Protein AF-0000000083388209 (afdb_homodimer)

pLDDT: mean 85.06, std 15.7, range [24.64, 98.56]

Organism: Coprinellus micaceus (NCBI:txid71717)

Sequence (1910 aa):
NPYEPFPNLSSFELGEWFYGQGPQKSLKDFKALIEVLTGPDFSLDDVRGTKWTRVFQDLGKNREEINPKRSNWVDDTGWKTTDIKIEVPIHNRMKYGKGVETHVAGQLFHRSIVSIVEEKIRNAQDSRLFHYDGHELLWKPDPKSTAEFRIMSELYHSDVFLNAQKEVNHSPPPEIKDCPLPRVVVGLMFWSDATHVSTFSTCKVWPLYMLFANESKYRRAKDGIDLCNHVAYFDALSDSFKDYVTGRTQGKLPRDLLTHLNREMAHVQWEAILDDELINAIVVGLKIKCLDGEWRRFFIRIFTYSTDYPERVLMATIKARGDCPCVLCLVKKKNLNQMGTTEDMIFRDQHPRIDDDARRKSVLESREIIRGGVAVGGDRVVACLSNSDVPTVNAFSSRLGHTGFNIFGCLVVDLLHEFEIGVFKALFIHLIRILDASAPGSTLIHELDKRYRRVPTFNRTIRKFSANASSLRRRAARDYEDLLQCSIAVFDGLLAEPLNGLVLKLLFLNARWHALAKLRMQNEATIILLEQATTQLGDLYRQFVKDTDRGPFPPQGAPQSTGSEEPGMLPADSTGEPADAPSANSRRGGRRVKKLNISTVKFHALGHYPKIIRHVGPTDLYSTEWGEYFHKSPKAWTKQTSRRYLRMELSRHERKRKRLRRIKDRILSGVTAKSQELREQQKASRDPNTHHFIGISKRVSVPLADFSQGGRFSSDPLSSGFTRSLKQHLLLRFIAKLVPDLAREDKSKELARFAAAQDWSRIVLKNDRVYSHQIMRIKYTTYDARRDEDIIHLDTAQCNIMLQDPTYSYRPKPNEPPGSPHPFRYCKVIAILHAEVGYMGEIGRIGPQFACLPLEFLWVRWYRFHPGTTNFSLDQVELLRPDERGSHSFIDPSEVLRACHIIPRYCKGMEQGEGQSFLAQDKSDWKKYYINRFVDRDMFMRYEWGLAVGHTYTRNPYEPFPNLSSFELGEWFYGQGPQKSLKDFKALIEVLTGPDFSLDDVRGTKWTRVFQDLGKNREEINPKRSNWVDDTGWKTTDIKIEVPIHNRMKYGKGVETHVAGQLFHRSIVSIVEEKIRNAQDSRLFHYDGHELLWKPDPKSTAEFRIMSELYHSDVFLNAQKEVNHSPPPEIKDCPLPRVVVGLMFWSDATHVSTFSTCKVWPLYMLFANESKYRRAKDGIDLCNHVAYFDALSDSFKDYVTGRTQGKLPRDLLTHLNREMAHVQWEAILDDELINAIVVGLKIKCLDGEWRRFFIRIFTYSTDYPERVLMATIKARGDCPCVLCLVKKKNLNQMGTTEDMIFRDQHPRIDDDARRKSVLESREIIRGGVAVGGDRVVACLSNSDVPTVNAFSSRLGHTGFNIFGCLVVDLLHEFEIGVFKALFIHLIRILDASAPGSTLIHELDKRYRRVPTFNRTIRKFSANASSLRRRAARDYEDLLQCSIAVFDGLLAEPLNGLVLKLLFLNARWHALAKLRMQNEATIILLEQATTQLGDLYRQFVKDTDRGPFPPQGAPQSTGSEEPGMLPADSTGEPADAPSANSRRGGRRVKKLNISTVKFHALGHYPKIIRHVGPTDLYSTEWGEYFHKSPKAWTKQTSRRYLRMELSRHERKRKRLRRIKDRILSGVTAKSQELREQQKASRDPNTHHFIGISKRVSVPLADFSQGGRFSSDPLSSGFTRSLKQHLLLRFIAKLVPDLAREDKSKELARFAAAQDWSRIVLKNDRVYSHQIMRIKYTTYDARRDEDIIHLDTAQCNIMLQDPTYSYRPKPNEPPGSPHPFRYCKVIAILHAEVGYMGEIGRIGPQFACLPLEFLWVRWYRFHPGTTNFSLDQVELLRPDERGSHSFIDPSEVLRACHIIPRYCKGMEQGEGQSFLAQDKSDWKKYYINRFVDRDMFMRYEWGLAVGHTYTR

Structure (mmCIF, N/CA/C/O backbone):
data_AF-0000000083388209-model_v1
#
loop_
_entity.id
_entity.type
_entity.pdbx_description
1 polymer 'HNH nuclease domain-containing protein'
#
loop_
_atom_site.group_PDB
_atom_site.id
_atom_site.type_symbol
_atom_site.label_atom_id
_atom_site.label_alt_id
_atom_site.label_comp_id
_atom_site.label_asym_id
_atom_site.label_entity_id
_atom_site.label_seq_id
_atom_site.pdbx_PDB_ins_code
_atom_site.Cartn_x
_atom_site.Cartn_y
_atom_site.Cartn_z
_atom_site.occupancy
_atom_site.B_iso_or_equiv
_atom_site.auth_seq_id
_atom_site.auth_comp_id
_atom_site.auth_asym_id
_atom_site.auth_atom_id
_atom_site.pdbx_PDB_model_num
ATOM 1 N N . ASN A 1 1 ? -10.945 -10.156 41.406 1 78.06 1 ASN A N 1
ATOM 2 C CA . ASN A 1 1 ? -9.836 -10.055 40.469 1 78.06 1 ASN A CA 1
ATOM 3 C C . ASN A 1 1 ? -9.914 -8.773 39.625 1 78.06 1 ASN A C 1
ATOM 5 O O . ASN A 1 1 ? -10.773 -8.641 38.75 1 78.06 1 ASN A O 1
ATOM 9 N N . PRO A 1 2 ? -9.094 -7.836 40 1 81.38 2 PRO A N 1
ATOM 10 C CA . PRO A 1 2 ? -9.164 -6.531 39.344 1 81.38 2 PRO A CA 1
ATOM 11 C C . PRO A 1 2 ? -8.695 -6.582 37.875 1 81.38 2 PRO A C 1
ATOM 13 O O . PRO A 1 2 ? -8.867 -5.613 37.156 1 81.38 2 PRO A O 1
ATOM 16 N N . TYR A 1 3 ? -8.242 -7.816 37.562 1 85.56 3 TYR A N 1
ATOM 17 C CA . TYR A 1 3 ? -7.672 -7.91 36.25 1 85.56 3 TYR A CA 1
ATOM 18 C C . TYR A 1 3 ? -8.609 -8.648 35.281 1 85.56 3 TYR A C 1
ATOM 20 O O . TYR A 1 3 ? -8.25 -8.945 34.156 1 85.56 3 TYR A O 1
ATOM 28 N N . GLU A 1 4 ? -9.773 -8.953 35.688 1 84.44 4 GLU A N 1
ATOM 29 C CA . GLU A 1 4 ? -10.672 -9.703 34.844 1 84.44 4 GLU A CA 1
ATOM 30 C C . GLU A 1 4 ? -10.844 -9.008 33.469 1 84.44 4 GLU A C 1
ATOM 32 O O . GLU A 1 4 ? -10.984 -7.785 33.438 1 84.44 4 GLU A O 1
ATOM 37 N N . PRO A 1 5 ? -10.766 -9.836 32.531 1 87.19 5 PRO A N 1
ATOM 38 C CA . PRO A 1 5 ? -10.875 -11.289 32.375 1 87.19 5 PRO A CA 1
ATOM 39 C C . PRO A 1 5 ? -9.531 -12 32.5 1 87.19 5 PRO A C 1
ATOM 41 O O . PRO A 1 5 ? -9.469 -13.227 32.406 1 87.19 5 PRO A O 1
ATOM 44 N N . PHE A 1 6 ? -8.523 -11.297 32.719 1 90.06 6 PHE A N 1
ATOM 45 C CA . PHE A 1 6 ? -7.227 -11.922 32.969 1 90.06 6 PHE A CA 1
ATOM 46 C C . PHE A 1 6 ? -7.164 -12.531 34.344 1 90.06 6 PHE A C 1
ATOM 48 O O . PHE A 1 6 ? -7.668 -11.953 35.312 1 90.06 6 PHE A O 1
ATOM 55 N N . PRO A 1 7 ? -6.535 -13.656 34.469 1 89.81 7 PRO A N 1
ATOM 56 C CA . PRO A 1 7 ? -6.488 -14.312 35.781 1 89.81 7 PRO A CA 1
ATOM 57 C C . PRO A 1 7 ? -5.52 -13.641 36.75 1 89.81 7 PRO A C 1
ATOM 59 O O . PRO A 1 7 ? -5.668 -13.773 37.969 1 89.81 7 PRO A O 1
ATOM 62 N N . ASN A 1 8 ? -4.457 -13.008 36.219 1 90.56 8 ASN A N 1
ATOM 63 C CA . ASN A 1 8 ? -3.43 -12.422 37.062 1 90.56 8 ASN A CA 1
ATOM 64 C C . ASN A 1 8 ? -2.785 -11.203 36.406 1 90.56 8 ASN A C 1
ATOM 66 O O . ASN A 1 8 ? -3.074 -10.891 35.25 1 90.56 8 ASN A O 1
ATOM 70 N N . LEU A 1 9 ? -1.862 -10.594 37.125 1 88.75 9 LEU A N 1
ATOM 71 C CA . LEU A 1 9 ? -1.229 -9.352 36.688 1 88.75 9 LEU A CA 1
ATOM 72 C C . LEU A 1 9 ? -0.263 -9.617 35.531 1 88.75 9 LEU A C 1
ATOM 74 O O . LEU A 1 9 ? -0.217 -8.852 34.594 1 88.75 9 LEU A O 1
ATOM 78 N N . SER A 1 10 ? 0.491 -10.656 35.656 1 91.56 10 SER A N 1
ATOM 79 C CA . SER A 1 10 ? 1.471 -10.977 34.594 1 91.56 10 SER A CA 1
ATOM 80 C C . SER A 1 10 ? 0.799 -11.195 33.25 1 91.56 10 SER A C 1
ATOM 82 O O . SER A 1 10 ? 1.29 -10.719 32.219 1 91.56 10 SER A O 1
ATOM 84 N N . SER A 1 11 ? -0.323 -11.828 33.344 1 91.88 11 SER A N 1
ATOM 85 C CA . SER A 1 11 ? -1.063 -12.07 32.125 1 91.88 11 SER A CA 1
ATOM 86 C C . SER A 1 11 ? -1.646 -10.781 31.547 1 91.88 11 SER A C 1
ATOM 88 O O . SER A 1 11 ? -1.706 -10.594 30.328 1 91.88 11 SER A O 1
ATOM 90 N N . PHE A 1 12 ? -2.033 -10.008 32.5 1 90 12 PHE A N 1
ATOM 91 C CA . PHE A 1 12 ? -2.578 -8.734 32.062 1 90 12 PHE A CA 1
ATOM 92 C C . PHE A 1 12 ? -1.505 -7.895 31.359 1 90 12 PHE A C 1
ATOM 94 O O . PHE A 1 12 ? -1.741 -7.32 30.297 1 90 12 PHE A O 1
ATOM 101 N N . GLU A 1 13 ? -0.358 -7.777 31.922 1 90.06 13 GLU A N 1
ATOM 102 C CA . GLU A 1 13 ? 0.72 -6.961 31.375 1 90.06 13 GLU A CA 1
ATOM 103 C C . GLU A 1 13 ? 1.155 -7.465 30 1 90.06 13 GLU A C 1
ATOM 105 O O . GLU A 1 13 ? 1.405 -6.668 29.094 1 90.06 13 GLU A O 1
ATOM 110 N N . LEU A 1 14 ? 1.189 -8.727 29.859 1 90 14 LEU A N 1
ATOM 111 C CA . LEU A 1 14 ? 1.565 -9.312 28.578 1 90 14 LEU A CA 1
ATOM 112 C C . LEU A 1 14 ? 0.472 -9.094 27.547 1 90 14 LEU A C 1
ATOM 114 O O . LEU A 1 14 ? 0.766 -8.844 26.375 1 90 14 LEU A O 1
ATOM 118 N N . GLY A 1 15 ? -0.771 -9.258 27.984 1 87 15 GLY A N 1
ATOM 119 C CA . GLY A 1 15 ? -1.883 -9 27.078 1 87 15 GLY A CA 1
ATOM 120 C C . GLY A 1 15 ? -1.955 -7.551 26.625 1 87 15 GLY A C 1
ATOM 121 O O . GLY A 1 15 ? -2.238 -7.277 25.453 1 87 15 GLY A O 1
ATOM 122 N N . GLU A 1 16 ? -1.666 -6.68 27.547 1 86.12 16 GLU A N 1
ATOM 123 C CA . GLU A 1 16 ? -1.646 -5.254 27.234 1 86.12 16 GLU A CA 1
ATOM 124 C C . GLU A 1 16 ? -0.528 -4.918 26.25 1 86.12 16 GLU A C 1
ATOM 126 O O . GLU A 1 16 ? -0.707 -4.086 25.359 1 86.12 16 GLU A O 1
ATOM 131 N N . TRP A 1 17 ? 0.584 -5.539 26.438 1 86.25 17 TRP A N 1
ATOM 132 C CA . TRP A 1 17 ? 1.686 -5.359 25.5 1 86.25 17 TRP A CA 1
ATOM 133 C C . TRP A 1 17 ? 1.294 -5.84 24.109 1 86.25 17 TRP A C 1
ATOM 135 O O . TRP A 1 17 ? 1.606 -5.188 23.109 1 86.25 17 TRP A O 1
ATOM 145 N N . PHE A 1 18 ? 0.587 -6.922 23.969 1 85.31 18 PHE A N 1
ATOM 146 C CA . PHE A 1 18 ? 0.223 -7.531 22.688 1 85.31 18 PHE A CA 1
ATOM 147 C C . PHE A 1 18 ? -0.718 -6.625 21.906 1 85.31 18 PHE A C 1
ATOM 149 O O . PHE A 1 18 ? -0.527 -6.41 20.703 1 85.31 18 PHE A O 1
ATOM 156 N N . TYR A 1 19 ? -1.602 -5.992 22.625 1 76.5 19 TYR A N 1
ATOM 157 C CA . TYR A 1 19 ? -2.617 -5.223 21.922 1 76.5 19 TYR A CA 1
ATOM 158 C C . TYR A 1 19 ? -2.266 -3.742 21.906 1 76.5 19 TYR A C 1
ATOM 160 O O . TYR A 1 19 ? -2.748 -2.992 21.047 1 76.5 19 TYR A O 1
ATOM 168 N N . GLY A 1 20 ? -1.586 -3.227 22.891 1 68.81 20 GLY A N 1
ATOM 169 C CA . GLY A 1 20 ? -1.412 -1.796 23.094 1 68.81 20 GLY A CA 1
ATOM 170 C C . GLY A 1 20 ? -0.224 -1.23 22.328 1 68.81 20 GLY A C 1
ATOM 171 O O . GLY A 1 20 ? -0.133 -0.019 22.125 1 68.81 20 GLY A O 1
ATOM 172 N N . GLN A 1 21 ? 0.824 -2.012 22.125 1 63.44 21 GLN A N 1
ATOM 173 C CA . GLN A 1 21 ? 2.062 -1.429 21.625 1 63.44 21 GLN A CA 1
ATOM 174 C C . GLN A 1 21 ? 2.422 -2.004 20.25 1 63.44 21 GLN A C 1
ATOM 176 O O . GLN A 1 21 ? 2.221 -3.193 20 1 63.44 21 GLN A O 1
ATOM 181 N N . GLY A 1 22 ? 2.955 -1.118 19.516 1 59.81 22 GLY A N 1
ATOM 182 C CA . GLY A 1 22 ? 3.738 -1.53 18.359 1 59.81 22 GLY A CA 1
ATOM 183 C C . GLY A 1 22 ? 2.891 -1.831 17.141 1 59.81 22 GLY A C 1
ATOM 184 O O . GLY A 1 22 ? 1.661 -1.763 17.203 1 59.81 22 GLY A O 1
ATOM 185 N N . PRO A 1 23 ? 3.682 -2.096 16.219 1 60.59 23 PRO A N 1
ATOM 186 C CA . PRO A 1 23 ? 3.082 -2.432 14.922 1 60.59 23 PRO A CA 1
ATOM 187 C C . PRO A 1 23 ? 2.238 -3.703 14.969 1 60.59 23 PRO A C 1
ATOM 189 O O . PRO A 1 23 ? 2.145 -4.344 16.016 1 60.59 23 PRO A O 1
ATOM 192 N N . GLN A 1 24 ? 1.815 -4.316 13.852 1 63.91 24 GLN A N 1
ATOM 193 C CA . GLN A 1 24 ? 0.87 -5.402 13.609 1 63.91 24 GLN A CA 1
ATOM 194 C C . GLN A 1 24 ? 1.407 -6.73 14.133 1 63.91 24 GLN A C 1
ATOM 196 O O . GLN A 1 24 ? 2.465 -7.191 13.703 1 63.91 24 GLN A O 1
ATOM 201 N N . LYS A 1 25 ? 0.928 -7.211 15.398 1 73.81 25 LYS A N 1
ATOM 202 C CA . LYS A 1 25 ? 1.296 -8.508 15.961 1 73.81 25 LYS A CA 1
ATOM 203 C C . LYS A 1 25 ? 0.21 -9.547 15.695 1 73.81 25 LYS A C 1
ATOM 205 O O . LYS A 1 25 ? -0.975 -9.211 15.633 1 73.81 25 LYS A O 1
ATOM 210 N N . SER A 1 26 ? 0.639 -10.789 15.414 1 76.12 26 SER A N 1
ATOM 211 C CA . SER A 1 26 ? -0.308 -11.867 15.141 1 76.12 26 SER A CA 1
ATOM 212 C C . SER A 1 26 ? -0.455 -12.789 16.344 1 76.12 26 SER A C 1
ATOM 214 O O . SER A 1 26 ? 0.462 -12.906 17.172 1 76.12 26 SER A O 1
ATOM 216 N N . LEU A 1 27 ? -1.62 -13.406 16.484 1 78 27 LEU A N 1
ATOM 217 C CA . LEU A 1 27 ? -1.86 -14.352 17.578 1 78 27 LEU A CA 1
ATOM 218 C C . LEU A 1 27 ? -0.906 -15.539 17.484 1 78 27 LEU A C 1
ATOM 220 O O . LEU A 1 27 ? -0.485 -16.078 18.5 1 78 27 LEU A O 1
ATOM 224 N N . LYS A 1 28 ? -0.61 -15.914 16.25 1 77.88 28 LYS A N 1
ATOM 225 C CA . LYS A 1 28 ? 0.338 -17.016 16.062 1 77.88 28 LYS A CA 1
ATOM 226 C C . LYS A 1 28 ? 1.707 -16.656 16.641 1 77.88 28 LYS A C 1
ATOM 228 O O . LYS A 1 28 ? 2.344 -17.484 17.297 1 77.88 28 LYS A O 1
ATOM 233 N N . ASP A 1 29 ? 2.113 -15.445 16.422 1 82.75 29 ASP A N 1
ATOM 234 C CA . ASP A 1 29 ? 3.395 -14.969 16.938 1 82.75 29 ASP A CA 1
ATOM 235 C C . ASP A 1 29 ? 3.371 -14.867 18.453 1 82.75 29 ASP A C 1
ATOM 237 O O . ASP A 1 29 ? 4.379 -15.125 19.125 1 82.75 29 ASP A O 1
ATOM 241 N N . PHE A 1 30 ? 2.223 -14.492 19 1 87.31 30 PHE A N 1
ATOM 242 C CA . PHE A 1 30 ? 2.074 -14.383 20.438 1 87.31 30 PHE A CA 1
ATOM 243 C C . PHE A 1 30 ? 2.145 -15.75 21.094 1 87.31 30 PHE A C 1
ATOM 245 O O . PHE A 1 30 ? 2.793 -15.914 22.141 1 87.31 30 PHE A O 1
ATOM 252 N N . LYS A 1 31 ? 1.557 -16.703 20.484 1 86.12 31 LYS A N 1
ATOM 253 C CA . LYS A 1 31 ? 1.609 -18.062 21.031 1 86.12 31 LYS A CA 1
ATOM 254 C C . LYS A 1 31 ? 3.033 -18.609 21 1 86.12 31 LYS A C 1
ATOM 256 O O . LYS A 1 31 ? 3.451 -19.312 21.922 1 86.12 31 LYS A O 1
ATOM 261 N N . ALA A 1 32 ? 3.762 -18.281 19.922 1 87.56 32 ALA A N 1
ATOM 262 C CA . ALA A 1 32 ? 5.16 -18.688 19.828 1 87.56 32 ALA A CA 1
ATOM 263 C C . ALA A 1 32 ? 5.988 -18.062 20.953 1 87.56 32 ALA A C 1
ATOM 265 O O . ALA A 1 32 ? 6.902 -18.688 21.484 1 87.56 32 ALA A O 1
ATOM 266 N N . LEU A 1 33 ? 5.719 -16.812 21.266 1 89.19 33 LEU A N 1
ATOM 267 C CA . LEU A 1 33 ? 6.406 -16.141 22.375 1 89.19 33 LEU A CA 1
ATOM 268 C C . LEU A 1 33 ? 6.129 -16.844 23.703 1 89.19 33 LEU A C 1
ATOM 270 O O . LEU A 1 33 ? 7.047 -17.047 24.5 1 89.19 33 LEU A O 1
ATOM 274 N N . ILE A 1 34 ? 4.852 -17.234 23.906 1 91.12 34 ILE A N 1
ATOM 275 C CA . ILE A 1 34 ? 4.473 -17.906 25.141 1 91.12 34 ILE A CA 1
ATOM 276 C C . ILE A 1 34 ? 5.191 -19.25 25.25 1 91.12 34 ILE A C 1
ATOM 278 O O . ILE A 1 34 ? 5.625 -19.656 26.328 1 91.12 34 ILE A O 1
ATOM 282 N N . GLU A 1 35 ? 5.32 -19.891 24.109 1 89.06 35 GLU A N 1
ATOM 283 C CA . GLU A 1 35 ? 6.031 -21.156 24.078 1 89.06 35 GLU A CA 1
ATOM 284 C C . GLU A 1 35 ? 7.496 -20.984 24.469 1 89.06 35 GLU A C 1
ATOM 286 O O . GLU A 1 35 ? 8.07 -21.812 25.172 1 89.06 35 GLU A O 1
ATOM 291 N N . VAL A 1 36 ? 8.125 -19.922 24.031 1 90.06 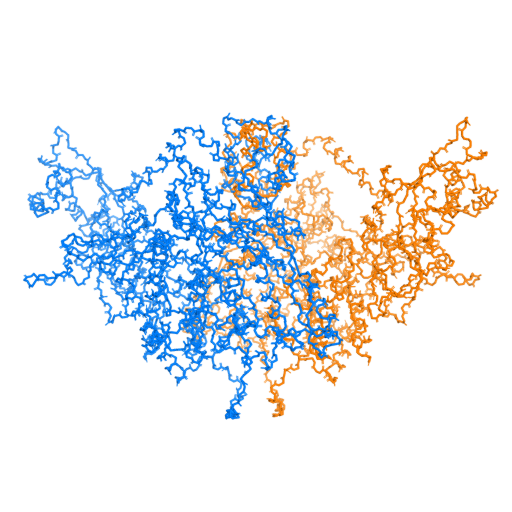36 VAL A N 1
ATOM 292 C CA . VAL A 1 36 ? 9.516 -19.625 24.359 1 90.06 36 VAL A CA 1
ATOM 293 C C . VAL A 1 36 ? 9.633 -19.312 25.859 1 90.06 36 VAL A C 1
ATOM 295 O O . VAL A 1 36 ? 10.516 -19.844 26.531 1 90.06 36 VAL A O 1
ATOM 298 N N . LEU A 1 37 ? 8.742 -18.516 26.344 1 91.62 37 LEU A N 1
ATOM 299 C CA . LEU A 1 37 ? 8.797 -18.047 27.734 1 91.62 37 LEU A CA 1
ATOM 300 C C . LEU A 1 37 ? 8.523 -19.188 28.703 1 91.62 37 LEU A C 1
ATOM 302 O O . LEU A 1 37 ? 9.031 -19.203 29.812 1 91.62 37 LEU A O 1
ATOM 306 N N . THR A 1 38 ? 7.664 -20.109 28.234 1 89.88 38 THR A N 1
ATOM 307 C CA . THR A 1 38 ? 7.266 -21.172 29.141 1 89.88 38 THR A CA 1
ATOM 308 C C . THR A 1 38 ? 8.133 -22.422 28.922 1 89.88 38 THR A C 1
ATOM 310 O O . THR A 1 38 ? 7.84 -23.484 29.469 1 89.88 38 THR A O 1
ATOM 313 N N . GLY A 1 39 ? 9.117 -22.266 28.094 1 86.31 39 GLY A N 1
ATOM 314 C CA . GLY A 1 39 ? 10.031 -23.375 27.906 1 86.31 39 GLY A CA 1
ATOM 315 C C . GLY A 1 39 ? 10.773 -23.75 29.172 1 86.31 39 GLY A C 1
ATOM 316 O O . GLY A 1 39 ? 11.008 -22.906 30.031 1 86.31 39 GLY A O 1
ATOM 317 N N . PRO A 1 40 ? 11.125 -24.969 29.297 1 82.94 40 PRO A N 1
ATOM 318 C CA . PRO A 1 40 ? 11.75 -25.453 30.516 1 82.94 40 PRO A CA 1
ATOM 319 C C . PRO A 1 40 ? 13.109 -24.797 30.797 1 82.94 40 PRO A C 1
ATOM 321 O O . PRO A 1 40 ? 13.492 -24.641 31.953 1 82.94 40 PRO A O 1
ATOM 324 N N . ASP A 1 41 ? 13.859 -24.391 29.766 1 84.5 41 ASP A N 1
ATOM 325 C CA . ASP A 1 41 ? 15.211 -23.875 29.938 1 84.5 41 ASP A CA 1
ATOM 326 C C . ASP A 1 41 ? 15.211 -22.344 29.938 1 84.5 41 ASP A C 1
ATOM 328 O O . ASP A 1 41 ? 16.281 -21.719 29.969 1 84.5 41 ASP A O 1
ATOM 332 N N . PHE A 1 42 ? 14.07 -21.781 29.922 1 90.56 42 PHE A N 1
ATOM 333 C CA . PHE A 1 42 ? 14.008 -20.328 29.828 1 90.56 42 PHE A CA 1
ATOM 334 C C . PHE A 1 42 ? 14.07 -19.688 31.219 1 90.56 42 PHE A C 1
ATOM 336 O O . PHE A 1 42 ? 13.367 -20.125 32.125 1 90.56 42 PHE A O 1
ATOM 343 N N . SER A 1 43 ? 14.992 -18.719 31.359 1 89.88 43 SER A N 1
ATOM 344 C CA . SER A 1 43 ? 15.164 -18.016 32.625 1 89.88 43 SER A CA 1
ATOM 345 C C . SER A 1 43 ? 15.078 -16.5 32.438 1 89.88 43 SER A C 1
ATOM 347 O O . SER A 1 43 ? 15.711 -15.945 31.547 1 89.88 43 SER A O 1
ATOM 349 N N . LEU A 1 44 ? 14.312 -15.828 33.344 1 90.38 44 LEU A N 1
ATOM 350 C CA . LEU A 1 44 ? 14.156 -14.383 33.281 1 90.38 44 LEU A CA 1
ATOM 351 C C . LEU A 1 44 ? 15.453 -13.68 33.656 1 90.38 44 LEU A C 1
ATOM 353 O O . LEU A 1 44 ? 15.734 -12.578 33.156 1 90.38 44 LEU A O 1
ATOM 357 N N . ASP A 1 45 ? 16.234 -14.266 34.469 1 86.94 45 ASP A N 1
ATOM 358 C CA . ASP A 1 45 ? 17.5 -13.672 34.906 1 86.94 45 ASP A CA 1
ATOM 359 C C . ASP A 1 45 ? 18.484 -13.562 33.75 1 86.94 45 ASP A C 1
ATOM 361 O O . ASP A 1 45 ? 19.266 -12.609 33.656 1 86.94 45 ASP A O 1
ATOM 365 N N . ASP A 1 46 ? 18.375 -14.555 32.938 1 89.56 46 ASP A N 1
ATOM 366 C CA . ASP A 1 46 ? 19.219 -14.547 31.75 1 89.56 46 ASP A CA 1
ATOM 367 C C . ASP A 1 46 ? 18.891 -13.352 30.844 1 89.56 46 ASP A C 1
ATOM 369 O O . ASP A 1 46 ? 19.797 -12.758 30.25 1 89.56 46 ASP A O 1
ATOM 373 N N . VAL A 1 47 ? 17.672 -12.969 30.797 1 90.56 47 VAL A N 1
ATOM 374 C CA . VAL A 1 47 ? 17.188 -11.914 29.922 1 90.56 47 VAL A CA 1
ATOM 375 C C . VAL A 1 47 ? 17.547 -10.547 30.5 1 90.56 47 VAL A C 1
ATOM 377 O O . VAL A 1 47 ? 17.891 -9.625 29.75 1 90.56 47 VAL A O 1
ATOM 380 N N . ARG A 1 48 ? 17.547 -10.367 31.781 1 87.88 48 ARG A N 1
ATOM 381 C CA . ARG A 1 48 ? 17.844 -9.117 32.469 1 87.88 48 ARG A CA 1
ATOM 382 C C . ARG A 1 48 ? 19.297 -8.703 32.25 1 87.88 48 ARG A C 1
ATOM 384 O O . ARG A 1 48 ? 19.594 -7.512 32.094 1 87.88 48 ARG A O 1
ATOM 391 N N . GLY A 1 49 ? 20.141 -9.57 32.125 1 83.88 49 GLY A N 1
ATOM 392 C CA . GLY A 1 49 ? 21.562 -9.266 32 1 83.88 49 GLY A CA 1
ATOM 393 C C . GLY A 1 49 ? 22.016 -9.078 30.578 1 83.88 49 GLY A C 1
ATOM 394 O O . GLY A 1 49 ? 23.156 -8.672 30.328 1 83.88 49 GLY A O 1
ATOM 395 N N . THR A 1 50 ? 21.188 -9.219 29.703 1 89.94 50 THR A N 1
ATOM 396 C CA . THR A 1 50 ? 21.594 -9.203 28.297 1 89.94 50 THR A CA 1
ATOM 397 C C . THR A 1 50 ? 21.547 -7.777 27.734 1 89.94 50 THR A C 1
ATOM 399 O O . THR A 1 50 ? 20.562 -7.062 27.922 1 89.94 50 THR A O 1
ATOM 402 N N . LYS A 1 51 ? 22.672 -7.281 27.078 1 89.75 51 LYS A N 1
ATOM 403 C CA . LYS A 1 51 ? 22.703 -6.008 26.359 1 89.75 51 LYS A CA 1
ATOM 404 C C . LYS A 1 51 ? 22.188 -6.164 24.938 1 89.75 51 LYS A C 1
ATOM 406 O O . LYS A 1 51 ? 22.969 -6.203 23.984 1 89.75 51 LYS A O 1
ATOM 411 N N . TRP A 1 52 ? 20.891 -6.047 24.75 1 89.94 52 TRP A N 1
ATOM 412 C CA . TRP A 1 52 ? 20.172 -6.41 23.531 1 89.94 52 TRP A CA 1
ATOM 413 C C . TRP A 1 52 ? 20.625 -5.547 22.359 1 89.94 52 TRP A C 1
ATOM 415 O O . TRP A 1 52 ? 20.859 -6.059 21.25 1 89.94 52 TRP A O 1
ATOM 425 N N . THR A 1 53 ? 20.781 -4.23 22.547 1 86.75 53 THR A N 1
ATOM 426 C CA . THR A 1 53 ? 21.172 -3.334 21.453 1 86.75 53 THR A CA 1
ATOM 427 C C . THR A 1 53 ? 22.531 -3.717 20.891 1 86.75 53 THR A C 1
ATOM 429 O O . THR A 1 53 ? 22.734 -3.709 19.672 1 86.75 53 THR A O 1
ATOM 432 N N . ARG A 1 54 ? 23.453 -4.027 21.734 1 86.88 54 ARG A N 1
ATOM 433 C CA . ARG A 1 54 ? 24.797 -4.43 21.312 1 86.88 54 ARG A CA 1
ATOM 434 C C . ARG A 1 54 ? 24.75 -5.762 20.562 1 86.88 54 ARG A C 1
ATOM 436 O O . ARG A 1 54 ? 25.406 -5.918 19.531 1 86.88 54 ARG A O 1
ATOM 443 N N . VAL A 1 55 ? 24.078 -6.746 21.094 1 89.25 55 VAL A N 1
ATOM 444 C CA . VAL A 1 55 ? 23.969 -8.062 20.469 1 89.25 55 VAL A CA 1
ATOM 445 C C . VAL A 1 55 ? 23.391 -7.934 19.062 1 89.25 55 VAL A C 1
ATOM 447 O O . VAL A 1 55 ? 23.922 -8.516 18.109 1 89.25 55 VAL A O 1
ATOM 450 N N . PHE A 1 56 ? 22.359 -7.094 18.922 1 86.62 56 PHE A N 1
ATOM 451 C CA . PHE A 1 56 ? 21.688 -6.953 17.641 1 86.62 56 PHE A CA 1
ATOM 452 C C . PHE A 1 56 ? 22.578 -6.188 16.656 1 86.62 56 PHE A C 1
ATOM 454 O O . PHE A 1 56 ? 22.578 -6.477 15.461 1 86.62 56 PHE A O 1
ATOM 461 N N . GLN A 1 57 ? 23.328 -5.223 17.141 1 85.62 57 GLN A N 1
ATOM 462 C CA . GLN A 1 57 ? 24.266 -4.496 16.281 1 85.62 57 GLN A CA 1
ATOM 463 C C . GLN A 1 57 ? 25.391 -5.402 15.789 1 85.62 57 GLN A C 1
ATOM 465 O O . GLN A 1 57 ? 25.781 -5.348 14.625 1 85.62 57 GLN A O 1
ATOM 470 N N . ASP A 1 58 ? 25.859 -6.238 16.641 1 86.38 58 ASP A N 1
ATOM 471 C CA . ASP A 1 58 ? 26.953 -7.152 16.297 1 86.38 58 ASP A CA 1
ATOM 472 C C . ASP A 1 58 ? 26.5 -8.164 15.25 1 86.38 58 ASP A C 1
ATOM 474 O O . ASP A 1 58 ? 27.266 -8.531 14.359 1 86.38 58 ASP A O 1
ATOM 478 N N . LEU A 1 59 ? 25.344 -8.578 15.32 1 87.44 59 LEU A N 1
ATOM 479 C CA . LEU A 1 59 ? 24.812 -9.547 14.375 1 87.44 59 LEU A CA 1
ATOM 480 C C . LEU A 1 59 ? 24.797 -8.984 12.961 1 87.44 59 LEU A C 1
ATOM 482 O O . LEU A 1 59 ? 24.922 -9.727 11.984 1 87.44 59 LEU A O 1
ATOM 486 N N . GLY A 1 60 ? 24.672 -7.664 12.844 1 86.06 60 GLY A N 1
ATOM 487 C CA . GLY A 1 60 ? 24.547 -7.047 11.531 1 86.06 60 GLY A CA 1
ATOM 488 C C . GLY A 1 60 ? 25.859 -6.496 11.008 1 86.06 60 GLY A C 1
ATOM 489 O O . GLY A 1 60 ? 25.969 -6.148 9.828 1 86.06 60 GLY A O 1
ATOM 490 N N . LYS A 1 61 ? 26.906 -6.508 11.812 1 84.62 61 LYS A N 1
ATOM 491 C CA . LYS A 1 61 ? 28.188 -5.922 11.445 1 84.62 61 LYS A CA 1
ATOM 492 C C . LYS A 1 61 ? 29.016 -6.902 10.625 1 84.62 61 LYS A C 1
ATOM 494 O O . LYS A 1 61 ? 28.828 -8.117 10.711 1 84.62 61 LYS A O 1
ATOM 499 N N . ASN A 1 62 ? 29.844 -6.281 9.758 1 82.94 62 ASN A N 1
ATOM 500 C CA . ASN A 1 62 ? 30.828 -7.094 9.055 1 82.94 62 ASN A CA 1
ATOM 501 C C . ASN A 1 62 ? 31.953 -7.531 9.984 1 82.94 62 ASN A C 1
ATOM 503 O O . ASN A 1 62 ? 32.156 -6.93 11.047 1 82.94 62 ASN A O 1
ATOM 507 N N . ARG A 1 63 ? 32.625 -8.547 9.547 1 79.25 63 ARG A N 1
ATOM 508 C CA . ARG A 1 63 ? 33.688 -9.133 10.367 1 79.25 63 ARG A CA 1
ATOM 509 C C . ARG A 1 63 ? 34.719 -8.078 10.758 1 79.25 63 ARG A C 1
ATOM 511 O O . ARG A 1 63 ? 35.188 -8.062 11.898 1 79.25 63 ARG A O 1
ATOM 518 N N . GLU A 1 64 ? 34.906 -7.129 9.82 1 78.31 64 GLU A N 1
ATOM 519 C CA . GLU A 1 64 ? 35.938 -6.113 10.023 1 78.31 64 GLU A CA 1
ATOM 520 C C . GLU A 1 64 ? 35.5 -5.098 11.078 1 78.31 64 GLU A C 1
ATOM 522 O O . GLU A 1 64 ? 36.344 -4.453 11.711 1 78.31 64 GLU A O 1
ATOM 527 N N . GLU A 1 65 ? 34.219 -4.977 11.344 1 80.81 65 GLU A N 1
ATOM 528 C CA . GLU A 1 65 ? 33.688 -3.982 12.266 1 80.81 65 GLU A CA 1
ATOM 529 C C . GLU A 1 65 ? 33.594 -4.539 13.688 1 80.81 65 GLU A C 1
ATOM 531 O O . GLU A 1 65 ? 33.375 -3.787 14.633 1 80.81 65 GLU A O 1
ATOM 536 N N . ILE A 1 66 ? 33.781 -5.898 13.727 1 79.44 66 ILE A N 1
ATOM 537 C CA . ILE A 1 66 ? 33.625 -6.551 15.023 1 79.44 66 ILE A CA 1
ATOM 538 C C . ILE A 1 66 ? 35.031 -6.734 15.656 1 79.44 66 ILE A C 1
ATOM 540 O O . ILE A 1 66 ? 36 -7 14.953 1 79.44 66 ILE A O 1
ATOM 544 N N . ASN A 1 67 ? 35.062 -6.586 16.922 1 76 67 ASN A N 1
ATOM 545 C CA . ASN A 1 67 ? 36.312 -6.844 17.656 1 76 67 ASN A CA 1
ATOM 546 C C . ASN A 1 67 ? 36.844 -8.234 17.359 1 76 67 ASN A C 1
ATOM 548 O O . ASN A 1 67 ? 36.125 -9.227 17.453 1 76 67 ASN A O 1
ATOM 552 N N . PRO A 1 68 ? 38.094 -8.289 16.938 1 77.75 68 PRO A N 1
ATOM 553 C CA . PRO A 1 68 ? 38.719 -9.555 16.5 1 77.75 68 PRO A CA 1
ATOM 554 C C . PRO A 1 68 ? 38.594 -10.656 17.562 1 77.75 68 PRO A C 1
ATOM 556 O O . PRO A 1 68 ? 38.469 -11.836 17.234 1 77.75 68 PRO A O 1
ATOM 559 N N . LYS A 1 69 ? 38.531 -10.281 18.812 1 74.88 69 LYS A N 1
ATOM 560 C CA . LYS A 1 69 ? 38.438 -11.281 19.875 1 74.88 69 LYS A CA 1
ATOM 561 C C . LYS A 1 69 ? 37.062 -11.914 19.938 1 74.88 69 LYS A C 1
ATOM 563 O O . LYS A 1 69 ? 36.875 -12.992 20.5 1 74.88 69 LYS A O 1
ATOM 568 N N . ARG A 1 70 ? 36.156 -11.273 19.344 1 73.31 70 ARG A N 1
ATOM 569 C CA . ARG A 1 70 ? 34.75 -11.727 19.422 1 73.31 70 ARG A CA 1
ATOM 570 C C . ARG A 1 70 ? 34.219 -12.094 18.047 1 73.31 70 ARG A C 1
ATOM 572 O O . ARG A 1 70 ? 33 -12.148 17.859 1 73.31 70 ARG A O 1
ATOM 579 N N . SER A 1 71 ? 35.094 -12.305 17.141 1 75.25 71 SER A N 1
ATOM 580 C CA . SER A 1 71 ? 34.625 -12.477 15.773 1 75.25 71 SER A CA 1
ATOM 581 C C . SER A 1 71 ? 34.656 -13.945 15.359 1 75.25 71 SER A C 1
ATOM 583 O O . SER A 1 71 ? 34.5 -14.273 14.18 1 75.25 71 SER A O 1
ATOM 585 N N . ASN A 1 72 ? 34.75 -14.82 16.266 1 73.5 72 ASN A N 1
ATOM 586 C CA . ASN A 1 72 ? 34.906 -16.234 15.906 1 73.5 72 ASN A CA 1
ATOM 587 C C . ASN A 1 72 ? 33.625 -16.828 15.344 1 73.5 72 ASN A C 1
ATOM 589 O O . ASN A 1 72 ? 33.656 -17.859 14.672 1 73.5 72 ASN A O 1
ATOM 593 N N . TRP A 1 73 ? 32.531 -16.156 15.68 1 76.56 73 TRP A N 1
ATOM 594 C CA . TRP A 1 73 ? 31.266 -16.719 15.281 1 76.56 73 TRP A CA 1
ATOM 595 C C . TRP A 1 73 ? 30.875 -16.234 13.883 1 76.56 73 TRP A C 1
ATOM 597 O O . TRP A 1 73 ? 29.953 -16.781 13.266 1 76.56 73 TRP A O 1
ATOM 607 N N . VAL A 1 74 ? 31.766 -15.289 13.383 1 77.19 74 VAL A N 1
ATOM 608 C CA . VAL A 1 74 ? 31.484 -14.75 12.055 1 77.19 74 VAL A CA 1
ATOM 609 C C . VAL A 1 74 ? 32.188 -15.578 10.992 1 77.19 74 VAL A C 1
ATOM 611 O O . VAL A 1 74 ? 33.438 -15.594 10.93 1 77.19 74 VAL A O 1
ATOM 614 N N . ASP A 1 75 ? 31.547 -16.328 10.25 1 69 75 ASP A N 1
ATOM 615 C CA . ASP A 1 75 ? 32.125 -17.25 9.281 1 69 75 ASP A CA 1
ATOM 616 C C . ASP A 1 75 ? 31.844 -16.797 7.852 1 69 75 ASP A C 1
ATOM 618 O O . ASP A 1 75 ? 31.969 -17.594 6.914 1 69 75 ASP A O 1
ATOM 622 N N . ASP A 1 76 ? 31.438 -15.539 7.699 1 74.69 76 ASP A N 1
ATOM 623 C CA . ASP A 1 76 ? 31.094 -15.086 6.355 1 74.69 76 ASP A CA 1
ATOM 624 C C . ASP A 1 76 ? 31.781 -13.766 6.031 1 74.69 76 ASP A C 1
ATOM 626 O O . ASP A 1 76 ? 32.312 -13.102 6.922 1 74.69 76 ASP A O 1
ATOM 630 N N . THR A 1 77 ? 31.969 -13.531 4.676 1 74.25 77 THR A N 1
ATOM 631 C CA . THR A 1 77 ? 32.688 -12.328 4.234 1 74.25 77 THR A CA 1
ATOM 632 C C . THR A 1 77 ? 31.766 -11.109 4.32 1 74.25 77 THR A C 1
ATOM 634 O O . THR A 1 77 ? 32.219 -9.969 4.234 1 74.25 77 THR A O 1
ATOM 637 N N . GLY A 1 78 ? 30.594 -11.32 4.527 1 82 78 GLY A N 1
ATOM 638 C CA . GLY A 1 78 ? 29.672 -10.219 4.742 1 82 78 GLY A CA 1
ATOM 639 C C . GLY A 1 78 ? 29.406 -9.406 3.486 1 82 78 GLY A C 1
ATOM 640 O O . GLY A 1 78 ? 29.438 -9.938 2.377 1 82 78 GLY A O 1
ATOM 641 N N . TRP A 1 79 ? 29.016 -8.102 3.596 1 91.19 79 TRP A N 1
ATOM 642 C CA . TRP A 1 79 ? 28.656 -7.188 2.514 1 91.19 79 TRP A CA 1
ATOM 643 C C . TRP A 1 79 ? 29.766 -6.191 2.242 1 91.19 79 TRP A C 1
ATOM 645 O O . TRP A 1 79 ? 30.484 -5.785 3.16 1 91.19 79 TRP A O 1
ATOM 655 N N . LYS A 1 80 ? 29.969 -5.926 0.952 1 90.62 80 LYS A N 1
ATOM 656 C CA . LYS A 1 80 ? 30.953 -4.934 0.514 1 90.62 80 LYS A CA 1
ATOM 657 C C . LYS A 1 80 ? 30.266 -3.74 -0.147 1 90.62 80 LYS A C 1
ATOM 659 O O . LYS A 1 80 ? 29.156 -3.863 -0.667 1 90.62 80 LYS A O 1
ATOM 664 N N . THR A 1 81 ? 30.922 -2.586 -0.008 1 91.88 81 THR A N 1
ATOM 665 C CA . THR A 1 81 ? 30.438 -1.381 -0.676 1 91.88 81 THR A CA 1
ATOM 666 C C . THR A 1 81 ? 31.406 -0.939 -1.762 1 91.88 81 THR A C 1
ATOM 668 O O . THR A 1 81 ? 32.625 -0.863 -1.524 1 91.88 81 THR A O 1
ATOM 671 N N . THR A 1 82 ? 30.906 -0.781 -2.99 1 94.56 82 THR A N 1
ATOM 672 C CA . THR A 1 82 ? 31.734 -0.342 -4.109 1 94.56 82 THR A CA 1
ATOM 673 C C . THR A 1 82 ? 31.172 0.929 -4.734 1 94.56 82 THR A C 1
ATOM 675 O O . THR A 1 82 ? 29.969 1.001 -5.027 1 94.56 82 THR A O 1
ATOM 678 N N . ASP A 1 83 ? 32.031 1.93 -4.938 1 94.38 83 ASP A N 1
ATOM 679 C CA . ASP A 1 83 ? 31.609 3.139 -5.637 1 94.38 83 ASP A CA 1
ATOM 680 C C . ASP A 1 83 ? 31.469 2.887 -7.137 1 94.38 83 ASP A C 1
ATOM 682 O O . ASP A 1 83 ? 32.344 2.262 -7.746 1 94.38 83 ASP A O 1
ATOM 686 N N . ILE A 1 84 ? 30.422 3.305 -7.727 1 95.06 84 ILE A N 1
ATOM 687 C CA . ILE A 1 84 ? 30.156 3.076 -9.141 1 95.06 84 ILE A CA 1
ATOM 688 C C . ILE A 1 84 ? 30.453 4.344 -9.938 1 95.06 84 ILE A C 1
ATOM 690 O O . ILE A 1 84 ? 29.766 5.355 -9.781 1 95.06 84 ILE A O 1
ATOM 694 N N . LYS A 1 85 ? 31.422 4.258 -10.766 1 95.06 85 LYS A N 1
ATOM 695 C CA . LYS A 1 85 ? 31.797 5.359 -11.641 1 95.06 85 LYS A CA 1
ATOM 696 C C . LYS A 1 85 ? 31.359 5.102 -13.078 1 95.06 85 LYS A C 1
ATOM 698 O O . LYS A 1 85 ? 31.594 4.02 -13.617 1 95.06 85 LYS A O 1
ATOM 703 N N . ILE A 1 86 ? 30.688 6.031 -13.703 1 94.5 86 ILE A N 1
ATOM 704 C CA . ILE A 1 86 ? 30.219 5.859 -15.078 1 94.5 86 ILE A CA 1
ATOM 705 C C . ILE A 1 86 ? 30.797 6.965 -15.961 1 94.5 86 ILE A C 1
ATOM 707 O O . ILE A 1 86 ? 31.125 8.047 -15.477 1 94.5 86 ILE A O 1
ATOM 711 N N . GLU A 1 87 ? 30.969 6.602 -17.188 1 91.69 87 GLU A N 1
ATOM 712 C CA . GLU A 1 87 ? 31.391 7.562 -18.203 1 91.69 87 GLU A CA 1
ATOM 713 C C . GLU A 1 87 ? 30.188 8.359 -18.734 1 91.69 87 GLU A C 1
ATOM 715 O O . GLU A 1 87 ? 29.234 7.789 -19.25 1 91.69 87 GLU A O 1
ATOM 720 N N . VAL A 1 88 ? 30.234 9.625 -18.547 1 91.69 88 VAL A N 1
ATOM 721 C CA . VAL A 1 88 ? 29.156 10.5 -19 1 91.69 88 VAL A CA 1
ATOM 722 C C . VAL A 1 88 ? 29.578 11.211 -20.297 1 91.69 88 VAL A C 1
ATOM 724 O O . VAL A 1 88 ? 30.469 12.07 -20.281 1 91.69 88 VAL A O 1
ATOM 727 N N . PRO A 1 89 ? 28.891 10.828 -21.391 1 89.81 89 PRO A N 1
ATOM 728 C CA . PRO A 1 89 ? 29.219 11.492 -22.656 1 89.81 89 PRO A CA 1
ATOM 729 C C . PRO A 1 89 ? 28.641 12.898 -22.75 1 89.81 89 PRO A C 1
ATOM 731 O O . PRO A 1 89 ? 27.422 13.078 -22.609 1 89.81 89 PRO A O 1
ATOM 734 N N . ILE A 1 90 ? 29.453 13.867 -22.906 1 82.69 90 ILE A N 1
ATOM 735 C CA . ILE A 1 90 ? 29.047 15.25 -23.125 1 82.69 90 ILE A CA 1
ATOM 736 C C . ILE A 1 90 ? 29.438 15.695 -24.531 1 82.69 90 ILE A C 1
ATOM 738 O O . ILE A 1 90 ? 30.609 15.938 -24.812 1 82.69 90 ILE A O 1
ATOM 742 N N . HIS A 1 91 ? 28.406 15.727 -25.406 1 79.94 91 HIS A N 1
ATOM 743 C CA . HIS A 1 91 ? 28.656 15.984 -26.828 1 79.94 91 HIS A CA 1
ATOM 744 C C . HIS A 1 91 ? 29.297 17.344 -27.031 1 79.94 91 HIS A C 1
ATOM 746 O O . HIS A 1 91 ? 29.062 18.266 -26.234 1 79.94 91 HIS A O 1
ATOM 752 N N . ASN A 1 92 ? 30.094 17.406 -28.062 1 68.31 92 ASN A N 1
ATOM 753 C CA . ASN A 1 92 ? 30.938 18.562 -28.344 1 68.31 92 ASN A CA 1
ATOM 754 C C . ASN A 1 92 ? 30.094 19.828 -28.562 1 68.31 92 ASN A C 1
ATOM 756 O O . ASN A 1 92 ? 30.562 20.938 -28.297 1 68.31 92 ASN A O 1
ATOM 760 N N . ARG A 1 93 ? 28.969 19.641 -28.938 1 65.06 93 ARG A N 1
ATOM 761 C CA . ARG A 1 93 ? 28.172 20.828 -29.188 1 65.06 93 ARG A CA 1
ATOM 762 C C . ARG A 1 93 ? 27.672 21.438 -27.875 1 65.06 93 ARG A C 1
ATOM 764 O O . ARG A 1 93 ? 27.188 22.562 -27.875 1 65.06 93 ARG A O 1
ATOM 771 N N . MET A 1 94 ? 27.891 20.672 -26.844 1 66.44 94 MET A N 1
ATOM 772 C CA . MET A 1 94 ? 27.469 21.172 -25.531 1 66.44 94 MET A CA 1
ATOM 773 C C . MET A 1 94 ? 28.547 22.047 -24.906 1 66.44 94 MET A C 1
ATOM 775 O O . MET A 1 94 ? 29.719 21.938 -25.281 1 66.44 94 MET A O 1
ATOM 779 N N . LYS A 1 95 ? 28.219 23.031 -24.203 1 58.56 95 LYS A N 1
ATOM 780 C CA . LYS A 1 95 ? 29.109 24.047 -23.672 1 58.56 95 LYS A CA 1
ATOM 781 C C . LYS A 1 95 ? 30.391 23.438 -23.094 1 58.56 95 LYS A C 1
ATOM 783 O O . LYS A 1 95 ? 31.484 23.938 -23.328 1 58.56 95 LYS A O 1
ATOM 788 N N . TYR A 1 96 ? 30.297 22.312 -22.469 1 61.31 96 TYR A N 1
ATOM 789 C CA . TYR A 1 96 ? 31.453 21.703 -21.844 1 61.31 96 TYR A CA 1
ATOM 790 C C . TYR A 1 96 ? 31.812 20.391 -22.531 1 61.31 96 TYR A C 1
ATOM 792 O O . TYR A 1 96 ? 32.375 19.484 -21.906 1 61.31 96 TYR A O 1
ATOM 800 N N . GLY A 1 97 ? 31.453 20.344 -23.766 1 62.84 97 GLY A N 1
ATOM 801 C CA . GLY A 1 97 ? 31.594 19.109 -24.531 1 62.84 97 GLY A CA 1
ATOM 802 C C . GLY A 1 97 ? 33.031 18.703 -24.734 1 62.84 97 GLY A C 1
ATOM 803 O O . GLY A 1 97 ? 33.812 19.453 -25.328 1 62.84 97 GLY A O 1
ATOM 804 N N . LYS A 1 98 ? 33.719 17.859 -23.906 1 66.38 98 LYS A N 1
ATOM 805 C CA . LYS A 1 98 ? 35.094 17.344 -24.016 1 66.38 98 LYS A CA 1
ATOM 806 C C . LYS A 1 98 ? 35.094 15.836 -24.281 1 66.38 98 LYS A C 1
ATOM 808 O O . LYS A 1 98 ? 36.094 15.156 -24.031 1 66.38 98 LYS A O 1
ATOM 813 N N . GLY A 1 99 ? 34 15.398 -24.719 1 79.75 99 GLY A N 1
ATOM 814 C CA . GLY A 1 99 ? 33.938 13.977 -25 1 79.75 99 GLY A CA 1
ATOM 815 C C . GLY A 1 99 ? 33.281 13.164 -23.906 1 79.75 99 GLY A C 1
ATOM 816 O O . GLY A 1 99 ? 32.062 13 -23.906 1 79.75 99 GLY A O 1
ATOM 817 N N . VAL A 1 100 ? 34.156 12.539 -22.984 1 86.25 100 VAL A N 1
ATOM 818 C CA . VAL A 1 100 ? 33.594 11.688 -21.938 1 86.25 100 VAL A CA 1
ATOM 819 C C . VAL A 1 100 ? 34.219 12.062 -20.578 1 86.25 100 VAL A C 1
ATOM 821 O O . VAL A 1 100 ? 35.406 12.359 -20.5 1 86.25 100 VAL A O 1
ATOM 824 N N . GLU A 1 101 ? 33.375 12.281 -19.547 1 87.75 101 GLU A N 1
ATOM 825 C CA . GLU A 1 101 ? 33.781 12.523 -18.172 1 87.75 101 GLU A CA 1
ATOM 826 C C . GLU A 1 101 ? 33.344 11.391 -17.25 1 87.75 101 GLU A C 1
ATOM 828 O O . GLU A 1 101 ? 32.219 10.883 -17.391 1 87.75 101 GLU A O 1
ATOM 833 N N . THR A 1 102 ? 34.281 10.953 -16.438 1 90.81 102 THR A N 1
ATOM 834 C CA . THR A 1 102 ? 33.906 9.914 -15.477 1 90.81 102 THR A CA 1
ATOM 835 C C . THR A 1 102 ? 33.375 10.531 -14.18 1 90.81 102 THR A C 1
ATOM 837 O O . THR A 1 102 ? 33.969 11.492 -13.664 1 90.81 102 THR A O 1
ATOM 840 N N . HIS A 1 103 ? 32.281 10.156 -13.703 1 91.75 103 HIS A N 1
ATOM 841 C CA . HIS A 1 103 ? 31.656 10.672 -12.477 1 91.75 103 HIS A CA 1
ATOM 842 C C . HIS A 1 103 ? 31.109 9.539 -11.625 1 91.75 103 HIS A C 1
ATOM 844 O O . HIS A 1 103 ? 30.641 8.523 -12.148 1 91.75 103 HIS A O 1
ATOM 850 N N . VAL A 1 104 ? 31.25 9.711 -10.32 1 92.38 104 VAL A N 1
ATOM 851 C CA . VAL A 1 104 ? 30.672 8.734 -9.398 1 92.38 104 VAL A CA 1
ATOM 852 C C . VAL A 1 104 ? 29.156 8.875 -9.375 1 92.38 104 VAL A C 1
ATOM 854 O O . VAL A 1 104 ? 28.625 9.93 -8.992 1 92.38 104 VAL A O 1
ATOM 857 N N . ALA A 1 105 ? 28.438 7.879 -9.805 1 92.31 105 ALA A N 1
ATOM 858 C CA . ALA A 1 105 ? 26.984 7.941 -9.961 1 92.31 105 ALA A CA 1
ATOM 859 C C . ALA A 1 105 ? 26.281 7.352 -8.742 1 92.31 105 ALA A C 1
ATOM 861 O O . ALA A 1 105 ? 25.109 7.652 -8.484 1 92.31 105 ALA A O 1
ATOM 862 N N . GLY A 1 106 ? 26.938 6.441 -8.023 1 90.94 106 GLY A N 1
ATOM 863 C CA . GLY A 1 106 ? 26.312 5.824 -6.867 1 90.94 106 GLY A CA 1
ATOM 864 C C . GLY A 1 106 ? 27.188 4.797 -6.184 1 90.94 106 GLY A C 1
ATOM 865 O O . GLY A 1 106 ? 28.406 4.785 -6.383 1 90.94 106 GLY A O 1
ATOM 866 N N . GLN A 1 107 ? 26.531 4.043 -5.23 1 92.06 107 GLN A N 1
ATOM 867 C CA . GLN A 1 107 ? 27.219 3 -4.488 1 92.06 107 GLN A CA 1
ATOM 868 C C . GLN A 1 107 ? 26.484 1.67 -4.574 1 92.06 107 GLN A C 1
ATOM 870 O O . GLN A 1 107 ? 25.25 1.637 -4.508 1 92.06 107 GLN A O 1
ATOM 875 N N . LEU A 1 108 ? 27.25 0.642 -4.809 1 94.94 108 LEU A N 1
ATOM 876 C CA . LEU A 1 108 ? 26.688 -0.707 -4.871 1 94.94 108 LEU A CA 1
ATOM 877 C C . LEU A 1 108 ? 27.016 -1.484 -3.598 1 94.94 108 LEU A C 1
ATOM 879 O O . LEU A 1 108 ? 28.156 -1.484 -3.133 1 94.94 108 LEU A O 1
ATOM 883 N N . PHE A 1 109 ? 26.031 -2.049 -3.006 1 94.31 109 PHE A N 1
ATOM 884 C CA . PHE A 1 109 ? 26.203 -3.004 -1.918 1 94.31 109 PHE A CA 1
ATOM 885 C C . PHE A 1 109 ? 26.094 -4.434 -2.43 1 94.31 109 PHE A C 1
ATOM 887 O O . PHE A 1 109 ? 25.047 -4.828 -2.957 1 94.31 109 PHE A O 1
ATOM 894 N N . HIS A 1 110 ? 27.109 -5.188 -2.338 1 95.56 110 HIS A N 1
ATOM 895 C CA . HIS A 1 110 ? 27.094 -6.523 -2.922 1 95.56 110 HIS A CA 1
ATOM 896 C C . HIS A 1 110 ? 27.953 -7.484 -2.119 1 95.56 110 HIS A C 1
ATOM 898 O O . HIS A 1 110 ? 28.719 -7.062 -1.245 1 95.56 110 HIS A O 1
ATOM 904 N N . ARG A 1 111 ? 27.781 -8.695 -2.293 1 94.31 111 ARG A N 1
ATOM 905 C CA . ARG A 1 111 ? 28.547 -9.781 -1.703 1 94.31 111 ARG A CA 1
ATOM 906 C C . ARG A 1 111 ? 29.281 -10.578 -2.777 1 94.31 111 ARG A C 1
ATOM 908 O O . ARG A 1 111 ? 28.906 -10.547 -3.949 1 94.31 111 ARG A O 1
ATOM 915 N N . SER A 1 112 ? 30.375 -11.195 -2.354 1 94.62 112 SER A N 1
ATOM 916 C CA . SER A 1 112 ? 31.094 -12.07 -3.275 1 94.62 112 SER A CA 1
ATOM 917 C C . SER A 1 112 ? 30.312 -13.352 -3.543 1 94.62 112 SER A C 1
ATOM 919 O O . SER A 1 112 ? 29.953 -14.078 -2.611 1 94.62 112 SER A O 1
ATOM 921 N N . ILE A 1 113 ? 30.031 -13.656 -4.84 1 97 113 ILE A N 1
ATOM 922 C CA . ILE A 1 113 ? 29.281 -14.859 -5.203 1 97 113 ILE A CA 1
ATOM 923 C C . ILE A 1 113 ? 30.062 -16.094 -4.785 1 97 113 ILE A C 1
ATOM 925 O O . ILE A 1 113 ? 29.484 -17.078 -4.312 1 97 113 ILE A O 1
ATOM 929 N N . VAL A 1 114 ? 31.375 -16.031 -4.902 1 96.06 114 VAL A N 1
ATOM 930 C CA . VAL A 1 114 ? 32.25 -17.156 -4.527 1 96.06 114 VAL A CA 1
ATOM 931 C C . VAL A 1 114 ? 32.094 -17.438 -3.033 1 96.06 114 VAL A C 1
ATOM 933 O O . VAL A 1 114 ? 31.984 -18.594 -2.623 1 96.06 114 VAL A O 1
ATOM 936 N N . SER A 1 115 ? 32.094 -16.328 -2.27 1 92.31 115 SER A N 1
ATOM 937 C CA . SER A 1 115 ? 31.922 -16.5 -0.83 1 92.31 115 SER A CA 1
ATOM 938 C C . SER A 1 115 ? 30.578 -17.125 -0.491 1 92.31 115 SER A C 1
ATOM 940 O O . SER A 1 115 ? 30.469 -17.891 0.477 1 92.31 115 SER A O 1
ATOM 942 N N . ILE A 1 116 ? 29.562 -16.812 -1.215 1 93.25 116 ILE A N 1
ATOM 943 C CA . ILE A 1 116 ? 28.219 -17.375 -0.989 1 93.25 116 ILE A CA 1
ATOM 944 C C . ILE A 1 116 ? 28.219 -18.859 -1.312 1 93.25 116 ILE A C 1
ATOM 946 O O . ILE A 1 116 ? 27.625 -19.656 -0.583 1 93.25 116 ILE A O 1
ATOM 950 N N . VAL A 1 117 ? 28.891 -19.25 -2.389 1 94.56 117 VAL A N 1
ATOM 951 C CA . VAL A 1 117 ? 28.969 -20.641 -2.793 1 94.56 117 VAL A CA 1
ATOM 952 C C . VAL A 1 117 ? 29.719 -21.453 -1.731 1 94.56 117 VAL A C 1
ATOM 954 O O . VAL A 1 117 ? 29.297 -22.531 -1.349 1 94.56 117 VAL A O 1
ATOM 957 N N . GLU A 1 118 ? 30.812 -20.891 -1.245 1 91.5 118 GLU A N 1
ATOM 958 C CA . GLU A 1 118 ? 31.594 -21.562 -0.206 1 91.5 118 GLU A CA 1
ATOM 959 C C . GLU A 1 118 ? 30.766 -21.75 1.064 1 91.5 118 GLU A C 1
ATOM 961 O O . GLU A 1 118 ? 30.797 -22.812 1.688 1 91.5 118 GLU A O 1
ATOM 966 N N . GLU A 1 119 ? 30.047 -20.672 1.357 1 86.19 119 GLU A N 1
ATOM 967 C CA . GLU A 1 119 ? 29.203 -20.734 2.541 1 86.19 119 GLU A CA 1
ATOM 968 C C . GLU A 1 119 ? 28.141 -21.828 2.404 1 86.19 119 GLU A C 1
ATOM 970 O O . GLU A 1 119 ? 27.844 -22.531 3.373 1 86.19 119 GLU A O 1
ATOM 975 N N . LYS A 1 120 ? 27.578 -21.984 1.262 1 88.12 120 LYS A N 1
ATOM 976 C CA . LYS A 1 120 ? 26.547 -22.984 1.004 1 88.12 120 LYS A CA 1
ATOM 977 C C . LYS A 1 120 ? 27.094 -24.391 1.132 1 88.12 120 LYS A C 1
ATOM 979 O O . LYS A 1 120 ? 26.469 -25.25 1.775 1 88.12 120 LYS A O 1
ATOM 984 N N . ILE A 1 121 ? 28.188 -24.656 0.581 1 89.38 121 ILE A N 1
ATOM 985 C CA . ILE A 1 121 ? 28.766 -26 0.528 1 89.38 121 ILE A CA 1
ATOM 986 C C . ILE A 1 121 ? 29.281 -26.406 1.908 1 89.38 121 ILE A C 1
ATOM 988 O O . ILE A 1 121 ? 29.188 -27.562 2.311 1 89.38 121 ILE A O 1
ATOM 992 N N . ARG A 1 122 ? 29.703 -25.422 2.684 1 82.75 122 ARG A N 1
ATOM 993 C CA . ARG A 1 122 ? 30.281 -25.703 3.99 1 82.75 122 ARG A CA 1
ATOM 994 C C . ARG A 1 122 ? 29.203 -25.812 5.062 1 82.75 122 ARG A C 1
ATOM 996 O O . ARG A 1 122 ? 29.469 -26.281 6.172 1 82.75 122 ARG A O 1
ATOM 1003 N N . ASN A 1 123 ? 28.062 -25.453 4.73 1 78.88 123 ASN A N 1
ATOM 1004 C CA . ASN A 1 123 ? 26.953 -25.578 5.672 1 78.88 123 ASN A CA 1
ATOM 1005 C C . ASN A 1 123 ? 26.391 -27 5.676 1 78.88 123 ASN A C 1
ATOM 1007 O O . ASN A 1 123 ? 25.859 -27.469 4.66 1 78.88 123 ASN A O 1
ATOM 1011 N N . ALA A 1 124 ? 26.438 -27.641 6.719 1 70.81 124 ALA A N 1
ATOM 1012 C CA . ALA A 1 124 ? 26.109 -29.062 6.84 1 70.81 124 ALA A CA 1
ATOM 1013 C C . ALA A 1 124 ? 24.641 -29.297 6.484 1 70.81 124 ALA A C 1
ATOM 1015 O O . ALA A 1 124 ? 24.312 -30.25 5.773 1 70.81 124 ALA A O 1
ATOM 1016 N N . GLN A 1 125 ? 23.719 -28.516 6.926 1 70.56 125 GLN A N 1
ATOM 1017 C CA . GLN A 1 125 ? 22.281 -28.719 6.703 1 70.56 125 GLN A CA 1
ATOM 1018 C C . GLN A 1 125 ? 21.922 -28.547 5.23 1 70.56 125 GLN A C 1
ATOM 1020 O O . GLN A 1 125 ? 21.109 -29.297 4.695 1 70.56 125 GLN A O 1
ATOM 1025 N N . ASP A 1 126 ? 22.609 -27.719 4.625 1 73.56 126 ASP A N 1
ATOM 1026 C CA . ASP A 1 126 ? 22.266 -27.422 3.24 1 73.56 126 ASP A CA 1
ATOM 1027 C C . ASP A 1 126 ? 22.969 -28.375 2.279 1 73.56 126 ASP A C 1
ATOM 1029 O O . ASP A 1 126 ? 22.438 -28.719 1.224 1 73.56 126 ASP A O 1
ATOM 1033 N N . SER A 1 127 ? 24.031 -28.844 2.699 1 75.25 127 SER A N 1
ATOM 1034 C CA . SER A 1 127 ? 24.859 -29.672 1.809 1 75.25 127 SER A CA 1
ATOM 1035 C C . SER A 1 127 ? 24.25 -31.062 1.628 1 75.25 127 SER A C 1
ATOM 1037 O O . SER A 1 127 ? 24.438 -31.688 0.583 1 75.25 127 SER A O 1
ATOM 1039 N N . ARG A 1 128 ? 23.469 -31.453 2.574 1 78.12 128 ARG A N 1
ATOM 1040 C CA . ARG A 1 128 ? 22.891 -32.781 2.498 1 78.12 128 ARG A CA 1
ATOM 1041 C C . ARG A 1 128 ? 21.875 -32.875 1.354 1 78.12 128 ARG A C 1
ATOM 1043 O O . ARG A 1 128 ? 21.719 -33.938 0.755 1 78.12 128 ARG A O 1
ATOM 1050 N N . LEU A 1 129 ? 21.359 -31.875 1.012 1 85.31 129 LEU A N 1
ATOM 1051 C CA . LEU A 1 129 ? 20.297 -31.891 0.004 1 85.31 129 LEU A CA 1
ATOM 1052 C C . LEU A 1 129 ? 20.75 -31.172 -1.266 1 85.31 129 LEU A C 1
ATOM 1054 O O . LEU A 1 129 ? 19.938 -30.922 -2.162 1 85.31 129 LEU A O 1
ATOM 1058 N N . PHE A 1 130 ? 22.062 -30.969 -1.253 1 91.69 130 PHE A N 1
ATOM 1059 C CA . PHE A 1 130 ? 22.672 -30.344 -2.42 1 91.69 130 PHE A CA 1
ATOM 1060 C C . PHE A 1 130 ? 23.094 -31.391 -3.443 1 91.69 130 PHE A C 1
ATOM 1062 O O . PHE A 1 130 ? 23.891 -32.281 -3.133 1 91.69 130 PHE A O 1
ATOM 1069 N N . HIS A 1 131 ? 22.594 -31.312 -4.73 1 92.88 131 HIS A N 1
ATOM 1070 C CA . HIS A 1 131 ? 22.922 -32.312 -5.762 1 92.88 131 HIS A CA 1
ATOM 1071 C C . HIS A 1 131 ? 24.25 -31.969 -6.434 1 92.88 131 HIS A C 1
ATOM 1073 O O . HIS A 1 131 ? 24.344 -31.016 -7.199 1 92.88 131 HIS A O 1
ATOM 1079 N N . TYR A 1 132 ? 25.188 -32.812 -6.211 1 91.94 132 TYR A N 1
ATOM 1080 C CA . TYR A 1 132 ? 26.516 -32.594 -6.766 1 91.94 132 TYR A CA 1
ATOM 1081 C C . TYR A 1 132 ? 26.578 -33 -8.234 1 91.94 132 TYR A C 1
ATOM 1083 O O . TYR A 1 132 ? 27.359 -32.469 -9 1 91.94 132 TYR A O 1
ATOM 1091 N N . ASP A 1 133 ? 25.703 -33.969 -8.586 1 91.81 133 ASP A N 1
ATOM 1092 C CA . ASP A 1 133 ? 25.672 -34.438 -9.969 1 91.81 133 ASP A CA 1
ATOM 1093 C C . ASP A 1 133 ? 24.266 -34.344 -10.555 1 91.81 133 ASP A C 1
ATOM 1095 O O . ASP A 1 133 ? 23.281 -34.688 -9.891 1 91.81 133 ASP A O 1
ATOM 1099 N N . GLY A 1 134 ? 24.328 -33.812 -11.844 1 92.75 134 GLY A N 1
ATOM 1100 C CA . GLY A 1 134 ? 23.078 -33.875 -12.586 1 92.75 134 GLY A CA 1
ATOM 1101 C C . GLY A 1 134 ? 22.781 -35.25 -13.125 1 92.75 134 GLY A C 1
ATOM 1102 O O . GLY A 1 134 ? 23.688 -36.094 -13.234 1 92.75 134 GLY A O 1
ATOM 1103 N N . HIS A 1 135 ? 21.516 -35.562 -13.328 1 92.25 135 HIS A N 1
ATOM 1104 C CA . HIS A 1 135 ? 21.141 -36.844 -13.914 1 92.25 135 HIS A CA 1
ATOM 1105 C C . HIS A 1 135 ? 19.875 -36.719 -14.766 1 92.25 135 HIS A C 1
ATOM 1107 O O . HIS A 1 135 ? 19.094 -35.781 -14.586 1 92.25 135 HIS A O 1
ATOM 1113 N N . GLU A 1 136 ? 19.797 -37.562 -15.719 1 92.06 136 GLU A N 1
ATOM 1114 C CA . GLU A 1 136 ? 18.578 -37.625 -16.547 1 92.06 136 GLU A CA 1
ATOM 1115 C C . GLU A 1 136 ? 17.516 -38.5 -15.883 1 92.06 136 GLU A C 1
ATOM 1117 O O . GLU A 1 136 ? 17.812 -39.531 -15.289 1 92.06 136 GLU A O 1
ATOM 1122 N N . LEU A 1 137 ? 16.359 -38 -15.898 1 90.88 137 LEU A N 1
ATOM 1123 C CA . LEU A 1 137 ? 15.234 -38.781 -15.398 1 90.88 137 LEU A CA 1
ATOM 1124 C C . LEU A 1 137 ? 14.43 -39.375 -16.547 1 90.88 137 LEU A C 1
ATOM 1126 O O . LEU A 1 137 ? 13.992 -38.656 -17.438 1 90.88 137 LEU A O 1
ATOM 1130 N N . LEU A 1 138 ? 14.359 -40.656 -16.5 1 90.62 138 LEU A N 1
ATOM 1131 C CA . LEU A 1 138 ? 13.625 -41.375 -17.547 1 90.62 138 LEU A CA 1
ATOM 1132 C C . LEU A 1 138 ? 12.383 -42.031 -16.969 1 90.62 138 LEU A C 1
ATOM 1134 O O . LEU A 1 138 ? 12.398 -42.531 -15.836 1 90.62 138 LEU A O 1
ATOM 1138 N N . TRP A 1 139 ? 11.328 -42 -17.734 1 88.25 139 TRP A N 1
ATOM 1139 C CA . TRP A 1 139 ? 10.055 -42.594 -17.344 1 88.25 139 TRP A CA 1
ATOM 1140 C C . TRP A 1 139 ? 9.555 -43.594 -18.391 1 88.25 139 TRP A C 1
ATOM 1142 O O . TRP A 1 139 ? 9.539 -43.281 -19.578 1 88.25 139 TRP A O 1
ATOM 1152 N N . LYS A 1 140 ? 9.273 -44.75 -17.859 1 84.19 140 LYS A N 1
ATOM 1153 C CA . LYS A 1 140 ? 8.656 -45.781 -18.688 1 84.19 140 LYS A CA 1
ATOM 1154 C C . LYS A 1 140 ? 7.207 -46.031 -18.266 1 84.19 140 LYS A C 1
ATOM 1156 O O . LYS A 1 140 ? 6.953 -46.75 -17.297 1 84.19 140 LYS A O 1
ATOM 1161 N N . PRO A 1 141 ? 6.25 -45.438 -19.062 1 77.12 141 PRO A N 1
ATOM 1162 C CA . PRO A 1 141 ? 4.848 -45.562 -18.672 1 77.12 141 PRO A CA 1
ATOM 1163 C C . PRO A 1 141 ? 4.387 -47 -18.594 1 77.12 141 PRO A C 1
ATOM 1165 O O . PRO A 1 141 ? 3.629 -47.375 -17.688 1 77.12 141 PRO A O 1
ATOM 1168 N N . ASP A 1 142 ? 4.707 -47.781 -19.734 1 71.12 142 ASP A N 1
ATOM 1169 C CA . ASP A 1 142 ? 4.375 -49.219 -19.766 1 71.12 142 ASP A CA 1
ATOM 1170 C C . ASP A 1 142 ? 5.629 -50.062 -19.641 1 71.12 142 ASP A C 1
ATOM 1172 O O . ASP A 1 142 ? 6.562 -49.938 -20.438 1 71.12 142 ASP A O 1
ATOM 1176 N N . PRO A 1 143 ? 5.668 -50.719 -18.562 1 66.38 143 PRO A N 1
ATOM 1177 C CA . PRO A 1 143 ? 6.867 -51.562 -18.391 1 66.38 143 PRO A CA 1
ATOM 1178 C C . PRO A 1 143 ? 7.16 -52.438 -19.609 1 66.38 143 PRO A C 1
ATOM 1180 O O . PRO A 1 143 ? 8.312 -52.812 -19.828 1 66.38 143 PRO A O 1
ATOM 1183 N N . LYS A 1 144 ? 6.109 -52.719 -20.391 1 68.25 144 LYS A N 1
ATOM 1184 C CA . LYS A 1 144 ? 6.289 -53.625 -21.531 1 68.25 144 LYS A CA 1
ATOM 1185 C C . LYS A 1 144 ? 6.688 -52.844 -22.781 1 68.25 144 LYS A C 1
ATOM 1187 O O . LYS A 1 144 ? 7.148 -53.438 -23.766 1 68.25 144 LYS A O 1
ATOM 1192 N N . SER A 1 145 ? 6.305 -51.562 -22.672 1 68.5 145 SER A N 1
ATOM 1193 C CA . SER A 1 145 ? 6.641 -50.75 -23.844 1 68.5 145 SER A CA 1
ATOM 1194 C C . SER A 1 145 ? 8.102 -50.281 -23.797 1 68.5 145 SER A C 1
ATOM 1196 O O . SER A 1 145 ? 8.68 -50.156 -22.734 1 68.5 145 SER A O 1
ATOM 1198 N N . THR A 1 146 ? 8.812 -50.375 -24.875 1 65.62 146 THR A N 1
ATOM 1199 C CA . THR A 1 146 ? 10.211 -50 -25.031 1 65.62 146 THR A CA 1
ATOM 1200 C C . THR A 1 146 ? 10.359 -48.5 -25.047 1 65.62 146 THR A C 1
ATOM 1202 O O . THR A 1 146 ? 11.477 -47.969 -24.938 1 65.62 146 THR A O 1
ATOM 1205 N N . ALA A 1 147 ? 9.266 -47.781 -25.062 1 74.25 147 ALA A N 1
ATOM 1206 C CA . ALA A 1 147 ? 9.406 -46.344 -25.219 1 74.25 147 ALA A CA 1
ATOM 1207 C C . ALA A 1 147 ? 9.719 -45.656 -23.875 1 74.25 147 ALA A C 1
ATOM 1209 O O . ALA A 1 147 ? 9.047 -45.938 -22.875 1 74.25 147 ALA A O 1
ATOM 1210 N N . GLU A 1 148 ? 10.891 -45.031 -23.797 1 83.69 148 GLU A N 1
ATOM 1211 C CA . GLU A 1 148 ? 11.32 -44.281 -22.625 1 83.69 148 GLU A CA 1
ATOM 1212 C C . GLU A 1 148 ? 11.234 -42.781 -22.875 1 83.69 148 GLU A C 1
ATOM 1214 O O . GLU A 1 148 ? 11.609 -42.312 -23.938 1 83.69 148 GLU A O 1
ATOM 1219 N N . PHE A 1 149 ? 10.492 -42.094 -21.938 1 86.75 149 PHE A N 1
ATOM 1220 C CA . PHE A 1 149 ? 10.359 -40.625 -22.062 1 86.75 149 PHE A CA 1
ATOM 1221 C C . PHE A 1 149 ? 11.281 -39.938 -21.078 1 86.75 149 PHE A C 1
ATOM 1223 O O . PHE A 1 149 ? 11.375 -40.312 -19.906 1 86.75 149 PHE A O 1
ATOM 1230 N N . ARG A 1 150 ? 11.953 -38.969 -21.641 1 90.81 150 ARG A N 1
ATOM 1231 C CA . ARG A 1 150 ? 12.75 -38.125 -20.766 1 90.81 150 ARG A CA 1
ATOM 1232 C C . ARG A 1 150 ? 11.867 -37.156 -19.984 1 90.81 150 ARG A C 1
ATOM 1234 O O . ARG A 1 150 ? 10.961 -36.531 -20.562 1 90.81 150 ARG A O 1
ATOM 1241 N N . ILE A 1 151 ? 12.102 -37.062 -18.672 1 92.81 151 ILE A N 1
ATOM 1242 C CA . ILE A 1 151 ? 11.32 -36.188 -17.812 1 92.81 151 ILE A CA 1
ATOM 1243 C C . ILE A 1 151 ? 12.125 -34.938 -17.469 1 92.81 151 ILE A C 1
ATOM 1245 O O . ILE A 1 151 ? 13.312 -35.031 -17.156 1 92.81 151 ILE A O 1
ATOM 1249 N N . MET A 1 152 ? 11.539 -33.812 -17.625 1 93.5 152 MET A N 1
ATOM 1250 C CA . MET A 1 152 ? 12.102 -32.531 -17.188 1 93.5 152 MET A CA 1
ATOM 1251 C C . MET A 1 152 ? 11.367 -32 -15.961 1 93.5 152 MET A C 1
ATOM 1253 O O . MET A 1 152 ? 10.211 -31.594 -16.047 1 93.5 152 MET A O 1
ATOM 1257 N N . SER A 1 153 ? 12.008 -31.922 -14.82 1 94.12 153 SER A N 1
ATOM 1258 C CA . SER A 1 153 ? 11.367 -31.5 -13.578 1 94.12 153 SER A CA 1
ATOM 1259 C C . SER A 1 153 ? 12.242 -30.531 -12.797 1 94.12 153 SER A C 1
ATOM 1261 O O . SER A 1 153 ? 11.75 -29.547 -12.242 1 94.12 153 SER A O 1
ATOM 1263 N N . GLU A 1 154 ? 13.484 -30.859 -12.688 1 95.31 154 GLU A N 1
ATOM 1264 C CA . GLU A 1 154 ? 14.453 -30.047 -11.953 1 95.31 154 GLU A CA 1
ATOM 1265 C C . GLU A 1 154 ? 15.523 -29.5 -12.883 1 95.31 154 GLU A C 1
ATOM 1267 O O . GLU A 1 154 ? 15.711 -30 -13.992 1 95.31 154 GLU A O 1
ATOM 1272 N N . LEU A 1 155 ? 16.172 -28.484 -12.43 1 95.25 155 LEU A N 1
ATOM 1273 C CA . LEU A 1 155 ? 17.203 -27.891 -13.266 1 95.25 155 LEU A CA 1
ATOM 1274 C C . LEU A 1 155 ? 18.391 -28.828 -13.422 1 95.25 155 LEU A C 1
ATOM 1276 O O . LEU A 1 155 ? 19.047 -28.844 -14.469 1 95.25 155 LEU A O 1
ATOM 1280 N N . TYR A 1 156 ? 18.703 -29.594 -12.359 1 95.06 156 TYR A N 1
ATOM 1281 C CA . TYR A 1 156 ? 19.828 -30.531 -12.461 1 95.06 156 TYR A CA 1
ATOM 1282 C C . TYR A 1 156 ? 19.469 -31.734 -13.312 1 95.06 156 TYR A C 1
ATOM 1284 O O . TYR A 1 156 ? 20.281 -32.625 -13.508 1 95.06 156 TYR A O 1
ATOM 1292 N N . HIS A 1 157 ? 18.203 -31.797 -13.883 1 93.69 157 HIS A N 1
ATOM 1293 C CA . HIS A 1 157 ? 17.797 -32.781 -14.883 1 93.69 157 HIS A CA 1
ATOM 1294 C C . HIS A 1 157 ? 17.844 -32.188 -16.281 1 93.69 157 HIS A C 1
ATOM 1296 O O . HIS A 1 157 ? 17.672 -32.875 -17.281 1 93.69 157 HIS A O 1
ATOM 1302 N N . SER A 1 158 ? 18.141 -30.984 -16.359 1 94.62 158 SER A N 1
ATOM 1303 C CA . SER A 1 158 ? 17.969 -30.266 -17.609 1 94.62 158 SER A CA 1
ATOM 1304 C C . SER A 1 158 ? 19.188 -30.422 -18.516 1 94.62 158 SER A C 1
ATOM 1306 O O . SER A 1 158 ? 20.25 -30.828 -18.062 1 94.62 158 SER A O 1
ATOM 1308 N N . ASP A 1 159 ? 18.969 -30.047 -19.766 1 94.44 159 ASP A N 1
ATOM 1309 C CA . ASP A 1 159 ? 20.047 -30.109 -20.75 1 94.44 159 ASP A CA 1
ATOM 1310 C C . ASP A 1 159 ? 21.141 -29.109 -20.438 1 94.44 159 ASP A C 1
ATOM 1312 O O . ASP A 1 159 ? 22.328 -29.391 -20.609 1 94.44 159 ASP A O 1
ATOM 1316 N N . VAL A 1 160 ? 20.75 -28.016 -20 1 95.31 160 VAL A N 1
ATOM 1317 C CA . VAL A 1 160 ? 21.734 -26.969 -19.734 1 95.31 160 VAL A CA 1
ATOM 1318 C C . VAL A 1 160 ? 22.688 -27.422 -18.641 1 95.31 160 VAL A C 1
ATOM 1320 O O . VAL A 1 160 ? 23.906 -27.219 -18.75 1 95.31 160 VAL A O 1
ATOM 1323 N N . PHE A 1 161 ? 22.172 -28.016 -17.609 1 96.62 161 PHE A N 1
ATOM 1324 C CA . PHE A 1 161 ? 22.984 -28.5 -16.5 1 96.62 161 PHE A CA 1
ATOM 1325 C C . PHE A 1 161 ? 23.859 -29.672 -16.938 1 96.62 161 PHE A C 1
ATOM 1327 O O . PHE A 1 161 ? 25.062 -29.703 -16.672 1 96.62 161 PHE A O 1
ATOM 1334 N N . LEU A 1 162 ? 23.297 -30.609 -17.641 1 96.19 162 LEU A N 1
ATOM 1335 C CA . LEU A 1 162 ? 24 -31.812 -18.047 1 96.19 162 LEU A CA 1
ATOM 1336 C C . LEU A 1 162 ? 25.094 -31.484 -19.062 1 96.19 162 LEU A C 1
ATOM 1338 O O . LEU A 1 162 ? 26.172 -32.094 -19.031 1 96.19 162 LEU A O 1
ATOM 1342 N N . ASN A 1 163 ? 24.781 -30.625 -19.984 1 94.88 163 ASN A N 1
ATOM 1343 C CA . ASN A 1 163 ? 25.781 -30.219 -20.953 1 94.88 163 ASN A CA 1
ATOM 1344 C C . ASN A 1 163 ? 26.969 -29.516 -20.281 1 94.88 163 ASN A C 1
ATOM 1346 O O . ASN A 1 163 ? 28.109 -29.703 -20.672 1 94.88 163 ASN A O 1
ATOM 1350 N N . ALA A 1 164 ? 26.703 -28.688 -19.297 1 94.94 164 ALA A N 1
ATOM 1351 C CA . ALA A 1 164 ? 27.781 -28.016 -18.547 1 94.94 164 ALA A CA 1
ATOM 1352 C C . ALA A 1 164 ? 28.641 -29.031 -17.828 1 94.94 164 ALA A C 1
ATOM 1354 O O . ALA A 1 164 ? 29.875 -28.891 -17.766 1 94.94 164 ALA A O 1
ATOM 1355 N N . GLN A 1 165 ? 28 -29.984 -17.266 1 94.88 165 GLN A N 1
ATOM 1356 C CA . GLN A 1 165 ? 28.734 -31.031 -16.562 1 94.88 165 GLN A CA 1
ATOM 1357 C C . GLN A 1 165 ? 29.609 -31.828 -17.516 1 94.88 165 GLN A C 1
ATOM 1359 O O . GLN A 1 165 ? 30.766 -32.156 -17.203 1 94.88 165 GLN A O 1
ATOM 1364 N N . LYS A 1 166 ? 29.078 -32.125 -18.641 1 94.69 166 LYS A N 1
ATOM 1365 C CA . LYS A 1 166 ? 29.844 -32.812 -19.672 1 94.69 166 LYS A CA 1
ATOM 1366 C C . LYS A 1 166 ? 31.047 -32 -20.109 1 94.69 166 LYS A C 1
ATOM 1368 O O . LYS A 1 166 ? 32.156 -32.531 -20.312 1 94.69 166 LYS A O 1
ATOM 1373 N N . GLU A 1 167 ? 30.812 -30.812 -20.266 1 92.19 167 GLU A N 1
ATOM 1374 C CA . GLU A 1 167 ? 31.875 -29.906 -20.688 1 92.19 167 GLU A CA 1
ATOM 1375 C C . GLU A 1 167 ? 33 -29.891 -19.672 1 92.19 167 GLU A C 1
ATOM 1377 O O . GLU A 1 167 ? 34.188 -29.969 -20.031 1 92.19 167 GLU A O 1
ATOM 1382 N N . VAL A 1 168 ? 32.719 -29.781 -18.422 1 91.62 168 VAL A N 1
ATOM 1383 C CA . VAL A 1 168 ? 33.719 -29.672 -17.375 1 91.62 168 VAL A CA 1
ATOM 1384 C C . VAL A 1 168 ? 34.469 -31 -17.234 1 91.62 168 VAL A C 1
ATOM 1386 O O . VAL A 1 168 ? 35.656 -31.016 -16.938 1 91.62 168 VAL A O 1
ATOM 1389 N N . ASN A 1 169 ? 33.844 -32.062 -17.453 1 90.25 169 ASN A N 1
ATOM 1390 C CA . ASN A 1 169 ? 34.438 -33.375 -17.281 1 90.25 169 ASN A CA 1
ATOM 1391 C C . ASN A 1 169 ? 35.281 -33.781 -18.5 1 90.25 169 ASN A C 1
ATOM 1393 O O . ASN A 1 169 ? 36.344 -34.344 -18.359 1 90.25 169 ASN A O 1
ATOM 1397 N N . HIS A 1 170 ? 34.812 -33.438 -19.625 1 88.62 170 HIS A N 1
ATOM 1398 C CA . HIS A 1 170 ? 35.438 -33.938 -20.844 1 88.62 170 HIS A CA 1
ATOM 1399 C C . HIS A 1 170 ? 36.438 -32.938 -21.391 1 88.62 170 HIS A C 1
ATOM 1401 O O . HIS A 1 170 ? 37.375 -33.344 -22.109 1 88.62 170 HIS A O 1
ATOM 1407 N N . SER A 1 171 ? 36.188 -31.688 -21.141 1 81.75 171 SER A N 1
ATOM 1408 C CA . SER A 1 171 ? 37.094 -30.672 -21.688 1 81.75 171 SER A CA 1
ATOM 1409 C C . SER A 1 171 ? 37.562 -29.719 -20.594 1 81.75 171 SER A C 1
ATOM 1411 O O . SER A 1 171 ? 37.25 -28.531 -20.625 1 81.75 171 SER A O 1
ATOM 1413 N N . PRO A 1 172 ? 38.375 -30.344 -19.719 1 80.56 172 PRO A N 1
ATOM 1414 C CA . PRO A 1 172 ? 38.844 -29.453 -18.656 1 80.56 172 PRO A CA 1
ATOM 1415 C C . PRO A 1 172 ? 39.844 -28.406 -19.172 1 80.56 172 PRO A C 1
ATOM 1417 O O . PRO A 1 172 ? 40.562 -28.656 -20.141 1 80.56 172 PRO A O 1
ATOM 1420 N N . PRO A 1 173 ? 39.75 -27.266 -18.609 1 82.94 173 PRO A N 1
ATOM 1421 C CA . PRO A 1 173 ? 40.75 -26.266 -19 1 82.94 173 PRO A CA 1
ATOM 1422 C C . PRO A 1 173 ? 42.188 -26.766 -18.812 1 82.94 173 PRO A C 1
ATOM 1424 O O . PRO A 1 173 ? 42.438 -27.594 -17.953 1 82.94 173 PRO A O 1
ATOM 1427 N N . PRO A 1 174 ? 43.094 -26.25 -19.594 1 77.81 174 PRO A N 1
ATOM 1428 C CA . PRO A 1 174 ? 44.469 -26.734 -19.578 1 77.81 174 PRO A CA 1
ATOM 1429 C C . PRO A 1 174 ? 45.156 -26.562 -18.203 1 77.81 174 PRO A C 1
ATOM 1431 O O . PRO A 1 174 ? 45.969 -27.391 -17.828 1 77.81 174 PRO A O 1
ATOM 1434 N N . GLU A 1 175 ? 44.656 -25.656 -17.5 1 81.19 175 GLU A N 1
ATOM 1435 C CA . GLU A 1 175 ? 45.281 -25.359 -16.219 1 81.19 175 GLU A CA 1
ATOM 1436 C C . GLU A 1 175 ? 45.031 -26.469 -15.211 1 81.19 175 GLU A C 1
ATOM 1438 O O . GLU A 1 175 ? 45.781 -26.625 -14.242 1 81.19 175 GLU A O 1
ATOM 1443 N N . ILE A 1 176 ? 44 -27.281 -15.453 1 82.31 176 ILE A N 1
ATOM 1444 C CA . ILE A 1 176 ? 43.625 -28.25 -14.438 1 82.31 176 ILE A CA 1
ATOM 1445 C C . ILE A 1 176 ? 43.594 -29.656 -15.047 1 82.31 176 ILE A C 1
ATOM 1447 O O . ILE A 1 176 ? 42.938 -30.547 -14.523 1 82.31 176 ILE A O 1
ATOM 1451 N N . LYS A 1 177 ? 44.188 -29.953 -16.062 1 78.5 177 LYS A N 1
ATOM 1452 C CA . LYS A 1 177 ? 44.125 -31.234 -16.766 1 78.5 177 LYS A CA 1
ATOM 1453 C C . LYS A 1 177 ? 44.625 -32.375 -15.875 1 78.5 177 LYS A C 1
ATOM 1455 O O . LYS A 1 177 ? 44.094 -33.469 -15.875 1 78.5 177 LYS A O 1
ATOM 1460 N N . ASP A 1 178 ? 45.625 -32 -15.047 1 81.38 178 ASP A N 1
ATOM 1461 C CA . ASP A 1 178 ? 46.25 -33.062 -14.258 1 81.38 178 ASP A CA 1
ATOM 1462 C C . ASP A 1 178 ? 45.656 -33.156 -12.859 1 81.38 178 ASP A C 1
ATOM 1464 O O . ASP A 1 178 ? 46.094 -33.938 -12.023 1 81.38 178 ASP A O 1
ATOM 1468 N N . CYS A 1 179 ? 44.5 -32.406 -12.703 1 87.75 179 CYS A N 1
ATOM 1469 C CA . CYS A 1 179 ? 43.906 -32.375 -11.375 1 87.75 179 CYS A CA 1
ATOM 1470 C C . CYS A 1 179 ? 42.969 -33.562 -11.195 1 87.75 179 CYS A C 1
ATOM 1472 O O . CYS A 1 179 ? 42 -33.719 -11.953 1 87.75 179 CYS A O 1
ATOM 1474 N N . PRO A 1 180 ? 43.188 -34.469 -10.234 1 87.44 180 PRO A N 1
ATOM 1475 C CA . PRO A 1 180 ? 42.375 -35.688 -10.055 1 87.44 180 PRO A CA 1
ATOM 1476 C C . PRO A 1 180 ? 41.125 -35.406 -9.25 1 87.44 180 PRO A C 1
ATOM 1478 O O . PRO A 1 180 ? 40.281 -36.312 -9.094 1 87.44 180 PRO A O 1
ATOM 1481 N N . LEU A 1 181 ? 40.781 -34.281 -8.812 1 92.44 181 LEU A N 1
ATOM 1482 C CA . LEU A 1 181 ? 39.625 -34 -7.969 1 92.44 181 LEU A CA 1
ATOM 1483 C C . LEU A 1 181 ? 38.344 -34.094 -8.766 1 92.44 181 LEU A C 1
ATOM 1485 O O . LEU A 1 181 ? 38.281 -33.688 -9.93 1 92.44 181 LEU A O 1
ATOM 1489 N N . PRO A 1 182 ? 37.344 -34.688 -8.109 1 92.31 182 PRO A N 1
ATOM 1490 C CA . PRO A 1 182 ? 36.031 -34.719 -8.789 1 92.31 182 PRO A CA 1
ATOM 1491 C C . PRO A 1 182 ? 35.5 -33.344 -9.109 1 92.31 182 PRO A C 1
ATOM 1493 O O . PRO A 1 182 ? 35.656 -32.406 -8.289 1 92.31 182 PRO A O 1
ATOM 1496 N N . ARG A 1 183 ? 34.969 -33.25 -10.266 1 94.5 183 ARG A N 1
ATOM 1497 C CA . ARG A 1 183 ? 34.469 -31.969 -10.734 1 94.5 183 ARG A CA 1
ATOM 1498 C C . ARG A 1 183 ? 32.969 -31.859 -10.547 1 94.5 183 ARG A C 1
ATOM 1500 O O . ARG A 1 183 ? 32.25 -32.812 -10.836 1 94.5 183 ARG A O 1
ATOM 1507 N N . VAL A 1 184 ? 32.469 -30.719 -9.977 1 95.12 184 VAL A N 1
ATOM 1508 C CA . VAL A 1 184 ? 31.047 -30.484 -9.719 1 95.12 184 VAL A CA 1
ATOM 1509 C C . VAL A 1 184 ? 30.641 -29.141 -10.312 1 95.12 184 VAL A C 1
ATOM 1511 O O . VAL A 1 184 ? 31.375 -28.156 -10.211 1 95.12 184 VAL A O 1
ATOM 1514 N N . VAL A 1 185 ? 29.484 -29.125 -10.969 1 96.44 185 VAL A N 1
ATOM 1515 C CA . VAL A 1 185 ? 28.938 -27.891 -11.508 1 96.44 185 VAL A CA 1
ATOM 1516 C C . VAL A 1 185 ? 28.016 -27.234 -10.477 1 96.44 185 VAL A C 1
ATOM 1518 O O . VAL A 1 185 ? 27.156 -27.906 -9.898 1 96.44 185 VAL A O 1
ATOM 1521 N N . VAL A 1 186 ? 28.219 -25.953 -10.156 1 97.12 186 VAL A N 1
ATOM 1522 C CA . VAL A 1 186 ? 27.312 -25.156 -9.344 1 97.12 186 VAL A CA 1
ATOM 1523 C C . VAL A 1 186 ? 26.516 -24.188 -10.234 1 97.12 186 VAL A C 1
ATOM 1525 O O . VAL A 1 186 ? 27.078 -23.234 -10.766 1 97.12 186 VAL A O 1
ATOM 1528 N N . GLY A 1 187 ? 25.234 -24.547 -10.375 1 97.12 187 GLY A N 1
ATOM 1529 C CA . GLY A 1 187 ? 24.391 -23.703 -11.211 1 97.12 187 GLY A CA 1
ATOM 1530 C C . GLY A 1 187 ? 23.797 -22.531 -10.453 1 97.12 187 GLY A C 1
ATOM 1531 O O . GLY A 1 187 ? 23.234 -22.703 -9.375 1 97.12 187 GLY A O 1
ATOM 1532 N N . LEU A 1 188 ? 23.953 -21.312 -11.016 1 97.69 188 LEU A N 1
ATOM 1533 C CA . LEU A 1 188 ? 23.391 -20.109 -10.406 1 97.69 188 LEU A CA 1
ATOM 1534 C C . LEU A 1 188 ? 22.156 -19.656 -11.164 1 97.69 188 LEU A C 1
ATOM 1536 O O . LEU A 1 188 ? 22.094 -19.75 -12.391 1 97.69 188 LEU A O 1
ATOM 1540 N N . MET A 1 189 ? 21.172 -19.25 -10.438 1 97 189 MET A N 1
ATOM 1541 C CA . MET A 1 189 ? 19.938 -18.625 -10.953 1 97 189 MET A CA 1
ATOM 1542 C C . MET A 1 189 ? 19.75 -17.234 -10.375 1 97 189 MET A C 1
ATOM 1544 O O . MET A 1 189 ? 19.703 -17.062 -9.156 1 97 189 MET A O 1
ATOM 1548 N N . PHE A 1 190 ? 19.594 -16.25 -11.211 1 97.12 190 PHE A N 1
ATOM 1549 C CA . PHE A 1 190 ? 19.469 -14.875 -10.734 1 97.12 190 PHE A CA 1
ATOM 1550 C C . PHE A 1 190 ? 18.062 -14.344 -10.969 1 97.12 190 PHE A C 1
ATOM 1552 O O . PHE A 1 190 ? 17.406 -14.727 -11.938 1 97.12 190 PHE A O 1
ATOM 1559 N N . TRP A 1 191 ? 17.625 -13.539 -10.062 1 95.38 191 TRP A N 1
ATOM 1560 C CA . TRP A 1 191 ? 16.391 -12.766 -10.18 1 95.38 191 TRP A CA 1
ATOM 1561 C C . TRP A 1 191 ? 16.594 -11.336 -9.68 1 95.38 191 TRP A C 1
ATOM 1563 O O . TRP A 1 191 ? 17.234 -11.125 -8.648 1 95.38 191 TRP A O 1
ATOM 1573 N N . SER A 1 192 ? 16.047 -10.344 -10.414 1 94.31 192 SER A N 1
ATOM 1574 C CA . SER A 1 192 ? 16.172 -8.961 -9.953 1 94.31 192 SER A CA 1
ATOM 1575 C C . SER A 1 192 ? 14.969 -8.133 -10.391 1 94.31 192 SER A C 1
ATOM 1577 O O . SER A 1 192 ? 14.414 -8.352 -11.469 1 94.31 192 SER A O 1
ATOM 1579 N N . ASP A 1 193 ? 14.523 -7.293 -9.508 1 91.75 193 ASP A N 1
ATOM 1580 C CA . ASP A 1 193 ? 13.477 -6.316 -9.82 1 91.75 193 ASP A CA 1
ATOM 1581 C C . ASP A 1 193 ? 13.445 -5.199 -8.781 1 91.75 193 ASP A C 1
ATOM 1583 O O . ASP A 1 193 ? 13.641 -5.449 -7.59 1 91.75 193 ASP A O 1
ATOM 1587 N N . ALA A 1 194 ? 13.258 -4.023 -9.352 1 90.94 194 ALA A N 1
ATOM 1588 C CA . ALA A 1 194 ? 13.109 -2.906 -8.422 1 90.94 194 ALA A CA 1
ATOM 1589 C C . ALA A 1 194 ? 11.703 -2.873 -7.824 1 90.94 194 ALA A C 1
ATOM 1591 O O . ALA A 1 194 ? 10.719 -3.143 -8.523 1 90.94 194 ALA A O 1
ATOM 1592 N N . THR A 1 195 ? 11.594 -2.592 -6.523 1 87.44 195 THR A N 1
ATOM 1593 C CA . THR A 1 195 ? 10.281 -2.559 -5.883 1 87.44 195 THR A CA 1
ATOM 1594 C C . THR A 1 195 ? 10.18 -1.383 -4.914 1 87.44 195 THR A C 1
ATOM 1596 O O . THR A 1 195 ? 11.188 -0.959 -4.34 1 87.44 195 THR A O 1
ATOM 1599 N N . HIS A 1 196 ? 8.984 -0.847 -4.824 1 85 196 HIS A N 1
ATOM 1600 C CA . HIS A 1 196 ? 8.719 0.202 -3.848 1 85 196 HIS A CA 1
ATOM 1601 C C . HIS A 1 196 ? 8.562 -0.379 -2.447 1 85 196 HIS A C 1
ATOM 1603 O O . HIS A 1 196 ? 7.957 -1.442 -2.275 1 85 196 HIS A O 1
ATOM 1609 N N . VAL A 1 197 ? 9.055 0.305 -1.502 1 80.19 197 VAL A N 1
ATOM 1610 C CA . VAL A 1 197 ? 9.07 -0.224 -0.143 1 80.19 197 VAL A CA 1
ATOM 1611 C C . VAL A 1 197 ? 7.762 0.114 0.562 1 80.19 197 VAL A C 1
ATOM 1613 O O . VAL A 1 197 ? 7.383 -0.542 1.536 1 80.19 197 VAL A O 1
ATOM 1616 N N . SER A 1 198 ? 7.121 1.233 0.273 1 73.19 198 SER A N 1
ATOM 1617 C CA . SER A 1 198 ? 5.832 1.594 0.853 1 73.19 198 SER A CA 1
ATOM 1618 C C . SER A 1 198 ? 4.926 2.252 -0.181 1 73.19 198 SER A C 1
ATOM 1620 O O . SER A 1 198 ? 5.391 2.684 -1.237 1 73.19 198 SER A O 1
ATOM 1622 N N . THR A 1 199 ? 3.699 2.301 0.134 1 63.31 199 THR A N 1
ATOM 1623 C CA . THR A 1 199 ? 2.703 2.816 -0.799 1 63.31 199 THR A CA 1
ATOM 1624 C C . THR A 1 199 ? 2.865 4.32 -0.99 1 63.31 199 THR A C 1
ATOM 1626 O O . THR A 1 199 ? 2.625 4.844 -2.08 1 63.31 199 THR A O 1
ATOM 1629 N N . PHE A 1 200 ? 3.258 5.086 -0.039 1 61.38 200 PHE A N 1
ATOM 1630 C CA . PHE A 1 200 ? 3.285 6.539 -0.142 1 61.38 200 PHE A CA 1
ATOM 1631 C C . PHE A 1 200 ? 4.715 7.059 -0.097 1 61.38 200 PHE A C 1
ATOM 1633 O O . PHE A 1 200 ? 4.945 8.25 0.142 1 61.38 200 PHE A O 1
ATOM 1640 N N . SER A 1 201 ? 5.664 6.07 -0.298 1 67.31 201 SER A N 1
ATOM 1641 C CA . SER A 1 201 ? 7.059 6.5 -0.313 1 67.31 201 SER A CA 1
ATOM 1642 C C . SER A 1 201 ? 7.684 6.301 -1.69 1 67.31 201 SER A C 1
ATOM 1644 O O . SER A 1 201 ? 7.32 5.375 -2.416 1 67.31 201 SER A O 1
ATOM 1646 N N . THR A 1 202 ? 8.414 7.25 -2.061 1 71.62 202 THR A N 1
ATOM 1647 C CA . THR A 1 202 ? 9.125 7.16 -3.33 1 71.62 202 THR A CA 1
ATOM 1648 C C . THR A 1 202 ? 10.375 6.297 -3.191 1 71.62 202 THR A C 1
ATOM 1650 O O . THR A 1 202 ? 11.062 6.027 -4.18 1 71.62 202 THR A O 1
ATOM 1653 N N . CYS A 1 203 ? 10.555 5.797 -1.983 1 78 203 CYS A N 1
ATOM 1654 C CA . CYS A 1 203 ? 11.75 4.996 -1.749 1 78 203 CYS A CA 1
ATOM 1655 C C . CYS A 1 203 ? 11.633 3.633 -2.416 1 78 203 CYS A C 1
ATOM 1657 O O . CYS A 1 203 ? 10.625 2.945 -2.258 1 78 203 CYS A O 1
ATOM 1659 N N . LYS A 1 204 ? 12.633 3.244 -3.264 1 85.75 204 LYS A N 1
ATOM 1660 C CA . LYS A 1 204 ? 12.68 1.966 -3.969 1 85.75 204 LYS A CA 1
ATOM 1661 C C . LYS A 1 204 ? 13.93 1.177 -3.6 1 85.75 204 LYS A C 1
ATOM 1663 O O . LYS A 1 204 ? 14.961 1.761 -3.266 1 85.75 204 LYS A O 1
ATOM 1668 N N . VAL A 1 205 ? 13.828 -0.092 -3.541 1 90.62 205 VAL A N 1
ATOM 1669 C CA . VAL A 1 205 ? 14.961 -0.999 -3.391 1 90.62 205 VAL A CA 1
ATOM 1670 C C . VAL A 1 205 ? 15.047 -1.93 -4.598 1 90.62 205 VAL A C 1
ATOM 1672 O O . VAL A 1 205 ? 14.016 -2.305 -5.172 1 90.62 205 VAL A O 1
ATOM 1675 N N . TRP A 1 206 ? 16.203 -2.254 -5.031 1 93.88 206 TRP A N 1
ATOM 1676 C CA . TRP A 1 206 ? 16.453 -3.092 -6.199 1 93.88 206 TRP A CA 1
ATOM 1677 C C . TRP A 1 206 ? 17.406 -4.23 -5.863 1 93.88 206 TRP A C 1
ATOM 1679 O O . TRP A 1 206 ? 18.594 -4.176 -6.199 1 93.88 206 TRP A O 1
ATOM 1689 N N . PRO A 1 207 ? 16.875 -5.297 -5.258 1 94.88 207 PRO A N 1
ATOM 1690 C CA . PRO A 1 207 ? 17.719 -6.43 -4.855 1 94.88 207 PRO A CA 1
ATOM 1691 C C . PRO A 1 207 ? 18.031 -7.367 -6.012 1 94.88 207 PRO A C 1
ATOM 1693 O O . PRO A 1 207 ? 17.281 -7.438 -6.984 1 94.88 207 PRO A O 1
ATOM 1696 N N . LEU A 1 208 ? 19.156 -8.031 -5.945 1 96.88 208 LEU A N 1
ATOM 1697 C CA . LEU A 1 208 ? 19.531 -9.18 -6.758 1 96.88 208 LEU A CA 1
ATOM 1698 C C . LEU A 1 208 ? 19.5 -10.461 -5.934 1 96.88 208 LEU A C 1
ATOM 1700 O O . LEU A 1 208 ? 20.297 -10.625 -5.008 1 96.88 208 LEU A O 1
ATOM 1704 N N . TYR A 1 209 ? 18.625 -11.312 -6.289 1 95.62 209 TYR A N 1
ATOM 1705 C CA . TYR A 1 209 ? 18.516 -12.594 -5.602 1 95.62 209 TYR A CA 1
ATOM 1706 C C . TYR A 1 209 ? 19.219 -13.703 -6.375 1 95.62 209 TYR A C 1
ATOM 1708 O O . TYR A 1 209 ? 19.312 -13.648 -7.605 1 95.62 209 TYR A O 1
ATOM 1716 N N . MET A 1 210 ? 19.734 -14.641 -5.645 1 96.25 210 MET A N 1
ATOM 1717 C CA . MET A 1 210 ? 20.406 -15.781 -6.258 1 96.25 210 MET A CA 1
ATOM 1718 C C . MET A 1 210 ? 19.969 -17.094 -5.609 1 96.25 210 MET A C 1
ATOM 1720 O O . MET A 1 210 ? 19.875 -17.172 -4.387 1 96.25 210 MET A O 1
ATOM 1724 N N . LEU A 1 211 ? 19.656 -18.047 -6.434 1 95.38 211 LEU A N 1
ATOM 1725 C CA . LEU A 1 211 ? 19.344 -19.406 -6.012 1 95.38 211 LEU A CA 1
ATOM 1726 C C . LEU A 1 211 ? 20.297 -20.406 -6.652 1 95.38 211 LEU A C 1
ATOM 1728 O O . LEU A 1 211 ? 21 -20.078 -7.617 1 95.38 211 LEU A O 1
ATOM 1732 N N . PHE A 1 212 ? 20.359 -21.578 -6.082 1 96 212 PHE A N 1
ATOM 1733 C CA . PHE A 1 212 ? 21.219 -22.625 -6.617 1 96 212 PHE A CA 1
ATOM 1734 C C . PHE A 1 212 ? 20.391 -23.656 -7.402 1 96 212 PHE A C 1
ATOM 1736 O O . PHE A 1 212 ? 19.406 -24.188 -6.891 1 96 212 PHE A O 1
ATOM 1743 N N . ALA A 1 213 ? 20.812 -23.906 -8.641 1 96.56 213 ALA A N 1
ATOM 1744 C CA . ALA A 1 213 ? 20.156 -24.891 -9.508 1 96.56 213 ALA A CA 1
ATOM 1745 C C . ALA A 1 213 ? 20.312 -26.312 -8.953 1 96.56 213 ALA A C 1
ATOM 1747 O O . ALA A 1 213 ? 19.578 -27.219 -9.328 1 96.56 213 ALA A O 1
ATOM 1748 N N . ASN A 1 214 ? 21.297 -26.484 -8.047 1 95.81 214 ASN A N 1
ATOM 1749 C CA . ASN A 1 214 ? 21.625 -27.781 -7.461 1 95.81 214 ASN A CA 1
ATOM 1750 C C . ASN A 1 214 ? 20.641 -28.172 -6.363 1 95.81 214 ASN A C 1
ATOM 1752 O O . ASN A 1 214 ? 20.672 -29.297 -5.867 1 95.81 214 ASN A O 1
ATOM 1756 N N . GLU A 1 215 ? 19.781 -27.25 -6.02 1 93.56 215 GLU A N 1
ATOM 1757 C CA . GLU A 1 215 ? 18.75 -27.516 -5.012 1 93.56 215 GLU A CA 1
ATOM 1758 C C . GLU A 1 215 ? 17.375 -27.719 -5.652 1 93.56 215 GLU A C 1
ATOM 1760 O O . GLU A 1 215 ? 17.047 -27.062 -6.648 1 93.56 215 GLU A O 1
ATOM 1765 N N . SER A 1 216 ? 16.641 -28.594 -5.016 1 92.38 216 SER A N 1
ATOM 1766 C CA . SER A 1 216 ? 15.312 -28.891 -5.539 1 92.38 216 SER A CA 1
ATOM 1767 C C . SER A 1 216 ? 14.414 -27.656 -5.488 1 92.38 216 SER A C 1
ATOM 1769 O O . SER A 1 216 ? 14.469 -26.875 -4.531 1 92.38 216 SER A O 1
ATOM 1771 N N . LYS A 1 217 ? 13.578 -27.562 -6.52 1 91.25 217 LYS A N 1
ATOM 1772 C CA . LYS A 1 217 ? 12.648 -26.438 -6.566 1 91.25 217 LYS A CA 1
ATOM 1773 C C . LYS A 1 217 ? 11.688 -26.469 -5.383 1 91.25 217 LYS A C 1
ATOM 1775 O O . LYS A 1 217 ? 11.172 -25.422 -4.969 1 91.25 217 LYS A O 1
ATOM 1780 N N . TYR A 1 218 ? 11.398 -27.578 -4.805 1 87.44 218 TYR A N 1
ATOM 1781 C CA . TYR A 1 218 ? 10.453 -27.719 -3.705 1 87.44 218 TYR A CA 1
ATOM 1782 C C . TYR A 1 218 ? 11.062 -27.25 -2.391 1 87.44 218 TYR A C 1
ATOM 1784 O O . TYR A 1 218 ? 10.336 -26.969 -1.433 1 87.44 218 TYR A O 1
ATOM 1792 N N . ARG A 1 219 ? 12.312 -27.062 -2.381 1 86.62 219 ARG A N 1
ATOM 1793 C CA . ARG A 1 219 ? 12.992 -26.516 -1.208 1 86.62 219 ARG A CA 1
ATOM 1794 C C . ARG A 1 219 ? 13.25 -25.031 -1.366 1 86.62 219 ARG A C 1
ATOM 1796 O O . ARG A 1 219 ? 13.148 -24.266 -0.401 1 86.62 219 ARG A O 1
ATOM 1803 N N . ARG A 1 220 ? 13.539 -24.625 -2.543 1 84.19 220 ARG A N 1
ATOM 1804 C CA . ARG A 1 220 ? 13.898 -23.25 -2.82 1 84.19 220 ARG A CA 1
ATOM 1805 C C . ARG A 1 220 ? 12.727 -22.312 -2.514 1 84.19 220 ARG A C 1
ATOM 1807 O O . ARG A 1 220 ? 12.938 -21.188 -2.057 1 84.19 220 ARG A O 1
ATOM 1814 N N . ALA A 1 221 ? 11.547 -22.766 -2.74 1 73.12 221 ALA A N 1
ATOM 1815 C CA . ALA A 1 221 ? 10.367 -21.906 -2.67 1 73.12 221 ALA A CA 1
ATOM 1816 C C . ALA A 1 221 ? 9.695 -22 -1.303 1 73.12 221 ALA A C 1
ATOM 1818 O O . ALA A 1 221 ? 8.664 -21.375 -1.062 1 73.12 221 ALA A O 1
ATOM 1819 N N . LYS A 1 222 ? 10.328 -22.703 -0.41 1 69.94 222 LYS A N 1
ATOM 1820 C CA . LYS A 1 222 ? 9.703 -22.859 0.9 1 69.94 222 LYS A CA 1
ATOM 1821 C C . LYS A 1 222 ? 10.109 -21.734 1.841 1 69.94 222 LYS A C 1
ATOM 1823 O O . LYS A 1 222 ? 11.297 -21.484 2.043 1 69.94 222 LYS A O 1
ATOM 1828 N N . ASP A 1 223 ? 9.227 -20.953 2.34 1 63.03 223 ASP A N 1
ATOM 1829 C CA . ASP A 1 223 ? 9.43 -19.781 3.189 1 63.03 223 ASP A CA 1
ATOM 1830 C C . ASP A 1 223 ? 10.273 -20.125 4.414 1 63.03 223 ASP A C 1
ATOM 1832 O O . ASP A 1 223 ? 11.148 -19.359 4.812 1 63.03 223 ASP A O 1
ATOM 1836 N N . GLY A 1 224 ? 10.195 -21.344 4.914 1 63.16 224 GLY A N 1
ATOM 1837 C CA . GLY A 1 224 ? 10.836 -21.672 6.18 1 63.16 224 GLY A CA 1
ATOM 1838 C C . GLY A 1 224 ? 12.305 -22.016 6.039 1 63.16 224 GLY A C 1
ATOM 1839 O O . GLY A 1 224 ? 13.055 -21.953 7.016 1 63.16 224 GLY A O 1
ATOM 1840 N N . ILE A 1 225 ? 12.781 -22.219 4.809 1 71.44 225 ILE A N 1
ATOM 1841 C CA . ILE A 1 225 ? 14.148 -22.703 4.676 1 71.44 225 ILE A CA 1
ATOM 1842 C C . ILE A 1 225 ? 15.055 -21.578 4.211 1 71.44 225 ILE A C 1
ATOM 1844 O O . ILE A 1 225 ? 16.266 -21.625 4.41 1 71.44 225 ILE A O 1
ATOM 1848 N N . ASP A 1 226 ? 14.562 -20.375 3.879 1 74.19 226 ASP A N 1
ATOM 1849 C CA . ASP A 1 226 ? 15.312 -19.172 3.521 1 74.19 226 ASP A CA 1
ATOM 1850 C C . ASP A 1 226 ? 16.516 -19.516 2.633 1 74.19 226 ASP A C 1
ATOM 1852 O O . ASP A 1 226 ? 17.656 -19.219 2.979 1 74.19 226 ASP A O 1
ATOM 1856 N N . LEU A 1 227 ? 16.391 -20.109 1.546 1 85.94 227 LEU A N 1
ATOM 1857 C CA . LEU A 1 227 ? 17.469 -20.531 0.648 1 85.94 227 LEU A CA 1
ATOM 1858 C C . LEU A 1 227 ? 17.766 -19.453 -0.378 1 85.94 227 LEU A C 1
ATOM 1860 O O . LEU A 1 227 ? 18.688 -19.594 -1.183 1 85.94 227 LEU A O 1
ATOM 1864 N N . CYS A 1 228 ? 17.062 -18.406 -0.368 1 90.44 228 CYS A N 1
ATOM 1865 C CA . CYS A 1 228 ? 17.328 -17.281 -1.273 1 90.44 228 CYS A CA 1
ATOM 1866 C C . CYS A 1 228 ? 18.453 -16.406 -0.743 1 90.44 228 CYS A C 1
ATOM 1868 O O . CYS A 1 228 ? 18.406 -15.977 0.413 1 90.44 228 CYS A O 1
ATOM 1870 N N . ASN A 1 229 ? 19.438 -16.172 -1.523 1 92.19 229 ASN A N 1
ATOM 1871 C CA . ASN A 1 229 ? 20.562 -15.32 -1.141 1 92.19 229 ASN A CA 1
ATOM 1872 C C . ASN A 1 229 ? 20.438 -13.922 -1.741 1 92.19 229 ASN A C 1
ATOM 1874 O O . ASN A 1 229 ? 20.109 -13.773 -2.918 1 92.19 229 ASN A O 1
ATOM 1878 N N . HIS A 1 230 ? 20.625 -12.953 -0.911 1 93.06 230 HIS A N 1
ATOM 1879 C CA . HIS A 1 230 ? 20.781 -11.586 -1.404 1 93.06 230 HIS A CA 1
ATOM 1880 C C . HIS A 1 230 ? 22.219 -11.305 -1.836 1 93.06 230 HIS A C 1
ATOM 1882 O O . HIS A 1 230 ? 23.141 -11.359 -1.018 1 93.06 230 HIS A O 1
ATOM 1888 N N . VAL A 1 231 ? 22.375 -10.977 -3.082 1 96.31 231 VAL A N 1
ATOM 1889 C CA . VAL A 1 231 ? 23.734 -10.812 -3.617 1 96.31 231 VAL A CA 1
ATOM 1890 C C . VAL A 1 231 ? 24.094 -9.328 -3.678 1 96.31 231 VAL A C 1
ATOM 1892 O O . VAL A 1 231 ? 25.234 -8.953 -3.414 1 96.31 231 VAL A O 1
ATOM 1895 N N . ALA A 1 232 ? 23.078 -8.578 -4.098 1 96.88 232 ALA A N 1
ATOM 1896 C CA . ALA A 1 232 ? 23.375 -7.16 -4.258 1 96.88 232 ALA A CA 1
ATOM 1897 C C . ALA A 1 232 ? 22.109 -6.32 -4.094 1 96.88 232 ALA A C 1
ATOM 1899 O O . ALA A 1 232 ? 21 -6.832 -4.23 1 96.88 232 ALA A O 1
ATOM 1900 N N . TYR A 1 233 ? 22.281 -5.168 -3.693 1 95.69 233 TYR A N 1
ATOM 1901 C CA . TYR A 1 233 ? 21.281 -4.105 -3.777 1 95.69 233 TYR A CA 1
ATOM 1902 C C . TYR A 1 233 ? 21.719 -3.02 -4.75 1 95.69 233 TYR A C 1
ATOM 1904 O O . TYR A 1 233 ? 22.562 -2.18 -4.414 1 95.69 233 TYR A O 1
ATOM 1912 N N . PHE A 1 234 ? 21.031 -3.031 -5.934 1 96.06 234 PHE A N 1
ATOM 1913 C CA . PHE A 1 234 ? 21.422 -2.135 -7.016 1 96.06 234 PHE A CA 1
ATOM 1914 C C . PHE A 1 234 ? 21.016 -0.699 -6.695 1 96.06 234 PHE A C 1
ATOM 1916 O O . PHE A 1 234 ? 20.078 -0.466 -5.934 1 96.06 234 PHE A O 1
ATOM 1923 N N . ASP A 1 235 ? 21.766 0.186 -7.25 1 92.88 235 ASP A N 1
ATOM 1924 C CA . ASP A 1 235 ? 21.438 1.606 -7.188 1 92.88 235 ASP A CA 1
ATOM 1925 C C . ASP A 1 235 ? 20.922 2.113 -8.531 1 92.88 235 ASP A C 1
ATOM 1927 O O . ASP A 1 235 ? 21.219 1.524 -9.578 1 92.88 235 ASP A O 1
ATOM 1931 N N . ALA A 1 236 ? 20.078 3.051 -8.516 1 90.94 236 ALA A N 1
ATOM 1932 C CA . ALA A 1 236 ? 19.609 3.758 -9.711 1 90.94 236 ALA A CA 1
ATOM 1933 C C . ALA A 1 236 ? 20.172 5.176 -9.758 1 90.94 236 ALA A C 1
ATOM 1935 O O . ALA A 1 236 ? 20.734 5.664 -8.773 1 90.94 236 ALA A O 1
ATOM 1936 N N . LEU A 1 237 ? 20.078 5.812 -10.961 1 91.25 237 LEU A N 1
ATOM 1937 C CA . LEU A 1 237 ? 20.578 7.176 -11.086 1 91.25 237 LEU A CA 1
ATOM 1938 C C . LEU A 1 237 ? 19.797 8.125 -10.172 1 91.25 237 LEU A C 1
ATOM 1940 O O . LEU A 1 237 ? 18.578 8.203 -10.25 1 91.25 237 LEU A O 1
ATOM 1944 N N . SER A 1 238 ? 20.5 8.766 -9.344 1 84.94 238 SER A N 1
ATOM 1945 C CA . SER A 1 238 ? 19.875 9.695 -8.406 1 84.94 238 SER A CA 1
ATOM 1946 C C . SER A 1 238 ? 19.5 11 -9.086 1 84.94 238 SER A C 1
ATOM 1948 O O . SER A 1 238 ? 20.016 11.32 -10.164 1 84.94 238 SER A O 1
ATOM 1950 N N . ASP A 1 239 ? 18.672 11.695 -8.477 1 79.25 239 ASP A N 1
ATOM 1951 C CA . ASP A 1 239 ? 18.281 13.008 -8.992 1 79.25 239 ASP A CA 1
ATOM 1952 C C . ASP A 1 239 ? 19.453 13.992 -8.914 1 79.25 239 ASP A C 1
ATOM 1954 O O . ASP A 1 239 ? 19.578 14.883 -9.766 1 79.25 239 ASP A O 1
ATOM 1958 N N . SER A 1 240 ? 20.297 13.812 -7.918 1 79.06 240 SER A N 1
ATOM 1959 C CA . SER A 1 240 ? 21.5 14.648 -7.816 1 79.06 240 SER A CA 1
ATOM 1960 C C . SER A 1 240 ? 22.438 14.414 -9 1 79.06 240 SER A C 1
ATOM 1962 O O . SER A 1 240 ? 23.094 15.344 -9.469 1 79.06 240 SER A O 1
ATOM 1964 N N . PHE A 1 241 ? 22.484 13.203 -9.453 1 86.69 241 PHE A N 1
ATOM 1965 C CA . PHE A 1 241 ? 23.281 12.891 -10.625 1 86.69 241 PHE A CA 1
ATOM 1966 C C . PHE A 1 241 ? 22.719 13.562 -11.867 1 86.69 241 PHE A C 1
ATOM 1968 O O . PHE A 1 241 ? 23.453 14.055 -12.711 1 86.69 241 PHE A O 1
ATOM 1975 N N . LYS A 1 242 ? 21.484 13.578 -11.906 1 83.81 242 LYS A N 1
ATOM 1976 C CA . LYS A 1 242 ? 20.844 14.242 -13.039 1 83.81 242 LYS A CA 1
ATOM 1977 C C . LYS A 1 242 ? 21.141 15.742 -13.047 1 83.81 242 LYS A C 1
ATOM 1979 O O . LYS A 1 242 ? 21.25 16.359 -14.109 1 83.81 242 LYS A O 1
ATOM 1984 N N . ASP A 1 243 ? 21.391 16.281 -11.875 1 82.44 243 ASP A N 1
ATOM 1985 C CA . ASP A 1 243 ? 21.781 17.688 -11.758 1 82.44 243 ASP A CA 1
ATOM 1986 C C . ASP A 1 243 ? 23.188 17.922 -12.297 1 82.44 243 ASP A C 1
ATOM 1988 O O . ASP A 1 243 ? 23.453 18.922 -12.953 1 82.44 243 ASP A O 1
ATOM 1992 N N . TYR A 1 244 ? 24.094 16.984 -11.992 1 83.81 244 TYR A N 1
ATOM 1993 C CA . TYR A 1 244 ? 25.453 17.047 -12.531 1 83.81 244 TYR A CA 1
ATOM 1994 C C . TYR A 1 244 ? 25.438 17.062 -14.055 1 83.81 244 TYR A C 1
ATOM 1996 O O . TYR A 1 244 ? 26.109 17.875 -14.688 1 83.81 244 TYR A O 1
ATOM 2004 N N . VAL A 1 245 ? 24.547 16.234 -14.57 1 86.25 245 VAL A N 1
ATOM 2005 C CA . VAL A 1 245 ? 24.484 16.094 -16.031 1 86.25 245 VAL A CA 1
ATOM 2006 C C . VAL A 1 245 ? 23.875 17.344 -16.641 1 86.25 245 VAL A C 1
ATOM 2008 O O . VAL A 1 245 ? 24.375 17.859 -17.656 1 86.25 245 VAL A O 1
ATOM 2011 N N . THR A 1 246 ? 22.828 17.797 -16.047 1 82.88 246 THR A N 1
ATOM 2012 C CA . THR A 1 246 ? 22.172 18.984 -16.578 1 82.88 246 THR A CA 1
ATOM 2013 C C . THR A 1 246 ? 23.078 20.219 -16.469 1 82.88 246 THR A C 1
ATOM 2015 O O . THR A 1 246 ? 23 21.125 -17.281 1 82.88 246 THR A O 1
ATOM 2018 N N . GLY A 1 247 ? 23.906 20.234 -15.414 1 79.25 247 GLY A N 1
ATOM 2019 C CA . GLY A 1 247 ? 24.875 21.297 -15.281 1 79.25 247 GLY A CA 1
ATOM 2020 C C . GLY A 1 247 ? 25.875 21.344 -16.422 1 79.25 247 GLY A C 1
ATOM 2021 O O . GLY A 1 247 ? 26.359 22.422 -16.797 1 79.25 247 GLY A O 1
ATOM 2022 N N . ARG A 1 248 ? 26.062 20.203 -16.984 1 81.62 248 ARG A N 1
ATOM 2023 C CA . ARG A 1 248 ? 27.031 20.094 -18.078 1 81.62 248 ARG A CA 1
ATOM 2024 C C . ARG A 1 248 ? 26.359 20.297 -19.438 1 81.62 248 ARG A C 1
ATOM 2026 O O . ARG A 1 248 ? 27.016 20.594 -20.422 1 81.62 248 ARG A O 1
ATOM 2033 N N . THR A 1 249 ? 25.047 20.109 -19.484 1 80 249 THR A N 1
ATOM 2034 C CA . THR A 1 249 ? 24.328 20.172 -20.75 1 80 249 THR A CA 1
ATOM 2035 C C . THR A 1 249 ? 23.469 21.438 -20.828 1 80 249 THR A C 1
ATOM 2037 O O . THR A 1 249 ? 22.5 21.484 -21.578 1 80 249 THR A O 1
ATOM 2040 N N . GLN A 1 250 ? 23.781 22.422 -20.094 1 72.12 250 GLN A N 1
ATOM 2041 C CA . GLN A 1 250 ? 23.094 23.703 -20.094 1 72.12 250 GLN A CA 1
ATOM 2042 C C . GLN A 1 250 ? 21.609 23.547 -19.766 1 72.12 250 GLN A C 1
ATOM 2044 O O . GLN A 1 250 ? 20.75 24.109 -20.438 1 72.12 250 GLN A O 1
ATOM 2049 N N . GLY A 1 251 ? 21.438 22.562 -18.906 1 70.25 251 GLY A N 1
ATOM 2050 C CA . GLY A 1 251 ? 20.094 22.438 -18.375 1 70.25 251 GLY A CA 1
ATOM 2051 C C . GLY A 1 251 ? 19.25 21.406 -19.109 1 70.25 251 GLY A C 1
ATOM 2052 O O . GLY A 1 251 ? 18.156 21.047 -18.656 1 70.25 251 GLY A O 1
ATOM 2053 N N . LYS A 1 252 ? 19.672 20.969 -20.25 1 73.81 252 LYS A N 1
ATOM 2054 C CA . LYS A 1 252 ? 18.922 19.984 -21.016 1 73.81 252 LYS A CA 1
ATOM 2055 C C . LYS A 1 252 ? 19.281 18.562 -20.594 1 73.81 252 LYS A C 1
ATOM 2057 O O . LYS A 1 252 ? 20.422 18.297 -20.188 1 73.81 252 LYS A O 1
ATOM 2062 N N . LEU A 1 253 ? 18.344 17.75 -20.516 1 78.94 253 LEU A N 1
ATOM 2063 C CA . LEU A 1 253 ? 18.562 16.328 -20.266 1 78.94 253 LEU A CA 1
ATOM 2064 C C . LEU A 1 253 ? 17.922 15.477 -21.359 1 78.94 253 LEU A C 1
ATOM 2066 O O . LEU A 1 253 ? 16.797 14.977 -21.188 1 78.94 253 LEU A O 1
ATOM 2070 N N . PRO A 1 254 ? 18.766 15.312 -22.438 1 79.5 254 PRO A N 1
ATOM 2071 C CA . PRO A 1 254 ? 18.188 14.508 -23.516 1 79.5 254 PRO A CA 1
ATOM 2072 C C . PRO A 1 254 ? 17.781 13.109 -23.062 1 79.5 254 PRO A C 1
ATOM 2074 O O . PRO A 1 254 ? 18.5 12.484 -22.266 1 79.5 254 PRO A O 1
ATOM 2077 N N . ARG A 1 255 ? 16.734 12.641 -23.547 1 83 255 ARG A N 1
ATOM 2078 C CA . ARG A 1 255 ? 16.188 11.336 -23.156 1 83 255 ARG A CA 1
ATOM 2079 C C . ARG A 1 255 ? 17.156 10.211 -23.516 1 83 255 ARG A C 1
ATOM 2081 O O . ARG A 1 255 ? 17.312 9.258 -22.766 1 83 255 ARG A O 1
ATOM 2088 N N . ASP A 1 256 ? 17.797 10.305 -24.703 1 87.56 256 ASP A N 1
ATOM 2089 C CA . ASP A 1 256 ? 18.719 9.266 -25.156 1 87.56 256 ASP A CA 1
ATOM 2090 C C . ASP A 1 256 ? 19.938 9.172 -24.25 1 87.56 256 ASP A C 1
ATOM 2092 O O . ASP A 1 256 ? 20.438 8.078 -24 1 87.56 256 ASP A O 1
ATOM 2096 N N . LEU A 1 257 ? 20.328 10.281 -23.828 1 90 257 LEU A N 1
ATOM 2097 C CA . LEU A 1 257 ? 21.469 10.297 -22.922 1 90 257 LEU A CA 1
ATOM 2098 C C . LEU A 1 257 ? 21.109 9.648 -21.594 1 90 257 LEU A C 1
ATOM 2100 O O . LEU A 1 257 ? 21.891 8.852 -21.047 1 90 257 LEU A O 1
ATOM 2104 N N . LEU A 1 258 ? 19.984 10.031 -21.109 1 90.06 258 LEU A N 1
ATOM 2105 C CA . LEU A 1 258 ? 19.547 9.469 -19.828 1 90.06 258 LEU A CA 1
ATOM 2106 C C . LEU A 1 258 ? 19.391 7.953 -19.922 1 90.06 258 LEU A C 1
ATOM 2108 O O . LEU A 1 258 ? 19.781 7.23 -19 1 90.06 258 LEU A O 1
ATOM 2112 N N . THR A 1 259 ? 18.797 7.457 -20.969 1 92.62 259 THR A N 1
ATOM 2113 C CA . THR A 1 259 ? 18.625 6.023 -21.172 1 92.62 259 THR A CA 1
ATOM 2114 C C . THR A 1 259 ? 19.984 5.32 -21.25 1 92.62 259 THR A C 1
ATOM 2116 O O . THR A 1 259 ? 20.156 4.234 -20.703 1 92.62 259 THR A O 1
ATOM 2119 N N . HIS A 1 260 ? 20.875 5.941 -21.969 1 94.56 260 HIS A N 1
ATOM 2120 C CA . HIS A 1 260 ? 22.219 5.395 -22.094 1 94.56 260 HIS A CA 1
ATOM 2121 C C . HIS A 1 260 ? 22.906 5.316 -20.734 1 94.56 260 HIS A C 1
ATOM 2123 O O . HIS A 1 260 ? 23.516 4.301 -20.391 1 94.56 260 HIS A O 1
ATOM 2129 N N . LEU A 1 261 ? 22.75 6.367 -19.953 1 95.19 261 LEU A N 1
ATOM 2130 C CA . LEU A 1 261 ? 23.391 6.422 -18.641 1 95.19 261 LEU A CA 1
ATOM 2131 C C . LEU A 1 261 ? 22.781 5.395 -17.703 1 95.19 261 LEU A C 1
ATOM 2133 O O . LEU A 1 261 ? 23.469 4.836 -16.844 1 95.19 261 LEU A O 1
ATOM 2137 N N . ASN A 1 262 ? 21.531 5.188 -17.812 1 94.94 262 ASN A N 1
ATOM 2138 C CA . ASN A 1 262 ? 20.891 4.148 -17.016 1 94.94 262 ASN A CA 1
ATOM 2139 C C . ASN A 1 262 ? 21.453 2.768 -17.344 1 94.94 262 ASN A C 1
ATOM 2141 O O . ASN A 1 262 ? 21.641 1.947 -16.438 1 94.94 262 ASN A O 1
ATOM 2145 N N . ARG A 1 263 ? 21.688 2.502 -18.578 1 96.44 263 ARG A N 1
ATOM 2146 C CA . ARG A 1 263 ? 22.281 1.234 -19 1 96.44 263 ARG A CA 1
ATOM 2147 C C . ARG A 1 263 ? 23.719 1.105 -18.484 1 96.44 263 ARG A C 1
ATOM 2149 O O . ARG A 1 263 ? 24.109 0.043 -18 1 96.44 263 ARG A O 1
ATOM 2156 N N . GLU A 1 264 ? 24.406 2.238 -18.594 1 96.19 264 GLU A N 1
ATOM 2157 C CA . GLU A 1 264 ? 25.781 2.24 -18.109 1 96.19 264 GLU A CA 1
ATOM 2158 C C . GLU A 1 264 ? 25.828 1.936 -16.609 1 96.19 264 GLU A C 1
ATOM 2160 O O . GLU A 1 264 ? 26.672 1.156 -16.156 1 96.19 264 GLU A O 1
ATOM 2165 N N . MET A 1 265 ? 24.938 2.551 -15.945 1 96.06 265 MET A N 1
ATOM 2166 C CA . MET A 1 265 ? 24.875 2.361 -14.5 1 96.06 265 MET A CA 1
ATOM 2167 C C . MET A 1 265 ? 24.625 0.898 -14.148 1 96.06 265 MET A C 1
ATOM 2169 O O . MET A 1 265 ? 25.281 0.339 -13.273 1 96.06 265 MET A O 1
ATOM 2173 N N . ALA A 1 266 ? 23.688 0.246 -14.773 1 96.69 266 ALA A N 1
ATOM 2174 C CA . ALA A 1 266 ? 23.328 -1.146 -14.508 1 96.69 266 ALA A CA 1
ATOM 2175 C C . ALA A 1 266 ? 24.516 -2.072 -14.805 1 96.69 266 ALA A C 1
ATOM 2177 O O . ALA A 1 266 ? 24.797 -2.982 -14.023 1 96.69 266 ALA A O 1
ATOM 2178 N N . HIS A 1 267 ? 25.25 -1.85 -15.875 1 97.62 267 HIS A N 1
ATOM 2179 C CA . HIS A 1 267 ? 26.281 -2.779 -16.312 1 97.62 267 HIS A CA 1
ATOM 2180 C C . HIS A 1 267 ? 27.578 -2.549 -15.547 1 97.62 267 HIS A C 1
ATOM 2182 O O . HIS A 1 267 ? 28.344 -3.492 -15.305 1 97.62 267 HIS A O 1
ATOM 2188 N N . VAL A 1 268 ? 27.875 -1.271 -15.141 1 97.5 268 VAL A N 1
ATOM 2189 C CA . VAL A 1 268 ? 29.047 -1.052 -14.289 1 97.5 268 VAL A CA 1
ATOM 2190 C C . VAL A 1 268 ? 28.844 -1.762 -12.953 1 97.5 268 VAL A C 1
ATOM 2192 O O . VAL A 1 268 ? 29.797 -2.293 -12.375 1 97.5 268 VAL A O 1
ATOM 2195 N N . GLN A 1 269 ? 27.641 -1.762 -12.469 1 97.31 269 GLN A N 1
ATOM 2196 C CA . GLN A 1 269 ? 27.359 -2.475 -11.227 1 97.31 269 GLN A CA 1
ATOM 2197 C C . GLN A 1 269 ? 27.547 -3.979 -11.398 1 97.31 269 GLN A C 1
ATOM 2199 O O . GLN A 1 269 ? 28.125 -4.641 -10.531 1 97.31 269 GLN A O 1
ATOM 2204 N N . TRP A 1 270 ? 27.109 -4.535 -12.516 1 98 270 TRP A N 1
ATOM 2205 C CA . TRP A 1 270 ? 27.297 -5.957 -12.773 1 98 270 TRP A CA 1
ATOM 2206 C C . TRP A 1 270 ? 28.781 -6.281 -12.961 1 98 270 TRP A C 1
ATOM 2208 O O . TRP A 1 270 ? 29.234 -7.367 -12.594 1 98 270 TRP A O 1
ATOM 2218 N N . GLU A 1 271 ? 29.516 -5.352 -13.562 1 97.44 271 GLU A N 1
ATOM 2219 C CA . GLU A 1 271 ? 30.953 -5.57 -13.68 1 97.44 271 GLU A CA 1
ATOM 2220 C C . GLU A 1 271 ? 31.609 -5.75 -12.312 1 97.44 271 GLU A C 1
ATOM 2222 O O . GLU A 1 271 ? 32.531 -6.551 -12.156 1 97.44 271 GLU A O 1
ATOM 2227 N N . ALA A 1 272 ? 31.094 -4.996 -11.367 1 96.44 272 ALA A N 1
ATOM 2228 C CA . ALA A 1 272 ? 31.609 -5.102 -10 1 96.44 272 ALA A CA 1
ATOM 2229 C C . ALA A 1 272 ? 31.234 -6.445 -9.375 1 96.44 272 ALA A C 1
ATOM 2231 O O . ALA A 1 272 ? 32 -7 -8.586 1 96.44 272 ALA A O 1
ATOM 2232 N N . ILE A 1 273 ? 30.062 -6.984 -9.672 1 97.44 273 ILE A N 1
ATOM 2233 C CA . ILE A 1 273 ? 29.578 -8.25 -9.133 1 97.44 273 ILE A CA 1
ATOM 2234 C C . ILE A 1 273 ? 30.359 -9.406 -9.766 1 97.44 273 ILE A C 1
ATOM 2236 O O . ILE A 1 273 ? 30.734 -10.359 -9.07 1 97.44 273 ILE A O 1
ATOM 2240 N N . LEU A 1 274 ? 30.609 -9.25 -11.141 1 97.75 274 LEU A N 1
ATOM 2241 C CA . LEU A 1 274 ? 31.391 -10.25 -11.859 1 97.75 274 LEU A CA 1
ATOM 2242 C C . LEU A 1 274 ? 32.875 -10.031 -11.648 1 97.75 274 LEU A C 1
ATOM 2244 O O . LEU A 1 274 ? 33.625 -9.766 -12.609 1 97.75 274 LEU A O 1
ATOM 2248 N N . ASP A 1 275 ? 33.344 -10.25 -10.461 1 95.81 275 ASP A N 1
ATOM 2249 C CA . ASP A 1 275 ? 34.719 -9.93 -10.102 1 95.81 275 ASP A CA 1
ATOM 2250 C C . ASP A 1 275 ? 35.688 -11.023 -10.578 1 95.81 275 ASP A C 1
ATOM 2252 O O . ASP A 1 275 ? 35.25 -12.031 -11.141 1 95.81 275 ASP A O 1
ATOM 2256 N N . ASP A 1 276 ? 36.938 -10.828 -10.352 1 95.75 276 ASP A N 1
ATOM 2257 C CA . ASP A 1 276 ? 37.969 -11.711 -10.867 1 95.75 276 ASP A CA 1
ATOM 2258 C C . ASP A 1 276 ? 37.938 -13.078 -10.195 1 95.75 276 ASP A C 1
ATOM 2260 O O . ASP A 1 276 ? 38.219 -14.094 -10.82 1 95.75 276 ASP A O 1
ATOM 2264 N N . GLU A 1 277 ? 37.531 -13.008 -8.984 1 94.94 277 GLU A N 1
ATOM 2265 C CA . GLU A 1 277 ? 37.438 -14.273 -8.266 1 94.94 277 GLU A CA 1
ATOM 2266 C C . GLU A 1 277 ? 36.375 -15.172 -8.867 1 94.94 277 GLU A C 1
ATOM 2268 O O . GLU A 1 277 ? 36.531 -16.375 -8.984 1 94.94 277 GLU A O 1
ATOM 2273 N N . LEU A 1 278 ? 35.281 -14.594 -9.211 1 96.88 278 LEU A N 1
ATOM 2274 C CA . LEU A 1 278 ? 34.188 -15.352 -9.812 1 96.88 278 LEU A CA 1
ATOM 2275 C C . LEU A 1 278 ? 34.594 -15.883 -11.188 1 96.88 278 LEU A C 1
ATOM 2277 O O . LEU A 1 278 ? 34.281 -17.031 -11.523 1 96.88 278 LEU A O 1
ATOM 2281 N N . ILE A 1 279 ? 35.25 -15.055 -11.969 1 96.56 279 ILE A N 1
ATOM 2282 C CA . ILE A 1 279 ? 35.656 -15.461 -13.305 1 96.56 279 ILE A CA 1
ATOM 2283 C C . ILE A 1 279 ? 36.625 -16.656 -13.195 1 96.56 279 ILE A C 1
ATOM 2285 O O . ILE A 1 279 ? 36.5 -17.625 -13.953 1 96.56 279 ILE A O 1
ATOM 2289 N N . ASN A 1 280 ? 37.5 -16.562 -12.258 1 94.75 280 ASN A N 1
ATOM 2290 C CA . ASN A 1 280 ? 38.438 -17.656 -12.031 1 94.75 280 ASN A CA 1
ATOM 2291 C C . ASN A 1 280 ? 37.688 -18.938 -11.633 1 94.75 280 ASN A C 1
ATOM 2293 O O . ASN A 1 280 ? 38.062 -20.031 -12.062 1 94.75 280 ASN A O 1
ATOM 2297 N N . ALA A 1 281 ? 36.719 -18.781 -10.805 1 95.5 281 ALA A N 1
ATOM 2298 C CA . ALA A 1 281 ? 35.906 -19.938 -10.367 1 95.5 281 ALA A CA 1
ATOM 2299 C C . ALA A 1 281 ? 35.125 -20.531 -11.531 1 95.5 281 ALA A C 1
ATOM 2301 O O . ALA A 1 281 ? 34.875 -21.734 -11.555 1 95.5 281 ALA A O 1
ATOM 2302 N N . ILE A 1 282 ? 34.781 -19.734 -12.516 1 95.94 282 ILE A N 1
ATOM 2303 C CA . ILE A 1 282 ? 34.031 -20.188 -13.68 1 95.94 282 ILE A CA 1
ATOM 2304 C C . ILE A 1 282 ? 34.969 -20.953 -14.625 1 95.94 282 ILE A C 1
ATOM 2306 O O . ILE A 1 282 ? 34.594 -21.969 -15.195 1 95.94 282 ILE A O 1
ATOM 2310 N N . VAL A 1 283 ? 36.281 -20.562 -14.703 1 93.94 283 VAL A N 1
ATOM 2311 C CA . VAL A 1 283 ? 37.188 -21.109 -15.672 1 93.94 283 VAL A CA 1
ATOM 2312 C C . VAL A 1 283 ? 37.938 -22.297 -15.055 1 93.94 283 VAL A C 1
ATOM 2314 O O . VAL A 1 283 ? 37.969 -23.391 -15.617 1 93.94 283 VAL A O 1
ATOM 2317 N N . VAL A 1 284 ? 38.531 -22.078 -13.836 1 93.5 284 VAL A N 1
ATOM 2318 C CA . VAL A 1 284 ? 39.438 -23.078 -13.266 1 93.5 284 VAL A CA 1
ATOM 2319 C C . VAL A 1 284 ? 38.75 -23.828 -12.133 1 93.5 284 VAL A C 1
ATOM 2321 O O . VAL A 1 284 ? 39.188 -24.906 -11.727 1 93.5 284 VAL A O 1
ATOM 2324 N N . GLY A 1 285 ? 37.656 -23.328 -11.711 1 94.19 285 GLY A N 1
ATOM 2325 C CA . GLY A 1 285 ? 36.938 -23.969 -10.625 1 94.19 285 GLY A CA 1
ATOM 2326 C C . GLY A 1 285 ? 37.469 -23.578 -9.258 1 94.19 285 GLY A C 1
ATOM 2327 O O . GLY A 1 285 ? 38.562 -22.969 -9.148 1 94.19 285 GLY A O 1
ATOM 2328 N N . LEU A 1 286 ? 36.688 -23.922 -8.211 1 94.12 286 LEU A N 1
ATOM 2329 C CA . LEU A 1 286 ? 37 -23.656 -6.812 1 94.12 286 LEU A CA 1
ATOM 2330 C C . LEU A 1 286 ? 37.188 -24.969 -6.043 1 94.12 286 LEU A C 1
ATOM 2332 O O . LEU A 1 286 ? 36.344 -25.859 -6.109 1 94.12 286 LEU A O 1
ATOM 2336 N N . LYS A 1 287 ? 38.312 -25.031 -5.395 1 94.12 287 LYS A N 1
ATOM 2337 C CA . LYS A 1 287 ? 38.531 -26.203 -4.559 1 94.12 287 LYS A CA 1
ATOM 2338 C C . LYS A 1 287 ? 37.969 -26 -3.162 1 94.12 287 LYS A C 1
ATOM 2340 O O . LYS A 1 287 ? 38.344 -25.078 -2.445 1 94.12 287 LYS A O 1
ATOM 2345 N N . ILE A 1 288 ? 36.969 -26.828 -2.809 1 92.88 288 ILE A N 1
ATOM 2346 C CA . ILE A 1 288 ? 36.344 -26.703 -1.5 1 92.88 288 ILE A CA 1
ATOM 2347 C C . ILE A 1 288 ? 36.312 -28.078 -0.822 1 92.88 288 ILE A C 1
ATOM 2349 O O . ILE A 1 288 ? 36.062 -29.094 -1.473 1 92.88 288 ILE A O 1
ATOM 2353 N N . LYS A 1 289 ? 36.594 -28.078 0.404 1 90.5 289 LYS A N 1
ATOM 2354 C CA . LYS A 1 289 ? 36.438 -29.297 1.202 1 90.5 289 LYS A CA 1
ATOM 2355 C C . LYS A 1 289 ? 35 -29.453 1.663 1 90.5 289 LYS A C 1
ATOM 2357 O O . LYS A 1 289 ? 34.469 -28.625 2.414 1 90.5 289 LYS A O 1
ATOM 2362 N N . CYS A 1 290 ? 34.406 -30.469 1.158 1 88.5 290 CYS A N 1
ATOM 2363 C CA . CYS A 1 290 ? 33 -30.703 1.466 1 88.5 290 CYS A CA 1
ATOM 2364 C C . CYS A 1 290 ? 32.844 -31.297 2.857 1 88.5 290 CYS A C 1
ATOM 2366 O O . CYS A 1 290 ? 33.812 -31.594 3.533 1 88.5 290 CYS A O 1
ATOM 2368 N N . LEU A 1 291 ? 31.734 -31.406 3.355 1 80.19 291 LEU A N 1
ATOM 2369 C CA . LEU A 1 291 ? 31.438 -31.875 4.703 1 80.19 291 LEU A CA 1
ATOM 2370 C C . LEU A 1 291 ? 31.719 -33.375 4.828 1 80.19 291 LEU A C 1
ATOM 2372 O O . LEU A 1 291 ? 31.938 -33.875 5.934 1 80.19 291 LEU A O 1
ATOM 2376 N N . ASP A 1 292 ? 31.688 -34.062 3.672 1 79.56 292 ASP A N 1
ATOM 2377 C CA . ASP A 1 292 ? 32 -35.5 3.703 1 79.56 292 ASP A CA 1
ATOM 2378 C C . ASP A 1 292 ? 33.5 -35.719 3.791 1 79.56 292 ASP A C 1
ATOM 2380 O O . ASP A 1 292 ? 33.969 -36.844 3.826 1 79.56 292 ASP A O 1
ATOM 2384 N N . GLY A 1 293 ? 34.25 -34.625 3.867 1 83.12 293 GLY A N 1
ATOM 2385 C CA . GLY A 1 293 ? 35.688 -34.688 4.023 1 83.12 293 GLY A CA 1
ATOM 2386 C C . GLY A 1 293 ? 36.438 -34.781 2.699 1 83.12 293 GLY A C 1
ATOM 2387 O O . GLY A 1 293 ? 37.656 -34.75 2.67 1 83.12 293 GLY A O 1
ATOM 2388 N N . GLU A 1 294 ? 35.656 -34.844 1.706 1 88.88 294 GLU A N 1
ATOM 2389 C CA . GLU A 1 294 ? 36.281 -35 0.39 1 88.88 294 GLU A CA 1
ATOM 2390 C C . GLU A 1 294 ? 36.5 -33.625 -0.262 1 88.88 294 GLU A C 1
ATOM 2392 O O . GLU A 1 294 ? 35.625 -32.75 -0.138 1 88.88 294 GLU A O 1
ATOM 2397 N N . TRP A 1 295 ? 37.625 -33.5 -0.924 1 93.31 295 TRP A N 1
ATOM 2398 C CA . TRP A 1 295 ? 37.875 -32.312 -1.711 1 93.31 295 TRP A CA 1
ATOM 2399 C C . TRP A 1 295 ? 37.281 -32.438 -3.107 1 93.31 295 TRP A C 1
ATOM 2401 O O . TRP A 1 295 ? 37.344 -33.5 -3.732 1 93.31 295 TRP A O 1
ATOM 2411 N N . ARG A 1 296 ? 36.656 -31.422 -3.541 1 94.31 296 ARG A N 1
ATOM 2412 C CA . ARG A 1 296 ? 36.094 -31.375 -4.883 1 94.31 296 ARG A CA 1
ATOM 2413 C C . ARG A 1 296 ? 36.344 -30.016 -5.535 1 94.31 296 ARG A C 1
ATOM 2415 O O . ARG A 1 296 ? 36.656 -29.047 -4.848 1 94.31 296 ARG A O 1
ATOM 2422 N N . ARG A 1 297 ? 36.344 -30.078 -6.781 1 95.06 297 ARG A N 1
ATOM 2423 C CA . ARG A 1 297 ? 36.5 -28.844 -7.547 1 95.06 297 ARG A CA 1
ATOM 2424 C C . ARG A 1 297 ? 35.156 -28.375 -8.117 1 95.06 297 ARG A C 1
ATOM 2426 O O . ARG A 1 297 ? 34.562 -29.062 -8.938 1 95.06 297 ARG A O 1
ATOM 2433 N N . PHE A 1 298 ? 34.75 -27.25 -7.703 1 95.81 298 PHE A N 1
ATOM 2434 C CA . PHE A 1 298 ? 33.438 -26.734 -8.055 1 95.81 298 PHE A CA 1
ATOM 2435 C C . PHE A 1 298 ? 33.531 -25.703 -9.18 1 95.81 298 PHE A C 1
ATOM 2437 O O . PHE A 1 298 ? 34.281 -24.734 -9.078 1 95.81 298 PHE A O 1
ATOM 2444 N N . PHE A 1 299 ? 32.812 -25.875 -10.297 1 95.94 299 PHE A N 1
ATOM 2445 C CA . PHE A 1 299 ? 32.75 -24.969 -11.43 1 95.94 299 PHE A CA 1
ATOM 2446 C C . PHE A 1 299 ? 31.422 -24.203 -11.453 1 95.94 299 PHE A C 1
ATOM 2448 O O . PHE A 1 299 ? 30.359 -24.797 -11.656 1 95.94 299 PHE A O 1
ATOM 2455 N N . ILE A 1 300 ? 31.469 -22.906 -11.328 1 96.94 300 ILE A N 1
ATOM 2456 C CA . ILE A 1 300 ? 30.281 -22.078 -11.273 1 96.94 300 ILE A CA 1
ATOM 2457 C C . ILE A 1 300 ? 29.766 -21.812 -12.688 1 96.94 300 ILE A C 1
ATOM 2459 O O . ILE A 1 300 ? 30.562 -21.547 -13.602 1 96.94 300 ILE A O 1
ATOM 2463 N N . ARG A 1 301 ? 28.531 -21.969 -12.945 1 96.75 301 ARG A N 1
ATOM 2464 C CA . ARG A 1 301 ? 27.859 -21.641 -14.188 1 96.75 301 ARG A CA 1
ATOM 2465 C C . ARG A 1 301 ? 26.578 -20.828 -13.93 1 96.75 301 ARG A C 1
ATOM 2467 O O . ARG A 1 301 ? 25.875 -21.094 -12.953 1 96.75 301 ARG A O 1
ATOM 2474 N N . ILE A 1 302 ? 26.266 -19.812 -14.727 1 97.19 302 ILE A N 1
ATOM 2475 C CA . ILE A 1 302 ? 25.016 -19.062 -14.656 1 97.19 302 ILE A CA 1
ATOM 2476 C C . ILE A 1 302 ? 24.016 -19.641 -15.641 1 97.19 302 ILE A C 1
ATOM 2478 O O . ILE A 1 302 ? 24.234 -19.625 -16.859 1 97.19 302 ILE A O 1
ATOM 2482 N N . PHE A 1 303 ? 22.906 -20.094 -15.156 1 97.12 303 PHE A N 1
ATOM 2483 C CA . PHE A 1 303 ? 21.969 -20.797 -16.031 1 97.12 303 PHE A CA 1
ATOM 2484 C C . PHE A 1 303 ? 20.797 -19.891 -16.406 1 97.12 303 PHE A C 1
ATOM 2486 O O . PHE A 1 303 ? 20.344 -19.906 -17.547 1 97.12 303 PHE A O 1
ATOM 2493 N N . THR A 1 304 ? 20.312 -19.156 -15.406 1 97 304 THR A N 1
ATOM 2494 C CA . THR A 1 304 ? 19.109 -18.375 -15.711 1 97 304 THR A CA 1
ATOM 2495 C C . THR A 1 304 ? 19.188 -17 -15.078 1 97 304 THR A C 1
ATOM 2497 O O . THR A 1 304 ? 19.859 -16.812 -14.062 1 97 304 THR A O 1
ATOM 2500 N N . TYR A 1 305 ? 18.609 -16.047 -15.711 1 97.12 305 TYR A N 1
ATOM 2501 C CA . TYR A 1 305 ? 18.328 -14.695 -15.242 1 97.12 305 TYR A CA 1
ATOM 2502 C C . TYR A 1 305 ? 16.875 -14.328 -15.484 1 97.12 305 TYR A C 1
ATOM 2504 O O . TYR A 1 305 ? 16.469 -14.086 -16.625 1 97.12 305 TYR A O 1
ATOM 2512 N N . SER A 1 306 ? 16.094 -14.328 -14.445 1 95.81 306 SER A N 1
ATOM 2513 C CA . SER A 1 306 ? 14.656 -14.086 -14.547 1 95.81 306 SER A CA 1
ATOM 2514 C C . SER A 1 306 ? 14.312 -12.648 -14.18 1 95.81 306 SER A C 1
ATOM 2516 O O . SER A 1 306 ? 14.703 -12.164 -13.117 1 95.81 306 SER A O 1
ATOM 2518 N N . THR A 1 307 ? 13.648 -11.945 -15.055 1 94.06 307 THR A N 1
ATOM 2519 C CA . THR A 1 307 ? 13.219 -10.578 -14.812 1 94.06 307 THR A CA 1
ATOM 2520 C C . THR A 1 307 ? 12.125 -10.172 -15.805 1 94.06 307 THR A C 1
ATOM 2522 O O . THR A 1 307 ? 11.773 -10.945 -16.703 1 94.06 307 THR A O 1
ATOM 2525 N N . ASP A 1 308 ? 11.539 -9.031 -15.617 1 91.69 308 ASP A N 1
ATOM 2526 C CA . ASP A 1 308 ? 10.516 -8.531 -16.531 1 91.69 308 ASP A CA 1
ATOM 2527 C C . ASP A 1 308 ? 11.141 -7.906 -17.766 1 91.69 308 ASP A C 1
ATOM 2529 O O . ASP A 1 308 ? 12.367 -7.859 -17.891 1 91.69 308 ASP A O 1
ATOM 2533 N N . TYR A 1 309 ? 10.359 -7.5 -18.688 1 94.25 309 TYR A N 1
ATOM 2534 C CA . TYR A 1 309 ? 10.844 -7.09 -20 1 94.25 309 TYR A CA 1
ATOM 2535 C C . TYR A 1 309 ? 11.742 -5.863 -19.891 1 94.25 309 TYR A C 1
ATOM 2537 O O . TYR A 1 309 ? 12.82 -5.82 -20.484 1 94.25 309 TYR A O 1
ATOM 2545 N N . PRO A 1 310 ? 11.422 -4.832 -19.094 1 92.88 310 PRO A N 1
ATOM 2546 C CA . PRO A 1 310 ? 12.305 -3.664 -19.016 1 92.88 310 PRO A CA 1
ATOM 2547 C C . PRO A 1 310 ? 13.703 -4.008 -18.5 1 92.88 310 PRO A C 1
ATOM 2549 O O . PRO A 1 310 ? 14.695 -3.484 -19.016 1 92.88 310 PRO A O 1
ATOM 2552 N N . GLU A 1 311 ? 13.75 -4.82 -17.547 1 93.94 311 GLU A N 1
ATOM 2553 C CA . GLU A 1 311 ? 15.062 -5.203 -17.031 1 93.94 311 GLU A CA 1
ATOM 2554 C C . GLU A 1 311 ? 15.766 -6.168 -17.984 1 93.94 311 GLU A C 1
ATOM 2556 O O . GLU A 1 311 ? 17 -6.176 -18.062 1 93.94 311 GLU A O 1
ATOM 2561 N N . ARG A 1 312 ? 15 -6.996 -18.688 1 95.31 312 ARG A N 1
ATOM 2562 C CA . ARG A 1 312 ? 15.609 -7.883 -19.672 1 95.31 312 ARG A CA 1
ATOM 2563 C C . ARG A 1 312 ? 16.328 -7.082 -20.75 1 95.31 312 ARG A C 1
ATOM 2565 O O . ARG A 1 312 ? 17.422 -7.453 -21.188 1 95.31 312 ARG A O 1
ATOM 2572 N N . VAL A 1 313 ? 15.672 -6.051 -21.156 1 95.75 313 VAL A N 1
ATOM 2573 C CA . VAL A 1 313 ? 16.234 -5.184 -22.188 1 95.75 313 VAL A CA 1
ATOM 2574 C C . VAL A 1 313 ? 17.516 -4.527 -21.656 1 95.75 313 VAL A C 1
ATOM 2576 O O . VAL A 1 313 ? 18.484 -4.348 -22.391 1 95.75 313 VAL A O 1
ATOM 2579 N N . LEU A 1 314 ? 17.453 -4.211 -20.391 1 95.19 314 LEU A N 1
ATOM 2580 C CA . LEU A 1 314 ? 18.609 -3.619 -19.75 1 95.19 314 LEU A CA 1
ATOM 2581 C C . LEU A 1 314 ? 19.781 -4.602 -19.719 1 95.19 314 LEU A C 1
ATOM 2583 O O . LEU A 1 314 ? 20.922 -4.234 -20.016 1 95.19 314 LEU A O 1
ATOM 2587 N N . MET A 1 315 ? 19.516 -5.832 -19.453 1 96.25 315 MET A N 1
ATOM 2588 C CA . MET A 1 315 ? 20.547 -6.859 -19.344 1 96.25 315 MET A CA 1
ATOM 2589 C C . MET A 1 315 ? 21.047 -7.27 -20.734 1 96.25 315 MET A C 1
ATOM 2591 O O . MET A 1 315 ? 22.219 -7.605 -20.906 1 96.25 315 MET A O 1
ATOM 2595 N N . ALA A 1 316 ? 20.141 -7.199 -21.672 1 96.81 316 ALA A N 1
ATOM 2596 C CA . ALA A 1 316 ? 20.469 -7.598 -23.047 1 96.81 316 ALA A CA 1
ATOM 2597 C C . ALA A 1 316 ? 21.156 -6.465 -23.797 1 96.81 316 ALA A C 1
ATOM 2599 O O . ALA A 1 316 ? 21.734 -6.684 -24.859 1 96.81 316 ALA A O 1
ATOM 2600 N N . THR A 1 317 ? 21.094 -5.223 -23.297 1 96.56 317 THR A N 1
ATOM 2601 C CA . THR A 1 317 ? 21.625 -4.016 -23.922 1 96.56 317 THR A CA 1
ATOM 2602 C C . THR A 1 317 ? 21.062 -3.832 -25.328 1 96.56 317 THR A C 1
ATOM 2604 O O . THR A 1 317 ? 21.828 -3.664 -26.281 1 96.56 317 THR A O 1
ATOM 2607 N N . ILE A 1 318 ? 19.766 -3.895 -25.391 1 96.06 318 ILE A N 1
ATOM 2608 C CA . ILE A 1 318 ? 19.062 -3.609 -26.641 1 96.06 318 ILE A CA 1
ATOM 2609 C C . ILE A 1 318 ? 18.047 -2.48 -26.406 1 96.06 318 ILE A C 1
ATOM 2611 O O . ILE A 1 318 ? 17.766 -2.105 -25.281 1 96.06 318 ILE A O 1
ATOM 2615 N N . LYS A 1 319 ? 17.641 -1.894 -27.438 1 93.62 319 LYS A N 1
ATOM 2616 C CA . LYS A 1 319 ? 16.641 -0.836 -27.359 1 93.62 319 LYS A CA 1
ATOM 2617 C C . LYS A 1 319 ? 15.242 -1.417 -27.156 1 93.62 319 LYS A C 1
ATOM 2619 O O . LYS A 1 319 ? 14.828 -2.33 -27.875 1 93.62 319 LYS A O 1
ATOM 2624 N N . ALA A 1 320 ? 14.602 -0.813 -26.172 1 90.06 320 ALA A N 1
ATOM 2625 C CA . ALA A 1 320 ? 13.234 -1.257 -25.922 1 90.06 320 ALA A CA 1
ATOM 2626 C C . ALA A 1 320 ? 12.328 -0.951 -27.109 1 90.06 320 ALA A C 1
ATOM 2628 O O . ALA A 1 320 ? 12.398 0.14 -27.688 1 90.06 320 ALA A O 1
ATOM 2629 N N . ARG A 1 321 ? 11.617 -1.801 -27.641 1 86.12 321 ARG A N 1
ATOM 2630 C CA . ARG A 1 321 ? 10.656 -1.64 -28.719 1 86.12 321 ARG A CA 1
ATOM 2631 C C . ARG A 1 321 ? 11.352 -1.206 -30.016 1 86.12 321 ARG A C 1
ATOM 2633 O O . ARG A 1 321 ? 10.797 -0.426 -30.781 1 86.12 321 ARG A O 1
ATOM 2640 N N . GLY A 1 322 ? 12.648 -1.528 -30.125 1 90.88 322 GLY A N 1
ATOM 2641 C CA . GLY A 1 322 ? 13.391 -1.249 -31.344 1 90.88 322 GLY A CA 1
ATOM 2642 C C . GLY A 1 322 ? 12.945 -2.096 -32.531 1 90.88 322 GLY A C 1
ATOM 2643 O O . GLY A 1 322 ? 11.828 -2.617 -32.531 1 90.88 322 GLY A O 1
ATOM 2644 N N . ASP A 1 323 ? 13.742 -2.145 -33.469 1 92.44 323 ASP A N 1
ATOM 2645 C CA . ASP A 1 323 ? 13.438 -2.912 -34.688 1 92.44 323 ASP A CA 1
ATOM 2646 C C . ASP A 1 323 ? 13.391 -4.406 -34.375 1 92.44 323 ASP A C 1
ATOM 2648 O O . ASP A 1 323 ? 12.617 -5.145 -35 1 92.44 323 ASP A O 1
ATOM 2652 N N . CYS A 1 324 ? 14.289 -4.852 -33.562 1 96.69 324 CYS A N 1
ATOM 2653 C CA . CYS A 1 324 ? 14.305 -6.219 -33.062 1 96.69 324 CYS A CA 1
ATOM 265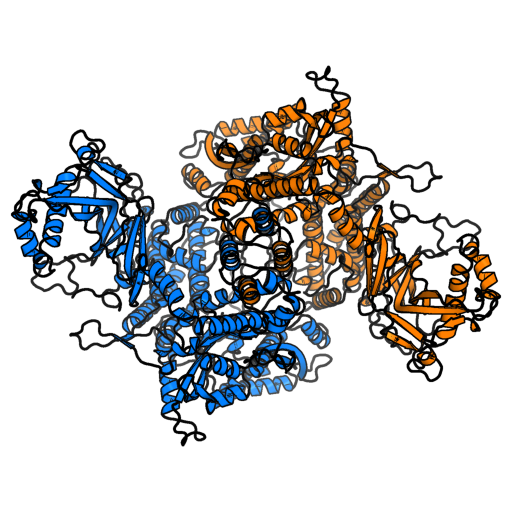4 C C . CYS A 1 324 ? 14.109 -6.242 -31.547 1 96.69 324 CYS A C 1
ATOM 2656 O O . CYS A 1 324 ? 15.062 -6.453 -30.797 1 96.69 324 CYS A O 1
ATOM 2658 N N . PRO A 1 325 ? 12.906 -6.199 -31.078 1 96.12 325 PRO A N 1
ATOM 2659 C CA . PRO A 1 325 ? 12.656 -5.973 -29.656 1 96.12 325 PRO A CA 1
ATOM 2660 C C . PRO A 1 325 ? 12.789 -7.242 -28.812 1 96.12 325 PRO A C 1
ATOM 2662 O O . PRO A 1 325 ? 12.859 -7.172 -27.578 1 96.12 325 PRO A O 1
ATOM 2665 N N . CYS A 1 326 ? 12.797 -8.438 -29.438 1 97.19 326 CYS A N 1
ATOM 2666 C CA . CYS A 1 326 ? 12.891 -9.688 -28.688 1 97.19 326 CYS A CA 1
ATOM 2667 C C . CYS A 1 326 ? 14.305 -9.898 -28.156 1 97.19 326 CYS A C 1
ATOM 2669 O O . CYS A 1 326 ? 15.281 -9.695 -28.891 1 97.19 326 CYS A O 1
ATOM 2671 N N . VAL A 1 327 ? 14.453 -10.297 -26.969 1 96.75 327 VAL A N 1
ATOM 2672 C CA . VAL A 1 327 ? 15.758 -10.453 -26.344 1 96.75 327 VAL A CA 1
ATOM 2673 C C . VAL A 1 327 ? 16.359 -11.805 -26.734 1 96.75 327 VAL A C 1
ATOM 2675 O O . VAL A 1 327 ? 17.562 -12.016 -26.594 1 96.75 327 VAL A O 1
ATOM 2678 N N . LEU A 1 328 ? 15.57 -12.75 -27.328 1 97.38 328 LEU A N 1
ATOM 2679 C CA . LEU A 1 328 ? 16.031 -14.117 -27.562 1 97.38 328 LEU A CA 1
ATOM 2680 C C . LEU A 1 328 ? 16.312 -14.344 -29.047 1 97.38 328 LEU A C 1
ATOM 2682 O O . LEU A 1 328 ? 17.094 -15.227 -29.406 1 97.38 328 LEU A O 1
ATOM 2686 N N . CYS A 1 329 ? 15.625 -13.594 -29.938 1 97.38 329 CYS A N 1
ATOM 2687 C CA . CYS A 1 329 ? 15.828 -13.797 -31.359 1 97.38 329 CYS A CA 1
ATOM 2688 C C . CYS A 1 329 ? 15.812 -12.461 -32.094 1 97.38 329 CYS A C 1
ATOM 2690 O O . CYS A 1 329 ? 15.594 -11.414 -31.5 1 97.38 329 CYS A O 1
ATOM 2692 N N . LEU A 1 330 ? 16.047 -12.453 -33.406 1 97.12 330 LEU A N 1
ATOM 2693 C CA . LEU A 1 330 ? 16.234 -11.227 -34.188 1 97.12 330 LEU A CA 1
ATOM 2694 C C . LEU A 1 330 ? 14.977 -10.914 -35 1 97.12 330 LEU A C 1
ATOM 2696 O O . LEU A 1 330 ? 15.07 -10.359 -36.094 1 97.12 330 LEU A O 1
ATOM 2700 N N . VAL A 1 331 ? 13.852 -11.297 -34.438 1 96.94 331 VAL A N 1
ATOM 2701 C CA . VAL A 1 331 ? 12.609 -11.016 -35.125 1 96.94 331 VAL A CA 1
ATOM 2702 C C . VAL A 1 331 ? 12.391 -9.508 -35.219 1 96.94 331 VAL A C 1
ATOM 2704 O O . VAL A 1 331 ? 12.68 -8.773 -34.281 1 96.94 331 VAL A O 1
ATOM 2707 N N . LYS A 1 332 ? 11.891 -9.117 -36.375 1 96.38 332 LYS A N 1
ATOM 2708 C CA . LYS A 1 332 ? 11.586 -7.703 -36.562 1 96.38 332 LYS A CA 1
ATOM 2709 C C . LYS A 1 332 ? 10.25 -7.34 -35.906 1 96.38 332 LYS A C 1
ATOM 2711 O O . LYS A 1 332 ? 9.359 -8.188 -35.812 1 96.38 332 LYS A O 1
ATOM 2716 N N . LYS A 1 333 ? 10.141 -6.141 -35.531 1 95.12 333 LYS A N 1
ATOM 2717 C CA . LYS A 1 333 ? 8.953 -5.648 -34.844 1 95.12 333 LYS A CA 1
ATOM 2718 C C . LYS A 1 333 ? 7.688 -5.902 -35.656 1 95.12 333 LYS A C 1
ATOM 2720 O O . LYS A 1 333 ? 6.645 -6.258 -35.094 1 95.12 333 LYS A O 1
ATOM 2725 N N . LYS A 1 334 ? 7.727 -5.797 -36.969 1 93.5 334 LYS A N 1
ATOM 2726 C CA . LYS A 1 334 ? 6.582 -5.941 -37.875 1 93.5 334 LYS A CA 1
ATOM 2727 C C . LYS A 1 334 ? 6.105 -7.391 -37.906 1 93.5 334 LYS A C 1
ATOM 2729 O O . LYS A 1 334 ? 4.949 -7.656 -38.25 1 93.5 334 LYS A O 1
ATOM 2734 N N . ASN A 1 335 ? 7 -8.32 -37.5 1 96.19 335 ASN A N 1
ATOM 2735 C CA . ASN A 1 335 ? 6.672 -9.742 -37.625 1 96.19 335 ASN A CA 1
ATOM 2736 C C . ASN A 1 335 ? 6.32 -10.359 -36.281 1 96.19 335 ASN A C 1
ATOM 2738 O O . ASN A 1 335 ? 6.207 -11.586 -36.156 1 96.19 335 ASN A O 1
ATOM 2742 N N . LEU A 1 336 ? 6.113 -9.578 -35.281 1 96.62 336 LEU A N 1
ATOM 2743 C CA . LEU A 1 336 ? 5.805 -10.086 -33.938 1 96.62 336 LEU A CA 1
ATOM 2744 C C . LEU A 1 336 ? 4.465 -10.812 -33.938 1 96.62 336 LEU A C 1
ATOM 2746 O O . LEU A 1 336 ? 4.273 -11.75 -33.156 1 96.62 336 LEU A O 1
ATOM 2750 N N . ASN A 1 337 ? 3.516 -10.445 -34.812 1 95.88 337 ASN A N 1
ATOM 2751 C CA . ASN A 1 337 ? 2.168 -11.008 -34.844 1 95.88 337 ASN A CA 1
ATOM 2752 C C . ASN A 1 337 ? 2.135 -12.359 -35.531 1 95.88 337 ASN A C 1
ATOM 2754 O O . ASN A 1 337 ? 1.114 -13.055 -35.5 1 95.88 337 ASN A O 1
ATOM 2758 N N . GLN A 1 338 ? 3.273 -12.805 -36.031 1 97 338 GLN A N 1
ATOM 2759 C CA . GLN A 1 338 ? 3.33 -14.07 -36.781 1 97 338 GLN A CA 1
ATOM 2760 C C . GLN A 1 338 ? 3.664 -15.227 -35.844 1 97 338 GLN A C 1
ATOM 2762 O O . GLN A 1 338 ? 4.055 -16.312 -36.281 1 97 338 GLN A O 1
ATOM 2767 N N . MET A 1 339 ? 3.492 -15.008 -34.594 1 97.25 339 MET A N 1
ATOM 2768 C CA . MET A 1 339 ? 3.826 -16 -33.562 1 97.25 339 MET A CA 1
ATOM 2769 C C . MET A 1 339 ? 3.133 -17.328 -33.844 1 97.25 339 MET A C 1
ATOM 2771 O O . MET A 1 339 ? 1.932 -17.359 -34.125 1 97.25 339 MET A O 1
ATOM 2775 N N . GLY A 1 340 ? 3.857 -18.422 -33.906 1 95.88 340 GLY A N 1
ATOM 2776 C CA . GLY A 1 340 ? 3.299 -19.766 -34 1 95.88 340 GLY A CA 1
ATOM 2777 C C . GLY A 1 340 ? 3.24 -20.25 -35.438 1 95.88 340 GLY A C 1
ATOM 2778 O O . GLY A 1 340 ? 3.021 -21.438 -35.688 1 95.88 340 GLY A O 1
ATOM 2779 N N . THR A 1 341 ? 3.471 -19.375 -36.469 1 96.94 341 THR A N 1
ATOM 2780 C CA . THR A 1 341 ? 3.527 -19.844 -37.875 1 96.94 341 THR A CA 1
ATOM 2781 C C . THR A 1 341 ? 4.773 -20.688 -38.094 1 96.94 341 THR A C 1
ATOM 2783 O O . THR A 1 341 ? 5.734 -20.625 -37.344 1 96.94 341 THR A O 1
ATOM 2786 N N . THR A 1 342 ? 4.68 -21.406 -39.062 1 95.44 342 THR A N 1
ATOM 2787 C CA . THR A 1 342 ? 5.824 -22.25 -39.406 1 95.44 342 THR A CA 1
ATOM 2788 C C . THR A 1 342 ? 7.059 -21.406 -39.688 1 95.44 342 THR A C 1
ATOM 2790 O O . THR A 1 342 ? 8.164 -21.734 -39.25 1 95.44 342 THR A O 1
ATOM 2793 N N . GLU A 1 343 ? 6.867 -20.344 -40.375 1 95.69 343 GLU A N 1
ATOM 2794 C CA . GLU A 1 343 ? 7.965 -19.438 -40.688 1 95.69 343 GLU A CA 1
ATOM 2795 C C . GLU A 1 343 ? 8.555 -18.812 -39.406 1 95.69 343 GLU A C 1
ATOM 2797 O O . GLU A 1 343 ? 9.773 -18.688 -39.281 1 95.69 343 GLU A O 1
ATOM 2802 N N . ASP A 1 344 ? 7.715 -18.438 -38.562 1 96.69 344 ASP A N 1
ATOM 2803 C CA . ASP A 1 344 ? 8.148 -17.828 -37.281 1 96.69 344 ASP A CA 1
ATOM 2804 C C . ASP A 1 344 ? 8.961 -18.828 -36.469 1 96.69 344 ASP A C 1
ATOM 2806 O O . ASP A 1 344 ? 10.016 -18.484 -35.938 1 96.69 344 ASP A O 1
ATOM 2810 N N . MET A 1 345 ? 8.469 -20.031 -36.344 1 95.5 345 MET A N 1
ATOM 2811 C CA . MET A 1 345 ? 9.109 -21.062 -35.531 1 95.5 345 MET A CA 1
ATOM 2812 C C . MET A 1 345 ? 10.484 -21.422 -36.094 1 95.5 345 MET A C 1
ATOM 2814 O O . MET A 1 345 ? 11.438 -21.625 -35.312 1 95.5 345 MET A O 1
ATOM 2818 N N . ILE A 1 346 ? 10.602 -21.391 -37.375 1 95.25 346 ILE A N 1
ATOM 2819 C CA . ILE A 1 346 ? 11.875 -21.672 -38.031 1 95.25 346 ILE A CA 1
ATOM 2820 C C . ILE A 1 346 ? 12.828 -20.5 -37.844 1 95.25 346 ILE A C 1
ATOM 2822 O O . ILE A 1 346 ? 14.016 -20.672 -37.562 1 95.25 346 ILE A O 1
ATOM 2826 N N . PHE A 1 347 ? 12.312 -19.391 -38 1 96.44 347 PHE A N 1
ATOM 2827 C CA . PHE A 1 347 ? 13.109 -18.172 -37.906 1 96.44 347 PHE A CA 1
ATOM 2828 C C . PHE A 1 347 ? 13.766 -18.062 -36.531 1 96.44 347 PHE A C 1
ATOM 2830 O O . PHE A 1 347 ? 14.938 -17.703 -36.438 1 96.44 347 PHE A O 1
ATOM 2837 N N . ARG A 1 348 ? 13.086 -18.328 -35.469 1 94.5 348 ARG A N 1
ATOM 2838 C CA . ARG A 1 348 ? 13.594 -18.219 -34.094 1 94.5 348 ARG A CA 1
ATOM 2839 C C . ARG A 1 348 ? 14.781 -19.156 -33.875 1 94.5 348 ARG A C 1
ATOM 2841 O O . ARG A 1 348 ? 15.703 -18.812 -33.125 1 94.5 348 ARG A O 1
ATOM 2848 N N . ASP A 1 349 ? 14.703 -20.234 -34.531 1 93.62 349 ASP A N 1
ATOM 2849 C CA . ASP A 1 349 ? 15.766 -21.234 -34.375 1 93.62 349 ASP A CA 1
ATOM 2850 C C . ASP A 1 349 ? 16.984 -20.859 -35.219 1 93.62 349 ASP A C 1
ATOM 2852 O O . ASP A 1 349 ? 18.125 -21.109 -34.812 1 93.62 349 ASP A O 1
ATOM 2856 N N . GLN A 1 350 ? 16.75 -20.234 -36.312 1 96.06 350 GLN A N 1
ATOM 2857 C CA . GLN A 1 350 ? 17.828 -19.938 -37.25 1 96.06 350 GLN A CA 1
ATOM 2858 C C . GLN A 1 350 ? 18.516 -18.609 -36.875 1 96.06 350 GLN A C 1
ATOM 2860 O O . GLN A 1 350 ? 19.688 -18.406 -37.188 1 96.06 350 GLN A O 1
ATOM 2865 N N . HIS A 1 351 ? 17.734 -17.781 -36.281 1 96.75 351 HIS A N 1
ATOM 2866 C CA . HIS A 1 351 ? 18.281 -16.453 -36.031 1 96.75 351 HIS A CA 1
ATOM 2867 C C . HIS A 1 351 ? 18.203 -16.094 -34.531 1 96.75 351 HIS A C 1
ATOM 2869 O O . HIS A 1 351 ? 17.594 -15.086 -34.156 1 96.75 351 HIS A O 1
ATOM 2875 N N . PRO A 1 352 ? 18.844 -16.891 -33.719 1 96.19 352 PRO A N 1
ATOM 2876 C CA . PRO A 1 352 ? 18.922 -16.531 -32.281 1 96.19 352 PRO A CA 1
ATOM 2877 C C . PRO A 1 352 ? 19.875 -15.367 -32.031 1 96.19 352 PRO A C 1
ATOM 2879 O O . PRO A 1 352 ? 20.797 -15.133 -32.812 1 96.19 352 PRO A O 1
ATOM 2882 N N . ARG A 1 353 ? 19.625 -14.609 -31.031 1 95.44 353 ARG A N 1
ATOM 2883 C CA . ARG A 1 353 ? 20.594 -13.609 -30.609 1 95.44 353 ARG A CA 1
ATOM 2884 C C . ARG A 1 353 ? 21.812 -14.266 -29.969 1 95.44 353 ARG A C 1
ATOM 2886 O O . ARG A 1 353 ? 21.688 -15.164 -29.141 1 95.44 353 ARG A O 1
ATOM 2893 N N . ILE A 1 354 ? 22.922 -13.891 -30.406 1 94.62 354 ILE A N 1
ATOM 2894 C CA . ILE A 1 354 ? 24.156 -14.453 -29.891 1 94.62 354 ILE A CA 1
ATOM 2895 C C . ILE A 1 354 ? 25.156 -13.336 -29.609 1 94.62 354 ILE A C 1
ATOM 2897 O O . ILE A 1 354 ? 25.234 -12.359 -30.359 1 94.62 354 ILE A O 1
ATOM 2901 N N . ASP A 1 355 ? 25.797 -13.5 -28.531 1 95.12 355 ASP A N 1
ATOM 2902 C CA . ASP A 1 355 ? 26.875 -12.562 -28.203 1 95.12 355 ASP A CA 1
ATOM 2903 C C . ASP A 1 355 ? 28.172 -12.953 -28.906 1 95.12 355 ASP A C 1
ATOM 2905 O O . ASP A 1 355 ? 29.062 -13.562 -28.297 1 95.12 355 ASP A O 1
ATOM 2909 N N . ASP A 1 356 ? 28.344 -12.461 -30.109 1 93.12 356 ASP A N 1
ATOM 2910 C CA . ASP A 1 356 ? 29.516 -12.836 -30.906 1 93.12 356 ASP A CA 1
ATOM 2911 C C . ASP A 1 356 ? 30.484 -11.672 -31.016 1 93.12 356 ASP A C 1
ATOM 2913 O O . ASP A 1 356 ? 30.25 -10.586 -30.5 1 93.12 356 ASP A O 1
ATOM 2917 N N . ASP A 1 357 ? 31.594 -11.938 -31.641 1 93.44 357 ASP A N 1
ATOM 2918 C CA . ASP A 1 357 ? 32.656 -10.953 -31.766 1 93.44 357 ASP A CA 1
ATOM 2919 C C . ASP A 1 357 ? 32.219 -9.773 -32.625 1 93.44 357 ASP A C 1
ATOM 2921 O O . ASP A 1 357 ? 32.625 -8.633 -32.375 1 93.44 357 ASP A O 1
ATOM 2925 N N . ALA A 1 358 ? 31.469 -10.094 -33.594 1 93.44 358 ALA A N 1
ATOM 2926 C CA . ALA A 1 358 ? 31 -9.031 -34.469 1 93.44 358 ALA A CA 1
ATOM 2927 C C . ALA A 1 358 ? 30.172 -8.008 -33.719 1 93.44 358 ALA A C 1
ATOM 2929 O O . ALA A 1 358 ? 30.328 -6.801 -33.906 1 93.44 358 ALA A O 1
ATOM 2930 N N . ARG A 1 359 ? 29.234 -8.516 -32.906 1 94.5 359 ARG A N 1
ATOM 2931 C CA . ARG A 1 359 ? 28.422 -7.625 -32.094 1 94.5 359 ARG A CA 1
ATOM 2932 C C . ARG A 1 359 ? 29.281 -6.797 -31.141 1 94.5 359 ARG A C 1
ATOM 2934 O O . ARG A 1 359 ? 29.094 -5.582 -31.031 1 94.5 359 ARG A O 1
ATOM 2941 N N . ARG A 1 360 ? 30.266 -7.375 -30.562 1 95.06 360 ARG A N 1
ATOM 2942 C CA . ARG A 1 360 ? 31.125 -6.699 -29.609 1 95.06 360 ARG A CA 1
ATOM 2943 C C . ARG A 1 360 ? 31.953 -5.613 -30.281 1 95.06 360 ARG A C 1
ATOM 2945 O O . ARG A 1 360 ? 32.156 -4.531 -29.719 1 95.06 360 ARG A O 1
ATOM 2952 N N . LYS A 1 361 ? 32.375 -5.934 -31.438 1 94.81 361 LYS A N 1
ATOM 2953 C CA . LYS A 1 361 ? 33.188 -4.965 -32.188 1 94.81 361 LYS A CA 1
ATOM 2954 C C . LYS A 1 361 ? 32.344 -3.748 -32.562 1 94.81 361 LYS A C 1
ATOM 2956 O O . LYS A 1 361 ? 32.812 -2.611 -32.469 1 94.81 361 LYS A O 1
ATOM 2961 N N . SER A 1 362 ? 31.172 -4.051 -32.969 1 95.81 362 SER A N 1
ATOM 2962 C CA . SER A 1 362 ? 30.281 -2.961 -33.375 1 95.81 362 SER A CA 1
ATOM 2963 C C . SER A 1 362 ? 29.984 -2.047 -32.188 1 95.81 362 SER A C 1
ATOM 2965 O O . SER A 1 362 ? 29.906 -0.826 -32.344 1 95.81 362 SER A O 1
ATOM 2967 N N . VAL A 1 363 ? 29.734 -2.602 -31.047 1 96.5 363 VAL A N 1
ATOM 2968 C CA . VAL A 1 363 ? 29.453 -1.831 -29.844 1 96.5 363 VAL A CA 1
ATOM 2969 C C . VAL A 1 363 ? 30.672 -0.992 -29.469 1 96.5 363 VAL A C 1
ATOM 2971 O O . VAL A 1 363 ? 30.531 0.19 -29.141 1 96.5 363 VAL A O 1
ATOM 2974 N N . LEU A 1 364 ? 31.891 -1.572 -29.547 1 95.38 364 LEU A N 1
ATOM 2975 C CA . LEU A 1 364 ? 33.125 -0.863 -29.188 1 95.38 364 LEU A CA 1
ATOM 2976 C C . LEU A 1 364 ? 33.375 0.289 -30.156 1 95.38 364 LEU A C 1
ATOM 2978 O O . LEU A 1 364 ? 33.812 1.363 -29.734 1 95.38 364 LEU A O 1
ATOM 2982 N N . GLU A 1 365 ? 33.062 0.056 -31.391 1 95.56 365 GLU A N 1
ATOM 2983 C CA . GLU A 1 365 ? 33.188 1.11 -32.406 1 95.56 365 GLU A CA 1
ATOM 2984 C C . GLU A 1 365 ? 32.25 2.281 -32.125 1 95.56 365 GLU A C 1
ATOM 2986 O O . GLU A 1 365 ? 32.656 3.441 -32.219 1 95.56 365 GLU A O 1
ATOM 2991 N N . SER A 1 366 ? 31.078 1.923 -31.859 1 95.88 366 SER A N 1
ATOM 2992 C CA . SER A 1 366 ? 30.109 2.965 -31.547 1 95.88 366 SER A CA 1
ATOM 2993 C C . SER A 1 366 ? 30.547 3.773 -30.328 1 95.88 366 SER A C 1
ATOM 2995 O O . SER A 1 366 ? 30.328 4.984 -30.266 1 95.88 366 SER A O 1
ATOM 2997 N N . ARG A 1 367 ? 31.125 3.18 -29.359 1 94.12 367 ARG A N 1
ATOM 2998 C CA . ARG A 1 367 ? 31.578 3.848 -28.156 1 94.12 367 ARG A CA 1
ATOM 2999 C C . ARG A 1 367 ? 32.719 4.801 -28.453 1 94.12 367 ARG A C 1
ATOM 3001 O O . ARG A 1 367 ? 32.844 5.875 -27.859 1 94.12 367 ARG A O 1
ATOM 3008 N N . GLU A 1 368 ? 33.562 4.383 -29.359 1 92.62 368 GLU A N 1
ATOM 3009 C CA . GLU A 1 368 ? 34.656 5.246 -29.766 1 92.62 368 GLU A CA 1
ATOM 3010 C C . GLU A 1 368 ? 34.156 6.512 -30.453 1 92.62 368 GLU A C 1
ATOM 3012 O O . GLU A 1 368 ? 34.719 7.59 -30.266 1 92.62 368 GLU A O 1
ATOM 3017 N N . ILE A 1 369 ? 33.125 6.348 -31.156 1 93 369 ILE A N 1
ATOM 3018 C CA . ILE A 1 369 ? 32.5 7.496 -31.812 1 93 369 ILE A CA 1
ATOM 3019 C C . ILE A 1 369 ? 31.938 8.453 -30.766 1 93 369 ILE A C 1
ATOM 3021 O O . ILE A 1 369 ? 32.094 9.672 -30.891 1 93 369 ILE A O 1
ATOM 3025 N N . ILE A 1 370 ? 31.328 7.922 -29.766 1 92.75 370 ILE A N 1
ATOM 3026 C CA . ILE A 1 370 ? 30.75 8.727 -28.703 1 92.75 370 ILE A CA 1
ATOM 3027 C C . ILE A 1 370 ? 31.875 9.43 -27.938 1 92.75 370 ILE A C 1
ATOM 3029 O O . ILE A 1 370 ? 31.75 10.609 -27.594 1 92.75 370 ILE A O 1
ATOM 3033 N N . ARG A 1 371 ? 32.969 8.719 -27.672 1 90.06 371 ARG A N 1
ATOM 3034 C CA . ARG A 1 371 ? 34.094 9.305 -26.984 1 90.06 371 ARG A CA 1
ATOM 3035 C C . ARG A 1 371 ? 34.719 10.438 -27.797 1 90.06 371 ARG A C 1
ATOM 3037 O O . ARG A 1 371 ? 35.344 11.344 -27.234 1 90.06 371 ARG A O 1
ATOM 3044 N N . GLY A 1 372 ? 34.5 10.328 -29.062 1 87.56 372 GLY A N 1
ATOM 3045 C CA . GLY A 1 372 ? 34.969 11.375 -29.953 1 87.56 372 GLY A CA 1
ATOM 3046 C C . GLY A 1 372 ? 34.125 12.625 -29.922 1 87.56 372 GLY A C 1
ATOM 3047 O O . GLY A 1 372 ? 34.469 13.633 -30.547 1 87.56 372 GLY A O 1
ATOM 3048 N N . GLY A 1 373 ? 33 12.594 -29.234 1 88.06 373 GLY A N 1
ATOM 3049 C CA . GLY A 1 373 ? 32.219 13.797 -29.031 1 88.06 373 GLY A CA 1
ATOM 3050 C C . GLY A 1 373 ? 30.875 13.758 -29.734 1 88.06 373 GLY A C 1
ATOM 3051 O O . GLY A 1 373 ? 30.172 14.766 -29.812 1 88.06 373 GLY A O 1
ATOM 3052 N N . VAL A 1 374 ? 30.547 12.664 -30.312 1 88.81 374 VAL A N 1
ATOM 3053 C CA . VAL A 1 374 ? 29.25 12.531 -31 1 88.81 374 VAL A CA 1
ATOM 3054 C C . VAL A 1 374 ? 28.172 12.18 -29.984 1 88.81 374 VAL A C 1
ATOM 3056 O O . VAL A 1 374 ? 28.438 11.484 -29 1 88.81 374 VAL A O 1
ATOM 3059 N N . ALA A 1 375 ? 27.016 12.75 -30.219 1 88.44 375 ALA A N 1
ATOM 3060 C CA . ALA A 1 375 ? 25.906 12.484 -29.328 1 88.44 375 ALA A CA 1
ATOM 3061 C C . ALA A 1 375 ? 25.5 11.016 -29.359 1 88.44 375 ALA A C 1
ATOM 3063 O O . ALA A 1 375 ? 25.594 10.367 -30.406 1 88.44 375 ALA A O 1
ATOM 3064 N N . VAL A 1 376 ? 25 10.461 -28.297 1 90.44 376 VAL A N 1
ATOM 3065 C CA . VAL A 1 376 ? 24.656 9.047 -28.141 1 90.44 376 VAL A CA 1
ATOM 3066 C C . VAL A 1 376 ? 23.609 8.648 -29.188 1 90.44 376 VAL A C 1
ATOM 3068 O O . VAL A 1 376 ? 23.672 7.555 -29.734 1 90.44 376 VAL A O 1
ATOM 3071 N N . GLY A 1 377 ? 22.594 9.477 -29.469 1 87.44 377 GLY A N 1
ATOM 3072 C CA . GLY A 1 377 ? 21.562 9.18 -30.438 1 87.44 377 GLY A CA 1
ATOM 3073 C C . GLY A 1 377 ? 21.891 9.672 -31.844 1 87.44 377 GLY A C 1
ATOM 3074 O O . GLY A 1 377 ? 21.016 9.695 -32.719 1 87.44 377 GLY A O 1
ATOM 3075 N N . GLY A 1 378 ? 23.156 10.023 -32.094 1 88.5 378 GLY A N 1
ATOM 3076 C CA . GLY A 1 378 ? 23.531 10.57 -33.375 1 88.5 378 GLY A CA 1
ATOM 3077 C C . GLY A 1 378 ? 23.531 9.539 -34.5 1 88.5 378 GLY A C 1
ATOM 3078 O O . GLY A 1 378 ? 23.672 8.344 -34.25 1 88.5 378 GLY A O 1
ATOM 3079 N N . ASP A 1 379 ? 23.438 9.938 -35.688 1 90.44 379 ASP A N 1
ATOM 3080 C CA . ASP A 1 379 ? 23.312 9.078 -36.844 1 90.44 379 ASP A CA 1
ATOM 3081 C C . ASP A 1 379 ? 24.562 8.203 -37.031 1 90.44 379 ASP A C 1
ATOM 3083 O O . ASP A 1 379 ? 24.453 7.043 -37.406 1 90.44 379 ASP A O 1
ATOM 3087 N N . ARG A 1 380 ? 25.641 8.75 -36.719 1 91.75 380 ARG A N 1
ATOM 3088 C CA . ARG A 1 380 ? 26.875 8 -36.906 1 91.75 380 ARG A CA 1
ATOM 3089 C C . ARG A 1 380 ? 26.953 6.84 -35.906 1 91.75 380 ARG A C 1
ATOM 3091 O O . ARG A 1 380 ? 27.5 5.785 -36.219 1 91.75 380 ARG A O 1
ATOM 3098 N N . VAL A 1 381 ? 26.484 7.055 -34.781 1 93.5 381 VAL A N 1
ATOM 3099 C CA . VAL A 1 381 ? 26.469 6.016 -33.75 1 93.5 381 VAL A CA 1
ATOM 3100 C C . VAL A 1 381 ? 25.469 4.926 -34.156 1 93.5 381 VAL A C 1
ATOM 3102 O O . VAL A 1 381 ? 25.781 3.736 -34.094 1 93.5 381 VAL A O 1
ATOM 3105 N N . VAL A 1 382 ? 24.297 5.316 -34.594 1 90.94 382 VAL A N 1
ATOM 3106 C CA . VAL A 1 382 ? 23.219 4.391 -34.969 1 90.94 382 VAL A CA 1
ATOM 3107 C C . VAL A 1 382 ? 23.625 3.57 -36.188 1 90.94 382 VAL A C 1
ATOM 3109 O O . VAL A 1 382 ? 23.266 2.396 -36.281 1 90.94 382 VAL A O 1
ATOM 3112 N N . ALA A 1 383 ? 24.391 4.168 -37 1 91.5 383 ALA A N 1
ATOM 3113 C CA . ALA A 1 383 ? 24.812 3.508 -38.25 1 91.5 383 ALA A CA 1
ATOM 3114 C C . ALA A 1 383 ? 25.75 2.34 -37.938 1 91.5 383 ALA A C 1
ATOM 3116 O O . ALA A 1 383 ? 25.812 1.375 -38.688 1 91.5 383 ALA A O 1
ATOM 3117 N N . CYS A 1 384 ? 26.391 2.395 -36.781 1 92.5 384 CYS A N 1
ATOM 3118 C CA . CYS A 1 384 ? 27.344 1.348 -36.406 1 92.5 384 CYS A CA 1
ATOM 3119 C C . CYS A 1 384 ? 26.609 0.152 -35.812 1 92.5 384 CYS A C 1
ATOM 3121 O O . CYS A 1 384 ? 27.172 -0.94 -35.719 1 92.5 384 CYS A O 1
ATOM 3123 N N . LEU A 1 385 ? 25.438 0.379 -35.469 1 93.5 385 LEU A N 1
ATOM 3124 C CA . LEU A 1 385 ? 24.734 -0.64 -34.688 1 93.5 385 LEU A CA 1
ATOM 3125 C C . LEU A 1 385 ? 23.609 -1.262 -35.5 1 93.5 385 LEU A C 1
ATOM 3127 O O . LEU A 1 385 ? 23 -0.595 -36.344 1 93.5 385 LEU A O 1
ATOM 3131 N N . SER A 1 386 ? 23.406 -2.584 -35.281 1 90.38 386 SER A N 1
ATOM 3132 C CA . SER A 1 386 ? 22.344 -3.32 -35.938 1 90.38 386 SER A CA 1
ATOM 3133 C C . SER A 1 386 ? 21.5 -4.094 -34.938 1 90.38 386 SER A C 1
ATOM 3135 O O . SER A 1 386 ? 21.859 -4.211 -33.781 1 90.38 386 SER A O 1
ATOM 3137 N N . ASN A 1 387 ? 20.359 -4.543 -35.312 1 93.12 387 ASN A N 1
ATOM 3138 C CA . ASN A 1 387 ? 19.5 -5.469 -34.562 1 93.12 387 ASN A CA 1
ATOM 3139 C C . ASN A 1 387 ? 19.078 -4.883 -33.219 1 93.12 387 ASN A C 1
ATOM 3141 O O . ASN A 1 387 ? 19 -5.605 -32.219 1 93.12 387 ASN A O 1
ATOM 3145 N N . SER A 1 388 ? 18.922 -3.594 -33.094 1 94.5 388 SER A N 1
ATOM 3146 C CA . SER A 1 388 ? 18.453 -2.861 -31.906 1 94.5 388 SER A CA 1
ATOM 3147 C C . SER A 1 388 ? 19.516 -2.85 -30.812 1 94.5 388 SER A C 1
ATOM 3149 O O . SER A 1 388 ? 19.188 -2.656 -29.641 1 94.5 388 SER A O 1
ATOM 3151 N N . ASP A 1 389 ? 20.75 -3.135 -31.156 1 95.56 389 ASP A N 1
ATOM 3152 C CA . ASP A 1 389 ? 21.828 -3.039 -30.188 1 95.56 389 ASP A CA 1
ATOM 3153 C C . ASP A 1 389 ? 22.047 -1.592 -29.75 1 95.56 389 ASP A C 1
ATOM 3155 O O . ASP A 1 389 ? 21.656 -0.66 -30.453 1 95.56 389 ASP A O 1
ATOM 3159 N N . VAL A 1 390 ? 22.609 -1.359 -28.625 1 96 390 VAL A N 1
ATOM 3160 C CA . VAL A 1 390 ? 22.859 -0.025 -28.094 1 96 390 VAL A CA 1
ATOM 3161 C C . VAL A 1 390 ? 24.344 0.145 -27.812 1 96 390 VAL A C 1
ATOM 3163 O O . VAL A 1 390 ? 25.094 -0.84 -27.719 1 96 390 VAL A O 1
ATOM 3166 N N . PRO A 1 391 ? 24.812 1.334 -27.75 1 95.25 391 PRO A N 1
ATOM 3167 C CA . PRO A 1 391 ? 26.25 1.574 -27.562 1 95.25 391 PRO A CA 1
ATOM 3168 C C . PRO A 1 391 ? 26.688 1.434 -26.109 1 95.25 391 PRO A C 1
ATOM 3170 O O . PRO A 1 391 ? 27.375 2.318 -25.578 1 95.25 391 PRO A O 1
ATOM 3173 N N . THR A 1 392 ? 26.344 0.438 -25.406 1 96 392 THR A N 1
ATOM 3174 C CA . THR A 1 392 ? 26.75 0.097 -24.047 1 96 392 THR A CA 1
ATOM 3175 C C . THR A 1 392 ? 27.422 -1.274 -24.016 1 96 392 THR A C 1
ATOM 3177 O O . THR A 1 392 ? 26.891 -2.24 -24.578 1 96 392 THR A O 1
ATOM 3180 N N . VAL A 1 393 ? 28.578 -1.298 -23.438 1 95.88 393 VAL A N 1
ATOM 3181 C CA . VAL A 1 393 ? 29.266 -2.574 -23.297 1 95.88 393 VAL A CA 1
ATOM 3182 C C . VAL A 1 393 ? 28.547 -3.436 -22.25 1 95.88 393 VAL A C 1
ATOM 3184 O O . VAL A 1 393 ? 28.375 -3.016 -21.109 1 95.88 393 VAL A O 1
ATOM 3187 N N . ASN A 1 394 ? 28.156 -4.535 -22.672 1 97.06 394 ASN A N 1
ATOM 3188 C CA . ASN A 1 394 ? 27.484 -5.473 -21.781 1 97.06 394 ASN A CA 1
ATOM 3189 C C . ASN A 1 394 ? 28.469 -6.098 -20.781 1 97.06 394 ASN A C 1
ATOM 3191 O O . ASN A 1 394 ? 29.484 -6.652 -21.188 1 97.06 394 ASN A O 1
ATOM 3195 N N . ALA A 1 395 ? 28.125 -5.988 -19.5 1 97.56 395 ALA A N 1
ATOM 3196 C CA . ALA A 1 395 ? 29.031 -6.473 -18.453 1 97.56 395 ALA A CA 1
ATOM 3197 C C . ALA A 1 395 ? 29.297 -7.965 -18.609 1 97.56 395 ALA A C 1
ATOM 3199 O O . ALA A 1 395 ? 30.422 -8.43 -18.359 1 97.56 395 ALA A O 1
ATOM 3200 N N . PHE A 1 396 ? 28.297 -8.766 -18.969 1 97.44 396 PHE A N 1
ATOM 3201 C CA . PHE A 1 396 ? 28.469 -10.203 -19.125 1 97.44 396 PHE A CA 1
ATOM 3202 C C . PHE A 1 396 ? 29.328 -10.516 -20.344 1 97.44 396 PHE A C 1
ATOM 3204 O O . PHE A 1 396 ? 30.125 -11.461 -20.328 1 97.44 396 PHE A O 1
ATOM 3211 N N . SER A 1 397 ? 29.141 -9.695 -21.391 1 95.5 397 SER A N 1
ATOM 3212 C CA . SER A 1 397 ? 29.969 -9.859 -22.594 1 95.5 397 SER A CA 1
ATOM 3213 C C . SER A 1 397 ? 31.438 -9.555 -22.297 1 95.5 397 SER A C 1
ATOM 3215 O O . SER A 1 397 ? 32.312 -10.312 -22.703 1 95.5 397 SER A O 1
ATOM 3217 N N . SER A 1 398 ? 31.656 -8.484 -21.609 1 94.94 398 SER A N 1
ATOM 3218 C CA . SER A 1 398 ? 33 -8.023 -21.328 1 94.94 398 SER A CA 1
ATOM 3219 C C . SER A 1 398 ? 33.719 -8.977 -20.375 1 94.94 398 SER A C 1
ATOM 3221 O O . SER A 1 398 ? 34.906 -9.281 -20.562 1 94.94 398 SER A O 1
ATOM 3223 N N . ARG A 1 399 ? 33.062 -9.484 -19.406 1 96.06 399 ARG A N 1
ATOM 3224 C CA . ARG A 1 399 ? 33.688 -10.25 -18.344 1 96.06 399 ARG A CA 1
ATOM 3225 C C . ARG A 1 399 ? 33.656 -11.75 -18.641 1 96.06 399 ARG A C 1
ATOM 3227 O O . ARG A 1 399 ? 34.562 -12.492 -18.234 1 96.06 399 ARG A O 1
ATOM 3234 N N . LEU A 1 400 ? 32.656 -12.18 -19.344 1 95.5 400 LEU A N 1
ATOM 3235 C CA . LEU A 1 400 ? 32.469 -13.617 -19.5 1 95.5 400 LEU A CA 1
ATOM 3236 C C . LEU A 1 400 ? 32.531 -14.016 -20.969 1 95.5 400 LEU A C 1
ATOM 3238 O O . LEU A 1 400 ? 32.5 -15.203 -21.297 1 95.5 400 LEU A O 1
ATOM 3242 N N . GLY A 1 401 ? 32.594 -13.086 -21.891 1 90.94 401 GLY A N 1
ATOM 3243 C CA . GLY A 1 401 ? 32.562 -13.375 -23.312 1 90.94 401 GLY A CA 1
ATOM 3244 C C . GLY A 1 401 ? 33.625 -14.383 -23.734 1 90.94 401 GLY A C 1
ATOM 3245 O O . GLY A 1 401 ? 33.375 -15.219 -24.609 1 90.94 401 GLY A O 1
ATOM 3246 N N . HIS A 1 402 ? 34.781 -14.367 -23.125 1 88.38 402 HIS A N 1
ATOM 3247 C CA . HIS A 1 402 ? 35.875 -15.227 -23.484 1 88.38 402 HIS A CA 1
ATOM 3248 C C . HIS A 1 402 ? 35.625 -16.672 -23.047 1 88.38 402 HIS A C 1
ATOM 3250 O O . HIS A 1 402 ? 36.281 -17.594 -23.531 1 88.38 402 HIS A O 1
ATOM 3256 N N . THR A 1 403 ? 34.656 -16.875 -22.172 1 89.06 403 THR A N 1
ATOM 3257 C CA . THR A 1 403 ? 34.344 -18.203 -21.672 1 89.06 403 THR A CA 1
ATOM 3258 C C . THR A 1 403 ? 33.281 -18.875 -22.531 1 89.06 403 THR A C 1
ATOM 3260 O O . THR A 1 403 ? 32.906 -20.016 -22.266 1 89.06 403 THR A O 1
ATOM 3263 N N . GLY A 1 404 ? 32.75 -18.172 -23.516 1 87.31 404 GLY A N 1
ATOM 3264 C CA . GLY A 1 404 ? 31.703 -18.734 -24.344 1 87.31 404 GLY A CA 1
ATOM 3265 C C . GLY A 1 404 ? 30.312 -18.484 -23.766 1 87.31 404 GLY A C 1
ATOM 3266 O O . GLY A 1 404 ? 29.312 -18.969 -24.297 1 87.31 404 GLY A O 1
ATOM 3267 N N . PHE A 1 405 ? 30.281 -17.766 -22.656 1 93.56 405 PHE A N 1
ATOM 3268 C CA . PHE A 1 405 ? 29.016 -17.422 -22.016 1 93.56 405 PHE A CA 1
ATOM 3269 C C . PHE A 1 405 ? 28.172 -16.547 -22.922 1 93.56 405 PHE A C 1
ATOM 3271 O O . PHE A 1 405 ? 28.688 -15.648 -23.594 1 93.56 405 PHE A O 1
ATOM 3278 N N . ASN A 1 406 ? 26.844 -16.859 -23.031 1 94.56 406 ASN A N 1
ATOM 3279 C CA . ASN A 1 406 ? 25.875 -16.094 -23.812 1 94.56 406 ASN A CA 1
ATOM 3280 C C . ASN A 1 406 ? 24.734 -15.586 -22.922 1 94.56 406 ASN A C 1
ATOM 3282 O O . ASN A 1 406 ? 23.859 -16.359 -22.516 1 94.56 406 ASN A O 1
ATOM 3286 N N . ILE A 1 407 ? 24.688 -14.297 -22.688 1 95.88 407 ILE A N 1
ATOM 3287 C CA . ILE A 1 407 ? 23.703 -13.703 -21.781 1 95.88 407 ILE A CA 1
ATOM 3288 C C . ILE A 1 407 ? 22.297 -13.906 -22.344 1 95.88 407 ILE A C 1
ATOM 3290 O O . ILE A 1 407 ? 21.328 -14.078 -21.594 1 95.88 407 ILE A O 1
ATOM 3294 N N . PHE A 1 408 ? 22.125 -13.906 -23.672 1 96.5 408 PHE A N 1
ATOM 3295 C CA . PHE A 1 408 ? 20.812 -14.016 -24.297 1 96.5 408 PHE A CA 1
ATOM 3296 C C . PHE A 1 408 ? 20.172 -15.367 -23.984 1 96.5 408 PHE A C 1
ATOM 3298 O O . PHE A 1 408 ? 18.969 -15.469 -23.797 1 96.5 408 PHE A O 1
ATOM 3305 N N . GLY A 1 409 ? 20.969 -16.344 -23.875 1 93.06 409 GLY A N 1
ATOM 3306 C CA . GLY A 1 409 ? 20.484 -17.672 -23.547 1 93.06 409 GLY A CA 1
ATOM 3307 C C . GLY A 1 409 ? 20.047 -17.828 -22.109 1 93.06 409 GLY A C 1
ATOM 3308 O O . GLY A 1 409 ? 19.297 -18.75 -21.766 1 93.06 409 GLY A O 1
ATOM 3309 N N . CYS A 1 410 ? 20.469 -16.906 -21.25 1 95.31 410 CYS A N 1
ATOM 3310 C CA . CYS A 1 410 ? 20.172 -16.984 -19.828 1 95.31 410 CYS A CA 1
ATOM 3311 C C . CYS A 1 410 ? 18.875 -16.25 -19.516 1 95.31 410 CYS A C 1
ATOM 3313 O O . CYS A 1 410 ? 18.297 -16.422 -18.438 1 95.31 410 CYS A O 1
ATOM 3315 N N . LEU A 1 411 ? 18.406 -15.391 -20.406 1 96.75 411 LEU A N 1
ATOM 3316 C CA . LEU A 1 411 ? 17.172 -14.617 -20.203 1 96.75 411 LEU A CA 1
ATOM 3317 C C . LEU A 1 411 ? 15.945 -15.453 -20.531 1 96.75 411 LEU A C 1
ATOM 3319 O O . LEU A 1 411 ? 15.406 -15.375 -21.641 1 96.75 411 LEU A O 1
ATOM 3323 N N . VAL A 1 412 ? 15.414 -16.109 -19.578 1 96.5 412 VAL A N 1
ATOM 3324 C CA . VAL A 1 412 ? 14.359 -17.109 -19.75 1 96.5 412 VAL A CA 1
ATOM 3325 C C . VAL A 1 412 ? 13.008 -16.406 -19.844 1 96.5 412 VAL A C 1
ATOM 3327 O O . VAL A 1 412 ? 12.883 -15.227 -19.531 1 96.5 412 VAL A O 1
ATOM 3330 N N . VAL A 1 413 ? 12 -17.141 -20.266 1 96.25 413 VAL A N 1
ATOM 3331 C CA . VAL A 1 413 ? 10.633 -16.656 -20.422 1 96.25 413 VAL A CA 1
ATOM 3332 C C . VAL A 1 413 ? 9.992 -16.484 -19.047 1 96.25 413 VAL A C 1
ATOM 3334 O O . VAL A 1 413 ? 10.453 -17.047 -18.062 1 96.25 413 VAL A O 1
ATOM 3337 N N . ASP A 1 414 ? 8.961 -15.648 -19.016 1 94.12 414 ASP A N 1
ATOM 3338 C CA . ASP A 1 414 ? 8.258 -15.352 -17.766 1 94.12 414 ASP A CA 1
ATOM 3339 C C . ASP A 1 414 ? 6.746 -15.469 -17.953 1 94.12 414 ASP A C 1
ATOM 3341 O O . ASP A 1 414 ? 6.094 -14.531 -18.422 1 94.12 414 ASP A O 1
ATOM 3345 N N . LEU A 1 415 ? 6.223 -16.438 -17.406 1 95.88 415 LEU A N 1
ATOM 3346 C CA . LEU A 1 415 ? 4.812 -16.75 -17.594 1 95.88 415 LEU A CA 1
ATOM 3347 C C . LEU A 1 415 ? 3.924 -15.695 -16.938 1 95.88 415 LEU A C 1
ATOM 3349 O O . LEU A 1 415 ? 2.879 -15.336 -17.484 1 95.88 415 LEU A O 1
ATOM 3353 N N . LEU A 1 416 ? 4.309 -15.203 -15.844 1 94.75 416 LEU A N 1
ATOM 3354 C CA . LEU A 1 416 ? 3.512 -14.242 -15.086 1 94.75 416 LEU A CA 1
ATOM 3355 C C . LEU A 1 416 ? 3.33 -12.945 -15.867 1 94.75 416 LEU A C 1
ATOM 3357 O O . LEU A 1 416 ? 2.199 -12.508 -16.094 1 94.75 416 LEU A O 1
ATOM 3361 N N . HIS A 1 417 ? 4.355 -12.344 -16.359 1 93.94 417 HIS A N 1
ATOM 3362 C CA . HIS A 1 417 ? 4.309 -11.023 -16.984 1 93.94 417 HIS A CA 1
ATOM 3363 C C . HIS A 1 417 ? 3.951 -11.125 -18.453 1 93.94 417 HIS A C 1
ATOM 3365 O O . HIS A 1 417 ? 3.367 -10.195 -19.016 1 93.94 417 HIS A O 1
ATOM 3371 N N . GLU A 1 418 ? 4.273 -12.195 -19.062 1 96.56 418 GLU A N 1
ATOM 3372 C CA . GLU A 1 418 ? 4.098 -12.289 -20.5 1 96.56 418 GLU A CA 1
ATOM 3373 C C . GLU A 1 418 ? 2.713 -12.82 -20.859 1 96.56 418 GLU A C 1
ATOM 3375 O O . GLU A 1 418 ? 2.082 -12.344 -21.812 1 96.56 418 GLU A O 1
ATOM 3380 N N . PHE A 1 419 ? 2.262 -13.758 -20.062 1 97.12 419 PHE A N 1
ATOM 3381 C CA . PHE A 1 419 ? 0.983 -14.352 -20.438 1 97.12 419 PHE A CA 1
ATOM 3382 C C . PHE A 1 419 ? -0.12 -13.898 -19.5 1 97.12 419 PHE A C 1
ATOM 3384 O O . PHE A 1 419 ? -1.113 -13.305 -19.922 1 97.12 419 PHE A O 1
ATOM 3391 N N . GLU A 1 420 ? -0.013 -14.125 -18.219 1 96.25 420 GLU A N 1
ATOM 3392 C CA . GLU A 1 420 ? -1.095 -13.891 -17.281 1 96.25 420 GLU A CA 1
ATOM 3393 C C . GLU A 1 420 ? -1.436 -12.406 -17.188 1 96.25 420 GLU A C 1
ATOM 3395 O O . GLU A 1 420 ? -2.578 -12.008 -17.422 1 96.25 420 GLU A O 1
ATOM 3400 N N . ILE A 1 421 ? -0.446 -11.562 -16.891 1 93.81 421 ILE A N 1
ATOM 3401 C CA . ILE A 1 421 ? -0.709 -10.133 -16.828 1 93.81 421 ILE A CA 1
ATOM 3402 C C . ILE A 1 421 ? -0.322 -9.469 -18.141 1 93.81 421 ILE A C 1
ATOM 3404 O O . ILE A 1 421 ? -0.189 -8.242 -18.219 1 93.81 421 ILE A O 1
ATOM 3408 N N . GLY A 1 422 ? -0.097 -10.242 -19.188 1 95.5 422 GLY A N 1
ATOM 3409 C CA . GLY A 1 422 ? 0.228 -9.727 -20.516 1 95.5 422 GLY A CA 1
ATOM 3410 C C . GLY A 1 422 ? -0.822 -10.055 -21.562 1 95.5 422 GLY A C 1
ATOM 3411 O O . GLY A 1 422 ? -1.839 -9.367 -21.656 1 95.5 422 GLY A O 1
ATOM 3412 N N . VAL A 1 423 ? -0.632 -11.125 -22.188 1 97.56 423 VAL A N 1
ATOM 3413 C CA . VAL A 1 423 ? -1.452 -11.5 -23.344 1 97.56 423 VAL A CA 1
ATOM 3414 C C . VAL A 1 423 ? -2.893 -11.734 -22.891 1 97.56 423 VAL A C 1
ATOM 3416 O O . VAL A 1 423 ? -3.83 -11.203 -23.5 1 97.56 423 VAL A O 1
ATOM 3419 N N . PHE A 1 424 ? -3.1 -12.5 -21.859 1 96.94 424 PHE A N 1
ATOM 3420 C CA . PHE A 1 424 ? -4.461 -12.812 -21.438 1 96.94 424 PHE A CA 1
ATOM 3421 C C . PHE A 1 424 ? -5.152 -11.57 -20.891 1 96.94 424 PHE A C 1
ATOM 3423 O O . PHE A 1 424 ? -6.332 -11.344 -21.156 1 96.94 424 PHE A O 1
ATOM 3430 N N . LYS A 1 425 ? -4.512 -10.891 -20 1 95.75 425 LYS A N 1
ATOM 3431 C CA . LYS A 1 425 ? -5.117 -9.648 -19.516 1 95.75 425 LYS A CA 1
ATOM 3432 C C . LYS A 1 425 ? -5.598 -8.773 -20.672 1 95.75 425 LYS A C 1
ATOM 3434 O O . LYS A 1 425 ? -6.707 -8.242 -20.625 1 95.75 425 LYS A O 1
ATOM 3439 N N . ALA A 1 426 ? -4.785 -8.578 -21.703 1 95.5 426 ALA A N 1
ATOM 3440 C CA . ALA A 1 426 ? -5.145 -7.77 -22.859 1 95.5 426 ALA A CA 1
ATOM 3441 C C . ALA A 1 426 ? -6.379 -8.328 -23.562 1 95.5 426 ALA A C 1
ATOM 3443 O O . ALA A 1 426 ? -7.27 -7.578 -23.969 1 95.5 426 ALA A O 1
ATOM 3444 N N . LEU A 1 427 ? -6.383 -9.617 -23.672 1 96.69 427 LEU A N 1
ATOM 3445 C CA . LEU A 1 427 ? -7.539 -10.266 -24.297 1 96.69 427 LEU A CA 1
ATOM 3446 C C . LEU A 1 427 ? -8.797 -10.055 -23.453 1 96.69 427 LEU A C 1
ATOM 3448 O O . LEU A 1 427 ? -9.852 -9.719 -23.984 1 96.69 427 LEU A O 1
ATOM 3452 N N . PHE A 1 428 ? -8.672 -10.305 -22.172 1 96.25 428 PHE A N 1
ATOM 3453 C CA . PHE A 1 428 ? -9.812 -10.18 -21.281 1 96.25 428 PHE A CA 1
ATOM 3454 C C . PHE A 1 428 ? -10.398 -8.773 -21.344 1 96.25 428 PHE A C 1
ATOM 3456 O O . PHE A 1 428 ? -11.617 -8.609 -21.422 1 96.25 428 PHE A O 1
ATOM 3463 N N . ILE A 1 429 ? -9.555 -7.797 -21.344 1 94.12 429 ILE A N 1
ATOM 3464 C CA . ILE A 1 429 ? -10.008 -6.414 -21.438 1 94.12 429 ILE A CA 1
ATOM 3465 C C . ILE A 1 429 ? -10.719 -6.191 -22.766 1 94.12 429 ILE A C 1
ATOM 3467 O O . ILE A 1 429 ? -11.766 -5.535 -22.812 1 94.12 429 ILE A O 1
ATOM 3471 N N . HIS A 1 430 ? -10.18 -6.715 -23.828 1 94 430 HIS A N 1
ATOM 3472 C CA . HIS A 1 430 ? -10.789 -6.574 -25.141 1 94 430 HIS A CA 1
ATOM 3473 C C . HIS A 1 430 ? -12.156 -7.25 -25.203 1 94 430 HIS A C 1
ATOM 3475 O O . HIS A 1 430 ? -13.078 -6.742 -25.828 1 94 430 HIS A O 1
ATOM 3481 N N . LEU A 1 431 ? -12.234 -8.383 -24.562 1 95.62 431 LEU A N 1
ATOM 3482 C CA . LEU A 1 431 ? -13.516 -9.086 -24.516 1 95.62 431 LEU A CA 1
ATOM 3483 C C . LEU A 1 431 ? -14.562 -8.281 -23.75 1 95.62 431 LEU A C 1
ATOM 3485 O O . LEU A 1 431 ? -15.734 -8.281 -24.125 1 95.62 431 LEU A O 1
ATOM 3489 N N . ILE A 1 432 ? -14.164 -7.664 -22.703 1 93.88 432 ILE A N 1
ATOM 3490 C CA . ILE A 1 432 ? -15.078 -6.797 -21.953 1 93.88 432 ILE A CA 1
ATOM 3491 C C . ILE A 1 432 ? -15.57 -5.672 -22.859 1 93.88 432 ILE A C 1
ATOM 3493 O O . ILE A 1 432 ? -16.75 -5.324 -22.859 1 93.88 432 ILE A O 1
ATOM 3497 N N . ARG A 1 433 ? -14.719 -5.148 -23.719 1 90.69 433 ARG A N 1
ATOM 3498 C CA . ARG A 1 433 ? -15.086 -4.098 -24.656 1 90.69 433 ARG A CA 1
ATOM 3499 C C . ARG A 1 433 ? -16.078 -4.609 -25.688 1 90.69 433 ARG A C 1
ATOM 3501 O O . ARG A 1 433 ? -17.016 -3.896 -26.062 1 90.69 433 ARG A O 1
ATOM 3508 N N . ILE A 1 434 ? -15.82 -5.762 -26.109 1 91.88 434 ILE A N 1
ATOM 3509 C CA . ILE A 1 434 ? -16.719 -6.367 -27.078 1 91.88 434 ILE A CA 1
ATOM 3510 C C . ILE A 1 434 ? -18.109 -6.543 -26.469 1 91.88 434 ILE A C 1
ATOM 3512 O O . ILE A 1 434 ? -19.125 -6.266 -27.109 1 91.88 434 ILE A O 1
ATOM 3516 N N . LEU A 1 435 ? -18.125 -7.02 -25.188 1 93.19 435 LEU A N 1
ATOM 3517 C CA . LEU A 1 435 ? -19.391 -7.188 -24.5 1 93.19 435 LEU A CA 1
ATOM 3518 C C . LEU A 1 435 ? -20.109 -5.848 -24.344 1 93.19 435 LEU A C 1
ATOM 3520 O O . LEU A 1 435 ? -21.328 -5.762 -24.5 1 93.19 435 LEU A O 1
ATOM 3524 N N . ASP A 1 436 ? -19.375 -4.875 -24.031 1 87.94 436 ASP A N 1
ATOM 3525 C CA . ASP A 1 436 ? -19.938 -3.541 -23.859 1 87.94 436 ASP A CA 1
ATOM 3526 C C . ASP A 1 436 ? -20.531 -3.012 -25.156 1 87.94 436 ASP A C 1
ATOM 3528 O O . ASP A 1 436 ? -21.562 -2.33 -25.156 1 87.94 436 ASP A O 1
ATOM 3532 N N . ALA A 1 437 ? -19.938 -3.311 -26.281 1 86 437 ALA A N 1
ATOM 3533 C CA . ALA A 1 437 ? -20.359 -2.84 -27.594 1 86 437 ALA A CA 1
ATOM 3534 C C . ALA A 1 437 ? -21.547 -3.641 -28.109 1 86 437 ALA A C 1
ATOM 3536 O O . ALA A 1 437 ? -22.328 -3.152 -28.922 1 86 437 ALA A O 1
ATOM 3537 N N . SER A 1 438 ? -21.641 -4.816 -27.688 1 87.5 438 SER A N 1
ATOM 3538 C CA . SER A 1 438 ? -22.641 -5.738 -28.234 1 87.5 438 SER A CA 1
ATOM 3539 C C . SER A 1 438 ? -24.031 -5.457 -27.672 1 87.5 438 SER A C 1
ATOM 3541 O O . SER A 1 438 ? -25.031 -5.855 -28.25 1 87.5 438 SER A O 1
ATOM 3543 N N . ALA A 1 439 ? -24.078 -4.953 -26.469 1 82.88 439 ALA A N 1
ATOM 3544 C CA . ALA A 1 439 ? -25.375 -4.648 -25.875 1 82.88 439 ALA A CA 1
ATOM 3545 C C . ALA A 1 439 ? -25.375 -3.279 -25.203 1 82.88 439 ALA A C 1
ATOM 3547 O O . ALA A 1 439 ? -24.375 -2.879 -24.609 1 82.88 439 ALA A O 1
ATOM 3548 N N . PRO A 1 440 ? -26.547 -2.639 -25.406 1 75.75 440 PRO A N 1
ATOM 3549 C CA . PRO A 1 440 ? -26.609 -1.314 -24.781 1 75.75 440 PRO A CA 1
ATOM 3550 C C . PRO A 1 440 ? -26.672 -1.384 -23.266 1 75.75 440 PRO A C 1
ATOM 3552 O O . PRO A 1 440 ? -27.266 -2.314 -22.703 1 75.75 440 PRO A O 1
ATOM 3555 N N . GLY A 1 441 ? -26.156 -0.45 -22.594 1 68.88 441 GLY A N 1
ATOM 3556 C CA . GLY A 1 441 ? -26.297 -0.258 -21.156 1 68.88 441 GLY A CA 1
ATOM 3557 C C . GLY A 1 441 ? -25.453 -1.217 -20.344 1 68.88 441 GLY A C 1
ATOM 3558 O O . GLY A 1 441 ? -25.828 -1.603 -19.234 1 68.88 441 GLY A O 1
ATOM 3559 N N . SER A 1 442 ? -24.453 -1.796 -20.781 1 79.25 442 SER A N 1
ATOM 3560 C CA . SER A 1 442 ? -23.516 -2.686 -20.109 1 79.25 442 SER A CA 1
ATOM 3561 C C . SER A 1 442 ? -24.234 -3.898 -19.516 1 79.25 442 SER A C 1
ATOM 3563 O O . SER A 1 442 ? -23.859 -4.395 -18.453 1 79.25 442 SER A O 1
ATOM 3565 N N . THR A 1 443 ? -25.266 -4.367 -20.125 1 84.94 443 THR A N 1
ATOM 3566 C CA . THR A 1 443 ? -26.078 -5.473 -19.625 1 84.94 443 THR A CA 1
ATOM 3567 C C . THR A 1 443 ? -25.266 -6.77 -19.625 1 84.94 443 THR A C 1
ATOM 3569 O O . THR A 1 443 ? -25.328 -7.539 -18.656 1 84.94 443 THR A O 1
ATOM 3572 N N . LEU A 1 444 ? -24.547 -6.906 -20.703 1 91.06 444 LEU A N 1
ATOM 3573 C CA . LEU A 1 444 ? -23.781 -8.148 -20.812 1 91.06 444 LEU A CA 1
ATOM 3574 C C . LEU A 1 444 ? -22.625 -8.172 -19.828 1 91.06 444 LEU A C 1
ATOM 3576 O O . LEU A 1 444 ? -22.234 -9.234 -19.328 1 91.06 444 LEU A O 1
ATOM 3580 N N . ILE A 1 445 ? -22.062 -7.016 -19.516 1 90.94 445 ILE A N 1
ATOM 3581 C CA . ILE A 1 445 ? -20.984 -6.93 -18.547 1 90.94 445 ILE A CA 1
ATOM 3582 C C . ILE A 1 445 ? -21.516 -7.289 -17.156 1 90.94 445 ILE A C 1
ATOM 3584 O O . ILE A 1 445 ? -20.844 -7.984 -16.391 1 90.94 445 ILE A O 1
ATOM 3588 N N . HIS A 1 446 ? -22.672 -6.855 -16.906 1 88.25 446 HIS A N 1
ATOM 3589 C CA . HIS A 1 446 ? -23.281 -7.176 -15.609 1 88.25 446 HIS A CA 1
ATOM 3590 C C . HIS A 1 446 ? -23.562 -8.672 -15.492 1 88.25 446 HIS A C 1
ATOM 3592 O O . HIS A 1 446 ? -23.391 -9.25 -14.414 1 88.25 446 HIS A O 1
ATOM 3598 N N . GLU A 1 447 ? -23.969 -9.164 -16.547 1 92.06 447 GLU A N 1
ATOM 3599 C CA . GLU A 1 447 ? -24.219 -10.602 -16.531 1 92.06 447 GLU A CA 1
ATOM 3600 C C . GLU A 1 447 ? -22.922 -11.391 -16.344 1 92.06 447 GLU A C 1
ATOM 3602 O O . GLU A 1 447 ? -22.891 -12.391 -15.633 1 92.06 447 GLU A O 1
ATOM 3607 N N . LEU A 1 448 ? -21.891 -10.93 -17.031 1 94.5 448 LEU A N 1
ATOM 3608 C CA . LEU A 1 448 ? -20.594 -11.547 -16.859 1 94.5 448 LEU A CA 1
ATOM 3609 C C . LEU A 1 448 ? -20.156 -11.531 -15.406 1 94.5 448 LEU A C 1
ATOM 3611 O O . LEU A 1 448 ? -19.719 -12.555 -14.867 1 94.5 448 LEU A O 1
ATOM 3615 N N . ASP A 1 449 ? -20.25 -10.391 -14.828 1 92.38 449 ASP A N 1
ATOM 3616 C CA . ASP A 1 449 ? -19.844 -10.234 -13.438 1 92.38 449 ASP A CA 1
ATOM 3617 C C . ASP A 1 449 ? -20.688 -11.102 -12.508 1 92.38 449 ASP A C 1
ATOM 3619 O O . ASP A 1 449 ? -20.172 -11.688 -11.562 1 92.38 449 ASP A O 1
ATOM 3623 N N . LYS A 1 450 ? -21.938 -11.156 -12.742 1 91.69 450 LYS A N 1
ATOM 3624 C CA . LYS A 1 450 ? -22.828 -12 -11.961 1 91.69 450 LYS A CA 1
ATOM 3625 C C . LYS A 1 450 ? -22.422 -13.469 -12.055 1 91.69 450 LYS A C 1
ATOM 3627 O O . LYS A 1 450 ? -22.406 -14.18 -11.047 1 91.69 450 LYS A O 1
ATOM 3632 N N . ARG A 1 451 ? -22.125 -13.914 -13.234 1 95 451 ARG A N 1
ATOM 3633 C CA . ARG A 1 451 ? -21.734 -15.305 -13.445 1 95 451 ARG A CA 1
ATOM 3634 C C . ARG A 1 451 ? -20.422 -15.625 -12.727 1 95 451 ARG A C 1
ATOM 3636 O O . ARG A 1 451 ? -20.297 -16.672 -12.102 1 95 451 ARG A O 1
ATOM 3643 N N . TYR A 1 452 ? -19.438 -14.703 -12.836 1 95.38 452 TYR A N 1
ATOM 3644 C CA . TYR A 1 452 ? -18.172 -14.922 -12.125 1 95.38 452 TYR A CA 1
ATOM 3645 C C . TYR A 1 452 ? -18.422 -15.07 -10.625 1 95.38 452 TYR A C 1
ATOM 3647 O O . TYR A 1 452 ? -17.812 -15.93 -9.977 1 95.38 452 TYR A O 1
ATOM 3655 N N . ARG A 1 453 ? -19.25 -14.297 -10.062 1 91.88 453 ARG A N 1
ATOM 3656 C CA . ARG A 1 453 ? -19.516 -14.344 -8.625 1 91.88 453 ARG A CA 1
ATOM 3657 C C . ARG A 1 453 ? -20.219 -15.641 -8.25 1 91.88 453 ARG A C 1
ATOM 3659 O O . ARG A 1 453 ? -20.188 -16.047 -7.086 1 91.88 453 ARG A O 1
ATOM 3666 N N . ARG A 1 454 ? -20.828 -16.312 -9.211 1 92.44 454 ARG A N 1
ATOM 3667 C CA . ARG A 1 454 ? -21.562 -17.547 -8.953 1 92.44 454 ARG A CA 1
ATOM 3668 C C . ARG A 1 454 ? -20.688 -18.781 -9.172 1 92.44 454 ARG A C 1
ATOM 3670 O O . ARG A 1 454 ? -21.094 -19.906 -8.875 1 92.44 454 ARG A O 1
ATOM 3677 N N . VAL A 1 455 ? -19.5 -18.578 -9.711 1 95.62 455 VAL A N 1
ATOM 3678 C CA . VAL A 1 455 ? -18.609 -19.703 -9.914 1 95.62 455 VAL A CA 1
ATOM 3679 C C . VAL A 1 455 ? -18.234 -20.312 -8.562 1 95.62 455 VAL A C 1
ATOM 3681 O O . VAL A 1 455 ? -17.844 -19.594 -7.633 1 95.62 455 VAL A O 1
ATOM 3684 N N . PRO A 1 456 ? -18.406 -21.594 -8.469 1 94.44 456 PRO A N 1
ATOM 3685 C CA . PRO A 1 456 ? -18.031 -22.234 -7.203 1 94.44 456 PRO A CA 1
ATOM 3686 C C . PRO A 1 456 ? -16.531 -22.156 -6.926 1 94.44 456 PRO A C 1
ATOM 3688 O O . PRO A 1 456 ? -15.727 -22.188 -7.855 1 94.44 456 PRO A O 1
ATOM 3691 N N . THR A 1 457 ? -16.156 -22.109 -5.703 1 93 457 THR A N 1
ATOM 3692 C CA . THR A 1 457 ? -14.758 -22.172 -5.301 1 93 457 THR A CA 1
ATOM 3693 C C . THR A 1 457 ? -14.234 -23.609 -5.395 1 93 457 THR A C 1
ATOM 3695 O O . THR A 1 457 ? -15.023 -24.547 -5.484 1 93 457 THR A O 1
ATOM 3698 N N . PHE A 1 458 ? -12.992 -23.781 -5.484 1 94 458 PHE A N 1
ATOM 3699 C CA . PHE A 1 458 ? -12.391 -25.109 -5.527 1 94 458 PHE A CA 1
ATOM 3700 C C . PHE A 1 458 ? -11.086 -25.141 -4.742 1 94 458 PHE A C 1
ATOM 3702 O O . PHE A 1 458 ? -10.07 -24.609 -5.203 1 94 458 PHE A O 1
ATOM 3709 N N . ASN A 1 459 ? -11.195 -25.766 -3.627 1 84.56 459 ASN A N 1
ATOM 3710 C CA . ASN A 1 459 ? -10.031 -25.938 -2.77 1 84.56 459 ASN A CA 1
ATOM 3711 C C . ASN A 1 459 ? -9.219 -24.641 -2.668 1 84.56 459 ASN A C 1
ATOM 3713 O O . ASN A 1 459 ? -9.773 -23.578 -2.416 1 84.56 459 ASN A O 1
ATOM 3717 N N . ARG A 1 460 ? -7.918 -24.688 -2.816 1 80.88 460 ARG A N 1
ATOM 3718 C CA . ARG A 1 460 ? -7.066 -23.516 -2.686 1 80.88 460 ARG A CA 1
ATOM 3719 C C . ARG A 1 460 ? -6.727 -22.922 -4.051 1 80.88 460 ARG A C 1
ATOM 3721 O O . ARG A 1 460 ? -6.047 -21.906 -4.145 1 80.88 460 ARG A O 1
ATOM 3728 N N . THR A 1 461 ? -7.398 -23.516 -5.098 1 88.06 461 THR A N 1
ATOM 3729 C CA . THR A 1 461 ? -6.988 -23.109 -6.438 1 88.06 461 THR A CA 1
ATOM 3730 C C . THR A 1 461 ? -7.902 -22.016 -6.977 1 88.06 461 THR A C 1
ATOM 3732 O O . THR A 1 461 ? -7.43 -21.031 -7.551 1 88.06 461 THR A O 1
ATOM 3735 N N . ILE A 1 462 ? -9.18 -22.219 -6.891 1 93.31 462 ILE A N 1
ATOM 3736 C CA . ILE A 1 462 ? -10.117 -21.203 -7.352 1 93.31 462 ILE A CA 1
ATOM 3737 C C . ILE A 1 462 ? -10.742 -20.5 -6.148 1 93.31 462 ILE A C 1
ATOM 3739 O O . ILE A 1 462 ? -11.492 -21.125 -5.379 1 93.31 462 ILE A O 1
ATOM 3743 N N . ARG A 1 463 ? -10.555 -19.266 -6.027 1 86.12 463 ARG A N 1
ATOM 3744 C CA . ARG A 1 463 ? -11.094 -18.453 -4.938 1 86.12 463 ARG A CA 1
ATOM 3745 C C . ARG A 1 463 ? -12.43 -17.828 -5.328 1 86.12 463 ARG A C 1
ATOM 3747 O O . ARG A 1 463 ? -12.766 -17.75 -6.512 1 86.12 463 ARG A O 1
ATOM 3754 N N . LYS A 1 464 ? -13.039 -17.375 -4.297 1 86.56 464 LYS A N 1
ATOM 3755 C CA . LYS A 1 464 ? -14.328 -16.734 -4.523 1 86.56 464 LYS A CA 1
ATOM 3756 C C . LYS A 1 464 ? -14.156 -15.391 -5.23 1 86.56 464 LYS A C 1
ATOM 3758 O O . LYS A 1 464 ? -13.289 -14.594 -4.867 1 86.56 464 LYS A O 1
ATOM 3763 N N . PHE A 1 465 ? -14.953 -15.242 -6.309 1 88.31 465 PHE A N 1
ATOM 3764 C CA . PHE A 1 465 ? -15 -13.945 -6.98 1 88.31 465 PHE A CA 1
ATOM 3765 C C . PHE A 1 465 ? -15.945 -12.992 -6.258 1 88.31 465 PHE A C 1
ATOM 3767 O O . PHE A 1 465 ? -17.156 -12.984 -6.527 1 88.31 465 PHE A O 1
ATOM 3774 N N . SER A 1 466 ? -15.43 -12.242 -5.391 1 78.56 466 SER A N 1
ATOM 3775 C CA . SER A 1 466 ? -16.281 -11.391 -4.562 1 78.56 466 SER A CA 1
ATOM 3776 C C . SER A 1 466 ? -16.562 -10.055 -5.238 1 78.56 466 SER A C 1
ATOM 3778 O O . SER A 1 466 ? -17.578 -9.414 -4.973 1 78.56 466 SER A O 1
ATOM 3780 N N . ALA A 1 467 ? -15.664 -9.633 -6.098 1 79.75 467 ALA A N 1
ATOM 3781 C CA . ALA A 1 467 ? -15.805 -8.344 -6.777 1 79.75 467 ALA A CA 1
ATOM 3782 C C . ALA A 1 467 ? -16.031 -8.539 -8.273 1 79.75 467 ALA A C 1
ATOM 3784 O O . ALA A 1 467 ? -15.82 -9.633 -8.805 1 79.75 467 ALA A O 1
ATOM 3785 N N . ASN A 1 468 ? -16.5 -7.449 -8.82 1 85.56 468 ASN A N 1
ATOM 3786 C CA . ASN A 1 468 ? -16.734 -7.48 -10.258 1 85.56 468 ASN A CA 1
ATOM 3787 C C . ASN A 1 468 ? -15.438 -7.707 -11.023 1 85.56 468 ASN A C 1
ATOM 3789 O O . ASN A 1 468 ? -14.469 -6.961 -10.852 1 85.56 468 ASN A O 1
ATOM 3793 N N . ALA A 1 469 ? -15.469 -8.727 -11.781 1 87.5 469 ALA A N 1
ATOM 3794 C CA . ALA A 1 469 ? -14.297 -9.07 -12.578 1 87.5 469 ALA A CA 1
ATOM 3795 C C . ALA A 1 469 ? -13.984 -7.977 -13.594 1 87.5 469 ALA A C 1
ATOM 3797 O O . ALA A 1 469 ? -12.812 -7.738 -13.914 1 87.5 469 ALA A O 1
ATOM 3798 N N . SER A 1 470 ? -15.016 -7.293 -14.016 1 86.69 470 SER A N 1
ATOM 3799 C CA . SER A 1 470 ? -14.859 -6.293 -15.07 1 86.69 470 SER A CA 1
ATOM 3800 C C . SER A 1 470 ? -14.18 -5.035 -14.539 1 86.69 470 SER A C 1
ATOM 3802 O O . SER A 1 470 ? -13.656 -4.23 -15.32 1 86.69 470 SER A O 1
ATOM 3804 N N . SER A 1 471 ? -14.242 -4.812 -13.273 1 80.88 471 SER A N 1
ATOM 3805 C CA . SER A 1 471 ? -13.625 -3.619 -12.703 1 80.88 471 SER A CA 1
ATOM 3806 C C . SER A 1 471 ? -12.109 -3.686 -12.797 1 80.88 471 SER A C 1
ATOM 3808 O O . SER A 1 471 ? -11.438 -2.652 -12.852 1 80.88 471 SER A O 1
ATOM 3810 N N . LEU A 1 472 ? -11.531 -4.797 -12.953 1 72.94 472 LEU A N 1
ATOM 3811 C CA . LEU A 1 472 ? -10.102 -5.055 -13.094 1 72.94 472 LEU A CA 1
ATOM 3812 C C . LEU A 1 472 ? -9.297 -4.262 -12.07 1 72.94 472 LEU A C 1
ATOM 3814 O O . LEU A 1 472 ? -8.125 -3.963 -12.289 1 72.94 472 LEU A O 1
ATOM 3818 N N . ARG A 1 473 ? -9.883 -3.824 -11.039 1 67.81 473 ARG A N 1
ATOM 3819 C CA . ARG A 1 473 ? -9.18 -3.002 -10.062 1 67.81 473 ARG A CA 1
ATOM 3820 C C . ARG A 1 473 ? -8.398 -3.869 -9.078 1 67.81 473 ARG A C 1
ATOM 3822 O O . ARG A 1 473 ? -8.914 -4.867 -8.57 1 67.81 473 ARG A O 1
ATOM 3829 N N . ARG A 1 474 ? -7.152 -3.541 -8.867 1 67.75 474 ARG A N 1
ATOM 3830 C CA . ARG A 1 474 ? -6.309 -4.086 -7.809 1 67.75 474 ARG A CA 1
ATOM 3831 C C . ARG A 1 474 ? -6.203 -5.602 -7.918 1 67.75 474 ARG A C 1
ATOM 3833 O O . ARG A 1 474 ? -6.387 -6.316 -6.93 1 67.75 474 ARG A O 1
ATOM 3840 N N . ARG A 1 475 ? -5.965 -6.074 -9.148 1 75.31 475 ARG A N 1
ATOM 3841 C CA . ARG A 1 475 ? -5.848 -7.512 -9.375 1 75.31 475 ARG A CA 1
ATOM 3842 C C . ARG A 1 475 ? -4.383 -7.934 -9.469 1 75.31 475 ARG A C 1
ATOM 3844 O O . ARG A 1 475 ? -3.557 -7.203 -10.023 1 75.31 475 ARG A O 1
ATOM 3851 N N . ALA A 1 476 ? -4.195 -9.047 -8.789 1 76.31 476 ALA A N 1
ATOM 3852 C CA . ALA A 1 476 ? -2.879 -9.68 -8.883 1 76.31 476 ALA A CA 1
ATOM 3853 C C . ALA A 1 476 ? -2.859 -10.742 -9.969 1 76.31 476 ALA A C 1
ATOM 3855 O O . ALA A 1 476 ? -3.889 -11.031 -10.586 1 76.31 476 ALA A O 1
ATOM 3856 N N . ALA A 1 477 ? -1.723 -11.266 -10.289 1 79 477 ALA A N 1
ATOM 3857 C CA . ALA A 1 477 ? -1.543 -12.266 -11.336 1 79 477 ALA A CA 1
ATOM 3858 C C . ALA A 1 477 ? -2.391 -13.508 -11.055 1 79 477 ALA A C 1
ATOM 3860 O O . ALA A 1 477 ? -2.971 -14.086 -11.977 1 79 477 ALA A O 1
ATOM 3861 N N . ARG A 1 478 ? -2.514 -13.852 -9.891 1 85.38 478 ARG A N 1
ATOM 3862 C CA . ARG A 1 478 ? -3.285 -15.039 -9.523 1 85.38 478 ARG A CA 1
ATOM 3863 C C . ARG A 1 478 ? -4.762 -14.852 -9.859 1 85.38 478 ARG A C 1
ATOM 3865 O O . ARG A 1 478 ? -5.445 -15.805 -10.227 1 85.38 478 ARG A O 1
ATOM 3872 N N . ASP A 1 479 ? -5.188 -13.672 -9.812 1 87.94 479 ASP A N 1
ATOM 3873 C CA . ASP A 1 479 ? -6.582 -13.383 -10.125 1 87.94 479 ASP A CA 1
ATOM 3874 C C . ASP A 1 479 ? -6.871 -13.602 -11.609 1 87.94 479 ASP A C 1
ATOM 3876 O O . ASP A 1 479 ? -7.945 -14.078 -11.977 1 87.94 479 ASP A O 1
ATOM 3880 N N . TYR A 1 480 ? -5.883 -13.359 -12.422 1 92.62 480 TYR A N 1
ATOM 3881 C CA . TYR A 1 480 ? -6.086 -13.539 -13.859 1 92.62 480 TYR A CA 1
ATOM 3882 C C . TYR A 1 480 ? -6.07 -15.016 -14.234 1 92.62 480 TYR A C 1
ATOM 3884 O O . TYR A 1 480 ? -6.75 -15.422 -15.18 1 92.62 480 TYR A O 1
ATOM 3892 N N . GLU A 1 481 ? -5.297 -15.75 -13.516 1 94.62 481 GLU A N 1
ATOM 3893 C CA . GLU A 1 481 ? -5.336 -17.203 -13.711 1 94.62 481 GLU A CA 1
ATOM 3894 C C . GLU A 1 481 ? -6.723 -17.766 -13.414 1 94.62 481 GLU A C 1
ATOM 3896 O O . GLU A 1 481 ? -7.266 -18.531 -14.195 1 94.62 481 GLU A O 1
ATOM 3901 N N . ASP A 1 482 ? -7.285 -17.297 -12.32 1 95.12 482 ASP A N 1
ATOM 3902 C CA . ASP A 1 482 ? -8.625 -17.75 -11.945 1 95.12 482 ASP A CA 1
ATOM 3903 C C . ASP A 1 482 ? -9.656 -17.328 -12.992 1 95.12 482 ASP A C 1
ATOM 3905 O O . ASP A 1 482 ? -10.547 -18.109 -13.336 1 95.12 482 ASP A O 1
ATOM 3909 N N . LEU A 1 483 ? -9.445 -16.141 -13.438 1 96.31 483 LEU A N 1
ATOM 3910 C CA . LEU A 1 483 ? -10.367 -15.625 -14.445 1 96.31 483 LEU A CA 1
ATOM 3911 C C . LEU A 1 483 ? -10.305 -16.469 -15.711 1 96.31 483 LEU A C 1
ATOM 3913 O O . LEU A 1 483 ? -11.344 -16.812 -16.297 1 96.31 483 LEU A O 1
ATOM 3917 N N . LEU A 1 484 ? -9.133 -16.828 -16.094 1 97.56 484 LEU A N 1
ATOM 3918 C CA . LEU A 1 484 ? -8.953 -17.625 -17.312 1 97.56 484 LEU A CA 1
ATOM 3919 C C . LEU A 1 484 ? -9.539 -19.016 -17.141 1 97.56 484 LEU A C 1
ATOM 3921 O O . LEU A 1 484 ? -10.273 -19.5 -18.016 1 97.56 484 LEU A O 1
ATOM 3925 N N . GLN A 1 485 ? -9.305 -19.609 -16.062 1 97.38 485 GLN A N 1
ATOM 3926 C CA . GLN A 1 485 ? -9.695 -21 -15.812 1 97.38 485 GLN A CA 1
ATOM 3927 C C . GLN A 1 485 ? -11.211 -21.141 -15.781 1 97.38 485 GLN A C 1
ATOM 3929 O O . GLN A 1 485 ? -11.75 -22.188 -16.141 1 97.38 485 GLN A O 1
ATOM 3934 N N . CYS A 1 486 ? -11.875 -20.078 -15.414 1 97.69 486 CYS A N 1
ATOM 3935 C CA . CYS A 1 486 ? -13.328 -20.156 -15.281 1 97.69 486 CYS A CA 1
ATOM 3936 C C . CYS A 1 486 ? -14.016 -19.422 -16.422 1 97.69 486 CYS A C 1
ATOM 3938 O O . CYS A 1 486 ? -15.25 -19.391 -16.5 1 97.69 486 CYS A O 1
ATOM 3940 N N . SER A 1 487 ? -13.312 -18.922 -17.375 1 97.81 487 SER A N 1
ATOM 3941 C CA . SER A 1 487 ? -13.82 -17.969 -18.359 1 97.81 487 SER A CA 1
ATOM 3942 C C . SER A 1 487 ? -14.781 -18.641 -19.344 1 97.81 487 SER A C 1
ATOM 3944 O O . SER A 1 487 ? -15.758 -18.031 -19.766 1 97.81 487 SER A O 1
ATOM 3946 N N . ILE A 1 488 ? -14.539 -19.875 -19.688 1 97.56 488 ILE A N 1
ATOM 3947 C CA . ILE A 1 488 ? -15.344 -20.547 -20.719 1 97.56 488 ILE A CA 1
ATOM 3948 C C . ILE A 1 488 ? -16.797 -20.625 -20.25 1 97.56 488 ILE A C 1
ATOM 3950 O O . ILE A 1 488 ? -17.719 -20.266 -20.984 1 97.56 488 ILE A O 1
ATOM 3954 N N . ALA A 1 489 ? -16.984 -21.062 -19 1 97 489 ALA A N 1
ATOM 3955 C CA . ALA A 1 489 ? -18.328 -21.234 -18.453 1 97 489 ALA A CA 1
ATOM 3956 C C . ALA A 1 489 ? -19.031 -19.891 -18.344 1 97 489 ALA A C 1
ATOM 3958 O O . ALA A 1 489 ? -20.25 -19.797 -18.547 1 97 489 ALA A O 1
ATOM 3959 N N . VAL A 1 490 ? -18.344 -18.844 -18.094 1 97.44 490 VAL A N 1
ATOM 3960 C CA . VAL A 1 490 ? -18.922 -17.547 -17.797 1 97.44 490 VAL A CA 1
ATOM 3961 C C . VAL A 1 490 ? -19.234 -16.812 -19.094 1 97.44 490 VAL A C 1
ATOM 3963 O O . VAL A 1 490 ? -20.234 -16.094 -19.172 1 97.44 490 VAL A O 1
ATOM 3966 N N . PHE A 1 491 ? -18.516 -16.984 -20.203 1 97.69 491 PHE A N 1
ATOM 3967 C CA . PHE A 1 491 ? -18.688 -16.266 -21.438 1 97.69 491 PHE A CA 1
ATOM 3968 C C . PHE A 1 491 ? -19.688 -16.969 -22.359 1 97.69 491 PHE A C 1
ATOM 3970 O O . PHE A 1 491 ? -20.234 -16.375 -23.281 1 97.69 491 PHE A O 1
ATOM 3977 N N . ASP A 1 492 ? -19.953 -18.219 -22.094 1 97.62 492 ASP A N 1
ATOM 3978 C CA . ASP A 1 492 ? -20.781 -19.031 -22.984 1 97.62 492 ASP A CA 1
ATOM 3979 C C . ASP A 1 492 ? -22.188 -18.453 -23.109 1 97.62 492 ASP A C 1
ATOM 3981 O O . ASP A 1 492 ? -22.891 -18.297 -22.109 1 97.62 492 ASP A O 1
ATOM 3985 N N . GLY A 1 493 ? -22.531 -18.156 -24.281 1 95.81 493 GLY A N 1
ATOM 3986 C CA . GLY A 1 493 ? -23.891 -17.734 -24.562 1 95.81 493 GLY A CA 1
ATOM 3987 C C . GLY A 1 493 ? -24.109 -16.25 -24.375 1 95.81 493 GLY A C 1
ATOM 3988 O O . GLY A 1 493 ? -25.234 -15.75 -24.516 1 95.81 493 GLY A O 1
ATOM 3989 N N . LEU A 1 494 ? -23.125 -15.516 -24.078 1 95.12 494 LEU A N 1
ATOM 3990 C CA . LEU A 1 494 ? -23.281 -14.07 -23.906 1 95.12 494 LEU A CA 1
ATOM 3991 C C . LEU A 1 494 ? -23.297 -13.359 -25.25 1 95.12 494 LEU A C 1
ATOM 3993 O O . LEU A 1 494 ? -23.984 -12.344 -25.422 1 95.12 494 LEU A O 1
ATOM 3997 N N . LEU A 1 495 ? -22.531 -13.898 -26.219 1 94.31 495 LEU A N 1
ATOM 3998 C CA . LEU A 1 495 ? -22.438 -13.266 -27.531 1 94.31 495 LEU A CA 1
ATOM 3999 C C . LEU A 1 495 ? -23.203 -14.07 -28.578 1 94.31 495 LEU A C 1
ATOM 4001 O O . LEU A 1 495 ? -23.531 -15.234 -28.359 1 94.31 495 LEU A O 1
ATOM 4005 N N . ALA A 1 496 ? -23.5 -13.414 -29.656 1 92.12 496 ALA A N 1
ATOM 4006 C CA . ALA A 1 496 ? -24.188 -14.086 -30.75 1 92.12 496 ALA A CA 1
ATOM 4007 C C . ALA A 1 496 ? -23.219 -14.906 -31.594 1 92.12 496 ALA A C 1
ATOM 4009 O O . ALA A 1 496 ? -22.031 -14.602 -31.641 1 92.12 496 ALA A O 1
ATOM 4010 N N . GLU A 1 497 ? -23.734 -16.016 -32.188 1 91.81 497 GLU A N 1
ATOM 4011 C CA . GLU A 1 497 ? -22.922 -16.781 -33.125 1 91.81 497 GLU A CA 1
ATOM 4012 C C . GLU A 1 497 ? -22.703 -16 -34.438 1 91.81 497 GLU A C 1
ATOM 4014 O O . GLU A 1 497 ? -23.578 -15.25 -34.875 1 91.81 497 GLU A O 1
ATOM 4019 N N . PRO A 1 498 ? -21.531 -16.172 -34.969 1 91.62 498 PRO A N 1
ATOM 4020 C CA . PRO A 1 498 ? -20.453 -17.125 -34.75 1 91.62 498 PRO A CA 1
ATOM 4021 C C . PRO A 1 498 ? -19.406 -16.594 -33.75 1 91.62 498 PRO A C 1
ATOM 4023 O O . PRO A 1 498 ? -18.453 -17.312 -33.438 1 91.62 498 PRO A O 1
ATOM 4026 N N . LEU A 1 499 ? -19.578 -15.383 -33.375 1 91.69 499 LEU A N 1
ATOM 4027 C CA . LEU A 1 499 ? -18.594 -14.758 -32.5 1 91.69 499 LEU A CA 1
ATOM 4028 C C . LEU A 1 499 ? -18.484 -15.508 -31.172 1 91.69 499 LEU A C 1
ATOM 4030 O O . LEU A 1 499 ? -17.391 -15.664 -30.625 1 91.69 499 LEU A O 1
ATOM 4034 N N . ASN A 1 500 ? -19.562 -15.945 -30.641 1 94.44 500 ASN A N 1
ATOM 4035 C CA . ASN A 1 500 ? -19.562 -16.703 -29.391 1 94.44 500 ASN A CA 1
ATOM 4036 C C . ASN A 1 500 ? -18.672 -17.953 -29.5 1 94.44 500 ASN A C 1
ATOM 4038 O O . ASN A 1 500 ? -17.844 -18.203 -28.641 1 94.44 500 ASN A O 1
ATOM 4042 N N . GLY A 1 501 ? -18.922 -18.625 -30.531 1 94.25 501 GLY A N 1
ATOM 4043 C CA . GLY A 1 501 ? -18.125 -19.828 -30.734 1 94.25 501 GLY A CA 1
ATOM 4044 C C . GLY A 1 501 ? -16.641 -19.547 -30.875 1 94.25 501 GLY A C 1
ATOM 4045 O O . GLY A 1 501 ? -15.805 -20.297 -30.359 1 94.25 501 GLY A O 1
ATOM 4046 N N . LEU A 1 502 ? -16.344 -18.531 -31.578 1 94.75 502 LEU A N 1
ATOM 4047 C CA . LEU A 1 502 ? -14.945 -18.141 -31.766 1 94.75 502 LEU A CA 1
ATOM 4048 C C . LEU A 1 502 ? -14.297 -17.766 -30.422 1 94.75 502 LEU A C 1
ATOM 4050 O O . LEU A 1 502 ? -13.164 -18.156 -30.156 1 94.75 502 LEU A O 1
ATOM 4054 N N . VAL A 1 503 ? -15.016 -17.016 -29.625 1 96.56 503 VAL A N 1
ATOM 4055 C CA . VAL A 1 503 ? -14.508 -16.578 -28.328 1 96.56 503 VAL A CA 1
ATOM 4056 C C . VAL A 1 503 ? -14.297 -17.797 -27.422 1 96.56 503 VAL A C 1
ATOM 4058 O O . VAL A 1 503 ? -13.281 -17.891 -26.734 1 96.56 503 VAL A O 1
ATOM 4061 N N . LEU A 1 504 ? -15.195 -18.703 -27.391 1 97.5 504 LEU A N 1
ATOM 4062 C CA . LEU A 1 504 ? -15.078 -19.891 -26.547 1 97.5 504 LEU A CA 1
ATOM 4063 C C . LEU A 1 504 ? -13.883 -20.734 -26.969 1 97.5 504 LEU A C 1
ATOM 4065 O O . LEU A 1 504 ? -13.156 -21.266 -26.125 1 97.5 504 LEU A O 1
ATOM 4069 N N . LYS A 1 505 ? -13.719 -20.797 -28.266 1 97.31 505 LYS A N 1
ATOM 4070 C CA . LYS A 1 505 ? -12.562 -21.531 -28.781 1 97.31 505 LYS A CA 1
ATOM 4071 C C . LYS A 1 505 ? -11.258 -20.875 -28.375 1 97.31 505 LYS A C 1
ATOM 4073 O O . LYS A 1 505 ? -10.297 -21.547 -28 1 97.31 505 LYS A O 1
ATOM 4078 N N . LEU A 1 506 ? -11.234 -19.625 -28.5 1 97.75 506 LEU A N 1
ATOM 4079 C CA . LEU A 1 506 ? -10.047 -18.859 -28.125 1 97.75 506 LEU A CA 1
ATOM 4080 C C . LEU A 1 506 ? -9.742 -19.016 -26.641 1 97.75 506 LEU A C 1
ATOM 4082 O O . LEU A 1 506 ? -8.578 -19.203 -26.25 1 97.75 506 LEU A O 1
ATOM 4086 N N . LEU A 1 507 ? -10.773 -18.906 -25.812 1 98.38 507 LEU A N 1
ATOM 4087 C CA . LEU A 1 507 ? -10.602 -19.062 -24.375 1 98.38 507 LEU A CA 1
ATOM 4088 C C . LEU A 1 507 ? -10.133 -20.469 -24.016 1 98.38 507 LEU A C 1
ATOM 4090 O O . LEU A 1 507 ? -9.281 -20.641 -23.141 1 98.38 507 LEU A O 1
ATOM 4094 N N . PHE A 1 508 ? -10.664 -21.438 -24.672 1 98.25 508 PHE A N 1
ATOM 4095 C CA . PHE A 1 508 ? -10.258 -22.812 -24.453 1 98.25 508 PHE A CA 1
ATOM 4096 C C . PHE A 1 508 ? -8.773 -23 -24.781 1 98.25 508 PHE A C 1
ATOM 4098 O O . PHE A 1 508 ? -8.031 -23.594 -24 1 98.25 508 PHE A O 1
ATOM 4105 N N . LEU A 1 509 ? -8.375 -22.516 -25.859 1 98.12 509 LEU A N 1
ATOM 4106 C CA . LEU A 1 509 ? -6.992 -22.688 -26.281 1 98.12 509 LEU A CA 1
ATOM 4107 C C . LEU A 1 509 ? -6.039 -21.922 -25.375 1 98.12 509 LEU A C 1
ATOM 4109 O O . LEU A 1 509 ? -4.914 -22.375 -25.125 1 98.12 509 LEU A O 1
ATOM 4113 N N . ASN A 1 510 ? -6.469 -20.688 -24.953 1 98.56 510 ASN A N 1
ATOM 4114 C CA . ASN A 1 510 ? -5.664 -19.984 -23.969 1 98.56 510 ASN A CA 1
ATOM 4115 C C . ASN A 1 510 ? -5.5 -20.797 -22.688 1 98.56 510 ASN A C 1
ATOM 4117 O O . ASN A 1 510 ? -4.402 -20.891 -22.141 1 98.56 510 ASN A O 1
ATOM 4121 N N . ALA A 1 511 ? -6.543 -21.359 -22.203 1 98.5 511 ALA A N 1
ATOM 4122 C CA . ALA A 1 511 ? -6.504 -22.172 -20.984 1 98.5 511 ALA A CA 1
ATOM 4123 C C . ALA A 1 511 ? -5.629 -23.406 -21.172 1 98.5 511 ALA A C 1
ATOM 4125 O O . ALA A 1 511 ? -4.852 -23.766 -20.281 1 98.5 511 ALA A O 1
ATOM 4126 N N . ARG A 1 512 ? -5.777 -24.016 -22.281 1 98.19 512 ARG A N 1
ATOM 4127 C CA . ARG A 1 512 ? -4.988 -25.203 -22.578 1 98.19 512 ARG A CA 1
ATOM 4128 C C . ARG A 1 512 ? -3.504 -24.875 -22.672 1 98.19 512 ARG A C 1
ATOM 4130 O O . ARG A 1 512 ? -2.666 -25.578 -22.094 1 98.19 512 ARG A O 1
ATOM 4137 N N . TRP A 1 513 ? -3.219 -23.828 -23.391 1 98.56 513 TRP A N 1
ATOM 4138 C CA . TRP A 1 513 ? -1.827 -23.406 -23.516 1 98.56 513 TRP A CA 1
ATOM 4139 C C . TRP A 1 513 ? -1.233 -23.094 -22.141 1 98.56 513 TRP A C 1
ATOM 4141 O O . TRP A 1 513 ? -0.115 -23.516 -21.828 1 98.56 513 TRP A O 1
ATOM 4151 N N . HIS A 1 514 ? -1.983 -22.312 -21.375 1 98.19 514 HIS A N 1
ATOM 4152 C CA . HIS A 1 514 ? -1.539 -21.922 -20.031 1 98.19 514 HIS A CA 1
ATOM 4153 C C . HIS A 1 514 ? -1.306 -23.156 -19.156 1 98.19 514 HIS A C 1
ATOM 4155 O O . HIS A 1 514 ? -0.312 -23.219 -18.438 1 98.19 514 HIS A O 1
ATOM 4161 N N . ALA A 1 515 ? -2.207 -24.125 -19.25 1 98 515 ALA A N 1
ATOM 4162 C CA . ALA A 1 515 ? -2.08 -25.344 -18.453 1 98 515 ALA A CA 1
ATOM 4163 C C . ALA A 1 515 ? -0.813 -26.109 -18.828 1 98 515 ALA A C 1
ATOM 4165 O O . ALA A 1 515 ? -0.093 -26.594 -17.938 1 98 515 ALA A O 1
ATOM 4166 N N . LEU A 1 516 ? -0.579 -26.219 -20.109 1 98.25 516 LEU A N 1
ATOM 4167 C CA . LEU A 1 516 ? 0.602 -26.922 -20.578 1 98.25 516 LEU A CA 1
ATOM 4168 C C . LEU A 1 516 ? 1.877 -26.203 -20.172 1 98.25 516 LEU A C 1
ATOM 4170 O O . LEU A 1 516 ? 2.828 -26.812 -19.703 1 98.25 516 LEU A O 1
ATOM 4174 N N . ALA A 1 517 ? 1.865 -24.906 -20.328 1 98.19 517 ALA A N 1
ATOM 4175 C CA . ALA A 1 517 ? 3.051 -24.094 -20.031 1 98.19 517 ALA A CA 1
ATOM 4176 C C . ALA A 1 517 ? 3.346 -24.078 -18.531 1 98.19 517 ALA A C 1
ATOM 4178 O O . ALA A 1 517 ? 4.496 -23.906 -18.125 1 98.19 517 ALA A O 1
ATOM 4179 N N . LYS A 1 518 ? 2.369 -24.297 -17.719 1 96.56 518 LYS A N 1
ATOM 4180 C CA . LYS A 1 518 ? 2.518 -24.125 -16.281 1 96.56 518 LYS A CA 1
ATOM 4181 C C . LYS A 1 518 ? 2.811 -25.469 -15.602 1 96.56 518 LYS A C 1
ATOM 4183 O O . LYS A 1 518 ? 2.961 -25.516 -14.383 1 96.56 518 LYS A O 1
ATOM 4188 N N . LEU A 1 519 ? 2.916 -26.531 -16.312 1 97.31 519 LEU A N 1
ATOM 4189 C CA . LEU A 1 519 ? 3.227 -27.828 -15.719 1 97.31 519 LEU A CA 1
ATOM 4190 C C . LEU A 1 519 ? 4.562 -27.797 -14.992 1 97.31 519 LEU A C 1
ATOM 4192 O O . LEU A 1 519 ? 5.504 -27.125 -15.438 1 97.31 519 LEU A O 1
ATOM 4196 N N . ARG A 1 520 ? 4.645 -28.516 -13.906 1 95.5 520 ARG A N 1
ATOM 4197 C CA . ARG A 1 520 ? 5.852 -28.547 -13.086 1 95.5 520 ARG A CA 1
ATOM 4198 C C . ARG A 1 520 ? 6.75 -29.719 -13.484 1 95.5 520 ARG A C 1
ATOM 4200 O O . ARG A 1 520 ? 7.914 -29.766 -13.078 1 95.5 520 ARG A O 1
ATOM 4207 N N . MET A 1 521 ? 6.199 -30.609 -14.133 1 95.75 521 MET A N 1
ATOM 4208 C CA . MET A 1 521 ? 6.902 -31.75 -14.719 1 95.75 521 MET A CA 1
ATOM 4209 C C . MET A 1 521 ? 6.5 -31.953 -16.172 1 95.75 521 MET A C 1
ATOM 4211 O O . MET A 1 521 ? 5.312 -32.031 -16.5 1 95.75 521 MET A O 1
ATOM 4215 N N . GLN A 1 522 ? 7.516 -32 -17 1 95.12 522 GLN A N 1
ATOM 4216 C CA . GLN A 1 522 ? 7.273 -32.094 -18.438 1 95.12 522 GLN A CA 1
ATOM 4217 C C . GLN A 1 522 ? 8.008 -33.281 -19.031 1 95.12 522 GLN A C 1
ATOM 4219 O O . GLN A 1 522 ? 9 -33.75 -18.484 1 95.12 522 GLN A O 1
ATOM 4224 N N . ASN A 1 523 ? 7.48 -33.844 -20.031 1 92.25 523 ASN A N 1
ATOM 4225 C CA . ASN A 1 523 ? 8.156 -34.781 -20.906 1 92.25 523 ASN A CA 1
ATOM 4226 C C . ASN A 1 523 ? 8.047 -34.375 -22.375 1 92.25 523 ASN A C 1
ATOM 4228 O O . ASN A 1 523 ? 7.414 -33.375 -22.688 1 92.25 523 ASN A O 1
ATOM 4232 N N . GLU A 1 524 ? 8.672 -35.062 -23.219 1 91.19 524 GLU A N 1
ATOM 4233 C CA . GLU A 1 524 ? 8.719 -34.656 -24.625 1 91.19 524 GLU A CA 1
ATOM 4234 C C . GLU A 1 524 ? 7.328 -34.625 -25.234 1 91.19 524 GLU A C 1
ATOM 4236 O O . GLU A 1 524 ? 7.043 -33.781 -26.094 1 91.19 524 GLU A O 1
ATOM 4241 N N . ALA A 1 525 ? 6.48 -35.5 -24.828 1 91.62 525 ALA A N 1
ATOM 4242 C CA . ALA A 1 525 ? 5.125 -35.531 -25.359 1 91.62 525 ALA A CA 1
ATOM 4243 C C . ALA A 1 525 ? 4.355 -34.25 -24.984 1 91.62 525 ALA A C 1
ATOM 4245 O O . ALA A 1 525 ? 3.645 -33.688 -25.812 1 91.62 525 ALA A O 1
ATOM 4246 N N . THR A 1 526 ? 4.449 -33.906 -23.734 1 95.44 526 THR A N 1
ATOM 4247 C CA . THR A 1 526 ? 3.746 -32.719 -23.281 1 95.44 526 THR A CA 1
ATOM 4248 C C . THR A 1 526 ? 4.312 -31.469 -23.969 1 95.44 526 THR A C 1
ATOM 4250 O O . THR A 1 526 ? 3.58 -30.516 -24.234 1 95.44 526 THR A O 1
ATOM 4253 N N . ILE A 1 527 ? 5.559 -31.406 -24.266 1 96.5 527 ILE A N 1
ATOM 4254 C CA . ILE A 1 527 ? 6.184 -30.266 -24.938 1 96.5 527 ILE A CA 1
ATOM 4255 C C . ILE A 1 527 ? 5.688 -30.188 -26.375 1 96.5 527 ILE A C 1
ATOM 4257 O O . ILE A 1 527 ? 5.449 -29.094 -26.906 1 96.5 527 ILE A O 1
ATOM 4261 N N . ILE A 1 528 ? 5.574 -31.344 -26.969 1 96 528 ILE A N 1
ATOM 4262 C CA . ILE A 1 528 ? 5.055 -31.375 -28.344 1 96 528 ILE A CA 1
ATOM 4263 C C . ILE A 1 528 ? 3.629 -30.828 -28.359 1 96 528 ILE A C 1
ATOM 4265 O O . ILE A 1 528 ? 3.262 -30.078 -29.266 1 96 528 ILE A O 1
ATOM 4269 N N . LEU A 1 529 ? 2.846 -31.25 -27.344 1 96.94 529 LEU A N 1
ATOM 4270 C CA . LEU A 1 529 ? 1.494 -30.703 -27.234 1 96.94 529 LEU A CA 1
ATOM 4271 C C . LEU A 1 529 ? 1.525 -29.188 -27.062 1 96.94 529 LEU A C 1
ATOM 4273 O O . LEU A 1 529 ? 0.673 -28.484 -27.609 1 96.94 529 LEU A O 1
ATOM 4277 N N . LEU A 1 530 ? 2.473 -28.719 -26.297 1 97.94 530 LEU A N 1
ATOM 4278 C CA . LEU A 1 530 ? 2.613 -27.281 -26.109 1 97.94 530 LEU A CA 1
ATOM 4279 C C . LEU A 1 530 ? 2.973 -26.578 -27.422 1 97.94 530 LEU A C 1
ATOM 4281 O O . LEU A 1 530 ? 2.473 -25.5 -27.703 1 97.94 530 LEU A O 1
ATOM 4285 N N . GLU A 1 531 ? 3.812 -27.172 -28.234 1 97.69 531 GLU A N 1
ATOM 4286 C CA . GLU A 1 531 ? 4.176 -26.641 -29.531 1 97.69 531 GLU A CA 1
ATOM 4287 C C . GLU A 1 531 ? 2.961 -26.547 -30.453 1 97.69 531 GLU A C 1
ATOM 4289 O O . GLU A 1 531 ? 2.754 -25.531 -31.109 1 97.69 531 GLU A O 1
ATOM 4294 N N . GLN A 1 532 ? 2.238 -27.594 -30.406 1 97.38 532 GLN A N 1
ATOM 4295 C CA . GLN A 1 532 ? 1.027 -27.609 -31.219 1 97.38 532 GLN A CA 1
ATOM 4296 C C . GLN A 1 532 ? 0.037 -26.547 -30.766 1 97.38 532 GLN A C 1
ATOM 4298 O O . GLN A 1 532 ? -0.541 -25.828 -31.594 1 97.38 532 GLN A O 1
ATOM 4303 N N . ALA A 1 533 ? -0.118 -26.516 -29.453 1 97.94 533 ALA A N 1
ATOM 4304 C CA . ALA A 1 533 ? -1.031 -25.531 -28.891 1 97.94 533 ALA A CA 1
ATOM 4305 C C . ALA A 1 533 ? -0.572 -24.109 -29.234 1 97.94 533 ALA A C 1
ATOM 4307 O O . ALA A 1 533 ? -1.396 -23.219 -29.438 1 97.94 533 ALA A O 1
ATOM 4308 N N . THR A 1 534 ? 0.732 -23.859 -29.281 1 98.38 534 THR A N 1
ATOM 4309 C CA . THR A 1 534 ? 1.285 -22.547 -29.594 1 98.38 534 THR A CA 1
ATOM 4310 C C . THR A 1 534 ? 0.945 -22.141 -31.031 1 98.38 534 THR A C 1
ATOM 4312 O O . THR A 1 534 ? 0.543 -21.016 -31.281 1 98.38 534 THR A O 1
ATOM 4315 N N . THR A 1 535 ? 1.084 -23.078 -31.906 1 98 535 THR A N 1
ATOM 4316 C CA . THR A 1 535 ? 0.757 -22.828 -33.312 1 98 535 THR A CA 1
ATOM 4317 C C . THR A 1 535 ? -0.734 -22.547 -33.469 1 98 535 THR A C 1
ATOM 4319 O O . THR A 1 535 ? -1.123 -21.609 -34.156 1 98 535 THR A O 1
ATOM 4322 N N . GLN A 1 536 ? -1.497 -23.375 -32.844 1 97.81 536 GLN A N 1
ATOM 4323 C CA . GLN A 1 536 ? -2.945 -23.203 -32.906 1 97.81 536 GLN A CA 1
ATOM 4324 C C . GLN A 1 536 ? -3.373 -21.859 -32.312 1 97.81 536 GLN A C 1
ATOM 4326 O O . GLN A 1 536 ? -4.262 -21.203 -32.844 1 97.81 536 GLN A O 1
ATOM 4331 N N . LEU A 1 537 ? -2.766 -21.547 -31.203 1 98.12 537 LEU A N 1
ATOM 4332 C CA . LEU A 1 537 ? -3.086 -20.297 -30.516 1 98.12 537 LEU A CA 1
ATOM 4333 C C . LEU A 1 537 ? -2.768 -19.094 -31.406 1 98.12 537 LEU A C 1
ATOM 4335 O O . LEU A 1 537 ? -3.576 -18.172 -31.516 1 98.12 537 LEU A O 1
ATOM 4339 N N . GLY A 1 538 ? -1.562 -19.094 -32 1 98.06 538 GLY A N 1
ATOM 4340 C CA . GLY A 1 538 ? -1.197 -18.016 -32.906 1 98.06 538 GLY A CA 1
ATOM 4341 C C . GLY A 1 538 ? -2.176 -17.844 -34.062 1 98.06 538 GLY A C 1
ATOM 4342 O O . GLY A 1 538 ? -2.584 -16.734 -34.375 1 98.06 538 GLY A O 1
ATOM 4343 N N . ASP A 1 539 ? -2.596 -18.906 -34.594 1 97.56 539 ASP A N 1
ATOM 4344 C CA . ASP A 1 539 ? -3.535 -18.906 -35.719 1 97.56 539 ASP A CA 1
ATOM 4345 C C . ASP A 1 539 ? -4.883 -18.328 -35.312 1 97.56 539 ASP A C 1
ATOM 4347 O O . ASP A 1 539 ? -5.457 -17.5 -36 1 97.56 539 ASP A O 1
ATOM 4351 N N . LEU A 1 540 ? -5.309 -18.766 -34.188 1 97.25 540 LEU A N 1
ATOM 4352 C CA . LEU A 1 540 ? -6.633 -18.359 -33.75 1 97.25 540 LEU A CA 1
ATOM 4353 C C . LEU A 1 540 ? -6.648 -16.891 -33.375 1 97.25 540 LEU A C 1
ATOM 4355 O O . LEU A 1 540 ? -7.648 -16.203 -33.562 1 97.25 540 LEU A O 1
ATOM 4359 N N . TYR A 1 541 ? -5.609 -16.375 -32.719 1 97.75 541 TYR A N 1
ATOM 4360 C CA . TYR A 1 541 ? -5.523 -14.953 -32.406 1 97.75 541 TYR A CA 1
ATOM 4361 C C . TYR A 1 541 ? -5.57 -14.109 -33.656 1 97.75 541 TYR A C 1
ATOM 4363 O O . TYR A 1 541 ? -6.254 -13.078 -33.688 1 97.75 541 TYR A O 1
ATOM 4371 N N . ARG A 1 542 ? -4.836 -14.492 -34.688 1 96.31 542 ARG A N 1
ATOM 4372 C CA . ARG A 1 542 ? -4.836 -13.75 -35.938 1 96.31 542 ARG A CA 1
ATOM 4373 C C . ARG A 1 542 ? -6.219 -13.766 -36.594 1 96.31 542 ARG A C 1
ATOM 4375 O O . ARG A 1 542 ? -6.684 -12.742 -37.094 1 96.31 542 ARG A O 1
ATOM 4382 N N . GLN A 1 543 ? -6.848 -14.891 -36.531 1 94.94 543 GLN A N 1
ATOM 4383 C CA . GLN A 1 543 ? -8.211 -14.984 -37.031 1 94.94 543 GLN A CA 1
ATOM 4384 C C . GLN A 1 543 ? -9.164 -14.094 -36.25 1 94.94 543 GLN A C 1
ATOM 4386 O O . GLN A 1 543 ? -9.992 -13.398 -36.844 1 94.94 543 GLN A O 1
ATOM 4391 N N . PHE A 1 544 ? -9.055 -14.18 -35 1 95.5 544 PHE A N 1
ATOM 4392 C CA . PHE A 1 544 ? -9.914 -13.398 -34.125 1 95.5 544 PHE A CA 1
ATOM 4393 C C . PHE A 1 544 ? -9.766 -11.906 -34.406 1 95.5 544 PHE A C 1
ATOM 4395 O O . PHE A 1 544 ? -10.766 -11.188 -34.5 1 95.5 544 PHE A O 1
ATOM 4402 N N . VAL A 1 545 ? -8.562 -11.461 -34.469 1 94 545 VAL A N 1
ATOM 4403 C CA . VAL A 1 545 ? -8.305 -10.047 -34.719 1 94 545 VAL A CA 1
ATOM 4404 C C . VAL A 1 545 ? -8.891 -9.656 -36.094 1 94 545 VAL A C 1
ATOM 4406 O O . VAL A 1 545 ? -9.5 -8.594 -36.219 1 94 545 VAL A O 1
ATOM 4409 N N . LYS A 1 546 ? -8.758 -10.461 -37.031 1 89.62 546 LYS A N 1
ATOM 4410 C CA . LYS A 1 546 ? -9.289 -10.203 -38.375 1 89.62 546 LYS A CA 1
ATOM 4411 C C . LYS A 1 546 ? -10.812 -10.102 -38.344 1 89.62 546 LYS A C 1
ATOM 4413 O O . LYS A 1 546 ? -11.391 -9.203 -38.969 1 89.62 546 LYS A O 1
ATOM 4418 N N . ASP A 1 547 ? -11.383 -10.977 -37.562 1 88.38 547 ASP A N 1
ATOM 4419 C CA . ASP A 1 547 ? -12.836 -11.055 -37.531 1 88.38 547 ASP A CA 1
ATOM 4420 C C . ASP A 1 547 ? -13.438 -9.93 -36.719 1 88.38 547 ASP A C 1
ATOM 4422 O O . ASP A 1 547 ? -14.539 -9.461 -37 1 88.38 547 ASP A O 1
ATOM 4426 N N . THR A 1 548 ? -12.852 -9.562 -35.688 1 85.69 548 THR A N 1
ATOM 4427 C CA . THR A 1 548 ? -13.406 -8.539 -34.812 1 85.69 548 THR A CA 1
ATOM 4428 C C . THR A 1 548 ? -13.078 -7.145 -35.344 1 85.69 548 THR A C 1
ATOM 4430 O O . THR A 1 548 ? -13.812 -6.188 -35.062 1 85.69 548 THR A O 1
ATOM 4433 N N . ASP A 1 549 ? -11.977 -6.879 -35.938 1 71.19 549 ASP A N 1
ATOM 4434 C CA . ASP A 1 549 ? -11.625 -5.586 -36.531 1 71.19 549 ASP A CA 1
ATOM 4435 C C . ASP A 1 549 ? -12.562 -5.234 -37.688 1 71.19 549 ASP A C 1
ATOM 4437 O O . ASP A 1 549 ? -12.898 -4.062 -37.875 1 71.19 549 ASP A O 1
ATOM 4441 N N . ARG A 1 550 ? -12.969 -6.07 -38.469 1 60.91 550 ARG A N 1
ATOM 4442 C CA . ARG A 1 550 ? -13.836 -5.859 -39.625 1 60.91 550 ARG A CA 1
ATOM 4443 C C . ARG A 1 550 ? -15.305 -5.914 -39.219 1 60.91 550 ARG A C 1
ATOM 4445 O O . ARG A 1 550 ? -16.188 -5.555 -40 1 60.91 550 ARG A O 1
ATOM 4452 N N . GLY A 1 551 ? -15.531 -6.375 -38 1 57.84 551 GLY A N 1
ATOM 4453 C CA . GLY A 1 551 ? -16.906 -6.715 -37.688 1 57.84 551 GLY A CA 1
ATOM 4454 C C . GLY A 1 551 ? -17.719 -5.527 -37.188 1 57.84 551 GLY A C 1
ATOM 4455 O O . GLY A 1 551 ? -17.188 -4.438 -37 1 57.84 551 GLY A O 1
ATOM 4456 N N . PRO A 1 552 ? -19.031 -5.652 -37.188 1 53.12 552 PRO A N 1
ATOM 4457 C CA . PRO A 1 552 ? -20.062 -4.648 -36.938 1 53.12 552 PRO A CA 1
ATOM 4458 C C . PRO A 1 552 ? -19.953 -4.016 -35.562 1 53.12 552 PRO A C 1
ATOM 4460 O O . PRO A 1 552 ? -20.609 -3.01 -35.281 1 53.12 552 PRO A O 1
ATOM 4463 N N . PHE A 1 553 ? -19.141 -4.637 -34.688 1 54.16 553 PHE A N 1
ATOM 4464 C CA . PHE A 1 553 ? -19.172 -4.105 -33.344 1 54.16 553 PHE A CA 1
ATOM 4465 C C . PHE A 1 553 ? -17.828 -3.502 -32.969 1 54.16 553 PHE A C 1
ATOM 4467 O O . PHE A 1 553 ? -17.031 -4.137 -32.281 1 54.16 553 PHE A O 1
ATOM 4474 N N . PRO A 1 554 ? -17.578 -2.414 -33.531 1 54.09 554 PRO A N 1
ATOM 4475 C CA . PRO A 1 554 ? -16.266 -1.873 -33.156 1 54.09 554 PRO A CA 1
ATOM 4476 C C . PRO A 1 554 ? -16.141 -1.569 -31.672 1 54.09 554 PRO A C 1
ATOM 4478 O O . PRO A 1 554 ? -16.953 -0.82 -31.125 1 54.09 554 PRO A O 1
ATOM 4481 N N . PRO A 1 555 ? -15.398 -2.529 -30.859 1 55.44 555 PRO A N 1
ATOM 4482 C CA . PRO A 1 555 ? -15.258 -2.336 -29.406 1 55.44 555 PRO A CA 1
ATOM 4483 C C . PRO A 1 555 ? -14.852 -0.909 -29.047 1 55.44 555 PRO A C 1
ATOM 4485 O O . PRO A 1 555 ? -13.969 -0.33 -29.688 1 55.44 555 PRO A O 1
ATOM 4488 N N . GLN A 1 556 ? -15.773 -0.187 -28.438 1 52.44 556 GLN A N 1
ATOM 4489 C CA . GLN A 1 556 ? -15.469 1.174 -28 1 52.44 556 GLN A CA 1
ATOM 4490 C C . GLN A 1 556 ? -14.75 1.178 -26.656 1 52.44 556 GLN A C 1
ATOM 4492 O O . GLN A 1 556 ? -14.852 0.213 -25.891 1 52.44 556 GLN A O 1
ATOM 4497 N N . GLY A 1 557 ? -13.68 2.014 -26.438 1 47.09 557 GLY A N 1
ATOM 4498 C CA . GLY A 1 557 ? -12.914 2.129 -25.219 1 47.09 557 GLY A CA 1
ATOM 4499 C C . GLY A 1 557 ? -13.766 2.086 -23.969 1 47.09 557 GLY A C 1
ATOM 4500 O O . GLY A 1 557 ? -14.906 2.57 -23.969 1 47.09 557 GLY A O 1
ATOM 4501 N N . ALA A 1 558 ? -13.609 1.101 -23.188 1 46.19 558 ALA A N 1
ATOM 4502 C CA . ALA A 1 558 ? -14.344 0.907 -21.953 1 46.19 558 ALA A CA 1
ATOM 4503 C C . ALA A 1 558 ? -14.492 2.223 -21.188 1 46.19 558 ALA A C 1
ATOM 4505 O O . ALA A 1 558 ? -13.633 3.105 -21.297 1 46.19 558 ALA A O 1
ATOM 4506 N N . PRO A 1 559 ? -15.586 2.529 -20.719 1 37.09 559 PRO A N 1
ATOM 4507 C CA . PRO A 1 559 ? -15.648 3.719 -19.859 1 37.09 559 PRO A CA 1
ATOM 4508 C C . PRO A 1 559 ? -14.5 3.781 -18.859 1 37.09 559 PRO A C 1
ATOM 4510 O O . PRO A 1 559 ? -14.039 2.744 -18.375 1 37.09 559 PRO A O 1
ATOM 4513 N N . GLN A 1 560 ? -13.586 4.723 -18.891 1 35.59 560 GLN A N 1
ATOM 4514 C CA . GLN A 1 560 ? -12.344 5.008 -18.172 1 35.59 560 GLN A CA 1
ATOM 4515 C C . GLN A 1 560 ? -12.492 4.711 -16.688 1 35.59 560 GLN A C 1
ATOM 4517 O O . GLN A 1 560 ? -12.508 5.633 -15.867 1 35.59 560 GLN A O 1
ATOM 4522 N N . SER A 1 561 ? -13.469 3.979 -16.266 1 33.12 561 SER A N 1
ATOM 4523 C CA . SER A 1 561 ? -13.414 3.885 -14.812 1 33.12 561 SER A CA 1
ATOM 4524 C C . SER A 1 561 ? -12.133 3.188 -14.352 1 33.12 561 SER A C 1
ATOM 4526 O O . SER A 1 561 ? -11.992 2.867 -13.164 1 33.12 561 SER A O 1
ATOM 4528 N N . THR A 1 562 ? -11.461 2.439 -15.297 1 32.44 562 THR A N 1
ATOM 4529 C CA . THR A 1 562 ? -10.438 1.557 -14.742 1 32.44 562 THR A CA 1
ATOM 4530 C C . THR A 1 562 ? -9.242 2.361 -14.242 1 32.44 562 THR A C 1
ATOM 4532 O O . THR A 1 562 ? -8.719 3.219 -14.961 1 32.44 562 THR A O 1
ATOM 4535 N N . GLY A 1 563 ? -9.047 2.508 -13.031 1 30.44 563 GLY A N 1
ATOM 4536 C CA . GLY A 1 563 ? -8.047 3.246 -12.273 1 30.44 563 GLY A CA 1
ATOM 4537 C C . GLY A 1 563 ? -6.652 3.127 -12.867 1 30.44 563 GLY A C 1
ATOM 4538 O O . GLY A 1 563 ? -5.801 3.99 -12.641 1 30.44 563 GLY A O 1
ATOM 4539 N N . SER A 1 564 ? -6.195 1.83 -13.172 1 30.53 564 SER A N 1
ATOM 4540 C CA . SER A 1 564 ? -4.75 1.73 -13.336 1 30.53 564 SER A CA 1
ATOM 4541 C C . SER A 1 564 ? -4.316 2.189 -14.727 1 30.53 564 SER A C 1
ATOM 4543 O O . SER A 1 564 ? -4.555 1.495 -15.711 1 30.53 564 SER A O 1
ATOM 4545 N N . GLU A 1 565 ? -4.559 3.301 -15.234 1 29.05 565 GLU A N 1
ATOM 4546 C CA . GLU A 1 565 ? -3.887 3.623 -16.484 1 29.05 565 GLU A CA 1
ATOM 4547 C C . GLU A 1 565 ? -2.436 3.152 -16.469 1 29.05 565 GLU A C 1
ATOM 4549 O O . GLU A 1 565 ? -1.648 3.57 -15.625 1 29.05 565 GLU A O 1
ATOM 4554 N N . GLU A 1 566 ? -2.215 1.938 -16.891 1 29.2 566 GLU A N 1
ATOM 4555 C CA . GLU A 1 566 ? -0.847 1.648 -17.312 1 29.2 566 GLU A CA 1
ATOM 4556 C C . GLU A 1 566 ? -0.295 2.76 -18.203 1 29.2 566 GLU A C 1
ATOM 4558 O O . GLU A 1 566 ? -1.032 3.354 -19 1 29.2 566 GLU A O 1
ATOM 4563 N N . PRO A 1 567 ? 0.784 3.266 -17.891 1 27.89 567 PRO A N 1
ATOM 4564 C CA . PRO A 1 567 ? 1.447 4.246 -18.75 1 27.89 567 PRO A CA 1
ATOM 4565 C C . PRO A 1 567 ? 1.392 3.865 -20.219 1 27.89 567 PRO A C 1
ATOM 4567 O O . PRO A 1 567 ? 1.732 2.736 -20.594 1 27.89 567 PRO A O 1
ATOM 4570 N N . GLY A 1 568 ? 0.312 4.246 -20.969 1 26.67 568 GLY A N 1
ATOM 4571 C CA . GLY A 1 568 ? 0.363 4.062 -22.406 1 26.67 568 GLY A CA 1
ATOM 4572 C C . GLY A 1 568 ? 1.738 4.32 -23 1 26.67 568 GLY A C 1
ATOM 4573 O O . GLY A 1 568 ? 2.525 5.086 -22.438 1 26.67 568 GLY A O 1
ATOM 4574 N N . MET A 1 569 ? 2.193 3.332 -23.75 1 25.28 569 MET A N 1
ATOM 4575 C CA . MET A 1 569 ? 3.371 3.35 -24.625 1 25.28 569 MET A CA 1
ATOM 4576 C C . MET A 1 569 ? 3.416 4.625 -25.453 1 25.28 569 MET A C 1
ATOM 4578 O O . MET A 1 569 ? 2.398 5.043 -26 1 25.28 569 MET A O 1
ATOM 4582 N N . LEU A 1 570 ? 4.328 5.414 -25.203 1 25.7 570 LEU A N 1
ATOM 4583 C CA . LEU A 1 570 ? 4.723 6.488 -26.109 1 25.7 570 LEU A CA 1
ATOM 4584 C C . LEU A 1 570 ? 4.598 6.047 -27.562 1 25.7 570 LEU A C 1
ATOM 4586 O O . LEU A 1 570 ? 4.949 4.914 -27.906 1 25.7 570 LEU A O 1
ATOM 4590 N N . PRO A 1 571 ? 3.705 6.625 -28.406 1 25.23 571 PRO A N 1
ATOM 4591 C CA . PRO A 1 571 ? 3.725 6.285 -29.828 1 25.23 571 PRO A CA 1
ATOM 4592 C C . PRO A 1 571 ? 5.137 6.285 -30.422 1 25.23 571 PRO A C 1
ATOM 4594 O O . PRO A 1 571 ? 5.973 7.098 -30.016 1 25.23 571 PRO A O 1
ATOM 4597 N N . ALA A 1 572 ? 5.535 5.207 -31.062 1 25.97 572 ALA A N 1
ATOM 4598 C CA . ALA A 1 572 ? 6.746 5.086 -31.875 1 25.97 572 ALA A CA 1
ATOM 4599 C C . ALA A 1 572 ? 6.852 6.23 -32.875 1 25.97 572 ALA A C 1
ATOM 4601 O O . ALA A 1 572 ? 5.844 6.656 -33.438 1 25.97 572 ALA A O 1
ATOM 4602 N N . ASP A 1 573 ? 7.809 7.023 -32.844 1 25.48 573 ASP A N 1
ATOM 4603 C CA . ASP A 1 573 ? 8.258 7.973 -33.875 1 25.48 573 ASP A CA 1
ATOM 4604 C C . ASP A 1 573 ? 8.258 7.332 -35.25 1 25.48 573 ASP A C 1
ATOM 4606 O O . ASP A 1 573 ? 9.062 6.445 -35.531 1 25.48 573 ASP A O 1
ATOM 4610 N N . SER A 1 574 ? 7.09 6.973 -36 1 24.94 574 SER A N 1
ATOM 4611 C CA . SER A 1 574 ? 7.133 6.539 -37.375 1 24.94 574 SER A CA 1
ATOM 4612 C C . SER A 1 574 ? 7.973 7.488 -38.219 1 24.94 574 SER A C 1
ATOM 4614 O O . SER A 1 574 ? 7.734 8.695 -38.219 1 24.94 574 SER A O 1
ATOM 4616 N N . THR A 1 575 ? 9.125 7.188 -38.656 1 25.98 575 THR A N 1
ATOM 4617 C CA . THR A 1 575 ? 9.906 7.793 -39.75 1 25.98 575 THR A CA 1
ATOM 4618 C C . THR A 1 575 ? 9.023 8.109 -40.938 1 25.98 575 THR A C 1
ATOM 4620 O O . THR A 1 575 ? 9.016 9.234 -41.438 1 25.98 575 THR A O 1
ATOM 4623 N N . GLY A 1 576 ? 9.227 7.355 -42.188 1 25.62 576 GLY A N 1
ATOM 4624 C CA . GLY A 1 576 ? 9.164 7.746 -43.594 1 25.62 576 GLY A CA 1
ATOM 4625 C C . GLY A 1 576 ? 7.754 8.062 -44.031 1 25.62 576 GLY A C 1
ATOM 4626 O O . GLY A 1 576 ? 7.484 9.172 -44.5 1 25.62 576 GLY A O 1
ATOM 4627 N N . GLU A 1 577 ? 7.168 7.109 -44.906 1 26.38 577 GLU A N 1
ATOM 4628 C CA . GLU A 1 577 ? 6.242 7.383 -46 1 26.38 577 GLU A CA 1
ATOM 4629 C C . GLU A 1 577 ? 4.93 7.969 -45.469 1 26.38 577 GLU A C 1
ATOM 4631 O O . GLU A 1 577 ? 4.441 7.57 -44.438 1 26.38 577 GLU A O 1
ATOM 4636 N N . PRO A 1 578 ? 4.586 9.195 -46.094 1 26.97 578 PRO A N 1
ATOM 4637 C CA . PRO A 1 578 ? 3.357 9.953 -45.844 1 26.97 578 PRO A CA 1
ATOM 4638 C C . PRO A 1 578 ? 2.111 9.07 -45.844 1 26.97 578 PRO A C 1
ATOM 4640 O O . PRO A 1 578 ? 1.694 8.586 -46.906 1 26.97 578 PRO A O 1
ATOM 4643 N N . ALA A 1 579 ? 2.117 8.008 -45.25 1 26.41 579 ALA A N 1
ATOM 4644 C CA . ALA A 1 579 ? 0.872 7.289 -45.5 1 26.41 579 ALA A CA 1
ATOM 4645 C C . ALA A 1 579 ? -0.328 8.234 -45.438 1 26.41 579 ALA A C 1
ATOM 4647 O O . ALA A 1 579 ? -0.266 9.281 -44.781 1 26.41 579 ALA A O 1
ATOM 4648 N N . ASP A 1 580 ? -1.383 7.961 -46.281 1 25.14 580 ASP A N 1
ATOM 4649 C CA . ASP A 1 580 ? -2.604 8.648 -46.688 1 25.14 580 ASP A CA 1
ATOM 4650 C C . ASP A 1 580 ? -3.293 9.305 -45.5 1 25.14 580 ASP A C 1
ATOM 4652 O O . ASP A 1 580 ? -3.201 8.812 -44.375 1 25.14 580 ASP A O 1
ATOM 4656 N N . ALA A 1 581 ? -3.594 10.562 -45.719 1 27.5 581 ALA A N 1
ATOM 4657 C CA . ALA A 1 581 ? -4.355 11.508 -44.906 1 27.5 581 ALA A CA 1
ATOM 4658 C C . ALA A 1 581 ? -5.57 10.828 -44.281 1 27.5 581 ALA A C 1
ATOM 4660 O O . ALA A 1 581 ? -6.387 10.227 -45 1 27.5 581 ALA A O 1
ATOM 4661 N N . PRO A 1 582 ? -5.383 10.383 -43.125 1 24.64 582 PRO A N 1
ATOM 4662 C CA . PRO A 1 582 ? -6.625 9.758 -42.656 1 24.64 582 PRO A CA 1
ATOM 4663 C C . PRO A 1 582 ? -7.859 10.602 -42.969 1 24.64 582 PRO A C 1
ATOM 4665 O O . PRO A 1 582 ? -7.77 11.836 -43 1 24.64 582 PRO A O 1
ATOM 4668 N N . SER A 1 583 ? -8.766 10.141 -43.781 1 25.06 583 SER A N 1
ATOM 4669 C CA . SER A 1 583 ? -10.016 10.75 -44.219 1 25.06 583 SER A CA 1
ATOM 4670 C C . SER A 1 583 ? -10.68 11.523 -43.062 1 25.06 583 SER A C 1
ATOM 4672 O O . SER A 1 583 ? -10.539 11.164 -41.906 1 25.06 583 SER A O 1
ATOM 4674 N N . ALA A 1 584 ? -11.133 12.828 -43.25 1 26.98 584 ALA A N 1
ATOM 4675 C CA . ALA A 1 584 ? -11.789 13.914 -42.531 1 26.98 584 ALA A CA 1
ATOM 4676 C C . ALA A 1 584 ? -12.938 13.391 -41.656 1 26.98 584 ALA A C 1
ATOM 4678 O O . ALA A 1 584 ? -13.508 14.133 -40.875 1 26.98 584 ALA A O 1
ATOM 4679 N N . ASN A 1 585 ? -13.633 12.406 -42.188 1 25.73 585 ASN A N 1
ATOM 4680 C CA . ASN A 1 585 ? -14.961 12.141 -41.656 1 25.73 585 ASN A CA 1
ATOM 4681 C C . ASN A 1 585 ? -14.922 11.742 -40.188 1 25.73 585 ASN A C 1
ATOM 4683 O O . ASN A 1 585 ? -15.945 11.383 -39.594 1 25.73 585 ASN A O 1
ATOM 4687 N N . SER A 1 586 ? -13.82 11.242 -39.719 1 26.95 586 SER A N 1
ATOM 4688 C CA . SER A 1 586 ? -14.008 10.531 -38.469 1 26.95 586 SER A CA 1
ATOM 4689 C C . SER A 1 586 ? -13.977 11.484 -37.281 1 26.95 586 SER A C 1
ATOM 4691 O O . SER A 1 586 ? -13.617 11.094 -36.156 1 26.95 586 SER A O 1
ATOM 4693 N N . ARG A 1 587 ? -14.102 12.758 -37.375 1 29.72 587 ARG A N 1
ATOM 4694 C CA . ARG A 1 587 ? -14.102 13.664 -36.219 1 29.72 587 ARG A CA 1
ATOM 4695 C C . ARG A 1 587 ? -15.336 13.438 -35.344 1 29.72 587 ARG A C 1
ATOM 4697 O O . ARG A 1 587 ? -15.711 14.305 -34.562 1 29.72 587 ARG A O 1
ATOM 4704 N N . ARG A 1 588 ? -16.391 12.859 -35.812 1 29.98 588 ARG A N 1
ATOM 4705 C CA . ARG A 1 588 ? -17.609 12.719 -35.031 1 29.98 588 ARG A CA 1
ATOM 4706 C C . ARG A 1 588 ? -17.312 12.07 -33.656 1 29.98 588 ARG A C 1
ATOM 4708 O O . ARG A 1 588 ? -16.406 11.234 -33.562 1 29.98 588 ARG A O 1
ATOM 4715 N N . GLY A 1 589 ? -17.625 12.664 -32.5 1 35.88 589 GLY A N 1
ATOM 4716 C CA . GLY A 1 589 ? -17.516 12.406 -31.078 1 35.88 589 GLY A CA 1
ATOM 4717 C C . GLY A 1 589 ? -17.5 10.93 -30.734 1 35.88 589 GLY A C 1
ATOM 4718 O O . GLY A 1 589 ? -17.828 10.539 -29.609 1 35.88 589 GLY A O 1
ATOM 4719 N N . GLY A 1 590 ? -17.547 10.062 -31.578 1 37.41 590 GLY A N 1
ATOM 4720 C CA . GLY A 1 590 ? -17.75 8.641 -31.375 1 37.41 590 GLY A CA 1
ATOM 4721 C C . GLY A 1 590 ? -16.594 7.965 -30.656 1 37.41 590 GLY A C 1
ATOM 4722 O O . GLY A 1 590 ? -15.453 8.414 -30.75 1 37.41 590 GLY A O 1
ATOM 4723 N N . ARG A 1 591 ? -16.781 7.281 -29.531 1 48.44 591 ARG A N 1
ATOM 4724 C CA . ARG A 1 591 ? -15.852 6.438 -28.781 1 48.44 591 ARG A CA 1
ATOM 4725 C C . ARG A 1 591 ? -14.852 5.773 -29.719 1 48.44 591 ARG A C 1
ATOM 4727 O O . ARG A 1 591 ? -15.242 5.156 -30.719 1 48.44 591 ARG A O 1
ATOM 4734 N N . ARG A 1 592 ? -13.68 6.145 -29.75 1 54.34 592 ARG A N 1
ATOM 4735 C CA . ARG A 1 592 ? -12.617 5.605 -30.594 1 54.34 592 ARG A CA 1
ATOM 4736 C C . ARG A 1 592 ? -12.609 4.078 -30.547 1 54.34 592 ARG A C 1
ATOM 4738 O O . ARG A 1 592 ? -12.828 3.482 -29.484 1 54.34 592 ARG A O 1
ATOM 4745 N N . VAL A 1 593 ? -12.508 3.391 -31.625 1 68.62 593 VAL A N 1
ATOM 4746 C CA . VAL A 1 593 ? -12.461 1.939 -31.766 1 68.62 593 VAL A CA 1
ATOM 4747 C C . VAL A 1 593 ? -11.117 1.415 -31.25 1 68.62 593 VAL A C 1
ATOM 4749 O O . VAL A 1 593 ? -10.062 1.943 -31.625 1 68.62 593 VAL A O 1
ATOM 4752 N N . LYS A 1 594 ? -11.102 0.671 -30.125 1 79.62 594 LYS A N 1
ATOM 4753 C CA . LYS A 1 594 ? -9.891 0.035 -29.609 1 79.62 594 LYS A CA 1
ATOM 4754 C C . LYS A 1 594 ? -9.734 -1.379 -30.156 1 79.62 594 LYS A C 1
ATOM 4756 O O . LYS A 1 594 ? -10.656 -2.193 -30.062 1 79.62 594 LYS A O 1
ATOM 4761 N N . LYS A 1 595 ? -8.57 -1.59 -30.922 1 84.69 595 LYS A N 1
ATOM 4762 C CA . LYS A 1 595 ? -8.258 -2.912 -31.453 1 84.69 595 LYS A CA 1
ATOM 4763 C C . LYS A 1 595 ? -7.328 -3.678 -30.5 1 84.69 595 LYS A C 1
ATOM 4765 O O . LYS A 1 595 ? -6.621 -3.074 -29.703 1 84.69 595 LYS A O 1
ATOM 4770 N N . LEU A 1 596 ? -7.496 -5.016 -30.594 1 91.81 596 LEU A N 1
ATOM 4771 C CA . LEU A 1 596 ? -6.562 -5.848 -29.844 1 91.81 596 LEU A CA 1
ATOM 4772 C C . LEU A 1 596 ? -5.203 -5.895 -30.531 1 91.81 596 LEU A C 1
ATOM 4774 O O . LEU A 1 596 ? -5.098 -6.344 -31.672 1 91.81 596 LEU A O 1
ATOM 4778 N N . ASN A 1 597 ? -4.227 -5.34 -29.906 1 91.19 597 ASN A N 1
ATOM 4779 C CA . ASN A 1 597 ? -2.885 -5.332 -30.484 1 91.19 597 ASN A CA 1
ATOM 4780 C C . ASN A 1 597 ? -2.127 -6.613 -30.141 1 91.19 597 ASN A C 1
ATOM 4782 O O . ASN A 1 597 ? -1.792 -6.859 -28.984 1 91.19 597 ASN A O 1
ATOM 4786 N N . ILE A 1 598 ? -1.859 -7.48 -31.172 1 94.81 598 ILE A N 1
ATOM 4787 C CA . ILE A 1 598 ? -1.131 -8.719 -30.906 1 94.81 598 ILE A CA 1
ATOM 4788 C C . ILE A 1 598 ? 0.314 -8.57 -31.375 1 94.81 598 ILE A C 1
ATOM 4790 O O . ILE A 1 598 ? 1.098 -9.523 -31.297 1 94.81 598 ILE A O 1
ATOM 4794 N N . SER A 1 599 ? 0.708 -7.375 -31.906 1 94.25 599 SER A N 1
ATOM 4795 C CA . SER A 1 599 ? 2.092 -7.113 -32.281 1 94.25 599 SER A CA 1
ATOM 4796 C C . SER A 1 599 ? 2.912 -6.637 -31.094 1 94.25 599 SER A C 1
ATOM 4798 O O . SER A 1 599 ? 3.455 -5.531 -31.109 1 94.25 599 SER A O 1
ATOM 4800 N N . THR A 1 600 ? 2.988 -7.484 -30.109 1 95.5 600 THR A N 1
ATOM 4801 C CA . THR A 1 600 ? 3.707 -7.172 -28.875 1 95.5 600 THR A CA 1
ATOM 4802 C C . THR A 1 600 ? 4.785 -8.219 -28.594 1 95.5 600 THR A C 1
ATOM 4804 O O . THR A 1 600 ? 4.688 -9.359 -29.062 1 95.5 600 THR A O 1
ATOM 4807 N N . VAL A 1 601 ? 5.793 -7.805 -27.891 1 96.31 601 VAL A N 1
ATOM 4808 C CA . VAL A 1 601 ? 6.895 -8.695 -27.531 1 96.31 601 VAL A CA 1
ATOM 4809 C C . VAL A 1 601 ? 6.379 -9.82 -26.641 1 96.31 601 VAL A C 1
ATOM 4811 O O . VAL A 1 601 ? 6.871 -10.953 -26.703 1 96.31 601 VAL A O 1
ATOM 4814 N N . LYS A 1 602 ? 5.375 -9.547 -25.844 1 96.56 602 LYS A N 1
ATOM 4815 C CA . LYS A 1 602 ? 4.805 -10.547 -24.953 1 96.56 602 LYS A CA 1
ATOM 4816 C C . LYS A 1 602 ? 4.113 -11.664 -25.734 1 96.56 602 LYS A C 1
ATOM 4818 O O . LYS A 1 602 ? 4.23 -12.836 -25.391 1 96.56 602 LYS A O 1
ATOM 4823 N N . PHE A 1 603 ? 3.449 -11.305 -26.828 1 97.94 603 PHE A N 1
ATOM 4824 C CA . PHE A 1 603 ? 2.799 -12.297 -27.672 1 97.94 603 PHE A CA 1
ATOM 4825 C C . PHE A 1 603 ? 3.832 -13.148 -28.406 1 97.94 603 PHE A C 1
ATOM 4827 O O . PHE A 1 603 ? 3.719 -14.375 -28.438 1 97.94 603 PHE A O 1
ATOM 4834 N N . HIS A 1 604 ? 4.801 -12.516 -28.875 1 97.62 604 HIS A N 1
ATOM 4835 C CA . HIS A 1 604 ? 5.863 -13.219 -29.594 1 97.62 604 HIS A CA 1
ATOM 4836 C C . HIS A 1 604 ? 6.594 -14.188 -28.672 1 97.62 604 HIS A C 1
ATOM 4838 O O . HIS A 1 604 ? 6.992 -15.273 -29.094 1 97.62 604 HIS A O 1
ATOM 4844 N N . ALA A 1 605 ? 6.742 -13.844 -27.453 1 97.62 605 ALA A N 1
ATOM 4845 C CA . ALA A 1 605 ? 7.512 -14.625 -26.484 1 97.62 605 ALA A CA 1
ATOM 4846 C C . ALA A 1 605 ? 6.898 -16 -26.281 1 97.62 605 ALA A C 1
ATOM 4848 O O . ALA A 1 605 ? 7.594 -16.953 -25.891 1 97.62 605 ALA A O 1
ATOM 4849 N N . LEU A 1 606 ? 5.602 -16.219 -26.562 1 98.25 606 LEU A N 1
ATOM 4850 C CA . LEU A 1 606 ? 4.918 -17.484 -26.328 1 98.25 606 LEU A CA 1
ATOM 4851 C C . LEU A 1 606 ? 5.543 -18.594 -27.172 1 98.25 606 LEU A C 1
ATOM 4853 O O . LEU A 1 606 ? 5.531 -19.766 -26.766 1 98.25 606 LEU A O 1
ATOM 4857 N N . GLY A 1 607 ? 6.117 -18.203 -28.25 1 97.88 607 GLY A N 1
ATOM 4858 C CA . GLY A 1 607 ? 6.719 -19.188 -29.141 1 97.88 607 GLY A CA 1
ATOM 4859 C C . GLY A 1 607 ? 8.039 -19.734 -28.625 1 97.88 607 GLY A C 1
ATOM 4860 O O . GLY A 1 607 ? 8.516 -20.766 -29.094 1 97.88 607 GLY A O 1
ATOM 4861 N N . HIS A 1 608 ? 8.609 -19.125 -27.672 1 97.88 608 HIS A N 1
ATOM 4862 C CA . HIS A 1 608 ? 9.906 -19.531 -27.156 1 97.88 608 HIS A CA 1
ATOM 4863 C C . HIS A 1 608 ? 9.75 -20.562 -26.047 1 97.88 608 HIS A C 1
ATOM 4865 O O . HIS A 1 608 ? 10.719 -21.234 -25.672 1 97.88 608 HIS A O 1
ATOM 4871 N N . TYR A 1 609 ? 8.562 -20.781 -25.453 1 98.12 609 TYR A N 1
ATOM 4872 C CA . TYR A 1 609 ? 8.344 -21.578 -24.25 1 98.12 609 TYR A CA 1
ATOM 4873 C C . TYR A 1 609 ? 8.727 -23.031 -24.469 1 98.12 609 TYR A C 1
ATOM 4875 O O . TYR A 1 609 ? 9.477 -23.609 -23.688 1 98.12 609 TYR A O 1
ATOM 4883 N N . PRO A 1 610 ? 8.305 -23.656 -25.641 1 97.06 610 PRO A N 1
ATOM 4884 C CA . PRO A 1 610 ? 8.656 -25.078 -25.797 1 97.06 610 PRO A CA 1
ATOM 4885 C C . PRO A 1 610 ? 10.164 -25.312 -25.812 1 97.06 610 PRO A C 1
ATOM 4887 O O . PRO A 1 610 ? 10.656 -26.219 -25.125 1 97.06 610 PRO A O 1
ATOM 4890 N N . LYS A 1 611 ? 10.883 -24.453 -26.484 1 96.19 611 LYS A N 1
ATOM 4891 C CA . LYS A 1 611 ? 12.328 -24.625 -26.594 1 96.19 611 LYS A CA 1
ATOM 4892 C C . LYS A 1 611 ? 13.008 -24.406 -25.234 1 96.19 611 LYS A C 1
ATOM 4894 O O . LYS A 1 611 ? 13.898 -25.172 -24.859 1 96.19 611 LYS A O 1
ATOM 4899 N N . ILE A 1 612 ? 12.609 -23.422 -24.547 1 97 612 ILE A N 1
ATOM 4900 C CA . ILE A 1 612 ? 13.234 -23.078 -23.266 1 97 612 ILE A CA 1
ATOM 4901 C C . ILE A 1 612 ? 12.914 -24.156 -22.234 1 97 612 ILE A C 1
ATOM 4903 O O . ILE A 1 612 ? 13.773 -24.547 -21.453 1 97 612 ILE A O 1
ATOM 4907 N N . ILE A 1 613 ? 11.711 -24.656 -22.219 1 97.12 613 ILE A N 1
ATOM 4908 C CA . ILE A 1 613 ? 11.32 -25.703 -21.297 1 97.12 613 ILE A CA 1
ATOM 4909 C C . ILE A 1 613 ? 12.133 -26.969 -21.578 1 97.12 613 ILE A C 1
ATOM 4911 O O . ILE A 1 613 ? 12.57 -27.656 -20.641 1 97.12 613 ILE A O 1
ATOM 4915 N N . ARG A 1 614 ? 12.367 -27.25 -22.859 1 94.69 614 ARG A N 1
ATOM 4916 C CA . ARG A 1 614 ? 13.164 -28.406 -23.234 1 94.69 614 ARG A CA 1
ATOM 4917 C C . ARG A 1 614 ? 14.602 -28.266 -22.75 1 94.69 614 ARG A C 1
ATOM 4919 O O . ARG A 1 614 ? 15.195 -29.234 -22.266 1 94.69 614 ARG A O 1
ATOM 4926 N N . HIS A 1 615 ? 15.062 -27.062 -22.766 1 95.5 615 HIS A N 1
ATOM 4927 C CA . HIS A 1 615 ? 16.484 -26.828 -22.516 1 95.5 615 HIS A CA 1
ATOM 4928 C C . HIS A 1 615 ? 16.75 -26.562 -21.031 1 95.5 615 HIS A C 1
ATOM 4930 O O . HIS A 1 615 ? 17.766 -27 -20.5 1 95.5 615 HIS A O 1
ATOM 4936 N N . VAL A 1 616 ? 15.867 -25.859 -20.312 1 96.56 616 VAL A N 1
ATOM 4937 C CA . VAL A 1 616 ? 16.125 -25.391 -18.953 1 96.56 616 VAL A CA 1
ATOM 4938 C C . VAL A 1 616 ? 15.203 -26.094 -17.969 1 96.56 616 VAL A C 1
ATOM 4940 O O . VAL A 1 616 ? 15.539 -26.234 -16.797 1 96.56 616 VAL A O 1
ATOM 4943 N N . GLY A 1 617 ? 14.078 -26.516 -18.422 1 95.69 617 GLY A N 1
ATOM 4944 C CA . GLY A 1 617 ? 13.102 -27.141 -17.547 1 95.69 617 GLY A CA 1
ATOM 4945 C C . GLY A 1 617 ? 11.797 -26.359 -17.469 1 95.69 617 GLY A C 1
ATOM 4946 O O . GLY A 1 617 ? 11.625 -25.359 -18.172 1 95.69 617 GLY A O 1
ATOM 4947 N N . PRO A 1 618 ? 10.867 -26.812 -16.609 1 96.5 618 PRO A N 1
ATOM 4948 C CA . PRO A 1 618 ? 9.547 -26.188 -16.531 1 96.5 618 PRO A CA 1
ATOM 4949 C C . PRO A 1 618 ? 9.609 -24.75 -15.992 1 96.5 618 PRO A C 1
ATOM 4951 O O . PRO A 1 618 ? 10.594 -24.359 -15.367 1 96.5 618 PRO A O 1
ATOM 4954 N N . THR A 1 619 ? 8.57 -24.031 -16.172 1 96 619 THR A N 1
ATOM 4955 C CA . THR A 1 619 ? 8.555 -22.578 -15.945 1 96 619 THR A CA 1
ATOM 4956 C C . THR A 1 619 ? 8.578 -22.266 -14.453 1 96 619 THR A C 1
ATOM 4958 O O . THR A 1 619 ? 8.961 -21.156 -14.062 1 96 619 THR A O 1
ATOM 4961 N N . ASP A 1 620 ? 8.195 -23.125 -13.578 1 93.75 620 ASP A N 1
ATOM 4962 C CA . ASP A 1 620 ? 8.18 -22.844 -12.141 1 93.75 620 ASP A CA 1
ATOM 4963 C C . ASP A 1 620 ? 9.594 -22.734 -11.586 1 93.75 620 ASP A C 1
ATOM 4965 O O . ASP A 1 620 ? 9.797 -22.234 -10.477 1 93.75 620 ASP A O 1
ATOM 4969 N N . LEU A 1 621 ? 10.539 -23.188 -12.359 1 95 621 LEU A N 1
ATOM 4970 C CA . LEU A 1 621 ? 11.938 -23.109 -11.938 1 95 621 LEU A CA 1
ATOM 4971 C C . LEU A 1 621 ? 12.445 -21.672 -11.977 1 95 621 LEU A C 1
ATOM 4973 O O . LEU A 1 621 ? 13.336 -21.312 -11.203 1 95 621 LEU A O 1
ATOM 4977 N N . TYR A 1 622 ? 11.891 -20.891 -12.859 1 94.44 622 TYR A N 1
ATOM 4978 C CA . TYR A 1 622 ? 12.469 -19.562 -13.07 1 94.44 622 TYR A CA 1
ATOM 4979 C C . TYR A 1 622 ? 11.375 -18.5 -13.18 1 94.44 622 TYR A C 1
ATOM 4981 O O . TYR A 1 622 ? 11.578 -17.453 -13.773 1 94.44 622 TYR A O 1
ATOM 4989 N N . SER A 1 623 ? 10.258 -18.766 -12.609 1 89.88 623 SER A N 1
ATOM 4990 C CA . SER A 1 623 ? 9.148 -17.828 -12.641 1 89.88 623 SER A CA 1
ATOM 4991 C C . SER A 1 623 ? 9.438 -16.594 -11.789 1 89.88 623 SER A C 1
ATOM 4993 O O . SER A 1 623 ? 10.047 -16.703 -10.727 1 89.88 623 SER A O 1
ATOM 4995 N N . THR A 1 624 ? 8.945 -15.43 -12.188 1 89.94 624 THR A N 1
ATOM 4996 C CA . THR A 1 624 ? 9.156 -14.188 -11.453 1 89.94 624 THR A CA 1
ATOM 4997 C C . THR A 1 624 ? 8.25 -14.125 -10.227 1 89.94 624 THR A C 1
ATOM 4999 O O . THR A 1 624 ? 8.414 -13.258 -9.367 1 89.94 624 THR A O 1
ATOM 5002 N N . GLU A 1 625 ? 7.375 -15.031 -10.055 1 86.75 625 GLU A N 1
ATOM 5003 C CA . GLU A 1 625 ? 6.531 -15.117 -8.867 1 86.75 625 GLU A CA 1
ATOM 5004 C C . GLU A 1 625 ? 7.371 -15.273 -7.605 1 86.75 625 GLU A C 1
ATOM 5006 O O . GLU A 1 625 ? 7.027 -14.734 -6.551 1 86.75 625 GLU A O 1
ATOM 5011 N N . TRP A 1 626 ? 8.438 -15.945 -7.816 1 85.31 626 TRP A N 1
ATOM 5012 C CA . TRP A 1 626 ? 9.32 -16.172 -6.672 1 85.31 626 TRP A CA 1
ATOM 5013 C C . TRP A 1 626 ? 10.031 -14.875 -6.277 1 85.31 626 TRP A C 1
ATOM 5015 O O . TRP A 1 626 ? 10.242 -14.617 -5.09 1 85.31 626 TRP A O 1
ATOM 5025 N N . GLY A 1 627 ? 10.398 -14.18 -7.266 1 86.38 627 GLY A N 1
ATOM 5026 C CA . GLY A 1 627 ? 11.023 -12.898 -6.969 1 86.38 627 GLY A CA 1
ATOM 5027 C C . GLY A 1 627 ? 10.125 -11.953 -6.199 1 86.38 627 GLY A C 1
ATOM 5028 O O . GLY A 1 627 ? 10.57 -11.273 -5.273 1 86.38 627 GLY A O 1
ATOM 5029 N N . GLU A 1 628 ? 8.93 -11.961 -6.566 1 85.19 628 GLU A N 1
ATOM 5030 C CA . GLU A 1 628 ? 7.957 -11.133 -5.867 1 85.19 628 GLU A CA 1
ATOM 5031 C C . GLU A 1 628 ? 7.773 -11.586 -4.422 1 85.19 628 GLU A C 1
ATOM 5033 O O . GLU A 1 628 ? 7.566 -10.766 -3.527 1 85.19 628 GLU A O 1
ATOM 5038 N N . TYR A 1 629 ? 7.871 -12.891 -4.262 1 86.19 629 TYR A N 1
ATOM 5039 C CA . TYR A 1 629 ? 7.777 -13.461 -2.924 1 86.19 629 TYR A CA 1
ATOM 5040 C C . TYR A 1 629 ? 8.961 -13.031 -2.062 1 86.19 629 TYR A C 1
ATOM 5042 O O . TYR A 1 629 ? 8.789 -12.719 -0.881 1 86.19 629 TYR A O 1
ATOM 5050 N N . PHE A 1 630 ? 10.117 -13.016 -2.672 1 89.69 630 PHE A N 1
ATOM 5051 C CA . PHE A 1 630 ? 11.328 -12.711 -1.922 1 89.69 630 PHE A CA 1
ATOM 5052 C C . PHE A 1 630 ? 11.352 -11.242 -1.517 1 89.69 630 PHE A C 1
ATOM 5054 O O . PHE A 1 630 ? 12.055 -10.867 -0.57 1 89.69 630 PHE A O 1
ATOM 5061 N N . HIS A 1 631 ? 10.578 -10.375 -2.16 1 89.75 631 HIS A N 1
ATOM 5062 C CA . HIS A 1 631 ? 10.516 -8.953 -1.838 1 89.75 631 HIS A CA 1
ATOM 5063 C C . HIS A 1 631 ? 9.93 -8.727 -0.449 1 89.75 631 HIS A C 1
ATOM 5065 O O . HIS A 1 631 ? 10.094 -7.652 0.134 1 89.75 631 HIS A O 1
ATOM 5071 N N . LYS A 1 632 ? 9.25 -9.672 0.075 1 84.5 632 LYS A N 1
ATOM 5072 C CA . LYS A 1 632 ? 8.57 -9.523 1.359 1 84.5 632 LYS A CA 1
ATOM 5073 C C . LYS A 1 632 ? 9.562 -9.195 2.471 1 84.5 632 LYS A C 1
ATOM 5075 O O . LYS A 1 632 ? 9.266 -8.391 3.357 1 84.5 632 LYS A O 1
ATOM 5080 N N . SER A 1 633 ? 10.727 -9.797 2.352 1 84.44 633 SER A N 1
ATOM 5081 C CA . SER A 1 633 ? 11.703 -9.617 3.418 1 84.44 633 SER A CA 1
ATOM 5082 C C . SER A 1 633 ? 12.273 -8.203 3.422 1 84.44 633 SER A C 1
ATOM 5084 O O . SER A 1 633 ? 12.234 -7.516 4.445 1 84.44 633 SER A O 1
ATOM 5086 N N . PRO A 1 634 ? 12.781 -7.809 2.279 1 87.06 634 PRO A N 1
ATOM 5087 C CA . PRO A 1 634 ? 13.297 -6.434 2.285 1 87.06 634 PRO A CA 1
ATOM 5088 C C . PRO A 1 634 ? 12.219 -5.406 2.625 1 87.06 634 PRO A C 1
ATOM 5090 O O . PRO A 1 634 ? 12.5 -4.398 3.271 1 87.06 634 PRO A O 1
ATOM 5093 N N . LYS A 1 635 ? 11.047 -5.566 2.168 1 83.62 635 LYS A N 1
ATOM 5094 C CA . LYS A 1 635 ? 9.953 -4.652 2.494 1 83.62 635 LYS A CA 1
ATOM 5095 C C . LYS A 1 635 ? 9.672 -4.648 3.992 1 83.62 635 LYS A C 1
ATOM 5097 O O . LYS A 1 635 ? 9.43 -3.592 4.578 1 83.62 635 LYS A O 1
ATOM 5102 N N . ALA A 1 636 ? 9.672 -5.793 4.605 1 81.25 636 ALA A N 1
ATOM 5103 C CA . ALA A 1 636 ? 9.453 -5.902 6.043 1 81.25 636 ALA A CA 1
ATOM 5104 C C . ALA A 1 636 ? 10.586 -5.234 6.824 1 81.25 636 ALA A C 1
ATOM 5106 O O . ALA A 1 636 ? 10.344 -4.566 7.828 1 81.25 636 ALA A O 1
ATOM 5107 N N . TRP A 1 637 ? 11.859 -5.391 6.309 1 83.38 637 TRP A N 1
ATOM 5108 C CA . TRP A 1 637 ? 13.031 -4.859 7 1 83.38 637 TRP A CA 1
ATOM 5109 C C . TRP A 1 637 ? 13.062 -3.336 6.922 1 83.38 637 TRP A C 1
ATOM 5111 O O . TRP A 1 637 ? 13.602 -2.674 7.812 1 83.38 637 TRP A O 1
ATOM 5121 N N . THR A 1 638 ? 12.547 -2.836 5.855 1 83.75 638 THR A N 1
ATOM 5122 C CA . THR A 1 638 ? 12.586 -1.392 5.66 1 83.75 638 THR A CA 1
ATOM 5123 C C . THR A 1 638 ? 11.867 -0.674 6.801 1 83.75 638 THR A C 1
ATOM 5125 O O . THR A 1 638 ? 12.25 0.433 7.184 1 83.75 638 THR A O 1
ATOM 5128 N N . LYS A 1 639 ? 10.891 -1.251 7.355 1 74.69 639 LYS A N 1
ATOM 5129 C CA . LYS A 1 639 ? 10.125 -0.65 8.438 1 74.69 639 LYS A CA 1
ATOM 5130 C C . LYS A 1 639 ? 10.969 -0.521 9.703 1 74.69 639 LYS A C 1
ATOM 5132 O O . LYS A 1 639 ? 10.633 0.26 10.602 1 74.69 639 LYS A O 1
ATOM 5137 N N . GLN A 1 640 ? 12.07 -1.195 9.656 1 76.31 640 GLN A N 1
ATOM 5138 C CA . GLN A 1 640 ? 12.953 -1.178 10.812 1 76.31 640 GLN A CA 1
ATOM 5139 C C . GLN A 1 640 ? 14.188 -0.322 10.555 1 76.31 640 GLN A C 1
ATOM 5141 O O . GLN A 1 640 ? 15.156 -0.366 11.32 1 76.31 640 GLN A O 1
ATOM 5146 N N . THR A 1 641 ? 14.156 0.317 9.469 1 78.31 641 THR A N 1
ATOM 5147 C CA . THR A 1 641 ? 15.305 1.145 9.102 1 78.31 641 THR A CA 1
ATOM 5148 C C . THR A 1 641 ? 14.961 2.627 9.211 1 78.31 641 THR A C 1
ATOM 5150 O O . THR A 1 641 ? 13.789 2.984 9.398 1 78.31 641 THR A O 1
ATOM 5153 N N . SER A 1 642 ? 15.984 3.467 9.25 1 71.19 642 SER A N 1
ATOM 5154 C CA . SER A 1 642 ? 15.812 4.914 9.266 1 71.19 642 SER A CA 1
ATOM 5155 C C . SER A 1 642 ? 15.492 5.445 7.871 1 71.19 642 SER A C 1
ATOM 5157 O O . SER A 1 642 ? 15.078 6.598 7.719 1 71.19 642 SER A O 1
ATOM 5159 N N . ARG A 1 643 ? 15.688 4.625 6.836 1 70.25 643 ARG A N 1
ATOM 5160 C CA . ARG A 1 643 ? 15.422 4.93 5.434 1 70.25 643 ARG A CA 1
ATOM 5161 C C . ARG A 1 643 ? 16.453 5.922 4.891 1 70.25 643 ARG A C 1
ATOM 5163 O O . ARG A 1 643 ? 16.406 6.285 3.713 1 70.25 643 ARG A O 1
ATOM 5170 N N . ARG A 1 644 ? 17.453 6.406 5.691 1 67.62 644 ARG A N 1
ATOM 5171 C CA . ARG A 1 644 ? 18.531 7.273 5.23 1 67.62 644 ARG A CA 1
ATOM 5172 C C . ARG A 1 644 ? 19.609 6.473 4.496 1 67.62 644 ARG A C 1
ATOM 5174 O O . ARG A 1 644 ? 20.109 6.902 3.457 1 67.62 644 ARG A O 1
ATOM 5181 N N . TYR A 1 645 ? 19.875 5.375 5.121 1 80.25 645 TYR A N 1
ATOM 5182 C CA . TYR A 1 645 ? 20.859 4.453 4.547 1 80.25 645 TYR A CA 1
ATOM 5183 C C . TYR A 1 645 ? 20.219 3.088 4.293 1 80.25 645 TYR A C 1
ATOM 5185 O O . TYR A 1 645 ? 20.75 2.062 4.723 1 80.25 645 TYR A O 1
ATOM 5193 N N . LEU A 1 646 ? 19.234 3.176 3.465 1 82.44 646 LEU A N 1
ATOM 5194 C CA . LEU A 1 646 ? 18.312 2.051 3.344 1 82.44 646 LEU A CA 1
ATOM 5195 C C . LEU A 1 646 ? 19.047 0.792 2.902 1 82.44 646 LEU A C 1
ATOM 5197 O O . LEU A 1 646 ? 18.922 -0.26 3.533 1 82.44 646 LEU A O 1
ATOM 5201 N N . ARG A 1 647 ? 19.859 0.82 1.835 1 86.88 647 ARG A N 1
ATOM 5202 C CA . ARG A 1 647 ? 20.516 -0.357 1.274 1 86.88 647 ARG A CA 1
ATOM 5203 C C . ARG A 1 647 ? 21.516 -0.953 2.264 1 86.88 647 ARG A C 1
ATOM 5205 O O . ARG A 1 647 ? 21.594 -2.174 2.406 1 86.88 647 ARG A O 1
ATOM 5212 N N . MET A 1 648 ? 22.172 -0.095 2.92 1 85.25 648 MET A N 1
ATOM 5213 C CA . MET A 1 648 ? 23.109 -0.549 3.941 1 85.25 648 MET A CA 1
ATOM 5214 C C . MET A 1 648 ? 22.375 -1.222 5.094 1 85.25 648 MET A C 1
ATOM 5216 O O . MET A 1 648 ? 22.766 -2.299 5.547 1 85.25 648 MET A O 1
ATOM 5220 N N . GLU A 1 649 ? 21.344 -0.589 5.523 1 86.12 649 GLU A N 1
ATOM 5221 C CA . GLU A 1 649 ? 20.578 -1.126 6.645 1 86.12 649 GLU A CA 1
ATOM 5222 C C . GLU A 1 649 ? 19.922 -2.455 6.281 1 86.12 649 GLU A C 1
ATOM 5224 O O . GLU A 1 649 ? 19.844 -3.363 7.113 1 86.12 649 GLU A O 1
ATOM 5229 N N . LEU A 1 650 ? 19.5 -2.607 5.07 1 87.94 650 LEU A N 1
ATOM 5230 C CA . LEU A 1 650 ? 18.906 -3.857 4.613 1 87.94 650 LEU A CA 1
ATOM 5231 C C . LEU A 1 650 ? 19.938 -4.973 4.578 1 87.94 650 LEU A C 1
ATOM 5233 O O . LEU A 1 650 ? 19.641 -6.113 4.941 1 87.94 650 LEU A O 1
ATOM 5237 N N . SER A 1 651 ? 21.141 -4.602 4.133 1 88.69 651 SER A N 1
ATOM 5238 C CA . SER A 1 651 ? 22.219 -5.594 4.109 1 88.69 651 SER A CA 1
ATOM 5239 C C . SER A 1 651 ? 22.531 -6.098 5.512 1 88.69 651 SER A C 1
ATOM 5241 O O . SER A 1 651 ? 22.781 -7.289 5.707 1 88.69 651 SER A O 1
ATOM 5243 N N . ARG A 1 652 ? 22.438 -5.234 6.43 1 86.06 652 ARG A N 1
ATOM 5244 C CA . ARG A 1 652 ? 22.703 -5.617 7.812 1 86.06 652 ARG A CA 1
ATOM 5245 C C . ARG A 1 652 ? 21.594 -6.508 8.359 1 86.06 652 ARG A C 1
ATOM 5247 O O . ARG A 1 652 ? 21.859 -7.449 9.109 1 86.06 652 ARG A O 1
ATOM 5254 N N . HIS A 1 653 ? 20.406 -6.188 7.988 1 85.5 653 HIS A N 1
ATOM 5255 C CA . HIS A 1 653 ? 19.281 -7.008 8.43 1 85.5 653 HIS A CA 1
ATOM 5256 C C . HIS A 1 653 ? 19.359 -8.406 7.824 1 85.5 653 HIS A C 1
ATOM 5258 O O . HIS A 1 653 ? 19.016 -9.391 8.484 1 85.5 653 HIS A O 1
ATOM 5264 N N . GLU A 1 654 ? 19.703 -8.445 6.59 1 84.44 654 GLU A N 1
ATOM 5265 C CA . GLU A 1 654 ? 19.875 -9.742 5.941 1 84.44 654 GLU A CA 1
ATOM 5266 C C . GLU A 1 654 ? 20.922 -10.586 6.656 1 84.44 654 GLU A C 1
ATOM 5268 O O . GLU A 1 654 ? 20.734 -11.781 6.855 1 84.44 654 GLU A O 1
ATOM 5273 N N . ARG A 1 655 ? 21.984 -9.992 7.117 1 85.44 655 ARG A N 1
ATOM 5274 C CA . ARG A 1 655 ? 23.031 -10.703 7.828 1 85.44 655 ARG A CA 1
ATOM 5275 C C . ARG A 1 655 ? 22.547 -11.18 9.195 1 85.44 655 ARG A C 1
ATOM 5277 O O . ARG A 1 655 ? 22.875 -12.289 9.617 1 85.44 655 ARG A O 1
ATOM 5284 N N . LYS A 1 656 ? 21.844 -10.32 9.836 1 84.75 656 LYS A N 1
ATOM 5285 C CA . LYS A 1 656 ? 21.297 -10.695 11.133 1 84.75 656 LYS A CA 1
ATOM 5286 C C . LYS A 1 656 ? 20.469 -11.969 11.039 1 84.75 656 LYS A C 1
ATOM 5288 O O . LYS A 1 656 ? 20.656 -12.906 11.82 1 84.75 656 LYS A O 1
ATOM 5293 N N . ARG A 1 657 ? 19.641 -12.039 10.086 1 82.19 657 ARG A N 1
ATOM 5294 C CA . ARG A 1 657 ? 18.75 -13.18 9.914 1 82.19 657 ARG A CA 1
ATOM 5295 C C . ARG A 1 657 ? 19.531 -14.438 9.578 1 82.19 657 ARG A C 1
ATOM 5297 O O . ARG A 1 657 ? 19.266 -15.508 10.125 1 82.19 657 ARG A O 1
ATOM 5304 N N . LYS A 1 658 ? 20.438 -14.305 8.672 1 82.75 658 LYS A N 1
ATOM 5305 C CA . LYS A 1 658 ? 21.219 -15.461 8.242 1 82.75 658 LYS A CA 1
ATOM 5306 C C . LYS A 1 658 ? 22.047 -16.031 9.391 1 82.75 658 LYS A C 1
ATOM 5308 O O . LYS A 1 658 ? 22.156 -17.25 9.555 1 82.75 658 LYS A O 1
ATOM 5313 N N . ARG A 1 659 ? 22.688 -15.172 10.148 1 84.44 659 ARG A N 1
ATOM 5314 C CA . ARG A 1 659 ? 23.516 -15.609 11.258 1 84.44 659 ARG A CA 1
ATOM 5315 C C . ARG A 1 659 ? 22.672 -16.234 12.359 1 84.44 659 ARG A C 1
ATOM 5317 O O . ARG A 1 659 ? 23.078 -17.219 12.984 1 84.44 659 ARG A O 1
ATOM 5324 N N . LEU A 1 660 ? 21.516 -15.664 12.586 1 85.19 660 LEU A N 1
ATOM 5325 C CA . LEU A 1 660 ? 20.609 -16.25 13.562 1 85.19 660 LEU A CA 1
ATOM 5326 C C . LEU A 1 660 ? 20.219 -17.672 13.172 1 85.19 660 LEU A C 1
ATOM 5328 O O . LEU A 1 660 ? 20.156 -18.562 14.023 1 85.19 660 LEU A O 1
ATOM 5332 N N . ARG A 1 661 ? 19.922 -17.875 11.992 1 79.94 661 ARG A N 1
ATOM 5333 C CA . ARG A 1 661 ? 19.562 -19.203 11.508 1 79.94 661 ARG A CA 1
ATOM 5334 C C . ARG A 1 661 ? 20.719 -20.172 11.664 1 79.94 661 ARG A C 1
ATOM 5336 O O . ARG A 1 661 ? 20.516 -21.344 11.984 1 79.94 661 ARG A O 1
ATOM 5343 N N . ARG A 1 662 ? 21.891 -19.719 11.422 1 79.5 662 ARG A N 1
ATOM 5344 C CA . ARG A 1 662 ? 23.062 -20.578 11.555 1 79.5 662 ARG A CA 1
ATOM 5345 C C . ARG A 1 662 ? 23.266 -21 13.008 1 79.5 662 ARG A C 1
ATOM 5347 O O . ARG A 1 662 ? 23.625 -22.156 13.273 1 79.5 662 ARG A O 1
ATOM 5354 N N . ILE A 1 663 ? 23.078 -20.047 13.844 1 82.56 663 ILE A N 1
ATOM 5355 C CA . ILE A 1 663 ? 23.188 -20.359 15.258 1 82.56 663 ILE A CA 1
ATOM 5356 C C . ILE A 1 663 ? 22.125 -21.391 15.648 1 82.56 663 ILE A C 1
ATOM 5358 O O . ILE A 1 663 ? 22.406 -22.328 16.391 1 82.56 663 ILE A O 1
ATOM 5362 N N . LYS A 1 664 ? 20.953 -21.188 15.172 1 80.44 664 LYS A N 1
ATOM 5363 C CA . LYS A 1 664 ? 19.859 -22.109 15.453 1 80.44 664 LYS A CA 1
ATOM 5364 C C . LYS A 1 664 ? 20.188 -23.516 14.945 1 80.44 664 LYS A C 1
ATOM 5366 O O . LYS A 1 664 ? 19.938 -24.5 15.633 1 80.44 664 LYS A O 1
ATOM 5371 N N . ASP A 1 665 ? 20.75 -23.578 13.781 1 75.75 665 ASP A N 1
ATOM 5372 C CA . ASP A 1 665 ? 21.109 -24.859 13.172 1 75.75 665 ASP A CA 1
ATOM 5373 C C . ASP A 1 665 ? 22.203 -25.562 13.969 1 75.75 665 ASP A C 1
ATOM 5375 O O . ASP A 1 665 ? 22.172 -26.797 14.117 1 75.75 665 ASP A O 1
ATOM 5379 N N . ARG A 1 666 ? 23.109 -24.766 14.484 1 74.5 666 ARG A N 1
ATOM 5380 C CA . ARG A 1 666 ? 24.188 -25.312 15.305 1 74.5 666 ARG A CA 1
ATOM 5381 C C . ARG A 1 666 ? 23.641 -25.906 16.594 1 74.5 666 ARG A C 1
ATOM 5383 O O . ARG A 1 666 ? 24.125 -26.953 17.062 1 74.5 666 ARG A O 1
ATOM 5390 N N . ILE A 1 667 ? 22.672 -25.203 17.109 1 75.44 667 ILE A N 1
ATOM 5391 C CA . ILE A 1 667 ? 22.078 -25.641 18.375 1 75.44 667 ILE A CA 1
ATOM 5392 C C . ILE A 1 667 ? 21.219 -26.875 18.125 1 75.44 667 ILE A C 1
ATOM 5394 O O . ILE A 1 667 ? 21.25 -27.812 18.938 1 75.44 667 ILE A O 1
ATOM 5398 N N . LEU A 1 668 ? 20.406 -26.828 17.062 1 66.44 668 LEU A N 1
ATOM 5399 C CA . LEU A 1 668 ? 19.516 -27.953 16.781 1 66.44 668 LEU A CA 1
ATOM 5400 C C . LEU A 1 668 ? 20.312 -29.188 16.375 1 66.44 668 LEU A C 1
ATOM 5402 O O . LEU A 1 668 ? 19.875 -30.312 16.594 1 66.44 668 LEU A O 1
ATOM 5406 N N . SER A 1 669 ? 21.344 -28.984 15.547 1 60.25 669 SER A N 1
ATOM 5407 C CA . SER A 1 669 ? 22.172 -30.141 15.164 1 60.25 669 SER A CA 1
ATOM 5408 C C . SER A 1 669 ? 22.703 -30.875 16.391 1 60.25 669 SER A C 1
ATOM 5410 O O . SER A 1 669 ? 22.922 -32.094 16.359 1 60.25 669 SER A O 1
ATOM 5412 N N . GLY A 1 670 ? 22.938 -30.172 17.469 1 52.28 670 GLY A N 1
ATOM 5413 C CA . GLY A 1 670 ? 23.375 -30.844 18.688 1 52.28 670 GLY A CA 1
ATOM 5414 C C . GLY A 1 670 ? 22.219 -31.516 19.422 1 52.28 670 GLY A C 1
ATOM 5415 O O . GLY A 1 670 ? 22.453 -32.25 20.391 1 52.28 670 GLY A O 1
ATOM 5416 N N . VAL A 1 671 ? 21.047 -30.953 19.406 1 46.81 671 VAL A N 1
ATOM 5417 C CA . VAL A 1 671 ? 19.906 -31.5 20.125 1 46.81 671 VAL A CA 1
ATOM 5418 C C . VAL A 1 671 ? 19.344 -32.688 19.359 1 46.81 671 VAL A C 1
ATOM 5420 O O . VAL A 1 671 ? 18.984 -32.594 18.188 1 46.81 671 VAL A O 1
ATOM 5423 N N . THR A 1 672 ? 19.562 -33.906 19.766 1 43.22 672 THR A N 1
ATOM 5424 C CA . THR A 1 672 ? 19.281 -35.25 19.281 1 43.22 672 THR A CA 1
ATOM 54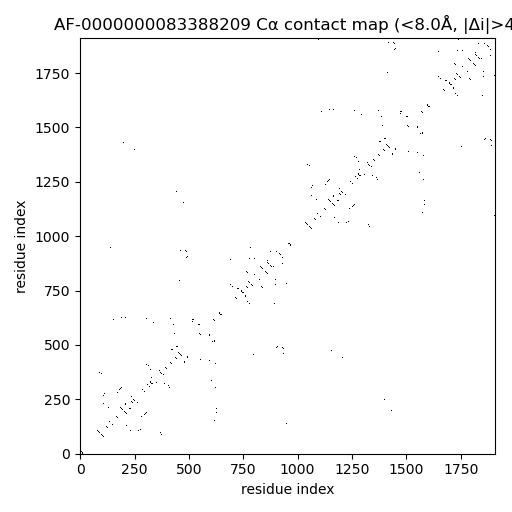25 C C . THR A 1 672 ? 17.875 -35.312 18.703 1 43.22 672 THR A C 1
ATOM 5427 O O . THR A 1 672 ? 17.078 -34.406 18.859 1 43.22 672 THR A O 1
ATOM 5430 N N . ALA A 1 673 ? 17 -36.594 19.062 1 41.69 673 ALA A N 1
ATOM 5431 C CA . ALA A 1 673 ? 15.977 -37.625 18.766 1 41.69 673 ALA A CA 1
ATOM 5432 C C . ALA A 1 673 ? 14.57 -37.031 18.906 1 41.69 673 ALA A C 1
ATOM 5434 O O . ALA A 1 673 ? 13.656 -37.438 18.203 1 41.69 673 ALA A O 1
ATOM 5435 N N . LYS A 1 674 ? 14.266 -36.281 19.922 1 38.88 674 LYS A N 1
ATOM 5436 C CA . LYS A 1 674 ? 12.891 -36.125 20.375 1 38.88 674 LYS A CA 1
ATOM 5437 C C . LYS A 1 674 ? 12.133 -35.125 19.5 1 38.88 674 LYS A C 1
ATOM 5439 O O . LYS A 1 674 ? 10.914 -35.25 19.328 1 38.88 674 LYS A O 1
ATOM 5444 N N . SER A 1 675 ? 12.656 -34 19.156 1 41.19 675 SER A N 1
ATOM 5445 C CA . SER A 1 675 ? 11.906 -33.062 18.359 1 41.19 675 SER A CA 1
ATOM 5446 C C . SER A 1 675 ? 11.531 -33.656 17 1 41.19 675 SER A C 1
ATOM 5448 O O . SER A 1 675 ? 10.547 -33.219 16.391 1 41.19 675 SER A O 1
ATOM 5450 N N . GLN A 1 676 ? 12.375 -34.562 16.5 1 42.47 676 GLN A N 1
ATOM 5451 C CA . GLN A 1 676 ? 12.023 -35.312 15.289 1 42.47 676 GLN A CA 1
ATOM 5452 C C . GLN A 1 676 ? 10.75 -36.125 15.5 1 42.47 676 GLN A C 1
ATOM 5454 O O . GLN A 1 676 ? 9.914 -36.219 14.594 1 42.47 676 GLN A O 1
ATOM 5459 N N . GLU A 1 677 ? 10.602 -36.719 16.734 1 39.56 677 GLU A N 1
ATOM 5460 C CA . GLU A 1 677 ? 9.414 -37.531 17.031 1 39.56 677 GLU A CA 1
ATOM 5461 C C . GLU A 1 677 ? 8.156 -36.656 17.031 1 39.56 677 GLU A C 1
ATOM 5463 O O . GLU A 1 677 ? 7.105 -37.094 16.547 1 39.56 677 GLU A O 1
ATOM 5468 N N . LEU A 1 678 ? 8.203 -35.5 17.703 1 40.81 678 LEU A N 1
ATOM 5469 C CA . LEU A 1 678 ? 6.996 -34.688 17.75 1 40.81 678 LEU A CA 1
ATOM 5470 C C . LEU A 1 678 ? 6.566 -34.281 16.344 1 40.81 678 LEU A C 1
ATOM 5472 O O . LEU A 1 678 ? 5.375 -34.25 16.031 1 40.81 678 LEU A O 1
ATOM 5476 N N . ARG A 1 679 ? 7.406 -34.031 15.383 1 43.25 679 ARG A N 1
ATOM 5477 C CA . ARG A 1 679 ? 7.078 -33.812 13.977 1 43.25 679 ARG A CA 1
ATOM 5478 C C . ARG A 1 679 ? 6.484 -35.062 13.344 1 43.25 679 ARG A C 1
ATOM 5480 O O . ARG A 1 679 ? 5.562 -35 12.531 1 43.25 679 ARG A O 1
ATOM 5487 N N . GLU A 1 680 ? 6.949 -36.219 13.789 1 43.78 680 GLU A N 1
ATOM 5488 C CA . GLU A 1 680 ? 6.395 -37.469 13.289 1 43.78 680 GLU A CA 1
ATOM 5489 C C . GLU A 1 680 ? 4.953 -37.656 13.742 1 43.78 680 GLU A C 1
ATOM 5491 O O . GLU A 1 680 ? 4.105 -38.094 12.977 1 43.78 680 GLU A O 1
ATOM 5496 N N . GLN A 1 681 ? 4.656 -37.406 15.031 1 41.12 681 GLN A N 1
ATOM 5497 C CA . GLN A 1 681 ? 3.305 -37.562 15.562 1 41.12 681 GLN A CA 1
ATOM 5498 C C . GLN A 1 681 ? 2.332 -36.594 14.891 1 41.12 681 GLN A C 1
ATOM 5500 O O . GLN A 1 681 ? 1.19 -36.969 14.602 1 41.12 681 GLN A O 1
ATOM 5505 N N . GLN A 1 682 ? 2.58 -35.312 14.82 1 44.31 682 GLN A N 1
ATOM 5506 C CA . GLN A 1 682 ? 1.742 -34.406 14.031 1 44.31 682 GLN A CA 1
ATOM 5507 C C . GLN A 1 682 ? 1.593 -34.906 12.602 1 44.31 682 GLN A C 1
ATOM 5509 O O . GLN A 1 682 ? 0.565 -34.688 11.961 1 44.31 682 GLN A O 1
ATOM 5514 N N . LYS A 1 683 ? 2.393 -35.781 11.961 1 44.97 683 LYS A N 1
ATOM 5515 C CA . LYS A 1 683 ? 2.461 -36.438 10.664 1 44.97 683 LYS A CA 1
ATOM 5516 C C . LYS A 1 683 ? 1.433 -37.562 10.555 1 44.97 683 LYS A C 1
ATOM 5518 O O . LYS A 1 683 ? 0.999 -37.906 9.461 1 44.97 683 LYS A O 1
ATOM 5523 N N . ALA A 1 684 ? 1.156 -38.312 11.562 1 45.12 684 ALA A N 1
ATOM 5524 C CA . ALA A 1 684 ? 0.218 -39.438 11.391 1 45.12 684 ALA A CA 1
ATOM 5525 C C . ALA A 1 684 ? -1.107 -38.938 10.812 1 45.12 684 ALA A C 1
ATOM 5527 O O . ALA A 1 684 ? -1.689 -39.594 9.945 1 45.12 684 ALA A O 1
ATOM 5528 N N . SER A 1 685 ? -1.974 -38.094 11.469 1 47.59 685 SER A N 1
ATOM 5529 C CA . SER A 1 685 ? -3.191 -37.594 10.844 1 47.59 685 SER A CA 1
ATOM 5530 C C . SER A 1 685 ? -2.908 -37.031 9.461 1 47.59 685 SER A C 1
ATOM 5532 O O . SER A 1 685 ? -3.816 -36.906 8.641 1 47.59 685 SER A O 1
ATOM 5534 N N . ARG A 1 686 ? -1.605 -36.75 9.203 1 55.88 686 ARG A N 1
ATOM 5535 C CA . ARG A 1 686 ? -1.05 -36.156 7.984 1 55.88 686 ARG A CA 1
ATOM 5536 C C . ARG A 1 686 ? -0.293 -37.219 7.18 1 55.88 686 ARG A C 1
ATOM 5538 O O . ARG A 1 686 ? 0.464 -36.875 6.266 1 55.88 686 ARG A O 1
ATOM 5545 N N . ASP A 1 687 ? -0.73 -38.5 7.617 1 71.62 687 ASP A N 1
ATOM 5546 C CA . ASP A 1 687 ? -0.032 -39.562 6.891 1 71.62 687 ASP A CA 1
ATOM 5547 C C . ASP A 1 687 ? -0.338 -39.5 5.398 1 71.62 687 ASP A C 1
ATOM 5549 O O . ASP A 1 687 ? -1.485 -39.688 4.984 1 71.62 687 ASP A O 1
ATOM 5553 N N . PRO A 1 688 ? 0.585 -39.406 4.633 1 76.25 688 PRO A N 1
ATOM 5554 C CA . PRO A 1 688 ? 0.379 -39.281 3.189 1 76.25 688 PRO A CA 1
ATOM 5555 C C . PRO A 1 688 ? -0.065 -40.594 2.533 1 76.25 688 PRO A C 1
ATOM 5557 O O . PRO A 1 688 ? -0.613 -40.562 1.429 1 76.25 688 PRO A O 1
ATOM 5560 N N . ASN A 1 689 ? -0.009 -41.781 3.307 1 82.06 689 ASN A N 1
ATOM 5561 C CA . ASN A 1 689 ? -0.325 -43.062 2.686 1 82.06 689 ASN A CA 1
ATOM 5562 C C . ASN A 1 689 ? -1.787 -43.438 2.898 1 82.06 689 ASN A C 1
ATOM 5564 O O . ASN A 1 689 ? -2.291 -44.375 2.264 1 82.06 689 ASN A O 1
ATOM 5568 N N . THR A 1 690 ? -2.381 -42.719 3.758 1 86.69 690 THR A N 1
ATOM 5569 C CA . THR A 1 690 ? -3.811 -42.938 3.949 1 86.69 690 THR A CA 1
ATOM 5570 C C . THR A 1 690 ? -4.613 -42.312 2.824 1 86.69 690 THR A C 1
ATOM 5572 O O . THR A 1 690 ? -4.441 -41.125 2.531 1 86.69 690 THR A O 1
ATOM 5575 N N . HIS A 1 691 ? -5.477 -43.188 2.189 1 90.81 691 HIS A N 1
ATOM 5576 C CA . HIS A 1 691 ? -6.211 -42.688 1.023 1 90.81 691 HIS A CA 1
ATOM 5577 C C . HIS A 1 691 ? -7.223 -41.625 1.41 1 90.81 691 HIS A C 1
ATOM 5579 O O . HIS A 1 691 ? -7.332 -40.594 0.734 1 90.81 691 HIS A O 1
ATOM 5585 N N . HIS A 1 692 ? -8.047 -41.938 2.449 1 92.94 692 HIS A N 1
ATOM 5586 C CA . HIS A 1 692 ? -9.07 -40.969 2.842 1 92.94 692 HIS A CA 1
ATOM 5587 C C . HIS A 1 692 ? -9.258 -40.938 4.355 1 92.94 692 HIS A C 1
ATOM 5589 O O . HIS A 1 692 ? -8.805 -41.875 5.051 1 92.94 692 HIS A O 1
ATOM 5595 N N . PHE A 1 693 ? -9.781 -39.844 4.812 1 91.31 693 PHE A N 1
ATOM 5596 C CA . PHE A 1 693 ? -10.07 -39.688 6.234 1 91.31 693 PHE A CA 1
ATOM 5597 C C . PHE A 1 693 ? -11.484 -39.156 6.449 1 91.31 693 PHE A C 1
ATOM 5599 O O . PHE A 1 693 ? -11.867 -38.156 5.879 1 91.31 693 PHE A O 1
ATOM 5606 N N . ILE A 1 694 ? -12.312 -39.938 7.168 1 92.06 694 ILE A N 1
ATOM 5607 C CA . ILE A 1 694 ? -13.641 -39.531 7.625 1 92.06 694 ILE A CA 1
ATOM 5608 C C . ILE A 1 694 ? -13.703 -39.625 9.148 1 92.06 694 ILE A C 1
ATOM 5610 O O . ILE A 1 694 ? -13.219 -40.594 9.742 1 92.06 694 ILE A O 1
ATOM 5614 N N . GLY A 1 695 ? -14.242 -38.625 9.789 1 85.56 695 GLY A N 1
ATOM 5615 C CA . GLY A 1 695 ? -14.32 -38.594 11.234 1 85.56 695 GLY A CA 1
ATOM 5616 C C . GLY A 1 695 ? -15.039 -39.812 11.812 1 85.56 695 GLY A C 1
ATOM 5617 O O . GLY A 1 695 ? -15.828 -40.469 11.125 1 85.56 695 GLY A O 1
ATOM 5618 N N . ILE A 1 696 ? -14.773 -40.125 13.164 1 82.75 696 ILE A N 1
ATOM 5619 C CA . ILE A 1 696 ? -15.367 -41.281 13.812 1 82.75 696 ILE A CA 1
ATOM 5620 C C . ILE A 1 696 ? -16.422 -40.844 14.812 1 82.75 696 ILE A C 1
ATOM 5622 O O . ILE A 1 696 ? -16.969 -41.656 15.562 1 82.75 696 ILE A O 1
ATOM 5626 N N . SER A 1 697 ? -16.797 -39.625 14.602 1 86.12 697 SER A N 1
ATOM 5627 C CA . SER A 1 697 ? -17.75 -39.094 15.57 1 86.12 697 SER A CA 1
ATOM 5628 C C . SER A 1 697 ? -19.141 -39.719 15.375 1 86.12 697 SER A C 1
ATOM 5630 O O . SER A 1 697 ? -19.578 -39.906 14.25 1 86.12 697 SER A O 1
ATOM 5632 N N . LYS A 1 698 ? -19.875 -40.094 16.516 1 87.06 698 LYS A N 1
ATOM 5633 C CA . LYS A 1 698 ? -21.219 -40.656 16.5 1 87.06 698 LYS A CA 1
ATOM 5634 C C . LYS A 1 698 ? -22.234 -39.656 17.031 1 87.06 698 LYS A C 1
ATOM 5636 O O . LYS A 1 698 ? -23.328 -40.031 17.453 1 87.06 698 LYS A O 1
ATOM 5641 N N . ARG A 1 699 ? -21.844 -38.375 16.891 1 84.62 699 ARG A N 1
ATOM 5642 C CA . ARG A 1 699 ? -22.688 -37.312 17.469 1 84.62 699 ARG A CA 1
ATOM 5643 C C . ARG A 1 699 ? -23.969 -37.125 16.641 1 84.62 699 ARG A C 1
ATOM 5645 O O . ARG A 1 699 ? -25.047 -36.938 17.203 1 84.62 699 ARG A O 1
ATOM 5652 N N . VAL A 1 700 ? -23.844 -37.219 15.289 1 91 700 VAL A N 1
ATOM 5653 C CA . VAL A 1 700 ? -24.984 -37.031 14.398 1 91 700 VAL A CA 1
ATOM 5654 C C . VAL A 1 700 ? -25.453 -38.375 13.859 1 91 700 VAL A C 1
ATOM 5656 O O . VAL A 1 700 ? -24.953 -38.844 12.836 1 91 700 VAL A O 1
ATOM 5659 N N . SER A 1 701 ? -26.453 -38.969 14.531 1 92.38 701 SER A N 1
ATOM 5660 C CA . SER A 1 701 ? -26.984 -40.281 14.125 1 92.38 701 SER A CA 1
ATOM 5661 C C . SER A 1 701 ? -28.297 -40.125 13.352 1 92.38 701 SER A C 1
ATOM 5663 O O . SER A 1 701 ? -29.109 -39.25 13.664 1 92.38 701 SER A O 1
ATOM 5665 N N . VAL A 1 702 ? -28.469 -40.844 12.281 1 93.38 702 VAL A N 1
ATOM 5666 C CA . VAL A 1 702 ? -29.672 -40.906 11.469 1 93.38 702 VAL A CA 1
ATOM 5667 C C . VAL A 1 702 ? -30.281 -42.281 11.508 1 93.38 702 VAL A C 1
ATOM 5669 O O . VAL A 1 702 ? -29.688 -43.25 10.992 1 93.38 702 VAL A O 1
ATOM 5672 N N . PRO A 1 703 ? -31.422 -42.438 12.117 1 93.19 703 PRO A N 1
ATOM 5673 C CA . PRO A 1 703 ? -32.062 -43.75 12.141 1 93.19 703 PRO A CA 1
ATOM 5674 C C . PRO A 1 703 ? -32.5 -44.219 10.758 1 93.19 703 PRO A C 1
ATOM 5676 O O . PRO A 1 703 ? -32.969 -43.438 9.945 1 93.19 703 PRO A O 1
ATOM 5679 N N . LEU A 1 704 ? -32.375 -45.5 10.484 1 93.12 704 LEU A N 1
ATOM 5680 C CA . LEU A 1 704 ? -32.781 -46.062 9.195 1 93.12 704 LEU A CA 1
ATOM 5681 C C . LEU A 1 704 ? -34.281 -45.938 8.969 1 93.12 704 LEU A C 1
ATOM 5683 O O . LEU A 1 704 ? -34.75 -45.906 7.828 1 93.12 704 LEU A O 1
ATOM 5687 N N . ALA A 1 705 ? -35 -45.812 10.039 1 89.56 705 ALA A N 1
ATOM 5688 C CA . ALA A 1 705 ? -36.469 -45.688 9.992 1 89.56 705 ALA A CA 1
ATOM 5689 C C . ALA A 1 705 ? -36.875 -44.375 9.312 1 89.56 705 ALA A C 1
ATOM 5691 O O . ALA A 1 705 ? -37.969 -44.281 8.781 1 89.56 705 ALA A O 1
ATOM 5692 N N . ASP A 1 706 ? -35.938 -43.438 9.273 1 92.12 706 ASP A N 1
ATOM 5693 C CA . ASP A 1 706 ? -36.219 -42.156 8.672 1 92.12 706 ASP A CA 1
ATOM 5694 C C . ASP A 1 706 ? -36.406 -42.281 7.156 1 92.12 706 ASP A C 1
ATOM 5696 O O . ASP A 1 706 ? -37.062 -41.438 6.535 1 92.12 706 ASP A O 1
ATOM 5700 N N . PHE A 1 707 ? -35.812 -43.312 6.59 1 92.06 707 PHE A N 1
ATOM 5701 C CA . PHE A 1 707 ? -35.844 -43.5 5.141 1 92.06 707 PHE A CA 1
ATOM 5702 C C . PHE A 1 707 ? -36.938 -44.469 4.746 1 92.06 707 PHE A C 1
ATOM 5704 O O . PHE A 1 707 ? -37.156 -44.719 3.557 1 92.06 707 PHE A O 1
ATOM 5711 N N . SER A 1 708 ? -37.656 -45.156 5.672 1 87.06 708 SER A N 1
ATOM 5712 C CA . SER A 1 708 ? -38.719 -46.125 5.418 1 87.06 708 SER A CA 1
ATOM 5713 C C . SER A 1 708 ? -40.062 -45.438 5.242 1 87.06 708 SER A C 1
ATOM 5715 O O . SER A 1 708 ? -40.156 -44.219 5.406 1 87.06 708 SER A O 1
ATOM 5717 N N . GLN A 1 709 ? -41 -46.312 4.812 1 81.38 709 GLN A N 1
ATOM 5718 C CA . GLN A 1 709 ? -42.344 -45.781 4.621 1 81.38 709 GLN A CA 1
ATOM 5719 C C . GLN A 1 709 ? -42.875 -45.156 5.91 1 81.38 709 GLN A C 1
ATOM 5721 O O . GLN A 1 709 ? -42.875 -45.812 6.965 1 81.38 709 GLN A O 1
ATOM 5726 N N . GLY A 1 710 ? -43.219 -43.906 5.859 1 78.69 710 GLY A N 1
ATOM 5727 C CA . GLY A 1 710 ? -43.75 -43.219 7.023 1 78.69 710 GLY A CA 1
ATOM 5728 C C . GLY A 1 710 ? -42.688 -42.469 7.801 1 78.69 710 GLY A C 1
ATOM 5729 O O . GLY A 1 710 ? -43.031 -41.75 8.75 1 78.69 710 GLY A O 1
ATOM 5730 N N . GLY A 1 711 ? -41.469 -42.562 7.328 1 86.62 711 GLY A N 1
ATOM 5731 C CA . GLY A 1 711 ? -40.375 -41.906 8.031 1 86.62 711 GLY A CA 1
ATOM 5732 C C . GLY A 1 711 ? -40.25 -40.438 7.645 1 86.62 711 GLY A C 1
ATOM 5733 O O . GLY A 1 711 ? -41.031 -39.906 6.855 1 86.62 711 GLY A O 1
ATOM 5734 N N . ARG A 1 712 ? -39.281 -39.719 8.25 1 88.25 712 ARG A N 1
ATOM 5735 C CA . ARG A 1 712 ? -39.031 -38.281 8.102 1 88.25 712 ARG A CA 1
ATOM 5736 C C . ARG A 1 712 ? -38.781 -37.938 6.645 1 88.25 712 ARG A C 1
ATOM 5738 O O . ARG A 1 712 ? -39.188 -36.875 6.172 1 88.25 712 ARG A O 1
ATOM 5745 N N . PHE A 1 713 ? -38.031 -38.906 5.91 1 90.38 713 PHE A N 1
ATOM 5746 C CA . PHE A 1 713 ? -37.594 -38.594 4.551 1 90.38 713 PHE A CA 1
ATOM 5747 C C . PHE A 1 713 ? -38.438 -39.344 3.533 1 90.38 713 PHE A C 1
ATOM 5749 O O . PHE A 1 713 ? -38.062 -39.469 2.369 1 90.38 713 PHE A O 1
ATOM 5756 N N . SER A 1 714 ? -39.594 -39.906 3.91 1 86.62 714 SER A N 1
ATOM 5757 C CA . SER A 1 714 ? -40.406 -40.781 3.072 1 86.62 714 SER A CA 1
ATOM 5758 C C . SER A 1 714 ? -40.906 -40.062 1.834 1 86.62 714 SER A C 1
ATOM 5760 O O . SER A 1 714 ? -41.125 -40.688 0.79 1 86.62 714 SER A O 1
ATOM 5762 N N . SER A 1 715 ? -40.969 -38.75 1.899 1 83.75 715 SER A N 1
ATOM 5763 C CA . SER A 1 715 ? -41.531 -38 0.785 1 83.75 715 SER A CA 1
ATOM 5764 C C . SER A 1 715 ? -40.438 -37.625 -0.233 1 83.75 715 SER A C 1
ATOM 5766 O O . SER A 1 715 ? -40.75 -37.188 -1.339 1 83.75 715 SER A O 1
ATOM 5768 N N . ASP A 1 716 ? -39.219 -37.875 0.08 1 89.44 716 ASP A N 1
ATOM 5769 C CA . ASP A 1 716 ? -38.125 -37.531 -0.831 1 89.44 716 ASP A CA 1
ATOM 5770 C C . ASP A 1 716 ? -37.938 -38.625 -1.879 1 89.44 716 ASP A C 1
ATOM 5772 O O . ASP A 1 716 ? -37.938 -39.812 -1.547 1 89.44 716 ASP A O 1
ATOM 5776 N N . PRO A 1 717 ? -37.812 -38.25 -3.057 1 87.06 717 PRO A N 1
ATOM 5777 C CA . PRO A 1 717 ? -37.688 -39.25 -4.137 1 87.06 717 PRO A CA 1
ATOM 5778 C C . PRO A 1 717 ? -36.469 -40.125 -4.004 1 87.06 717 PRO A C 1
ATOM 5780 O O . PRO A 1 717 ? -36.438 -41.25 -4.531 1 87.06 717 PRO A O 1
ATOM 5783 N N . LEU A 1 718 ? -35.438 -39.781 -3.311 1 89.12 718 LEU A N 1
ATOM 5784 C CA . LEU A 1 718 ? -34.188 -40.562 -3.203 1 89.12 718 LEU A CA 1
ATOM 5785 C C . LEU A 1 718 ? -34.312 -41.562 -2.076 1 89.12 718 LEU A C 1
ATOM 5787 O O . LEU A 1 718 ? -33.469 -42.469 -1.978 1 89.12 718 LEU A O 1
ATOM 5791 N N . SER A 1 719 ? -35.281 -41.438 -1.269 1 88 719 SER A N 1
ATOM 5792 C CA . SER A 1 719 ? -35.406 -42.281 -0.099 1 88 719 SER A CA 1
ATOM 5793 C C . SER A 1 719 ? -35.969 -43.656 -0.481 1 88 719 SER A C 1
ATOM 5795 O O . SER A 1 719 ? -35.812 -44.625 0.268 1 88 719 SER A O 1
ATOM 5797 N N . SER A 1 720 ? -36.594 -43.719 -1.699 1 83.12 720 SER A N 1
ATOM 5798 C CA . SER A 1 720 ? -37.188 -44.969 -2.119 1 83.12 720 SER A CA 1
ATOM 5799 C C . SER A 1 720 ? -36.094 -46.031 -2.314 1 83.12 720 SER A C 1
ATOM 5801 O O . SER A 1 720 ? -35.156 -45.844 -3.102 1 83.12 720 SER A O 1
ATOM 5803 N N . GLY A 1 721 ? -36.062 -47.094 -1.518 1 84 721 GLY A N 1
ATOM 5804 C CA . GLY A 1 721 ? -35.156 -48.188 -1.663 1 84 721 GLY A CA 1
ATOM 5805 C C . GLY A 1 721 ? -33.812 -47.969 -0.996 1 84 721 GLY A C 1
ATOM 5806 O O . GLY A 1 721 ? -32.844 -48.656 -1.26 1 84 721 GLY A O 1
ATOM 5807 N N . PHE A 1 722 ? -33.719 -46.812 -0.186 1 91.56 722 PHE A N 1
ATOM 5808 C CA . PHE A 1 722 ? -32.469 -46.438 0.466 1 91.56 722 PHE A CA 1
ATOM 5809 C C . PHE A 1 722 ? -31.891 -47.594 1.263 1 91.56 722 PHE A C 1
ATOM 5811 O O . PHE A 1 722 ? -30.75 -48 1.061 1 91.56 722 PHE A O 1
ATOM 5818 N N . THR A 1 723 ? -32.719 -48.219 2.139 1 91.38 723 THR A N 1
ATOM 5819 C CA . THR A 1 723 ? -32.25 -49.281 3.041 1 91.38 723 THR A CA 1
ATOM 5820 C C . THR A 1 723 ? -31.844 -50.531 2.258 1 91.38 723 THR A C 1
ATOM 5822 O O . THR A 1 723 ? -30.812 -51.125 2.549 1 91.38 723 THR A O 1
ATOM 5825 N N . ARG A 1 724 ? -32.656 -50.875 1.302 1 89.56 724 ARG A N 1
ATOM 5826 C CA . ARG A 1 724 ? -32.344 -52.031 0.476 1 89.56 724 ARG A CA 1
ATOM 5827 C C . ARG A 1 724 ? -31.016 -51.812 -0.277 1 89.56 724 ARG A C 1
ATOM 5829 O O . ARG A 1 724 ? -30.141 -52.688 -0.252 1 89.56 724 ARG A O 1
ATOM 5836 N N . SER A 1 725 ? -30.938 -50.688 -0.921 1 92.12 725 SER A N 1
ATOM 5837 C CA . SER A 1 725 ? -29.734 -50.406 -1.698 1 92.12 725 SER A CA 1
ATOM 5838 C C . SER A 1 725 ? -28.5 -50.312 -0.805 1 92.12 725 SER A C 1
ATOM 5840 O O . SER A 1 725 ? -27.422 -50.75 -1.2 1 92.12 725 SER A O 1
ATOM 5842 N N . LEU A 1 726 ? -28.609 -49.75 0.359 1 94.69 726 LEU A N 1
ATOM 5843 C CA . LEU A 1 726 ? -27.5 -49.656 1.305 1 94.69 726 LEU A CA 1
ATOM 5844 C C . LEU A 1 726 ? -27.031 -51 1.765 1 94.69 726 LEU A C 1
ATOM 5846 O O . LEU A 1 726 ? -25.828 -51.312 1.746 1 94.69 726 LEU A O 1
ATOM 5850 N N . LYS A 1 727 ? -28 -51.875 2.145 1 92.94 727 LYS A N 1
ATOM 5851 C CA . LYS A 1 727 ? -27.641 -53.188 2.633 1 92.94 727 LYS A CA 1
ATOM 5852 C C . LYS A 1 727 ? -26.969 -54.031 1.539 1 92.94 727 LYS A C 1
ATOM 5854 O O . LYS A 1 727 ? -26.047 -54.781 1.809 1 92.94 727 LYS A O 1
ATOM 5859 N N . GLN A 1 728 ? -27.484 -53.844 0.35 1 91.94 728 GLN A N 1
ATOM 5860 C CA . GLN A 1 728 ? -26.875 -54.531 -0.771 1 91.94 728 GLN A CA 1
ATOM 5861 C C . GLN A 1 728 ? -25.422 -54.094 -0.966 1 91.94 728 GLN A C 1
ATOM 5863 O O . GLN A 1 728 ? -24.547 -54.906 -1.21 1 91.94 728 GLN A O 1
ATOM 5868 N N . HIS A 1 729 ? -25.172 -52.812 -0.871 1 93.25 729 HIS A N 1
ATOM 5869 C CA . HIS A 1 729 ? -23.844 -52.25 -1 1 93.25 729 HIS A CA 1
ATOM 5870 C C . HIS A 1 729 ? -22.922 -52.719 0.125 1 93.25 729 HIS A C 1
ATOM 5872 O O . HIS A 1 729 ? -21.781 -53.094 -0.119 1 93.25 729 HIS A O 1
ATOM 5878 N N . LEU A 1 730 ? -23.438 -52.781 1.286 1 93.31 730 LEU A N 1
ATOM 5879 C CA . LEU A 1 730 ? -22.641 -53.125 2.465 1 93.31 730 LEU A CA 1
ATOM 5880 C C . LEU A 1 730 ? -22.328 -54.625 2.492 1 93.31 730 LEU A C 1
ATOM 5882 O O . LEU A 1 730 ? -21.281 -55.031 3.012 1 93.31 730 LEU A O 1
ATOM 5886 N N . LEU A 1 731 ? -23.297 -55.406 1.94 1 90.69 731 LEU A N 1
ATOM 5887 C CA . LEU A 1 731 ? -23.078 -56.844 1.932 1 90.69 731 LEU A CA 1
ATOM 5888 C C . LEU A 1 731 ? -21.797 -57.219 1.188 1 90.69 731 LEU A C 1
ATOM 5890 O O . LEU A 1 731 ? -20.969 -57.969 1.701 1 90.69 731 LEU A O 1
ATOM 5894 N N . LEU A 1 732 ? -21.703 -56.594 0.061 1 87.5 732 LEU A N 1
ATOM 5895 C CA . LEU A 1 732 ? -20.531 -56.875 -0.756 1 87.5 732 LEU A CA 1
ATOM 5896 C C . LEU A 1 732 ? -19.25 -56.469 -0.022 1 87.5 732 LEU A C 1
ATOM 5898 O O . LEU A 1 732 ? -18.266 -57.219 -0.024 1 87.5 732 LEU A O 1
ATOM 5902 N N . ARG A 1 733 ? -19.234 -55.406 0.598 1 90.31 733 ARG A N 1
ATOM 5903 C CA . ARG A 1 733 ? -18.062 -54.844 1.262 1 90.31 733 ARG A CA 1
ATOM 5904 C C . ARG A 1 733 ? -17.766 -55.594 2.553 1 90.31 733 ARG A C 1
ATOM 5906 O O . ARG A 1 733 ? -16.594 -55.75 2.93 1 90.31 733 ARG A O 1
ATOM 5913 N N . PHE A 1 734 ? -18.812 -55.938 3.193 1 88.44 734 PHE A N 1
ATOM 5914 C CA . PHE A 1 734 ? -18.656 -56.688 4.43 1 88.44 734 PHE A CA 1
ATOM 5915 C C . PHE A 1 734 ? -17.969 -58.031 4.168 1 88.44 734 PHE A C 1
ATOM 5917 O O . PHE A 1 734 ? -17.031 -58.406 4.887 1 88.44 734 PHE A O 1
ATOM 5924 N N . ILE A 1 735 ? -18.422 -58.688 3.158 1 84.62 735 ILE A N 1
ATOM 5925 C CA . ILE A 1 735 ? -17.844 -60 2.793 1 84.62 735 ILE A CA 1
ATOM 5926 C C . ILE A 1 735 ? -16.375 -59.812 2.391 1 84.62 735 ILE A C 1
ATOM 5928 O O . ILE A 1 735 ? -15.516 -60.594 2.766 1 84.62 735 ILE A O 1
ATOM 5932 N N . ALA A 1 736 ? -16.156 -58.75 1.661 1 84.5 736 ALA A N 1
ATOM 5933 C CA . ALA A 1 736 ? -14.789 -58.469 1.206 1 84.5 736 ALA A CA 1
ATOM 5934 C C . ALA A 1 736 ? -13.852 -58.25 2.387 1 84.5 736 ALA A C 1
ATOM 5936 O O . ALA A 1 736 ? -12.68 -58.594 2.334 1 84.5 736 ALA A O 1
ATOM 5937 N N . LYS A 1 737 ? -14.305 -57.625 3.371 1 83.38 737 LYS A N 1
ATOM 5938 C CA . LYS A 1 737 ? -13.492 -57.344 4.547 1 83.38 737 LYS A CA 1
ATOM 5939 C C . LYS A 1 737 ? -13.266 -58.594 5.391 1 83.38 737 LYS A C 1
ATOM 5941 O O . LYS A 1 737 ? -12.219 -58.719 6.031 1 83.38 737 LYS A O 1
ATOM 5946 N N . LEU A 1 738 ? -14.234 -59.5 5.465 1 78.69 738 LEU A N 1
ATOM 5947 C CA . LEU A 1 738 ? -14.156 -60.688 6.301 1 78.69 738 LEU A CA 1
ATOM 5948 C C . LEU A 1 738 ? -13.297 -61.75 5.641 1 78.69 738 LEU A C 1
ATOM 5950 O O . LEU A 1 738 ? -12.578 -62.5 6.324 1 78.69 738 LEU A O 1
ATOM 5954 N N . VAL A 1 739 ? -13.555 -61.812 4.27 1 76.69 739 VAL A N 1
ATOM 5955 C CA . VAL A 1 739 ? -12.797 -62.812 3.533 1 76.69 739 VAL A CA 1
ATOM 5956 C C . VAL A 1 739 ? -11.805 -62.125 2.59 1 76.69 739 VAL A C 1
ATOM 5958 O O . VAL A 1 739 ? -12.086 -61.969 1.399 1 76.69 739 VAL A O 1
ATOM 5961 N N . PRO A 1 740 ? -10.727 -61.75 3.127 1 71.38 740 PRO A N 1
ATOM 5962 C CA . PRO A 1 740 ? -9.781 -60.938 2.338 1 71.38 740 PRO A CA 1
ATOM 5963 C C . PRO A 1 740 ? -9.383 -61.625 1.033 1 71.38 740 PRO A C 1
ATOM 5965 O O . PRO A 1 740 ? -9.094 -60.969 0.041 1 71.38 740 PRO A O 1
ATOM 5968 N N . ASP A 1 741 ? -9.438 -62.938 1.053 1 67.38 741 ASP A N 1
ATOM 5969 C CA . ASP A 1 741 ? -9.039 -63.688 -0.139 1 67.38 741 ASP A CA 1
ATOM 5970 C C . ASP A 1 741 ? -10 -63.406 -1.297 1 67.38 741 ASP A C 1
ATOM 5972 O O . ASP A 1 741 ? -9.602 -63.469 -2.463 1 67.38 741 ASP A O 1
ATOM 5976 N N . LEU A 1 742 ? -11.211 -63.094 -0.979 1 68 742 LEU A N 1
ATOM 5977 C CA . LEU A 1 742 ? -12.203 -62.812 -2 1 68 742 LEU A CA 1
ATOM 5978 C C . LEU A 1 742 ? -12.156 -61.344 -2.396 1 68 742 LEU A C 1
ATOM 5980 O O . LEU A 1 742 ? -12.75 -60.938 -3.4 1 68 742 LEU A O 1
ATOM 5984 N N . ALA A 1 743 ? -11.445 -60.594 -1.632 1 65.81 743 ALA A N 1
ATOM 5985 C CA . ALA A 1 743 ? -11.43 -59.156 -1.837 1 65.81 743 ALA A CA 1
ATOM 5986 C C . ALA A 1 743 ? -10.383 -58.75 -2.873 1 65.81 743 ALA A C 1
ATOM 5988 O O . ALA A 1 743 ? -10.297 -57.594 -3.262 1 65.81 743 ALA A O 1
ATOM 5989 N N . ARG A 1 744 ? -9.672 -59.719 -3.375 1 62.44 744 ARG A N 1
ATOM 5990 C CA . ARG A 1 744 ? -8.648 -59.438 -4.371 1 62.44 744 ARG A CA 1
ATOM 5991 C C . ARG A 1 744 ? -9.273 -59.031 -5.707 1 62.44 744 ARG A C 1
ATOM 5993 O O . ARG A 1 744 ? -10.375 -59.469 -6.031 1 62.44 744 ARG A O 1
ATOM 6000 N N . GLU A 1 745 ? -8.758 -58.062 -6.375 1 60.56 745 GLU A N 1
ATOM 6001 C CA . GLU A 1 745 ? -9.242 -57.469 -7.617 1 60.56 745 GLU A CA 1
ATOM 6002 C C . GLU A 1 745 ? -9.578 -58.562 -8.648 1 60.56 745 GLU A C 1
ATOM 6004 O O . GLU A 1 745 ? -10.555 -58.438 -9.383 1 60.56 745 GLU A O 1
ATOM 6009 N N . ASP A 1 746 ? -8.875 -59.781 -8.695 1 59 746 ASP A N 1
ATOM 6010 C CA . ASP A 1 746 ? -9.023 -60.812 -9.695 1 59 746 ASP A CA 1
ATOM 6011 C C . ASP A 1 746 ? -10.25 -61.688 -9.391 1 59 746 ASP A C 1
ATOM 6013 O O . ASP A 1 746 ? -10.711 -62.438 -10.258 1 59 746 ASP A O 1
ATOM 6017 N N . LYS A 1 747 ? -10.797 -61.5 -8.289 1 66.06 747 LYS A N 1
ATOM 6018 C CA . LYS A 1 747 ? -11.906 -62.375 -7.91 1 66.06 747 LYS A CA 1
ATOM 6019 C C . LYS A 1 747 ? -13.18 -61.562 -7.68 1 66.06 747 LYS A C 1
ATOM 6021 O O . LYS A 1 747 ? -14.023 -61.969 -6.867 1 66.06 747 LYS A O 1
ATOM 6026 N N . SER A 1 748 ? -13.227 -60.375 -8.211 1 69.69 748 SER A N 1
ATOM 6027 C CA . SER A 1 748 ? -14.367 -59.469 -8.039 1 69.69 748 SER A CA 1
ATOM 6028 C C . SER A 1 748 ? -15.664 -60.156 -8.469 1 69.69 748 SER A C 1
ATOM 6030 O O . SER A 1 748 ? -16.703 -60 -7.828 1 69.69 748 SER A O 1
ATOM 6032 N N . LYS A 1 749 ? -15.57 -61 -9.477 1 75.19 749 LYS A N 1
ATOM 6033 C CA . LYS A 1 749 ? -16.75 -61.688 -9.961 1 75.19 749 LYS A CA 1
ATOM 6034 C C . LYS A 1 749 ? -17.188 -62.781 -8.984 1 75.19 749 LYS A C 1
ATOM 6036 O O . LYS A 1 749 ? -18.375 -63 -8.758 1 75.19 749 LYS A O 1
ATOM 6041 N N . GLU A 1 750 ? -16.203 -63.344 -8.43 1 74.62 750 GLU A N 1
ATOM 6042 C CA . GLU A 1 750 ? -16.5 -64.375 -7.453 1 74.62 750 GLU A CA 1
ATOM 6043 C C . GLU A 1 750 ? -17.141 -63.781 -6.195 1 74.62 750 GLU A C 1
ATOM 6045 O O . GLU A 1 750 ? -18.078 -64.375 -5.645 1 74.62 750 GLU A O 1
ATOM 6050 N N . LEU A 1 751 ? -16.547 -62.688 -5.84 1 78.06 751 LEU A N 1
ATOM 6051 C CA . LEU A 1 751 ? -17.125 -61.969 -4.695 1 78.06 751 LEU A CA 1
ATOM 6052 C C . LEU A 1 751 ? -18.578 -61.594 -4.961 1 78.06 751 LEU A C 1
ATOM 6054 O O . LEU A 1 751 ? -19.438 -61.781 -4.098 1 78.06 751 LEU A O 1
ATOM 6058 N N . ALA A 1 752 ? -18.797 -61.156 -6.141 1 77.19 752 ALA A N 1
ATOM 6059 C CA . ALA A 1 752 ? -20.141 -60.75 -6.508 1 77.19 752 ALA A CA 1
ATOM 6060 C C . ALA A 1 752 ? -21.094 -61.969 -6.531 1 77.19 752 ALA A C 1
ATOM 6062 O O . ALA A 1 752 ? -22.234 -61.844 -6.074 1 77.19 752 ALA A O 1
ATOM 6063 N N . ARG A 1 753 ? -20.609 -63.031 -6.973 1 78 753 ARG A N 1
ATOM 6064 C CA . ARG A 1 753 ? -21.406 -64.25 -7.02 1 78 753 ARG A CA 1
ATOM 6065 C C . ARG A 1 753 ? -21.703 -64.75 -5.617 1 78 753 ARG A C 1
ATOM 6067 O O . ARG A 1 753 ? -22.828 -65.188 -5.324 1 78 753 ARG A O 1
ATOM 6074 N N . PHE A 1 754 ? -20.672 -64.688 -4.91 1 78.56 754 PHE A N 1
ATOM 6075 C CA . PHE A 1 754 ? -20.828 -65.188 -3.537 1 78.56 754 PHE A CA 1
ATOM 6076 C C . PHE A 1 754 ? -21.812 -64.312 -2.787 1 78.56 754 PHE A C 1
ATOM 6078 O O . PHE A 1 754 ? -22.656 -64.812 -2.037 1 78.56 754 PHE A O 1
ATOM 6085 N N . ALA A 1 755 ? -21.688 -63.031 -3.016 1 76.44 755 ALA A N 1
ATOM 6086 C CA . ALA A 1 755 ? -22.562 -62.094 -2.346 1 76.44 755 ALA A CA 1
ATOM 6087 C C . ALA A 1 755 ? -24 -62.219 -2.824 1 76.44 755 ALA A C 1
ATOM 6089 O O . ALA A 1 755 ? -24.938 -62.094 -2.037 1 76.44 755 ALA A O 1
ATOM 6090 N N . ALA A 1 756 ? -24.141 -62.5 -4.086 1 78.69 756 ALA A N 1
ATOM 6091 C CA . ALA A 1 756 ? -25.484 -62.656 -4.664 1 78.69 756 ALA A CA 1
ATOM 6092 C C . ALA A 1 756 ? -26.203 -63.844 -4.055 1 78.69 756 ALA A C 1
ATOM 6094 O O . ALA A 1 756 ? -27.438 -63.906 -4.02 1 78.69 756 ALA A O 1
ATOM 6095 N N . ALA A 1 757 ? -25.422 -64.688 -3.549 1 77.69 757 ALA A N 1
ATOM 6096 C CA . ALA A 1 757 ? -25.984 -65.938 -2.963 1 77.69 757 ALA A CA 1
ATOM 6097 C C . ALA A 1 757 ? -26.422 -65.688 -1.52 1 77.69 757 ALA A C 1
ATOM 6099 O O . ALA A 1 757 ? -27.125 -66.5 -0.93 1 77.69 757 ALA A O 1
ATOM 6100 N N . GLN A 1 758 ? -25.984 -64.562 -1.124 1 79.38 758 GLN A N 1
ATOM 6101 C CA . GLN A 1 758 ? -26.328 -64.25 0.263 1 79.38 758 GLN A CA 1
ATOM 6102 C C . GLN A 1 758 ? -27.562 -63.375 0.345 1 79.38 758 GLN A C 1
ATOM 6104 O O . GLN A 1 758 ? -27.891 -62.688 -0.606 1 79.38 758 GLN A O 1
ATOM 6109 N N . ASP A 1 759 ? -28.219 -63.469 1.439 1 81.88 759 ASP A N 1
ATOM 6110 C CA . ASP A 1 759 ? -29.422 -62.656 1.683 1 81.88 759 ASP A CA 1
ATOM 6111 C C . ASP A 1 759 ? -29.047 -61.312 2.281 1 81.88 759 ASP A C 1
ATOM 6113 O O . ASP A 1 759 ? -28.594 -61.219 3.426 1 81.88 759 ASP A O 1
ATOM 6117 N N . TRP A 1 760 ? -29.203 -60.25 1.529 1 86.81 760 TRP A N 1
ATOM 6118 C CA . TRP A 1 760 ? -28.844 -58.906 1.96 1 86.81 760 TRP A CA 1
ATOM 6119 C C . TRP A 1 760 ? -29.641 -58.5 3.188 1 86.81 760 TRP A C 1
ATOM 6121 O O . TRP A 1 760 ? -29.219 -57.625 3.947 1 86.81 760 TRP A O 1
ATOM 6131 N N . SER A 1 761 ? -30.781 -59.094 3.424 1 86.19 761 SER A N 1
ATOM 6132 C CA . SER A 1 761 ? -31.641 -58.75 4.547 1 86.19 761 SER A CA 1
ATOM 6133 C C . SER A 1 761 ? -31.016 -59.125 5.875 1 86.19 761 SER A C 1
ATOM 6135 O O . SER A 1 761 ? -31.422 -58.656 6.93 1 86.19 761 SER A O 1
ATOM 6137 N N . ARG A 1 762 ? -29.938 -59.844 5.828 1 88 762 ARG A N 1
ATOM 6138 C CA . ARG A 1 762 ? -29.297 -60.312 7.051 1 88 762 ARG A CA 1
ATOM 6139 C C . ARG A 1 762 ? -28.234 -59.344 7.516 1 88 762 ARG A C 1
ATOM 6141 O O . ARG A 1 762 ? -27.641 -59.531 8.578 1 88 762 ARG A O 1
ATOM 6148 N N . ILE A 1 763 ? -28 -58.406 6.691 1 91.12 763 ILE A N 1
ATOM 6149 C CA . ILE A 1 763 ? -27.109 -57.312 7.113 1 91.12 763 ILE A CA 1
ATOM 6150 C C . ILE A 1 763 ? -27.797 -56.469 8.188 1 91.12 763 ILE A C 1
ATOM 6152 O O . ILE A 1 763 ? -28.938 -56.062 8.023 1 91.12 763 ILE A O 1
ATOM 6156 N N . VAL A 1 764 ? -27.109 -56.344 9.32 1 90.12 764 VAL A N 1
ATOM 6157 C CA . VAL A 1 764 ? -27.672 -55.594 10.43 1 90.12 764 VAL A CA 1
ATOM 6158 C C . VAL A 1 764 ? -26.734 -54.438 10.773 1 90.12 764 VAL A C 1
ATOM 6160 O O . VAL A 1 764 ? -25.5 -54.594 10.773 1 90.12 764 VAL A O 1
ATOM 6163 N N . LEU A 1 765 ? -27.281 -53.25 10.875 1 93.12 765 LEU A N 1
ATOM 6164 C CA . LEU A 1 765 ? -26.562 -52.062 11.367 1 93.12 765 LEU A CA 1
ATOM 6165 C C . LEU A 1 765 ? -26.766 -51.906 12.875 1 93.12 765 LEU A C 1
ATOM 6167 O O . LEU A 1 765 ? -27.891 -51.938 13.359 1 93.12 765 LEU A O 1
ATOM 6171 N N . LYS A 1 766 ? -25.734 -51.812 13.562 1 90.62 766 LYS A N 1
ATOM 6172 C CA . LYS A 1 766 ? -25.812 -51.656 15.016 1 90.62 766 LYS A CA 1
ATOM 6173 C C . LYS A 1 766 ? -26.719 -50.5 15.398 1 90.62 766 LYS A C 1
ATOM 6175 O O . LYS A 1 766 ? -26.562 -49.375 14.867 1 90.62 766 LYS A O 1
ATOM 6180 N N . ASN A 1 767 ? -27.703 -50.688 16.234 1 89.88 767 ASN A N 1
ATOM 6181 C CA . ASN A 1 767 ? -28.656 -49.719 16.734 1 89.88 767 ASN A CA 1
ATOM 6182 C C . ASN A 1 767 ? -29.578 -49.219 15.633 1 89.88 767 ASN A C 1
ATOM 6184 O O . ASN A 1 767 ? -30.219 -48.188 15.789 1 89.88 767 ASN A O 1
ATOM 6188 N N . ASP A 1 768 ? -29.547 -49.781 14.398 1 91.56 768 ASP A N 1
ATOM 6189 C CA . ASP A 1 768 ? -30.375 -49.438 13.258 1 91.56 768 ASP A CA 1
ATOM 6190 C C . ASP A 1 768 ? -30.203 -47.969 12.875 1 91.56 768 ASP A C 1
ATOM 6192 O O . ASP A 1 768 ? -31.188 -47.25 12.703 1 91.56 768 ASP A O 1
ATOM 6196 N N . ARG A 1 769 ? -28.891 -47.562 12.93 1 93.44 769 ARG A N 1
ATOM 6197 C CA . ARG A 1 769 ? -28.609 -46.156 12.633 1 93.44 769 ARG A CA 1
ATOM 6198 C C . ARG A 1 769 ? -27.328 -46.031 11.805 1 93.44 769 ARG A C 1
ATOM 6200 O O . ARG A 1 769 ? -26.484 -46.906 11.805 1 93.44 769 ARG A O 1
ATOM 6207 N N . VAL A 1 770 ? -27.25 -44.938 11.055 1 94.56 770 VAL A N 1
ATOM 6208 C CA . VAL A 1 770 ? -26.047 -44.5 10.359 1 94.56 770 VAL A CA 1
ATOM 6209 C C . VAL A 1 770 ? -25.578 -43.156 10.93 1 94.56 770 VAL A C 1
ATOM 6211 O O . VAL A 1 770 ? -26.359 -42.438 11.539 1 94.56 770 VAL A O 1
ATOM 6214 N N . TYR A 1 771 ? -24.312 -42.938 10.828 1 95.56 771 TYR A N 1
ATOM 6215 C CA . TYR A 1 771 ? -23.75 -41.688 11.328 1 95.56 771 TYR A CA 1
ATOM 6216 C C . TYR A 1 771 ? -23.297 -40.812 10.18 1 95.56 771 TYR A C 1
ATOM 6218 O O . TYR A 1 771 ? -22.656 -41.25 9.242 1 95.56 771 TYR A O 1
ATOM 6226 N N . SER A 1 772 ? -23.656 -39.562 10.266 1 94.81 772 SER A N 1
ATOM 6227 C CA . SER A 1 772 ? -23.406 -38.625 9.188 1 94.81 772 SER A CA 1
ATOM 6228 C C . SER A 1 772 ? -22.219 -37.719 9.516 1 94.81 772 SER A C 1
ATOM 6230 O O . SER A 1 772 ? -22.031 -37.344 10.672 1 94.81 772 SER A O 1
ATOM 6232 N N . HIS A 1 773 ? -21.375 -37.375 8.523 1 94.81 773 HIS A N 1
ATOM 6233 C CA . HIS A 1 773 ? -20.234 -36.469 8.602 1 94.81 773 HIS A CA 1
ATOM 6234 C C . HIS A 1 773 ? -20.328 -35.344 7.574 1 94.81 773 HIS A C 1
ATOM 6236 O O . HIS A 1 773 ? -20.984 -35.531 6.535 1 94.81 773 HIS A O 1
ATOM 6242 N N . GLN A 1 774 ? -19.641 -34.219 7.852 1 92.56 774 GLN A N 1
ATOM 6243 C CA . GLN A 1 774 ? -19.734 -33.062 6.961 1 92.56 774 GLN A CA 1
ATOM 6244 C C . GLN A 1 774 ? -18.547 -33 6 1 92.56 774 GLN A C 1
ATOM 6246 O O . GLN A 1 774 ? -18.641 -32.406 4.926 1 92.56 774 GLN A O 1
ATOM 6251 N N . ILE A 1 775 ? -17.438 -33.625 6.477 1 93.94 775 ILE A N 1
ATOM 6252 C CA . ILE A 1 775 ? -16.203 -33.438 5.723 1 93.94 775 ILE A CA 1
ATOM 6253 C C . ILE A 1 775 ? -15.516 -34.781 5.5 1 93.94 775 ILE A C 1
ATOM 6255 O O . ILE A 1 775 ? -15.586 -35.656 6.355 1 93.94 775 ILE A O 1
ATOM 6259 N N . MET A 1 776 ? -15 -34.969 4.344 1 94.44 776 MET A N 1
ATOM 6260 C CA . MET A 1 776 ? -14.102 -36.094 3.992 1 94.44 776 MET A CA 1
ATOM 6261 C C . MET A 1 776 ? -12.844 -35.562 3.303 1 94.44 776 MET A C 1
ATOM 6263 O O . MET A 1 776 ? -12.922 -34.656 2.475 1 94.44 776 MET A O 1
ATOM 6267 N N . ARG A 1 777 ? -11.703 -36 3.709 1 93.75 777 ARG A N 1
ATOM 6268 C CA . ARG A 1 777 ? -10.438 -35.688 3.068 1 93.75 777 ARG A CA 1
ATOM 6269 C C . ARG A 1 777 ? -9.938 -36.812 2.201 1 93.75 777 ARG A C 1
ATOM 6271 O O . ARG A 1 777 ? -10.008 -38 2.604 1 93.75 777 ARG A O 1
ATOM 6278 N N . ILE A 1 778 ? -9.562 -36.5 1.025 1 94 778 ILE A N 1
ATOM 6279 C CA . ILE A 1 778 ? -9.047 -37.531 0.106 1 94 778 ILE A CA 1
ATOM 6280 C C . ILE A 1 778 ? -7.621 -37.156 -0.313 1 94 778 ILE A C 1
ATOM 6282 O O . ILE A 1 778 ? -7.355 -36.031 -0.715 1 94 778 ILE A O 1
ATOM 6286 N N . LYS A 1 779 ? -6.758 -38.125 -0.204 1 93.5 779 LYS A N 1
ATOM 6287 C CA . LYS A 1 779 ? -5.379 -37.938 -0.652 1 93.5 779 LYS A CA 1
ATOM 6288 C C . LYS A 1 779 ? -5.141 -38.656 -1.983 1 93.5 779 LYS A C 1
ATOM 6290 O O . LYS A 1 779 ? -5.699 -39.719 -2.234 1 93.5 779 LYS A O 1
ATOM 6295 N N . TYR A 1 780 ? -4.469 -38.062 -2.822 1 92.06 780 TYR A N 1
ATOM 6296 C CA . TYR A 1 780 ? -4.176 -38.656 -4.125 1 92.06 780 TYR A CA 1
ATOM 6297 C C . TYR A 1 780 ? -2.762 -38.281 -4.578 1 92.06 780 TYR A C 1
ATOM 6299 O O . TYR A 1 780 ? -2.123 -37.406 -4.004 1 92.06 780 TYR A O 1
ATOM 6307 N N . THR A 1 781 ? -2.291 -39.031 -5.52 1 92.62 781 THR A N 1
ATOM 6308 C CA . THR A 1 781 ? -0.996 -38.781 -6.129 1 92.62 781 THR A CA 1
ATOM 6309 C C . THR A 1 781 ? -1.156 -37.875 -7.348 1 92.62 781 THR A C 1
ATOM 6311 O O . THR A 1 781 ? -1.924 -38.188 -8.258 1 92.62 781 THR A O 1
ATOM 6314 N N . THR A 1 782 ? -0.488 -36.844 -7.371 1 93.75 782 THR A N 1
ATOM 6315 C CA . THR A 1 782 ? -0.573 -35.875 -8.461 1 93.75 782 THR A CA 1
ATOM 6316 C C . THR A 1 782 ? 0.197 -36.375 -9.68 1 93.75 782 THR A C 1
ATOM 6318 O O . THR A 1 782 ? 0.928 -37.375 -9.602 1 93.75 782 THR A O 1
ATOM 6321 N N . TYR A 1 783 ? -0.011 -35.688 -10.766 1 95.06 783 TYR A N 1
ATOM 6322 C CA . TYR A 1 783 ? 0.597 -36.094 -12.023 1 95.06 783 TYR A CA 1
ATOM 6323 C C . TYR A 1 783 ? 2.117 -36.094 -11.922 1 95.06 783 TYR A C 1
ATOM 6325 O O . TYR A 1 783 ? 2.787 -36.844 -12.641 1 95.06 783 TYR A O 1
ATOM 6333 N N . ASP A 1 784 ? 2.711 -35.344 -11.039 1 92.81 784 ASP A N 1
ATOM 6334 C CA . ASP A 1 784 ? 4.156 -35.219 -10.859 1 92.81 784 ASP A CA 1
ATOM 6335 C C . ASP A 1 784 ? 4.621 -36.062 -9.664 1 92.81 784 ASP A C 1
ATOM 6337 O O . ASP A 1 784 ? 5.621 -35.75 -9.023 1 92.81 784 ASP A O 1
ATOM 6341 N N . ALA A 1 785 ? 3.859 -37 -9.258 1 90.44 785 ALA A N 1
ATOM 6342 C CA . ALA A 1 785 ? 4.207 -38.031 -8.273 1 90.44 785 ALA A CA 1
ATOM 6343 C C . ALA A 1 785 ? 4.375 -37.438 -6.887 1 90.44 785 ALA A C 1
ATOM 6345 O O . ALA A 1 785 ? 5.336 -37.719 -6.176 1 90.44 785 ALA A O 1
ATOM 6346 N N . ARG A 1 786 ? 3.51 -36.531 -6.629 1 90.81 786 ARG A N 1
ATOM 6347 C CA . ARG A 1 786 ? 3.439 -35.969 -5.289 1 90.81 786 ARG A CA 1
ATOM 6348 C C . ARG A 1 786 ? 2.086 -36.25 -4.645 1 90.81 786 ARG A C 1
ATOM 6350 O O . ARG A 1 786 ? 1.165 -36.719 -5.309 1 90.81 786 ARG A O 1
ATOM 6357 N N . ARG A 1 787 ? 2.096 -36 -3.359 1 90.81 787 ARG A N 1
ATOM 6358 C CA . ARG A 1 787 ? 0.838 -36.25 -2.652 1 90.81 787 ARG A CA 1
ATOM 6359 C C . ARG A 1 787 ? 0.116 -34.938 -2.381 1 90.81 787 ARG A C 1
ATOM 6361 O O . ARG A 1 787 ? 0.749 -33.938 -2.045 1 90.81 787 ARG A O 1
ATOM 6368 N N . ASP A 1 788 ? -1.093 -34.906 -2.664 1 91.62 788 ASP A N 1
ATOM 6369 C CA . ASP A 1 788 ? -1.946 -33.781 -2.377 1 91.62 788 ASP A CA 1
ATOM 6370 C C . ASP A 1 788 ? -3.279 -34.219 -1.776 1 91.62 788 ASP A C 1
ATOM 6372 O O . ASP A 1 788 ? -3.553 -35.406 -1.673 1 91.62 788 ASP A O 1
ATOM 6376 N N . GLU A 1 789 ? -4.031 -33.25 -1.296 1 92.5 789 GLU A N 1
ATOM 6377 C CA . GLU A 1 789 ? -5.27 -33.562 -0.594 1 92.5 789 GLU A CA 1
ATOM 6378 C C . GLU A 1 789 ? -6.41 -32.656 -1.032 1 92.5 789 GLU A C 1
ATOM 6380 O O . GLU A 1 789 ? -6.191 -31.469 -1.314 1 92.5 789 GLU A O 1
ATOM 6385 N N . ASP A 1 790 ? -7.566 -33.219 -1.226 1 94.38 790 ASP A N 1
ATOM 6386 C CA . ASP A 1 790 ? -8.797 -32.469 -1.459 1 94.38 790 ASP A CA 1
ATOM 6387 C C . ASP A 1 790 ? -9.766 -32.625 -0.292 1 94.38 790 ASP A C 1
ATOM 6389 O O . ASP A 1 790 ? -9.75 -33.625 0.404 1 94.38 790 ASP A O 1
ATOM 6393 N N . ILE A 1 791 ? -10.531 -31.641 -0.081 1 93.62 791 ILE A N 1
ATOM 6394 C CA . ILE A 1 791 ? -11.547 -31.672 0.961 1 93.62 791 ILE A CA 1
ATOM 6395 C C . ILE A 1 791 ? -12.938 -31.656 0.324 1 93.62 791 ILE A C 1
ATOM 6397 O O . ILE A 1 791 ? -13.25 -30.797 -0.492 1 93.62 791 ILE A O 1
ATOM 6401 N N . ILE A 1 792 ? -13.68 -32.688 0.623 1 94.88 792 ILE A N 1
ATOM 6402 C CA . ILE A 1 792 ? -15.078 -32.719 0.21 1 94.88 792 ILE A CA 1
ATOM 6403 C C . ILE A 1 792 ? -15.969 -32.219 1.338 1 94.88 792 ILE A C 1
ATOM 6405 O O . ILE A 1 792 ? -15.938 -32.75 2.453 1 94.88 792 ILE A O 1
ATOM 6409 N N . HIS A 1 793 ? -16.688 -31.188 1.098 1 93.88 793 HIS A N 1
ATOM 6410 C CA . HIS A 1 793 ? -17.578 -30.578 2.08 1 93.88 793 HIS A CA 1
ATOM 6411 C C . HIS A 1 793 ? -19.016 -30.531 1.572 1 93.88 793 HIS A C 1
ATOM 6413 O O . HIS A 1 793 ? -19.297 -29.891 0.56 1 93.88 793 HIS A O 1
ATOM 6419 N N . LEU A 1 794 ? -19.922 -31.078 2.326 1 91.81 794 LEU A N 1
ATOM 6420 C CA . LEU A 1 794 ? -21.281 -31.297 1.873 1 91.81 794 LEU A CA 1
ATOM 6421 C C . LEU A 1 794 ? -22.031 -29.969 1.735 1 91.81 794 LEU A C 1
ATOM 6423 O O . LEU A 1 794 ? -22.906 -29.828 0.878 1 91.81 794 LEU A O 1
ATOM 6427 N N . ASP A 1 795 ? -21.656 -28.953 2.535 1 85.56 795 ASP A N 1
ATOM 6428 C CA . ASP A 1 795 ? -22.406 -27.703 2.553 1 85.56 795 ASP A CA 1
ATOM 6429 C C . ASP A 1 795 ? -21.812 -26.703 1.572 1 85.56 795 ASP A C 1
ATOM 6431 O O . ASP A 1 795 ? -22.266 -25.547 1.499 1 85.56 795 ASP A O 1
ATOM 6435 N N . THR A 1 796 ? -20.844 -27.172 0.857 1 86.75 796 THR A N 1
ATOM 6436 C CA . THR A 1 796 ? -20.203 -26.25 -0.082 1 86.75 796 THR A CA 1
ATOM 6437 C C . THR A 1 796 ? -20.234 -26.828 -1.497 1 86.75 796 THR A C 1
ATOM 6439 O O . THR A 1 796 ? -20.719 -27.938 -1.714 1 86.75 796 THR A O 1
ATOM 6442 N N . ALA A 1 797 ? -19.797 -26 -2.367 1 84.94 797 ALA A N 1
ATOM 6443 C CA . ALA A 1 797 ? -19.75 -26.422 -3.768 1 84.94 797 ALA A CA 1
ATOM 6444 C C . ALA A 1 797 ? -18.672 -27.469 -3.994 1 84.94 797 ALA A C 1
ATOM 6446 O O . ALA A 1 797 ? -18.609 -28.078 -5.062 1 84.94 797 ALA A O 1
ATOM 6447 N N . GLN A 1 798 ? -17.953 -27.828 -2.996 1 91 798 GLN A N 1
ATOM 6448 C CA . GLN A 1 798 ? -16.891 -28.812 -3.102 1 91 798 GLN A CA 1
ATOM 6449 C C . GLN A 1 798 ? -17.406 -30.203 -2.734 1 91 798 GLN A C 1
ATOM 6451 O O . GLN A 1 798 ? -16.812 -30.891 -1.898 1 91 798 GLN A O 1
ATOM 6456 N N . CYS A 1 799 ? -18.5 -30.562 -3.324 1 94.88 799 CYS A N 1
ATOM 6457 C CA . CYS A 1 799 ? -19.094 -31.844 -3.012 1 94.88 799 CYS A CA 1
ATOM 6458 C C . CYS A 1 799 ? -19.078 -32.781 -4.227 1 94.88 799 CYS A C 1
ATOM 6460 O O . CYS A 1 799 ? -19.609 -33.875 -4.176 1 94.88 799 CYS A O 1
ATOM 6462 N N . ASN A 1 800 ? -18.469 -32.312 -5.297 1 96.5 800 ASN A N 1
ATOM 6463 C CA . ASN A 1 800 ? -18.375 -33.125 -6.504 1 96.5 800 ASN A CA 1
ATOM 6464 C C . ASN A 1 800 ? -17.094 -33.938 -6.551 1 96.5 800 ASN A C 1
ATOM 6466 O O . ASN A 1 800 ? -16.016 -33.438 -6.184 1 96.5 800 ASN A O 1
ATOM 6470 N N . ILE A 1 801 ? -17.219 -35.188 -6.988 1 97.44 801 ILE A N 1
ATOM 6471 C CA . ILE A 1 801 ? -16.062 -36.062 -7.031 1 97.44 801 ILE A CA 1
ATOM 6472 C C . ILE A 1 801 ? -16 -36.781 -8.375 1 97.44 801 ILE A C 1
ATOM 6474 O O . ILE A 1 801 ? -16.984 -36.781 -9.117 1 97.44 801 ILE A O 1
ATOM 6478 N N . MET A 1 802 ? -14.867 -37.312 -8.727 1 96.62 802 MET A N 1
ATOM 6479 C CA . MET A 1 802 ? -14.672 -38.094 -9.93 1 96.62 802 MET A CA 1
ATOM 6480 C C . MET A 1 802 ? -14.109 -39.469 -9.594 1 96.62 802 MET A C 1
ATOM 6482 O O . MET A 1 802 ? -13.305 -39.625 -8.664 1 96.62 802 MET A O 1
ATOM 6486 N N . LEU A 1 803 ? -14.555 -40.469 -10.281 1 94.94 803 LEU A N 1
ATOM 6487 C CA . LEU A 1 803 ? -14.117 -41.875 -10.18 1 94.94 803 LEU A CA 1
ATOM 6488 C C . LEU A 1 803 ? -13.648 -42.375 -11.523 1 94.94 803 LEU A C 1
ATOM 6490 O O . LEU A 1 803 ? -13.992 -41.844 -12.57 1 94.94 803 LEU A O 1
ATOM 6494 N N . GLN A 1 804 ? -12.883 -43.375 -11.477 1 90.94 804 GLN A N 1
ATOM 6495 C CA . GLN A 1 804 ? -12.508 -44.031 -12.727 1 90.94 804 GLN A CA 1
ATOM 6496 C C . GLN A 1 804 ? -13.656 -44.906 -13.25 1 90.94 804 GLN A C 1
ATOM 6498 O O . GLN A 1 804 ? -14.344 -45.562 -12.477 1 90.94 804 GLN A O 1
ATOM 6503 N N . ASP A 1 805 ? -13.906 -44.812 -14.469 1 88.25 805 ASP A N 1
ATOM 6504 C CA . ASP A 1 805 ? -14.914 -45.688 -15.086 1 88.25 805 ASP A CA 1
ATOM 6505 C C . ASP A 1 805 ? -14.336 -47.062 -15.375 1 88.25 805 ASP A C 1
ATOM 6507 O O . ASP A 1 805 ? -13.438 -47.219 -16.203 1 88.25 805 ASP A O 1
ATOM 6511 N N . PRO A 1 806 ? -14.844 -48.062 -14.758 1 78.81 806 PRO A N 1
ATOM 6512 C CA . PRO A 1 806 ? -14.297 -49.406 -14.945 1 78.81 806 PRO A CA 1
ATOM 6513 C C . PRO A 1 806 ? -14.508 -49.938 -16.359 1 78.81 806 PRO A C 1
ATOM 6515 O O . PRO A 1 806 ? -13.797 -50.844 -16.781 1 78.81 806 PRO A O 1
ATOM 6518 N N . THR A 1 807 ? -15.492 -49.375 -17.016 1 78.62 807 THR A N 1
ATOM 6519 C CA . THR A 1 807 ? -15.805 -49.875 -18.344 1 78.62 807 THR A CA 1
ATOM 6520 C C . THR A 1 807 ? -14.961 -49.188 -19.406 1 78.62 807 THR A C 1
ATOM 6522 O O . THR A 1 807 ? -15.039 -49.531 -20.594 1 78.62 807 THR A O 1
ATOM 6525 N N . TYR A 1 808 ? -14.188 -48.281 -18.875 1 81.88 808 TYR A N 1
ATOM 6526 C CA . TYR A 1 808 ? -13.367 -47.531 -19.828 1 81.88 808 TYR A CA 1
ATOM 6527 C C . TYR A 1 808 ? -12.164 -48.344 -20.25 1 81.88 808 TYR A C 1
ATOM 6529 O O . TYR A 1 808 ? -11.531 -49.031 -19.438 1 81.88 808 TYR A O 1
ATOM 6537 N N . SER A 1 809 ? -12.016 -48.531 -21.516 1 69.62 809 SER A N 1
ATOM 6538 C CA . SER A 1 809 ? -10.812 -49.188 -22.031 1 69.62 809 SER A CA 1
ATOM 6539 C C . SER A 1 809 ? -10.062 -48.219 -22.969 1 69.62 809 SER A C 1
ATOM 6541 O O . SER A 1 809 ? -10.633 -47.719 -23.938 1 69.62 809 SER A O 1
ATOM 6543 N N . TYR A 1 810 ? -8.938 -47.844 -22.578 1 62.47 810 TYR A N 1
ATOM 6544 C CA . TYR A 1 810 ? -8.117 -46.969 -23.406 1 62.47 810 TYR A CA 1
ATOM 6545 C C . TYR A 1 810 ? -7.848 -47.594 -24.766 1 62.47 810 TYR A C 1
ATOM 6547 O O . TYR A 1 810 ? -7.758 -46.875 -25.766 1 62.47 810 TYR A O 1
ATOM 6555 N N . ARG A 1 811 ? -7.562 -48.969 -24.969 1 62.41 811 ARG A N 1
ATOM 6556 C CA . ARG A 1 811 ? -7.391 -49.719 -26.203 1 62.41 811 ARG A CA 1
ATOM 6557 C C . ARG A 1 811 ? -8.516 -50.75 -26.391 1 62.41 811 ARG A C 1
ATOM 6559 O O . ARG A 1 811 ? -8.406 -51.875 -25.938 1 62.41 811 ARG A O 1
ATOM 6566 N N . PRO A 1 812 ? -9.648 -50.125 -26.828 1 60.06 812 PRO A N 1
ATOM 6567 C CA . PRO A 1 812 ? -10.766 -51.094 -26.938 1 60.06 812 PRO A CA 1
ATOM 6568 C C . PRO A 1 812 ? -10.414 -52.312 -27.766 1 60.06 812 PRO A C 1
ATOM 6570 O O . PRO A 1 812 ? -9.742 -52.219 -28.781 1 60.06 812 PRO A O 1
ATOM 6573 N N . LYS A 1 813 ? -10.422 -53.531 -27.234 1 59.06 813 LYS A N 1
ATOM 6574 C CA . LYS A 1 813 ? -10.25 -54.781 -27.984 1 59.06 813 LYS A CA 1
ATOM 6575 C C . LYS A 1 813 ? -11.383 -54.969 -28.984 1 59.06 813 LYS A C 1
ATOM 6577 O O . LYS A 1 813 ? -12.523 -54.562 -28.734 1 59.06 813 LYS A O 1
ATOM 6582 N N . PRO A 1 814 ? -10.969 -55.188 -30.25 1 56.28 814 PRO A N 1
ATOM 6583 C CA . PRO A 1 814 ? -11.953 -55.344 -31.328 1 56.28 814 PRO A CA 1
ATOM 6584 C C . PRO A 1 814 ? -13.211 -56.094 -30.875 1 56.28 814 PRO A C 1
ATOM 6586 O O . PRO A 1 814 ? -14.312 -55.812 -31.344 1 56.28 814 PRO A O 1
ATOM 6589 N N . ASN A 1 815 ? -13.141 -57.125 -30.062 1 55.59 815 ASN A N 1
ATOM 6590 C CA . ASN A 1 815 ? -14.281 -58 -29.812 1 55.59 815 ASN A CA 1
ATOM 6591 C C . ASN A 1 815 ? -15.023 -57.625 -28.531 1 55.59 815 ASN A C 1
ATOM 6593 O O . ASN A 1 815 ? -15.852 -58.375 -28.031 1 55.59 815 ASN A O 1
ATOM 6597 N N . GLU A 1 816 ? -14.641 -56.594 -27.875 1 54.16 816 GLU A N 1
ATOM 6598 C CA . GLU A 1 816 ? -15.344 -56.188 -26.672 1 54.16 816 GLU A CA 1
ATOM 6599 C C . GLU A 1 816 ? -16.312 -55.031 -26.938 1 54.16 816 GLU A C 1
ATOM 6601 O O . GLU A 1 816 ? -16.062 -54.219 -27.844 1 54.16 816 GLU A O 1
ATOM 6606 N N . PRO A 1 817 ? -17.516 -55.125 -26.484 1 58.47 817 PRO A N 1
ATOM 6607 C CA . PRO A 1 817 ? -18.438 -54 -26.656 1 58.47 817 PRO A CA 1
ATOM 6608 C C . PRO A 1 817 ? -17.797 -52.656 -26.344 1 58.47 817 PRO A C 1
ATOM 6610 O O . PRO A 1 817 ? -16.906 -52.562 -25.484 1 58.47 817 PRO A O 1
ATOM 6613 N N . PRO A 1 818 ? -18 -51.688 -27.219 1 56 818 PRO A N 1
ATOM 6614 C CA . PRO A 1 818 ? -17.328 -50.406 -27.078 1 56 818 PRO A CA 1
ATOM 6615 C C . PRO A 1 818 ? -17.469 -49.812 -25.672 1 56 818 PRO A C 1
ATOM 6617 O O . PRO A 1 818 ? -18.594 -49.688 -25.156 1 56 818 PRO A O 1
ATOM 6620 N N . GLY A 1 819 ? -16.531 -49.906 -24.797 1 56.47 819 GLY A N 1
ATOM 6621 C CA . GLY A 1 819 ? -16.531 -49.344 -23.469 1 56.47 819 GLY A CA 1
ATOM 6622 C C . GLY A 1 819 ? -16.812 -47.844 -23.453 1 56.47 819 GLY A C 1
ATOM 6623 O O . GLY A 1 819 ? -17.109 -47.25 -24.5 1 56.47 819 GLY A O 1
ATOM 6624 N N . SER A 1 820 ? -16.938 -47.25 -22.203 1 68.88 820 SER A N 1
ATOM 6625 C CA . SER A 1 820 ? -17.219 -45.812 -22.031 1 68.88 820 SER A CA 1
ATOM 6626 C C . SER A 1 820 ? -16.172 -44.969 -22.75 1 68.88 820 SER A C 1
ATOM 6628 O O . SER A 1 820 ? -14.977 -45.281 -22.719 1 68.88 820 SER A O 1
ATOM 6630 N N . PRO A 1 821 ? -16.656 -44.031 -23.547 1 73.19 821 PRO A N 1
ATOM 6631 C CA . PRO A 1 821 ? -15.734 -43.188 -24.281 1 73.19 821 PRO A CA 1
ATOM 6632 C C . PRO A 1 821 ? -14.977 -42.219 -23.359 1 73.19 821 PRO A C 1
ATOM 6634 O O . PRO A 1 821 ? -14.07 -41.531 -23.812 1 73.19 821 PRO A O 1
ATOM 6637 N N . HIS A 1 822 ? -15.289 -42.25 -22.094 1 87.5 822 HIS A N 1
ATOM 6638 C CA . HIS A 1 822 ? -14.688 -41.281 -21.156 1 87.5 822 HIS A CA 1
ATOM 6639 C C . HIS A 1 822 ? -14.164 -42.031 -19.922 1 87.5 822 HIS A C 1
ATOM 6641 O O . HIS A 1 822 ? -14.852 -42.875 -19.359 1 87.5 822 HIS A O 1
ATOM 6647 N N . PRO A 1 823 ? -13.016 -41.75 -19.547 1 88.56 823 PRO A N 1
ATOM 6648 C CA . PRO A 1 823 ? -12.344 -42.531 -18.516 1 88.56 823 PRO A CA 1
ATOM 6649 C C . PRO A 1 823 ? -12.922 -42.281 -17.125 1 88.56 823 PRO A C 1
ATOM 6651 O O . PRO A 1 823 ? -12.68 -43.062 -16.203 1 88.56 823 PRO A O 1
ATOM 6654 N N . PHE A 1 824 ? -13.727 -41.312 -16.969 1 93.31 824 PHE A N 1
ATOM 6655 C CA . PHE A 1 824 ? -14.133 -40.969 -15.617 1 93.31 824 PHE A CA 1
ATOM 6656 C C . PHE A 1 824 ? -15.648 -40.875 -15.508 1 93.31 824 PHE A C 1
ATOM 6658 O O . PHE A 1 824 ? -16.344 -40.656 -16.516 1 93.31 824 PHE A O 1
ATOM 6665 N N . ARG A 1 825 ? -16.094 -41.188 -14.328 1 95.06 825 ARG A N 1
ATOM 6666 C CA . ARG A 1 825 ? -17.469 -40.906 -13.922 1 95.06 825 ARG A CA 1
ATOM 6667 C C . ARG A 1 825 ? -17.516 -39.812 -12.859 1 95.06 825 ARG A C 1
ATOM 6669 O O . ARG A 1 825 ? -16.562 -39.625 -12.102 1 95.06 825 ARG A O 1
ATOM 6676 N N . TYR A 1 826 ? -18.609 -39.062 -12.906 1 96.81 826 TYR A N 1
ATOM 6677 C CA . TYR A 1 826 ? -18.734 -37.938 -12 1 96.81 826 TYR A CA 1
ATOM 6678 C C . TYR A 1 826 ? -20 -38.062 -11.148 1 96.81 826 TYR A C 1
ATOM 6680 O O . TYR A 1 826 ? -21.031 -38.531 -11.625 1 96.81 826 TYR A O 1
ATOM 6688 N N . CYS A 1 827 ? -19.906 -37.688 -9.898 1 96.75 827 CYS A N 1
ATOM 6689 C CA . CYS A 1 827 ? -21.109 -37.688 -9.062 1 96.75 827 CYS A CA 1
ATOM 6690 C C . CYS A 1 827 ? -21.047 -36.594 -8.008 1 96.75 827 CYS A C 1
ATOM 6692 O O . CYS A 1 827 ? -19.969 -36.062 -7.707 1 96.75 827 CYS A O 1
ATOM 6694 N N . LYS A 1 828 ? -22.125 -36.156 -7.508 1 95.94 828 LYS A N 1
ATOM 6695 C CA . LYS A 1 828 ? -22.312 -35.219 -6.402 1 95.94 828 LYS A CA 1
ATOM 6696 C C . LYS A 1 828 ? -22.547 -35.969 -5.09 1 95.94 828 LYS A C 1
ATOM 6698 O O . LYS A 1 828 ? -23.469 -36.781 -4.992 1 95.94 828 LYS A O 1
ATOM 6703 N N . VAL A 1 829 ? -21.75 -35.719 -4.102 1 96.88 829 VAL A N 1
ATOM 6704 C CA . VAL A 1 829 ? -21.891 -36.375 -2.807 1 96.88 829 VAL A CA 1
ATOM 6705 C C . VAL A 1 829 ? -23.016 -35.719 -2.016 1 96.88 829 VAL A C 1
ATOM 6707 O O . VAL A 1 829 ? -22.969 -34.5 -1.772 1 96.88 829 VAL A O 1
ATOM 6710 N N . ILE A 1 830 ? -23.922 -36.469 -1.589 1 94.25 830 ILE A N 1
ATOM 6711 C CA . ILE A 1 830 ? -25.062 -35.938 -0.86 1 94.25 830 ILE A CA 1
ATOM 6712 C C . ILE A 1 830 ? -24.875 -36.156 0.638 1 94.25 830 ILE A C 1
ATOM 6714 O O . ILE A 1 830 ? -25.422 -35.438 1.459 1 94.25 830 ILE A O 1
ATOM 6718 N N . ALA A 1 831 ? -24.203 -37.281 0.96 1 95.56 831 ALA A N 1
ATOM 6719 C CA . ALA A 1 831 ? -23.969 -37.562 2.373 1 95.56 831 ALA A CA 1
ATOM 6720 C C . ALA A 1 831 ? -22.688 -38.375 2.559 1 95.56 831 ALA A C 1
ATOM 6722 O O . ALA A 1 831 ? -22.359 -39.219 1.73 1 95.56 831 ALA A O 1
ATOM 6723 N N . ILE A 1 832 ? -21.984 -38.125 3.555 1 96.56 832 ILE A N 1
ATOM 6724 C CA . ILE A 1 832 ? -20.844 -38.875 4.043 1 96.56 832 ILE A CA 1
ATOM 6725 C C . ILE A 1 832 ? -21.234 -39.625 5.316 1 96.56 832 ILE A C 1
ATOM 6727 O O . ILE A 1 832 ? -21.562 -39 6.328 1 96.56 832 ILE A O 1
ATOM 6731 N N . LEU A 1 833 ? -21.172 -40.938 5.215 1 96.12 833 LEU A N 1
ATOM 6732 C CA . LEU A 1 833 ? -21.75 -41.719 6.293 1 96.12 833 LEU A CA 1
ATOM 6733 C C . LEU A 1 833 ? -20.797 -42.844 6.742 1 96.12 833 LEU A C 1
ATOM 6735 O O . LEU A 1 833 ? -19.906 -43.219 5.992 1 96.12 833 LEU A O 1
ATOM 6739 N N . HIS A 1 834 ? -20.906 -43.281 7.926 1 95.25 834 HIS A N 1
ATOM 6740 C CA . HIS A 1 834 ? -20.312 -44.531 8.406 1 95.25 834 HIS A CA 1
ATOM 6741 C C . HIS A 1 834 ? -21.281 -45.281 9.312 1 95.25 834 HIS A C 1
ATOM 6743 O O . HIS A 1 834 ? -22.281 -44.719 9.766 1 95.25 834 HIS A O 1
ATOM 6749 N N . ALA A 1 835 ? -21.141 -46.625 9.406 1 94.25 835 ALA A N 1
ATOM 6750 C CA . ALA A 1 835 ? -21.969 -47.469 10.258 1 94.25 835 ALA A CA 1
ATOM 6751 C C . ALA A 1 835 ? -21.188 -48.688 10.766 1 94.25 835 ALA A C 1
ATOM 6753 O O . ALA A 1 835 ? -20.141 -49.031 10.211 1 94.25 835 ALA A O 1
ATOM 6754 N N . GLU A 1 836 ? -21.688 -49.156 11.906 1 93.19 836 GLU A N 1
ATOM 6755 C CA . GLU A 1 836 ? -21.203 -50.438 12.383 1 93.19 836 GLU A CA 1
ATOM 6756 C C . GLU A 1 836 ? -22.047 -51.594 11.828 1 93.19 836 GLU A C 1
ATOM 6758 O O . GLU A 1 836 ? -23.219 -51.719 12.172 1 93.19 836 GLU A O 1
ATOM 6763 N N . VAL A 1 837 ? -21.484 -52.375 10.961 1 93.38 837 VAL A N 1
ATOM 6764 C CA . VAL A 1 837 ? -22.219 -53.344 10.164 1 93.38 837 VAL A CA 1
ATOM 6765 C C . VAL A 1 837 ? -21.891 -54.781 10.633 1 93.38 837 VAL A C 1
ATOM 6767 O O . VAL A 1 837 ? -20.719 -55.094 10.852 1 93.38 837 VAL A O 1
ATOM 6770 N N . GLY A 1 838 ? -22.938 -55.562 10.844 1 89.19 838 GLY A N 1
ATOM 6771 C CA . GLY A 1 838 ? -22.828 -56.969 11.156 1 89.19 838 GLY A CA 1
ATOM 6772 C C . GLY A 1 838 ? -23.641 -57.844 10.227 1 89.19 838 GLY A C 1
ATOM 6773 O O . GLY A 1 838 ? -24.422 -57.344 9.406 1 89.19 838 GLY A O 1
ATOM 6774 N N . TYR A 1 839 ? -23.359 -59.094 10.172 1 87.94 839 TYR A N 1
ATOM 6775 C CA . TYR A 1 839 ? -24.094 -60.062 9.352 1 87.94 839 TYR A CA 1
ATOM 6776 C C . TYR A 1 839 ? -24.625 -61.219 10.203 1 87.94 839 TYR A C 1
ATOM 6778 O O . TYR A 1 839 ? -23.844 -61.906 10.867 1 87.94 839 TYR A O 1
ATOM 6786 N N . MET A 1 840 ? -25.953 -61.406 10.141 1 82.69 840 MET A N 1
ATOM 6787 C CA . MET A 1 840 ? -26.609 -62.469 10.906 1 82.69 840 MET A CA 1
ATOM 6788 C C . MET A 1 840 ? -26.625 -63.781 10.125 1 82.69 840 MET A C 1
ATOM 6790 O O . MET A 1 840 ? -27.688 -64.188 9.672 1 82.69 840 MET A O 1
ATOM 6794 N N . GLY A 1 841 ? -25.641 -64.375 9.805 1 76.06 841 GLY A N 1
ATOM 6795 C CA . GLY A 1 841 ? -25.484 -65.625 9.109 1 76.06 841 GLY A CA 1
ATOM 6796 C C . GLY A 1 841 ? -24.156 -66.312 9.383 1 76.06 841 GLY A C 1
ATOM 6797 O O . GLY A 1 841 ? -23.359 -65.812 10.195 1 76.06 841 GLY A O 1
ATOM 6798 N N . GLU A 1 842 ? -24 -67.375 8.773 1 71.44 842 GLU A N 1
ATOM 6799 C CA . GLU A 1 842 ? -22.844 -68.188 9.039 1 71.44 842 GLU A CA 1
ATOM 6800 C C . GLU A 1 842 ? -21.547 -67.5 8.75 1 71.44 842 GLU A C 1
ATOM 6802 O O . GLU A 1 842 ? -20.562 -67.625 9.484 1 71.44 842 GLU A O 1
ATOM 6807 N N . ILE A 1 843 ? -21.609 -66.562 7.828 1 72 843 ILE A N 1
ATOM 6808 C CA . ILE A 1 843 ? -20.391 -65.875 7.402 1 72 843 ILE A CA 1
ATOM 6809 C C . ILE A 1 843 ? -19.984 -64.812 8.445 1 72 843 ILE A C 1
ATOM 6811 O O . ILE A 1 843 ? -18.812 -64.562 8.617 1 72 843 ILE A O 1
ATOM 6815 N N . GLY A 1 844 ? -20.938 -64.312 9.164 1 66.44 844 GLY A N 1
ATOM 6816 C CA . GLY A 1 844 ? -20.672 -63.25 10.125 1 66.44 844 GLY A CA 1
ATOM 6817 C C . GLY A 1 844 ? -20.328 -63.75 11.508 1 66.44 844 GLY A C 1
ATOM 6818 O O . GLY A 1 844 ? -20.016 -62.969 12.406 1 66.44 844 GLY A O 1
ATOM 6819 N N . ARG A 1 845 ? -20.406 -65 11.688 1 65.31 845 ARG A N 1
ATOM 6820 C CA . ARG A 1 845 ? -20.203 -65.562 13.016 1 65.31 845 ARG A CA 1
ATOM 6821 C C . ARG A 1 845 ? -18.719 -65.812 13.305 1 65.31 845 ARG A C 1
ATOM 6823 O O . ARG A 1 845 ? -18.047 -66.562 12.602 1 65.31 845 ARG A O 1
ATOM 6830 N N . ILE A 1 846 ? -18.078 -64.812 13.828 1 60.88 846 ILE A N 1
ATOM 6831 C CA . ILE A 1 846 ? -16.734 -65 14.367 1 60.88 846 ILE A CA 1
ATOM 6832 C C . ILE A 1 846 ? -16.844 -65.438 15.836 1 60.88 846 ILE A C 1
ATOM 6834 O O . ILE A 1 846 ? -16.953 -64.562 16.719 1 60.88 846 ILE A O 1
ATOM 6838 N N . GLY A 1 847 ? -16.797 -66.688 16.266 1 55.19 847 GLY A N 1
ATOM 6839 C CA . GLY A 1 847 ? -17.031 -67.188 17.609 1 55.19 847 GLY A CA 1
ATOM 6840 C C . GLY A 1 847 ? -18.469 -67.062 18.062 1 55.19 847 GLY A C 1
ATOM 6841 O O . GLY A 1 847 ? -19.391 -67.188 17.25 1 55.19 847 GLY A O 1
ATOM 6842 N N . PRO A 1 848 ? -18.766 -66.812 19.391 1 56.69 848 PRO A N 1
ATOM 6843 C CA . PRO A 1 848 ? -20.141 -66.688 19.922 1 56.69 848 PRO A CA 1
ATOM 6844 C C . PRO A 1 848 ? -20.812 -65.375 19.594 1 56.69 848 PRO A C 1
ATOM 6846 O O . PRO A 1 848 ? -22.031 -65.25 19.75 1 56.69 848 PRO A O 1
ATOM 6849 N N . GLN A 1 849 ? -20 -64.312 19.234 1 61.88 849 GLN A N 1
ATOM 6850 C CA . GLN A 1 849 ? -20.594 -63 19.016 1 61.88 849 GLN A CA 1
ATOM 6851 C C . GLN A 1 849 ? -20.484 -62.562 17.562 1 61.88 849 GLN A C 1
ATOM 6853 O O . GLN A 1 849 ? -19.578 -63 16.844 1 61.88 849 GLN A O 1
ATOM 6858 N N . PHE A 1 850 ? -21.531 -61.969 17.047 1 67.31 850 PHE A N 1
ATOM 6859 C CA . PHE A 1 850 ? -21.5 -61.469 15.68 1 67.31 850 PHE A CA 1
ATOM 6860 C C . PHE A 1 850 ? -20.609 -60.219 15.578 1 67.31 850 PHE A C 1
ATOM 6862 O O . PHE A 1 850 ? -20.703 -59.312 16.406 1 67.31 850 PHE A O 1
ATOM 6869 N N . ALA A 1 851 ? -19.594 -60.281 14.828 1 76.25 851 ALA A N 1
ATOM 6870 C CA . ALA A 1 851 ? -18.625 -59.219 14.672 1 76.25 851 ALA A CA 1
ATOM 6871 C C . ALA A 1 851 ? -19.234 -58.031 13.938 1 76.25 851 ALA A C 1
ATOM 6873 O O . ALA A 1 851 ? -19.953 -58.188 12.953 1 76.25 851 ALA A O 1
ATOM 6874 N N . CYS A 1 852 ? -19.281 -56.781 14.594 1 85.81 852 CYS A N 1
ATOM 6875 C CA . CYS A 1 852 ? -19.672 -55.531 13.906 1 85.81 852 CYS A CA 1
ATOM 6876 C C . CYS A 1 852 ? -18.438 -54.781 13.453 1 85.81 852 CYS A C 1
ATOM 6878 O O . CYS A 1 852 ? -17.5 -54.562 14.227 1 85.81 852 CYS A O 1
ATOM 6880 N N . LEU A 1 853 ? -18.297 -54.469 12.188 1 88.75 853 LEU A N 1
ATOM 6881 C CA . LEU A 1 853 ? -17.188 -53.719 11.609 1 88.75 853 LEU A CA 1
ATOM 6882 C C . LEU A 1 853 ? -17.625 -52.344 11.18 1 88.75 853 LEU A C 1
ATOM 6884 O O . LEU A 1 853 ? -18.719 -52.156 10.633 1 88.75 853 LEU A O 1
ATOM 6888 N N . PRO A 1 854 ? -16.797 -51.344 11.523 1 91.06 854 PRO A N 1
ATOM 6889 C CA . PRO A 1 854 ? -17.125 -50 11.023 1 91.06 854 PRO A CA 1
ATOM 6890 C C . PRO A 1 854 ? -16.859 -49.875 9.523 1 91.06 854 PRO A C 1
ATOM 6892 O O . PRO A 1 854 ? -15.773 -50.188 9.047 1 91.06 854 PRO A O 1
ATOM 6895 N N . LEU A 1 855 ? -17.844 -49.469 8.773 1 94.06 855 LEU A N 1
ATOM 6896 C CA . LEU A 1 855 ? -17.703 -49.219 7.344 1 94.06 855 LEU A CA 1
ATOM 6897 C C . LEU A 1 855 ? -18.141 -47.812 6.992 1 94.06 855 LEU A C 1
ATOM 6899 O O . LEU A 1 855 ? -19.141 -47.312 7.516 1 94.06 855 LEU A O 1
ATOM 6903 N N . GLU A 1 856 ? -17.312 -47.125 6.195 1 95.56 856 GLU A N 1
ATOM 6904 C CA . GLU A 1 856 ? -17.641 -45.812 5.664 1 95.56 856 GLU A CA 1
ATOM 6905 C C . GLU A 1 856 ? -18.219 -45.906 4.254 1 95.56 856 GLU A C 1
ATOM 6907 O O . GLU A 1 856 ? -17.828 -46.781 3.48 1 95.56 856 GLU A O 1
ATOM 6912 N N . PHE A 1 857 ? -19.172 -45.094 3.877 1 95.75 857 PHE A N 1
ATOM 6913 C CA . PHE A 1 857 ? -19.734 -45.094 2.527 1 95.75 857 PHE A CA 1
ATOM 6914 C C . PHE A 1 857 ? -20.266 -43.719 2.176 1 95.75 857 PHE A C 1
ATOM 6916 O O . PHE A 1 857 ? -20.578 -42.906 3.062 1 95.75 857 PHE A O 1
ATOM 6923 N N . LEU A 1 858 ? -20.344 -43.406 0.917 1 97.56 858 LEU A N 1
ATOM 6924 C CA . LEU A 1 858 ? -20.859 -42.125 0.387 1 97.56 858 LEU A CA 1
ATOM 6925 C C . LEU A 1 858 ? -22.172 -42.344 -0.34 1 97.56 858 LEU A C 1
ATOM 6927 O O . LEU A 1 858 ? -22.328 -43.344 -1.075 1 97.56 858 LEU A O 1
ATOM 6931 N N . TRP A 1 859 ? -23.094 -41.594 -0.015 1 96.62 859 TRP A N 1
ATOM 6932 C CA . TRP A 1 859 ? -24.328 -41.531 -0.801 1 96.62 859 TRP A CA 1
ATOM 6933 C C . TRP A 1 859 ? -24.219 -40.469 -1.896 1 96.62 859 TRP A C 1
ATOM 6935 O O . TRP A 1 859 ? -23.969 -39.281 -1.611 1 96.62 859 TRP A O 1
ATOM 6945 N N . VAL A 1 860 ? -24.391 -40.906 -3.174 1 96.69 860 VAL A N 1
ATOM 6946 C CA . VAL A 1 860 ? -24.047 -39.969 -4.254 1 96.69 860 VAL A CA 1
ATOM 6947 C C . VAL A 1 860 ? -25.188 -39.906 -5.273 1 96.69 860 VAL A C 1
ATOM 6949 O O . VAL A 1 860 ? -26.016 -40.844 -5.34 1 96.69 860 VAL A O 1
ATOM 6952 N N . ARG A 1 861 ? -25.234 -38.75 -5.988 1 95.31 861 ARG A N 1
ATOM 6953 C CA . ARG A 1 861 ? -26.031 -38.562 -7.195 1 95.31 861 ARG A CA 1
ATOM 6954 C C . ARG A 1 861 ? -25.156 -38.531 -8.438 1 95.31 861 ARG A C 1
ATOM 6956 O O . ARG A 1 861 ? -24.141 -37.812 -8.477 1 95.31 861 ARG A O 1
ATOM 6963 N N . TRP A 1 862 ? -25.516 -39.219 -9.438 1 95.44 862 TRP A N 1
ATOM 6964 C CA . TRP A 1 862 ? -24.641 -39.438 -10.594 1 95.44 862 TRP A CA 1
ATOM 6965 C C . TRP A 1 862 ? -24.922 -38.375 -11.672 1 95.44 862 TRP A C 1
ATOM 6967 O O . TRP A 1 862 ? -26.062 -38 -11.875 1 95.44 862 TRP A O 1
ATOM 6977 N N . TYR A 1 863 ? -23.906 -38 -12.344 1 95.75 863 TYR A N 1
ATOM 6978 C CA . TYR A 1 863 ? -23.984 -37.156 -13.531 1 95.75 863 TYR A CA 1
ATOM 6979 C C . TYR A 1 863 ? -23.969 -38 -14.805 1 95.75 863 TYR A C 1
ATOM 6981 O O . TYR A 1 863 ? -23.25 -39 -14.891 1 95.75 863 TYR A O 1
ATOM 6989 N N . ARG A 1 864 ? -24.766 -37.594 -15.797 1 94.31 864 ARG A N 1
ATOM 6990 C CA . ARG A 1 864 ? -24.641 -38.094 -17.156 1 94.31 864 ARG A CA 1
ATOM 6991 C C . ARG A 1 864 ? -23.609 -37.312 -17.953 1 94.31 864 ARG A C 1
ATOM 6993 O O . ARG A 1 864 ? -23.641 -36.094 -18 1 94.31 864 ARG A O 1
ATOM 7000 N N . PHE A 1 865 ? -22.688 -38 -18.531 1 94.12 865 PHE A N 1
ATOM 7001 C CA . PHE A 1 865 ? -21.562 -37.406 -19.234 1 94.12 865 PHE A CA 1
ATOM 7002 C C . PHE A 1 865 ? -21.922 -37.062 -20.672 1 94.12 865 PHE A C 1
ATOM 7004 O O . PHE A 1 865 ? -22.594 -37.875 -21.344 1 94.12 865 PHE A O 1
ATOM 7011 N N . HIS A 1 866 ? -21.609 -35.875 -21.156 1 93.38 866 HIS A N 1
ATOM 7012 C CA . HIS A 1 866 ? -21.734 -35.406 -22.531 1 93.38 866 HIS A CA 1
ATOM 7013 C C . HIS A 1 866 ? -20.406 -34.875 -23.062 1 93.38 866 HIS A C 1
ATOM 7015 O O . HIS A 1 866 ? -19.938 -33.812 -22.609 1 93.38 866 HIS A O 1
ATOM 7021 N N . PRO A 1 867 ? -19.844 -35.594 -24 1 90.69 867 PRO A N 1
ATOM 7022 C CA . PRO A 1 867 ? -18.578 -35.062 -24.531 1 90.69 867 PRO A CA 1
ATOM 7023 C C . PRO A 1 867 ? -18.734 -33.719 -25.219 1 90.69 867 PRO A C 1
ATOM 7025 O O . PRO A 1 867 ? -19.797 -33.406 -25.75 1 90.69 867 PRO A O 1
ATOM 7028 N N . GLY A 1 868 ? -17.672 -32.969 -25.188 1 87.88 868 GLY A N 1
ATOM 7029 C CA . GLY A 1 868 ? -17.672 -31.688 -25.906 1 87.88 868 GLY A CA 1
ATOM 7030 C C . GLY A 1 868 ? -17.953 -31.828 -27.391 1 87.88 868 GLY A C 1
ATOM 7031 O O . GLY A 1 868 ? -17.656 -32.875 -27.984 1 87.88 868 GLY A O 1
ATOM 7032 N N . THR A 1 869 ? -18.453 -30.812 -28 1 80.88 869 THR A N 1
ATOM 7033 C CA . THR A 1 869 ? -18.859 -30.828 -29.406 1 80.88 869 THR A CA 1
ATOM 7034 C C . THR A 1 869 ? -17.641 -30.766 -30.312 1 80.88 869 THR A C 1
ATOM 7036 O O . THR A 1 869 ? -17.688 -31.281 -31.438 1 80.88 869 THR A O 1
ATOM 7039 N N . THR A 1 870 ? -16.656 -30.062 -29.859 1 84.75 870 THR A N 1
ATOM 7040 C CA . THR A 1 870 ? -15.414 -29.953 -30.609 1 84.75 870 THR A CA 1
ATOM 7041 C C . THR A 1 870 ? -14.211 -30.25 -29.734 1 84.75 870 THR A C 1
ATOM 7043 O O . THR A 1 870 ? -14.344 -30.406 -28.516 1 84.75 870 THR A O 1
ATOM 7046 N N . ASN A 1 871 ? -13.133 -30.328 -30.359 1 84.94 871 ASN A N 1
ATOM 7047 C CA . ASN A 1 871 ? -11.906 -30.547 -29.609 1 84.94 871 ASN A CA 1
ATOM 7048 C C . ASN A 1 871 ? -11.523 -29.328 -28.766 1 84.94 871 ASN A C 1
ATOM 7050 O O . ASN A 1 871 ? -10.641 -29.422 -27.906 1 84.94 871 ASN A O 1
ATOM 7054 N N . PHE A 1 872 ? -12.281 -28.312 -28.969 1 91.44 872 PHE A N 1
ATOM 7055 C CA . PHE A 1 872 ? -11.984 -27.078 -28.266 1 91.44 872 PHE A CA 1
ATOM 7056 C C . PHE A 1 872 ? -13.125 -26.688 -27.328 1 91.44 872 PHE A C 1
ATOM 7058 O O . PHE A 1 872 ? -13.328 -25.516 -27.047 1 91.44 872 PHE A O 1
ATOM 7065 N N . SER A 1 873 ? -13.867 -27.703 -26.953 1 93.56 873 SER A N 1
ATOM 7066 C CA . SER A 1 873 ? -14.977 -27.469 -26.031 1 93.56 873 SER A CA 1
ATOM 7067 C C . SER A 1 873 ? -14.82 -28.281 -24.766 1 93.56 873 SER A C 1
ATOM 7069 O O . SER A 1 873 ? -14.266 -29.391 -24.781 1 93.56 873 SER A O 1
ATOM 7071 N N . LEU A 1 874 ? -15.281 -27.75 -23.719 1 95.69 874 LEU A N 1
ATOM 7072 C CA . LEU A 1 874 ? -15.266 -28.484 -22.453 1 95.69 874 LEU A CA 1
ATOM 7073 C C . LEU A 1 874 ? -16.328 -29.578 -22.438 1 95.69 874 LEU A C 1
ATOM 7075 O O . LEU A 1 874 ? -17.375 -29.438 -23.062 1 95.69 874 LEU A O 1
ATOM 7079 N N . ASP A 1 875 ? -15.961 -30.609 -21.75 1 95.12 875 ASP A N 1
ATOM 7080 C CA . ASP A 1 875 ? -16.953 -31.656 -21.516 1 95.12 875 ASP A CA 1
ATOM 7081 C C . ASP A 1 875 ? -18.094 -31.156 -20.625 1 95.12 875 ASP A C 1
ATOM 7083 O O . ASP A 1 875 ? -17.891 -30.234 -19.828 1 95.12 875 ASP A O 1
ATOM 7087 N N . GLN A 1 876 ? -19.234 -31.719 -20.797 1 95.88 876 GLN A N 1
ATOM 7088 C CA . GLN A 1 876 ? -20.422 -31.312 -20.062 1 95.88 876 GLN A CA 1
ATOM 7089 C C . GLN A 1 876 ? -21.031 -32.5 -19.297 1 95.88 876 GLN A C 1
ATOM 7091 O O . GLN A 1 876 ? -20.734 -33.656 -19.594 1 95.88 876 GLN A O 1
ATOM 7096 N N . VAL A 1 877 ? -21.734 -32.125 -18.266 1 96.06 877 VAL A N 1
ATOM 7097 C CA . VAL A 1 877 ? -22.453 -33.125 -17.5 1 96.06 877 VAL A CA 1
ATOM 7098 C C . VAL A 1 877 ? -23.828 -32.594 -17.109 1 96.06 877 VAL A C 1
ATOM 7100 O O . VAL A 1 877 ? -24.062 -31.391 -17.125 1 96.06 877 VAL A O 1
ATOM 7103 N N . GLU A 1 878 ? -24.734 -33.5 -16.859 1 95.06 878 GLU A N 1
ATOM 7104 C CA . GLU A 1 878 ? -26.062 -33.188 -16.359 1 95.06 878 GLU A CA 1
ATOM 7105 C C . GLU A 1 878 ? -26.484 -34.156 -15.25 1 95.06 878 GLU A C 1
ATOM 7107 O O . GLU A 1 878 ? -26.203 -35.344 -15.32 1 95.06 878 GLU A O 1
ATOM 7112 N N . LEU A 1 879 ? -27.047 -33.625 -14.227 1 93.44 879 LEU A N 1
ATOM 7113 C CA . LEU A 1 879 ? -27.5 -34.5 -13.133 1 93.44 879 LEU A CA 1
ATOM 7114 C C . LEU A 1 879 ? -28.672 -35.344 -13.578 1 93.44 879 LEU A C 1
ATOM 7116 O O . LEU A 1 879 ? -29.625 -34.844 -14.188 1 93.44 879 LEU A O 1
ATOM 7120 N N . LEU A 1 880 ? -28.516 -36.625 -13.211 1 91.94 880 LEU A N 1
ATOM 7121 C CA . LEU A 1 880 ? -29.625 -37.531 -13.516 1 91.94 880 LEU A CA 1
ATOM 7122 C C . LEU A 1 880 ? -30.859 -37.156 -12.703 1 91.94 880 LEU A C 1
ATOM 7124 O O . LEU A 1 880 ? -30.75 -36.75 -11.539 1 91.94 880 LEU A O 1
ATOM 7128 N N . ARG A 1 881 ? -32.062 -37.281 -13.242 1 84.38 881 ARG A N 1
ATOM 7129 C CA . ARG A 1 881 ? -33.312 -37.031 -12.523 1 84.38 881 ARG A CA 1
ATOM 7130 C C . ARG A 1 881 ? -33.531 -38.062 -11.406 1 84.38 881 ARG A C 1
ATOM 7132 O O . ARG A 1 881 ? -33.156 -39.219 -11.547 1 84.38 881 ARG A O 1
ATOM 7139 N N . PRO A 1 882 ? -34 -37.594 -10.438 1 85.88 882 PRO A N 1
ATOM 7140 C CA . PRO A 1 882 ? -34.188 -38.469 -9.289 1 85.88 882 PRO A CA 1
ATOM 7141 C C . PRO A 1 882 ? -35.031 -39.688 -9.617 1 85.88 882 PRO A C 1
ATOM 7143 O O . PRO A 1 882 ? -34.875 -40.75 -8.969 1 85.88 882 PRO A O 1
ATOM 7146 N N . ASP A 1 883 ? -35.906 -39.594 -10.633 1 80.81 883 ASP A N 1
ATOM 7147 C CA . ASP A 1 883 ? -36.812 -40.688 -10.977 1 80.81 883 ASP A CA 1
ATOM 7148 C C . ASP A 1 883 ? -36.156 -41.688 -11.914 1 80.81 883 ASP A C 1
ATOM 7150 O O . ASP A 1 883 ? -36.688 -42.781 -12.133 1 80.81 883 ASP A O 1
ATOM 7154 N N . GLU A 1 884 ? -34.969 -41.438 -12.32 1 86.56 884 GLU A N 1
ATOM 7155 C CA . GLU A 1 884 ? -34.25 -42.344 -13.211 1 86.56 884 GLU A CA 1
ATOM 7156 C C . GLU A 1 884 ? -33.562 -43.438 -12.422 1 86.56 884 GLU A C 1
ATOM 7158 O O . GLU A 1 884 ? -33.031 -43.219 -11.344 1 86.56 884 GLU A O 1
ATOM 7163 N N . ARG A 1 885 ? -33.656 -44.562 -13.055 1 83.69 885 ARG A N 1
ATOM 7164 C CA . ARG A 1 885 ? -33 -45.688 -12.438 1 83.69 885 ARG A CA 1
ATOM 7165 C C . ARG A 1 885 ? -31.5 -45.469 -12.328 1 83.69 885 ARG A C 1
ATOM 7167 O O . ARG A 1 885 ? -30.859 -45.062 -13.305 1 83.69 885 ARG A O 1
ATOM 7174 N N . GLY A 1 886 ? -30.969 -45.594 -11.18 1 86.94 886 GLY A N 1
ATOM 7175 C CA . GLY A 1 886 ? -29.531 -45.469 -10.984 1 86.94 886 GLY A CA 1
ATOM 7176 C C . GLY A 1 886 ? -29.094 -44.031 -10.75 1 86.94 886 GLY A C 1
ATOM 7177 O O . GLY A 1 886 ? -27.906 -43.719 -10.859 1 86.94 886 GLY A O 1
ATOM 7178 N N . SER A 1 887 ? -30.062 -43.188 -10.508 1 91.44 887 SER A N 1
ATOM 7179 C CA . SER A 1 887 ? -29.75 -41.781 -10.312 1 91.44 887 SER A CA 1
ATOM 7180 C C . SER A 1 887 ? -28.906 -41.562 -9.055 1 91.44 887 SER A C 1
ATOM 7182 O O . SER A 1 887 ? -28.203 -40.562 -8.938 1 91.44 887 SER A O 1
ATOM 7184 N N . HIS A 1 888 ? -29 -42.438 -8.141 1 92.69 888 HIS A N 1
ATOM 7185 C CA . HIS A 1 888 ? -28.234 -42.344 -6.906 1 92.69 888 HIS A CA 1
ATOM 7186 C C . HIS A 1 888 ? -27.797 -43.75 -6.438 1 92.69 888 HIS A C 1
ATOM 7188 O O . HIS A 1 888 ? -28.391 -44.75 -6.824 1 92.69 888 HIS A O 1
ATOM 7194 N N . SER A 1 889 ? -26.75 -43.812 -5.785 1 94.44 889 SER A N 1
ATOM 7195 C CA . SER A 1 889 ? -26.234 -45.062 -5.234 1 94.44 889 SER A CA 1
ATOM 7196 C C . SER A 1 889 ? -25.234 -44.812 -4.117 1 94.44 889 SER A C 1
ATOM 7198 O O . SER A 1 889 ? -25.031 -43.656 -3.727 1 94.44 889 SER A O 1
ATOM 7200 N N . PHE A 1 890 ? -24.75 -45.812 -3.531 1 96.06 890 PHE A N 1
ATOM 7201 C CA . PHE A 1 890 ? -23.703 -45.719 -2.525 1 96.06 890 PHE A CA 1
ATOM 7202 C C . PHE A 1 890 ? -22.359 -46.156 -3.105 1 96.06 890 PHE A C 1
ATOM 7204 O O . PHE A 1 890 ? -22.297 -47.031 -3.971 1 96.06 890 PHE A O 1
ATOM 7211 N N . ILE A 1 891 ? -21.344 -45.469 -2.689 1 95.56 891 ILE A N 1
ATOM 7212 C CA . ILE A 1 891 ? -20.016 -45.844 -3.17 1 95.56 891 ILE A CA 1
ATOM 7213 C C . ILE A 1 891 ? -19.062 -45.969 -1.987 1 95.56 891 ILE A C 1
ATOM 7215 O O . ILE A 1 891 ? -19.297 -45.406 -0.924 1 95.56 891 ILE A O 1
ATOM 7219 N N . ASP A 1 892 ? -18.078 -46.781 -2.248 1 94.69 892 ASP A N 1
ATOM 7220 C CA . ASP A 1 892 ? -16.953 -46.875 -1.32 1 94.69 892 ASP A CA 1
ATOM 7221 C C . ASP A 1 892 ? -16.016 -45.688 -1.44 1 94.69 892 ASP A C 1
ATOM 7223 O O . ASP A 1 892 ? -15.523 -45.375 -2.527 1 94.69 892 ASP A O 1
ATOM 7227 N N . PRO A 1 893 ? -15.789 -44.969 -0.335 1 95.44 893 PRO A N 1
ATOM 7228 C CA . PRO A 1 893 ? -14.898 -43.812 -0.403 1 95.44 893 PRO A CA 1
ATOM 7229 C C . PRO A 1 893 ? -13.539 -44.156 -1.021 1 95.44 893 PRO A C 1
ATOM 7231 O O . PRO A 1 893 ? -12.883 -43.25 -1.568 1 95.44 893 PRO A O 1
ATOM 7234 N N . SER A 1 894 ? -13.07 -45.375 -0.983 1 92.56 894 SER A N 1
ATOM 7235 C CA . SER A 1 894 ? -11.773 -45.75 -1.524 1 92.56 894 SER A CA 1
ATOM 7236 C C . SER A 1 894 ? -11.766 -45.688 -3.047 1 92.56 894 SER A C 1
ATOM 7238 O O . SER A 1 894 ? -10.703 -45.688 -3.668 1 92.56 894 SER A O 1
ATOM 7240 N N . GLU A 1 895 ? -12.953 -45.594 -3.643 1 93.25 895 GLU A N 1
ATOM 7241 C CA . GLU A 1 895 ? -13.062 -45.531 -5.098 1 93.25 895 GLU A CA 1
ATOM 7242 C C . GLU A 1 895 ? -12.914 -44.125 -5.605 1 93.25 895 GLU A C 1
ATOM 7244 O O . GLU A 1 895 ? -12.719 -43.906 -6.805 1 93.25 895 GLU A O 1
ATOM 7249 N N . VAL A 1 896 ? -12.992 -43.219 -4.715 1 95.75 896 VAL A N 1
ATOM 7250 C CA . VAL A 1 896 ? -12.93 -41.812 -5.117 1 95.75 896 VAL A CA 1
ATOM 7251 C C . VAL A 1 896 ? -11.5 -41.469 -5.531 1 95.75 896 VAL A C 1
ATOM 7253 O O . VAL A 1 896 ? -10.555 -41.719 -4.785 1 95.75 896 VAL A O 1
ATOM 7256 N N . LEU A 1 897 ? -11.383 -40.906 -6.676 1 93.94 897 LEU A N 1
ATOM 7257 C CA . LEU A 1 897 ? -10.07 -40.5 -7.152 1 93.94 897 LEU A CA 1
ATOM 7258 C C . LEU A 1 897 ? -9.703 -39.125 -6.574 1 93.94 897 LEU A C 1
ATOM 7260 O O . LEU A 1 897 ? -8.648 -38.969 -5.945 1 93.94 897 LEU A O 1
ATOM 7264 N N . ARG A 1 898 ? -10.523 -38.094 -6.812 1 94.38 898 ARG A N 1
ATOM 7265 C CA . ARG A 1 898 ? -10.359 -36.75 -6.246 1 94.38 898 ARG A CA 1
ATOM 7266 C C . ARG A 1 898 ? -11.625 -35.906 -6.434 1 94.38 898 ARG A C 1
ATOM 7268 O O . ARG A 1 898 ? -12.602 -36.375 -7.035 1 94.38 898 ARG A O 1
ATOM 7275 N N . ALA A 1 899 ? -11.641 -34.781 -5.871 1 96.12 899 ALA A N 1
ATOM 7276 C CA . ALA A 1 899 ? -12.727 -33.844 -6.105 1 96.12 899 ALA A CA 1
ATOM 7277 C C . ALA A 1 899 ? -12.641 -33.25 -7.508 1 96.12 899 ALA A C 1
ATOM 7279 O O . ALA A 1 899 ? -11.594 -33.281 -8.148 1 96.12 899 ALA A O 1
ATOM 7280 N N . CYS A 1 900 ? -13.695 -32.875 -8.023 1 96.19 900 CYS A N 1
ATOM 7281 C CA . CYS A 1 900 ? -13.688 -32.219 -9.336 1 96.19 900 CYS A CA 1
ATOM 7282 C C . CYS A 1 900 ? -14.469 -30.922 -9.305 1 96.19 900 CYS A C 1
ATOM 7284 O O . CYS A 1 900 ? -15.383 -30.75 -8.5 1 96.19 900 CYS A O 1
ATOM 7286 N N . HIS A 1 901 ? -14.055 -29.984 -10.094 1 96.88 901 HIS A N 1
ATOM 7287 C CA . HIS A 1 901 ? -14.68 -28.656 -10.188 1 96.88 901 HIS A CA 1
ATOM 7288 C C . HIS A 1 901 ? -15.727 -28.625 -11.297 1 96.88 901 HIS A C 1
ATOM 7290 O O . HIS A 1 901 ? -15.383 -28.734 -12.477 1 96.88 901 HIS A O 1
ATOM 7296 N N . ILE A 1 902 ? -16.891 -28.562 -10.961 1 96.62 902 ILE A N 1
ATOM 7297 C CA . ILE A 1 902 ? -18.031 -28.531 -11.875 1 96.62 902 ILE A CA 1
ATOM 7298 C C . ILE A 1 902 ? -18.688 -27.156 -11.836 1 96.62 902 ILE A C 1
ATOM 7300 O O . ILE A 1 902 ? -19.094 -26.688 -10.773 1 96.62 902 ILE A O 1
ATOM 7304 N N . ILE A 1 903 ? -18.703 -26.484 -12.984 1 97.12 903 ILE A N 1
ATOM 7305 C CA . ILE A 1 903 ? -19.25 -25.141 -13.086 1 97.12 903 ILE A CA 1
ATOM 7306 C C . ILE A 1 903 ? -20.547 -25.156 -13.891 1 97.12 903 ILE A C 1
ATOM 7308 O O . ILE A 1 903 ? -20.609 -25.781 -14.945 1 97.12 903 ILE A O 1
ATOM 7312 N N . PRO A 1 904 ? -21.531 -24.469 -13.461 1 96.25 904 PRO A N 1
ATOM 7313 C CA . PRO A 1 904 ? -22.781 -24.422 -14.227 1 96.25 904 PRO A CA 1
ATOM 7314 C C . PRO A 1 904 ? -22.609 -23.812 -15.617 1 96.25 904 PRO A C 1
ATOM 7316 O O . PRO A 1 904 ? -21.828 -22.875 -15.789 1 96.25 904 PRO A O 1
ATOM 7319 N N . ARG A 1 905 ? -23.219 -24.453 -16.562 1 96.88 905 ARG A N 1
ATOM 7320 C CA . ARG A 1 905 ? -23.406 -23.781 -17.859 1 96.88 905 ARG A CA 1
ATOM 7321 C C . ARG A 1 905 ? -24.5 -22.734 -17.781 1 96.88 905 ARG A C 1
ATOM 7323 O O . ARG A 1 905 ? -25.641 -23 -18.188 1 96.88 905 ARG A O 1
ATOM 7330 N N . TYR A 1 906 ? -24.188 -21.594 -17.438 1 95.5 906 TYR A N 1
ATOM 7331 C CA . TYR A 1 906 ? -25.109 -20.547 -17.016 1 95.5 906 TYR A CA 1
ATOM 7332 C C . TYR A 1 906 ? -26.109 -20.219 -18.125 1 95.5 906 TYR A C 1
ATOM 7334 O O . TYR A 1 906 ? -27.25 -19.875 -17.859 1 95.5 906 TYR A O 1
ATOM 7342 N N . CYS A 1 907 ? -25.703 -20.375 -19.375 1 93.44 907 CYS A N 1
ATOM 7343 C CA . CYS A 1 907 ? -26.547 -19.984 -20.5 1 93.44 907 CYS A CA 1
ATOM 7344 C C . CYS A 1 907 ? -27.75 -20.891 -20.625 1 93.44 907 CYS A C 1
ATOM 7346 O O . CYS A 1 907 ? -28.766 -20.531 -21.219 1 93.44 907 CYS A O 1
ATOM 7348 N N . LYS A 1 908 ? -27.688 -22.047 -20 1 93.38 908 LYS A N 1
ATOM 7349 C CA . LYS A 1 908 ? -28.781 -23.016 -20.125 1 93.38 908 LYS A CA 1
ATOM 7350 C C . LYS A 1 908 ? -29.781 -22.844 -18.984 1 93.38 908 LYS A C 1
ATOM 7352 O O . LYS A 1 908 ? -30.859 -23.453 -19.016 1 93.38 908 LYS A O 1
ATOM 7357 N N . GLY A 1 909 ? -29.438 -22.078 -17.938 1 90.69 909 GLY A N 1
ATOM 7358 C CA . GLY A 1 909 ? -30.375 -21.766 -16.875 1 90.69 909 GLY A CA 1
ATOM 7359 C C . GLY A 1 909 ? -30.438 -22.812 -15.789 1 90.69 909 GLY A C 1
ATOM 7360 O O . GLY A 1 909 ? -29.688 -23.797 -15.836 1 90.69 909 GLY A O 1
ATOM 7361 N N . MET A 1 910 ? -31.375 -22.625 -14.852 1 89.62 910 MET A N 1
ATOM 7362 C CA . MET A 1 910 ? -31.516 -23.5 -13.688 1 89.62 910 MET A CA 1
ATOM 7363 C C . MET A 1 910 ? -32.531 -24.594 -13.953 1 89.62 910 MET A C 1
ATOM 7365 O O . MET A 1 910 ? -33.438 -24.438 -14.805 1 89.62 910 MET A O 1
ATOM 7369 N N . GLU A 1 911 ? -32.25 -25.703 -13.328 1 81.38 911 GLU A N 1
ATOM 7370 C CA . GLU A 1 911 ? -33.188 -26.812 -13.445 1 81.38 911 GLU A CA 1
ATOM 7371 C C . GLU A 1 911 ? -34.531 -26.484 -12.773 1 81.38 911 GLU A C 1
ATOM 7373 O O . GLU A 1 911 ? -34.562 -26.016 -11.633 1 81.38 911 GLU A O 1
ATOM 7378 N N . GLN A 1 912 ? -35.625 -26.375 -13.727 1 73.44 912 GLN A N 1
ATOM 7379 C CA . GLN A 1 912 ? -36.969 -26.125 -13.195 1 73.44 912 GLN A CA 1
ATOM 7380 C C . GLN A 1 912 ? -37.844 -27.375 -13.312 1 73.44 912 GLN A C 1
ATOM 7382 O O . GLN A 1 912 ? -37.688 -28.156 -14.25 1 73.44 912 GLN A O 1
ATOM 7387 N N . GLY A 1 913 ? -38.312 -28.109 -12.234 1 66.12 913 GLY A N 1
ATOM 7388 C CA . GLY A 1 913 ? -39.25 -29.203 -12.469 1 66.12 913 GLY A CA 1
ATOM 7389 C C . GLY A 1 913 ? -39.688 -29.875 -11.188 1 66.12 913 GLY A C 1
ATOM 7390 O O . GLY A 1 913 ? -39.156 -29.609 -10.109 1 66.12 913 GLY A O 1
ATOM 7391 N N . GLU A 1 914 ? -40.688 -30.641 -11.297 1 64.19 914 GLU A N 1
ATOM 7392 C CA . GLU A 1 914 ? -41.312 -31.469 -10.266 1 64.19 914 GLU A CA 1
ATOM 7393 C C . GLU A 1 914 ? -40.438 -32.656 -9.906 1 64.19 914 GLU A C 1
ATOM 7395 O O . GLU A 1 914 ? -39.688 -33.156 -10.75 1 64.19 914 GLU A O 1
ATOM 7400 N N . GLY A 1 915 ? -40.219 -33.125 -8.617 1 66.44 915 GLY A N 1
ATOM 7401 C CA . GLY A 1 915 ? -39.5 -34.312 -8.148 1 66.44 915 GLY A CA 1
ATOM 7402 C C . GLY A 1 915 ? -38.125 -34 -7.656 1 66.44 915 GLY A C 1
ATOM 7403 O O . GLY A 1 915 ? -37.219 -34.875 -7.699 1 66.44 915 GLY A O 1
ATOM 7404 N N . GLN A 1 916 ? -37.875 -32.75 -7.27 1 80.06 916 GLN A N 1
ATOM 7405 C CA . GLN A 1 916 ? -36.562 -32.344 -6.738 1 80.06 916 GLN A CA 1
ATOM 7406 C C . GLN A 1 916 ? -36.375 -32.844 -5.316 1 80.06 916 GLN A C 1
ATOM 7408 O O . GLN A 1 916 ? -37.312 -32.906 -4.531 1 80.06 916 GLN A O 1
ATOM 7413 N N . SER A 1 917 ? -35.219 -33.438 -5.129 1 86.62 917 SER A N 1
ATOM 7414 C CA . SER A 1 917 ? -34.875 -33.938 -3.807 1 86.62 917 SER A CA 1
ATOM 7415 C C . SER A 1 917 ? -34.438 -32.812 -2.881 1 86.62 917 SER A C 1
ATOM 7417 O O . SER A 1 917 ? -33.562 -32 -3.246 1 86.62 917 SER A O 1
ATOM 7419 N N . PHE A 1 918 ? -34.969 -32.781 -1.739 1 84 918 PHE A N 1
ATOM 7420 C CA . PHE A 1 918 ? -34.562 -31.844 -0.714 1 84 918 PHE A CA 1
ATOM 7421 C C . PHE A 1 918 ? -33.25 -32.281 -0.086 1 84 918 PHE A C 1
ATOM 7423 O O . PHE A 1 918 ? -32.406 -31.438 0.24 1 84 918 PHE A O 1
ATOM 7430 N N . LEU A 1 919 ? -33.094 -33.594 0.031 1 85.5 919 LEU A N 1
ATOM 7431 C CA . LEU A 1 919 ? -31.875 -34.125 0.638 1 85.5 919 LEU A CA 1
ATOM 7432 C C . LEU A 1 919 ? -30.641 -33.812 -0.214 1 85.5 919 LEU A C 1
ATOM 7434 O O . LEU A 1 919 ? -29.562 -33.562 0.319 1 85.5 919 LEU A O 1
ATOM 7438 N N . ALA A 1 920 ? -30.891 -33.844 -1.503 1 87.19 920 ALA A N 1
ATOM 7439 C CA . ALA A 1 920 ? -29.766 -33.594 -2.416 1 87.19 920 ALA A CA 1
ATOM 7440 C C . ALA A 1 920 ? -29.672 -32.094 -2.758 1 87.19 920 ALA A C 1
ATOM 7442 O O . ALA A 1 920 ? -28.812 -31.688 -3.533 1 87.19 920 ALA A O 1
ATOM 7443 N N . GLN A 1 921 ? -30.531 -31.234 -2.258 1 83.56 921 GLN A N 1
ATOM 7444 C CA . GLN A 1 921 ? -30.578 -29.797 -2.518 1 83.56 921 GLN A CA 1
ATOM 7445 C C . GLN A 1 921 ? -30.656 -29.5 -4.012 1 83.56 921 GLN A C 1
ATOM 7447 O O . GLN A 1 921 ? -29.906 -28.672 -4.531 1 83.56 921 GLN A O 1
ATOM 7452 N N . ASP A 1 922 ? -31.562 -30.188 -4.684 1 83.12 922 ASP A N 1
ATOM 7453 C CA . ASP A 1 922 ? -31.688 -30.109 -6.137 1 83.12 922 ASP A CA 1
ATOM 7454 C C . ASP A 1 922 ? -32.219 -28.75 -6.566 1 83.12 922 ASP A C 1
ATOM 7456 O O . ASP A 1 922 ? -32.125 -28.359 -7.734 1 83.12 922 ASP A O 1
ATOM 7460 N N . LYS A 1 923 ? -32.75 -27.953 -5.625 1 78.88 923 LYS A N 1
ATOM 7461 C CA . LYS A 1 923 ? -33.375 -26.672 -5.938 1 78.88 923 LYS A CA 1
ATOM 7462 C C . LYS A 1 923 ? -32.344 -25.688 -6.484 1 78.88 923 LYS A C 1
ATOM 7464 O O . LYS A 1 923 ? -32.688 -24.781 -7.258 1 78.88 923 LYS A O 1
ATOM 7469 N N . SER A 1 924 ? -31.188 -25.875 -6.184 1 83.56 924 SER A N 1
ATOM 7470 C CA . SER A 1 924 ? -30.141 -24.938 -6.57 1 83.56 924 SER A CA 1
ATOM 7471 C C . SER A 1 924 ? -29.328 -25.469 -7.746 1 83.56 924 SER A C 1
ATOM 7473 O O . SER A 1 924 ? -28.344 -24.844 -8.156 1 83.56 924 SER A O 1
ATOM 7475 N N . ASP A 1 925 ? -29.891 -26.547 -8.375 1 88.75 925 ASP A N 1
ATOM 7476 C CA . ASP A 1 925 ? -29.094 -27.188 -9.43 1 88.75 925 ASP A CA 1
ATOM 7477 C C . ASP A 1 925 ? -29.375 -26.531 -10.789 1 88.75 925 ASP A C 1
ATOM 7479 O O . ASP A 1 925 ? -30.406 -25.906 -10.977 1 88.75 925 ASP A O 1
ATOM 7483 N N . TRP A 1 926 ? -28.438 -26.656 -11.688 1 93.31 926 TRP A N 1
ATOM 7484 C CA . TRP A 1 926 ? -28.5 -26.141 -13.055 1 93.31 926 TRP A CA 1
ATOM 7485 C C . TRP A 1 926 ? -28.781 -27.266 -14.047 1 93.31 926 TRP A C 1
ATOM 7487 O O . TRP A 1 926 ? -28.641 -28.438 -13.719 1 93.31 926 TRP A O 1
ATOM 7497 N N . LYS A 1 927 ? -29.188 -26.906 -15.258 1 93.38 927 LYS A N 1
ATOM 7498 C CA . LYS A 1 927 ? -29.562 -27.891 -16.266 1 93.38 927 LYS A CA 1
ATOM 7499 C C . LYS A 1 927 ? -28.344 -28.672 -16.75 1 93.38 927 LYS A C 1
ATOM 7501 O O . LYS A 1 927 ? -28.422 -29.891 -16.984 1 93.38 927 LYS A O 1
ATOM 7506 N N . LYS A 1 928 ? -27.312 -27.922 -16.969 1 95.88 928 LYS A N 1
ATOM 7507 C CA . LYS A 1 928 ? -26.062 -28.516 -17.438 1 95.88 928 LYS A CA 1
ATOM 7508 C C . LYS A 1 928 ? -24.859 -27.875 -16.75 1 95.88 928 LYS A C 1
ATOM 7510 O O . LYS A 1 928 ? -24.969 -26.781 -16.203 1 95.88 928 LYS A O 1
ATOM 7515 N N . TYR A 1 929 ? -23.828 -28.625 -16.719 1 96.81 929 TYR A N 1
ATOM 7516 C CA . TYR A 1 929 ? -22.594 -28.172 -16.094 1 96.81 929 TYR A CA 1
ATOM 7517 C C . TYR A 1 929 ? -21.391 -28.438 -16.984 1 96.81 929 TYR A C 1
ATOM 7519 O O . TYR A 1 929 ? -21.453 -29.297 -17.875 1 96.81 929 TYR A O 1
ATOM 7527 N N . TYR A 1 930 ? -20.375 -27.656 -16.828 1 97.44 930 TYR A N 1
ATOM 7528 C CA . TYR A 1 930 ? -19.078 -27.906 -17.438 1 97.44 930 TYR A CA 1
ATOM 7529 C C . TYR A 1 930 ? -18.141 -28.578 -16.453 1 97.44 930 TYR A C 1
ATOM 7531 O O . TYR A 1 930 ? -18.125 -28.25 -15.266 1 97.44 930 TYR A O 1
ATOM 7539 N N . ILE A 1 931 ? -17.406 -29.547 -16.922 1 96.94 931 ILE A N 1
ATOM 7540 C CA . ILE A 1 931 ? -16.281 -30.062 -16.156 1 96.94 931 ILE A CA 1
ATOM 7541 C C . ILE A 1 931 ? -15.055 -29.172 -16.391 1 96.94 931 ILE A C 1
ATOM 7543 O O . ILE A 1 931 ? -14.547 -29.078 -17.5 1 96.94 931 ILE A O 1
ATOM 7547 N N . ASN A 1 932 ? -14.57 -28.516 -15.359 1 97.25 932 ASN A N 1
ATOM 7548 C CA . ASN A 1 932 ? -13.422 -27.625 -15.5 1 97.25 932 ASN A CA 1
ATOM 7549 C C . ASN A 1 932 ? -12.109 -28.375 -15.398 1 97.25 932 ASN A C 1
ATOM 7551 O O . ASN A 1 932 ? -11.477 -28.406 -14.336 1 97.25 932 ASN A O 1
ATOM 7555 N N . ARG A 1 933 ? -11.664 -28.875 -16.5 1 96.38 933 ARG A N 1
ATOM 7556 C CA . ARG A 1 933 ? -10.438 -29.656 -16.531 1 96.38 933 ARG A CA 1
ATOM 7557 C C . ARG A 1 933 ? -9.219 -28.781 -16.328 1 96.38 933 ARG A C 1
ATOM 7559 O O . ARG A 1 933 ? -8.117 -29.281 -16.078 1 96.38 933 ARG A O 1
ATOM 7566 N N . PHE A 1 934 ? -9.344 -27.422 -16.359 1 97.25 934 PHE A N 1
ATOM 7567 C CA . PHE A 1 934 ? -8.211 -26.516 -16.297 1 97.25 934 PHE A CA 1
ATOM 7568 C C . PHE A 1 934 ? -8.055 -25.969 -14.875 1 97.25 934 PHE A C 1
ATOM 7570 O O . PHE A 1 934 ? -7.293 -25.016 -14.648 1 97.25 934 PHE A O 1
ATOM 7577 N N . VAL A 1 935 ? -8.742 -26.516 -13.859 1 96.12 935 VAL A N 1
ATOM 7578 C CA . VAL A 1 935 ? -8.797 -25.969 -12.516 1 96.12 935 VAL A CA 1
ATOM 7579 C C . VAL A 1 935 ? -7.402 -25.984 -11.891 1 96.12 935 VAL A C 1
ATOM 7581 O O . VAL A 1 935 ? -7.039 -25.078 -11.133 1 96.12 935 VAL A O 1
ATOM 7584 N N . ASP A 1 936 ? -6.672 -27.047 -12.07 1 95.06 936 ASP A N 1
ATOM 7585 C CA . ASP A 1 936 ? -5.277 -27.141 -11.648 1 95.06 936 ASP A CA 1
ATOM 7586 C C . ASP A 1 936 ? -4.484 -28.047 -12.578 1 95.06 936 ASP A C 1
ATOM 7588 O O . ASP A 1 936 ? -5.039 -28.625 -13.523 1 95.06 936 ASP A O 1
ATOM 7592 N N . ARG A 1 937 ? -3.254 -28.188 -12.383 1 95.31 937 ARG A N 1
ATOM 7593 C CA . ARG A 1 937 ? -2.352 -28.906 -13.273 1 95.31 937 ARG A CA 1
ATOM 7594 C C . ARG A 1 937 ? -2.635 -30.406 -13.25 1 95.31 937 ARG A C 1
ATOM 7596 O O . ARG A 1 937 ? -2.561 -31.062 -14.281 1 95.31 937 ARG A O 1
ATOM 7603 N N . ASP A 1 938 ? -2.896 -30.891 -12.109 1 96 938 ASP A N 1
ATOM 7604 C CA . ASP A 1 938 ? -3.162 -32.312 -11.992 1 96 938 ASP A CA 1
ATOM 7605 C C . ASP A 1 938 ? -4.449 -32.688 -12.719 1 96 938 ASP A C 1
ATOM 7607 O O . ASP A 1 938 ? -4.496 -33.719 -13.43 1 96 938 ASP A O 1
ATOM 7611 N N . MET A 1 939 ? -5.461 -31.922 -12.469 1 96.19 939 MET A N 1
ATOM 7612 C CA . MET A 1 939 ? -6.73 -32.188 -13.133 1 96.19 939 MET A CA 1
ATOM 7613 C C . MET A 1 939 ? -6.562 -32.156 -14.648 1 96.19 939 MET A C 1
ATOM 7615 O O . MET A 1 939 ? -7.094 -33 -15.352 1 96.19 939 MET A O 1
ATOM 7619 N N . PHE A 1 940 ? -5.859 -31.281 -15.188 1 96.62 940 PHE A N 1
ATOM 7620 C CA . PHE A 1 940 ? -5.625 -31.188 -16.625 1 96.62 940 PHE A CA 1
ATOM 7621 C C . PHE A 1 940 ? -4.957 -32.438 -17.156 1 96.62 940 PHE A C 1
ATOM 7623 O O . PHE A 1 940 ? -5.375 -33 -18.188 1 96.62 940 PHE A O 1
ATOM 7630 N N . MET A 1 941 ? -3.975 -32.875 -16.438 1 96.56 941 MET A N 1
ATOM 7631 C CA . MET A 1 941 ? -3.174 -34 -16.906 1 96.56 941 MET A CA 1
ATOM 7632 C C . MET A 1 941 ? -3.957 -35.312 -16.812 1 96.56 941 MET A C 1
ATOM 7634 O O . MET A 1 941 ? -3.617 -36.281 -17.469 1 96.56 941 MET A O 1
ATOM 7638 N N . ARG A 1 942 ? -4.973 -35.344 -16.047 1 94.06 942 ARG A N 1
ATOM 7639 C CA . ARG A 1 942 ? -5.801 -36.531 -15.992 1 94.06 942 ARG A CA 1
ATOM 7640 C C . ARG A 1 942 ? -6.555 -36.75 -17.297 1 94.06 942 ARG A C 1
ATOM 7642 O O . ARG A 1 942 ? -6.902 -37.875 -17.641 1 94.06 942 ARG A O 1
ATOM 7649 N N . TYR A 1 943 ? -6.773 -35.656 -17.984 1 92.69 943 TYR A N 1
ATOM 7650 C CA . TYR A 1 943 ? -7.477 -35.75 -19.25 1 92.69 943 TYR A CA 1
ATOM 7651 C C . TYR A 1 943 ? -6.5 -35.938 -20.406 1 92.69 943 TYR A C 1
ATOM 7653 O O . TYR A 1 943 ? -6.91 -36.188 -21.547 1 92.69 943 TYR A O 1
ATOM 7661 N N . GLU A 1 944 ? -5.234 -35.688 -20.156 1 90.5 944 GLU A N 1
ATOM 7662 C CA . GLU A 1 944 ? -4.184 -36.094 -21.078 1 90.5 944 GLU A CA 1
ATOM 7663 C C . GLU A 1 944 ? -3.691 -37.5 -20.781 1 90.5 944 GLU A C 1
ATOM 7665 O O . GLU A 1 944 ? -2.549 -37.688 -20.375 1 90.5 944 GLU A O 1
ATOM 7670 N N . TRP A 1 945 ? -4.504 -38.375 -21.109 1 82.88 945 TRP A N 1
ATOM 7671 C CA . TRP A 1 945 ? -4.395 -39.75 -20.672 1 82.88 945 TRP A CA 1
ATOM 7672 C C . TRP A 1 945 ? -3.059 -40.344 -21.094 1 82.88 945 TRP A C 1
ATOM 7674 O O . TRP A 1 945 ? -2.664 -40.25 -22.25 1 82.88 945 TRP A O 1
ATOM 7684 N N . GLY A 1 946 ? -2.379 -40.906 -20.109 1 78.75 946 GLY A N 1
ATOM 7685 C CA . GLY A 1 946 ? -1.161 -41.656 -20.375 1 78.75 946 GLY A CA 1
ATOM 7686 C C . GLY A 1 946 ? 0.086 -40.781 -20.375 1 78.75 946 GLY A C 1
ATOM 7687 O O . GLY A 1 946 ? 1.202 -41.281 -20.469 1 78.75 946 GLY A O 1
ATOM 7688 N N . LEU A 1 947 ? -0.044 -39.531 -20.188 1 87.06 947 LEU A N 1
ATOM 7689 C CA . LEU A 1 947 ? 1.11 -38.656 -20.297 1 87.06 947 LEU A CA 1
ATOM 7690 C C . LEU A 1 947 ? 1.587 -38.188 -18.922 1 87.06 947 LEU A C 1
ATOM 7692 O O . LEU A 1 947 ? 2.598 -37.5 -18.812 1 87.06 947 LEU A O 1
ATOM 7696 N N . ALA A 1 948 ? 0.898 -38.625 -17.828 1 90.88 948 ALA A N 1
ATOM 7697 C CA . ALA A 1 948 ? 1.24 -38.188 -16.469 1 90.88 948 ALA A CA 1
ATOM 7698 C C . ALA A 1 948 ? 2.018 -39.281 -15.742 1 90.88 948 ALA A C 1
ATOM 7700 O O . ALA A 1 948 ? 1.609 -40.438 -15.734 1 90.88 948 ALA A O 1
ATOM 7701 N N . VAL A 1 949 ? 3.066 -38.906 -15.133 1 88.69 949 VAL A N 1
ATOM 7702 C CA . VAL A 1 949 ? 3.945 -39.844 -14.445 1 88.69 949 VAL A CA 1
ATOM 7703 C C . VAL A 1 949 ? 3.232 -40.438 -13.227 1 88.69 949 VAL A C 1
ATOM 7705 O O . VAL A 1 949 ? 3.346 -41.625 -12.938 1 88.69 949 VAL A O 1
ATOM 7708 N N . GLY A 1 950 ? 2.561 -39.594 -12.586 1 89.5 950 GLY A N 1
ATOM 7709 C CA . GLY A 1 950 ? 1.955 -40 -11.328 1 89.5 950 GLY A CA 1
ATOM 7710 C C . GLY A 1 950 ? 0.638 -40.75 -11.516 1 89.5 950 GLY A C 1
ATOM 7711 O O . GLY A 1 950 ? 0.087 -41.281 -10.562 1 89.5 950 GLY A O 1
ATOM 7712 N N . HIS A 1 951 ? 0.119 -40.75 -12.75 1 87.69 951 HIS A N 1
ATOM 7713 C CA . HIS A 1 951 ? -1.17 -41.375 -13 1 87.69 951 HIS A CA 1
ATOM 7714 C C . HIS A 1 951 ? -0.991 -42.781 -13.539 1 87.69 951 HIS A C 1
ATOM 7716 O O . HIS A 1 951 ? -0.331 -43 -14.562 1 87.69 951 HIS A O 1
ATOM 7722 N N . THR A 1 952 ? -1.146 -43.875 -12.664 1 72.75 952 THR A N 1
ATOM 7723 C CA . THR A 1 952 ? -1.062 -45.281 -13.102 1 72.75 952 THR A CA 1
ATOM 7724 C C . THR A 1 952 ? -2.43 -45.781 -13.547 1 72.75 952 THR A C 1
ATOM 7726 O O . THR A 1 952 ? -3.402 -45.688 -12.789 1 72.75 952 THR A O 1
ATOM 7729 N N . TYR A 1 953 ? -2.643 -45.656 -14.883 1 57.78 953 TYR A N 1
ATOM 7730 C CA . TYR A 1 953 ? -3.928 -46.156 -15.328 1 57.78 953 TYR A CA 1
ATOM 7731 C C . TYR A 1 953 ? -3.83 -47.656 -15.656 1 57.78 953 TYR A C 1
ATOM 7733 O O . TYR A 1 953 ? -2.805 -48.125 -16.156 1 57.78 953 TYR A O 1
ATOM 7741 N N . THR A 1 954 ? -4.125 -48.594 -14.766 1 45.47 954 THR A N 1
ATOM 7742 C CA . THR A 1 954 ? -4.094 -50 -15.055 1 45.47 954 THR A CA 1
ATOM 7743 C C . THR A 1 954 ? -4.453 -50.281 -16.516 1 45.47 954 THR A C 1
ATOM 7745 O O . THR A 1 954 ? -5.492 -49.812 -17 1 45.47 954 THR A O 1
ATOM 7748 N N . ARG A 1 955 ? -3.518 -50.281 -17.375 1 40.59 955 ARG A N 1
ATOM 7749 C CA . ARG A 1 955 ? -3.797 -50.875 -18.688 1 40.59 955 ARG A CA 1
ATOM 7750 C C . ARG A 1 955 ? -4.363 -52.281 -18.531 1 40.59 955 ARG A C 1
ATOM 7752 O O . ARG A 1 955 ? -3.854 -53.094 -17.75 1 40.59 955 ARG A O 1
ATOM 7759 N N . ASN B 1 1 ? 30.906 -20.391 24.109 1 78.31 1 ASN B N 1
ATOM 7760 C CA . ASN B 1 1 ? 29.484 -20.047 24.047 1 78.31 1 ASN B CA 1
ATOM 7761 C C . ASN B 1 1 ? 28.906 -20.297 22.656 1 78.31 1 ASN B C 1
ATOM 7763 O O . ASN B 1 1 ? 29.219 -19.578 21.703 1 78.31 1 ASN B O 1
ATOM 7767 N N . PRO B 1 2 ? 28.188 -21.359 22.562 1 81.56 2 PRO B N 1
ATOM 7768 C CA . PRO B 1 2 ? 27.656 -21.75 21.25 1 81.56 2 PRO B CA 1
ATOM 7769 C C . PRO B 1 2 ? 26.594 -20.781 20.734 1 81.56 2 PRO B C 1
ATOM 7771 O O . PRO B 1 2 ? 26.203 -20.859 19.562 1 81.56 2 PRO B O 1
ATOM 7774 N N . TYR B 1 3 ? 26.312 -19.844 21.656 1 85.62 3 TYR B N 1
ATOM 7775 C CA . TYR B 1 3 ? 25.234 -18.953 21.281 1 85.62 3 TYR B CA 1
ATOM 7776 C C . TYR B 1 3 ? 25.766 -17.578 20.875 1 85.62 3 TYR B C 1
ATOM 7778 O O . TYR B 1 3 ? 24.984 -16.656 20.641 1 85.62 3 TYR B O 1
ATOM 7786 N N . GLU B 1 4 ? 27.016 -17.406 20.781 1 84.88 4 GLU B N 1
ATOM 7787 C CA . GLU B 1 4 ? 27.547 -16.094 20.453 1 84.88 4 GLU B CA 1
ATOM 7788 C C . GLU B 1 4 ? 26.922 -15.562 19.156 1 84.88 4 GLU B C 1
ATOM 7790 O O . GLU B 1 4 ? 26.766 -16.297 18.188 1 84.88 4 GLU B O 1
ATOM 7795 N N . PRO B 1 5 ? 26.594 -14.336 19.266 1 87.5 5 PRO B N 1
ATOM 7796 C CA . PRO B 1 5 ? 26.922 -13.234 20.172 1 87.5 5 PRO B CA 1
ATOM 7797 C C . PRO B 1 5 ? 25.969 -13.141 21.359 1 87.5 5 PRO B C 1
ATOM 7799 O O . PRO B 1 5 ? 26.141 -12.273 22.234 1 87.5 5 PRO B O 1
ATOM 7802 N N . PHE B 1 6 ? 25.062 -14 21.453 1 90.25 6 PHE B N 1
ATOM 7803 C CA . PHE B 1 6 ? 24.188 -14.023 22.625 1 90.25 6 PHE B CA 1
ATOM 7804 C C . PHE B 1 6 ? 24.891 -14.625 23.828 1 90.25 6 PHE B C 1
ATOM 7806 O O . PHE B 1 6 ? 25.656 -15.594 23.688 1 90.25 6 PHE B O 1
ATOM 7813 N N . PRO B 1 7 ? 24.641 -14.086 24.984 1 89.88 7 PRO B N 1
ATOM 7814 C CA . PRO B 1 7 ? 25.344 -14.586 26.172 1 89.88 7 PRO B CA 1
ATOM 7815 C C . PRO B 1 7 ? 24.812 -15.93 26.641 1 89.88 7 PRO B C 1
ATOM 7817 O O . PRO B 1 7 ? 25.531 -16.688 27.328 1 89.88 7 PRO B O 1
ATOM 7820 N N . ASN B 1 8 ? 23.5 -16.203 26.422 1 90.56 8 ASN B N 1
ATOM 7821 C CA . ASN B 1 8 ? 22.875 -17.422 26.922 1 90.56 8 ASN B CA 1
ATOM 7822 C C . ASN B 1 8 ? 21.766 -17.906 26 1 90.56 8 ASN B C 1
ATOM 7824 O O . ASN B 1 8 ? 21.422 -17.234 25.031 1 90.56 8 ASN B O 1
ATOM 7828 N N . LEU B 1 9 ? 21.172 -19.031 26.359 1 88.69 9 LEU B N 1
ATOM 7829 C CA . LEU B 1 9 ? 20.156 -19.672 25.531 1 88.69 9 LEU B CA 1
ATOM 7830 C C . LEU B 1 9 ? 18.844 -18.891 25.562 1 88.69 9 LEU B C 1
ATOM 7832 O O . LEU B 1 9 ? 18.203 -18.719 24.516 1 88.69 9 LEU B O 1
ATOM 7836 N N . SER B 1 10 ? 18.453 -18.438 26.703 1 91.69 10 SER B N 1
ATOM 7837 C CA . SER B 1 10 ? 17.203 -17.688 26.828 1 91.69 10 SER B CA 1
ATOM 7838 C C . SER B 1 10 ? 17.219 -16.438 25.969 1 91.69 10 SER B C 1
ATOM 7840 O O . SER B 1 10 ? 16.219 -16.125 25.312 1 91.69 10 SER B O 1
ATOM 7842 N N . SER B 1 11 ? 18.359 -15.844 25.938 1 91.81 11 SER B N 1
ATOM 7843 C CA . SER B 1 11 ? 18.484 -14.641 25.125 1 91.81 11 SER B CA 1
ATOM 7844 C C . SER B 1 11 ? 18.453 -14.977 23.641 1 91.81 11 SER B C 1
ATOM 7846 O O . SER B 1 11 ? 17.906 -14.219 22.844 1 91.81 11 SER B O 1
ATOM 7848 N N . PHE B 1 12 ? 19.031 -16.078 23.391 1 88.69 12 PHE B N 1
ATOM 7849 C CA . PHE B 1 12 ? 19.016 -16.5 22 1 88.69 12 PHE B CA 1
ATOM 7850 C C . PHE B 1 12 ? 17.594 -16.797 21.531 1 88.69 12 PHE B C 1
ATOM 7852 O O . PHE B 1 12 ? 17.188 -16.375 20.453 1 88.69 12 PHE B O 1
ATOM 7859 N N . GLU B 1 13 ? 16.875 -17.531 22.281 1 90.19 13 GLU B N 1
ATOM 7860 C CA . GLU B 1 13 ? 15.516 -17.922 21.906 1 90.19 13 GLU B CA 1
ATOM 7861 C C . GLU B 1 13 ? 14.617 -16.703 21.734 1 90.19 13 GLU B C 1
ATOM 7863 O O . GLU B 1 13 ? 13.812 -16.641 20.797 1 90.19 13 GLU B O 1
ATOM 7868 N N . LEU B 1 14 ? 14.797 -15.766 22.578 1 90.06 14 LEU B N 1
ATOM 7869 C CA . LEU B 1 14 ? 14.008 -14.539 22.5 1 90.06 14 LEU B CA 1
ATOM 7870 C C . LEU B 1 14 ? 14.422 -13.711 21.281 1 90.06 14 LEU B C 1
ATOM 7872 O O . LEU B 1 14 ? 13.578 -13.102 20.625 1 90.06 14 LEU B O 1
ATOM 7876 N N . GLY B 1 15 ? 15.742 -13.641 21.047 1 87.06 15 GLY B N 1
ATOM 7877 C CA . GLY B 1 15 ? 16.234 -12.93 19.891 1 87.06 15 GLY B CA 1
ATOM 7878 C C . GLY B 1 15 ? 15.781 -13.547 18.578 1 87.06 15 GLY B C 1
ATOM 7879 O O . GLY B 1 15 ? 15.43 -12.836 17.625 1 87.06 15 GLY B O 1
ATOM 7880 N N . GLU B 1 16 ? 15.773 -14.859 18.578 1 86.31 16 GLU B N 1
ATOM 7881 C CA . GLU B 1 16 ? 15.312 -15.594 17.391 1 86.31 16 GLU B CA 1
ATOM 7882 C C . GLU B 1 16 ? 13.828 -15.359 17.141 1 86.31 16 GLU B C 1
ATOM 7884 O O . GLU B 1 16 ? 13.398 -15.234 15.992 1 86.31 16 GLU B O 1
ATOM 7889 N N . TRP B 1 17 ? 13.086 -15.328 18.203 1 86.19 17 TRP B N 1
ATOM 7890 C CA . TRP B 1 17 ? 11.672 -15.016 18.078 1 86.19 17 TRP B CA 1
ATOM 7891 C C . TRP B 1 17 ? 11.469 -13.617 17.5 1 86.19 17 TRP B C 1
ATOM 7893 O O . TRP B 1 17 ? 10.602 -13.406 16.641 1 86.19 17 TRP B O 1
ATOM 7903 N N . PHE B 1 18 ? 12.266 -12.641 17.875 1 85.38 18 PHE B N 1
ATOM 7904 C CA . PHE B 1 18 ? 12.125 -11.25 17.453 1 85.38 18 PHE B CA 1
ATOM 7905 C C . PHE B 1 18 ? 12.391 -11.102 15.961 1 85.38 18 PHE B C 1
ATOM 7907 O O . PHE B 1 18 ? 11.633 -10.438 15.25 1 85.38 18 PHE B O 1
ATOM 7914 N N . TYR B 1 19 ? 13.336 -11.844 15.492 1 76.62 19 TYR B N 1
ATOM 7915 C CA . TYR B 1 19 ? 13.727 -11.641 14.102 1 76.62 19 TYR B CA 1
ATOM 7916 C C . TYR B 1 19 ? 13.102 -12.695 13.195 1 76.62 19 TYR B C 1
ATOM 7918 O O . TYR B 1 19 ? 12.969 -12.484 11.984 1 76.62 19 TYR B O 1
ATOM 7926 N N . GLY B 1 20 ? 12.867 -13.883 13.664 1 69.19 20 GLY B N 1
ATOM 7927 C CA . GLY B 1 20 ? 12.492 -15.008 12.828 1 69.19 20 GLY B CA 1
ATOM 7928 C C . GLY B 1 20 ? 11 -15.102 12.578 1 69.19 20 GLY B C 1
ATOM 7929 O O . GLY B 1 20 ? 10.562 -15.781 11.648 1 69.19 20 GLY B O 1
ATOM 7930 N N . GLN B 1 21 ? 10.188 -14.656 13.531 1 63.19 21 GLN B N 1
ATOM 7931 C CA . GLN B 1 21 ? 8.758 -14.945 13.43 1 63.19 21 GLN B CA 1
ATOM 7932 C C . GLN B 1 21 ? 7.949 -13.664 13.266 1 63.19 21 GLN B C 1
ATOM 7934 O O . GLN B 1 21 ? 8.266 -12.641 13.875 1 63.19 21 GLN B O 1
ATOM 7939 N N . GLY B 1 22 ? 6.965 -13.859 12.469 1 60 22 GLY B N 1
ATOM 7940 C CA . GLY B 1 22 ? 5.855 -12.922 12.492 1 60 22 GLY B CA 1
ATOM 7941 C C . GLY B 1 22 ? 6.105 -11.688 11.648 1 60 22 GLY B C 1
ATOM 7942 O O . GLY B 1 22 ? 7.195 -11.508 11.094 1 60 22 GLY B O 1
ATOM 7943 N N . PRO B 1 23 ? 5.066 -11.031 11.648 1 60.53 23 PRO B N 1
ATOM 7944 C CA . PRO B 1 23 ? 5.07 -9.773 10.898 1 60.53 23 PRO B CA 1
ATOM 7945 C C . PRO B 1 23 ? 6.086 -8.766 11.438 1 60.53 23 PRO B C 1
ATOM 7947 O O . PRO B 1 23 ? 6.793 -9.062 12.406 1 60.53 23 PRO B O 1
ATOM 7950 N N . GLN B 1 24 ? 6.039 -7.465 11.125 1 64.12 24 GLN B N 1
ATOM 7951 C CA . GLN B 1 24 ? 6.949 -6.344 11.328 1 64.12 24 GLN B CA 1
ATOM 7952 C C . GLN B 1 24 ? 7.016 -5.957 12.805 1 64.12 24 GLN B C 1
ATOM 7954 O O . GLN B 1 24 ? 6.004 -5.578 13.398 1 64.12 24 GLN B O 1
ATOM 7959 N N . LYS B 1 25 ? 8.109 -6.438 13.594 1 74 25 LYS B N 1
ATOM 7960 C CA . LYS B 1 25 ? 8.32 -6.051 14.984 1 74 25 LYS B CA 1
ATOM 7961 C C . LYS B 1 25 ? 9.359 -4.938 15.094 1 74 25 LYS B C 1
ATOM 7963 O O . LYS B 1 25 ? 10.305 -4.879 14.305 1 74 25 LYS B O 1
ATOM 7968 N N . SER B 1 26 ? 9.109 -3.982 16.016 1 76.31 26 SER B N 1
ATOM 7969 C CA . SER B 1 26 ? 10.039 -2.867 16.203 1 76.31 26 SER B CA 1
ATOM 7970 C C . SER B 1 26 ? 10.906 -3.076 17.438 1 76.31 26 SER B C 1
ATOM 7972 O O . SER B 1 26 ? 10.508 -3.777 18.375 1 76.31 26 SER B O 1
ATOM 7974 N N . LEU B 1 27 ? 12.109 -2.531 17.438 1 78.56 27 LEU B N 1
ATOM 7975 C CA . LEU B 1 27 ? 13.008 -2.619 18.578 1 78.56 27 LEU B CA 1
ATOM 7976 C C . LEU B 1 27 ? 12.391 -1.958 19.812 1 78.56 27 LEU B C 1
ATOM 7978 O O . LEU B 1 27 ? 12.602 -2.412 20.938 1 78.56 27 LEU B O 1
ATOM 7982 N N . LYS B 1 28 ? 11.656 -0.898 19.547 1 78.31 28 LYS B N 1
ATOM 7983 C CA . LYS B 1 28 ? 10.984 -0.225 20.656 1 78.31 28 LYS B CA 1
ATOM 7984 C C . LYS B 1 28 ? 9.977 -1.151 21.328 1 78.31 28 LYS B C 1
ATOM 7986 O O . LYS B 1 28 ? 9.906 -1.201 22.562 1 78.31 28 LYS B O 1
ATOM 7991 N N . ASP B 1 29 ? 9.258 -1.904 20.531 1 83.12 29 ASP B N 1
ATOM 7992 C CA . ASP B 1 29 ? 8.281 -2.852 21.062 1 83.12 29 ASP B CA 1
ATOM 7993 C C . ASP B 1 29 ? 8.969 -4.004 21.797 1 83.12 29 ASP B C 1
ATOM 7995 O O . ASP B 1 29 ? 8.445 -4.512 22.781 1 83.12 29 ASP B O 1
ATOM 7999 N N . PHE B 1 30 ? 10.141 -4.453 21.312 1 85.88 30 PHE B N 1
ATOM 8000 C CA . PHE B 1 30 ? 10.906 -5.523 21.938 1 85.88 30 PHE B CA 1
ATOM 8001 C C . PHE B 1 30 ? 11.438 -5.082 23.297 1 85.88 30 PHE B C 1
ATOM 8003 O O . PHE B 1 30 ? 11.391 -5.84 24.266 1 85.88 30 PHE B O 1
ATOM 8010 N N . LYS B 1 31 ? 11.852 -3.836 23.391 1 85.75 31 LYS B N 1
ATOM 8011 C CA . LYS B 1 31 ? 12.344 -3.312 24.656 1 85.75 31 LYS B CA 1
ATOM 8012 C C . LYS B 1 31 ? 11.219 -3.219 25.688 1 85.75 31 LYS B C 1
ATOM 8014 O O . LYS B 1 31 ? 11.43 -3.477 26.875 1 85.75 31 LYS B O 1
ATOM 8019 N N . ALA B 1 32 ? 10.047 -2.822 25.203 1 87.69 32 ALA B N 1
ATOM 8020 C CA . ALA B 1 32 ? 8.883 -2.773 26.078 1 87.69 32 ALA B CA 1
ATOM 8021 C C . ALA B 1 32 ? 8.539 -4.164 26.609 1 87.69 32 ALA B C 1
ATOM 8023 O O . ALA B 1 32 ? 8.133 -4.309 27.766 1 87.69 32 ALA B O 1
ATOM 8024 N N . LEU B 1 33 ? 8.656 -5.18 25.781 1 89.25 33 LEU B N 1
ATOM 8025 C CA . LEU B 1 33 ? 8.422 -6.555 26.203 1 89.25 33 LEU B CA 1
ATOM 8026 C C . LEU B 1 33 ? 9.414 -6.973 27.281 1 89.25 33 LEU B C 1
ATOM 8028 O O . LEU B 1 33 ? 9.031 -7.594 28.281 1 89.25 33 LEU B O 1
ATOM 8032 N N . ILE B 1 34 ? 10.711 -6.578 27.094 1 91.12 34 ILE B N 1
ATOM 8033 C CA . ILE B 1 34 ? 11.742 -6.93 28.062 1 91.12 34 ILE B CA 1
ATOM 8034 C C . ILE B 1 34 ? 11.453 -6.25 29.391 1 91.12 34 ILE B C 1
ATOM 8036 O O . ILE B 1 34 ? 11.648 -6.848 30.453 1 91.12 34 ILE B O 1
ATOM 8040 N N . GLU B 1 35 ? 10.945 -5.031 29.297 1 88.94 35 GLU B N 1
ATOM 8041 C CA . GLU B 1 35 ? 10.586 -4.312 30.516 1 88.94 35 GLU B CA 1
ATOM 8042 C C . GLU B 1 35 ? 9.461 -5.02 31.266 1 88.94 35 GLU B C 1
ATOM 8044 O O . GLU B 1 35 ? 9.461 -5.074 32.5 1 88.94 35 GLU B O 1
ATOM 8049 N N . VAL B 1 36 ? 8.5 -5.555 30.562 1 90 36 VAL B N 1
ATOM 8050 C CA . VAL B 1 36 ? 7.395 -6.285 31.172 1 90 36 VAL B CA 1
ATOM 8051 C C . VAL B 1 36 ? 7.906 -7.582 31.797 1 90 36 VAL B C 1
ATOM 8053 O O . VAL B 1 36 ? 7.562 -7.906 32.938 1 90 36 VAL B O 1
ATOM 8056 N N . LEU B 1 37 ? 8.734 -8.273 31.078 1 91.62 37 LEU B N 1
ATOM 8057 C CA . LEU B 1 37 ? 9.227 -9.578 31.516 1 91.62 37 LEU B CA 1
ATOM 8058 C C . LEU B 1 37 ? 10.148 -9.438 32.719 1 91.62 37 LEU B C 1
ATOM 8060 O O . LEU B 1 37 ? 10.227 -10.344 33.562 1 91.62 37 LEU B O 1
ATOM 8064 N N . THR B 1 38 ? 10.867 -8.305 32.75 1 89.62 38 THR B N 1
ATOM 8065 C CA . THR B 1 38 ? 11.844 -8.141 33.812 1 89.62 38 THR B CA 1
ATOM 8066 C C . THR B 1 38 ? 11.258 -7.348 34.969 1 89.62 38 THR B C 1
ATOM 8068 O O . THR B 1 38 ? 11.984 -6.949 35.875 1 89.62 38 THR B O 1
ATOM 8071 N N . GLY B 1 39 ? 9.977 -7.066 34.875 1 86.12 39 GLY B N 1
ATOM 8072 C CA . GLY B 1 39 ? 9.328 -6.387 35.969 1 86.12 39 GLY B CA 1
ATOM 8073 C C . GLY B 1 39 ? 9.344 -7.191 37.25 1 86.12 39 GLY B C 1
ATOM 8074 O O . GLY B 1 39 ? 9.359 -8.422 37.219 1 86.12 39 GLY B O 1
ATOM 8075 N N . PRO B 1 40 ? 9.367 -6.555 38.344 1 82.62 40 PRO B N 1
ATOM 8076 C CA . PRO B 1 40 ? 9.5 -7.238 39.625 1 82.62 40 PRO B CA 1
ATOM 8077 C C . PRO B 1 40 ? 8.32 -8.164 39.938 1 82.62 40 PRO B C 1
ATOM 8079 O O . PRO B 1 40 ? 8.484 -9.18 40.625 1 82.62 40 PRO B O 1
ATOM 8082 N N . ASP B 1 41 ? 7.117 -7.863 39.438 1 84.5 41 ASP B N 1
ATOM 8083 C CA . ASP B 1 41 ? 5.918 -8.625 39.781 1 84.5 41 ASP B CA 1
ATOM 8084 C C . ASP B 1 41 ? 5.586 -9.641 38.688 1 84.5 41 ASP B C 1
ATOM 8086 O O . ASP B 1 41 ? 4.562 -10.32 38.75 1 84.5 41 ASP B O 1
ATOM 8090 N N . PHE B 1 42 ? 6.461 -9.773 37.75 1 90.5 42 PHE B N 1
ATOM 8091 C CA . PHE B 1 42 ? 6.164 -10.664 36.625 1 90.5 42 PHE B CA 1
ATOM 8092 C C . PHE B 1 42 ? 6.605 -12.086 36.938 1 90.5 42 PHE B C 1
ATOM 8094 O O . PHE B 1 42 ? 7.719 -12.305 37.438 1 90.5 42 PHE B O 1
ATOM 8101 N N . SER B 1 43 ? 5.664 -13.047 36.75 1 90 43 SER B N 1
ATOM 8102 C CA . SER B 1 43 ? 5.945 -14.453 37 1 90 43 SER B CA 1
ATOM 8103 C C . SER B 1 43 ? 5.609 -15.32 35.812 1 90 43 SER B C 1
ATOM 8105 O O . SER B 1 43 ? 4.539 -15.18 35.219 1 90 43 SER B O 1
ATOM 8107 N N . LEU B 1 44 ? 6.539 -16.234 35.438 1 90.25 44 LEU B N 1
ATOM 8108 C CA . LEU B 1 44 ? 6.348 -17.141 34.312 1 90.25 44 LEU B CA 1
ATOM 8109 C C . LEU B 1 44 ? 5.254 -18.156 34.594 1 90.25 44 LEU B C 1
ATOM 8111 O O . LEU B 1 44 ? 4.559 -18.609 33.688 1 90.25 44 LEU B O 1
ATOM 8115 N N . ASP B 1 45 ? 5.07 -18.5 35.844 1 86.81 45 ASP B N 1
ATOM 8116 C CA . ASP B 1 45 ? 4.055 -19.469 36.219 1 86.81 45 ASP B CA 1
ATOM 8117 C C . ASP B 1 45 ? 2.65 -18.938 35.969 1 86.81 45 ASP B C 1
ATOM 8119 O O . ASP B 1 45 ? 1.744 -19.688 35.594 1 86.81 45 ASP B O 1
ATOM 8123 N N . ASP B 1 46 ? 2.605 -17.672 36.188 1 89.62 46 ASP B N 1
ATOM 8124 C CA . ASP B 1 46 ? 1.331 -17 35.938 1 89.62 46 ASP B CA 1
ATOM 8125 C C . ASP B 1 46 ? 0.959 -17.109 34.469 1 89.62 46 ASP B C 1
ATOM 8127 O O . ASP B 1 46 ? -0.214 -17.266 34.125 1 89.62 46 ASP B O 1
ATOM 8131 N N . VAL B 1 47 ? 1.904 -17.062 33.594 1 90.62 47 VAL B N 1
ATOM 8132 C CA . VAL B 1 47 ? 1.702 -17.047 32.156 1 90.62 47 VAL B CA 1
ATOM 8133 C C . VAL B 1 47 ? 1.357 -18.453 31.672 1 90.62 47 VAL B C 1
ATOM 8135 O O . VAL B 1 47 ? 0.526 -18.609 30.781 1 90.62 47 VAL B O 1
ATOM 8138 N N . ARG B 1 48 ? 1.915 -19.484 32.25 1 88.12 48 ARG B N 1
ATOM 8139 C CA . ARG B 1 48 ? 1.695 -20.875 31.859 1 88.12 48 ARG B CA 1
ATOM 8140 C C . ARG B 1 48 ? 0.252 -21.297 32.125 1 88.12 48 ARG B C 1
ATOM 8142 O O . ARG B 1 48 ? -0.327 -22.062 31.344 1 88.12 48 ARG B O 1
ATOM 8149 N N . GLY B 1 49 ? -0.328 -20.812 33.062 1 84.19 49 GLY B N 1
ATOM 8150 C CA . GLY B 1 49 ? -1.668 -21.219 33.438 1 84.19 49 GLY B CA 1
ATOM 8151 C C . GLY B 1 49 ? -2.76 -20.438 32.75 1 84.19 49 GLY B C 1
ATOM 8152 O O . GLY B 1 49 ? -3.941 -20.766 32.844 1 84.19 49 GLY B O 1
ATOM 8153 N N . THR B 1 50 ? -2.428 -19.531 31.984 1 90 50 THR B N 1
ATOM 8154 C CA . THR B 1 50 ? -3.42 -18.641 31.406 1 90 50 THR B CA 1
ATOM 8155 C C . THR B 1 50 ? -3.936 -19.188 30.078 1 90 50 THR B C 1
ATOM 8157 O O . THR B 1 50 ? -3.148 -19.594 29.219 1 90 50 THR B O 1
ATOM 8160 N N . LYS B 1 51 ? -5.293 -19.281 29.875 1 89.88 51 LYS B N 1
ATOM 8161 C CA . LYS B 1 51 ? -5.918 -19.641 28.609 1 89.88 51 LYS B CA 1
ATOM 8162 C C . LYS B 1 51 ? -6.102 -18.406 27.719 1 89.88 51 LYS B C 1
ATOM 8164 O O . LYS B 1 51 ? -7.207 -17.875 27.609 1 89.88 51 LYS B O 1
ATOM 8169 N N . TRP B 1 52 ? -5.105 -18.094 26.922 1 89.88 52 TRP B N 1
ATOM 8170 C CA . TRP B 1 52 ? -4.977 -16.828 26.203 1 89.88 52 TRP B CA 1
ATOM 8171 C C . TRP B 1 52 ? -6.094 -16.672 25.172 1 89.88 52 TRP B C 1
ATOM 8173 O O . TRP B 1 52 ? -6.676 -15.594 25.047 1 89.88 52 TRP B O 1
ATOM 8183 N N . THR B 1 53 ? -6.426 -17.734 24.422 1 86.75 53 THR B N 1
ATOM 8184 C CA . THR B 1 53 ? -7.449 -17.656 23.375 1 86.75 53 THR B CA 1
ATOM 8185 C C . THR B 1 53 ? -8.805 -17.281 23.984 1 86.75 53 THR B C 1
ATOM 8187 O O . THR B 1 53 ? -9.539 -16.469 23.422 1 86.75 53 THR B O 1
ATOM 8190 N N . ARG B 1 54 ? -9.141 -17.859 25.078 1 86.69 54 ARG B N 1
ATOM 8191 C CA . ARG B 1 54 ? -10.398 -17.562 25.75 1 86.69 54 ARG B CA 1
ATOM 8192 C C . ARG B 1 54 ? -10.43 -16.141 26.281 1 86.69 54 ARG B C 1
ATOM 8194 O O . ARG B 1 54 ? -11.43 -15.438 26.141 1 86.69 54 ARG B O 1
ATOM 8201 N N . VAL B 1 55 ? -9.406 -15.711 26.938 1 88.94 55 VAL B N 1
ATOM 8202 C CA . VAL B 1 55 ? -9.312 -14.367 27.5 1 88.94 55 VAL B CA 1
ATOM 8203 C C . VAL B 1 55 ? -9.492 -13.328 26.391 1 88.94 55 VAL B C 1
ATOM 8205 O O . VAL B 1 55 ? -10.258 -12.375 26.531 1 88.94 55 VAL B O 1
ATOM 8208 N N . PHE B 1 56 ? -8.828 -13.57 25.234 1 86.62 56 PHE B N 1
ATOM 8209 C CA . PHE B 1 56 ? -8.875 -12.602 24.156 1 86.62 56 PHE B CA 1
ATOM 8210 C C . PHE B 1 56 ? -10.25 -12.609 23.484 1 86.62 56 PHE B C 1
ATOM 8212 O O . PHE B 1 56 ? -10.742 -11.562 23.047 1 86.62 56 PHE B O 1
ATOM 8219 N N . GLN B 1 57 ? -10.898 -13.766 23.406 1 85.5 57 GLN B N 1
ATOM 8220 C CA . GLN B 1 57 ? -12.242 -13.836 22.844 1 85.5 57 GLN B CA 1
ATOM 8221 C C . GLN B 1 57 ? -13.25 -13.125 23.75 1 85.5 57 GLN B C 1
ATOM 8223 O O . GLN B 1 57 ? -14.133 -12.414 23.266 1 85.5 57 GLN B O 1
ATOM 8228 N N . ASP B 1 58 ? -13.094 -13.273 25.016 1 86.12 58 ASP B N 1
ATOM 8229 C CA . ASP B 1 58 ? -14 -12.641 25.969 1 86.12 58 ASP B CA 1
ATOM 8230 C C . ASP B 1 58 ? -13.875 -11.125 25.938 1 86.12 58 ASP B C 1
ATOM 8232 O O . ASP B 1 58 ? -14.867 -10.406 26.078 1 86.12 58 ASP B O 1
ATOM 8236 N N . LEU B 1 59 ? -12.758 -10.656 25.734 1 87.12 59 LEU B N 1
ATOM 8237 C CA . LEU B 1 59 ? -12.523 -9.219 25.688 1 87.12 59 LEU B CA 1
ATOM 8238 C C . LEU B 1 59 ? -13.289 -8.586 24.531 1 87.12 59 LEU B C 1
ATOM 8240 O O . LEU B 1 59 ? -13.672 -7.418 24.594 1 87.12 59 LEU B O 1
ATOM 8244 N N . GLY B 1 60 ? -13.508 -9.359 23.469 1 85.81 60 GLY B N 1
ATOM 8245 C CA . GLY B 1 60 ? -14.133 -8.812 22.266 1 85.81 60 GLY B CA 1
ATOM 8246 C C . GLY B 1 60 ? -15.625 -9.078 22.203 1 85.81 60 GLY B C 1
ATOM 8247 O O . GLY B 1 60 ? -16.328 -8.484 21.391 1 85.81 60 GLY B O 1
ATOM 8248 N N . LYS B 1 61 ? -16.156 -9.852 23.109 1 84.5 61 LYS B N 1
ATOM 8249 C CA . LYS B 1 61 ? -17.562 -10.258 23.094 1 84.5 61 LYS B CA 1
ATOM 8250 C C . LYS B 1 61 ? -18.438 -9.203 23.766 1 84.5 61 LYS B C 1
ATOM 8252 O O . LYS B 1 61 ? -17.969 -8.422 24.578 1 84.5 61 LYS B O 1
ATOM 8257 N N . ASN B 1 62 ? -19.688 -9.195 23.234 1 82.88 62 ASN B N 1
ATOM 8258 C CA . ASN B 1 62 ? -20.688 -8.367 23.906 1 82.88 62 ASN B CA 1
ATOM 8259 C C . ASN B 1 62 ? -21.125 -8.984 25.234 1 82.88 62 ASN B C 1
ATOM 8261 O O . ASN B 1 62 ? -20.938 -10.188 25.453 1 82.88 62 ASN B O 1
ATOM 8265 N N . ARG B 1 63 ? -21.688 -8.133 26.031 1 78.62 63 ARG B N 1
ATOM 8266 C CA . ARG B 1 63 ? -22.078 -8.562 27.375 1 78.62 63 ARG B CA 1
ATOM 8267 C C . ARG B 1 63 ? -23.016 -9.766 27.312 1 78.62 63 ARG B C 1
ATOM 8269 O O . ARG B 1 63 ? -22.906 -10.695 28.109 1 78.62 63 ARG B O 1
ATOM 8276 N N . GLU B 1 64 ? -23.844 -9.766 26.219 1 77.75 64 GLU B N 1
ATOM 8277 C CA . GLU B 1 64 ? -24.859 -10.805 26.094 1 77.75 64 GLU B CA 1
ATOM 8278 C C . GLU B 1 64 ? -24.219 -12.141 25.703 1 77.75 64 GLU B C 1
ATOM 8280 O O . GLU B 1 64 ? -24.781 -13.203 25.969 1 77.75 64 GLU B O 1
ATOM 8285 N N . GLU B 1 65 ? -23.016 -12.133 25.172 1 80.5 65 GLU B N 1
ATOM 8286 C CA . GLU B 1 65 ? -22.344 -13.336 24.703 1 80.5 65 GLU B CA 1
ATOM 8287 C C . GLU B 1 65 ? -21.484 -13.961 25.797 1 80.5 65 GLU B C 1
ATOM 8289 O O . GLU B 1 65 ? -21.016 -15.094 25.641 1 80.5 65 GLU B O 1
ATOM 8294 N N . ILE B 1 66 ? -21.312 -13.133 26.875 1 78.75 66 ILE B N 1
ATOM 8295 C CA . ILE B 1 66 ? -20.453 -13.602 27.953 1 78.75 66 ILE B CA 1
ATOM 8296 C C . ILE B 1 66 ? -21.297 -14.219 29.062 1 78.75 66 ILE B C 1
ATOM 8298 O O . ILE B 1 66 ? -22.391 -13.742 29.344 1 78.75 66 ILE B O 1
ATOM 8302 N N . ASN B 1 67 ? -20.781 -15.234 29.625 1 75.75 67 ASN B N 1
ATOM 8303 C CA . ASN B 1 67 ? -21.438 -15.852 30.781 1 75.75 67 ASN B CA 1
ATOM 8304 C C . ASN B 1 67 ? -21.734 -14.828 31.875 1 75.75 67 ASN B C 1
ATOM 8306 O O . ASN B 1 67 ? -20.844 -14.086 32.281 1 75.75 67 ASN B O 1
ATOM 8310 N N . PRO B 1 68 ? -23 -14.734 32.281 1 77.25 68 PRO B N 1
ATOM 8311 C CA . PRO B 1 68 ? -23.422 -13.719 33.25 1 77.25 68 PRO B CA 1
ATOM 8312 C C . PRO B 1 68 ? -22.578 -13.727 34.531 1 77.25 68 PRO B C 1
ATOM 8314 O O . PRO B 1 68 ? -22.375 -12.672 35.125 1 77.25 68 PRO B O 1
ATOM 8317 N N . LYS B 1 69 ? -22.016 -14.859 34.875 1 74.19 69 LYS B N 1
ATOM 8318 C CA . LYS B 1 69 ? -21.219 -14.938 36.094 1 74.19 69 LYS B CA 1
ATOM 8319 C C . LYS B 1 69 ? -19.875 -14.266 35.938 1 74.19 69 LYS B C 1
ATOM 8321 O O . LYS B 1 69 ? -19.219 -13.914 36.906 1 74.19 69 LYS B O 1
ATOM 8326 N N . ARG B 1 70 ? -19.516 -14.047 34.75 1 72.5 70 ARG B N 1
ATOM 8327 C CA . ARG B 1 70 ? -18.188 -13.508 34.469 1 72.5 70 ARG B CA 1
ATOM 8328 C C . ARG B 1 70 ? -18.297 -12.164 33.75 1 72.5 70 ARG B C 1
ATOM 8330 O O . ARG B 1 70 ? -17.344 -11.727 33.094 1 72.5 70 ARG B O 1
ATOM 8337 N N . SER B 1 71 ? -19.422 -11.57 33.844 1 74.12 71 SER B N 1
ATOM 8338 C CA . SER B 1 71 ? -19.625 -10.375 33.031 1 74.12 71 SER B CA 1
ATOM 8339 C C . SER B 1 71 ? -19.516 -9.109 33.875 1 74.12 71 SER B C 1
ATOM 8341 O O . SER B 1 71 ? -19.891 -8.023 33.438 1 74.12 71 SER B O 1
ATOM 8343 N N . ASN B 1 72 ? -18.953 -9.18 35 1 72.5 72 ASN B N 1
ATOM 8344 C CA . ASN B 1 72 ? -18.938 -8.031 35.906 1 72.5 72 ASN B CA 1
ATOM 8345 C C . ASN B 1 72 ? -17.984 -6.941 35.438 1 72.5 72 ASN B C 1
ATOM 8347 O O . ASN B 1 72 ? -18.109 -5.781 35.844 1 72.5 72 ASN B O 1
ATOM 8351 N N . TRP B 1 73 ? -17.078 -7.371 34.594 1 75.25 73 TRP B N 1
ATOM 8352 C CA . TRP B 1 73 ? -16.047 -6.426 34.188 1 75.25 73 TRP B CA 1
ATOM 8353 C C . TRP B 1 73 ? -16.484 -5.684 32.906 1 75.25 73 TRP B C 1
ATOM 8355 O O . TRP B 1 73 ? -15.867 -4.688 32.531 1 75.25 73 TRP B O 1
ATOM 8365 N N . VAL B 1 74 ? -17.703 -6.141 32.438 1 76.5 74 VAL B N 1
ATOM 8366 C CA . VAL B 1 74 ? -18.188 -5.508 31.203 1 76.5 74 VAL B CA 1
ATOM 8367 C C . VAL B 1 74 ? -19.125 -4.344 31.562 1 76.5 74 VAL B C 1
ATOM 8369 O O . VAL B 1 74 ? -20.203 -4.551 32.125 1 76.5 74 VAL B O 1
ATOM 8372 N N . ASP B 1 75 ? -18.75 -3.174 31.375 1 67.19 75 ASP B N 1
ATOM 8373 C CA . ASP B 1 75 ? -19.516 -1.996 31.781 1 67.19 75 ASP B CA 1
ATOM 8374 C C . ASP B 1 75 ? -20.016 -1.227 30.562 1 67.19 75 ASP B C 1
ATOM 8376 O O . ASP B 1 75 ? -20.422 -0.064 30.688 1 67.19 75 ASP B O 1
ATOM 8380 N N . ASP B 1 76 ? -19.984 -1.879 29.422 1 73.56 76 ASP B N 1
ATOM 8381 C CA . ASP B 1 76 ? -20.406 -1.155 28.234 1 73.56 76 ASP B CA 1
ATOM 8382 C C . ASP B 1 76 ? -21.438 -1.955 27.438 1 73.56 76 ASP B C 1
ATOM 8384 O O . ASP B 1 76 ? -21.641 -3.145 27.703 1 73.56 76 ASP B O 1
ATOM 8388 N N . THR B 1 77 ? -22.281 -1.186 26.609 1 73.19 77 THR B N 1
ATOM 8389 C CA . THR B 1 77 ? -23.344 -1.827 25.859 1 73.19 77 THR B CA 1
ATOM 8390 C C . THR B 1 77 ? -22.781 -2.52 24.609 1 73.19 77 THR B C 1
ATOM 8392 O O . THR B 1 77 ? -23.469 -3.314 23.969 1 73.19 77 THR B O 1
ATOM 8395 N N . GLY B 1 78 ? -21.641 -2.277 24.359 1 81.94 78 GLY B N 1
ATOM 8396 C CA . GLY B 1 78 ? -20.984 -2.975 23.266 1 81.94 78 GLY B CA 1
ATOM 8397 C C . GLY B 1 78 ? -21.516 -2.582 21.906 1 81.94 78 GLY B C 1
ATOM 8398 O O . GLY B 1 78 ? -21.953 -1.442 21.703 1 81.94 78 GLY B O 1
ATOM 8399 N N . TRP B 1 79 ? -21.406 -3.441 20.859 1 91.06 79 TRP B N 1
ATOM 8400 C CA . TRP B 1 79 ? -21.781 -3.207 19.469 1 91.06 79 TRP B CA 1
ATOM 8401 C C . TRP B 1 79 ? -23.078 -3.924 19.125 1 91.06 79 TRP B C 1
ATOM 8403 O O . TRP B 1 79 ? -23.359 -5 19.656 1 91.06 79 TRP B O 1
ATOM 8413 N N . LYS B 1 80 ? -23.906 -3.232 18.344 1 90.69 80 LYS B N 1
ATOM 8414 C CA . LYS B 1 80 ? -25.156 -3.795 17.844 1 90.69 80 LYS B CA 1
ATOM 8415 C C . LYS B 1 80 ? -25.125 -3.975 16.328 1 90.69 80 LYS B C 1
ATOM 8417 O O . LYS B 1 80 ? -24.375 -3.289 15.633 1 90.69 80 LYS B O 1
ATOM 8422 N N . THR B 1 81 ? -25.875 -4.98 15.867 1 91.81 81 THR B N 1
ATOM 8423 C CA . THR B 1 81 ? -26.016 -5.207 14.438 1 91.81 81 THR B CA 1
ATOM 8424 C C . THR B 1 81 ? -27.453 -4.949 13.992 1 91.81 81 THR B C 1
ATOM 8426 O O . THR B 1 81 ? -28.406 -5.43 14.617 1 91.81 81 THR B O 1
ATOM 8429 N N . THR B 1 82 ? -27.625 -4.078 12.992 1 94.5 82 THR B N 1
ATOM 8430 C CA . THR B 1 82 ? -28.938 -3.758 12.469 1 94.5 82 THR B CA 1
ATOM 8431 C C . THR B 1 82 ? -29.016 -4.043 10.969 1 94.5 82 THR B C 1
ATOM 8433 O O . THR B 1 82 ? -28.125 -3.627 10.211 1 94.5 82 THR B O 1
ATOM 8436 N N . ASP B 1 83 ? -30.062 -4.758 10.539 1 94.38 83 ASP B N 1
ATOM 8437 C CA . ASP B 1 83 ? -30.281 -4.98 9.109 1 94.38 83 ASP B CA 1
ATOM 8438 C C . ASP B 1 83 ? -30.797 -3.715 8.43 1 94.38 83 ASP B C 1
ATOM 8440 O O . ASP B 1 83 ? -31.703 -3.053 8.953 1 94.38 83 ASP B O 1
ATOM 8444 N N . ILE B 1 84 ? -30.25 -3.344 7.344 1 95.19 84 ILE B N 1
ATOM 8445 C CA . ILE B 1 84 ? -30.609 -2.125 6.633 1 95.19 84 ILE B CA 1
ATOM 8446 C C . ILE B 1 84 ? -31.5 -2.473 5.441 1 95.19 84 ILE B C 1
ATOM 8448 O O . ILE B 1 84 ? -31.047 -3.102 4.48 1 95.19 84 ILE B O 1
ATOM 8452 N N . LYS B 1 85 ? -32.719 -2.039 5.516 1 95 85 LYS B N 1
ATOM 8453 C CA . LYS B 1 85 ? -33.688 -2.238 4.441 1 95 85 LYS B CA 1
ATOM 8454 C C . LYS B 1 85 ? -33.906 -0.949 3.652 1 95 85 LYS B C 1
ATOM 8456 O O . LYS B 1 85 ? -34.125 0.113 4.238 1 95 85 LYS B O 1
ATOM 8461 N N . ILE B 1 86 ? -33.812 -0.977 2.354 1 94.5 86 ILE B N 1
ATOM 8462 C CA . ILE B 1 86 ? -34 0.214 1.53 1 94.5 86 ILE B CA 1
ATOM 8463 C C . ILE B 1 86 ? -35.125 -0.019 0.542 1 94.5 86 ILE B C 1
ATOM 8465 O O . ILE B 1 86 ? -35.438 -1.16 0.175 1 94.5 86 ILE B O 1
ATOM 8469 N N . GLU B 1 87 ? -35.781 1.072 0.215 1 91.62 87 GLU B N 1
ATOM 8470 C CA . GLU B 1 87 ? -36.812 1.061 -0.818 1 91.62 87 GLU B CA 1
ATOM 8471 C C . GLU B 1 87 ? -36.188 1.147 -2.213 1 91.62 87 GLU B C 1
ATOM 8473 O O . GLU B 1 87 ? -35.469 2.102 -2.521 1 91.62 87 GLU B O 1
ATOM 8478 N N . VAL B 1 88 ? -36.406 0.166 -2.994 1 91.62 88 VAL B N 1
ATOM 8479 C CA . VAL B 1 88 ? -35.875 0.125 -4.352 1 91.62 88 VAL B CA 1
ATOM 8480 C C . VAL B 1 88 ? -36.969 0.468 -5.352 1 91.62 88 VAL B C 1
ATOM 8482 O O . VAL B 1 88 ? -37.906 -0.317 -5.555 1 91.62 88 VAL B O 1
ATOM 8485 N N . PRO B 1 89 ? -36.812 1.661 -5.973 1 89.69 89 PRO B N 1
ATOM 8486 C CA . PRO B 1 89 ? -37.844 2.041 -6.965 1 89.69 89 PRO B CA 1
ATOM 8487 C C . PRO B 1 89 ? -37.656 1.297 -8.289 1 89.69 89 PRO B C 1
ATOM 8489 O O . PRO B 1 89 ? -36.594 1.353 -8.898 1 89.69 89 PRO B O 1
ATOM 8492 N N . ILE B 1 90 ? -38.625 0.582 -8.68 1 82.25 90 ILE B N 1
ATOM 8493 C CA . ILE B 1 90 ? -38.656 -0.103 -9.969 1 82.25 90 ILE B CA 1
ATOM 8494 C C . ILE B 1 90 ? -39.719 0.52 -10.859 1 82.25 90 ILE B C 1
ATOM 8496 O O . ILE B 1 90 ? -40.938 0.342 -10.625 1 82.25 90 ILE B O 1
ATOM 8500 N N . HIS B 1 91 ? -39.25 1.304 -11.844 1 79.31 91 HIS B N 1
ATOM 8501 C CA . HIS B 1 91 ? -40.156 2.084 -12.688 1 79.31 91 HIS B CA 1
ATOM 8502 C C . HIS B 1 91 ? -41.125 1.18 -13.445 1 79.31 91 HIS B C 1
ATOM 8504 O O . HIS B 1 91 ? -40.781 0.032 -13.75 1 79.31 91 HIS B O 1
ATOM 8510 N N . ASN B 1 92 ? -42.312 1.721 -13.648 1 67.69 92 ASN B N 1
ATOM 8511 C CA . ASN B 1 92 ? -43.406 0.979 -14.219 1 67.69 92 ASN B CA 1
ATOM 8512 C C . ASN B 1 92 ? -43.094 0.456 -15.617 1 67.69 92 ASN B C 1
ATOM 8514 O O . ASN B 1 92 ? -43.625 -0.575 -16.031 1 67.69 92 ASN B O 1
ATOM 8518 N N . ARG B 1 93 ? -42.25 1.087 -16.203 1 64.25 93 ARG B N 1
ATOM 8519 C CA . ARG B 1 93 ? -41.938 0.633 -17.547 1 64.25 93 ARG B CA 1
ATOM 8520 C C . ARG B 1 93 ? -41.062 -0.601 -17.531 1 64.25 93 ARG B C 1
ATOM 8522 O O . ARG B 1 93 ? -40.875 -1.265 -18.547 1 64.25 93 ARG B O 1
ATOM 8529 N N . MET B 1 94 ? -40.562 -0.876 -16.344 1 65.62 94 MET B N 1
ATOM 8530 C CA . MET B 1 94 ? -39.719 -2.047 -16.219 1 65.62 94 MET B CA 1
ATOM 8531 C C . MET B 1 94 ? -40.531 -3.307 -15.977 1 65.62 94 MET B C 1
ATOM 8533 O O . MET B 1 94 ? -41.688 -3.225 -15.555 1 65.62 94 MET B O 1
ATOM 8537 N N . LYS B 1 95 ? -40.125 -4.41 -16.453 1 58.28 95 LYS B N 1
ATOM 8538 C CA . LYS B 1 95 ? -40.844 -5.672 -16.469 1 58.28 95 LYS B CA 1
ATOM 8539 C C . LYS B 1 95 ? -41.531 -5.934 -15.141 1 58.28 95 LYS B C 1
ATOM 8541 O O . LYS B 1 95 ? -42.688 -6.359 -15.102 1 58.28 95 LYS B O 1
ATOM 8546 N N . TYR B 1 96 ? -40.906 -5.602 -14.07 1 60.44 96 TYR B N 1
ATOM 8547 C CA . TYR B 1 96 ? -41.469 -5.887 -12.75 1 60.44 96 TYR B CA 1
ATOM 8548 C C . TYR B 1 96 ? -41.844 -4.598 -12.023 1 60.44 96 TYR B C 1
ATOM 8550 O O . TYR B 1 96 ? -41.844 -4.559 -10.789 1 60.44 96 TYR B O 1
ATOM 8558 N N . GLY B 1 97 ? -42.062 -3.594 -12.812 1 62.75 97 GLY B N 1
ATOM 8559 C CA . GLY B 1 97 ? -42.281 -2.256 -12.281 1 62.75 97 GLY B CA 1
ATOM 8560 C C . GLY B 1 97 ? -43.562 -2.141 -11.453 1 62.75 97 GLY B C 1
ATOM 8561 O O . GLY B 1 97 ? -44.656 -2.373 -11.961 1 62.75 97 GLY B O 1
ATOM 8562 N N . LYS B 1 98 ? -43.625 -2.336 -10.109 1 66.19 98 LYS B N 1
ATOM 8563 C CA . LYS B 1 98 ? -44.75 -2.193 -9.188 1 66.19 98 LYS B CA 1
ATOM 8564 C C . LYS B 1 98 ? -44.562 -1.001 -8.258 1 66.19 98 LYS B C 1
ATOM 8566 O O . LYS B 1 98 ? -45.156 -0.933 -7.188 1 66.19 98 LYS B O 1
ATOM 8571 N N . GLY B 1 99 ? -43.688 -0.179 -8.672 1 79.19 99 GLY B N 1
ATOM 8572 C CA . GLY B 1 99 ? -43.469 0.983 -7.82 1 79.19 99 GLY B CA 1
ATOM 8573 C C . GLY B 1 99 ? -42.219 0.887 -6.969 1 79.19 99 GLY B C 1
ATOM 8574 O O . GLY B 1 99 ? -41.125 1.204 -7.438 1 79.19 99 GLY B O 1
ATOM 8575 N N . VAL B 1 100 ? -42.438 0.512 -5.613 1 85.94 100 VAL B N 1
ATOM 8576 C CA . VAL B 1 100 ? -41.281 0.461 -4.703 1 85.94 100 VAL B CA 1
ATOM 8577 C C . VAL B 1 100 ? -41.281 -0.876 -3.967 1 85.94 100 VAL B C 1
ATOM 8579 O O . VAL B 1 100 ? -42.312 -1.39 -3.576 1 85.94 100 VAL B O 1
ATOM 8582 N N . GLU B 1 101 ? -40.125 -1.59 -3.977 1 87.56 101 GLU B N 1
ATOM 8583 C CA . GLU B 1 101 ? -39.906 -2.816 -3.215 1 87.56 101 GLU B CA 1
ATOM 8584 C C . GLU B 1 101 ? -38.844 -2.611 -2.127 1 87.56 101 GLU B C 1
ATOM 8586 O O . GLU B 1 101 ? -37.844 -1.937 -2.348 1 87.56 101 GLU B O 1
ATOM 8591 N N . THR B 1 102 ? -39.188 -3.096 -0.954 1 90.62 102 THR B N 1
ATOM 8592 C CA . THR B 1 102 ? -38.219 -3.004 0.135 1 90.62 102 THR B CA 1
ATOM 8593 C C . THR B 1 102 ? -37.312 -4.223 0.151 1 90.62 102 THR B C 1
ATOM 8595 O O . THR B 1 102 ? -37.781 -5.355 0.011 1 90.62 102 THR B O 1
ATOM 8598 N N . HIS B 1 103 ? -36.062 -4.094 0.16 1 91.69 103 HIS B N 1
ATOM 8599 C CA . HIS B 1 103 ? -35.062 -5.176 0.167 1 91.69 103 HIS B CA 1
ATOM 8600 C C . HIS B 1 103 ? -33.969 -4.902 1.169 1 91.69 103 HIS B C 1
ATOM 8602 O O . HIS B 1 103 ? -33.594 -3.75 1.387 1 91.69 103 HIS B O 1
ATOM 8608 N N . VAL B 1 104 ? -33.531 -5.961 1.803 1 92.38 104 VAL B N 1
ATOM 8609 C CA . VAL B 1 104 ? -32.406 -5.84 2.721 1 92.38 104 VAL B CA 1
ATOM 8610 C C . VAL B 1 104 ? -31.109 -5.625 1.93 1 92.38 104 VAL B C 1
ATOM 8612 O O . VAL B 1 104 ? -30.703 -6.484 1.141 1 92.38 104 VAL B O 1
ATOM 8615 N N . ALA B 1 105 ? -30.469 -4.504 2.08 1 92.38 105 ALA B N 1
ATOM 8616 C CA . ALA B 1 105 ? -29.312 -4.125 1.285 1 92.38 105 ALA B CA 1
ATOM 8617 C C . ALA B 1 105 ? -28.016 -4.441 2.023 1 92.38 105 ALA B C 1
ATOM 8619 O O . ALA B 1 105 ? -26.953 -4.578 1.403 1 92.38 105 ALA B O 1
ATOM 8620 N N . GLY B 1 106 ? -28.062 -4.48 3.359 1 90.88 106 GLY B N 1
ATOM 8621 C CA . GLY B 1 106 ? -26.844 -4.746 4.121 1 90.88 106 GLY B CA 1
ATOM 8622 C C . GLY B 1 106 ? -27.078 -4.746 5.621 1 90.88 106 GLY B C 1
ATOM 8623 O O . GLY B 1 106 ? -28.219 -4.859 6.082 1 90.88 106 GLY B O 1
ATOM 8624 N N . GLN B 1 107 ? -25.891 -4.773 6.355 1 92 107 GLN B N 1
ATOM 8625 C CA . GLN B 1 107 ? -25.938 -4.762 7.812 1 92 107 GLN B CA 1
ATOM 8626 C C . GLN B 1 107 ? -25.047 -3.654 8.375 1 92 107 GLN B C 1
ATOM 8628 O O . GLN B 1 107 ? -23.938 -3.426 7.883 1 92 107 GLN B O 1
ATOM 8633 N N . LEU B 1 108 ? -25.594 -2.965 9.32 1 94.94 108 LEU B N 1
ATOM 8634 C CA . LEU B 1 108 ? -24.859 -1.897 9.992 1 94.94 108 LEU B CA 1
ATOM 8635 C C . LEU B 1 108 ? -24.391 -2.348 11.367 1 94.94 108 LEU B C 1
ATOM 8637 O O . LEU B 1 108 ? -25.156 -2.922 12.141 1 94.94 108 LEU B O 1
ATOM 8641 N N . PHE B 1 109 ? -23.156 -2.184 11.641 1 94.25 109 PHE B N 1
ATOM 8642 C CA . PHE B 1 109 ? -22.594 -2.359 12.977 1 94.25 109 PHE B CA 1
ATOM 8643 C C . PHE B 1 109 ? -22.422 -1.014 13.672 1 94.25 109 PHE B C 1
ATOM 8645 O O . PHE B 1 109 ? -21.688 -0.15 13.188 1 94.25 109 PHE B O 1
ATOM 8652 N N . HIS B 1 110 ? -23.109 -0.792 14.719 1 95.62 110 HIS B N 1
ATOM 8653 C CA . HIS B 1 110 ? -23.062 0.522 15.352 1 95.62 110 HIS B CA 1
ATOM 8654 C C . HIS B 1 110 ? -23.234 0.41 16.859 1 95.62 110 HIS B C 1
ATOM 8656 O O . HIS B 1 110 ? -23.594 -0.657 17.375 1 95.62 110 HIS B O 1
ATOM 8662 N N . ARG B 1 111 ? -22.906 1.381 17.562 1 94.38 111 ARG B N 1
ATOM 8663 C CA . ARG B 1 111 ? -23.062 1.529 19 1 94.38 111 ARG B CA 1
ATOM 8664 C C . ARG B 1 111 ? -24.016 2.666 19.328 1 94.38 111 ARG B C 1
ATOM 8666 O O . ARG B 1 111 ? -24.25 3.551 18.5 1 94.38 111 ARG B O 1
ATOM 8673 N N . SER B 1 112 ? -24.625 2.547 20.5 1 94.62 112 SER B N 1
ATOM 8674 C CA . SER B 1 112 ? -25.484 3.633 20.969 1 94.62 112 SER B CA 1
ATOM 8675 C C . SER B 1 112 ? -24.672 4.852 21.359 1 94.62 112 SER B C 1
ATOM 8677 O O . SER B 1 112 ? -23.781 4.754 22.219 1 94.62 112 SER B O 1
ATOM 8679 N N . ILE B 1 113 ? -24.969 6.027 20.766 1 96.94 113 ILE B N 1
ATOM 8680 C CA . ILE B 1 113 ? -24.234 7.254 21.078 1 96.94 113 ILE B CA 1
ATOM 8681 C C . ILE B 1 113 ? -24.453 7.621 22.547 1 96.94 113 ILE B C 1
ATOM 8683 O O . ILE B 1 113 ? -23.531 8.07 23.219 1 96.94 113 ILE B O 1
ATOM 8687 N N . VAL B 1 114 ? -25.656 7.387 23.031 1 96.06 114 VAL B N 1
ATOM 8688 C CA . VAL B 1 114 ? -25.984 7.691 24.422 1 96.06 114 VAL B CA 1
ATOM 8689 C C . VAL B 1 114 ? -25.109 6.852 25.359 1 96.06 114 VAL B C 1
ATOM 8691 O O . VAL B 1 114 ? -24.594 7.363 26.344 1 96.06 114 VAL B O 1
ATOM 8694 N N . SER B 1 115 ? -24.984 5.582 24.984 1 92.38 115 SER B N 1
ATOM 8695 C CA . SER B 1 115 ? -24.141 4.703 25.797 1 92.38 115 SER B CA 1
ATOM 8696 C C . SER B 1 115 ? -22.703 5.176 25.797 1 92.38 115 SER B C 1
ATOM 8698 O O . SER B 1 115 ? -22 5.023 26.812 1 92.38 115 SER B O 1
ATOM 8700 N N . ILE B 1 116 ? -22.219 5.688 24.734 1 93.31 116 ILE B N 1
ATOM 8701 C CA . ILE B 1 116 ? -20.859 6.184 24.625 1 93.31 116 ILE B CA 1
ATOM 8702 C C . ILE B 1 116 ? -20.688 7.414 25.516 1 93.31 116 ILE B C 1
ATOM 8704 O O . ILE B 1 116 ? -19.672 7.562 26.188 1 93.31 116 ILE B O 1
ATOM 8708 N N . VAL B 1 117 ? -21.672 8.289 25.516 1 94.62 117 VAL B N 1
ATOM 8709 C CA . VAL B 1 117 ? -21.641 9.5 26.328 1 94.62 117 VAL B CA 1
ATOM 8710 C C . VAL B 1 117 ? -21.625 9.125 27.812 1 94.62 117 VAL B C 1
ATOM 8712 O O . VAL B 1 117 ? -20.844 9.68 28.594 1 94.62 117 VAL B O 1
ATOM 8715 N N . GLU B 1 118 ? -22.438 8.172 28.172 1 91.56 118 GLU B N 1
ATOM 8716 C CA . GLU B 1 118 ? -22.484 7.723 29.562 1 91.56 118 GLU B CA 1
ATOM 8717 C C . GLU B 1 118 ? -21.141 7.125 29.984 1 91.56 118 GLU B C 1
ATOM 8719 O O . GLU B 1 118 ? -20.672 7.387 31.094 1 91.56 118 GLU B O 1
ATOM 8724 N N . GLU B 1 119 ? -20.625 6.348 29.062 1 86.38 119 GLU B N 1
ATOM 8725 C CA . GLU B 1 119 ? -19.344 5.73 29.344 1 86.38 119 GLU B CA 1
ATOM 8726 C C . GLU B 1 119 ? -18.266 6.789 29.562 1 86.38 119 GLU B C 1
ATOM 8728 O O . GLU B 1 119 ? -17.406 6.637 30.438 1 86.38 119 GLU B O 1
ATOM 8733 N N . LYS B 1 120 ? -18.281 7.828 28.812 1 88.19 120 LYS B N 1
ATOM 8734 C CA . LYS B 1 120 ? -17.297 8.898 28.906 1 88.19 120 LYS B CA 1
ATOM 8735 C C . LYS B 1 120 ? -17.406 9.641 30.219 1 88.19 120 LYS B C 1
ATOM 8737 O O . LYS B 1 120 ? -16.406 9.891 30.891 1 88.19 120 LYS B O 1
ATOM 8742 N N . ILE B 1 121 ? -18.547 9.953 30.625 1 89.56 121 ILE B N 1
ATOM 8743 C CA . ILE B 1 121 ? -18.781 10.773 31.812 1 89.56 121 ILE B CA 1
ATOM 8744 C C . ILE B 1 121 ? -18.516 9.945 33.062 1 89.56 121 ILE B C 1
ATOM 8746 O O . ILE B 1 121 ? -18 10.461 34.062 1 89.56 121 ILE B O 1
ATOM 8750 N N . ARG B 1 122 ? -18.719 8.656 32.969 1 83.12 122 ARG B N 1
ATOM 8751 C CA . ARG B 1 122 ? -18.562 7.793 34.156 1 83.12 122 ARG B CA 1
ATOM 8752 C C . ARG B 1 122 ? -17.109 7.34 34.312 1 83.12 122 ARG B C 1
ATOM 8754 O O . ARG B 1 122 ? -16.734 6.812 35.344 1 83.12 122 ARG B O 1
ATOM 8761 N N . ASN B 1 123 ? -16.375 7.57 33.344 1 79.38 123 ASN B N 1
ATOM 8762 C CA . ASN B 1 123 ? -14.953 7.223 33.438 1 79.38 123 ASN B CA 1
ATOM 8763 C C . ASN B 1 123 ? -14.164 8.289 34.188 1 79.38 123 ASN B C 1
ATOM 8765 O O . ASN B 1 123 ? -14.086 9.438 33.75 1 79.38 123 ASN B O 1
ATOM 8769 N N . ALA B 1 124 ? -13.578 7.957 35.219 1 71.5 124 ALA B N 1
ATOM 8770 C CA . ALA B 1 124 ? -12.922 8.883 36.125 1 71.5 124 ALA B CA 1
ATOM 8771 C C . ALA B 1 124 ? -11.773 9.617 35.438 1 71.5 124 ALA B C 1
ATOM 8773 O O . ALA B 1 124 ? -11.602 10.82 35.625 1 71.5 124 ALA B O 1
ATOM 8774 N N . GLN B 1 125 ? -10.953 8.977 34.688 1 70.94 125 GLN B N 1
ATOM 8775 C CA . GLN B 1 125 ? -9.781 9.578 34.062 1 70.94 125 GLN B CA 1
ATOM 8776 C C . GLN B 1 125 ? -10.188 10.602 33 1 70.94 125 GLN B C 1
ATOM 8778 O O . GLN B 1 125 ? -9.57 11.656 32.875 1 70.94 125 GLN B O 1
ATOM 8783 N N . ASP B 1 126 ? -11.227 10.344 32.406 1 74.06 126 ASP B N 1
ATOM 8784 C CA . ASP B 1 126 ? -11.641 11.203 31.281 1 74.06 126 ASP B CA 1
ATOM 8785 C C . ASP B 1 126 ? -12.492 12.367 31.781 1 74.06 126 ASP B C 1
ATOM 8787 O O . ASP B 1 126 ? -12.445 13.461 31.219 1 74.06 126 ASP B O 1
ATOM 8791 N N . SER B 1 127 ? -13.109 12.148 32.812 1 75.56 127 SER B N 1
ATOM 8792 C CA . SER B 1 127 ? -14.055 13.148 33.312 1 75.56 127 SER B CA 1
ATOM 8793 C C . SER B 1 127 ? -13.328 14.336 33.938 1 75.56 127 SER B C 1
ATOM 8795 O O . SER B 1 127 ? -13.836 15.461 33.906 1 75.56 127 SER B O 1
ATOM 8797 N N . ARG B 1 128 ? -12.141 14.086 34.375 1 78.25 128 ARG B N 1
ATOM 8798 C CA . ARG B 1 128 ? -11.391 15.164 35 1 78.25 128 ARG B CA 1
ATOM 8799 C C . ARG B 1 128 ? -11.031 16.25 34 1 78.25 128 ARG B C 1
ATOM 8801 O O . ARG B 1 128 ? -10.93 17.438 34.375 1 78.25 128 ARG B O 1
ATOM 8808 N N . LEU B 1 129 ? -10.938 15.938 32.875 1 85.75 129 LEU B N 1
ATOM 8809 C CA . LEU B 1 129 ? -10.484 16.891 31.859 1 85.75 129 LEU B CA 1
ATOM 8810 C C . LEU B 1 129 ? -11.609 17.219 30.875 1 85.75 129 LEU B C 1
ATOM 8812 O O . LEU B 1 129 ? -11.375 17.875 29.859 1 85.75 129 LEU B O 1
ATOM 8816 N N . PHE B 1 130 ? -12.797 16.781 31.344 1 91.75 130 PHE B N 1
ATOM 8817 C CA . PHE B 1 130 ? -13.984 17.047 30.547 1 91.75 130 PHE B CA 1
ATOM 8818 C C . PHE B 1 130 ? -14.602 18.391 30.938 1 91.75 130 PHE B C 1
ATOM 8820 O O . PHE B 1 130 ? -14.961 18.594 32.094 1 91.75 130 PHE B O 1
ATOM 8827 N N . HIS B 1 131 ? -14.773 19.375 29.969 1 92.88 131 HIS B N 1
ATOM 8828 C CA . HIS B 1 131 ? -15.32 20.703 30.281 1 92.88 131 HIS B CA 1
ATOM 8829 C C . HIS B 1 131 ? -16.844 20.672 30.281 1 92.88 131 HIS B C 1
ATOM 8831 O O . HIS B 1 131 ? -17.484 20.547 29.234 1 92.88 131 HIS B O 1
ATOM 8837 N N . TYR B 1 132 ? -17.375 20.875 31.438 1 91.88 132 TYR B N 1
ATOM 8838 C CA . TYR B 1 132 ? -18.828 20.828 31.578 1 91.88 132 TYR B CA 1
ATOM 8839 C C . TYR B 1 132 ? -19.453 22.141 31.109 1 91.88 132 TYR B C 1
ATOM 8841 O O . TYR B 1 132 ? -20.609 22.156 30.672 1 91.88 132 TYR B O 1
ATOM 8849 N N . ASP B 1 133 ? -18.672 23.219 31.219 1 91.81 133 ASP B N 1
ATOM 8850 C CA . ASP B 1 133 ? -19.172 24.516 30.812 1 91.81 133 ASP B CA 1
ATOM 8851 C C . ASP B 1 133 ? -18.25 25.156 29.781 1 91.81 133 ASP B C 1
ATOM 8853 O O . ASP B 1 133 ? -17.031 25.125 29.922 1 91.81 133 ASP B O 1
ATOM 8857 N N . GLY B 1 134 ? -19.016 25.703 28.75 1 93 134 GLY B N 1
ATOM 8858 C CA . GLY B 1 134 ? -18.25 26.547 27.828 1 93 134 GLY B CA 1
ATOM 8859 C C . GLY B 1 134 ? -17.969 27.938 28.391 1 93 134 GLY B C 1
ATOM 8860 O O . GLY B 1 134 ? -18.625 28.375 29.328 1 93 134 GLY B O 1
ATOM 8861 N N . HIS B 1 135 ? -16.906 28.562 27.922 1 92.5 135 HIS B N 1
ATOM 8862 C CA . HIS B 1 135 ? -16.578 29.922 28.344 1 92.5 135 HIS B CA 1
ATOM 8863 C C . HIS B 1 135 ? -15.922 30.719 27.219 1 92.5 135 HIS B C 1
ATOM 8865 O O . HIS B 1 135 ? -15.359 30.125 26.297 1 92.5 135 HIS B O 1
ATOM 8871 N N . GLU B 1 136 ? -16.109 31.984 27.297 1 92.25 136 GLU B N 1
ATOM 8872 C CA . GLU B 1 136 ? -15.438 32.875 26.359 1 92.25 136 GLU B CA 1
ATOM 8873 C C . GLU B 1 136 ? -14.023 33.188 26.828 1 92.25 136 GLU B C 1
ATOM 8875 O O . GLU B 1 136 ? -13.789 33.406 28.016 1 92.25 136 GLU B O 1
ATOM 8880 N N . LEU B 1 137 ? -13.156 33.094 25.938 1 91 137 LEU B N 1
ATOM 8881 C CA . LEU B 1 137 ? -11.773 33.5 26.234 1 91 137 LEU B CA 1
ATOM 8882 C C . LEU B 1 137 ? -11.477 34.875 25.688 1 91 137 LEU B C 1
ATOM 8884 O O . LEU B 1 137 ? -11.664 35.125 24.5 1 91 137 LEU B O 1
ATOM 8888 N N . LEU B 1 138 ? -11.094 35.719 26.594 1 90.75 138 LEU B N 1
ATOM 8889 C CA . LEU B 1 138 ? -10.789 37.094 26.219 1 90.75 138 LEU B CA 1
ATOM 8890 C C . LEU B 1 138 ? -9.312 37.406 26.438 1 90.75 138 LEU B C 1
ATOM 8892 O O . LEU B 1 138 ? -8.703 36.906 27.375 1 90.75 138 LEU B O 1
ATOM 8896 N N . TRP B 1 139 ? -8.773 38.156 25.531 1 88.31 139 TRP B N 1
ATOM 8897 C CA . TRP B 1 139 ? -7.367 38.562 25.578 1 88.31 139 TRP B CA 1
ATOM 8898 C C . TRP B 1 139 ? -7.215 40.062 25.516 1 88.31 139 TRP B C 1
ATOM 8900 O O . TRP B 1 139 ? -7.812 40.719 24.672 1 88.31 139 TRP B O 1
ATOM 8910 N N . LYS B 1 140 ? -6.48 40.5 26.5 1 84.06 140 LYS B N 1
ATOM 8911 C CA . LYS B 1 140 ? -6.105 41.938 26.531 1 84.06 140 LYS B CA 1
ATOM 8912 C C . LYS B 1 140 ? -4.613 42.094 26.266 1 84.06 140 LYS B C 1
ATOM 8914 O O . LYS B 1 140 ? -3.797 41.938 27.172 1 84.06 140 LYS B O 1
ATOM 8919 N N . PRO B 1 141 ? -4.27 42.469 24.969 1 77.06 141 PRO B N 1
ATOM 8920 C CA . PRO B 1 141 ? -2.848 42.562 24.641 1 77.06 141 PRO B CA 1
ATOM 8921 C C . PRO B 1 141 ? -2.105 43.594 25.516 1 77.06 141 PRO B C 1
ATOM 8923 O O . PRO B 1 141 ? -0.96 43.344 25.906 1 77.06 141 PRO B O 1
ATOM 8926 N N . ASP B 1 142 ? -2.748 44.844 25.625 1 71.12 142 ASP B N 1
ATOM 8927 C CA . ASP B 1 142 ? -2.176 45.906 26.469 1 71.12 142 ASP B CA 1
ATOM 8928 C C . ASP B 1 142 ? -3.014 46.094 27.719 1 71.12 142 ASP B C 1
ATOM 8930 O O . ASP B 1 142 ? -4.211 46.375 27.641 1 71.12 142 ASP B O 1
ATOM 8934 N N . PRO B 1 143 ? -2.412 45.75 28.781 1 66.06 143 PRO B N 1
ATOM 8935 C CA . PRO B 1 143 ? -3.189 45.906 30.016 1 66.06 143 PRO B CA 1
ATOM 8936 C C . PRO B 1 143 ? -3.814 47.312 30.141 1 66.06 143 PRO B C 1
ATOM 8938 O O . PRO B 1 143 ? -4.824 47.469 30.828 1 66.06 143 PRO B O 1
ATOM 8941 N N . LYS B 1 144 ? -3.213 48.281 29.438 1 67.62 144 LYS B N 1
ATOM 8942 C CA . LYS B 1 144 ? -3.701 49.656 29.562 1 67.62 144 LYS B CA 1
ATOM 8943 C C . LYS B 1 144 ? -4.789 49.938 28.531 1 67.62 144 LYS B C 1
ATOM 8945 O O . LYS B 1 144 ? -5.516 50.906 28.641 1 67.62 144 LYS B O 1
ATOM 8950 N N . SER B 1 145 ? -4.676 49.094 27.484 1 68.19 145 SER B N 1
ATOM 8951 C CA . SER B 1 145 ? -5.68 49.312 26.453 1 68.19 145 SER B CA 1
ATOM 8952 C C . SER B 1 145 ? -7.012 48.688 26.828 1 68.19 145 SER B C 1
ATOM 8954 O O . SER B 1 145 ? -7.051 47.688 27.562 1 68.19 145 SER B O 1
ATOM 8956 N N . THR B 1 146 ? -8.086 49.375 26.656 1 65.62 146 THR B N 1
ATOM 8957 C CA . THR B 1 146 ? -9.438 48.906 26.953 1 65.62 146 THR B CA 1
ATOM 8958 C C . THR B 1 146 ? -9.906 47.906 25.906 1 65.62 146 THR B C 1
ATOM 8960 O O . THR B 1 146 ? -10.93 47.219 26.109 1 65.62 146 THR B O 1
ATOM 8963 N N . ALA B 1 147 ? -9.125 47.688 24.906 1 74.06 147 ALA B N 1
ATOM 8964 C CA . ALA B 1 147 ? -9.625 46.781 23.859 1 74.06 147 ALA B CA 1
ATOM 8965 C C . ALA B 1 147 ? -9.422 45.312 24.219 1 74.06 147 ALA B C 1
ATOM 8967 O O . ALA B 1 147 ? -8.32 44.938 24.609 1 74.06 147 ALA B O 1
ATOM 8968 N N . GLU B 1 148 ? -10.523 44.594 24.328 1 83.56 148 GLU B N 1
ATOM 8969 C CA . GLU B 1 148 ? -10.508 43.156 24.594 1 83.56 148 GLU B CA 1
ATOM 8970 C C . GLU B 1 148 ? -10.867 42.375 23.344 1 83.56 148 GLU B C 1
ATOM 8972 O O . GLU B 1 148 ? -11.781 42.719 22.594 1 83.56 148 GLU B O 1
ATOM 8977 N N . PHE B 1 149 ? -9.961 41.406 22.984 1 86.62 149 PHE B N 1
ATOM 8978 C CA . PHE B 1 149 ? -10.203 40.531 21.828 1 86.62 149 PHE B CA 1
ATOM 8979 C C . PHE B 1 149 ? -10.703 39.156 22.25 1 86.62 149 PHE B C 1
ATOM 8981 O O . PHE B 1 149 ? -10.18 38.562 23.203 1 86.62 149 PHE B O 1
ATOM 8988 N N . ARG B 1 150 ? -11.742 38.781 21.578 1 90.88 150 ARG B N 1
ATOM 8989 C CA . ARG B 1 150 ? -12.211 37.438 21.781 1 90.88 150 ARG B CA 1
ATOM 8990 C C . ARG B 1 150 ? -11.297 36.406 21.094 1 90.88 150 ARG B C 1
ATOM 8992 O O . ARG B 1 150 ? -10.906 36.625 19.953 1 90.88 150 ARG B O 1
ATOM 8999 N N . ILE B 1 151 ? -10.922 35.375 21.844 1 92.81 151 ILE B N 1
ATOM 9000 C CA . ILE B 1 151 ? -10.039 34.344 21.328 1 92.81 151 ILE B CA 1
ATOM 9001 C C . ILE B 1 151 ? -10.844 33.094 20.969 1 92.81 151 ILE B C 1
ATOM 9003 O O . ILE B 1 151 ? -11.719 32.688 21.734 1 92.81 151 ILE B O 1
ATOM 9007 N N . MET B 1 152 ? -10.656 32.562 19.812 1 93.5 152 MET B N 1
ATOM 9008 C CA . MET B 1 152 ? -11.211 31.297 19.391 1 93.5 152 MET B CA 1
ATOM 9009 C C . MET B 1 152 ? -10.133 30.219 19.328 1 93.5 152 MET B C 1
ATOM 9011 O O . MET B 1 152 ? -9.25 30.266 18.469 1 93.5 152 MET B O 1
ATOM 9015 N N . SER B 1 153 ? -10.172 29.234 20.156 1 94.19 153 SER B N 1
ATOM 9016 C CA . SER B 1 153 ? -9.141 28.203 20.219 1 94.19 153 SER B CA 1
ATOM 9017 C C . SER B 1 153 ? -9.75 26.812 20.344 1 94.19 153 SER B C 1
ATOM 9019 O O . SER B 1 153 ? -9.312 25.875 19.688 1 94.19 153 SER B O 1
ATOM 9021 N N . GLU B 1 154 ? -10.68 26.672 21.234 1 95.38 154 GLU B N 1
ATOM 9022 C CA . GLU B 1 154 ? -11.352 25.406 21.484 1 95.38 154 GLU B CA 1
ATOM 9023 C C . GLU B 1 154 ? -12.828 25.469 21.094 1 95.38 154 GLU B C 1
ATOM 9025 O O . GLU B 1 154 ? -13.391 26.562 20.953 1 95.38 154 GLU B O 1
ATOM 9030 N N . LEU B 1 155 ? -13.398 24.328 20.906 1 95.38 155 LEU B N 1
ATOM 9031 C CA . LEU B 1 155 ? -14.805 24.297 20.5 1 95.38 155 LEU B CA 1
ATOM 9032 C C . LEU B 1 155 ? -15.695 24.781 21.641 1 95.38 155 LEU B C 1
ATOM 9034 O O . LEU B 1 155 ? -16.734 25.391 21.406 1 95.38 155 LEU B O 1
ATOM 9038 N N . TYR B 1 156 ? -15.305 24.484 22.906 1 95.12 156 TYR B N 1
ATOM 9039 C CA . TYR B 1 156 ? -16.125 24.938 24.031 1 95.12 156 TYR B CA 1
ATOM 9040 C C . TYR B 1 156 ? -15.938 26.422 24.266 1 95.12 156 TYR B C 1
ATOM 9042 O O . TYR B 1 156 ? -16.547 27 25.188 1 95.12 156 TYR B O 1
ATOM 9050 N N . HIS B 1 157 ? -15.102 27.141 23.438 1 93.81 157 HIS B N 1
ATOM 9051 C CA . HIS B 1 157 ? -15 28.594 23.422 1 93.81 157 HIS B CA 1
ATOM 9052 C C . HIS B 1 157 ? -15.82 29.188 22.266 1 93.81 157 HIS B C 1
ATOM 9054 O O . HIS B 1 157 ? -15.969 30.406 22.172 1 93.81 157 HIS B O 1
ATOM 9060 N N . SER B 1 158 ? -16.359 28.359 21.516 1 94.81 158 SER B N 1
ATOM 9061 C CA . SER B 1 158 ? -16.938 28.812 20.25 1 94.81 158 SER B CA 1
ATOM 9062 C C . SER B 1 158 ? -18.359 29.312 20.438 1 94.81 158 SER B C 1
ATOM 9064 O O . SER B 1 158 ? -19 29.016 21.453 1 94.81 158 SER B O 1
ATOM 9066 N N . ASP B 1 159 ? -18.828 30 19.406 1 94.56 159 ASP B N 1
ATOM 9067 C CA . ASP B 1 159 ? -20.188 30.516 19.438 1 94.56 159 ASP B CA 1
ATOM 9068 C C . ASP B 1 159 ? -21.219 29.375 19.391 1 94.56 159 ASP B C 1
ATOM 9070 O O . ASP B 1 159 ? -22.25 29.438 20.047 1 94.56 159 ASP B O 1
ATOM 9074 N N . VAL B 1 160 ? -20.922 28.406 18.672 1 95.31 160 VAL B N 1
ATOM 9075 C CA . VAL B 1 160 ? -21.859 27.312 18.5 1 95.31 160 VAL B CA 1
ATOM 9076 C C . VAL B 1 160 ? -22.094 26.625 19.859 1 95.31 160 VAL B C 1
ATOM 9078 O O . VAL B 1 160 ? -23.219 26.312 20.203 1 95.31 160 VAL B O 1
ATOM 9081 N N . PHE B 1 161 ? -21.031 26.406 20.578 1 96.69 161 PHE B N 1
ATOM 9082 C CA . PHE B 1 161 ? -21.125 25.766 21.891 1 96.69 161 PHE B CA 1
ATOM 9083 C C . PHE B 1 161 ? -21.828 26.688 22.891 1 96.69 161 PHE B C 1
ATOM 9085 O O . PHE B 1 161 ? -22.734 26.266 23.609 1 96.69 161 PHE B O 1
ATOM 9092 N N . LEU B 1 162 ? -21.469 27.938 22.938 1 96.25 162 LEU B N 1
ATOM 9093 C CA . LEU B 1 162 ? -22.016 28.891 23.891 1 96.25 162 LEU B CA 1
ATOM 9094 C C . LEU B 1 162 ? -23.484 29.156 23.625 1 96.25 162 LEU B C 1
ATOM 9096 O O . LEU B 1 162 ? -24.281 29.297 24.547 1 96.25 162 LEU B O 1
ATOM 9100 N N . ASN B 1 163 ? -23.828 29.281 22.375 1 95 163 ASN B N 1
ATOM 9101 C CA . ASN B 1 163 ? -25.234 29.484 22.031 1 95 163 ASN B CA 1
ATOM 9102 C C . ASN B 1 163 ? -26.078 28.281 22.422 1 95 163 ASN B C 1
ATOM 9104 O O . ASN B 1 163 ? -27.219 28.438 22.875 1 95 163 ASN B O 1
ATOM 9108 N N . ALA B 1 164 ? -25.578 27.078 22.25 1 95 164 ALA B N 1
ATOM 9109 C CA . ALA B 1 164 ? -26.297 25.859 22.656 1 95 164 ALA B CA 1
ATOM 9110 C C . ALA B 1 164 ? -26.5 25.844 24.172 1 95 164 ALA B C 1
ATOM 9112 O O . ALA B 1 164 ? -27.562 25.438 24.656 1 95 164 ALA B O 1
ATOM 9113 N N . GLN B 1 165 ? -25.469 26.219 24.859 1 94.88 165 GLN B N 1
ATOM 9114 C CA . GLN B 1 165 ? -25.547 26.266 26.312 1 94.88 165 GLN B CA 1
ATOM 9115 C C . GLN B 1 165 ? -26.594 27.297 26.766 1 94.88 165 GLN B C 1
ATOM 9117 O O . GLN B 1 165 ? -27.359 27.031 27.688 1 94.88 165 GLN B O 1
ATOM 9122 N N . LYS B 1 166 ? -26.594 28.406 26.125 1 94.75 166 LYS B N 1
ATOM 9123 C CA . LYS B 1 166 ? -27.578 29.438 26.438 1 94.75 166 LYS B CA 1
ATOM 9124 C C . LYS B 1 166 ? -28.984 28.938 26.172 1 94.75 166 LYS B C 1
ATOM 9126 O O . LYS B 1 166 ? -29.906 29.203 26.953 1 94.75 166 LYS B O 1
ATOM 9131 N N . GLU B 1 167 ? -29.109 28.297 25.125 1 92.19 167 GLU B N 1
ATOM 9132 C CA . GLU B 1 167 ? -30.406 27.75 24.75 1 92.19 167 GLU B CA 1
ATOM 9133 C C . GLU B 1 167 ? -30.922 26.766 25.797 1 92.19 167 GLU B C 1
ATOM 9135 O O . GLU B 1 167 ? -32.094 26.844 26.203 1 92.19 167 GLU B O 1
ATOM 9140 N N . VAL B 1 168 ? -30.125 25.875 26.25 1 91.62 168 VAL B N 1
ATOM 9141 C CA . VAL B 1 168 ? -30.516 24.844 27.203 1 91.62 168 VAL B CA 1
ATOM 9142 C C . VAL B 1 168 ? -30.828 25.469 28.562 1 91.62 168 VAL B C 1
ATOM 9144 O O . VAL B 1 168 ? -31.719 25.016 29.266 1 91.62 168 VAL B O 1
ATOM 9147 N N . ASN B 1 169 ? -30.156 26.484 28.906 1 90.19 169 ASN B N 1
ATOM 9148 C CA . ASN B 1 169 ? -30.328 27.109 30.203 1 90.19 169 ASN B CA 1
ATOM 9149 C C . ASN B 1 169 ? -31.516 28.078 30.219 1 90.19 169 ASN B C 1
ATOM 9151 O O . ASN B 1 169 ? -32.25 28.125 31.203 1 90.19 169 ASN B O 1
ATOM 9155 N N . HIS B 1 170 ? -31.688 28.766 29.172 1 88.56 170 HIS B N 1
ATOM 9156 C CA . HIS B 1 170 ? -32.688 29.844 29.156 1 88.56 170 HIS B CA 1
ATOM 9157 C C . HIS B 1 170 ? -34.031 29.344 28.641 1 88.56 170 HIS B C 1
ATOM 9159 O O . HIS B 1 170 ? -35.062 29.906 28.969 1 88.56 170 HIS B O 1
ATOM 9165 N N . SER B 1 171 ? -33.969 28.375 27.766 1 81.69 171 SER B N 1
ATOM 9166 C CA . SER B 1 171 ? -35.219 27.875 27.156 1 81.69 171 SER B CA 1
ATOM 9167 C C . SER B 1 171 ? -35.312 26.359 27.281 1 81.69 171 SER B C 1
ATOM 9169 O O . SER B 1 171 ? -35.312 25.656 26.266 1 81.69 171 SER B O 1
ATOM 9171 N N . PRO B 1 172 ? -35.469 26 28.562 1 80.44 172 PRO B N 1
ATOM 9172 C CA . PRO B 1 172 ? -35.562 24.547 28.703 1 80.44 172 PRO B CA 1
ATOM 9173 C C . PRO B 1 172 ? -36.875 23.984 28.141 1 80.44 172 PRO B C 1
ATOM 9175 O O . PRO B 1 172 ? -37.906 24.703 28.125 1 80.44 172 PRO B O 1
ATOM 9178 N N . PRO B 1 173 ? -36.781 22.844 27.578 1 82.62 173 PRO B N 1
ATOM 9179 C CA . PRO B 1 173 ? -38.031 22.219 27.109 1 82.62 173 PRO B CA 1
ATOM 9180 C C . PRO B 1 173 ? -39.094 22.125 28.203 1 82.62 173 PRO B C 1
ATOM 9182 O O . PRO B 1 173 ? -38.75 22 29.391 1 82.62 173 PRO B O 1
ATOM 9185 N N . PRO B 1 174 ? -40.312 22.125 27.859 1 77.56 174 PRO B N 1
ATOM 9186 C CA . PRO B 1 174 ? -41.406 22.141 28.828 1 77.56 174 PRO B CA 1
ATOM 9187 C C . PRO B 1 174 ? -41.406 20.906 29.734 1 77.56 174 PRO B C 1
ATOM 9189 O O . PRO B 1 174 ? -41.781 21 30.906 1 77.56 174 PRO B O 1
ATOM 9192 N N . GLU B 1 175 ? -40.844 19.922 29.234 1 81.25 175 GLU B N 1
ATOM 9193 C CA . GLU B 1 175 ? -40.875 18.672 29.984 1 81.25 175 GLU B CA 1
ATOM 9194 C C . GLU B 1 175 ? -39.969 18.734 31.219 1 81.25 175 GLU B C 1
ATOM 9196 O O . GLU B 1 175 ? -40.125 17.984 32.188 1 81.25 175 GLU B O 1
ATOM 9201 N N . ILE B 1 176 ? -39 19.672 31.188 1 82.31 176 ILE B N 1
ATOM 9202 C CA . ILE B 1 176 ? -38.031 19.688 32.25 1 82.31 176 ILE B CA 1
ATOM 9203 C C . ILE B 1 176 ? -37.969 21.062 32.938 1 82.31 176 ILE B C 1
ATOM 9205 O O . ILE B 1 176 ? -37 21.422 33.562 1 82.31 176 ILE B O 1
ATOM 9209 N N . LYS B 1 177 ? -38.906 21.844 32.875 1 78.25 177 LYS B N 1
ATOM 9210 C CA . LYS B 1 177 ? -38.906 23.203 33.406 1 78.25 177 LYS B CA 1
ATOM 9211 C C . LYS B 1 177 ? -38.719 23.219 34.906 1 78.25 177 LYS B C 1
ATOM 9213 O O . LYS B 1 177 ? -38 24.078 35.438 1 78.25 177 LYS B O 1
ATOM 9218 N N . ASP B 1 178 ? -39.25 22.172 35.562 1 81.44 178 ASP B N 1
ATOM 9219 C CA . ASP B 1 178 ? -39.219 22.172 37.031 1 81.44 178 ASP B CA 1
ATOM 9220 C C . ASP B 1 178 ? -38.031 21.375 37.531 1 81.44 178 ASP B C 1
ATOM 9222 O O . ASP B 1 178 ? -37.844 21.219 38.75 1 81.44 178 ASP B O 1
ATOM 9226 N N . CYS B 1 179 ? -37.094 21.016 36.562 1 87.75 179 CYS B N 1
ATOM 9227 C CA . CYS B 1 179 ? -35.969 20.203 36.969 1 87.75 179 CYS B CA 1
ATOM 9228 C C . CYS B 1 179 ? -34.844 21.078 37.469 1 87.75 179 CYS B C 1
ATOM 9230 O O . CYS B 1 179 ? -34.312 21.922 36.75 1 87.75 179 CYS B O 1
ATOM 9232 N N . PRO B 1 180 ? -34.406 20.953 38.75 1 87.38 180 PRO B N 1
ATOM 9233 C CA . PRO B 1 180 ? -33.375 21.812 39.312 1 87.38 180 PRO B CA 1
ATOM 9234 C C . PRO B 1 180 ? -31.953 21.344 39 1 87.38 180 PRO B C 1
ATOM 9236 O O . PRO B 1 180 ? -30.984 22 39.344 1 87.38 180 PRO B O 1
ATOM 9239 N N . LEU B 1 181 ? -31.719 20.328 38.25 1 92.56 181 LEU B N 1
ATOM 9240 C CA . LEU B 1 181 ? -30.391 19.797 37.969 1 92.56 181 LEU B CA 1
ATOM 9241 C C . LEU B 1 181 ? -29.609 20.719 37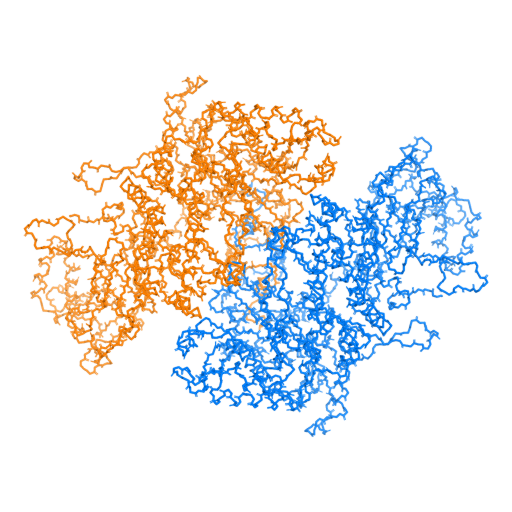.031 1 92.56 181 LEU B C 1
ATOM 9243 O O . LEU B 1 181 ? -30.188 21.281 36.094 1 92.56 181 LEU B O 1
ATOM 9247 N N . PRO B 1 182 ? -28.328 20.859 37.344 1 92.38 182 PRO B N 1
ATOM 9248 C CA . PRO B 1 182 ? -27.516 21.641 36.406 1 92.38 182 PRO B CA 1
ATOM 9249 C C . PRO B 1 182 ? -27.5 21.047 35 1 92.38 182 PRO B C 1
ATOM 9251 O O . PRO B 1 182 ? -27.438 19.828 34.844 1 92.38 182 PRO B O 1
ATOM 9254 N N . ARG B 1 183 ? -27.578 21.938 34.094 1 94.5 183 ARG B N 1
ATOM 9255 C CA . ARG B 1 183 ? -27.656 21.5 32.688 1 94.5 183 ARG B CA 1
ATOM 9256 C C . ARG B 1 183 ? -26.281 21.625 32 1 94.5 183 ARG B C 1
ATOM 9258 O O . ARG B 1 183 ? -25.594 22.625 32.188 1 94.5 183 ARG B O 1
ATOM 9265 N N . VAL B 1 184 ? -25.828 20.578 31.281 1 95.12 184 VAL B N 1
ATOM 9266 C CA . VAL B 1 184 ? -24.531 20.531 30.609 1 95.12 184 VAL B CA 1
ATOM 9267 C C . VAL B 1 184 ? -24.734 20.141 29.141 1 95.12 184 VAL B C 1
ATOM 9269 O O . VAL B 1 184 ? -25.531 19.266 28.828 1 95.12 184 VAL B O 1
ATOM 9272 N N . VAL B 1 185 ? -24.047 20.859 28.266 1 96.38 185 VAL B N 1
ATOM 9273 C CA . VAL B 1 185 ? -24.078 20.531 26.844 1 96.38 185 VAL B CA 1
ATOM 9274 C C . VAL B 1 185 ? -22.953 19.547 26.5 1 96.38 185 VAL B C 1
ATOM 9276 O O . VAL B 1 185 ? -21.797 19.766 26.891 1 96.38 185 VAL B O 1
ATOM 9279 N N . VAL B 1 186 ? -23.234 18.422 25.844 1 97.12 186 VAL B N 1
ATOM 9280 C CA . VAL B 1 186 ? -22.266 17.5 25.281 1 97.12 186 VAL B CA 1
ATOM 9281 C C . VAL B 1 186 ? -22.188 17.672 23.766 1 97.12 186 VAL B C 1
ATOM 9283 O O . VAL B 1 186 ? -23.125 17.281 23.062 1 97.12 186 VAL B O 1
ATOM 9286 N N . GLY B 1 187 ? -21.078 18.281 23.344 1 97.12 187 GLY B N 1
ATOM 9287 C CA . GLY B 1 187 ? -20.906 18.484 21.922 1 97.12 187 GLY B CA 1
ATOM 9288 C C . GLY B 1 187 ? -20.297 17.297 21.203 1 97.12 187 GLY B C 1
ATOM 9289 O O . GLY B 1 187 ? -19.266 16.781 21.641 1 97.12 187 GLY B O 1
ATOM 9290 N N . LEU B 1 188 ? -20.953 16.859 20.125 1 97.69 188 LEU B N 1
ATOM 9291 C CA . LEU B 1 188 ? -20.453 15.742 19.344 1 97.69 188 LEU B CA 1
ATOM 9292 C C . LEU B 1 188 ? -19.828 16.234 18.031 1 97.69 188 LEU B C 1
ATOM 9294 O O . LEU B 1 188 ? -20.328 17.188 17.422 1 97.69 188 LEU B O 1
ATOM 9298 N N . MET B 1 189 ? -18.719 15.664 17.672 1 97.06 189 MET B N 1
ATOM 9299 C CA . MET B 1 189 ? -18.047 15.883 16.406 1 97.06 189 MET B CA 1
ATOM 9300 C C . MET B 1 189 ? -17.906 14.578 15.633 1 97.06 189 MET B C 1
ATOM 9302 O O . MET B 1 189 ? -17.328 13.609 16.125 1 97.06 189 MET B O 1
ATOM 9306 N N . PHE B 1 190 ? -18.375 14.547 14.414 1 97.12 190 PHE B N 1
ATOM 9307 C CA . PHE B 1 190 ? -18.344 13.312 13.633 1 97.12 190 PHE B CA 1
ATOM 9308 C C . PHE B 1 190 ? -17.344 13.43 12.492 1 97.12 190 PHE B C 1
ATOM 9310 O O . PHE B 1 190 ? -17.141 14.516 11.945 1 97.12 190 PHE B O 1
ATOM 9317 N N . TRP B 1 191 ? -16.734 12.344 12.18 1 95.38 191 TRP B N 1
ATOM 9318 C CA . TRP B 1 191 ? -15.898 12.172 11 1 95.38 191 TRP B CA 1
ATOM 9319 C C . TRP B 1 191 ? -16.141 10.812 10.352 1 95.38 191 TRP B C 1
ATOM 9321 O O . TRP B 1 191 ? -16.234 9.797 11.047 1 95.38 191 TRP B O 1
ATOM 9331 N N . SER B 1 192 ? -16.234 10.773 9.008 1 94.25 192 SER B N 1
ATOM 9332 C CA . SER B 1 192 ? -16.391 9.492 8.328 1 94.25 192 SER B CA 1
ATOM 9333 C C . SER B 1 192 ? -15.734 9.508 6.953 1 94.25 192 SER B C 1
ATOM 9335 O O . SER B 1 192 ? -15.719 10.539 6.281 1 94.25 192 SER B O 1
ATOM 9337 N N . ASP B 1 193 ? -15.117 8.414 6.637 1 91.88 193 ASP B N 1
ATOM 9338 C CA . ASP B 1 193 ? -14.57 8.211 5.301 1 91.88 193 ASP B CA 1
ATOM 9339 C C . ASP B 1 193 ? -14.305 6.727 5.043 1 91.88 193 ASP B C 1
ATOM 9341 O O . ASP B 1 193 ? -13.875 6.004 5.945 1 91.88 193 ASP B O 1
ATOM 9345 N N . ALA B 1 194 ? -14.656 6.379 3.822 1 90.94 194 ALA B N 1
ATOM 9346 C CA . ALA B 1 194 ? -14.336 5.004 3.449 1 90.94 194 ALA B CA 1
ATOM 9347 C C . ALA B 1 194 ? -12.859 4.859 3.094 1 90.94 194 ALA B C 1
ATOM 9349 O O . ALA B 1 194 ? -12.281 5.75 2.465 1 90.94 194 ALA B O 1
ATOM 9350 N N . THR B 1 195 ? -12.227 3.77 3.51 1 87.56 195 THR B N 1
ATOM 9351 C CA . THR B 1 195 ? -10.805 3.576 3.219 1 87.56 195 THR B CA 1
ATOM 9352 C C . THR B 1 195 ? -10.523 2.121 2.85 1 87.56 195 THR B C 1
ATOM 9354 O O . THR B 1 195 ? -11.219 1.213 3.314 1 87.56 195 THR B O 1
ATOM 9357 N N . HIS B 1 196 ? -9.562 1.961 1.982 1 85.31 196 HIS B N 1
ATOM 9358 C CA . HIS B 1 196 ? -9.102 0.619 1.639 1 85.31 196 HIS B CA 1
ATOM 9359 C C . HIS B 1 196 ? -8.203 0.05 2.727 1 85.31 196 HIS B C 1
ATOM 9361 O O . HIS B 1 196 ? -7.383 0.772 3.299 1 85.31 196 HIS B O 1
ATOM 9367 N N . VAL B 1 197 ? -8.336 -1.191 2.967 1 80.44 197 VAL B N 1
ATOM 9368 C CA . VAL B 1 197 ? -7.617 -1.802 4.082 1 80.44 197 VAL B CA 1
ATOM 9369 C C . VAL B 1 197 ? -6.234 -2.252 3.621 1 80.44 197 VAL B C 1
ATOM 9371 O O . VAL B 1 197 ? -5.328 -2.428 4.441 1 80.44 197 VAL B O 1
ATOM 9374 N N . SER B 1 198 ? -6.043 -2.648 2.373 1 73.19 198 SER B N 1
ATOM 9375 C CA . SER B 1 198 ? -4.738 -3.029 1.838 1 73.19 198 SER B CA 1
ATOM 9376 C C . SER B 1 198 ? -4.57 -2.547 0.401 1 73.19 198 SER B C 1
ATOM 9378 O O . SER B 1 198 ? -5.547 -2.176 -0.254 1 73.19 198 SER B O 1
ATOM 9380 N N . THR B 1 199 ? -3.371 -2.562 -0.031 1 63.31 199 THR B N 1
ATOM 9381 C CA . THR B 1 199 ? -3.051 -2.037 -1.353 1 63.31 199 THR B CA 1
ATOM 9382 C C . THR B 1 199 ? -3.6 -2.949 -2.445 1 63.31 199 THR B C 1
ATOM 9384 O O . THR B 1 199 ? -4.004 -2.479 -3.512 1 63.31 199 THR B O 1
ATOM 9387 N N . PHE B 1 200 ? -3.674 -4.223 -2.295 1 61.62 200 PHE B N 1
ATOM 9388 C CA . PHE B 1 200 ? -4.051 -5.137 -3.367 1 61.62 200 PHE B CA 1
ATOM 9389 C C . PHE B 1 200 ? -5.375 -5.824 -3.055 1 61.62 200 PHE B C 1
ATOM 9391 O O . PHE B 1 200 ? -5.691 -6.867 -3.631 1 61.62 200 PHE B O 1
ATOM 9398 N N . SER B 1 201 ? -6.102 -5.199 -2.055 1 67.62 201 SER B N 1
ATOM 9399 C CA . SER B 1 201 ? -7.402 -5.77 -1.726 1 67.62 201 SER B CA 1
ATOM 9400 C C . SER B 1 201 ? -8.531 -4.785 -2.025 1 67.62 201 SER B C 1
ATOM 9402 O O . SER B 1 201 ? -8.344 -3.57 -1.902 1 67.62 201 SER B O 1
ATOM 9404 N N . THR B 1 202 ? -9.531 -5.301 -2.559 1 71.94 202 THR B N 1
ATOM 9405 C CA . THR B 1 202 ? -10.703 -4.484 -2.846 1 71.94 202 THR B CA 1
ATOM 9406 C C . THR B 1 202 ? -11.539 -4.27 -1.585 1 71.94 202 THR B C 1
ATOM 9408 O O . THR B 1 202 ? -12.523 -3.531 -1.604 1 71.94 202 THR B O 1
ATOM 9411 N N . CYS B 1 203 ? -11.031 -4.84 -0.51 1 78.12 203 CYS B N 1
ATOM 9412 C CA . CYS B 1 203 ? -11.789 -4.727 0.73 1 78.12 203 CYS B CA 1
ATOM 9413 C C . CYS B 1 203 ? -11.703 -3.314 1.295 1 78.12 203 CYS B C 1
ATOM 9415 O O . CYS B 1 203 ? -10.609 -2.752 1.405 1 78.12 203 CYS B O 1
ATOM 9417 N N . LYS B 1 204 ? -12.875 -2.668 1.58 1 85.81 204 LYS B N 1
ATOM 9418 C CA . LYS B 1 204 ? -12.961 -1.32 2.137 1 85.81 204 LYS B CA 1
ATOM 9419 C C . LYS B 1 204 ? -13.703 -1.323 3.473 1 85.81 204 LYS B C 1
ATOM 9421 O O . LYS B 1 204 ? -14.555 -2.176 3.713 1 85.81 204 LYS B O 1
ATOM 9426 N N . VAL B 1 205 ? -13.312 -0.495 4.367 1 90.56 205 VAL B N 1
ATOM 9427 C CA . VAL B 1 205 ? -14.031 -0.236 5.613 1 90.56 205 VAL B CA 1
ATOM 9428 C C . VAL B 1 205 ? -14.453 1.23 5.672 1 90.56 205 VAL B C 1
ATOM 9430 O O . VAL B 1 205 ? -13.75 2.107 5.168 1 90.56 205 VAL B O 1
ATOM 9433 N N . TRP B 1 206 ? -15.578 1.508 6.203 1 93.94 206 TRP B N 1
ATOM 9434 C CA . TRP B 1 206 ? -16.141 2.85 6.293 1 93.94 206 TRP B CA 1
ATOM 9435 C C . TRP B 1 206 ? -16.562 3.168 7.723 1 93.94 206 TRP B C 1
ATOM 9437 O O . TRP B 1 206 ? -17.75 3.113 8.047 1 93.94 206 TRP B O 1
ATOM 9447 N N . PRO B 1 207 ? -15.602 3.568 8.547 1 94.94 207 PRO B N 1
ATOM 9448 C CA . PRO B 1 207 ? -15.898 3.863 9.953 1 94.94 207 PRO B CA 1
ATOM 9449 C C . PRO B 1 207 ? -16.516 5.25 10.148 1 94.94 207 PRO B C 1
ATOM 9451 O O . PRO B 1 207 ? -16.281 6.148 9.336 1 94.94 207 PRO B O 1
ATOM 9454 N N . LEU B 1 208 ? -17.328 5.391 11.172 1 96.88 208 LEU B N 1
ATOM 9455 C CA . LEU B 1 208 ? -17.781 6.66 11.734 1 96.88 208 LEU B CA 1
ATOM 9456 C C . LEU B 1 208 ? -17.094 6.941 13.062 1 96.88 208 LEU B C 1
ATOM 9458 O O . LEU B 1 208 ? -17.312 6.227 14.047 1 96.88 208 LEU B O 1
ATOM 9462 N N . TYR B 1 209 ? -16.312 7.949 13.078 1 95.69 209 TYR B N 1
ATOM 9463 C CA . TYR B 1 209 ? -15.617 8.344 14.297 1 95.69 209 TYR B CA 1
ATOM 9464 C C . TYR B 1 209 ? -16.359 9.484 15 1 95.69 209 TYR B C 1
ATOM 9466 O O . TYR B 1 209 ? -17 10.305 14.344 1 95.69 209 TYR B O 1
ATOM 9474 N N . MET B 1 210 ? -16.25 9.484 16.297 1 96.38 210 MET B N 1
ATOM 9475 C CA . MET B 1 210 ? -16.891 10.539 17.094 1 96.38 210 MET B CA 1
ATOM 9476 C C . MET B 1 210 ? -15.938 11.047 18.172 1 96.38 210 MET B C 1
ATOM 9478 O O . MET B 1 210 ? -15.266 10.258 18.828 1 96.38 210 MET B O 1
ATOM 9482 N N . LEU B 1 211 ? -15.844 12.336 18.266 1 95.5 211 LEU B N 1
ATOM 9483 C CA . LEU B 1 211 ? -15.094 13.016 19.328 1 95.5 211 LEU B CA 1
ATOM 9484 C C . LEU B 1 211 ? -16 13.938 20.125 1 95.5 211 LEU B C 1
ATOM 9486 O O . LEU B 1 211 ? -17.109 14.25 19.703 1 95.5 211 LEU B O 1
ATOM 9490 N N . PHE B 1 212 ? -15.539 14.312 21.297 1 96.06 212 PHE B N 1
ATOM 9491 C CA . PHE B 1 212 ? -16.297 15.211 22.156 1 96.06 212 PHE B CA 1
ATOM 9492 C C . PHE B 1 212 ? -15.742 16.625 22.094 1 96.06 212 PHE B C 1
ATOM 9494 O O . PHE B 1 212 ? -14.539 16.828 22.281 1 96.06 212 PHE B O 1
ATOM 9501 N N . ALA B 1 213 ? -16.594 17.594 21.797 1 96.69 213 ALA B N 1
ATOM 9502 C CA . ALA B 1 213 ? -16.219 19 21.734 1 96.69 213 ALA B CA 1
ATOM 9503 C C . ALA B 1 213 ? -15.812 19.516 23.109 1 96.69 213 ALA B C 1
ATOM 9505 O O . ALA B 1 213 ? -15.148 20.547 23.219 1 96.69 213 ALA B O 1
ATOM 9506 N N . ASN B 1 214 ? -16.203 18.781 24.172 1 95.88 214 ASN B N 1
ATOM 9507 C CA . ASN B 1 214 ? -15.945 19.156 25.562 1 95.88 214 ASN B CA 1
ATOM 9508 C C . ASN B 1 214 ? -14.508 18.859 25.953 1 95.88 214 ASN B C 1
ATOM 9510 O O . ASN B 1 214 ? -14.062 19.25 27.047 1 95.88 214 ASN B O 1
ATOM 9514 N N . GLU B 1 215 ? -13.805 18.172 25.094 1 93.62 215 GLU B N 1
ATOM 9515 C CA . GLU B 1 215 ? -12.406 17.844 25.344 1 93.62 215 GLU B CA 1
ATOM 9516 C C . GLU B 1 215 ? -11.477 18.75 24.516 1 93.62 215 GLU B C 1
ATOM 9518 O O . GLU B 1 215 ? -11.789 19.094 23.375 1 93.62 215 GLU B O 1
ATOM 9523 N N . SER B 1 216 ? -10.352 19.031 25.141 1 92.44 216 SER B N 1
ATOM 9524 C CA . SER B 1 216 ? -9.391 19.891 24.469 1 92.44 216 SER B CA 1
ATOM 9525 C C . SER B 1 216 ? -8.859 19.219 23.203 1 92.44 216 SER B C 1
ATOM 9527 O O . SER B 1 216 ? -8.633 18.016 23.172 1 92.44 216 SER B O 1
ATOM 9529 N N . LYS B 1 217 ? -8.633 20.078 22.203 1 91.38 217 LYS B N 1
ATOM 9530 C CA . LYS B 1 217 ? -8.094 19.562 20.938 1 91.38 217 LYS B CA 1
ATOM 9531 C C . LYS B 1 217 ? -6.715 18.938 21.141 1 91.38 217 LYS B C 1
ATOM 9533 O O . LYS B 1 217 ? -6.309 18.062 20.391 1 91.38 217 LYS B O 1
ATOM 9538 N N . TYR B 1 218 ? -5.969 19.344 22.125 1 87.69 218 TYR B N 1
ATOM 9539 C CA . TYR B 1 218 ? -4.613 18.859 22.375 1 87.69 218 TYR B CA 1
ATOM 9540 C C . TYR B 1 218 ? -4.629 17.469 23 1 87.69 218 TYR B C 1
ATOM 9542 O O . TYR B 1 218 ? -3.621 16.766 22.969 1 87.69 218 TYR B O 1
ATOM 9550 N N . ARG B 1 219 ? -5.734 17.062 23.453 1 86.81 219 ARG B N 1
ATOM 9551 C CA . ARG B 1 219 ? -5.895 15.727 24 1 86.81 219 ARG B CA 1
ATOM 9552 C C . ARG B 1 219 ? -6.516 14.781 22.969 1 86.81 219 ARG B C 1
ATOM 9554 O O . ARG B 1 219 ? -6.148 13.609 22.891 1 86.81 219 ARG B O 1
ATOM 9561 N N . ARG B 1 220 ? -7.391 15.289 22.188 1 84.38 220 ARG B N 1
ATOM 9562 C CA . ARG B 1 220 ? -8.125 14.484 21.219 1 84.38 220 ARG B CA 1
ATOM 9563 C C . ARG B 1 220 ? -7.176 13.891 20.172 1 84.38 220 ARG B C 1
ATOM 9565 O O . ARG B 1 220 ? -7.379 12.773 19.719 1 84.38 220 ARG B O 1
ATOM 9572 N N . ALA B 1 221 ? -6.156 14.609 19.844 1 73.12 221 ALA B N 1
ATOM 9573 C CA . ALA B 1 221 ? -5.289 14.242 18.734 1 73.12 221 ALA B CA 1
ATOM 9574 C C . ALA B 1 221 ? -4.062 13.477 19.219 1 73.12 221 ALA B C 1
ATOM 9576 O O . ALA B 1 221 ? -3.209 13.086 18.406 1 73.12 221 ALA B O 1
ATOM 9577 N N . LYS B 1 222 ? -4.039 13.18 20.484 1 70.06 222 LYS B N 1
ATOM 9578 C CA . LYS B 1 222 ? -2.861 12.484 21 1 70.06 222 LYS B CA 1
ATOM 9579 C C . LYS B 1 222 ? -3.018 10.977 20.891 1 70.06 222 LYS B C 1
ATOM 9581 O O . LYS B 1 222 ? -4.004 10.406 21.359 1 70.06 222 LYS B O 1
ATOM 9586 N N . ASP B 1 223 ? -2.197 10.289 20.203 1 63.06 223 ASP B N 1
ATOM 9587 C CA . ASP B 1 223 ? -2.223 8.859 19.938 1 63.06 223 ASP B CA 1
ATOM 9588 C C . ASP B 1 223 ? -2.307 8.047 21.219 1 63.06 223 ASP B C 1
ATOM 9590 O O . ASP B 1 223 ? -3.035 7.055 21.297 1 63.06 223 ASP B O 1
ATOM 9594 N N . GLY B 1 224 ? -1.756 8.523 22.297 1 62.97 224 GLY B N 1
ATOM 9595 C CA . GLY B 1 224 ? -1.652 7.715 23.5 1 62.97 224 GLY B CA 1
ATOM 9596 C C . GLY B 1 224 ? -2.918 7.727 24.344 1 62.97 224 GLY B C 1
ATOM 9597 O O . GLY B 1 224 ? -3.131 6.836 25.156 1 62.97 224 GLY B O 1
ATOM 9598 N N . ILE B 1 225 ? -3.844 8.625 24.047 1 70.88 225 ILE B N 1
ATOM 9599 C CA . ILE B 1 225 ? -4.984 8.758 24.953 1 70.88 225 ILE B CA 1
ATOM 9600 C C . ILE B 1 225 ? -6.223 8.133 24.312 1 70.88 225 ILE B C 1
ATOM 9602 O O . ILE B 1 225 ? -7.168 7.762 25.016 1 70.88 225 ILE B O 1
ATOM 9606 N N . ASP B 1 226 ? -6.199 7.688 23.062 1 74.06 226 ASP B N 1
ATOM 9607 C CA . ASP B 1 226 ? -7.262 6.977 22.359 1 74.06 226 ASP B CA 1
ATOM 9608 C C . ASP B 1 226 ? -8.625 7.578 22.688 1 74.06 226 ASP B C 1
ATOM 9610 O O . ASP B 1 226 ? -9.516 6.883 23.188 1 74.06 226 ASP B O 1
ATOM 9614 N N . LEU B 1 227 ? -8.914 8.781 22.469 1 86.12 227 LEU B N 1
ATOM 9615 C CA . LEU B 1 227 ? -10.156 9.461 22.781 1 86.12 227 LEU B CA 1
ATOM 9616 C C . LEU B 1 227 ? -11.133 9.391 21.609 1 86.12 227 LEU B C 1
ATOM 9618 O O . LEU B 1 227 ? -12.266 9.852 21.719 1 86.12 227 LEU B O 1
ATOM 9622 N N . CYS B 1 228 ? -10.742 8.836 20.547 1 90.5 228 CYS B N 1
ATOM 9623 C CA . CYS B 1 228 ? -11.617 8.672 19.391 1 90.5 228 CYS B CA 1
ATOM 9624 C C . CYS B 1 228 ? -12.523 7.461 19.562 1 90.5 228 CYS B C 1
ATOM 9626 O O . CYS B 1 228 ? -12.055 6.359 19.859 1 90.5 228 CYS B O 1
ATOM 9628 N N . ASN B 1 229 ? -13.789 7.641 19.438 1 92.25 229 ASN B N 1
ATOM 9629 C CA . ASN B 1 229 ? -14.758 6.559 19.562 1 92.25 229 ASN B CA 1
ATOM 9630 C C . ASN B 1 229 ? -15.227 6.07 18.188 1 92.25 229 ASN B C 1
ATOM 9632 O O . ASN B 1 229 ? -15.492 6.879 17.297 1 92.25 229 ASN B O 1
ATOM 9636 N N . HIS B 1 230 ? -15.227 4.789 18.031 1 93.06 230 HIS B N 1
ATOM 9637 C CA . HIS B 1 230 ? -15.867 4.191 16.875 1 93.06 230 HIS B CA 1
ATOM 9638 C C . HIS B 1 230 ? -17.359 4.004 17.094 1 93.06 230 HIS B C 1
ATOM 9640 O O . HIS B 1 230 ? -17.766 3.254 17.984 1 93.06 230 HIS B O 1
ATOM 9646 N N . VAL B 1 231 ? -18.141 4.637 16.281 1 96.38 231 VAL B N 1
ATOM 9647 C CA . VAL B 1 231 ? -19.578 4.621 16.5 1 96.38 231 VAL B CA 1
ATOM 9648 C C . VAL B 1 231 ? -20.234 3.594 15.578 1 96.38 231 VAL B C 1
ATOM 9650 O O . VAL B 1 231 ? -21.172 2.902 15.977 1 96.38 231 VAL B O 1
ATOM 9653 N N . ALA B 1 232 ? -19.719 3.607 14.359 1 96.88 232 ALA B N 1
ATOM 9654 C CA . ALA B 1 232 ? -20.344 2.705 13.391 1 96.88 232 ALA B CA 1
ATOM 9655 C C . ALA B 1 232 ? -19.359 2.297 12.305 1 96.88 232 ALA B C 1
ATOM 9657 O O . ALA B 1 232 ? -18.344 2.975 12.086 1 96.88 232 ALA B O 1
ATOM 9658 N N . TYR B 1 233 ? -19.562 1.208 11.781 1 95.69 233 TYR B N 1
ATOM 9659 C CA . TYR B 1 233 ? -18.969 0.77 10.523 1 95.69 233 TYR B CA 1
ATOM 9660 C C . TYR B 1 233 ? -20.031 0.639 9.43 1 95.69 233 TYR B C 1
ATOM 9662 O O . TYR B 1 233 ? -20.781 -0.339 9.398 1 95.69 233 TYR B O 1
ATOM 9670 N N . PHE B 1 234 ? -19.984 1.64 8.492 1 96.06 234 PHE B N 1
ATOM 9671 C CA . PHE B 1 234 ? -21 1.725 7.453 1 96.06 234 PHE B CA 1
ATOM 9672 C C . PHE B 1 234 ? -20.812 0.621 6.418 1 96.06 234 PHE B C 1
ATOM 9674 O O . PHE B 1 234 ? -19.703 0.115 6.238 1 96.06 234 PHE B O 1
ATOM 9681 N N . ASP B 1 235 ? -21.906 0.266 5.832 1 92.81 235 ASP B N 1
ATOM 9682 C CA . ASP B 1 235 ? -21.891 -0.661 4.703 1 92.81 235 ASP B CA 1
ATOM 9683 C C . ASP B 1 235 ? -22.188 0.065 3.393 1 92.81 235 ASP B C 1
ATOM 9685 O O . ASP B 1 235 ? -22.797 1.136 3.393 1 92.81 235 ASP B O 1
ATOM 9689 N N . ALA B 1 236 ? -21.641 -0.38 2.344 1 90.94 236 ALA B N 1
ATOM 9690 C CA . ALA B 1 236 ? -21.938 0.093 0.995 1 90.94 236 ALA B CA 1
ATOM 9691 C C . ALA B 1 236 ? -22.734 -0.947 0.216 1 90.94 236 ALA B C 1
ATOM 9693 O O . ALA B 1 236 ? -22.859 -2.096 0.649 1 90.94 236 ALA B O 1
ATOM 9694 N N . LEU B 1 237 ? -23.344 -0.503 -0.91 1 91.31 237 LEU B N 1
ATOM 9695 C CA . LEU B 1 237 ? -24.125 -1.438 -1.713 1 91.31 237 LEU B CA 1
ATOM 9696 C C . LEU B 1 237 ? -23.234 -2.553 -2.264 1 91.31 237 LEU B C 1
ATOM 9698 O O . LEU B 1 237 ? -22.234 -2.281 -2.93 1 91.31 237 LEU B O 1
ATOM 9702 N N . SER B 1 238 ? -23.594 -3.729 -1.949 1 84.81 238 SER B N 1
ATOM 9703 C CA . SER B 1 238 ? -22.828 -4.883 -2.396 1 84.81 238 SER B CA 1
ATOM 9704 C C . SER B 1 238 ? -23.094 -5.191 -3.867 1 84.81 238 SER B C 1
ATOM 9706 O O . SER B 1 238 ? -24.094 -4.746 -4.426 1 84.81 238 SER B O 1
ATOM 9708 N N . ASP B 1 239 ? -22.25 -5.898 -4.41 1 78.94 239 ASP B N 1
ATOM 9709 C CA . ASP B 1 239 ? -22.438 -6.324 -5.793 1 78.94 239 ASP B CA 1
ATOM 9710 C C . ASP B 1 239 ? -23.609 -7.297 -5.918 1 78.94 239 ASP B C 1
ATOM 9712 O O . ASP B 1 239 ? -24.297 -7.312 -6.938 1 78.94 239 ASP B O 1
ATOM 9716 N N . SER B 1 240 ? -23.844 -8.062 -4.875 1 78.94 240 SER B N 1
ATOM 9717 C CA . SER B 1 240 ? -25 -8.945 -4.859 1 78.94 240 SER B CA 1
ATOM 9718 C C . SER B 1 240 ? -26.312 -8.156 -4.891 1 78.94 240 SER B C 1
ATOM 9720 O O . SER B 1 240 ? -27.281 -8.586 -5.5 1 78.94 240 SER B O 1
ATOM 9722 N N . PHE B 1 241 ? -26.297 -7.035 -4.242 1 86.75 241 PHE B N 1
ATOM 9723 C CA . PHE B 1 241 ? -27.469 -6.168 -4.273 1 86.75 241 PHE B CA 1
ATOM 9724 C C . PHE B 1 241 ? -27.688 -5.609 -5.672 1 86.75 241 PHE B C 1
ATOM 9726 O O . PHE B 1 241 ? -28.828 -5.5 -6.129 1 86.75 241 PHE B O 1
ATOM 9733 N N . LYS B 1 242 ? -26.656 -5.312 -6.262 1 83.81 242 LYS B N 1
ATOM 9734 C CA . LYS B 1 242 ? -26.766 -4.809 -7.629 1 83.81 242 LYS B CA 1
ATOM 9735 C C . LYS B 1 242 ? -27.344 -5.871 -8.562 1 83.81 242 LYS B C 1
ATOM 9737 O O . LYS B 1 242 ? -28.062 -5.551 -9.508 1 83.81 242 LYS B O 1
ATOM 9742 N N . ASP B 1 243 ? -27.125 -7.133 -8.211 1 82.31 243 ASP B N 1
ATOM 9743 C CA . ASP B 1 243 ? -27.688 -8.234 -8.977 1 82.31 243 ASP B CA 1
ATOM 9744 C C . ASP B 1 243 ? -29.203 -8.312 -8.781 1 82.31 243 ASP B C 1
ATOM 9746 O O . ASP B 1 243 ? -29.953 -8.57 -9.734 1 82.31 243 ASP B O 1
ATOM 9750 N N . TYR B 1 244 ? -29.672 -8.125 -7.539 1 83.75 244 TYR B N 1
ATOM 9751 C CA . TYR B 1 244 ? -31.094 -8.086 -7.246 1 83.75 244 TYR B CA 1
ATOM 9752 C C . TYR B 1 244 ? -31.797 -7.008 -8.07 1 83.75 244 TYR B C 1
ATOM 9754 O O . TYR B 1 244 ? -32.844 -7.258 -8.68 1 83.75 244 TYR B O 1
ATOM 9762 N N . VAL B 1 245 ? -31.062 -5.875 -8.164 1 86 245 VAL B N 1
ATOM 9763 C CA . VAL B 1 245 ? -31.672 -4.742 -8.859 1 86 245 VAL B CA 1
ATOM 9764 C C . VAL B 1 245 ? -31.703 -5.016 -10.359 1 86 245 VAL B C 1
ATOM 9766 O O . VAL B 1 245 ? -32.688 -4.746 -11.023 1 86 245 VAL B O 1
ATOM 9769 N N . THR B 1 246 ? -30.609 -5.508 -10.844 1 82.81 246 THR B N 1
ATOM 9770 C CA . THR B 1 246 ? -30.531 -5.781 -12.281 1 82.81 246 THR B CA 1
ATOM 9771 C C . THR B 1 246 ? -31.531 -6.867 -12.672 1 82.81 246 THR B C 1
ATOM 9773 O O . THR B 1 246 ? -32.031 -6.875 -13.797 1 82.81 246 THR B O 1
ATOM 9776 N N . GLY B 1 247 ? -31.766 -7.812 -11.75 1 78.94 247 GLY B N 1
ATOM 9777 C CA . GLY B 1 247 ? -32.781 -8.828 -12 1 78.94 247 GLY B CA 1
ATOM 9778 C C . GLY B 1 247 ? -34.156 -8.266 -12.164 1 78.94 247 GLY B C 1
ATOM 9779 O O . GLY B 1 247 ? -34.969 -8.82 -12.898 1 78.94 247 GLY B O 1
ATOM 9780 N N . ARG B 1 248 ? -34.344 -7.125 -11.57 1 81.56 248 ARG B N 1
ATOM 9781 C CA . ARG B 1 248 ? -35.656 -6.488 -11.617 1 81.56 248 ARG B CA 1
ATOM 9782 C C . ARG B 1 248 ? -35.719 -5.512 -12.789 1 81.56 248 ARG B C 1
ATOM 9784 O O . ARG B 1 248 ? -36.844 -5.148 -13.219 1 81.56 248 ARG B O 1
ATOM 9791 N N . THR B 1 249 ? -34.594 -5.047 -13.273 1 80.19 249 THR B N 1
ATOM 9792 C CA . THR B 1 249 ? -34.562 -4.027 -14.32 1 80.19 249 THR B CA 1
ATOM 9793 C C . THR B 1 249 ? -34.156 -4.633 -15.656 1 80.19 249 THR B C 1
ATOM 9795 O O . THR B 1 249 ? -33.688 -3.924 -16.547 1 80.19 249 THR B O 1
ATOM 9798 N N . GLN B 1 250 ? -34.312 -5.879 -15.828 1 71.81 250 GLN B N 1
ATOM 9799 C CA . GLN B 1 250 ? -34 -6.586 -17.062 1 71.81 250 GLN B CA 1
ATOM 9800 C C . GLN B 1 250 ? -32.531 -6.398 -17.453 1 71.81 250 GLN B C 1
ATOM 9802 O O . GLN B 1 250 ? -32.219 -6.105 -18.609 1 71.81 250 GLN B O 1
ATOM 9807 N N . GLY B 1 251 ? -31.766 -6.324 -16.391 1 69.5 251 GLY B N 1
ATOM 9808 C CA . GLY B 1 251 ? -30.328 -6.344 -16.641 1 69.5 251 GLY B CA 1
ATOM 9809 C C . GLY B 1 251 ? -29.719 -4.957 -16.703 1 69.5 251 GLY B C 1
ATOM 9810 O O . GLY B 1 251 ? -28.5 -4.812 -16.719 1 69.5 251 GLY B O 1
ATOM 9811 N N . LYS B 1 252 ? -30.516 -3.943 -16.781 1 73.5 252 LYS B N 1
ATOM 9812 C CA . LYS B 1 252 ? -30 -2.578 -16.844 1 73.5 252 LYS B CA 1
ATOM 9813 C C . LYS B 1 252 ? -29.812 -1.995 -15.445 1 73.5 252 LYS B C 1
ATOM 9815 O O . LYS B 1 252 ? -30.562 -2.344 -14.516 1 73.5 252 LYS B O 1
ATOM 9820 N N . LEU B 1 253 ? -28.781 -1.31 -15.266 1 78.81 253 LEU B N 1
ATOM 9821 C CA . LEU B 1 253 ? -28.562 -0.582 -14.023 1 78.81 253 LEU B CA 1
ATOM 9822 C C . LEU B 1 253 ? -28.312 0.899 -14.297 1 78.81 253 LEU B C 1
ATOM 9824 O O . LEU B 1 253 ? -27.172 1.345 -14.352 1 78.81 253 LEU B O 1
ATOM 9828 N N . PRO B 1 254 ? -29.5 1.599 -14.383 1 79.5 254 PRO B N 1
ATOM 9829 C CA . PRO B 1 254 ? -29.312 3.027 -14.648 1 79.5 254 PRO B CA 1
ATOM 9830 C C . PRO B 1 254 ? -28.453 3.723 -13.594 1 79.5 254 PRO B C 1
ATOM 9832 O O . PRO B 1 254 ? -28.578 3.422 -12.398 1 79.5 254 PRO B O 1
ATOM 9835 N N . ARG B 1 255 ? -27.688 4.609 -14 1 82.88 255 ARG B N 1
ATOM 9836 C CA . ARG B 1 255 ? -26.766 5.32 -13.117 1 82.88 255 ARG B CA 1
ATOM 9837 C C . ARG B 1 255 ? -27.531 6.125 -12.062 1 82.88 255 ARG B C 1
ATOM 9839 O O . ARG B 1 255 ? -27.109 6.191 -10.906 1 82.88 255 ARG B O 1
ATOM 9846 N N . ASP B 1 256 ? -28.641 6.758 -12.477 1 87.56 256 ASP B N 1
ATOM 9847 C CA . ASP B 1 256 ? -29.422 7.582 -11.555 1 87.56 256 ASP B CA 1
ATOM 9848 C C . ASP B 1 256 ? -30.047 6.73 -10.445 1 87.56 256 ASP B C 1
ATOM 9850 O O . ASP B 1 256 ? -30.125 7.172 -9.297 1 87.56 256 ASP B O 1
ATOM 9854 N N . LEU B 1 257 ? -30.422 5.609 -10.82 1 90 257 LEU B N 1
ATOM 9855 C CA . LEU B 1 257 ? -31 4.703 -9.828 1 90 257 LEU B CA 1
ATOM 9856 C C . LEU B 1 257 ? -29.938 4.266 -8.828 1 90 257 LEU B C 1
ATOM 9858 O O . LEU B 1 257 ? -30.188 4.254 -7.617 1 90 257 LEU B O 1
ATOM 9862 N N . LEU B 1 258 ? -28.812 3.908 -9.352 1 89.94 258 LEU B N 1
ATOM 9863 C CA . LEU B 1 258 ? -27.734 3.465 -8.477 1 89.94 258 LEU B CA 1
ATOM 9864 C C . LEU B 1 258 ? -27.328 4.578 -7.512 1 89.94 258 LEU B C 1
ATOM 9866 O O . LEU B 1 258 ? -27.078 4.324 -6.332 1 89.94 258 LEU B O 1
ATOM 9870 N N . THR B 1 259 ? -27.188 5.785 -7.988 1 92.69 259 THR B N 1
ATOM 9871 C CA . THR B 1 259 ? -26.828 6.93 -7.152 1 92.69 259 THR B CA 1
ATOM 9872 C C . THR B 1 259 ? -27.891 7.164 -6.078 1 92.69 259 THR B C 1
ATOM 9874 O O . THR B 1 259 ? -27.547 7.465 -4.93 1 92.69 259 THR B O 1
ATOM 9877 N N . HIS B 1 260 ? -29.125 7.062 -6.496 1 94.5 260 HIS B N 1
ATOM 9878 C CA . HIS B 1 260 ? -30.219 7.219 -5.551 1 94.5 260 HIS B CA 1
ATOM 9879 C C . HIS B 1 260 ? -30.172 6.156 -4.461 1 94.5 260 HIS B C 1
ATOM 9881 O O . HIS B 1 260 ? -30.328 6.465 -3.277 1 94.5 260 HIS B O 1
ATOM 9887 N N . LEU B 1 261 ? -29.906 4.938 -4.863 1 95.19 261 LEU B N 1
ATOM 9888 C CA . LEU B 1 261 ? -29.875 3.834 -3.912 1 95.19 261 LEU B CA 1
ATOM 9889 C C . LEU B 1 261 ? -28.688 3.98 -2.957 1 95.19 261 LEU B C 1
ATOM 9891 O O . LEU B 1 261 ? -28.781 3.605 -1.787 1 95.19 261 LEU B O 1
ATOM 9895 N N . ASN B 1 262 ? -27.625 4.465 -3.445 1 95 262 ASN B N 1
ATOM 9896 C CA . ASN B 1 262 ? -26.484 4.73 -2.576 1 95 262 ASN B CA 1
ATOM 9897 C C . ASN B 1 262 ? -26.812 5.758 -1.502 1 95 262 ASN B C 1
ATOM 9899 O O . ASN B 1 262 ? -26.391 5.625 -0.352 1 95 262 ASN B O 1
ATOM 9903 N N . ARG B 1 263 ? -27.547 6.766 -1.869 1 96.44 263 ARG B N 1
ATOM 9904 C CA . ARG B 1 263 ? -27.969 7.785 -0.917 1 96.44 263 ARG B CA 1
ATOM 9905 C C . ARG B 1 263 ? -28.953 7.203 0.103 1 96.44 263 ARG B C 1
ATOM 9907 O O . ARG B 1 263 ? -28.844 7.484 1.299 1 96.44 263 ARG B O 1
ATOM 9914 N N . GLU B 1 264 ? -29.828 6.383 -0.447 1 96.19 264 GLU B N 1
ATOM 9915 C CA . GLU B 1 264 ? -30.797 5.738 0.442 1 96.19 264 GLU B CA 1
ATOM 9916 C C . GLU B 1 264 ? -30.094 4.871 1.48 1 96.19 264 GLU B C 1
ATOM 9918 O O . GLU B 1 264 ? -30.438 4.898 2.662 1 96.19 264 GLU B O 1
ATOM 9923 N N . MET B 1 265 ? -29.141 4.168 0.997 1 96.06 265 MET B N 1
ATOM 9924 C CA . MET B 1 265 ? -28.391 3.279 1.875 1 96.06 265 MET B CA 1
ATOM 9925 C C . MET B 1 265 ? -27.703 4.066 2.984 1 96.06 265 MET B C 1
ATOM 9927 O O . MET B 1 265 ? -27.75 3.68 4.152 1 96.06 265 MET B O 1
ATOM 9931 N N . ALA B 1 266 ? -27.031 5.152 2.67 1 96.75 266 ALA B N 1
ATOM 9932 C CA . ALA B 1 266 ? -26.312 5.973 3.643 1 96.75 266 ALA B CA 1
ATOM 9933 C C . ALA B 1 266 ? -27.266 6.547 4.688 1 96.75 266 ALA B C 1
ATOM 9935 O O . ALA B 1 266 ? -26.969 6.543 5.883 1 96.75 266 ALA B O 1
ATOM 9936 N N . HIS B 1 267 ? -28.438 6.996 4.297 1 97.56 267 HIS B N 1
ATOM 9937 C CA . HIS B 1 267 ? -29.328 7.707 5.203 1 97.56 267 HIS B CA 1
ATOM 9938 C C . HIS B 1 267 ? -30.156 6.734 6.039 1 97.56 267 HIS B C 1
ATOM 9940 O O . HIS B 1 267 ? -30.5 7.027 7.188 1 97.56 267 HIS B O 1
ATOM 9946 N N . VAL B 1 268 ? -30.5 5.531 5.484 1 97.5 268 VAL B N 1
ATOM 9947 C CA . VAL B 1 268 ? -31.172 4.527 6.316 1 97.5 268 VAL B CA 1
ATOM 9948 C C . VAL B 1 268 ? -30.234 4.094 7.441 1 97.5 268 VAL B C 1
ATOM 9950 O O . VAL B 1 268 ? -30.672 3.834 8.562 1 97.5 268 VAL B O 1
ATOM 9953 N N . GLN B 1 269 ? -28.969 3.998 7.145 1 97.38 269 GLN B N 1
ATOM 9954 C CA . GLN B 1 269 ? -27.984 3.66 8.172 1 97.38 269 GLN B CA 1
ATOM 9955 C C . GLN B 1 269 ? -27.906 4.75 9.242 1 97.38 269 GLN B C 1
ATOM 9957 O O . GLN B 1 269 ? -27.859 4.457 10.438 1 97.38 269 GLN B O 1
ATOM 9962 N N . TRP B 1 270 ? -27.938 6.008 8.836 1 98.06 270 TRP B N 1
ATOM 9963 C CA . TRP B 1 270 ? -27.906 7.105 9.797 1 98.06 270 TRP B CA 1
ATOM 9964 C C . TRP B 1 270 ? -29.203 7.141 10.609 1 98.06 270 TRP B C 1
ATOM 9966 O O . TRP B 1 270 ? -29.188 7.504 11.789 1 98.06 270 TRP B O 1
ATOM 9976 N N . GLU B 1 271 ? -30.312 6.781 9.977 1 97.44 271 GLU B N 1
ATOM 9977 C CA . GLU B 1 271 ? -31.562 6.703 10.727 1 97.44 271 GLU B CA 1
ATOM 9978 C C . GLU B 1 271 ? -31.453 5.711 11.883 1 97.44 271 GLU B C 1
ATOM 9980 O O . GLU B 1 271 ? -32 5.934 12.953 1 97.44 271 GLU B O 1
ATOM 9985 N N . ALA B 1 272 ? -30.719 4.641 11.609 1 96.5 272 ALA B N 1
ATOM 9986 C CA . ALA B 1 272 ? -30.516 3.635 12.648 1 96.5 272 ALA B CA 1
ATOM 9987 C C . ALA B 1 272 ? -29.625 4.172 13.766 1 96.5 272 ALA B C 1
ATOM 9989 O O . ALA B 1 272 ? -29.797 3.82 14.93 1 96.5 272 ALA B O 1
ATOM 9990 N N . ILE B 1 273 ? -28.641 4.984 13.453 1 97.44 273 ILE B N 1
ATOM 9991 C CA . ILE B 1 273 ? -27.703 5.551 14.422 1 97.44 273 ILE B CA 1
ATOM 9992 C C . ILE B 1 273 ? -28.406 6.605 15.266 1 97.44 273 ILE B C 1
ATOM 9994 O O . ILE B 1 273 ? -28.219 6.672 16.484 1 97.44 273 ILE B O 1
ATOM 9998 N N . LEU B 1 274 ? -29.281 7.43 14.539 1 97.69 274 LEU B N 1
ATOM 9999 C CA . LEU B 1 274 ? -30.078 8.445 15.227 1 97.69 274 LEU B CA 1
ATOM 10000 C C . LEU B 1 274 ? -31.312 7.832 15.875 1 97.69 274 LEU B C 1
ATOM 10002 O O . LEU B 1 274 ? -32.438 8.172 15.516 1 97.69 274 LEU B O 1
ATOM 10006 N N . ASP B 1 275 ? -31.125 7.027 16.875 1 95.69 275 ASP B N 1
ATOM 10007 C CA . ASP B 1 275 ? -32.219 6.262 17.484 1 95.69 275 ASP B CA 1
ATOM 10008 C C . ASP B 1 275 ? -33.031 7.125 18.438 1 95.69 275 ASP B C 1
ATOM 10010 O O . ASP B 1 275 ? -32.719 8.297 18.656 1 95.69 275 ASP B O 1
ATOM 10014 N N . ASP B 1 276 ? -34.031 6.566 19 1 95.69 276 ASP B N 1
ATOM 10015 C CA . ASP B 1 276 ? -34.969 7.297 19.828 1 95.69 276 ASP B CA 1
ATOM 10016 C C . ASP B 1 276 ? -34.344 7.742 21.141 1 95.69 276 ASP B C 1
ATOM 10018 O O . ASP B 1 276 ? -34.656 8.812 21.656 1 95.69 276 ASP B O 1
ATOM 10022 N N . GLU B 1 277 ? -33.469 6.934 21.562 1 94.94 277 GLU B N 1
ATOM 10023 C CA . GLU B 1 277 ? -32.781 7.293 22.797 1 94.94 277 GLU B CA 1
ATOM 10024 C C . GLU B 1 277 ? -31.953 8.555 22.625 1 94.94 277 GLU B C 1
ATOM 10026 O O . GLU B 1 277 ? -31.906 9.406 23.5 1 94.94 277 GLU B O 1
ATOM 10031 N N . LEU B 1 278 ? -31.312 8.648 21.531 1 96.81 278 LEU B N 1
ATOM 10032 C CA . LEU B 1 278 ? -30.484 9.812 21.234 1 96.81 278 LEU B CA 1
ATOM 10033 C C . LEU B 1 278 ? -31.344 11.055 21.062 1 96.81 278 LEU B C 1
ATOM 10035 O O . LEU B 1 278 ? -31 12.133 21.562 1 96.81 278 LEU B O 1
ATOM 10039 N N . ILE B 1 279 ? -32.438 10.914 20.359 1 96.56 279 ILE B N 1
ATOM 10040 C CA . ILE B 1 279 ? -33.344 12.055 20.141 1 96.56 279 ILE B CA 1
ATOM 10041 C C . ILE B 1 279 ? -33.844 12.57 21.469 1 96.56 279 ILE B C 1
ATOM 10043 O O . ILE B 1 279 ? -33.906 13.781 21.703 1 96.56 279 ILE B O 1
ATOM 10047 N N . ASN B 1 280 ? -34.219 11.641 22.312 1 94.62 280 ASN B N 1
ATOM 10048 C CA . ASN B 1 280 ? -34.688 12.016 23.641 1 94.62 280 ASN B CA 1
ATOM 10049 C C . ASN B 1 280 ? -33.594 12.75 24.422 1 94.62 280 ASN B C 1
ATOM 10051 O O . ASN B 1 280 ? -33.875 13.703 25.141 1 94.62 280 ASN B O 1
ATOM 10055 N N . ALA B 1 281 ? -32.406 12.273 24.312 1 95.38 281 ALA B N 1
ATOM 10056 C CA . ALA B 1 281 ? -31.266 12.898 25 1 95.38 281 ALA B CA 1
ATOM 10057 C C . ALA B 1 281 ? -31 14.297 24.438 1 95.38 281 ALA B C 1
ATOM 10059 O O . ALA B 1 281 ? -30.531 15.172 25.172 1 95.38 281 ALA B O 1
ATOM 10060 N N . ILE B 1 282 ? -31.312 14.523 23.188 1 95.88 282 ILE B N 1
ATOM 10061 C CA . ILE B 1 282 ? -31.109 15.82 22.547 1 95.88 282 ILE B CA 1
ATOM 10062 C C . ILE B 1 282 ? -32.188 16.797 23.016 1 95.88 282 ILE B C 1
ATOM 10064 O O . ILE B 1 282 ? -31.891 17.969 23.266 1 95.88 282 ILE B O 1
ATOM 10068 N N . VAL B 1 283 ? -33.438 16.312 23.281 1 93.94 283 VAL B N 1
ATOM 10069 C CA . VAL B 1 283 ? -34.562 17.172 23.578 1 93.94 283 VAL B CA 1
ATOM 10070 C C . VAL B 1 283 ? -34.688 17.375 25.094 1 93.94 283 VAL B C 1
ATOM 10072 O O . VAL B 1 283 ? -34.719 18.5 25.578 1 93.94 283 VAL B O 1
ATOM 10075 N N . VAL B 1 284 ? -34.656 16.234 25.859 1 93.44 284 VAL B N 1
ATOM 10076 C CA . VAL B 1 284 ? -34.969 16.297 27.281 1 93.44 284 VAL B CA 1
ATOM 10077 C C . VAL B 1 284 ? -33.688 16.141 28.094 1 93.44 284 VAL B C 1
ATOM 10079 O O . VAL B 1 284 ? -33.656 16.484 29.281 1 93.44 284 VAL B O 1
ATOM 10082 N N . GLY B 1 285 ? -32.656 15.75 27.469 1 94.19 285 GLY B N 1
ATOM 10083 C CA . GLY B 1 285 ? -31.406 15.555 28.188 1 94.19 285 GLY B CA 1
ATOM 10084 C C . GLY B 1 285 ? -31.328 14.219 28.891 1 94.19 285 GLY B C 1
ATOM 10085 O O . GLY B 1 285 ? -32.312 13.508 29.016 1 94.19 285 GLY B O 1
ATOM 10086 N N . LEU B 1 286 ? -30.078 13.867 29.328 1 94.12 286 LEU B N 1
ATOM 10087 C CA . LEU B 1 286 ? -29.781 12.625 30.047 1 94.12 286 LEU B CA 1
ATOM 10088 C C . LEU B 1 286 ? -29.312 12.914 31.453 1 94.12 286 LEU B C 1
ATOM 10090 O O . LEU B 1 286 ? -28.406 13.734 31.672 1 94.12 286 LEU B O 1
ATOM 10094 N N . LYS B 1 287 ? -29.953 12.258 32.375 1 94.12 287 LYS B N 1
ATOM 10095 C CA . LYS B 1 287 ? -29.516 12.406 33.75 1 94.12 287 LYS B CA 1
ATOM 10096 C C . LYS B 1 287 ? -28.422 11.406 34.094 1 94.12 287 LYS B C 1
ATOM 10098 O O . LYS B 1 287 ? -28.625 10.195 34 1 94.12 287 LYS B O 1
ATOM 10103 N N . ILE B 1 288 ? -27.219 11.922 34.406 1 93.06 288 ILE B N 1
ATOM 10104 C CA . ILE B 1 288 ? -26.094 11.055 34.719 1 93.06 288 ILE B CA 1
ATOM 10105 C C . ILE B 1 288 ? -25.469 11.5 36.031 1 93.06 288 ILE B C 1
ATOM 10107 O O . ILE B 1 288 ? -25.344 12.695 36.312 1 93.06 288 ILE B O 1
ATOM 10111 N N . LYS B 1 289 ? -25.156 10.578 36.844 1 90.69 289 LYS B N 1
ATOM 10112 C CA . LYS B 1 289 ? -24.391 10.859 38.062 1 90.69 289 LYS B CA 1
ATOM 10113 C C . LYS B 1 289 ? -22.906 10.945 37.75 1 90.69 289 LYS B C 1
ATOM 10115 O O . LYS B 1 289 ? -22.281 9.969 37.312 1 90.69 289 LYS B O 1
ATOM 10120 N N . CYS B 1 290 ? -22.406 12.094 37.938 1 88.69 290 CYS B N 1
ATOM 10121 C CA . CYS B 1 290 ? -21.016 12.328 37.625 1 88.69 290 CYS B CA 1
ATOM 10122 C C . CYS B 1 290 ? -20.094 11.773 38.719 1 88.69 290 CYS B C 1
ATOM 10124 O O . CYS B 1 290 ? -20.578 11.266 39.719 1 88.69 290 CYS B O 1
ATOM 10126 N N . LEU B 1 291 ? -18.891 11.742 38.562 1 80.5 291 LEU B N 1
ATOM 10127 C CA . LEU B 1 291 ? -17.922 11.164 39.469 1 80.5 291 LEU B CA 1
ATOM 10128 C C . LEU B 1 291 ? -17.797 12.008 40.75 1 80.5 291 LEU B C 1
ATOM 10130 O O . LEU B 1 291 ? -17.375 11.508 41.781 1 80.5 291 LEU B O 1
ATOM 10134 N N . ASP B 1 292 ? -18.141 13.312 40.594 1 79.88 292 ASP B N 1
ATOM 10135 C CA . ASP B 1 292 ? -18.109 14.164 41.781 1 79.88 292 ASP B CA 1
ATOM 10136 C C . ASP B 1 292 ? -19.328 13.922 42.656 1 79.88 292 ASP B C 1
ATOM 10138 O O . ASP B 1 292 ? -19.484 14.555 43.719 1 79.88 292 ASP B O 1
ATOM 10142 N N . GLY B 1 293 ? -20.156 12.977 42.281 1 83.38 293 GLY B N 1
ATOM 10143 C CA . GLY B 1 293 ? -21.328 12.609 43.062 1 83.38 293 GLY B CA 1
ATOM 10144 C C . GLY B 1 293 ? -22.547 13.445 42.75 1 83.38 293 GLY B C 1
ATOM 10145 O O . GLY B 1 293 ? -23.625 13.195 43.281 1 83.38 293 GLY B O 1
ATOM 10146 N N . GLU B 1 294 ? -22.344 14.375 41.938 1 89 294 GLU B N 1
ATOM 10147 C CA . GLU B 1 294 ? -23.453 15.266 41.594 1 89 294 GLU B CA 1
ATOM 10148 C C . GLU B 1 294 ? -24.203 14.773 40.375 1 89 294 GLU B C 1
ATOM 10150 O O . GLU B 1 294 ? -23.594 14.266 39.438 1 89 294 GLU B O 1
ATOM 10155 N N . TRP B 1 295 ? -25.5 14.93 40.438 1 93.44 295 TRP B N 1
ATOM 10156 C CA . TRP B 1 295 ? -26.344 14.625 39.281 1 93.44 295 TRP B CA 1
ATOM 10157 C C . TRP B 1 295 ? -26.438 15.828 38.344 1 93.44 295 TRP B C 1
ATOM 10159 O O . TRP B 1 295 ? -26.578 16.969 38.812 1 93.44 295 TRP B O 1
ATOM 10169 N N . ARG B 1 296 ? -26.328 15.594 37.125 1 94.38 296 ARG B N 1
ATOM 10170 C CA . ARG B 1 296 ? -26.469 16.641 36.125 1 94.38 296 ARG B CA 1
ATOM 10171 C C . ARG B 1 296 ? -27.266 16.125 34.906 1 94.38 296 ARG B C 1
ATOM 10173 O O . ARG B 1 296 ? -27.422 14.922 34.75 1 94.38 296 ARG B O 1
ATOM 10180 N N . ARG B 1 297 ? -27.828 17.047 34.281 1 95.12 297 ARG B N 1
ATOM 10181 C CA . ARG B 1 297 ? -28.578 16.734 33.094 1 95.12 297 ARG B CA 1
ATOM 10182 C C . ARG B 1 297 ? -27.781 17.109 31.828 1 95.12 297 ARG B C 1
ATOM 10184 O O . ARG B 1 297 ? -27.5 18.281 31.609 1 95.12 297 ARG B O 1
ATOM 10191 N N . PHE B 1 298 ? -27.469 16.156 31.062 1 95.88 298 PHE B N 1
ATOM 10192 C CA . PHE B 1 298 ? -26.609 16.344 29.906 1 95.88 298 PHE B CA 1
ATOM 10193 C C . PHE B 1 298 ? -27.438 16.438 28.625 1 95.88 298 PHE B C 1
ATOM 10195 O O . PHE B 1 298 ? -28.25 15.547 28.344 1 95.88 298 PHE B O 1
ATOM 10202 N N . PHE B 1 299 ? -27.281 17.5 27.812 1 95.94 299 PHE B N 1
ATOM 10203 C CA . PHE B 1 299 ? -27.953 17.719 26.547 1 95.94 299 PHE B CA 1
ATOM 10204 C C . PHE B 1 299 ? -26.984 17.5 25.375 1 95.94 299 PHE B C 1
ATOM 10206 O O . PHE B 1 299 ? -26.031 18.266 25.219 1 95.94 299 PHE B O 1
ATOM 10213 N N . ILE B 1 300 ? -27.25 16.531 24.547 1 97 300 ILE B N 1
ATOM 10214 C CA . ILE B 1 300 ? -26.359 16.188 23.438 1 97 300 ILE B CA 1
ATOM 10215 C C . ILE B 1 300 ? -26.641 17.125 22.25 1 97 300 ILE B C 1
ATOM 10217 O O . ILE B 1 300 ? -27.797 17.438 21.953 1 97 300 ILE B O 1
ATOM 10221 N N . ARG B 1 301 ? -25.641 17.688 21.656 1 96.69 301 ARG B N 1
ATOM 10222 C CA . ARG B 1 301 ? -25.703 18.5 20.438 1 96.69 301 ARG B CA 1
ATOM 10223 C C . ARG B 1 301 ? -24.656 18.031 19.438 1 96.69 301 ARG B C 1
ATOM 10225 O O . ARG B 1 301 ? -23.547 17.688 19.797 1 96.69 301 ARG B O 1
ATOM 10232 N N . ILE B 1 302 ? -24.969 18 18.141 1 97.19 302 ILE B N 1
ATOM 10233 C CA . ILE B 1 302 ? -24.031 17.703 17.078 1 97.19 302 ILE B CA 1
ATOM 10234 C C . ILE B 1 302 ? -23.484 19.016 16.5 1 97.19 302 ILE B C 1
ATOM 10236 O O . ILE B 1 302 ? -24.234 19.812 15.938 1 97.19 302 ILE B O 1
ATOM 10240 N N . PHE B 1 303 ? -22.219 19.203 16.578 1 97.19 303 PHE B N 1
ATOM 10241 C CA . PHE B 1 303 ? -21.656 20.5 16.188 1 97.19 303 PHE B CA 1
ATOM 10242 C C . PHE B 1 303 ? -21.016 20.406 14.805 1 97.19 303 PHE B C 1
ATOM 10244 O O . PHE B 1 303 ? -21.141 21.328 14 1 97.19 303 PHE B O 1
ATOM 10251 N N . THR B 1 304 ? -20.281 19.328 14.578 1 97.06 304 THR B N 1
ATOM 10252 C CA . THR B 1 304 ? -19.547 19.281 13.312 1 97.06 304 THR B CA 1
ATOM 10253 C C . THR B 1 304 ? -19.625 17.891 12.695 1 97.06 304 THR B C 1
ATOM 10255 O O . THR B 1 304 ? -19.766 16.891 13.406 1 97.06 304 THR B O 1
ATOM 10258 N N . TYR B 1 305 ? -19.609 17.828 11.422 1 97.19 305 TYR B N 1
ATOM 10259 C CA . TYR B 1 305 ? -19.438 16.656 10.586 1 97.19 305 TYR B CA 1
ATOM 10260 C C . TYR B 1 305 ? -18.375 16.891 9.523 1 97.19 305 TYR B C 1
ATOM 10262 O O . TYR B 1 305 ? -18.594 17.625 8.562 1 97.19 305 TYR B O 1
ATOM 10270 N N . SER B 1 306 ? -17.219 16.312 9.711 1 95.69 306 SER B N 1
ATOM 10271 C CA . SER B 1 306 ? -16.094 16.531 8.82 1 95.69 306 SER B CA 1
ATOM 10272 C C . SER B 1 306 ? -15.938 15.375 7.836 1 95.69 306 SER B C 1
ATOM 10274 O O . SER B 1 306 ? -15.914 14.211 8.234 1 95.69 306 SER B O 1
ATOM 10276 N N . THR B 1 307 ? -15.898 15.68 6.57 1 93.94 307 THR B N 1
ATOM 10277 C CA . THR B 1 307 ? -15.711 14.68 5.52 1 93.94 307 THR B CA 1
ATOM 10278 C C . THR B 1 307 ? -15.312 15.352 4.207 1 93.94 307 THR B C 1
ATOM 10280 O O . THR B 1 307 ? -15.266 16.578 4.117 1 93.94 307 THR B O 1
ATOM 10283 N N . ASP B 1 308 ? -14.969 14.578 3.221 1 91.69 308 ASP B N 1
ATOM 10284 C CA . ASP B 1 308 ? -14.617 15.109 1.906 1 91.69 308 ASP B CA 1
ATOM 10285 C C . ASP B 1 308 ? -15.867 15.43 1.093 1 91.69 308 ASP B C 1
ATOM 10287 O O . ASP B 1 308 ? -16.984 15.219 1.558 1 91.69 308 ASP B O 1
ATOM 10291 N N . TYR B 1 309 ? -15.688 15.969 -0.015 1 94.12 309 TYR B N 1
ATOM 10292 C CA . TYR B 1 309 ? -16.797 16.516 -0.783 1 94.12 309 TYR B CA 1
ATOM 10293 C C . TYR B 1 309 ? -17.781 15.422 -1.187 1 94.12 309 TYR B C 1
ATOM 10295 O O . TYR B 1 309 ? -19 15.586 -1.035 1 94.12 309 TYR B O 1
ATOM 10303 N N . PRO B 1 310 ? -17.359 14.242 -1.678 1 92.88 310 PRO B N 1
ATOM 10304 C CA . PRO B 1 310 ? -18.328 13.211 -2.061 1 92.88 310 PRO B CA 1
ATOM 10305 C C . PRO B 1 310 ? -19.219 12.781 -0.9 1 92.88 310 PRO B C 1
ATOM 10307 O O . PRO B 1 310 ? -20.422 12.578 -1.087 1 92.88 310 PRO B O 1
ATOM 10310 N N . GLU B 1 311 ? -18.656 12.648 0.222 1 93.88 311 GLU B N 1
ATOM 10311 C CA . GLU B 1 311 ? -19.469 12.258 1.373 1 93.88 311 GLU B CA 1
ATOM 10312 C C . GLU B 1 311 ? -20.312 13.422 1.877 1 93.88 311 GLU B C 1
ATOM 10314 O O . GLU B 1 311 ? -21.406 13.219 2.402 1 93.88 311 GLU B O 1
ATOM 10319 N N . ARG B 1 312 ? -19.781 14.641 1.742 1 95.12 312 ARG B N 1
ATOM 10320 C CA . ARG B 1 312 ? -20.578 15.805 2.127 1 95.12 312 ARG B CA 1
ATOM 10321 C C . ARG B 1 312 ? -21.875 15.891 1.314 1 95.12 312 ARG B C 1
ATOM 10323 O O . ARG B 1 312 ? -22.922 16.203 1.854 1 95.12 312 ARG B O 1
ATOM 10330 N N . VAL B 1 313 ? -21.703 15.617 0.061 1 95.75 313 VAL B N 1
ATOM 10331 C CA . VAL B 1 313 ? -22.844 15.648 -0.838 1 95.75 313 VAL B CA 1
ATOM 10332 C C . VAL B 1 313 ? -23.844 14.562 -0.445 1 95.75 313 VAL B C 1
ATOM 10334 O O . VAL B 1 313 ? -25.062 14.758 -0.525 1 95.75 313 VAL B O 1
ATOM 10337 N N . LEU B 1 314 ? -23.281 13.469 -0.028 1 95.19 314 LEU B N 1
ATOM 10338 C CA . LEU B 1 314 ? -24.109 12.359 0.431 1 95.19 314 LEU B CA 1
ATOM 10339 C C . LEU B 1 314 ? -24.891 12.75 1.681 1 95.19 314 LEU B C 1
ATOM 10341 O O . LEU B 1 314 ? -26.094 12.477 1.782 1 95.19 314 LEU B O 1
ATOM 10345 N N . MET B 1 315 ? -24.281 13.438 2.584 1 96.25 315 MET B N 1
ATOM 10346 C CA . MET B 1 315 ? -24.906 13.828 3.84 1 96.25 315 MET B CA 1
ATOM 10347 C C . MET B 1 315 ? -25.875 14.984 3.619 1 96.25 315 MET B C 1
ATOM 10349 O O . MET B 1 315 ? -26.906 15.07 4.301 1 96.25 315 MET B O 1
ATOM 10353 N N . ALA B 1 316 ? -25.547 15.805 2.65 1 96.75 316 ALA B N 1
ATOM 10354 C CA . ALA B 1 316 ? -26.375 16.969 2.359 1 96.75 316 ALA B CA 1
ATOM 10355 C C . ALA B 1 316 ? -27.547 16.594 1.461 1 96.75 316 ALA B C 1
ATOM 10357 O O . ALA B 1 316 ? -28.5 17.375 1.321 1 96.75 316 ALA B O 1
ATOM 10358 N N . THR B 1 317 ? -27.547 15.414 0.832 1 96.5 317 THR B N 1
ATOM 10359 C CA . THR B 1 317 ? -28.547 14.93 -0.115 1 96.5 317 THR B CA 1
ATOM 10360 C C . THR B 1 317 ? -28.75 15.93 -1.253 1 96.5 317 THR B C 1
ATOM 10362 O O . THR B 1 317 ? -29.875 16.328 -1.543 1 96.5 317 THR B O 1
ATOM 10365 N N . ILE B 1 318 ? -27.625 16.312 -1.844 1 95.94 318 ILE B N 1
ATOM 10366 C CA . ILE B 1 318 ? -27.656 17.156 -3.033 1 95.94 318 ILE B CA 1
ATOM 10367 C C . ILE B 1 318 ? -26.922 16.453 -4.18 1 95.94 318 ILE B C 1
ATOM 10369 O O . ILE B 1 318 ? -26.25 15.445 -3.971 1 95.94 318 ILE B O 1
ATOM 10373 N N . LYS B 1 319 ? -27.172 16.906 -5.34 1 93.56 319 LYS B N 1
ATOM 10374 C CA . LYS B 1 319 ? -26.484 16.344 -6.508 1 93.56 319 LYS B CA 1
ATOM 10375 C C . LYS B 1 319 ? -25.062 16.891 -6.625 1 93.56 319 LYS B C 1
ATOM 10377 O O . LYS B 1 319 ? -24.844 18.094 -6.539 1 93.56 319 LYS B O 1
ATOM 10382 N N . ALA B 1 320 ? -24.203 15.906 -6.824 1 90 320 ALA B N 1
ATOM 10383 C CA . ALA B 1 320 ? -22.812 16.312 -7.008 1 90 320 ALA B CA 1
ATOM 10384 C C . ALA B 1 320 ? -22.641 17.141 -8.273 1 90 320 ALA B C 1
ATOM 10386 O O . ALA B 1 320 ? -23.203 16.812 -9.32 1 90 320 ALA B O 1
ATOM 10387 N N . ARG B 1 321 ? -22.094 18.234 -8.281 1 85.88 321 ARG B N 1
ATOM 10388 C CA . ARG B 1 321 ? -21.797 19.109 -9.414 1 85.88 321 ARG B CA 1
ATOM 10389 C C . ARG B 1 321 ? -23.078 19.594 -10.086 1 85.88 321 ARG B C 1
ATOM 10391 O O . ARG B 1 321 ? -23.125 19.734 -11.305 1 85.88 321 ARG B O 1
ATOM 10398 N N . GLY B 1 322 ? -24.188 19.609 -9.32 1 90.88 322 GLY B N 1
ATOM 10399 C CA . GLY B 1 322 ? -25.438 20.141 -9.82 1 90.88 322 GLY B CA 1
ATOM 10400 C C . GLY B 1 322 ? -25.406 21.641 -10.047 1 90.88 322 GLY B C 1
ATOM 10401 O O . GLY B 1 322 ? -24.344 22.234 -10.195 1 90.88 322 GLY B O 1
ATOM 10402 N N . ASP B 1 323 ? -26.516 22.188 -10.156 1 92.38 323 ASP B N 1
ATOM 10403 C CA . ASP B 1 323 ? -26.641 23.625 -10.391 1 92.38 323 ASP B CA 1
ATOM 10404 C C . ASP B 1 323 ? -26.141 24.422 -9.188 1 92.38 323 ASP B C 1
ATOM 10406 O O . ASP B 1 323 ? -25.578 25.5 -9.344 1 92.38 323 ASP B O 1
ATOM 10410 N N . CYS B 1 324 ? -26.453 23.938 -8.031 1 96.62 324 CYS B N 1
ATOM 10411 C CA . CYS B 1 324 ? -25.938 24.484 -6.777 1 96.62 324 CYS B CA 1
ATOM 10412 C C . CYS B 1 324 ? -25.078 23.453 -6.043 1 96.62 324 CYS B C 1
ATOM 10414 O O . CYS B 1 324 ? -25.516 22.859 -5.062 1 96.62 324 CYS B O 1
ATOM 10416 N N . PRO B 1 325 ? -23.828 23.344 -6.375 1 96.06 325 PRO B N 1
ATOM 10417 C CA . PRO B 1 325 ? -23 22.234 -5.898 1 96.06 325 PRO B CA 1
ATOM 10418 C C . PRO B 1 325 ? -22.469 22.453 -4.484 1 96.06 325 PRO B C 1
ATOM 10420 O O . PRO B 1 325 ? -22 21.516 -3.846 1 96.06 325 PRO B O 1
ATOM 10423 N N . CYS B 1 326 ? -22.516 23.703 -3.963 1 97.19 326 CYS B N 1
ATOM 10424 C CA . CYS B 1 326 ? -21.984 23.984 -2.631 1 97.19 326 CYS B CA 1
ATOM 10425 C C . CYS B 1 326 ? -22.922 23.453 -1.553 1 97.19 326 CYS B C 1
ATOM 10427 O O . CYS B 1 326 ? -24.141 23.625 -1.641 1 97.19 326 CYS B O 1
ATOM 10429 N N . VAL B 1 327 ? -22.422 22.828 -0.562 1 96.69 327 VAL B N 1
ATOM 10430 C CA . VAL B 1 327 ? -23.234 22.219 0.486 1 96.69 327 VAL B CA 1
ATOM 10431 C C . VAL B 1 327 ? -23.641 23.266 1.512 1 96.69 327 VAL B C 1
ATOM 10433 O O . VAL B 1 327 ? -24.578 23.062 2.289 1 96.69 327 VAL B O 1
ATOM 10436 N N . LEU B 1 328 ? -23.031 24.5 1.499 1 97.31 328 LEU B N 1
ATOM 10437 C CA . LEU B 1 328 ? -23.25 25.484 2.551 1 97.31 328 LEU B CA 1
ATOM 10438 C C . LEU B 1 328 ? -24.125 26.625 2.051 1 97.31 328 LEU B C 1
ATOM 10440 O O . LEU B 1 328 ? -24.781 27.312 2.846 1 97.31 328 LEU B O 1
ATOM 10444 N N . CYS B 1 329 ? -24.094 26.906 0.741 1 97.31 329 CYS B N 1
ATOM 10445 C CA . CYS B 1 329 ? -24.891 28.016 0.213 1 97.31 329 CYS B CA 1
ATOM 10446 C C . CYS B 1 329 ? -25.5 27.656 -1.138 1 97.31 329 CYS B C 1
ATOM 10448 O O . CYS B 1 329 ? -25.234 26.578 -1.668 1 97.31 329 CYS B O 1
ATOM 10450 N N . LEU B 1 330 ? -26.312 28.531 -1.722 1 97.12 330 LEU B N 1
ATOM 10451 C CA . LEU B 1 330 ? -27.078 28.219 -2.924 1 97.12 330 LEU B CA 1
ATOM 10452 C C . LEU B 1 330 ? -26.438 28.859 -4.152 1 97.12 330 LEU B C 1
ATOM 10454 O O . LEU B 1 330 ? -27.141 29.234 -5.09 1 97.12 330 LEU B O 1
ATOM 10458 N N . VAL B 1 331 ? -25.109 28.953 -4.09 1 96.88 331 VAL B N 1
ATOM 10459 C CA . VAL B 1 331 ? -24.422 29.547 -5.23 1 96.88 331 VAL B CA 1
ATOM 10460 C C . VAL B 1 331 ? -24.609 28.656 -6.461 1 96.88 331 VAL B C 1
ATOM 10462 O O . VAL B 1 331 ? -24.578 27.422 -6.355 1 96.88 331 VAL B O 1
ATOM 10465 N N . LYS B 1 332 ? -24.781 29.312 -7.574 1 96.31 332 LYS B N 1
ATOM 10466 C CA . LYS B 1 332 ? -24.906 28.562 -8.82 1 96.31 332 LYS B CA 1
ATOM 10467 C C . LYS B 1 332 ? -23.531 28.141 -9.344 1 96.31 332 LYS B C 1
ATOM 10469 O O . LYS B 1 332 ? -22.531 28.828 -9.094 1 96.31 332 LYS B O 1
ATOM 10474 N N . LYS B 1 333 ? -23.516 27.094 -10.055 1 95 333 LYS B N 1
ATOM 10475 C CA . LYS B 1 333 ? -22.266 26.531 -10.578 1 95 333 LYS B CA 1
ATOM 10476 C C . LYS B 1 333 ? -21.5 27.562 -11.406 1 95 333 LYS B C 1
ATOM 10478 O O . LYS B 1 333 ? -20.281 27.625 -11.336 1 95 333 LYS B O 1
ATOM 10483 N N . LYS B 1 334 ? -22.156 28.422 -12.164 1 93.44 334 LYS B N 1
ATOM 10484 C CA . LYS B 1 334 ? -21.547 29.406 -13.055 1 93.44 334 LYS B CA 1
ATOM 10485 C C . LYS B 1 334 ? -20.844 30.5 -12.266 1 93.44 334 LYS B C 1
ATOM 10487 O O . LYS B 1 334 ? -19.953 31.172 -12.781 1 93.44 334 LYS B O 1
ATOM 10492 N N . ASN B 1 335 ? -21.234 30.641 -10.969 1 96.19 335 ASN B N 1
ATOM 10493 C CA . ASN B 1 335 ? -20.719 31.75 -10.18 1 96.19 335 ASN B CA 1
ATOM 10494 C C . ASN B 1 335 ? -19.656 31.281 -9.18 1 96.19 335 ASN B C 1
ATOM 10496 O O . ASN B 1 335 ? -19.25 32.062 -8.305 1 96.19 335 ASN B O 1
ATOM 10500 N N . LEU B 1 336 ? -19.188 30.078 -9.297 1 96.62 336 LEU B N 1
ATOM 10501 C CA . LEU B 1 336 ? -18.203 29.531 -8.367 1 96.62 336 LEU B CA 1
ATOM 10502 C C . LEU B 1 336 ? -16.891 30.297 -8.461 1 96.62 336 LEU B C 1
ATOM 10504 O O . LEU B 1 336 ? -16.172 30.438 -7.465 1 96.62 336 LEU B O 1
ATOM 10508 N N . ASN B 1 337 ? -16.547 30.891 -9.617 1 95.81 337 ASN B N 1
ATOM 10509 C CA . ASN B 1 337 ? -15.273 31.562 -9.852 1 95.81 337 ASN B CA 1
ATOM 10510 C C . ASN B 1 337 ? -15.273 32.969 -9.273 1 95.81 337 ASN B C 1
ATOM 10512 O O . ASN B 1 337 ? -14.234 33.625 -9.227 1 95.81 337 ASN B O 1
ATOM 10516 N N . GLN B 1 338 ? -16.406 33.406 -8.711 1 97 338 GLN B N 1
ATOM 10517 C CA . GLN B 1 338 ? -16.516 34.75 -8.172 1 97 338 GLN B CA 1
ATOM 10518 C C . GLN B 1 338 ? -16.125 34.781 -6.691 1 97 338 GLN B C 1
ATOM 10520 O O . GLN B 1 338 ? -16.453 35.75 -5.984 1 97 338 GLN B O 1
ATOM 10525 N N . MET B 1 339 ? -15.453 33.781 -6.273 1 97.25 339 MET B N 1
ATOM 10526 C CA . MET B 1 339 ? -15.062 33.625 -4.871 1 97.25 339 MET B CA 1
ATOM 10527 C C . MET B 1 339 ? -14.312 34.875 -4.387 1 97.25 339 MET B C 1
ATOM 10529 O O . MET B 1 339 ? -13.406 35.375 -5.062 1 97.25 339 MET B O 1
ATOM 10533 N N . GLY B 1 340 ? -14.734 35.469 -3.299 1 95.81 340 GLY B N 1
ATOM 10534 C CA . GLY B 1 340 ? -14.023 36.594 -2.658 1 95.81 340 GLY B CA 1
ATOM 10535 C C . GLY B 1 340 ? -14.523 37.938 -3.092 1 95.81 340 GLY B C 1
ATOM 10536 O O . GLY B 1 340 ? -14.195 38.969 -2.471 1 95.81 340 GLY B O 1
ATOM 10537 N N . THR B 1 341 ? -15.383 38.062 -4.164 1 96.94 341 THR B N 1
ATOM 10538 C CA . THR B 1 341 ? -15.961 39.344 -4.543 1 96.94 341 THR B CA 1
ATOM 10539 C C . THR B 1 341 ? -16.969 39.812 -3.496 1 96.94 341 THR B C 1
ATOM 10541 O O . THR B 1 341 ? -17.453 39 -2.693 1 96.94 341 THR B O 1
ATOM 10544 N N . THR B 1 342 ? -17.188 41 -3.541 1 95.5 342 THR B N 1
ATOM 10545 C CA . THR B 1 342 ? -18.141 41.562 -2.598 1 95.5 342 THR B CA 1
ATOM 10546 C C . THR B 1 342 ? -19.516 40.938 -2.791 1 95.5 342 THR B C 1
ATOM 10548 O O . THR B 1 342 ? -20.203 40.594 -1.817 1 95.5 342 THR B O 1
ATOM 10551 N N . GLU B 1 343 ? -19.891 40.719 -3.994 1 95.75 343 GLU B N 1
ATOM 10552 C CA . GLU B 1 343 ? -21.172 40.125 -4.312 1 95.75 343 GLU B CA 1
ATOM 10553 C C . GLU B 1 343 ? -21.234 38.688 -3.82 1 95.75 343 GLU 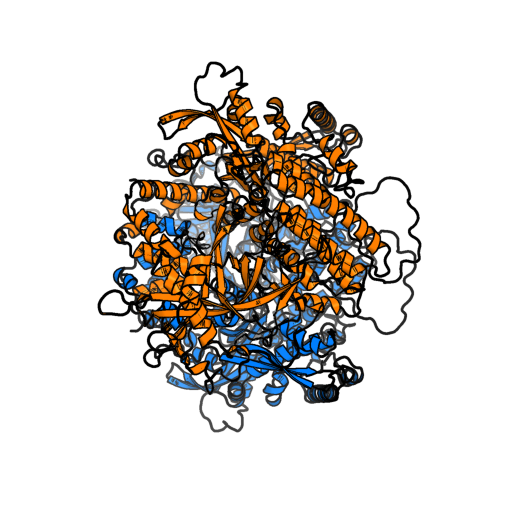B C 1
ATOM 10555 O O . GLU B 1 343 ? -22.266 38.25 -3.291 1 95.75 343 GLU B O 1
ATOM 10560 N N . ASP B 1 344 ? -20.203 37.969 -3.998 1 96.69 344 ASP B N 1
ATOM 10561 C CA . ASP B 1 344 ? -20.125 36.594 -3.557 1 96.69 344 ASP B CA 1
ATOM 10562 C C . ASP B 1 344 ? -20.234 36.5 -2.037 1 96.69 344 ASP B C 1
ATOM 10564 O O . ASP B 1 344 ? -20.984 35.656 -1.517 1 96.69 344 ASP B O 1
ATOM 10568 N N . MET B 1 345 ? -19.5 37.344 -1.337 1 95.62 345 MET B N 1
ATOM 10569 C CA . MET B 1 345 ? -19.469 37.281 0.123 1 95.62 345 MET B CA 1
ATOM 10570 C C . MET B 1 345 ? -20.844 37.625 0.707 1 95.62 345 MET B C 1
ATOM 10572 O O . MET B 1 345 ? -21.266 37.031 1.688 1 95.62 345 MET B O 1
ATOM 10576 N N . ILE B 1 346 ? -21.531 38.531 0.042 1 95.25 346 ILE B N 1
ATOM 10577 C CA . ILE B 1 346 ? -22.875 38.906 0.489 1 95.25 346 ILE B CA 1
ATOM 10578 C C . ILE B 1 346 ? -23.859 37.781 0.176 1 95.25 346 ILE B C 1
ATOM 10580 O O . ILE B 1 346 ? -24.719 37.469 0.996 1 95.25 346 ILE B O 1
ATOM 10584 N N . PHE B 1 347 ? -23.719 37.281 -0.929 1 96.38 347 PHE B N 1
ATOM 10585 C CA . PHE B 1 347 ? -24.609 36.219 -1.386 1 96.38 347 PHE B CA 1
ATOM 10586 C C . PHE B 1 347 ? -24.578 35.031 -0.436 1 96.38 347 PHE B C 1
ATOM 10588 O O . PHE B 1 347 ? -25.625 34.469 -0.107 1 96.38 347 PHE B O 1
ATOM 10595 N N . ARG B 1 348 ? -23.453 34.562 0.02 1 94.44 348 ARG B N 1
ATOM 10596 C CA . ARG B 1 348 ? -23.281 33.438 0.897 1 94.44 348 ARG B CA 1
ATOM 10597 C C . ARG B 1 348 ? -24.016 33.625 2.221 1 94.44 348 ARG B C 1
ATOM 10599 O O . ARG B 1 348 ? -24.547 32.688 2.801 1 94.44 348 ARG B O 1
ATOM 10606 N N . ASP B 1 349 ? -24.016 34.875 2.613 1 93.56 349 ASP B N 1
ATOM 10607 C CA . ASP B 1 349 ? -24.641 35.188 3.889 1 93.56 349 ASP B CA 1
ATOM 10608 C C . ASP B 1 349 ? -26.156 35.281 3.744 1 93.56 349 ASP B C 1
ATOM 10610 O O . ASP B 1 349 ? -26.906 34.906 4.664 1 93.56 349 ASP B O 1
ATOM 10614 N N . GLN B 1 350 ? -26.594 35.656 2.613 1 95.94 350 GLN B N 1
ATOM 10615 C CA . GLN B 1 350 ? -28.016 35.875 2.396 1 95.94 350 GLN B CA 1
ATOM 10616 C C . GLN B 1 350 ? -28.719 34.594 1.951 1 95.94 350 GLN B C 1
ATOM 10618 O O . GLN B 1 350 ? -29.922 34.438 2.17 1 95.94 350 GLN B O 1
ATOM 10623 N N . HIS B 1 351 ? -27.953 33.781 1.329 1 96.75 351 HIS B N 1
ATOM 10624 C CA . HIS B 1 351 ? -28.578 32.594 0.764 1 96.75 351 HIS B CA 1
ATOM 10625 C C . HIS B 1 351 ? -27.906 31.312 1.268 1 96.75 351 HIS B C 1
ATOM 10627 O O . HIS B 1 351 ? -27.422 30.5 0.471 1 96.75 351 HIS B O 1
ATOM 10633 N N . PRO B 1 352 ? -27.906 31.125 2.568 1 96.19 352 PRO B N 1
ATOM 10634 C CA . PRO B 1 352 ? -27.391 29.844 3.092 1 96.19 352 PRO B CA 1
ATOM 10635 C C . PRO B 1 352 ? -28.344 28.688 2.842 1 96.19 352 PRO B C 1
ATOM 10637 O O . PRO B 1 352 ? -29.562 28.891 2.678 1 96.19 352 PRO B O 1
ATOM 10640 N N . ARG B 1 353 ? -27.828 27.516 2.719 1 95.38 353 ARG B N 1
ATOM 10641 C CA . ARG B 1 353 ? -28.688 26.344 2.678 1 95.38 353 ARG B CA 1
ATOM 10642 C C . ARG B 1 353 ? -29.312 26.078 4.043 1 95.38 353 ARG B C 1
ATOM 10644 O O . ARG B 1 353 ? -28.625 26.109 5.066 1 95.38 353 ARG B O 1
ATOM 10651 N N . ILE B 1 354 ? -30.547 25.891 4.039 1 94.5 354 ILE B N 1
ATOM 10652 C CA . ILE B 1 354 ? -31.266 25.641 5.285 1 94.5 354 ILE B CA 1
ATOM 10653 C C . ILE B 1 354 ? -32.219 24.469 5.102 1 94.5 354 ILE B C 1
ATOM 10655 O O . ILE B 1 354 ? -32.844 24.328 4.039 1 94.5 354 ILE B O 1
ATOM 10659 N N . ASP B 1 355 ? -32.25 23.672 6.098 1 95.06 355 ASP B N 1
ATOM 10660 C CA . ASP B 1 355 ? -33.219 22.578 6.102 1 95.06 355 ASP B CA 1
ATOM 10661 C C . ASP B 1 355 ? -34.594 23.062 6.602 1 95.06 355 ASP B C 1
ATOM 10663 O O . ASP B 1 355 ? -34.938 22.844 7.762 1 95.06 355 ASP B O 1
ATOM 10667 N N . ASP B 1 356 ? -35.406 23.562 5.684 1 93 356 ASP B N 1
ATOM 10668 C CA . ASP B 1 356 ? -36.688 24.125 6.066 1 93 356 ASP B CA 1
ATOM 10669 C C . ASP B 1 356 ? -37.844 23.219 5.629 1 93 356 ASP B C 1
ATOM 10671 O O . ASP B 1 356 ? -37.625 22.172 5.02 1 93 356 ASP B O 1
ATOM 10675 N N . ASP B 1 357 ? -39 23.594 5.984 1 93.31 357 ASP B N 1
ATOM 10676 C CA . ASP B 1 357 ? -40.219 22.781 5.711 1 93.31 357 ASP B CA 1
ATOM 10677 C C . ASP B 1 357 ? -40.469 22.703 4.211 1 93.31 357 ASP B C 1
ATOM 10679 O O . ASP B 1 357 ? -40.938 21.688 3.713 1 93.31 357 ASP B O 1
ATOM 10683 N N . ALA B 1 358 ? -40.188 23.766 3.594 1 93.31 358 ALA B N 1
ATOM 10684 C CA . ALA B 1 358 ? -40.438 23.781 2.152 1 93.31 358 ALA B CA 1
ATOM 10685 C C . ALA B 1 358 ? -39.562 22.734 1.44 1 93.31 358 ALA B C 1
ATOM 10687 O O . ALA B 1 358 ? -40.062 22.047 0.546 1 93.31 358 ALA B O 1
ATOM 10688 N N . ARG B 1 359 ? -38.312 22.703 1.801 1 94.44 359 ARG B N 1
ATOM 10689 C CA . ARG B 1 359 ? -37.406 21.703 1.228 1 94.44 359 ARG B CA 1
ATOM 10690 C C . ARG B 1 359 ? -37.906 20.297 1.532 1 94.44 359 ARG B C 1
ATOM 10692 O O . ARG B 1 359 ? -37.938 19.438 0.645 1 94.44 359 ARG B O 1
ATOM 10699 N N . ARG B 1 360 ? -38.344 20.047 2.701 1 94.94 360 ARG B N 1
ATOM 10700 C CA . ARG B 1 360 ? -38.781 18.734 3.127 1 94.94 360 ARG B CA 1
ATOM 10701 C C . ARG B 1 360 ? -40.031 18.312 2.373 1 94.94 360 ARG B C 1
ATOM 10703 O O . ARG B 1 360 ? -40.188 17.141 1.984 1 94.94 360 ARG B O 1
ATOM 10710 N N . LYS B 1 361 ? -40.875 19.266 2.186 1 94.75 361 LYS B N 1
ATOM 10711 C CA . LYS B 1 361 ? -42.094 18.969 1.461 1 94.75 361 LYS B CA 1
ATOM 10712 C C . LYS B 1 361 ? -41.812 18.609 0.006 1 94.75 361 LYS B C 1
ATOM 10714 O O . LYS B 1 361 ? -42.406 17.688 -0.539 1 94.75 361 LYS B O 1
ATOM 10719 N N . SER B 1 362 ? -40.938 19.359 -0.529 1 95.75 362 SER B N 1
ATOM 10720 C CA . SER B 1 362 ? -40.594 19.094 -1.92 1 95.75 362 SER B CA 1
ATOM 10721 C C . SER B 1 362 ? -39.969 17.719 -2.082 1 95.75 362 SER B C 1
ATOM 10723 O O . SER B 1 362 ? -40.25 17.016 -3.064 1 95.75 362 SER B O 1
ATOM 10725 N N . VAL B 1 363 ? -39.125 17.328 -1.203 1 96.44 363 VAL B N 1
ATOM 10726 C CA . VAL B 1 363 ? -38.5 16.016 -1.241 1 96.44 363 VAL B CA 1
ATOM 10727 C C . VAL B 1 363 ? -39.531 14.93 -1.078 1 96.44 363 VAL B C 1
ATOM 10729 O O . VAL B 1 363 ? -39.531 13.93 -1.807 1 96.44 363 VAL B O 1
ATOM 10732 N N . LEU B 1 364 ? -40.5 15.102 -0.146 1 95.38 364 LEU B N 1
ATOM 10733 C CA . LEU B 1 364 ? -41.531 14.117 0.095 1 95.38 364 LEU B CA 1
ATOM 10734 C C . LEU B 1 364 ? -42.438 13.977 -1.121 1 95.38 364 LEU B C 1
ATOM 10736 O O . LEU B 1 364 ? -42.875 12.867 -1.466 1 95.38 364 LEU B O 1
ATOM 10740 N N . GLU B 1 365 ? -42.719 15.094 -1.758 1 95.5 365 GLU B N 1
ATOM 10741 C CA . GLU B 1 365 ? -43.531 15.062 -2.971 1 95.5 365 GLU B CA 1
ATOM 10742 C C . GLU B 1 365 ? -42.812 14.281 -4.082 1 95.5 365 GLU B C 1
ATOM 10744 O O . GLU B 1 365 ? -43.469 13.492 -4.785 1 95.5 365 GLU B O 1
ATOM 10749 N N . SER B 1 366 ? -41.594 14.586 -4.23 1 95.94 366 SER B N 1
ATOM 10750 C CA . SER B 1 366 ? -40.844 13.875 -5.246 1 95.94 366 SER B CA 1
ATOM 10751 C C . SER B 1 366 ? -40.844 12.375 -4.977 1 95.94 366 SER B C 1
ATOM 10753 O O . SER B 1 366 ? -40.875 11.57 -5.91 1 95.94 366 SER B O 1
ATOM 10755 N N . ARG B 1 367 ? -40.75 11.961 -3.785 1 94.06 367 ARG B N 1
ATOM 10756 C CA . ARG B 1 367 ? -40.75 10.555 -3.406 1 94.06 367 ARG B CA 1
ATOM 10757 C C . ARG B 1 367 ? -42.062 9.883 -3.721 1 94.06 367 ARG B C 1
ATOM 10759 O O . ARG B 1 367 ? -42.125 8.727 -4.129 1 94.06 367 ARG B O 1
ATOM 10766 N N . GLU B 1 368 ? -43.125 10.633 -3.531 1 92.5 368 GLU B N 1
ATOM 10767 C CA . GLU B 1 368 ? -44.438 10.102 -3.852 1 92.5 368 GLU B CA 1
ATOM 10768 C C . GLU B 1 368 ? -44.594 9.852 -5.348 1 92.5 368 GLU B C 1
ATOM 10770 O O . GLU B 1 368 ? -45.219 8.883 -5.762 1 92.5 368 GLU B O 1
ATOM 10775 N N . ILE B 1 369 ? -44 10.703 -6.07 1 93 369 ILE B N 1
ATOM 10776 C CA . ILE B 1 369 ? -44 10.531 -7.52 1 93 369 ILE B CA 1
ATOM 10777 C C . ILE B 1 369 ? -43.219 9.266 -7.902 1 93 369 ILE B C 1
ATOM 10779 O O . ILE B 1 369 ? -43.656 8.516 -8.773 1 93 369 ILE B O 1
ATOM 10783 N N . ILE B 1 370 ? -42.125 9.047 -7.281 1 92.5 370 ILE B N 1
ATOM 10784 C CA . ILE B 1 370 ? -41.312 7.871 -7.547 1 92.5 370 ILE B CA 1
ATOM 10785 C C . ILE B 1 370 ? -42.062 6.613 -7.137 1 92.5 370 ILE B C 1
ATOM 10787 O O . ILE B 1 370 ? -42.062 5.605 -7.852 1 92.5 370 ILE B O 1
ATOM 10791 N N . ARG B 1 371 ? -42.75 6.664 -5.992 1 89.81 371 ARG B N 1
ATOM 10792 C CA . ARG B 1 371 ? -43.531 5.535 -5.512 1 89.81 371 ARG B CA 1
ATOM 10793 C C . ARG B 1 371 ? -44.688 5.219 -6.477 1 89.81 371 ARG B C 1
ATOM 10795 O O . ARG B 1 371 ? -45.156 4.078 -6.543 1 89.81 371 ARG B O 1
ATOM 10802 N N . GLY B 1 372 ? -45.062 6.254 -7.176 1 87.25 372 GLY B N 1
ATOM 10803 C CA . GLY B 1 372 ? -46.094 6.082 -8.172 1 87.25 372 GLY B CA 1
ATOM 10804 C C . GLY B 1 372 ? -45.594 5.406 -9.438 1 87.25 372 GLY B C 1
ATOM 10805 O O . GLY B 1 372 ? -46.406 5.105 -10.336 1 87.25 372 GLY B O 1
ATOM 10806 N N . GLY B 1 373 ? -44.312 5.164 -9.547 1 87.94 373 GLY B N 1
ATOM 10807 C CA . GLY B 1 373 ? -43.812 4.387 -10.664 1 87.94 373 GLY B CA 1
ATOM 10808 C C . GLY B 1 373 ? -42.969 5.203 -11.617 1 87.94 373 GLY B C 1
ATOM 10809 O O . GLY B 1 373 ? -42.594 4.727 -12.695 1 87.94 373 GLY B O 1
ATOM 10810 N N . VAL B 1 374 ? -42.688 6.422 -11.312 1 88.81 374 VAL B N 1
ATOM 10811 C CA . VAL B 1 374 ? -41.875 7.266 -12.172 1 88.81 374 VAL B CA 1
ATOM 10812 C C . VAL B 1 374 ? -40.406 7.016 -11.883 1 88.81 374 VAL B C 1
ATOM 10814 O O . VAL B 1 374 ? -40.031 6.727 -10.742 1 88.81 374 VAL B O 1
ATOM 10817 N N . ALA B 1 375 ? -39.625 7.047 -12.93 1 88.44 375 ALA B N 1
ATOM 10818 C CA . ALA B 1 375 ? -38.188 6.824 -12.773 1 88.44 375 ALA B CA 1
ATOM 10819 C C . ALA B 1 375 ? -37.562 7.926 -11.922 1 88.44 375 ALA B C 1
ATOM 10821 O O . ALA B 1 375 ? -38 9.078 -11.977 1 88.44 375 ALA B O 1
ATOM 10822 N N . VAL B 1 376 ? -36.531 7.637 -11.195 1 90.5 376 VAL B N 1
ATOM 10823 C CA . VAL B 1 376 ? -35.844 8.547 -10.258 1 90.5 376 VAL B CA 1
ATOM 10824 C C . VAL B 1 376 ? -35.344 9.773 -11.008 1 90.5 376 VAL B C 1
ATOM 10826 O O . VAL B 1 376 ? -35.438 10.891 -10.5 1 90.5 376 VAL B O 1
ATOM 10829 N N . GLY B 1 377 ? -34.781 9.648 -12.227 1 87.5 377 GLY B N 1
ATOM 10830 C CA . GLY B 1 377 ? -34.281 10.758 -13.008 1 87.5 377 GLY B CA 1
ATOM 10831 C C . GLY B 1 377 ? -35.312 11.352 -13.953 1 87.5 377 GLY B C 1
ATOM 10832 O O . GLY B 1 377 ? -34.969 12.156 -14.828 1 87.5 377 GLY B O 1
ATOM 10833 N N . GLY B 1 378 ? -36.594 11.031 -13.766 1 88.38 378 GLY B N 1
ATOM 10834 C CA . GLY B 1 378 ? -37.625 11.5 -14.664 1 88.38 378 GLY B CA 1
ATOM 10835 C C . GLY B 1 378 ? -37.906 12.977 -14.516 1 88.38 378 GLY B C 1
ATOM 10836 O O . GLY B 1 378 ? -37.656 13.57 -13.461 1 88.38 378 GLY B O 1
ATOM 10837 N N . ASP B 1 379 ? -38.469 13.57 -15.469 1 90.38 379 ASP B N 1
ATOM 10838 C CA . ASP B 1 379 ? -38.719 15 -15.531 1 90.38 379 ASP B CA 1
ATOM 10839 C C . ASP B 1 379 ? -39.688 15.438 -14.43 1 90.38 379 ASP B C 1
ATOM 10841 O O . ASP B 1 379 ? -39.531 16.516 -13.859 1 90.38 379 ASP B O 1
ATOM 10845 N N . ARG B 1 380 ? -40.594 14.641 -14.18 1 91.75 380 ARG B N 1
ATOM 10846 C CA . ARG B 1 380 ? -41.594 14.984 -13.156 1 91.75 380 ARG B CA 1
ATOM 10847 C C . ARG B 1 380 ? -40.938 15.055 -11.773 1 91.75 380 ARG B C 1
ATOM 10849 O O . ARG B 1 380 ? -41.344 15.859 -10.938 1 91.75 380 ARG B O 1
ATOM 10856 N N . VAL B 1 381 ? -40.062 14.195 -11.539 1 93.62 381 VAL B N 1
ATOM 10857 C CA . VAL B 1 381 ? -39.375 14.172 -10.266 1 93.62 381 VAL B CA 1
ATOM 10858 C C . VAL B 1 381 ? -38.469 15.391 -10.156 1 93.62 381 VAL B C 1
ATOM 10860 O O . VAL B 1 381 ? -38.438 16.078 -9.133 1 93.62 381 VAL B O 1
ATOM 10863 N N . VAL B 1 382 ? -37.75 15.719 -11.219 1 90.81 382 VAL B N 1
ATOM 10864 C CA . VAL B 1 382 ? -36.781 16.812 -11.234 1 90.81 382 VAL B CA 1
ATOM 10865 C C . VAL B 1 382 ? -37.5 18.141 -11.117 1 90.81 382 VAL B C 1
ATOM 10867 O O . VAL B 1 382 ? -37 19.094 -10.508 1 90.81 382 VAL B O 1
ATOM 10870 N N . ALA B 1 383 ? -38.688 18.172 -11.633 1 91.38 383 ALA B N 1
ATOM 10871 C CA . ALA B 1 383 ? -39.469 19.391 -11.625 1 91.38 383 ALA B CA 1
ATOM 10872 C C . ALA B 1 383 ? -39.906 19.766 -10.203 1 91.38 383 ALA B C 1
ATOM 10874 O O . ALA B 1 383 ? -40.094 20.953 -9.898 1 91.38 383 ALA B O 1
ATOM 10875 N N . CYS B 1 384 ? -39.938 18.781 -9.328 1 92.56 384 CYS B N 1
ATOM 10876 C CA . CYS B 1 384 ? -40.344 19.016 -7.953 1 92.56 384 CYS B CA 1
ATOM 10877 C C . CYS B 1 384 ? -39.188 19.531 -7.109 1 92.56 384 CYS B C 1
ATOM 10879 O O . CYS B 1 384 ? -39.406 20.078 -6.027 1 92.56 384 CYS B O 1
ATOM 10881 N N . LEU B 1 385 ? -38.062 19.375 -7.637 1 93.5 385 LEU B N 1
ATOM 10882 C CA . LEU B 1 385 ? -36.875 19.656 -6.824 1 93.5 385 LEU B CA 1
ATOM 10883 C C . LEU B 1 385 ? -36.156 20.906 -7.328 1 93.5 385 LEU B C 1
ATOM 10885 O O . LEU B 1 385 ? -36.188 21.188 -8.523 1 93.5 385 LEU B O 1
ATOM 10889 N N . SER B 1 386 ? -35.594 21.672 -6.355 1 90.25 386 SER B N 1
ATOM 10890 C CA . SER B 1 386 ? -34.844 22.875 -6.672 1 90.25 386 SER B CA 1
ATOM 10891 C C . SER B 1 386 ? -33.469 22.859 -5.984 1 90.25 386 SER B C 1
ATOM 10893 O O . SER B 1 386 ? -33.219 22.031 -5.105 1 90.25 386 SER B O 1
ATOM 10895 N N . ASN B 1 387 ? -32.562 23.656 -6.383 1 93 387 ASN B N 1
ATOM 10896 C CA . ASN B 1 387 ? -31.281 23.922 -5.73 1 93 387 ASN B CA 1
ATOM 10897 C C . ASN B 1 387 ? -30.438 22.672 -5.617 1 93 387 ASN B C 1
ATOM 10899 O O . ASN B 1 387 ? -29.75 22.453 -4.609 1 93 387 ASN B O 1
ATOM 10903 N N . SER B 1 388 ? -30.5 21.75 -6.531 1 94.38 388 SER B N 1
ATOM 10904 C CA . SER B 1 388 ? -29.719 20.531 -6.645 1 94.38 388 SER B CA 1
ATOM 10905 C C . SER B 1 388 ? -30.125 19.516 -5.59 1 94.38 388 SER B C 1
ATOM 10907 O O . SER B 1 388 ? -29.344 18.609 -5.254 1 94.38 388 SER B O 1
ATOM 10909 N N . ASP B 1 389 ? -31.281 19.688 -5.004 1 95.44 389 ASP B N 1
ATOM 10910 C CA . ASP B 1 389 ? -31.797 18.703 -4.059 1 95.44 389 ASP B CA 1
ATOM 10911 C C . ASP B 1 389 ? -32.094 17.375 -4.758 1 95.44 389 ASP B C 1
ATOM 10913 O O . ASP B 1 389 ? -32.25 17.344 -5.98 1 95.44 389 ASP B O 1
ATOM 10917 N N . VAL B 1 390 ? -32.125 16.297 -4.066 1 95.81 390 VAL B N 1
ATOM 10918 C CA . VAL B 1 390 ? -32.375 14.969 -4.617 1 95.81 390 VAL B CA 1
ATOM 10919 C C . VAL B 1 390 ? -33.562 14.336 -3.902 1 95.81 390 VAL B C 1
ATOM 10921 O O . VAL B 1 390 ? -33.969 14.773 -2.814 1 95.81 390 VAL B O 1
ATOM 10924 N N . PRO B 1 391 ? -34.188 13.391 -4.492 1 95.12 391 PRO B N 1
ATOM 10925 C CA . PRO B 1 391 ? -35.406 12.797 -3.912 1 95.12 391 PRO B CA 1
ATOM 10926 C C . PRO B 1 391 ? -35.094 11.766 -2.83 1 95.12 391 PRO B C 1
ATOM 10928 O O . PRO B 1 391 ? -35.625 10.648 -2.865 1 95.12 391 PRO B O 1
ATOM 10931 N N . THR B 1 392 ? -34.25 12.008 -1.906 1 95.94 392 THR B N 1
ATOM 10932 C CA . THR B 1 392 ? -33.906 11.18 -0.755 1 95.94 392 THR B CA 1
ATOM 10933 C C . THR B 1 392 ? -34.156 11.93 0.548 1 95.94 392 THR B C 1
ATOM 10935 O O . THR B 1 392 ? -33.781 13.086 0.699 1 95.94 392 THR B O 1
ATOM 10938 N N . VAL B 1 393 ? -34.906 11.289 1.401 1 95.81 393 VAL B N 1
ATOM 10939 C CA . VAL B 1 393 ? -35.156 11.898 2.705 1 95.81 393 VAL B CA 1
ATOM 10940 C C . VAL B 1 393 ? -33.875 11.891 3.541 1 95.81 393 VAL B C 1
ATOM 10942 O O . VAL B 1 393 ? -33.281 10.828 3.77 1 95.81 393 VAL B O 1
ATOM 10945 N N . ASN B 1 394 ? -33.5 12.992 3.916 1 97 394 ASN B N 1
ATOM 10946 C CA . ASN B 1 394 ? -32.312 13.125 4.754 1 97 394 ASN B CA 1
ATOM 10947 C C . ASN B 1 394 ? -32.562 12.633 6.176 1 97 394 ASN B C 1
ATOM 10949 O O . ASN B 1 394 ? -33.5 13.078 6.828 1 97 394 ASN B O 1
ATOM 10953 N N . ALA B 1 395 ? -31.719 11.727 6.637 1 97.56 395 ALA B N 1
ATOM 10954 C CA . ALA B 1 395 ? -31.906 11.109 7.949 1 97.56 395 ALA B CA 1
ATOM 10955 C C . ALA B 1 395 ? -31.891 12.164 9.055 1 97.56 395 ALA B C 1
ATOM 10957 O O . ALA B 1 395 ? -32.656 12.062 10.023 1 97.56 395 ALA B O 1
ATOM 10958 N N . PHE B 1 396 ? -31.031 13.164 8.961 1 97.38 396 PHE B N 1
ATOM 10959 C CA . PHE B 1 396 ? -30.938 14.211 9.977 1 97.38 396 PHE B CA 1
ATOM 10960 C C . PHE B 1 396 ? -32.188 15.094 9.953 1 97.38 396 PHE B C 1
ATOM 10962 O O . PHE B 1 396 ? -32.625 15.547 11 1 97.38 396 PHE B O 1
ATOM 10969 N N . SER B 1 397 ? -32.688 15.336 8.727 1 95.5 397 SER B N 1
ATOM 10970 C CA . SER B 1 397 ? -33.906 16.125 8.586 1 95.5 397 SER B CA 1
ATOM 10971 C C . SER B 1 397 ? -35.094 15.391 9.203 1 95.5 397 SER B C 1
ATOM 10973 O O . SER B 1 397 ? -35.875 15.992 9.93 1 95.5 397 SER B O 1
ATOM 10975 N N . SER B 1 398 ? -35.188 14.141 8.922 1 94.94 398 SER B N 1
ATOM 10976 C CA . SER B 1 398 ? -36.312 13.344 9.367 1 94.94 398 SER B CA 1
ATOM 10977 C C . SER B 1 398 ? -36.312 13.148 10.883 1 94.94 398 SER B C 1
ATOM 10979 O O . SER B 1 398 ? -37.344 13.227 11.539 1 94.94 398 SER B O 1
ATOM 10981 N N . ARG B 1 399 ? -35.156 12.938 11.438 1 96 399 ARG B N 1
ATOM 10982 C CA . ARG B 1 399 ? -35.062 12.562 12.844 1 96 399 ARG B CA 1
ATOM 10983 C C . ARG B 1 399 ? -34.844 13.789 13.727 1 96 399 ARG B C 1
ATOM 10985 O O . ARG B 1 399 ? -35.25 13.805 14.883 1 96 399 ARG B O 1
ATOM 10992 N N . LEU B 1 400 ? -34.219 14.789 13.203 1 95.38 400 LEU B N 1
ATOM 10993 C CA . LEU B 1 400 ? -33.812 15.906 14.055 1 95.38 400 LEU B CA 1
ATOM 10994 C C . LEU B 1 400 ? -34.469 17.203 13.57 1 95.38 400 LEU B C 1
ATOM 10996 O O . LEU B 1 400 ? -34.312 18.25 14.227 1 95.38 400 LEU B O 1
ATOM 11000 N N . GLY B 1 401 ? -35.125 17.219 12.453 1 91.06 401 GLY B N 1
ATOM 11001 C CA . GLY B 1 401 ? -35.719 18.438 11.891 1 91.06 401 GLY B CA 1
ATOM 11002 C C . GLY B 1 401 ? -36.594 19.172 12.875 1 91.06 401 GLY B C 1
ATOM 11003 O O . GLY B 1 401 ? -36.625 20.406 12.898 1 91.06 401 GLY B O 1
ATOM 11004 N N . HIS B 1 402 ? -37.312 18.484 13.711 1 88.31 402 HIS B N 1
ATOM 11005 C CA . HIS B 1 402 ? -38.25 19.062 14.656 1 88.31 402 HIS B CA 1
ATOM 11006 C C . HIS B 1 402 ? -37.531 19.781 15.797 1 88.31 402 HIS B C 1
ATOM 11008 O O . HIS B 1 402 ? -38.125 20.594 16.5 1 88.31 402 HIS B O 1
ATOM 11014 N N . THR B 1 403 ? -36.25 19.5 15.945 1 88.94 403 THR B N 1
ATOM 11015 C CA . THR B 1 403 ? -35.469 20.094 17.016 1 88.94 403 THR B CA 1
ATOM 11016 C C . THR B 1 403 ? -34.812 21.391 16.547 1 88.94 403 THR B C 1
ATOM 11018 O O . THR B 1 403 ? -34.125 22.062 17.328 1 88.94 403 THR B O 1
ATOM 11021 N N . GLY B 1 404 ? -34.938 21.734 15.281 1 87.31 404 GLY B N 1
ATOM 11022 C CA . GLY B 1 404 ? -34.281 22.922 14.742 1 87.31 404 GLY B CA 1
ATOM 11023 C C . GLY B 1 404 ? -32.875 22.641 14.242 1 87.31 404 GLY B C 1
ATOM 11024 O O . GLY B 1 404 ? -32.188 23.562 13.828 1 87.31 404 GLY B O 1
ATOM 11025 N N . PHE B 1 405 ? -32.5 21.375 14.305 1 93.38 405 PHE B N 1
ATOM 11026 C CA . PHE B 1 405 ? -31.188 20.969 13.828 1 93.38 405 PHE B CA 1
ATOM 11027 C C . PHE B 1 405 ? -31.062 21.203 12.328 1 93.38 405 PHE B C 1
ATOM 11029 O O . PHE B 1 405 ? -32 20.969 11.57 1 93.38 405 PHE B O 1
ATOM 11036 N N . ASN B 1 406 ? -29.906 21.781 11.875 1 94.38 406 ASN B N 1
ATOM 11037 C CA . ASN B 1 406 ? -29.578 22.016 10.469 1 94.38 406 ASN B CA 1
ATOM 11038 C C . ASN B 1 406 ? -28.297 21.297 10.062 1 94.38 406 ASN B C 1
ATOM 11040 O O . ASN B 1 406 ? -27.203 21.719 10.438 1 94.38 406 ASN B O 1
ATOM 11044 N N . ILE B 1 407 ? -28.422 20.266 9.258 1 95.75 407 ILE B N 1
ATOM 11045 C CA . ILE B 1 407 ? -27.281 19.453 8.867 1 95.75 407 ILE B CA 1
ATOM 11046 C C . ILE B 1 407 ? -26.297 20.297 8.062 1 95.75 407 ILE B C 1
ATOM 11048 O O . ILE B 1 407 ? -25.078 20.078 8.133 1 95.75 407 ILE B O 1
ATOM 11052 N N . PHE B 1 408 ? -26.75 21.266 7.277 1 96.38 408 PHE B N 1
ATOM 11053 C CA . PHE B 1 408 ? -25.891 22.078 6.422 1 96.38 408 PHE B CA 1
ATOM 11054 C C . PHE B 1 408 ? -24.906 22.891 7.258 1 96.38 408 PHE B C 1
ATOM 11056 O O . PHE B 1 408 ? -23.766 23.094 6.867 1 96.38 408 PHE B O 1
ATOM 11063 N N . GLY B 1 409 ? -25.328 23.312 8.375 1 93 409 GLY B N 1
ATOM 11064 C CA . GLY B 1 409 ? -24.484 24.078 9.273 1 93 409 GLY B CA 1
ATOM 11065 C C . GLY B 1 409 ? -23.422 23.25 9.953 1 93 409 GLY B C 1
ATOM 11066 O O . GLY B 1 409 ? -22.422 23.781 10.445 1 93 409 GLY B O 1
ATOM 11067 N N . CYS B 1 410 ? -23.594 21.922 9.953 1 95.31 410 CYS B N 1
ATOM 11068 C CA . CYS B 1 410 ? -22.656 21.016 10.617 1 95.31 410 CYS B CA 1
ATOM 11069 C C . CYS B 1 410 ? -21.547 20.594 9.664 1 95.31 410 CYS B C 1
ATOM 11071 O O . CYS B 1 410 ? -20.516 20.078 10.102 1 95.31 410 CYS B O 1
ATOM 11073 N N . LEU B 1 411 ? -21.734 20.75 8.367 1 96.69 411 LEU B N 1
ATOM 11074 C CA . LEU B 1 411 ? -20.75 20.359 7.363 1 96.69 411 LEU B CA 1
ATOM 11075 C C . LEU B 1 411 ? -19.656 21.406 7.219 1 96.69 411 LEU B C 1
ATOM 11077 O O . LEU B 1 411 ? -19.719 22.25 6.316 1 96.69 411 LEU B O 1
ATOM 11081 N N . VAL B 1 412 ? -18.625 21.297 7.949 1 96.38 412 VAL B N 1
ATOM 11082 C CA . VAL B 1 412 ? -17.594 22.328 8.078 1 96.38 412 VAL B CA 1
ATOM 11083 C C . VAL B 1 412 ? -16.609 22.219 6.918 1 96.38 412 VAL B C 1
ATOM 11085 O O . VAL B 1 412 ? -16.625 21.219 6.18 1 96.38 412 VAL B O 1
ATOM 11088 N N . VAL B 1 413 ? -15.789 23.219 6.75 1 96.25 413 VAL B N 1
ATOM 11089 C CA . VAL B 1 413 ? -14.781 23.297 5.699 1 96.25 413 VAL B CA 1
ATOM 11090 C C . VAL B 1 413 ? -13.633 22.344 6.008 1 96.25 413 VAL B C 1
ATOM 11092 O O . VAL B 1 413 ? -13.461 21.922 7.156 1 96.25 413 VAL B O 1
ATOM 11095 N N . ASP B 1 414 ? -12.898 21.984 4.973 1 94.06 414 ASP B N 1
ATOM 11096 C CA . ASP B 1 414 ? -11.781 21.047 5.109 1 94.06 414 ASP B CA 1
ATOM 11097 C C . ASP B 1 414 ? -10.539 21.578 4.41 1 94.06 414 ASP B C 1
ATOM 11099 O O . ASP B 1 414 ? -10.391 21.422 3.195 1 94.06 414 ASP B O 1
ATOM 11103 N N . LEU B 1 415 ? -9.625 21.953 5.148 1 95.88 415 LEU B N 1
ATOM 11104 C CA . LEU B 1 415 ? -8.43 22.594 4.625 1 95.88 415 LEU B CA 1
ATOM 11105 C C . LEU B 1 415 ? -7.59 21.609 3.811 1 95.88 415 LEU B C 1
ATOM 11107 O O . LEU B 1 415 ? -7.016 21.984 2.785 1 95.88 415 LEU B O 1
ATOM 11111 N N . LEU B 1 416 ? -7.535 20.422 4.203 1 94.75 416 LEU B N 1
ATOM 11112 C CA . LEU B 1 416 ? -6.707 19.406 3.559 1 94.75 416 LEU B CA 1
ATOM 11113 C C . LEU B 1 416 ? -7.188 19.141 2.137 1 94.75 416 LEU B C 1
ATOM 11115 O O . LEU B 1 416 ? -6.414 19.25 1.184 1 94.75 416 LEU B O 1
ATOM 11119 N N . HIS B 1 417 ? -8.43 18.859 1.916 1 94 417 HIS B N 1
ATOM 11120 C CA . HIS B 1 417 ? -8.953 18.422 0.625 1 94 417 HIS B CA 1
ATOM 11121 C C . HIS B 1 417 ? -9.305 19.625 -0.255 1 94 417 HIS B C 1
ATOM 11123 O O . HIS B 1 417 ? -9.266 19.531 -1.483 1 94 417 HIS B O 1
ATOM 11129 N N . GLU B 1 418 ? -9.625 20.703 0.346 1 96.44 418 GLU B N 1
ATOM 11130 C CA . GLU B 1 418 ? -10.117 21.828 -0.438 1 96.44 418 GLU B CA 1
ATOM 11131 C C . GLU B 1 418 ? -8.969 22.734 -0.883 1 96.44 418 GLU B C 1
ATOM 11133 O O . GLU B 1 418 ? -8.961 23.219 -2.016 1 96.44 418 GLU B O 1
ATOM 11138 N N . PHE B 1 419 ? -8.016 22.906 -0.021 1 97.06 419 PHE B N 1
ATOM 11139 C CA . PHE B 1 419 ? -6.957 23.844 -0.386 1 97.06 419 PHE B CA 1
ATOM 11140 C C . PHE B 1 419 ? -5.668 23.109 -0.707 1 97.06 419 PHE B C 1
ATOM 11142 O O . PHE B 1 419 ? -5.133 23.219 -1.812 1 97.06 419 PHE B O 1
ATOM 11149 N N . GLU B 1 420 ? -5.133 22.328 0.189 1 96.25 420 GLU B N 1
ATOM 11150 C CA . GLU B 1 420 ? -3.812 21.719 0.037 1 96.25 420 GLU B CA 1
ATOM 11151 C C . GLU B 1 420 ? -3.787 20.734 -1.129 1 96.25 420 GLU B C 1
ATOM 11153 O O . GLU B 1 420 ? -2.988 20.891 -2.055 1 96.25 420 GLU B O 1
ATOM 11158 N N . ILE B 1 421 ? -4.688 19.766 -1.124 1 93.81 421 ILE B N 1
ATOM 11159 C CA . ILE B 1 421 ? -4.73 18.797 -2.227 1 93.81 421 ILE B CA 1
ATOM 11160 C C . ILE B 1 421 ? -5.82 19.203 -3.219 1 93.81 421 ILE B C 1
ATOM 11162 O O . ILE B 1 421 ? -6.258 18.391 -4.035 1 93.81 421 ILE B O 1
ATOM 11166 N N . GLY B 1 422 ? -6.32 20.422 -3.135 1 95.5 422 GLY B N 1
ATOM 11167 C CA . GLY B 1 422 ? -7.316 20.953 -4.055 1 95.5 422 GLY B CA 1
ATOM 11168 C C . GLY B 1 422 ? -6.824 22.141 -4.852 1 95.5 422 GLY B C 1
ATOM 11169 O O . GLY B 1 422 ? -6.133 21.984 -5.859 1 95.5 422 GLY B O 1
ATOM 11170 N N . VAL B 1 423 ? -7.039 23.266 -4.344 1 97.56 423 VAL B N 1
ATOM 11171 C CA . VAL B 1 423 ? -6.777 24.5 -5.055 1 97.56 423 VAL B CA 1
ATOM 11172 C C . VAL B 1 423 ? -5.281 24.656 -5.312 1 97.56 423 VAL B C 1
ATOM 11174 O O . VAL B 1 423 ? -4.863 24.938 -6.438 1 97.56 423 VAL B O 1
ATOM 11177 N N . PHE B 1 424 ? -4.457 24.484 -4.309 1 96.94 424 PHE B N 1
ATOM 11178 C CA . PHE B 1 424 ? -3.025 24.688 -4.488 1 96.94 424 PHE B CA 1
ATOM 11179 C C . PHE B 1 424 ? -2.436 23.609 -5.391 1 96.94 424 PHE B C 1
ATOM 11181 O O . PHE B 1 424 ? -1.588 23.891 -6.238 1 96.94 424 PHE B O 1
ATOM 11188 N N . LYS B 1 425 ? -2.75 22.375 -5.117 1 95.81 425 LYS B N 1
ATOM 11189 C CA . LYS B 1 425 ? -2.266 21.328 -6.008 1 95.81 425 LYS B CA 1
ATOM 11190 C C . LYS B 1 425 ? -2.562 21.672 -7.465 1 95.81 425 LYS B C 1
ATOM 11192 O O . LYS B 1 425 ? -1.697 21.516 -8.336 1 95.81 425 LYS B O 1
ATOM 11197 N N . ALA B 1 426 ? -3.762 22.109 -7.789 1 95.44 426 ALA B N 1
ATOM 11198 C CA . ALA B 1 426 ? -4.152 22.469 -9.148 1 95.44 426 ALA B CA 1
ATOM 11199 C C . ALA B 1 426 ? -3.287 23.609 -9.68 1 95.44 426 ALA B C 1
ATOM 11201 O O . ALA B 1 426 ? -2.863 23.578 -10.844 1 95.44 426 ALA B O 1
ATOM 11202 N N . LEU B 1 427 ? -3.055 24.547 -8.82 1 96.75 427 LEU B N 1
ATOM 11203 C CA . LEU B 1 427 ? -2.203 25.656 -9.211 1 96.75 427 LEU B CA 1
ATOM 11204 C C . LEU B 1 427 ? -0.781 25.188 -9.492 1 96.75 427 LEU B C 1
ATOM 11206 O O . LEU B 1 427 ? -0.181 25.578 -10.5 1 96.75 427 LEU B O 1
ATOM 11210 N N . PHE B 1 428 ? -0.254 24.422 -8.578 1 96.25 428 PHE B N 1
ATOM 11211 C CA . PHE B 1 428 ? 1.112 23.922 -8.711 1 96.25 428 PHE B CA 1
ATOM 11212 C C . PHE B 1 428 ? 1.29 23.172 -10.023 1 96.25 428 PHE B C 1
ATOM 11214 O O . PHE B 1 428 ? 2.27 23.375 -10.742 1 96.25 428 PHE B O 1
ATOM 11221 N N . ILE B 1 429 ? 0.366 22.344 -10.336 1 94.12 429 ILE B N 1
ATOM 11222 C CA . ILE B 1 429 ? 0.414 21.578 -11.578 1 94.12 429 ILE B CA 1
ATOM 11223 C C . ILE B 1 429 ? 0.374 22.531 -12.766 1 94.12 429 ILE B C 1
ATOM 11225 O O . ILE B 1 429 ? 1.107 22.359 -13.742 1 94.12 429 ILE B O 1
ATOM 11229 N N . HIS B 1 430 ? -0.468 23.516 -12.711 1 94 430 HIS B N 1
ATOM 11230 C CA . HIS B 1 430 ? -0.576 24.5 -13.789 1 94 430 HIS B CA 1
ATOM 11231 C C . HIS B 1 430 ? 0.724 25.281 -13.961 1 94 430 HIS B C 1
ATOM 11233 O O . HIS B 1 430 ? 1.124 25.594 -15.086 1 94 430 HIS B O 1
ATOM 11239 N N . LEU B 1 431 ? 1.326 25.594 -12.844 1 95.69 431 LEU B N 1
ATOM 11240 C CA . LEU B 1 431 ? 2.594 26.312 -12.906 1 95.69 431 LEU B CA 1
ATOM 11241 C C . LEU B 1 431 ? 3.674 25.453 -13.555 1 95.69 431 LEU B C 1
ATOM 11243 O O . LEU B 1 431 ? 4.523 25.969 -14.289 1 95.69 431 LEU B O 1
ATOM 11247 N N . ILE B 1 432 ? 3.695 24.203 -13.258 1 93.94 432 ILE B N 1
ATOM 11248 C CA . ILE B 1 432 ? 4.637 23.297 -13.898 1 93.94 432 ILE B CA 1
ATOM 11249 C C . ILE B 1 432 ? 4.402 23.297 -15.414 1 93.94 432 ILE B C 1
ATOM 11251 O O . ILE B 1 432 ? 5.355 23.312 -16.188 1 93.94 432 ILE B O 1
ATOM 11255 N N . ARG B 1 433 ? 3.168 23.375 -15.844 1 90.69 433 ARG B N 1
ATOM 11256 C CA . ARG B 1 433 ? 2.832 23.422 -17.266 1 90.69 433 ARG B CA 1
ATOM 11257 C C . ARG B 1 433 ? 3.328 24.703 -17.906 1 90.69 433 ARG B C 1
ATOM 11259 O O . ARG B 1 433 ? 3.811 24.703 -19.031 1 90.69 433 ARG B O 1
ATOM 11266 N N . ILE B 1 434 ? 3.154 25.719 -17.188 1 91.94 434 ILE B N 1
ATOM 11267 C CA . ILE B 1 434 ? 3.615 27.016 -17.688 1 91.94 434 ILE B CA 1
ATOM 11268 C C . ILE B 1 434 ? 5.129 26.984 -17.875 1 91.94 434 ILE B C 1
ATOM 11270 O O . ILE B 1 434 ? 5.652 27.484 -18.875 1 91.94 434 ILE B O 1
ATOM 11274 N N . LEU B 1 435 ? 5.82 26.406 -16.859 1 93.31 435 LEU B N 1
ATOM 11275 C CA . LEU B 1 435 ? 7.273 26.281 -16.953 1 93.31 435 LEU B CA 1
ATOM 11276 C C . LEU B 1 435 ? 7.672 25.438 -18.156 1 93.31 435 LEU B C 1
ATOM 11278 O O . LEU B 1 435 ? 8.633 25.75 -18.859 1 93.31 435 LEU B O 1
ATOM 11282 N N . ASP B 1 436 ? 6.992 24.406 -18.359 1 88.06 436 ASP B N 1
ATOM 11283 C CA . ASP B 1 436 ? 7.277 23.516 -19.469 1 88.06 436 ASP B CA 1
ATOM 11284 C C . ASP B 1 436 ? 7.074 24.219 -20.812 1 88.06 436 ASP B C 1
ATOM 11286 O O . ASP B 1 436 ? 7.816 23.984 -21.766 1 88.06 436 ASP B O 1
ATOM 11290 N N . ALA B 1 437 ? 6.09 25.078 -20.922 1 86.25 437 ALA B N 1
ATOM 11291 C CA . ALA B 1 437 ? 5.754 25.797 -22.141 1 86.25 437 ALA B CA 1
ATOM 11292 C C . ALA B 1 437 ? 6.719 26.953 -22.391 1 86.25 437 ALA B C 1
ATOM 11294 O O . ALA B 1 437 ? 6.906 27.391 -23.531 1 86.25 437 ALA B O 1
ATOM 11295 N N . SER B 1 438 ? 7.25 27.453 -21.359 1 87.56 438 SER B N 1
ATOM 11296 C CA . SER B 1 438 ? 8.055 28.672 -21.453 1 87.56 438 SER B CA 1
ATOM 11297 C C . SER B 1 438 ? 9.445 28.375 -21.984 1 87.56 438 SER B C 1
ATOM 11299 O O . SER B 1 438 ? 10.125 29.266 -22.5 1 87.56 438 SER B O 1
ATOM 11301 N N . ALA B 1 439 ? 9.938 27.219 -21.719 1 83.62 439 ALA B N 1
ATOM 11302 C CA . ALA B 1 439 ? 11.266 26.859 -22.219 1 83.62 439 ALA B CA 1
ATOM 11303 C C . ALA B 1 439 ? 11.273 25.469 -22.828 1 83.62 439 ALA B C 1
ATOM 11305 O O . ALA B 1 439 ? 10.602 24.562 -22.328 1 83.62 439 ALA B O 1
ATOM 11306 N N . PRO B 1 440 ? 12.047 25.438 -23.938 1 75.94 440 PRO B N 1
ATOM 11307 C CA . PRO B 1 440 ? 12.109 24.109 -24.578 1 75.94 440 PRO B CA 1
ATOM 11308 C C . PRO B 1 440 ? 12.891 23.094 -23.75 1 75.94 440 PRO B C 1
ATOM 11310 O O . PRO B 1 440 ? 13.859 23.453 -23.078 1 75.94 440 PRO B O 1
ATOM 11313 N N . GLY B 1 441 ? 12.539 21.891 -23.812 1 69.25 441 GLY B N 1
ATOM 11314 C CA . GLY B 1 441 ? 13.281 20.766 -23.25 1 69.25 441 GLY B CA 1
ATOM 11315 C C . GLY B 1 441 ? 13.125 20.656 -21.75 1 69.25 441 GLY B C 1
ATOM 11316 O O . GLY B 1 441 ? 14.055 20.219 -21.062 1 69.25 441 GLY B O 1
ATOM 11317 N N . SER B 1 442 ? 12.195 21.125 -21.125 1 79.44 442 SER B N 1
ATOM 11318 C CA . SER B 1 442 ? 11.883 21.031 -19.703 1 79.44 442 SER B CA 1
ATOM 11319 C C . SER B 1 442 ? 13.023 21.578 -18.844 1 79.44 442 SER B C 1
ATOM 11321 O O . SER B 1 442 ? 13.289 21.078 -17.75 1 79.44 442 SER B O 1
ATOM 11323 N N . THR B 1 443 ? 13.742 22.547 -19.312 1 85.25 443 THR B N 1
ATOM 11324 C CA . THR B 1 443 ? 14.906 23.094 -18.625 1 85.25 443 THR B CA 1
ATOM 11325 C C . THR B 1 443 ? 14.492 23.797 -17.344 1 85.25 443 THR B C 1
ATOM 11327 O O . THR B 1 443 ? 15.141 23.641 -16.297 1 85.25 443 THR B O 1
ATOM 11330 N N . LEU B 1 444 ? 13.375 24.5 -17.484 1 91.25 444 LEU B N 1
ATOM 11331 C CA . LEU B 1 444 ? 12.938 25.25 -16.312 1 91.25 444 LEU B CA 1
ATOM 11332 C C . LEU B 1 444 ? 12.383 24.297 -15.234 1 91.25 444 LEU B C 1
ATOM 11334 O O . LEU B 1 444 ? 12.5 24.578 -14.039 1 91.25 444 LEU B O 1
ATOM 11338 N N . ILE B 1 445 ? 11.805 23.188 -15.633 1 91 445 ILE B N 1
ATOM 11339 C CA . ILE B 1 445 ? 11.305 22.203 -14.688 1 91 445 ILE B CA 1
ATOM 11340 C C . ILE B 1 445 ? 12.469 21.578 -13.93 1 91 445 ILE B C 1
ATOM 11342 O O . ILE B 1 445 ? 12.383 21.359 -12.719 1 91 445 ILE B O 1
ATOM 11346 N N . HIS B 1 446 ? 13.5 21.359 -14.641 1 88.56 446 HIS B N 1
ATOM 11347 C CA . HIS B 1 446 ? 14.688 20.781 -14.008 1 88.56 446 HIS B CA 1
ATOM 11348 C C . HIS B 1 446 ? 15.297 21.75 -13 1 88.56 446 HIS B C 1
ATOM 11350 O O . HIS B 1 446 ? 15.766 21.344 -11.938 1 88.56 446 HIS B O 1
ATOM 11356 N N . GLU B 1 447 ? 15.273 22.922 -13.398 1 92.12 447 GLU B N 1
ATOM 11357 C CA . GLU B 1 447 ? 15.797 23.938 -12.484 1 92.12 447 GLU B CA 1
ATOM 11358 C C . GLU B 1 447 ? 14.938 24.047 -11.227 1 92.12 447 GLU B C 1
ATOM 11360 O O . GLU B 1 447 ? 15.453 24.203 -10.125 1 92.12 447 GLU B O 1
ATOM 11365 N N . LEU B 1 448 ? 13.641 24 -11.445 1 94.56 448 LEU B N 1
ATOM 11366 C CA . LEU B 1 448 ? 12.719 24.031 -10.312 1 94.56 448 LEU B CA 1
ATOM 11367 C C . LEU B 1 448 ? 13.008 22.891 -9.352 1 94.56 448 LEU B C 1
ATOM 11369 O O . LEU B 1 448 ? 13.094 23.094 -8.141 1 94.56 448 LEU B O 1
ATOM 11373 N N . ASP B 1 449 ? 13.117 21.734 -9.898 1 92.44 449 ASP B N 1
ATOM 11374 C CA . ASP B 1 449 ? 13.359 20.547 -9.086 1 92.44 449 ASP B CA 1
ATOM 11375 C C . ASP B 1 449 ? 14.703 20.641 -8.359 1 92.44 449 ASP B C 1
ATOM 11377 O O . ASP B 1 449 ? 14.812 20.25 -7.195 1 92.44 449 ASP B O 1
ATOM 11381 N N . LYS B 1 450 ? 15.688 21.109 -9.016 1 91.88 450 LYS B N 1
ATOM 11382 C CA . LYS B 1 450 ? 17 21.312 -8.406 1 91.88 450 LYS B CA 1
ATOM 11383 C C . LYS B 1 450 ? 16.922 22.281 -7.227 1 91.88 450 LYS B C 1
ATOM 11385 O O . LYS B 1 450 ? 17.516 22.031 -6.176 1 91.88 450 LYS B O 1
ATOM 11390 N N . ARG B 1 451 ? 16.203 23.344 -7.406 1 95 451 ARG B N 1
ATOM 11391 C CA . ARG B 1 451 ? 16.078 24.359 -6.352 1 95 451 ARG B CA 1
ATOM 11392 C C . ARG B 1 451 ? 15.344 23.781 -5.145 1 95 451 ARG B C 1
ATOM 11394 O O . ARG B 1 451 ? 15.742 24.016 -4 1 95 451 ARG B O 1
ATOM 11401 N N . TYR B 1 452 ? 14.234 23.031 -5.398 1 95.44 452 TYR B N 1
ATOM 11402 C CA . TYR B 1 452 ? 13.516 22.406 -4.289 1 95.44 452 TYR B CA 1
ATOM 11403 C C . TYR B 1 452 ? 14.445 21.484 -3.492 1 95.44 452 TYR B C 1
ATOM 11405 O O . TYR B 1 452 ? 14.398 21.469 -2.26 1 95.44 452 TYR B O 1
ATOM 11413 N N . ARG B 1 453 ? 15.25 20.75 -4.117 1 92 453 ARG B N 1
ATOM 11414 C CA . ARG B 1 453 ? 16.141 19.812 -3.439 1 92 453 ARG B CA 1
ATOM 11415 C C . ARG B 1 453 ? 17.203 20.547 -2.643 1 92 453 ARG B C 1
ATOM 11417 O O . ARG B 1 453 ? 17.797 20 -1.712 1 92 453 ARG B O 1
ATOM 11424 N N . ARG B 1 454 ? 17.438 21.828 -2.947 1 92.5 454 ARG B N 1
ATOM 11425 C CA . ARG B 1 454 ? 18.453 22.609 -2.268 1 92.5 454 ARG B CA 1
ATOM 11426 C C . ARG B 1 454 ? 17.844 23.406 -1.112 1 92.5 454 ARG B C 1
ATOM 11428 O O . ARG B 1 454 ? 18.578 24.031 -0.337 1 92.5 454 ARG B O 1
ATOM 11435 N N . VAL B 1 455 ? 16.547 23.406 -1.005 1 95.56 455 VAL B N 1
ATOM 11436 C CA . VAL B 1 455 ? 15.914 24.109 0.106 1 95.56 455 VAL B CA 1
ATOM 11437 C C . VAL B 1 455 ? 16.344 23.469 1.429 1 95.56 455 VAL B C 1
ATOM 11439 O O . VAL B 1 455 ? 16.281 22.25 1.589 1 95.56 455 VAL B O 1
ATOM 11442 N N . PRO B 1 456 ? 16.812 24.297 2.314 1 94.38 456 PRO B N 1
ATOM 11443 C CA . PRO B 1 456 ? 17.203 23.75 3.611 1 94.38 456 PRO B CA 1
ATOM 11444 C C . PRO B 1 456 ? 16.031 23.188 4.395 1 94.38 456 PRO B C 1
ATOM 11446 O O . PRO B 1 456 ? 14.906 23.703 4.293 1 94.38 456 PRO B O 1
ATOM 11449 N N . THR B 1 457 ? 16.234 22.188 5.188 1 92.94 457 THR B N 1
ATOM 11450 C CA . THR B 1 457 ? 15.227 21.656 6.09 1 92.94 457 THR B CA 1
ATOM 11451 C C . THR B 1 457 ? 15.039 22.578 7.297 1 92.94 457 THR B C 1
ATOM 11453 O O . THR B 1 457 ? 15.875 23.438 7.562 1 92.94 457 THR B O 1
ATOM 11456 N N . PHE B 1 458 ? 13.961 22.516 7.934 1 93.94 458 PHE B N 1
ATOM 11457 C CA . PHE B 1 458 ? 13.703 23.297 9.133 1 93.94 458 PHE B CA 1
ATOM 11458 C C . PHE B 1 458 ? 12.938 22.484 10.164 1 93.94 458 PHE B C 1
ATOM 11460 O O . PHE B 1 458 ? 11.734 22.25 10.023 1 93.94 458 PHE B O 1
ATOM 11467 N N . ASN B 1 459 ? 13.68 22.125 11.148 1 84.12 459 ASN B N 1
ATOM 11468 C CA . ASN B 1 459 ? 13.102 21.391 12.266 1 84.12 459 ASN B CA 1
ATOM 11469 C C . ASN B 1 459 ? 12.18 20.281 11.781 1 84.12 459 ASN B C 1
ATOM 11471 O O . ASN B 1 459 ? 12.547 19.5 10.898 1 84.12 459 ASN B O 1
ATOM 11475 N N . ARG B 1 460 ? 11 20.141 12.328 1 80.44 460 ARG B N 1
ATOM 11476 C CA . ARG B 1 460 ? 10.07 19.078 11.961 1 80.44 460 ARG B CA 1
ATOM 11477 C C . ARG B 1 460 ? 9.031 19.578 10.969 1 80.44 460 ARG B C 1
ATOM 11479 O O . ARG B 1 460 ? 8.188 18.797 10.5 1 80.44 460 ARG B O 1
ATOM 11486 N N . THR B 1 461 ? 9.258 20.844 10.508 1 88 461 THR B N 1
ATOM 11487 C CA . THR B 1 461 ? 8.203 21.438 9.695 1 88 461 THR B CA 1
ATOM 11488 C C . THR B 1 461 ? 8.516 21.266 8.211 1 88 461 THR B C 1
ATOM 11490 O O . THR B 1 461 ? 7.645 20.875 7.426 1 88 461 THR B O 1
ATOM 11493 N N . ILE B 1 462 ? 9.688 21.641 7.82 1 93.38 462 ILE B N 1
ATOM 11494 C CA . ILE B 1 462 ? 10.07 21.484 6.418 1 93.38 462 ILE B CA 1
ATOM 11495 C C . ILE B 1 462 ? 11.016 20.297 6.273 1 93.38 462 ILE B C 1
ATOM 11497 O O . ILE B 1 462 ? 12.141 20.328 6.766 1 93.38 462 ILE B O 1
ATOM 11501 N N . ARG B 1 463 ? 10.641 19.344 5.539 1 86.44 463 ARG B N 1
ATOM 11502 C CA . ARG B 1 463 ? 11.438 18.141 5.293 1 86.44 463 ARG B CA 1
ATOM 11503 C C . ARG B 1 463 ? 12.273 18.281 4.027 1 86.44 463 ARG B C 1
ATOM 11505 O O . ARG B 1 463 ? 12.008 19.156 3.195 1 86.44 463 ARG B O 1
ATOM 11512 N N . LYS B 1 464 ? 13.18 17.391 3.98 1 86.88 464 LYS B N 1
ATOM 11513 C CA . LYS B 1 464 ? 14.055 17.406 2.811 1 86.88 464 LYS B CA 1
ATOM 11514 C C . LYS B 1 464 ? 13.297 16.969 1.557 1 86.88 464 LYS B C 1
ATOM 11516 O O . LYS B 1 464 ? 12.547 15.992 1.586 1 86.88 464 LYS B O 1
ATOM 11521 N N . PHE B 1 465 ? 13.453 17.781 0.504 1 88.38 465 PHE B N 1
ATOM 11522 C CA . PHE B 1 465 ? 12.914 17.406 -0.795 1 88.38 465 PHE B CA 1
ATOM 11523 C C . PHE B 1 465 ? 13.859 16.453 -1.518 1 88.38 465 PHE B C 1
ATOM 11525 O O . PHE B 1 465 ? 14.758 16.891 -2.242 1 88.38 465 PHE B O 1
ATO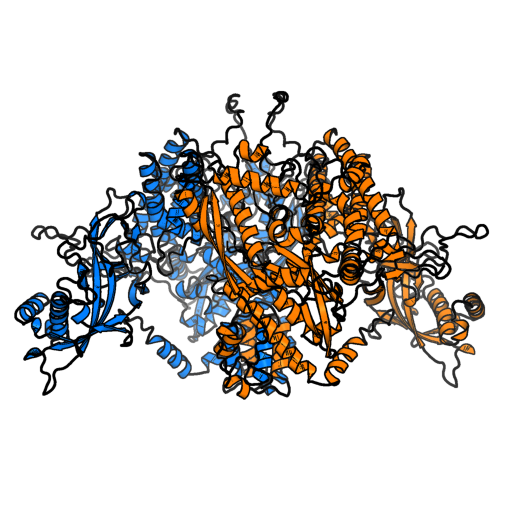M 11532 N N . SER B 1 466 ? 13.664 15.242 -1.342 1 78.69 466 SER B N 1
ATOM 11533 C CA . SER B 1 466 ? 14.609 14.266 -1.886 1 78.69 466 SER B CA 1
ATOM 11534 C C . SER B 1 466 ? 14.258 13.906 -3.326 1 78.69 466 SER B C 1
ATOM 11536 O O . SER B 1 466 ? 15.125 13.508 -4.102 1 78.69 466 SER B O 1
ATOM 11538 N N . ALA B 1 467 ? 13.008 14.023 -3.684 1 79.94 467 ALA B N 1
ATOM 11539 C CA . ALA B 1 467 ? 12.555 13.672 -5.027 1 79.94 467 ALA B CA 1
ATOM 11540 C C . ALA B 1 467 ? 12.102 14.914 -5.789 1 79.94 467 ALA B C 1
ATOM 11542 O O . ALA B 1 467 ? 11.891 15.977 -5.195 1 79.94 467 ALA B O 1
ATOM 11543 N N . ASN B 1 468 ? 12.016 14.68 -7.074 1 85.69 468 ASN B N 1
ATOM 11544 C CA . ASN B 1 468 ? 11.562 15.773 -7.926 1 85.69 468 ASN B CA 1
ATOM 11545 C C . ASN B 1 468 ? 10.133 16.188 -7.578 1 85.69 468 ASN B C 1
ATOM 11547 O O . ASN B 1 468 ? 9.227 15.367 -7.566 1 85.69 468 ASN B O 1
ATOM 11551 N N . ALA B 1 469 ? 10.039 17.422 -7.266 1 87.38 469 ALA B N 1
ATOM 11552 C CA . ALA B 1 469 ? 8.734 17.969 -6.91 1 87.38 469 ALA B CA 1
ATOM 11553 C C . ALA B 1 469 ? 7.762 17.875 -8.086 1 87.38 469 ALA B C 1
ATOM 11555 O O . ALA B 1 469 ? 6.559 17.688 -7.887 1 87.38 469 ALA B O 1
ATOM 11556 N N . SER B 1 470 ? 8.312 17.969 -9.266 1 86.69 470 SER B N 1
ATOM 11557 C CA . SER B 1 470 ? 7.484 18.016 -10.469 1 86.69 470 SER B CA 1
ATOM 11558 C C . SER B 1 470 ? 6.879 16.641 -10.773 1 86.69 470 SER B C 1
ATOM 11560 O O . SER B 1 470 ? 5.91 16.547 -11.531 1 86.69 470 SER B O 1
ATOM 11562 N N . SER B 1 471 ? 7.465 15.617 -10.289 1 80.88 471 SER B N 1
ATOM 11563 C CA . SER B 1 471 ? 6.949 14.273 -10.562 1 80.88 471 SER B CA 1
ATOM 11564 C C . SER B 1 471 ? 5.605 14.055 -9.875 1 80.88 471 SER B C 1
ATOM 11566 O O . SER B 1 471 ? 4.793 13.25 -10.336 1 80.88 471 SER B O 1
ATOM 11568 N N . LEU B 1 472 ? 5.25 14.789 -8.883 1 72.75 472 LEU B N 1
ATOM 11569 C CA . LEU B 1 472 ? 3.998 14.758 -8.133 1 72.75 472 LEU B CA 1
ATOM 11570 C C . LEU B 1 472 ? 3.625 13.32 -7.773 1 72.75 472 LEU B C 1
ATOM 11572 O O . LEU B 1 472 ? 2.447 13.016 -7.574 1 72.75 472 LEU B O 1
ATOM 11576 N N . ARG B 1 473 ? 4.535 12.445 -7.781 1 67.25 473 ARG B N 1
ATOM 11577 C CA . ARG B 1 473 ? 4.223 11.047 -7.52 1 67.25 473 ARG B CA 1
ATOM 11578 C C . ARG B 1 473 ? 4.168 10.766 -6.02 1 67.25 473 ARG B C 1
ATOM 11580 O O . ARG B 1 473 ? 5.055 11.188 -5.273 1 67.25 473 ARG B O 1
ATOM 11587 N N . ARG B 1 474 ? 3.104 10.125 -5.594 1 67.88 474 ARG B N 1
ATOM 11588 C CA . ARG B 1 474 ? 2.965 9.562 -4.254 1 67.88 474 ARG B CA 1
ATOM 11589 C C . ARG B 1 474 ? 3.141 10.633 -3.186 1 67.88 474 ARG B C 1
ATOM 11591 O O . ARG B 1 474 ? 3.893 10.445 -2.227 1 67.88 474 ARG B O 1
ATOM 11598 N N . ARG B 1 475 ? 2.488 11.766 -3.41 1 76.06 475 ARG B N 1
ATOM 11599 C CA . ARG B 1 475 ? 2.582 12.867 -2.457 1 76.06 475 ARG B CA 1
ATOM 11600 C C . ARG B 1 475 ? 1.362 12.898 -1.54 1 76.06 475 ARG B C 1
ATOM 11602 O O . ARG B 1 475 ? 0.242 12.633 -1.979 1 76.06 475 ARG B O 1
ATOM 11609 N N . ALA B 1 476 ? 1.739 13.109 -0.307 1 76.5 476 ALA B N 1
ATOM 11610 C CA . ALA B 1 476 ? 0.693 13.312 0.691 1 76.5 476 ALA B CA 1
ATOM 11611 C C . ALA B 1 476 ? 0.396 14.797 0.883 1 76.5 476 ALA B C 1
ATOM 11613 O O . ALA B 1 476 ? 1.063 15.648 0.295 1 76.5 476 ALA B O 1
ATOM 11614 N N . ALA B 1 477 ? -0.611 15.109 1.603 1 79.44 477 ALA B N 1
ATOM 11615 C CA . ALA B 1 477 ? -1.04 16.484 1.845 1 79.44 477 ALA B CA 1
ATOM 11616 C C . ALA B 1 477 ? 0.078 17.297 2.482 1 79.44 477 ALA B C 1
ATOM 11618 O O . ALA B 1 477 ? 0.271 18.469 2.143 1 79.44 477 ALA B O 1
ATOM 11619 N N . ARG B 1 478 ? 0.803 16.734 3.301 1 85.62 478 ARG B N 1
ATOM 11620 C CA . ARG B 1 478 ? 1.882 17.438 3.986 1 85.62 478 ARG B CA 1
ATOM 11621 C C . ARG B 1 478 ? 2.965 17.875 3.002 1 85.62 478 ARG B C 1
ATOM 11623 O O . ARG B 1 478 ? 3.584 18.922 3.174 1 85.62 478 ARG B O 1
ATOM 11630 N N . ASP B 1 479 ? 3.109 17.141 1.984 1 88.25 479 ASP B N 1
ATOM 11631 C CA . ASP B 1 479 ? 4.109 17.469 0.973 1 88.25 479 ASP B CA 1
ATOM 11632 C C . ASP B 1 479 ? 3.723 18.734 0.209 1 88.25 479 ASP B C 1
ATOM 11634 O O . ASP B 1 479 ? 4.586 19.547 -0.139 1 88.25 479 ASP B O 1
ATOM 11638 N N . TYR B 1 480 ? 2.443 18.938 0.065 1 92.69 480 TYR B N 1
ATOM 11639 C CA . TYR B 1 480 ? 1.996 20.125 -0.669 1 92.69 480 TYR B CA 1
ATOM 11640 C C . TYR B 1 480 ? 2.123 21.375 0.186 1 92.69 480 TYR B C 1
ATOM 11642 O O . TYR B 1 480 ? 2.367 22.469 -0.334 1 92.69 480 TYR B O 1
ATOM 11650 N N . GLU B 1 481 ? 1.947 21.188 1.458 1 94.62 481 GLU B N 1
ATOM 11651 C CA . GLU B 1 481 ? 2.193 22.312 2.361 1 94.62 481 GLU B CA 1
ATOM 11652 C C . GLU B 1 481 ? 3.646 22.766 2.287 1 94.62 481 GLU B C 1
ATOM 11654 O O . GLU B 1 481 ? 3.918 23.969 2.172 1 94.62 481 GLU B O 1
ATOM 11659 N N . ASP B 1 482 ? 4.539 21.797 2.275 1 95.06 482 ASP B N 1
ATOM 11660 C CA . ASP B 1 482 ? 5.957 22.125 2.184 1 95.06 482 ASP B CA 1
ATOM 11661 C C . ASP B 1 482 ? 6.281 22.812 0.854 1 95.06 482 ASP B C 1
ATOM 11663 O O . ASP B 1 482 ? 7.059 23.766 0.813 1 95.06 482 ASP B O 1
ATOM 11667 N N . LEU B 1 483 ? 5.633 22.281 -0.139 1 96.38 483 LEU B N 1
ATOM 11668 C CA . LEU B 1 483 ? 5.855 22.859 -1.464 1 96.38 483 LEU B CA 1
ATOM 11669 C C . LEU B 1 483 ? 5.402 24.312 -1.511 1 96.38 483 LEU B C 1
ATOM 11671 O O . LEU B 1 483 ? 6.105 25.172 -2.059 1 96.38 483 LEU B O 1
ATOM 11675 N N . LEU B 1 484 ? 4.309 24.578 -0.915 1 97.56 484 LEU B N 1
ATOM 11676 C CA . LEU B 1 484 ? 3.77 25.938 -0.916 1 97.56 484 LEU B CA 1
ATOM 11677 C C . LEU B 1 484 ? 4.652 26.875 -0.099 1 97.56 484 LEU B C 1
ATOM 11679 O O . LEU B 1 484 ? 4.992 27.969 -0.556 1 97.56 484 LEU B O 1
ATOM 11683 N N . GLN B 1 485 ? 5.066 26.438 1.016 1 97.38 485 GLN B N 1
ATOM 11684 C CA . GLN B 1 485 ? 5.812 27.281 1.952 1 97.38 485 GLN B CA 1
ATOM 11685 C C . GLN B 1 485 ? 7.168 27.672 1.377 1 97.38 485 GLN B C 1
ATOM 11687 O O . GLN B 1 485 ? 7.691 28.75 1.683 1 97.38 485 GLN B O 1
ATOM 11692 N N . CYS B 1 486 ? 7.684 26.844 0.521 1 97.75 486 CYS B N 1
ATOM 11693 C CA . CYS B 1 486 ? 9.008 27.094 -0.021 1 97.75 486 CYS B CA 1
ATOM 11694 C C . CYS B 1 486 ? 8.93 27.562 -1.47 1 97.75 486 CYS B C 1
ATOM 11696 O O . CYS B 1 486 ? 9.953 27.875 -2.086 1 97.75 486 CYS B O 1
ATOM 11698 N N . SER B 1 487 ? 7.773 27.781 -2.02 1 97.88 487 SER B N 1
ATOM 11699 C CA . SER B 1 487 ? 7.555 27.938 -3.453 1 97.88 487 SER B CA 1
ATOM 11700 C C . SER B 1 487 ? 8.078 29.297 -3.938 1 97.88 487 SER B C 1
ATOM 11702 O O . SER B 1 487 ? 8.594 29.391 -5.055 1 97.88 487 SER B O 1
ATOM 11704 N N . ILE B 1 488 ? 7.973 30.328 -3.137 1 97.62 488 ILE B N 1
ATOM 11705 C CA . ILE B 1 488 ? 8.336 31.672 -3.568 1 97.62 488 ILE B CA 1
ATOM 11706 C C . ILE B 1 488 ? 9.82 31.719 -3.926 1 97.62 488 ILE B C 1
ATOM 11708 O O . ILE B 1 488 ? 10.195 32.188 -4.996 1 97.62 488 ILE B O 1
ATOM 11712 N N . ALA B 1 489 ? 10.656 31.156 -3.033 1 97 489 ALA B N 1
ATOM 11713 C CA . ALA B 1 489 ? 12.102 31.156 -3.244 1 97 489 ALA B CA 1
ATOM 11714 C C . ALA B 1 489 ? 12.484 30.328 -4.465 1 97 489 ALA B C 1
ATOM 11716 O O . ALA B 1 489 ? 13.414 30.688 -5.195 1 97 489 ALA B O 1
ATOM 11717 N N . VAL B 1 490 ? 11.766 29.312 -4.762 1 97.5 490 VAL B N 1
ATOM 11718 C CA . VAL B 1 490 ? 12.141 28.344 -5.793 1 97.5 490 VAL B CA 1
ATOM 11719 C C . VAL B 1 490 ? 11.648 28.828 -7.156 1 97.5 490 VAL B C 1
ATOM 11721 O O . VAL B 1 490 ? 12.312 28.625 -8.172 1 97.5 490 VAL B O 1
ATOM 11724 N N . PHE B 1 491 ? 10.562 29.609 -7.281 1 97.75 491 PHE B N 1
ATOM 11725 C CA . PHE B 1 491 ? 9.992 30.031 -8.547 1 97.75 491 PHE B CA 1
ATOM 11726 C C . PHE B 1 491 ? 10.586 31.375 -8.977 1 97.75 491 PHE B C 1
ATOM 11728 O O . PHE B 1 491 ? 10.516 31.734 -10.156 1 97.75 491 PHE B O 1
ATOM 11735 N N . ASP B 1 492 ? 11.188 32.094 -8.07 1 97.62 492 ASP B N 1
ATOM 11736 C CA . ASP B 1 492 ? 11.672 33.438 -8.344 1 97.62 492 ASP B CA 1
ATOM 11737 C C . ASP B 1 492 ? 12.703 33.438 -9.461 1 97.62 492 ASP B C 1
ATOM 11739 O O . ASP B 1 492 ? 13.734 32.781 -9.359 1 97.62 492 ASP B O 1
ATOM 11743 N N . GLY B 1 493 ? 12.406 34.125 -10.461 1 95.81 493 GLY B N 1
ATOM 11744 C CA . GLY B 1 493 ? 13.367 34.344 -11.539 1 95.81 493 GLY B CA 1
ATOM 11745 C C . GLY B 1 493 ? 13.32 33.281 -12.602 1 95.81 493 GLY B C 1
ATOM 11746 O O . GLY B 1 493 ? 14.109 33.281 -13.547 1 95.81 493 GLY B O 1
ATOM 11747 N N . LEU B 1 494 ? 12.445 32.344 -12.508 1 95.19 494 LEU B N 1
ATOM 11748 C CA . LEU B 1 494 ? 12.352 31.297 -13.508 1 95.19 494 LEU B CA 1
ATOM 11749 C C . LEU B 1 494 ? 11.594 31.781 -14.742 1 95.19 494 LEU B C 1
ATOM 11751 O O . LEU B 1 494 ? 11.898 31.375 -15.867 1 95.19 494 LEU B O 1
ATOM 11755 N N . LEU B 1 495 ? 10.609 32.688 -14.523 1 94.31 495 LEU B N 1
ATOM 11756 C CA . LEU B 1 495 ? 9.789 33.156 -15.625 1 94.31 495 LEU B CA 1
ATOM 11757 C C . LEU B 1 495 ? 10.148 34.625 -15.961 1 94.31 495 LEU B C 1
ATOM 11759 O O . LEU B 1 495 ? 10.789 35.312 -15.164 1 94.31 495 LEU B O 1
ATOM 11763 N N . ALA B 1 496 ? 9.781 35 -17.125 1 92.06 496 ALA B N 1
ATOM 11764 C CA . ALA B 1 496 ? 10.023 36.375 -17.547 1 92.06 496 ALA B CA 1
ATOM 11765 C C . ALA B 1 496 ? 8.969 37.344 -16.969 1 92.06 496 ALA B C 1
ATOM 11767 O O . ALA B 1 496 ? 7.852 36.906 -16.672 1 92.06 496 ALA B O 1
ATOM 11768 N N . GLU B 1 497 ? 9.352 38.594 -16.75 1 91.88 497 GLU B N 1
ATOM 11769 C CA . GLU B 1 497 ? 8.383 39.594 -16.328 1 91.88 497 GLU B CA 1
ATOM 11770 C C . GLU B 1 497 ? 7.43 39.969 -17.469 1 91.88 497 GLU B C 1
ATOM 11772 O O . GLU B 1 497 ? 7.824 39.938 -18.641 1 91.88 497 GLU B O 1
ATOM 11777 N N . PRO B 1 498 ? 6.234 40.219 -17.109 1 91.56 498 PRO B N 1
ATOM 11778 C CA . PRO B 1 498 ? 5.617 40.438 -15.805 1 91.56 498 PRO B CA 1
ATOM 11779 C C . PRO B 1 498 ? 5.059 39.156 -15.172 1 91.56 498 PRO B C 1
ATOM 11781 O O . PRO B 1 498 ? 4.539 39.219 -14.055 1 91.56 498 PRO B O 1
ATOM 11784 N N . LEU B 1 499 ? 5.109 38.125 -15.906 1 91.75 499 LEU B N 1
ATOM 11785 C CA . LEU B 1 499 ? 4.52 36.875 -15.43 1 91.75 499 LEU B CA 1
ATOM 11786 C C . LEU B 1 499 ? 5.199 36.406 -14.141 1 91.75 499 LEU B C 1
ATOM 11788 O O . LEU B 1 499 ? 4.539 35.875 -13.242 1 91.75 499 LEU B O 1
ATOM 11792 N N . ASN B 1 500 ? 6.465 36.562 -14.055 1 94.5 500 ASN B N 1
ATOM 11793 C CA . ASN B 1 500 ? 7.191 36.188 -12.844 1 94.5 500 ASN B CA 1
ATOM 11794 C C . ASN B 1 500 ? 6.652 36.906 -11.617 1 94.5 500 ASN B C 1
ATOM 11796 O O . ASN B 1 500 ? 6.387 36.281 -10.586 1 94.5 500 ASN B O 1
ATOM 11800 N N . GLY B 1 501 ? 6.531 38.156 -11.773 1 94.19 501 GLY B N 1
ATOM 11801 C CA . GLY B 1 501 ? 6.008 38.938 -10.672 1 94.19 501 GLY B CA 1
ATOM 11802 C C . GLY B 1 501 ? 4.605 38.531 -10.266 1 94.19 501 GLY B C 1
ATOM 11803 O O . GLY B 1 501 ? 4.285 38.469 -9.07 1 94.19 501 GLY B O 1
ATOM 11804 N N . LEU B 1 502 ? 3.797 38.25 -11.227 1 94.88 502 LEU B N 1
ATOM 11805 C CA . LEU B 1 502 ? 2.426 37.844 -10.961 1 94.88 502 LEU B CA 1
ATOM 11806 C C . LEU B 1 502 ? 2.404 36.5 -10.227 1 94.88 502 LEU B C 1
ATOM 11808 O O . LEU B 1 502 ? 1.631 36.312 -9.281 1 94.88 502 LEU B O 1
ATOM 11812 N N . VAL B 1 503 ? 3.225 35.594 -10.664 1 96.62 503 VAL B N 1
ATOM 11813 C CA . VAL B 1 503 ? 3.289 34.25 -10.047 1 96.62 503 VAL B CA 1
ATOM 11814 C C . VAL B 1 503 ? 3.779 34.375 -8.609 1 96.62 503 VAL B C 1
ATOM 11816 O O . VAL B 1 503 ? 3.242 33.75 -7.703 1 96.62 503 VAL B O 1
ATOM 11819 N N . LEU B 1 504 ? 4.77 35.156 -8.352 1 97.5 504 LEU B N 1
ATOM 11820 C CA . LEU B 1 504 ? 5.305 35.312 -7.004 1 97.5 504 LEU B CA 1
ATOM 11821 C C . LEU B 1 504 ? 4.254 35.938 -6.078 1 97.5 504 LEU B C 1
ATOM 11823 O O . LEU B 1 504 ? 4.133 35.531 -4.922 1 97.5 504 LEU B O 1
ATOM 11827 N N . LYS B 1 505 ? 3.527 36.875 -6.648 1 97.31 505 LYS B N 1
ATOM 11828 C CA . LYS B 1 505 ? 2.451 37.5 -5.875 1 97.31 505 LYS B CA 1
ATOM 11829 C C . LYS B 1 505 ? 1.369 36.469 -5.535 1 97.31 505 LYS B C 1
ATOM 11831 O O . LYS B 1 505 ? 0.862 36.438 -4.41 1 97.31 505 LYS B O 1
ATOM 11836 N N . LEU B 1 506 ? 1.034 35.719 -6.477 1 97.81 506 LEU B N 1
ATOM 11837 C CA . LEU B 1 506 ? 0.021 34.688 -6.285 1 97.81 506 LEU B CA 1
ATOM 11838 C C . LEU B 1 506 ? 0.472 33.656 -5.238 1 97.81 506 LEU B C 1
ATOM 11840 O O . LEU B 1 506 ? -0.316 33.25 -4.383 1 97.81 506 LEU B O 1
ATOM 11844 N N . LEU B 1 507 ? 1.723 33.219 -5.352 1 98.38 507 LEU B N 1
ATOM 11845 C CA . LEU B 1 507 ? 2.264 32.25 -4.398 1 98.38 507 LEU B CA 1
ATOM 11846 C C . LEU B 1 507 ? 2.309 32.844 -2.994 1 98.38 507 LEU B C 1
ATOM 11848 O O . LEU B 1 507 ? 2.012 32.156 -2.016 1 98.38 507 LEU B O 1
ATOM 11852 N N . PHE B 1 508 ? 2.68 34.094 -2.895 1 98.31 508 PHE B N 1
ATOM 11853 C CA . PHE B 1 508 ? 2.715 34.781 -1.605 1 98.31 508 PHE B CA 1
ATOM 11854 C C . PHE B 1 508 ? 1.328 34.812 -0.974 1 98.31 508 PHE B C 1
ATOM 11856 O O . PHE B 1 508 ? 1.17 34.5 0.207 1 98.31 508 PHE B O 1
ATOM 11863 N N . LEU B 1 509 ? 0.381 35.156 -1.712 1 98.12 509 LEU B N 1
ATOM 11864 C CA . LEU B 1 509 ? -0.972 35.281 -1.184 1 98.12 509 LEU B CA 1
ATOM 11865 C C . LEU B 1 509 ? -1.537 33.906 -0.801 1 98.12 509 LEU B C 1
ATOM 11867 O O . LEU B 1 509 ? -2.307 33.812 0.155 1 98.12 509 LEU B O 1
ATOM 11871 N N . ASN B 1 510 ? -1.247 32.875 -1.664 1 98.56 510 ASN B N 1
ATOM 11872 C CA . ASN B 1 510 ? -1.635 31.531 -1.275 1 98.56 510 ASN B CA 1
ATOM 11873 C C . ASN B 1 510 ? -1.019 31.141 0.063 1 98.56 510 ASN B C 1
ATOM 11875 O O . ASN B 1 510 ? -1.697 30.562 0.918 1 98.56 510 ASN B O 1
ATOM 11879 N N . ALA B 1 511 ? 0.226 31.391 0.244 1 98.5 511 ALA B N 1
ATOM 11880 C CA . ALA B 1 511 ? 0.919 31.047 1.483 1 98.5 511 ALA B CA 1
ATOM 11881 C C . ALA B 1 511 ? 0.341 31.812 2.666 1 98.5 511 ALA B C 1
ATOM 11883 O O . ALA B 1 511 ? 0.159 31.266 3.75 1 98.5 511 ALA B O 1
ATOM 11884 N N . ARG B 1 512 ? 0.092 33.062 2.449 1 98.19 512 ARG B N 1
ATOM 11885 C CA . ARG B 1 512 ? -0.471 33.906 3.508 1 98.19 512 ARG B CA 1
ATOM 11886 C C . ARG B 1 512 ? -1.865 33.438 3.896 1 98.19 512 ARG B C 1
ATOM 11888 O O . ARG B 1 512 ? -2.178 33.312 5.086 1 98.19 512 ARG B O 1
ATOM 11895 N N . TRP B 1 513 ? -2.672 33.188 2.887 1 98.56 513 TRP B N 1
ATOM 11896 C CA . TRP B 1 513 ? -4.016 32.688 3.158 1 98.56 513 TRP B CA 1
ATOM 11897 C C . TRP B 1 513 ? -3.967 31.375 3.936 1 98.56 513 TRP B C 1
ATOM 11899 O O . TRP B 1 513 ? -4.707 31.188 4.906 1 98.56 513 TRP B O 1
ATOM 11909 N N . HIS B 1 514 ? -3.129 30.469 3.449 1 98.19 514 HIS B N 1
ATOM 11910 C CA . HIS B 1 514 ? -2.98 29.156 4.09 1 98.19 514 HIS B CA 1
ATOM 11911 C C . HIS B 1 514 ? -2.521 29.312 5.535 1 98.19 514 HIS B C 1
ATOM 11913 O O . HIS B 1 514 ? -3.029 28.609 6.426 1 98.19 514 HIS B O 1
ATOM 11919 N N . ALA B 1 515 ? -1.57 30.219 5.781 1 98.06 515 ALA B N 1
ATOM 11920 C CA . ALA B 1 515 ? -1.06 30.438 7.133 1 98.06 515 ALA B CA 1
ATOM 11921 C C . ALA B 1 515 ? -2.162 30.953 8.062 1 98.06 515 ALA B C 1
ATOM 11923 O O . ALA B 1 515 ? -2.279 30.484 9.203 1 98.06 515 ALA B O 1
ATOM 11924 N N . LEU B 1 516 ? -2.936 31.875 7.562 1 98.19 516 LEU B N 1
ATOM 11925 C CA . LEU B 1 516 ? -4.023 32.438 8.352 1 98.19 516 LEU B CA 1
ATOM 11926 C C . LEU B 1 516 ? -5.094 31.375 8.633 1 98.19 516 LEU B C 1
ATOM 11928 O O . LEU B 1 516 ? -5.559 31.25 9.766 1 98.19 516 LEU B O 1
ATOM 11932 N N . ALA B 1 517 ? -5.426 30.625 7.617 1 98.25 517 ALA B N 1
ATOM 11933 C CA . ALA B 1 517 ? -6.484 29.625 7.738 1 98.25 517 ALA B CA 1
ATOM 11934 C C . ALA B 1 517 ? -6.059 28.469 8.648 1 98.25 517 ALA B C 1
ATOM 11936 O O . ALA B 1 517 ? -6.898 27.828 9.273 1 98.25 517 ALA B O 1
ATOM 11937 N N . LYS B 1 518 ? -4.797 28.25 8.797 1 96.56 518 LYS B N 1
ATOM 11938 C CA . LYS B 1 518 ? -4.297 27.078 9.516 1 96.56 518 LYS B CA 1
ATOM 11939 C C . LYS B 1 518 ? -3.951 27.422 10.961 1 96.56 518 LYS B C 1
ATOM 11941 O O . LYS B 1 518 ? -3.492 26.578 11.719 1 96.56 518 LYS B O 1
ATOM 11946 N N . LEU B 1 519 ? -4.141 28.625 11.391 1 97.38 519 LEU B N 1
ATOM 11947 C CA . LEU B 1 519 ? -3.865 29.016 12.773 1 97.38 519 LEU B CA 1
ATOM 11948 C C . LEU B 1 519 ? -4.691 28.188 13.742 1 97.38 519 LEU B C 1
ATOM 11950 O O . LEU B 1 519 ? -5.844 27.844 13.461 1 97.38 519 LEU B O 1
ATOM 11954 N N . ARG B 1 520 ? -4.125 27.875 14.875 1 95.56 520 ARG B N 1
ATOM 11955 C CA . ARG B 1 520 ? -4.781 27.047 15.891 1 95.56 520 ARG B CA 1
ATOM 11956 C C . ARG B 1 520 ? -5.492 27.922 16.922 1 95.56 520 ARG B C 1
ATOM 11958 O O . ARG B 1 520 ? -6.301 27.422 17.703 1 95.56 520 ARG B O 1
ATOM 11965 N N . MET B 1 521 ? -5.125 29.109 16.969 1 95.75 521 MET B N 1
ATOM 11966 C CA . MET B 1 521 ? -5.758 30.125 17.797 1 95.75 521 MET B CA 1
ATOM 11967 C C . MET B 1 521 ? -6.039 31.391 16.984 1 95.75 521 MET B C 1
ATOM 11969 O O . MET B 1 521 ? -5.141 31.922 16.328 1 95.75 521 MET B O 1
ATOM 11973 N N . GLN B 1 522 ? -7.289 31.781 17.031 1 95.12 522 GLN B N 1
ATOM 11974 C CA . GLN B 1 522 ? -7.719 32.938 16.234 1 95.12 522 GLN B CA 1
ATOM 11975 C C . GLN B 1 522 ? -8.367 34 17.094 1 95.12 522 GLN B C 1
ATOM 11977 O O . GLN B 1 522 ? -8.867 33.719 18.188 1 95.12 522 GLN B O 1
ATOM 11982 N N . ASN B 1 523 ? -8.242 35.188 16.719 1 92.25 523 ASN B N 1
ATOM 11983 C CA . ASN B 1 523 ? -9.016 36.312 17.25 1 92.25 523 ASN B CA 1
ATOM 11984 C C . ASN B 1 523 ? -9.68 37.094 16.125 1 92.25 523 ASN B C 1
ATOM 11986 O O . ASN B 1 523 ? -9.492 36.781 14.945 1 92.25 523 ASN B O 1
ATOM 11990 N N . GLU B 1 524 ? -10.461 38.031 16.453 1 91.06 524 GLU B N 1
ATOM 11991 C CA . GLU B 1 524 ? -11.242 38.75 15.438 1 91.06 524 GLU B CA 1
ATOM 11992 C C . GLU B 1 524 ? -10.328 39.469 14.445 1 91.06 524 GLU B C 1
ATOM 11994 O O . GLU B 1 524 ? -10.656 39.562 13.258 1 91.06 524 GLU B O 1
ATOM 11999 N N . ALA B 1 525 ? -9.219 39.906 14.906 1 91.44 525 ALA B N 1
ATOM 12000 C CA . ALA B 1 525 ? -8.289 40.625 14.016 1 91.44 525 ALA B CA 1
ATOM 12001 C C . ALA B 1 525 ? -7.723 39.656 12.969 1 91.44 525 ALA B C 1
ATOM 12003 O O . ALA B 1 525 ? -7.605 40.031 11.789 1 91.44 525 ALA B O 1
ATOM 12004 N N . THR B 1 526 ? -7.312 38.5 13.422 1 95.38 526 THR B N 1
ATOM 12005 C CA . THR B 1 526 ? -6.758 37.531 12.484 1 95.38 526 THR B CA 1
ATOM 12006 C C . THR B 1 526 ? -7.82 37.062 11.492 1 95.38 526 THR B C 1
ATOM 12008 O O . THR B 1 526 ? -7.512 36.781 10.336 1 95.38 526 THR B O 1
ATOM 12011 N N . ILE B 1 527 ? -9.055 37 11.859 1 96.44 527 ILE B N 1
ATOM 12012 C CA . ILE B 1 527 ? -10.141 36.594 10.977 1 96.44 527 ILE B CA 1
ATOM 12013 C C . ILE B 1 527 ? -10.383 37.656 9.922 1 96.44 527 ILE B C 1
ATOM 12015 O O . ILE B 1 527 ? -10.648 37.344 8.758 1 96.44 527 ILE B O 1
ATOM 12019 N N . ILE B 1 528 ? -10.312 38.875 10.383 1 95.94 528 ILE B N 1
ATOM 12020 C CA . ILE B 1 528 ? -10.477 39.969 9.445 1 95.94 528 ILE B CA 1
ATOM 12021 C C . ILE B 1 528 ? -9.367 39.938 8.391 1 95.94 528 ILE B C 1
ATOM 12023 O O . ILE B 1 528 ? -9.625 40.156 7.207 1 95.94 528 ILE B O 1
ATOM 12027 N N . LEU B 1 529 ? -8.133 39.656 8.867 1 96.94 529 LEU B N 1
ATOM 12028 C CA . LEU B 1 529 ? -7.027 39.5 7.934 1 96.94 529 LEU B CA 1
ATOM 12029 C C . LEU B 1 529 ? -7.297 38.344 6.953 1 96.94 529 LEU B C 1
ATOM 12031 O O . LEU B 1 529 ? -6.957 38.438 5.773 1 96.94 529 LEU B O 1
ATOM 12035 N N . LEU B 1 530 ? -7.879 37.281 7.445 1 97.94 530 LEU B N 1
ATOM 12036 C CA . LEU B 1 530 ? -8.211 36.156 6.59 1 97.94 530 LEU B CA 1
ATOM 12037 C C . LEU B 1 530 ? -9.266 36.562 5.559 1 97.94 530 LEU B C 1
ATOM 12039 O O . LEU B 1 530 ? -9.195 36.125 4.402 1 97.94 530 LEU B O 1
ATOM 12043 N N . GLU B 1 531 ? -10.25 37.344 5.938 1 97.69 531 GLU B N 1
ATOM 12044 C CA . GLU B 1 531 ? -11.273 37.844 5.02 1 97.69 531 GLU B CA 1
ATOM 12045 C C . GLU B 1 531 ? -10.664 38.688 3.91 1 97.69 531 GLU B C 1
ATOM 12047 O O . GLU B 1 531 ? -11 38.531 2.736 1 97.69 531 GLU B O 1
ATOM 12052 N N . GLN B 1 532 ? -9.781 39.5 4.344 1 97.38 532 GLN B N 1
ATOM 12053 C CA . GLN B 1 532 ? -9.102 40.375 3.375 1 97.38 532 GLN B CA 1
ATOM 12054 C C . GLN B 1 532 ? -8.266 39.531 2.408 1 97.38 532 GLN B C 1
ATOM 12056 O O . GLN B 1 532 ? -8.289 39.781 1.196 1 97.38 532 GLN B O 1
ATOM 12061 N N . ALA B 1 533 ? -7.531 38.625 3.018 1 98 533 ALA B N 1
ATOM 12062 C CA . ALA B 1 533 ? -6.699 37.75 2.189 1 98 533 ALA B CA 1
ATOM 12063 C C . ALA B 1 533 ? -7.551 36.938 1.213 1 98 533 ALA B C 1
ATOM 12065 O O . ALA B 1 533 ? -7.121 36.656 0.09 1 98 533 ALA B O 1
ATOM 12066 N N . THR B 1 534 ? -8.766 36.531 1.609 1 98.38 534 THR B N 1
ATOM 12067 C CA . THR B 1 534 ? -9.664 35.75 0.76 1 98.38 534 THR B CA 1
ATOM 12068 C C . THR B 1 534 ? -10.109 36.594 -0.443 1 98.38 534 THR B C 1
ATOM 12070 O O . THR B 1 534 ? -10.117 36.094 -1.573 1 98.38 534 THR B O 1
ATOM 12073 N N . THR B 1 535 ? -10.438 37.812 -0.186 1 98 535 THR B N 1
ATOM 12074 C CA . THR B 1 535 ? -10.844 38.688 -1.257 1 98 535 THR B CA 1
ATOM 12075 C C . THR B 1 535 ? -9.695 38.938 -2.225 1 98 535 THR B C 1
ATOM 12077 O O . THR B 1 535 ? -9.875 38.875 -3.443 1 98 535 THR B O 1
ATOM 12080 N N . GLN B 1 536 ? -8.555 39.188 -1.652 1 97.81 536 GLN B N 1
ATOM 12081 C CA . GLN B 1 536 ? -7.379 39.438 -2.477 1 97.81 536 GLN B CA 1
ATOM 12082 C C . GLN B 1 536 ? -7.016 38.219 -3.303 1 97.81 536 GLN B C 1
ATOM 12084 O O . GLN B 1 536 ? -6.633 38.344 -4.469 1 97.81 536 GLN B O 1
ATOM 12089 N N . LEU B 1 537 ? -7.105 37.062 -2.67 1 98.12 537 LEU B N 1
ATOM 12090 C CA . LEU B 1 537 ? -6.781 35.812 -3.342 1 98.12 537 LEU B CA 1
ATOM 12091 C C . LEU B 1 537 ? -7.719 35.594 -4.523 1 98.12 537 LEU B C 1
ATOM 12093 O O . LEU B 1 537 ? -7.27 35.219 -5.613 1 98.12 537 LEU B O 1
ATOM 12097 N N . GLY B 1 538 ? -9.031 35.75 -4.289 1 98.12 538 GLY B N 1
ATOM 12098 C CA . GLY B 1 538 ? -9.992 35.594 -5.371 1 98.12 538 GLY B CA 1
ATOM 12099 C C . GLY B 1 538 ? -9.711 36.5 -6.547 1 98.12 538 GLY B C 1
ATOM 12100 O O . GLY B 1 538 ? -9.742 36.094 -7.699 1 98.12 538 GLY B O 1
ATOM 12101 N N . ASP B 1 539 ? -9.375 37.719 -6.277 1 97.56 539 ASP B N 1
ATOM 12102 C CA . ASP B 1 539 ? -9.078 38.688 -7.309 1 97.56 539 ASP B CA 1
ATOM 12103 C C . ASP B 1 539 ? -7.848 38.312 -8.117 1 97.56 539 ASP B C 1
ATOM 12105 O O . ASP B 1 539 ? -7.855 38.375 -9.352 1 97.56 539 ASP B O 1
ATOM 12109 N N . LEU B 1 540 ? -6.871 37.906 -7.402 1 97.31 540 LEU B N 1
ATOM 12110 C CA . LEU B 1 540 ? -5.609 37.594 -8.062 1 97.31 540 LEU B CA 1
ATOM 12111 C C . LEU B 1 540 ? -5.734 36.344 -8.922 1 97.31 540 LEU B C 1
ATOM 12113 O O . LEU B 1 540 ? -5.117 36.25 -9.984 1 97.31 540 LEU B O 1
ATOM 12117 N N . TYR B 1 541 ? -6.453 35.312 -8.461 1 97.81 541 TYR B N 1
ATOM 12118 C CA . TYR B 1 541 ? -6.684 34.094 -9.258 1 97.81 541 TYR B CA 1
ATOM 12119 C C . TYR B 1 541 ? -7.398 34.438 -10.562 1 97.81 541 TYR B C 1
ATOM 12121 O O . TYR B 1 541 ? -7.047 33.938 -11.625 1 97.81 541 TYR B O 1
ATOM 12129 N N . ARG B 1 542 ? -8.414 35.281 -10.492 1 96.38 542 ARG B N 1
ATOM 12130 C CA . ARG B 1 542 ? -9.148 35.688 -11.695 1 96.38 542 ARG B CA 1
ATOM 12131 C C . ARG B 1 542 ? -8.25 36.438 -12.656 1 96.38 542 ARG B C 1
ATOM 12133 O O . ARG B 1 542 ? -8.305 36.219 -13.867 1 96.38 542 ARG B O 1
ATOM 12140 N N . GLN B 1 543 ? -7.438 37.281 -12.117 1 94.94 543 GLN B N 1
ATOM 12141 C CA . GLN B 1 543 ? -6.48 38 -12.945 1 94.94 543 GLN B CA 1
ATOM 12142 C C . GLN B 1 543 ? -5.484 37.062 -13.594 1 94.94 543 GLN B C 1
ATOM 12144 O O . GLN B 1 543 ? -5.176 37.188 -14.781 1 94.94 543 GLN B O 1
ATOM 12149 N N . PHE B 1 544 ? -4.996 36.188 -12.836 1 95.12 544 PHE B N 1
ATOM 12150 C CA . PHE B 1 544 ? -4.016 35.25 -13.32 1 95.12 544 PHE B CA 1
ATOM 12151 C C . PHE B 1 544 ? -4.586 34.406 -14.461 1 95.12 544 PHE B C 1
ATOM 12153 O O . PHE B 1 544 ? -3.918 34.188 -15.477 1 95.12 544 PHE B O 1
ATOM 12160 N N . VAL B 1 545 ? -5.742 33.906 -14.234 1 93.94 545 VAL B N 1
ATOM 12161 C CA . VAL B 1 545 ? -6.379 33.094 -15.266 1 93.94 545 VAL B CA 1
ATOM 12162 C C . VAL B 1 545 ? -6.578 33.906 -16.531 1 93.94 545 VAL B C 1
ATOM 12164 O O . VAL B 1 545 ? -6.34 33.438 -17.641 1 93.94 545 VAL B O 1
ATOM 12167 N N . LYS B 1 546 ? -6.953 35.125 -16.406 1 89.62 546 LYS B N 1
ATOM 12168 C CA . LYS B 1 546 ? -7.156 36 -17.547 1 89.62 546 LYS B CA 1
ATOM 12169 C C . LYS B 1 546 ? -5.852 36.25 -18.297 1 89.62 546 LYS B C 1
ATOM 12171 O O . LYS B 1 546 ? -5.824 36.219 -19.531 1 89.62 546 LYS B O 1
ATOM 12176 N N . ASP B 1 547 ? -4.816 36.375 -17.531 1 88.25 547 ASP B N 1
ATOM 12177 C CA . ASP B 1 547 ? -3.525 36.75 -18.109 1 88.25 547 ASP B CA 1
ATOM 12178 C C . ASP B 1 547 ? -2.863 35.531 -18.75 1 88.25 547 ASP B C 1
ATOM 12180 O O . ASP B 1 547 ? -2.139 35.656 -19.734 1 88.25 547 ASP B O 1
ATOM 12184 N N . THR B 1 548 ? -2.984 34.438 -18.203 1 85.81 548 THR B N 1
ATOM 12185 C CA . THR B 1 548 ? -2.318 33.25 -18.719 1 85.81 548 THR B CA 1
ATOM 12186 C C . THR B 1 548 ? -3.129 32.625 -19.844 1 85.81 548 THR B C 1
ATOM 12188 O O . THR B 1 548 ? -2.57 31.953 -20.719 1 85.81 548 THR B O 1
ATOM 12191 N N . ASP B 1 549 ? -4.41 32.625 -19.844 1 71.44 549 ASP B N 1
ATOM 12192 C CA . ASP B 1 549 ? -5.246 32.094 -20.922 1 71.44 549 ASP B CA 1
ATOM 12193 C C . ASP B 1 549 ? -5.051 32.875 -22.203 1 71.44 549 ASP B C 1
ATOM 12195 O O . ASP B 1 549 ? -5.098 32.312 -23.297 1 71.44 549 ASP B O 1
ATOM 12199 N N . ARG B 1 550 ? -4.887 34.094 -22.203 1 61.16 550 ARG B N 1
ATOM 12200 C CA . ARG B 1 550 ? -4.715 34.969 -23.359 1 61.16 550 ARG B CA 1
ATOM 12201 C C . ARG B 1 550 ? -3.252 35.031 -23.781 1 61.16 550 ARG B C 1
ATOM 12203 O O . ARG B 1 550 ? -2.934 35.531 -24.859 1 61.16 550 ARG B O 1
ATOM 12210 N N . GLY B 1 551 ? -2.391 34.531 -22.906 1 58.16 551 GLY B N 1
ATOM 12211 C CA . GLY B 1 551 ? -0.986 34.844 -23.141 1 58.16 551 GLY B CA 1
ATOM 12212 C C . GLY B 1 551 ? -0.311 33.844 -24.078 1 58.16 551 GLY B C 1
ATOM 12213 O O . GLY B 1 551 ? -0.921 32.875 -24.516 1 58.16 551 GLY B O 1
ATOM 12214 N N . PRO B 1 552 ? 0.831 34.219 -24.578 1 53.28 552 PRO B N 1
ATOM 12215 C CA . PRO B 1 552 ? 1.628 33.562 -25.625 1 53.28 552 PRO B CA 1
ATOM 12216 C C . PRO B 1 552 ? 2.027 32.156 -25.266 1 53.28 552 PRO B C 1
ATOM 12218 O O . PRO B 1 552 ? 2.51 31.406 -26.125 1 53.28 552 PRO B O 1
ATOM 12221 N N . PHE B 1 553 ? 1.845 31.781 -24.016 1 54.31 553 PHE B N 1
ATOM 12222 C CA . PHE B 1 553 ? 2.375 30.469 -23.656 1 54.31 553 PHE B CA 1
ATOM 12223 C C . PHE B 1 553 ? 1.246 29.516 -23.297 1 54.31 553 PHE B C 1
ATOM 12225 O O . PHE B 1 553 ? 0.983 29.266 -22.109 1 54.31 553 PHE B O 1
ATOM 12232 N N . PRO B 1 554 ? 0.568 29.156 -24.297 1 54.25 554 PRO B N 1
ATOM 12233 C CA . PRO B 1 554 ? -0.515 28.25 -23.906 1 54.25 554 PRO B CA 1
ATOM 12234 C C . PRO B 1 554 ? -0.004 26.953 -23.266 1 54.25 554 PRO B C 1
ATOM 12236 O O . PRO B 1 554 ? 0.793 26.234 -23.875 1 54.25 554 PRO B O 1
ATOM 12239 N N . PRO B 1 555 ? -0.083 26.844 -21.812 1 55.62 555 PRO B N 1
ATOM 12240 C CA . PRO B 1 555 ? 0.415 25.656 -21.109 1 55.62 555 PRO B CA 1
ATOM 12241 C C . PRO B 1 555 ? -0.064 24.359 -21.75 1 55.62 555 PRO B C 1
ATOM 12243 O O . PRO B 1 555 ? -1.24 24.234 -22.094 1 55.62 555 PRO B O 1
ATOM 12246 N N . GLN B 1 556 ? 0.858 23.656 -22.359 1 52.19 556 GLN B N 1
ATOM 12247 C CA . GLN B 1 556 ? 0.51 22.375 -22.953 1 52.19 556 GLN B CA 1
ATOM 12248 C C . GLN B 1 556 ? 0.505 21.266 -21.906 1 52.19 556 GLN B C 1
ATOM 12250 O O . GLN B 1 556 ? 1.127 21.406 -20.859 1 52.19 556 GLN B O 1
ATOM 12255 N N . GLY B 1 557 ? -0.475 20.312 -21.922 1 47.91 557 GLY B N 1
ATOM 12256 C CA . GLY B 1 557 ? -0.613 19.203 -21 1 47.91 557 GLY B CA 1
ATOM 12257 C C . GLY B 1 557 ? 0.712 18.562 -20.625 1 47.91 557 GLY B C 1
ATOM 12258 O O . GLY B 1 557 ? 1.629 18.516 -21.453 1 47.91 557 GLY B O 1
ATOM 12259 N N . ALA B 1 558 ? 1.085 18.641 -19.438 1 46.62 558 ALA B N 1
ATOM 12260 C CA . ALA B 1 558 ? 2.318 18.078 -18.906 1 46.62 558 ALA B CA 1
ATOM 12261 C C . ALA B 1 558 ? 2.59 16.703 -19.516 1 46.62 558 ALA B C 1
ATOM 12263 O O . ALA B 1 558 ? 1.657 15.969 -19.859 1 46.62 558 ALA B O 1
ATOM 12264 N N . PRO B 1 559 ? 3.736 16.422 -19.875 1 38.03 559 PRO B N 1
ATOM 12265 C CA . PRO B 1 559 ? 4 15.062 -20.328 1 38.03 559 PRO B CA 1
ATOM 12266 C C . PRO B 1 559 ? 3.428 14.008 -19.391 1 38.03 559 PRO B C 1
ATOM 12268 O O . PRO B 1 559 ? 3.328 14.242 -18.188 1 38.03 559 PRO B O 1
ATOM 12271 N N . GLN B 1 560 ? 2.553 13.094 -19.781 1 35.94 560 GLN B N 1
ATOM 12272 C CA . GLN B 1 560 ? 1.749 12.055 -19.156 1 35.94 560 GLN B CA 1
ATOM 12273 C C . GLN B 1 560 ? 2.553 11.305 -18.094 1 35.94 560 GLN B C 1
ATOM 12275 O O . GLN B 1 560 ? 2.27 10.141 -17.797 1 35.94 560 GLN B O 1
ATOM 12280 N N . SER B 1 561 ? 3.736 11.719 -17.766 1 33.75 561 SER B N 1
ATOM 12281 C CA . SER B 1 561 ? 4.34 10.766 -16.828 1 33.75 561 SER B CA 1
ATOM 12282 C C . SER B 1 561 ? 3.58 10.727 -15.516 1 33.75 561 SER B C 1
ATOM 12284 O O . SER B 1 561 ? 4.039 10.109 -14.547 1 33.75 561 SER B O 1
ATOM 12286 N N . THR B 1 562 ? 2.723 11.773 -15.273 1 32.59 562 THR B N 1
ATOM 12287 C CA . THR B 1 562 ? 2.23 11.805 -13.898 1 32.59 562 THR B CA 1
ATOM 12288 C C . THR B 1 562 ? 1.248 10.664 -13.648 1 32.59 562 THR B C 1
ATOM 12290 O O . THR B 1 562 ? 0.298 10.477 -14.406 1 32.59 562 THR B O 1
ATOM 12293 N N . GLY B 1 563 ? 1.59 9.688 -12.992 1 31.11 563 GLY B N 1
ATOM 12294 C CA . GLY B 1 563 ? 0.91 8.445 -12.664 1 31.11 563 GLY B CA 1
ATOM 12295 C C . GLY B 1 563 ? -0.55 8.641 -12.305 1 31.11 563 GLY B C 1
ATOM 12296 O O . GLY B 1 563 ? -1.361 7.723 -12.453 1 31.11 563 GLY B O 1
ATOM 12297 N N . SER B 1 564 ? -0.842 9.594 -11.328 1 30.77 564 SER B N 1
ATOM 12298 C CA . SER B 1 564 ? -2.16 9.453 -10.719 1 30.77 564 SER B CA 1
ATOM 12299 C C . SER B 1 564 ? -3.244 10.078 -11.594 1 30.77 564 SER B C 1
ATOM 12301 O O . SER B 1 564 ? -3.33 11.297 -11.711 1 30.77 564 SER B O 1
ATOM 12303 N N . GLU B 1 565 ? -3.504 9.758 -12.758 1 29.16 565 GLU B N 1
ATOM 12304 C CA . GLU B 1 565 ? -4.715 10.32 -13.344 1 29.16 565 GLU B CA 1
ATOM 12305 C C . GLU B 1 565 ? -5.867 10.32 -12.344 1 29.16 565 GLU B C 1
ATOM 12307 O O . GLU B 1 565 ? -6.242 9.266 -11.828 1 29.16 565 GLU B O 1
ATOM 12312 N N . GLU B 1 566 ? -6.02 11.398 -11.633 1 29.22 566 GLU B N 1
ATOM 12313 C CA . GLU B 1 566 ? -7.328 11.594 -11.023 1 29.22 566 GLU B CA 1
ATOM 12314 C C . GLU B 1 566 ? -8.453 11.312 -12.016 1 29.22 566 GLU B C 1
ATOM 12316 O O . GLU B 1 566 ? -8.328 11.609 -13.203 1 29.22 566 GLU B O 1
ATOM 12321 N N . PRO B 1 567 ? -9.312 10.484 -11.688 1 27.72 567 PRO B N 1
ATOM 12322 C CA . PRO B 1 567 ? -10.492 10.266 -12.523 1 27.72 567 PRO B CA 1
ATOM 12323 C C . PRO B 1 567 ? -11.07 11.562 -13.078 1 27.72 567 PRO B C 1
ATOM 12325 O O . PRO B 1 567 ? -11.305 12.508 -12.328 1 27.72 567 PRO B O 1
ATOM 12328 N N . GLY B 1 568 ? -10.586 12.062 -14.242 1 26.73 568 GLY B N 1
ATOM 12329 C CA . GLY B 1 568 ? -11.281 13.172 -14.875 1 26.73 568 GLY B CA 1
ATOM 12330 C C . GLY B 1 568 ? -12.789 13.086 -14.742 1 26.73 568 GLY B C 1
ATOM 12331 O O . GLY B 1 568 ? -13.344 11.992 -14.625 1 26.73 568 GLY B O 1
ATOM 12332 N N . MET B 1 569 ? -13.336 14.164 -14.219 1 25.16 569 MET B N 1
ATOM 12333 C CA . MET B 1 569 ? -14.766 14.484 -14.156 1 25.16 569 MET B CA 1
ATOM 12334 C C . MET B 1 569 ? -15.445 14.211 -15.492 1 25.16 569 MET B C 1
ATOM 12336 O O . MET B 1 569 ? -14.906 14.555 -16.547 1 25.16 569 MET B O 1
ATOM 12340 N N . LEU B 1 570 ? -16.266 13.305 -15.531 1 25.77 570 LEU B N 1
ATOM 12341 C CA . LEU B 1 570 ? -17.25 13.148 -16.594 1 25.77 570 LEU B CA 1
ATOM 12342 C C . LEU B 1 570 ? -17.734 14.5 -17.094 1 25.77 570 LEU B C 1
ATOM 12344 O O . LEU B 1 570 ? -17.969 15.414 -16.297 1 25.77 570 LEU B O 1
ATOM 12348 N N . PRO B 1 571 ? -17.484 14.93 -18.344 1 25.08 571 PRO B N 1
ATOM 12349 C CA . PRO B 1 571 ? -18.094 16.172 -18.844 1 25.08 571 PRO B CA 1
ATOM 12350 C C . PRO B 1 571 ? -19.578 16.266 -18.516 1 25.08 571 PRO B C 1
ATOM 12352 O O . PRO B 1 571 ? -20.281 15.25 -18.531 1 25.08 571 PRO B O 1
ATOM 12355 N N . ALA B 1 572 ? -20.016 17.328 -17.891 1 25.73 572 ALA B N 1
ATOM 12356 C CA . ALA B 1 572 ? -21.406 17.703 -17.703 1 25.73 572 ALA B CA 1
ATOM 12357 C C . ALA B 1 572 ? -22.172 17.672 -19.016 1 25.73 572 ALA B C 1
ATOM 12359 O O . ALA B 1 572 ? -21.641 18.031 -20.062 1 25.73 572 ALA B O 1
ATOM 12360 N N . ASP B 1 573 ? -23.156 16.922 -19.156 1 25.36 573 ASP B N 1
ATOM 12361 C CA . ASP B 1 573 ? -24.188 16.938 -20.188 1 25.36 573 ASP B CA 1
ATOM 12362 C C . ASP B 1 573 ? -24.672 18.359 -20.453 1 25.36 573 ASP B C 1
ATOM 12364 O O . ASP B 1 573 ? -25.344 18.969 -19.609 1 25.36 573 ASP B O 1
ATOM 12368 N N . SER B 1 574 ? -23.922 19.375 -21.062 1 24.84 574 SER B N 1
ATOM 12369 C CA . SER B 1 574 ? -24.5 20.656 -21.453 1 24.84 574 SER B CA 1
ATOM 12370 C C . SER B 1 574 ? -25.781 20.453 -22.266 1 24.84 574 SER B C 1
ATOM 12372 O O . SER B 1 574 ? -25.797 19.734 -23.266 1 24.84 574 SER B O 1
ATOM 12374 N N . THR B 1 575 ? -26.938 20.688 -21.781 1 26.03 575 THR B N 1
ATOM 12375 C CA . THR B 1 575 ? -28.203 20.875 -22.469 1 26.03 575 THR B CA 1
ATOM 12376 C C . THR B 1 575 ? -28.016 21.766 -23.703 1 26.03 575 THR B C 1
ATOM 12378 O O . THR B 1 575 ? -28.453 21.406 -24.797 1 26.03 575 THR B O 1
ATOM 12381 N N . GLY B 1 576 ? -28.531 23.141 -23.656 1 25.5 576 GLY B N 1
ATOM 12382 C CA . GLY B 1 576 ? -29.172 23.922 -24.703 1 25.5 576 GLY B CA 1
ATOM 12383 C C . GLY B 1 576 ? -28.234 24.312 -25.828 1 25.5 576 GLY B C 1
ATOM 12384 O O . GLY B 1 576 ? -28.422 23.891 -26.969 1 25.5 576 GLY B O 1
ATOM 12385 N N . GLU B 1 577 ? -27.891 25.703 -25.891 1 26.5 577 GLU B N 1
ATOM 12386 C CA . GLU B 1 577 ? -27.625 26.5 -27.094 1 26.5 577 GLU B CA 1
ATOM 12387 C C . GLU B 1 577 ? -26.391 26 -27.828 1 26.5 577 GLU B C 1
ATOM 12389 O O . GLU B 1 577 ? -25.406 25.609 -27.188 1 26.5 577 GLU B O 1
ATOM 12394 N N . PRO B 1 578 ? -26.609 25.719 -29.172 1 26.77 578 PRO B N 1
ATOM 12395 C CA . PRO B 1 578 ? -25.594 25.281 -30.156 1 26.77 578 PRO B CA 1
ATOM 12396 C C . PRO B 1 578 ? -24.328 26.125 -30.094 1 26.77 578 PRO B C 1
ATOM 12398 O O . PRO B 1 578 ? -24.328 27.297 -30.484 1 26.77 578 PRO B O 1
ATOM 12401 N N . ALA B 1 579 ? -23.797 26.359 -29.016 1 26.69 579 ALA B N 1
ATOM 12402 C CA . ALA B 1 579 ? -22.672 27.266 -29.203 1 26.69 579 ALA B CA 1
ATOM 12403 C C . ALA B 1 579 ? -21.812 26.844 -30.375 1 26.69 579 ALA B C 1
ATOM 12405 O O . ALA B 1 579 ? -21.812 25.672 -30.766 1 26.69 579 ALA B O 1
ATOM 12406 N N . ASP B 1 580 ? -21.219 27.859 -31.109 1 25.19 580 ASP B N 1
ATOM 12407 C CA . ASP B 1 580 ? -20.5 27.953 -32.375 1 25.19 580 ASP B CA 1
ATOM 12408 C C . ASP B 1 580 ? -19.516 26.812 -32.562 1 25.19 580 ASP B C 1
ATOM 12410 O O . ASP B 1 580 ? -18.984 26.281 -31.562 1 25.19 580 ASP B O 1
ATOM 12414 N N . ALA B 1 581 ? -19.578 26.234 -33.719 1 27.61 581 ALA B N 1
ATOM 12415 C CA . ALA B 1 581 ? -18.75 25.188 -34.312 1 27.61 581 ALA B CA 1
ATOM 12416 C C . ALA B 1 581 ? -17.281 25.422 -34.031 1 27.61 581 ALA B C 1
ATOM 12418 O O . ALA B 1 581 ? -16.75 26.5 -34.312 1 27.61 581 ALA B O 1
ATOM 12419 N N . PRO B 1 582 ? -16.828 24.797 -33.031 1 24.91 582 PRO B N 1
ATOM 12420 C CA . PRO B 1 582 ? -15.414 25.125 -32.875 1 24.91 582 PRO B CA 1
ATOM 12421 C C . PRO B 1 582 ? -14.648 25.047 -34.219 1 24.91 582 PRO B C 1
ATOM 12423 O O . PRO B 1 582 ? -15.008 24.266 -35.094 1 24.91 582 PRO B O 1
ATOM 12426 N N . SER B 1 583 ? -14.156 26.141 -34.719 1 25.14 583 SER B N 1
ATOM 12427 C CA . SER B 1 583 ? -13.414 26.312 -35.938 1 25.14 583 SER B CA 1
ATOM 12428 C C . SER B 1 583 ? -12.469 25.141 -36.188 1 25.14 583 SER B C 1
ATOM 12430 O O . SER B 1 583 ? -11.977 24.516 -35.25 1 25.14 583 SER B O 1
ATOM 12432 N N . ALA B 1 584 ? -12.406 24.516 -37.438 1 28.17 584 ALA B N 1
ATOM 12433 C CA . ALA B 1 584 ? -11.727 23.438 -38.125 1 28.17 584 ALA B CA 1
ATOM 12434 C C . ALA B 1 584 ? -10.234 23.422 -37.812 1 28.17 584 ALA B C 1
ATOM 12436 O O . ALA B 1 584 ? -9.516 22.5 -38.188 1 28.17 584 ALA B O 1
ATOM 12437 N N . ASN B 1 585 ? -9.688 24.578 -37.656 1 25.89 585 ASN B N 1
ATOM 12438 C CA . ASN B 1 585 ? -8.234 24.672 -37.781 1 25.89 585 ASN B CA 1
ATOM 12439 C C . ASN B 1 585 ? -7.527 23.875 -36.688 1 25.89 585 ASN B C 1
ATOM 12441 O O . ASN B 1 585 ? -6.305 23.953 -36.562 1 25.89 585 ASN B O 1
ATOM 12445 N N . SER B 1 586 ? -8.188 23.594 -35.625 1 26.86 586 SER B N 1
ATOM 12446 C CA . SER B 1 586 ? -7.336 23.188 -34.531 1 26.86 586 SER B CA 1
ATOM 12447 C C . SER B 1 586 ? -6.992 21.703 -34.625 1 26.86 586 SER B C 1
ATOM 12449 O O . SER B 1 586 ? -6.715 21.062 -33.594 1 26.86 586 SER B O 1
ATOM 12451 N N . ARG B 1 587 ? -7.156 20.984 -35.656 1 29.48 587 ARG B N 1
ATOM 12452 C CA . ARG B 1 587 ? -6.809 19.562 -35.75 1 29.48 587 ARG B CA 1
ATOM 12453 C C . ARG B 1 587 ? -5.301 19.359 -35.656 1 29.48 587 ARG B C 1
ATOM 12455 O O . ARG B 1 587 ? -4.785 18.312 -36.031 1 29.48 587 ARG B O 1
ATOM 12462 N N . ARG B 1 588 ? -4.496 20.312 -35.906 1 30.17 588 ARG B N 1
ATOM 12463 C CA . ARG B 1 588 ? -3.047 20.125 -35.906 1 30.17 588 ARG B CA 1
ATOM 12464 C C . ARG B 1 588 ? -2.576 19.531 -34.594 1 30.17 588 ARG B C 1
ATOM 12466 O O . ARG B 1 588 ? -3.143 19.828 -33.531 1 30.17 588 ARG B O 1
ATOM 12473 N N . GLY B 1 589 ? -1.934 18.344 -34.531 1 36 589 GLY B N 1
ATOM 12474 C CA . GLY B 1 589 ? -1.361 17.453 -33.531 1 36 589 GLY B CA 1
ATOM 12475 C C . GLY B 1 589 ? -0.909 18.188 -32.281 1 36 589 GLY B C 1
ATOM 12476 O O . GLY B 1 589 ? -0.057 17.703 -31.531 1 36 589 GLY B O 1
ATOM 12477 N N . GLY B 1 590 ? -1.055 19.375 -32.094 1 37.31 590 GLY B N 1
ATOM 12478 C CA . GLY B 1 590 ? -0.478 20.203 -31.062 1 37.31 590 GLY B CA 1
ATOM 12479 C C . GLY B 1 590 ? -1.036 19.906 -29.688 1 37.31 590 GLY B C 1
ATOM 12480 O O . GLY B 1 590 ? -2.172 19.438 -29.547 1 37.31 590 GLY B O 1
ATOM 12481 N N . ARG B 1 591 ? -0.24 19.594 -28.641 1 48.91 591 ARG B N 1
ATOM 12482 C CA . ARG B 1 591 ? -0.558 19.422 -27.234 1 48.91 591 ARG B CA 1
ATOM 12483 C C . ARG B 1 591 ? -1.725 20.312 -26.828 1 48.91 591 ARG B C 1
ATOM 12485 O O . ARG B 1 591 ? -1.72 21.516 -27.094 1 48.91 591 ARG B O 1
ATOM 12492 N N . ARG B 1 592 ? -2.83 19.812 -26.562 1 54.38 592 ARG B N 1
ATOM 12493 C CA . ARG B 1 592 ? -4.027 20.547 -26.141 1 54.38 592 ARG B CA 1
ATOM 12494 C C . ARG B 1 592 ? -3.703 21.547 -25.047 1 54.38 592 ARG B C 1
ATOM 12496 O O . ARG B 1 592 ? -2.9 21.266 -24.156 1 54.38 592 ARG B O 1
ATOM 12503 N N . VAL B 1 593 ? -4.16 22.75 -25.094 1 68.12 593 VAL B N 1
ATOM 12504 C CA . VAL B 1 593 ? -3.971 23.812 -24.125 1 68.12 593 VAL B CA 1
ATOM 12505 C C . VAL B 1 593 ? -4.785 23.516 -22.859 1 68.12 593 VAL B C 1
ATOM 12507 O O . VAL B 1 593 ? -5.973 23.188 -22.953 1 68.12 593 VAL B O 1
ATOM 12510 N N . LYS B 1 594 ? -4.141 23.203 -21.734 1 79.38 594 LYS B N 1
ATOM 12511 C CA . LYS B 1 594 ? -4.809 23 -20.453 1 79.38 594 LYS B CA 1
ATOM 12512 C C . LYS B 1 594 ? -4.891 24.312 -19.656 1 79.38 594 LYS B C 1
ATOM 12514 O O . LYS B 1 594 ? -3.873 24.969 -19.422 1 79.38 594 LYS B O 1
ATOM 12519 N N . LYS B 1 595 ? -6.191 24.766 -19.391 1 84.12 595 LYS B N 1
ATOM 12520 C CA . LYS B 1 595 ? -6.422 25.953 -18.594 1 84.12 595 LYS B CA 1
ATOM 12521 C C . LYS B 1 595 ? -6.629 25.609 -17.125 1 84.12 595 LYS B C 1
ATOM 12523 O O . LYS B 1 595 ? -6.992 24.469 -16.797 1 84.12 595 LYS B O 1
ATOM 12528 N N . LEU B 1 596 ? -6.25 26.594 -16.297 1 91.81 596 LEU B N 1
ATOM 12529 C CA . LEU B 1 596 ? -6.539 26.422 -14.867 1 91.81 596 LEU B CA 1
ATOM 12530 C C . LEU B 1 596 ? -8.016 26.656 -14.586 1 91.81 596 LEU B C 1
ATOM 12532 O O . LEU B 1 596 ? -8.539 27.75 -14.836 1 91.81 596 LEU B O 1
ATOM 12536 N N . ASN B 1 597 ? -8.695 25.641 -14.195 1 91.19 597 ASN B N 1
ATOM 12537 C CA . ASN B 1 597 ? -10.117 25.766 -13.898 1 91.19 597 ASN B CA 1
ATOM 12538 C C . ASN B 1 597 ? -10.352 26.219 -12.461 1 91.19 597 ASN B C 1
ATOM 12540 O O . ASN B 1 597 ? -10.055 25.484 -11.516 1 91.19 597 ASN B O 1
ATOM 12544 N N . ILE B 1 598 ? -10.867 27.469 -12.258 1 94.88 598 ILE B N 1
ATOM 12545 C CA . ILE B 1 598 ? -11.117 27.953 -10.906 1 94.88 598 ILE B CA 1
ATOM 12546 C C . ILE B 1 598 ? -12.617 27.875 -10.609 1 94.88 598 ILE B C 1
ATOM 12548 O O . ILE B 1 598 ? -13.055 28.297 -9.531 1 94.88 598 ILE B O 1
ATOM 12552 N N . SER B 1 599 ? -13.445 27.375 -11.562 1 94.25 599 SER B N 1
ATOM 12553 C CA . SER B 1 599 ? -14.867 27.172 -11.32 1 94.25 599 SER B CA 1
ATOM 12554 C C . SER B 1 599 ? -15.133 25.828 -10.656 1 94.25 599 SER B C 1
ATOM 12556 O O . SER B 1 599 ? -15.844 24.984 -11.211 1 94.25 599 SER B O 1
ATOM 12558 N N . THR B 1 600 ? -14.578 25.656 -9.484 1 95.38 600 THR B N 1
ATOM 12559 C CA . THR B 1 600 ? -14.703 24.422 -8.719 1 95.38 600 THR B CA 1
ATOM 12560 C C . THR B 1 600 ? -15.281 24.688 -7.34 1 95.38 600 THR B C 1
ATOM 12562 O O . THR B 1 600 ? -15.172 25.797 -6.82 1 95.38 600 THR B O 1
ATOM 12565 N N . VAL B 1 601 ? -15.898 23.688 -6.789 1 96.31 601 VAL B N 1
ATOM 12566 C CA . VAL B 1 601 ? -16.5 23.812 -5.461 1 96.31 601 VAL B CA 1
ATOM 12567 C C . VAL B 1 601 ? -15.398 24.031 -4.422 1 96.31 601 VAL B C 1
ATOM 12569 O O . VAL B 1 601 ? -15.617 24.734 -3.428 1 96.31 601 VAL B O 1
ATOM 12572 N N . LYS B 1 602 ? -14.227 23.5 -4.664 1 96.5 602 LYS B N 1
ATOM 12573 C CA . LYS B 1 602 ? -13.117 23.656 -3.734 1 96.5 602 LYS B CA 1
ATOM 12574 C C . LYS B 1 602 ? -12.641 25.109 -3.682 1 96.5 602 LYS B C 1
ATOM 12576 O O . LYS B 1 602 ? -12.328 25.625 -2.607 1 96.5 602 LYS B O 1
ATOM 12581 N N . PHE B 1 603 ? -12.617 25.766 -4.816 1 98 603 PHE B N 1
ATOM 12582 C CA . PHE B 1 603 ? -12.234 27.172 -4.859 1 98 603 PHE B CA 1
ATOM 12583 C C . PHE B 1 603 ? -13.281 28.031 -4.172 1 98 603 PHE B C 1
ATOM 12585 O O . PHE B 1 603 ? -12.945 28.906 -3.369 1 98 603 PHE B O 1
ATOM 12592 N N . HIS B 1 604 ? -14.492 27.766 -4.422 1 97.62 604 HIS B N 1
ATOM 12593 C CA . HIS B 1 604 ? -15.586 28.516 -3.814 1 97.62 604 HIS B CA 1
ATOM 12594 C C . HIS B 1 604 ? -15.586 28.359 -2.299 1 97.62 604 HIS B C 1
ATOM 12596 O O . HIS B 1 604 ? -15.898 29.297 -1.572 1 97.62 604 HIS B O 1
ATOM 12602 N N . ALA B 1 605 ? -15.234 27.234 -1.819 1 97.56 605 ALA B N 1
ATOM 12603 C CA . ALA B 1 605 ? -15.289 26.906 -0.397 1 97.56 605 ALA B CA 1
ATOM 12604 C C . ALA B 1 605 ? -14.375 27.812 0.413 1 97.56 605 ALA B C 1
ATOM 12606 O O . ALA B 1 605 ? -14.602 28.031 1.607 1 97.56 605 ALA B O 1
ATOM 12607 N N . LEU B 1 606 ? -13.352 28.422 -0.18 1 98.25 606 LEU B N 1
ATOM 12608 C CA . LEU B 1 606 ? -12.391 29.266 0.529 1 98.25 606 LEU B CA 1
ATOM 12609 C C . LEU B 1 606 ? -13.078 30.469 1.162 1 98.25 606 LEU B C 1
ATOM 12611 O O . LEU B 1 606 ? -12.641 30.969 2.201 1 98.25 606 LEU B O 1
ATOM 12615 N N . GLY B 1 607 ? -14.148 30.859 0.58 1 97.88 607 GLY B N 1
ATOM 12616 C CA . GLY B 1 607 ? -14.867 32.031 1.082 1 97.88 607 GLY B CA 1
ATOM 12617 C C . GLY B 1 607 ? -15.648 31.734 2.352 1 97.88 607 GLY B C 1
ATOM 12618 O O . GLY B 1 607 ? -16.062 32.656 3.055 1 97.88 607 GLY B O 1
ATOM 12619 N N . HIS B 1 608 ? -15.836 30.516 2.674 1 97.88 608 HIS B N 1
ATOM 12620 C CA . HIS B 1 608 ? -16.625 30.141 3.84 1 97.88 608 HIS B CA 1
ATOM 12621 C C . HIS B 1 608 ? -15.773 30.078 5.098 1 97.88 608 HIS B C 1
ATOM 12623 O O . HIS B 1 608 ? -16.297 30.047 6.211 1 97.88 608 HIS B O 1
ATOM 12629 N N . TYR B 1 609 ? -14.422 30.047 5.02 1 98.12 609 TYR B N 1
ATOM 12630 C CA . TYR B 1 609 ? -13.516 29.781 6.125 1 98.12 609 TYR B CA 1
ATOM 12631 C C . TYR B 1 609 ? -13.648 30.828 7.219 1 98.12 609 TYR B C 1
ATOM 12633 O O . TYR B 1 609 ? -13.805 30.5 8.398 1 98.12 609 TYR B O 1
ATOM 12641 N N . PRO B 1 610 ? -13.672 32.188 6.859 1 97.06 610 PRO B N 1
ATOM 12642 C CA . PRO B 1 610 ? -13.75 33.156 7.938 1 97.06 610 PRO B CA 1
ATOM 12643 C C . PRO B 1 610 ? -15 33 8.797 1 97.06 610 PRO B C 1
ATOM 12645 O O . PRO B 1 610 ? -14.922 33.031 10.023 1 97.06 610 PRO B O 1
ATOM 12648 N N . LYS B 1 611 ? -16.109 32.781 8.156 1 96.19 611 LYS B N 1
ATOM 12649 C CA . LYS B 1 611 ? -17.375 32.656 8.883 1 96.19 611 LYS B CA 1
ATOM 12650 C C . LYS B 1 611 ? -17.391 31.391 9.75 1 96.19 611 LYS B C 1
ATOM 12652 O O . LYS B 1 611 ? -17.812 31.438 10.906 1 96.19 611 LYS B O 1
ATOM 12657 N N . ILE B 1 612 ? -16.953 30.312 9.242 1 97 612 ILE B N 1
ATOM 12658 C CA . ILE B 1 612 ? -16.969 29.047 9.969 1 97 612 ILE B CA 1
ATOM 12659 C C . ILE B 1 612 ? -15.992 29.109 11.133 1 97 612 ILE B C 1
ATOM 12661 O O . ILE B 1 612 ? -16.297 28.625 12.227 1 97 612 ILE B O 1
ATOM 12665 N N . ILE B 1 613 ? -14.836 29.688 10.938 1 97.19 613 ILE B N 1
ATOM 12666 C CA . ILE B 1 613 ? -13.852 29.812 12.008 1 97.19 613 ILE B CA 1
ATOM 12667 C C . ILE B 1 613 ? -14.414 30.688 13.133 1 97.19 613 ILE B C 1
ATOM 12669 O O . ILE B 1 613 ? -14.219 30.391 14.312 1 97.19 613 ILE B O 1
ATOM 12673 N N . ARG B 1 614 ? -15.156 31.734 12.766 1 94.44 614 ARG B N 1
ATOM 12674 C CA . ARG B 1 614 ? -15.781 32.594 13.758 1 94.44 614 ARG B CA 1
ATOM 12675 C C . ARG B 1 614 ? -16.812 31.859 14.578 1 94.44 614 ARG B C 1
ATOM 12677 O O . ARG B 1 614 ? -16.906 32.031 15.797 1 94.44 614 ARG B O 1
ATOM 12684 N N . HIS B 1 615 ? -17.484 30.969 13.914 1 95.44 615 HIS B N 1
ATOM 12685 C CA . HIS B 1 615 ? -18.641 30.328 14.516 1 95.44 615 HIS B CA 1
ATOM 12686 C C . HIS B 1 615 ? -18.25 29.047 15.242 1 95.44 615 HIS B C 1
ATOM 12688 O O . HIS B 1 615 ? -18.781 28.734 16.312 1 95.44 615 HIS B O 1
ATOM 12694 N N . VAL B 1 616 ? -17.297 28.25 14.719 1 96.56 616 VAL B N 1
ATOM 12695 C CA . VAL B 1 616 ? -17 26.906 15.219 1 96.56 616 VAL B CA 1
ATOM 12696 C C . VAL B 1 616 ? -15.602 26.875 15.82 1 96.56 616 VAL B C 1
ATOM 12698 O O . VAL B 1 616 ? -15.32 26.062 16.703 1 96.56 616 VAL B O 1
ATOM 12701 N N . GLY B 1 617 ? -14.75 27.719 15.375 1 95.75 617 GLY B N 1
ATOM 12702 C CA . GLY B 1 617 ? -13.367 27.734 15.836 1 95.75 617 GLY B CA 1
ATOM 12703 C C . GLY B 1 617 ? -12.375 27.422 14.727 1 95.75 617 GLY B C 1
ATOM 12704 O O . GLY B 1 617 ? -12.758 27.297 13.562 1 95.75 617 GLY B O 1
ATOM 12705 N N . PRO B 1 618 ? -11.086 27.328 15.078 1 96.44 618 PRO B N 1
ATOM 12706 C CA . PRO B 1 618 ? -10.039 27.141 14.07 1 96.44 618 PRO B CA 1
ATOM 12707 C C . PRO B 1 618 ? -10.148 25.781 13.359 1 96.44 618 PRO B C 1
ATOM 12709 O O . PRO B 1 618 ? -10.789 24.859 13.867 1 96.44 618 PRO B O 1
ATOM 12712 N N . THR B 1 619 ? -9.484 25.641 12.273 1 96 619 THR B N 1
ATOM 12713 C CA . THR B 1 619 ? -9.68 24.531 11.352 1 96 619 THR B CA 1
ATOM 12714 C C . THR B 1 619 ? -9.086 23.234 11.922 1 96 619 THR B C 1
ATOM 12716 O O . THR B 1 619 ? -9.469 22.141 11.523 1 96 619 THR B O 1
ATOM 12719 N N . ASP B 1 620 ? -8.172 23.281 12.828 1 93.88 620 ASP B N 1
ATOM 12720 C CA . ASP B 1 620 ? -7.559 22.078 13.391 1 93.88 620 ASP B CA 1
ATOM 12721 C C . ASP B 1 620 ? -8.547 21.297 14.25 1 93.88 620 ASP B C 1
ATOM 12723 O O . ASP B 1 620 ? -8.32 20.141 14.586 1 93.88 620 ASP B O 1
ATOM 12727 N N . LEU B 1 621 ? -9.617 21.938 14.594 1 95.12 621 LEU B N 1
ATOM 12728 C CA . LEU B 1 621 ? -10.641 21.297 15.406 1 95.12 621 LEU B CA 1
ATOM 12729 C C . LEU B 1 621 ? -11.398 20.25 14.594 1 95.12 621 LEU B C 1
ATOM 12731 O O . LEU B 1 621 ? -11.891 19.266 15.148 1 95.12 621 LEU B O 1
ATOM 12735 N N . TYR B 1 622 ? -11.492 20.469 13.297 1 94.44 622 TYR B N 1
ATOM 12736 C CA . TYR B 1 622 ? -12.359 19.609 12.508 1 94.44 622 TYR B CA 1
ATOM 12737 C C . TYR B 1 622 ? -11.695 19.219 11.195 1 94.44 622 TYR B C 1
ATOM 12739 O O . TYR B 1 622 ? -12.367 18.875 10.219 1 94.44 622 TYR B O 1
ATOM 12747 N N . SER B 1 623 ? -10.422 19.25 11.172 1 90.06 623 SER B N 1
ATOM 12748 C CA . SER B 1 623 ? -9.672 18.875 9.977 1 90.06 623 SER B CA 1
ATOM 12749 C C . SER B 1 623 ? -9.797 17.375 9.688 1 90.06 623 SER B C 1
ATOM 12751 O O . SER B 1 623 ? -9.805 16.562 10.617 1 90.06 623 SER B O 1
ATOM 12753 N N . THR B 1 624 ? -9.812 16.984 8.43 1 90.19 624 THR B N 1
ATOM 12754 C CA . THR B 1 624 ? -9.914 15.578 8.031 1 90.19 624 THR B CA 1
ATOM 12755 C C . THR B 1 624 ? -8.586 14.859 8.234 1 90.19 624 THR B C 1
ATOM 12757 O O . THR B 1 624 ? -8.523 13.633 8.156 1 90.19 624 THR B O 1
ATOM 12760 N N . GLU B 1 625 ? -7.559 15.547 8.562 1 86.88 625 GLU B N 1
ATOM 12761 C CA . GLU B 1 625 ? -6.27 14.938 8.867 1 86.88 625 GLU B CA 1
ATOM 12762 C C . GLU B 1 625 ? -6.379 13.961 10.039 1 86.88 625 GLU B C 1
ATOM 12764 O O . GLU B 1 625 ? -5.715 12.93 10.055 1 86.88 625 GLU B O 1
ATOM 12769 N N . TRP B 1 626 ? -7.25 14.336 10.883 1 85.62 626 TRP B N 1
ATOM 12770 C CA . TRP B 1 626 ? -7.43 13.484 12.055 1 85.62 626 TRP B CA 1
ATOM 12771 C C . TRP B 1 626 ? -8.141 12.188 11.688 1 85.62 626 TRP B C 1
ATOM 12773 O O . TRP B 1 626 ? -7.832 11.125 12.227 1 85.62 626 TRP B O 1
ATOM 12783 N N . GLY B 1 627 ? -9.07 12.336 10.828 1 86.5 627 GLY B N 1
ATOM 12784 C CA . GLY B 1 627 ? -9.75 11.133 10.367 1 86.5 627 GLY B CA 1
ATOM 12785 C C . GLY B 1 627 ? -8.82 10.148 9.688 1 86.5 627 GLY B C 1
ATOM 12786 O O . GLY B 1 627 ? -8.922 8.938 9.906 1 86.5 627 GLY B O 1
ATOM 12787 N N . GLU B 1 628 ? -7.977 10.68 8.945 1 85.44 628 GLU B N 1
ATOM 12788 C CA . GLU B 1 628 ? -6.996 9.828 8.273 1 85.44 628 GLU B CA 1
ATOM 12789 C C . GLU B 1 628 ? -6.07 9.148 9.273 1 85.44 628 GLU B C 1
ATOM 12791 O O . GLU B 1 628 ? -5.656 8.008 9.07 1 85.44 628 GLU B O 1
ATOM 12796 N N . TYR B 1 629 ? -5.793 9.891 10.344 1 86.12 629 TYR B N 1
ATOM 12797 C CA . TYR B 1 629 ? -4.973 9.344 11.414 1 86.12 629 TYR B CA 1
ATOM 12798 C C . TYR B 1 629 ? -5.68 8.188 12.109 1 86.12 629 TYR B C 1
ATOM 12800 O O . TYR B 1 629 ? -5.055 7.172 12.438 1 86.12 629 TYR B O 1
ATOM 12808 N N . PHE B 1 630 ? -6.957 8.352 12.297 1 89.81 630 PHE B N 1
ATOM 12809 C CA . PHE B 1 630 ? -7.715 7.348 13.039 1 89.81 630 PHE B CA 1
ATOM 12810 C C . PHE B 1 630 ? -7.867 6.07 12.219 1 89.81 630 PHE B C 1
ATOM 12812 O O . PHE B 1 630 ? -8.109 5 12.781 1 89.81 630 PHE B O 1
ATOM 12819 N N . HIS B 1 631 ? -7.676 6.109 10.914 1 89.81 631 HIS B N 1
ATOM 12820 C CA . HIS B 1 631 ? -7.773 4.941 10.047 1 89.81 631 HIS B CA 1
ATOM 12821 C C . HIS B 1 631 ? -6.672 3.932 10.352 1 89.81 631 HIS B C 1
ATOM 12823 O O . HIS B 1 631 ? -6.777 2.76 9.984 1 89.81 631 HIS B O 1
ATOM 12829 N N . LYS B 1 632 ? -5.645 4.344 10.977 1 84.31 632 LYS B N 1
ATOM 12830 C CA . LYS B 1 632 ? -4.5 3.479 11.25 1 84.31 632 LYS B CA 1
ATOM 12831 C C . LYS B 1 632 ? -4.91 2.258 12.062 1 84.31 632 LYS B C 1
ATOM 12833 O O . LYS B 1 632 ? -4.422 1.152 11.828 1 84.31 632 LYS B O 1
ATOM 12838 N N . SER B 1 633 ? -5.84 2.49 12.953 1 84.62 633 SER B N 1
ATOM 12839 C CA . SER B 1 633 ? -6.234 1.405 13.852 1 84.62 633 SER B CA 1
ATOM 12840 C C . SER B 1 633 ? -7.02 0.331 13.109 1 84.62 633 SER B C 1
ATOM 12842 O O . SER B 1 633 ? -6.656 -0.846 13.141 1 84.62 633 SER B O 1
ATOM 12844 N N . PRO B 1 634 ? -8.07 0.775 12.461 1 87.19 634 PRO B N 1
ATOM 12845 C CA . PRO B 1 634 ? -8.805 -0.26 11.719 1 87.19 634 PRO B CA 1
ATOM 12846 C C . PRO B 1 634 ? -7.938 -0.959 10.672 1 87.19 634 PRO B C 1
ATOM 12848 O O . PRO B 1 634 ? -8.102 -2.158 10.438 1 87.19 634 PRO B O 1
ATOM 12851 N N . LYS B 1 635 ? -7.109 -0.283 10 1 83.81 635 LYS B N 1
ATOM 12852 C CA . LYS B 1 635 ? -6.215 -0.894 9.016 1 83.81 635 LYS B CA 1
ATOM 12853 C C . LYS B 1 635 ? -5.281 -1.9 9.68 1 83.81 635 LYS B C 1
ATOM 12855 O O . LYS B 1 635 ? -5.023 -2.973 9.125 1 83.81 635 LYS B O 1
ATOM 12860 N N . ALA B 1 636 ? -4.754 -1.559 10.828 1 81 636 ALA B N 1
ATOM 12861 C CA . ALA B 1 636 ? -3.877 -2.461 11.57 1 81 636 ALA B CA 1
ATOM 12862 C C . ALA B 1 636 ? -4.633 -3.703 12.031 1 81 636 ALA B C 1
ATOM 12864 O O . ALA B 1 636 ? -4.102 -4.816 11.984 1 81 636 ALA B O 1
ATOM 12865 N N . TRP B 1 637 ? -5.938 -3.506 12.453 1 83.25 637 TRP B N 1
ATOM 12866 C CA . TRP B 1 637 ? -6.738 -4.602 12.984 1 83.25 637 TRP B CA 1
ATOM 12867 C C . TRP B 1 637 ? -7.129 -5.578 11.883 1 83.25 637 TRP B C 1
ATOM 12869 O O . TRP B 1 637 ? -7.324 -6.77 12.133 1 83.25 637 TRP B O 1
ATOM 12879 N N . THR B 1 638 ? -7.297 -5.055 10.719 1 83.62 638 THR B N 1
ATOM 12880 C CA . THR B 1 638 ? -7.73 -5.895 9.609 1 83.62 638 THR B CA 1
ATOM 12881 C C . THR B 1 638 ? -6.738 -7.031 9.367 1 83.62 638 THR B C 1
ATOM 12883 O O . THR B 1 638 ? -7.129 -8.125 8.961 1 83.62 638 THR B O 1
ATOM 12886 N N . LYS B 1 639 ? -5.512 -6.82 9.625 1 74.69 639 LYS B N 1
ATOM 12887 C CA . LYS B 1 639 ? -4.477 -7.828 9.422 1 74.69 639 LYS B CA 1
ATOM 12888 C C . LYS B 1 639 ? -4.648 -9 10.383 1 74.69 639 LYS B C 1
ATOM 12890 O O . LYS B 1 639 ? -4.125 -10.086 10.148 1 74.69 639 LYS B O 1
ATOM 12895 N N . GLN B 1 640 ? -5.48 -8.75 11.352 1 76.12 640 GLN B N 1
ATOM 12896 C CA . GLN B 1 640 ? -5.707 -9.773 12.367 1 76.12 640 GLN B CA 1
ATOM 12897 C C . GLN B 1 640 ? -7.078 -10.422 12.195 1 76.12 640 GLN B C 1
ATOM 12899 O O . GLN B 1 640 ? -7.551 -11.125 13.086 1 76.12 640 GLN B O 1
ATOM 12904 N N . THR B 1 641 ? -7.68 -10.094 11.141 1 78.25 641 THR B N 1
ATOM 12905 C CA . THR B 1 641 ? -9.008 -10.633 10.891 1 78.25 641 THR B CA 1
ATOM 12906 C C . THR B 1 641 ? -8.977 -11.641 9.742 1 78.25 641 THR B C 1
ATOM 12908 O O . THR B 1 641 ? -7.965 -11.758 9.039 1 78.25 641 THR B O 1
ATOM 12911 N N . SER B 1 642 ? -10.016 -12.453 9.633 1 71.25 642 SER B N 1
ATOM 12912 C CA . SER B 1 642 ? -10.18 -13.398 8.531 1 71.25 642 SER B CA 1
ATOM 12913 C C . SER B 1 642 ? -10.656 -12.695 7.262 1 71.25 642 SER B C 1
ATOM 12915 O O . SER B 1 642 ? -10.625 -13.281 6.176 1 71.25 642 SER B O 1
ATOM 12917 N N . ARG B 1 643 ? -11.148 -11.469 7.387 1 70 643 ARG B N 1
ATOM 12918 C CA . ARG B 1 643 ? -11.641 -10.625 6.301 1 70 643 ARG B CA 1
ATOM 12919 C C . ARG B 1 643 ? -12.984 -11.117 5.785 1 70 643 ARG B C 1
ATOM 12921 O O . ARG B 1 643 ? -13.57 -10.516 4.887 1 70 643 ARG B O 1
ATOM 12928 N N . ARG B 1 644 ? -13.594 -12.227 6.34 1 67.62 644 ARG B N 1
ATOM 12929 C CA . ARG B 1 644 ? -14.922 -12.711 5.977 1 67.62 644 ARG B CA 1
ATOM 12930 C C . ARG B 1 644 ? -16 -11.867 6.645 1 67.62 644 ARG B C 1
ATOM 12932 O O . ARG B 1 644 ? -17.016 -11.539 6.016 1 67.62 644 ARG B O 1
ATOM 12939 N N . TYR B 1 645 ? -15.719 -11.625 7.875 1 80.12 645 TYR B N 1
ATOM 12940 C CA . TYR B 1 645 ? -16.625 -10.797 8.672 1 80.12 645 TYR B CA 1
ATOM 12941 C C . TYR B 1 645 ? -15.898 -9.57 9.219 1 80.12 645 TYR B C 1
ATOM 12943 O O . TYR B 1 645 ? -15.93 -9.312 10.422 1 80.12 645 TYR B O 1
ATOM 12951 N N . LEU B 1 646 ? -15.445 -8.836 8.258 1 82.75 646 LEU B N 1
ATOM 12952 C CA . LEU B 1 646 ? -14.461 -7.801 8.562 1 82.75 646 LEU B CA 1
ATOM 12953 C C . LEU B 1 646 ? -15.031 -6.797 9.57 1 82.75 646 LEU B C 1
ATOM 12955 O O . LEU B 1 646 ? -14.406 -6.52 10.594 1 82.75 646 LEU B O 1
ATOM 12959 N N . ARG B 1 647 ? -16.234 -6.23 9.359 1 87 647 ARG B N 1
ATOM 12960 C CA . ARG B 1 647 ? -16.797 -5.18 10.195 1 87 647 ARG B CA 1
ATOM 12961 C C . ARG B 1 647 ? -17.062 -5.695 11.609 1 87 647 ARG B C 1
ATOM 12963 O O . ARG B 1 647 ? -16.812 -4.996 12.586 1 87 647 ARG B O 1
ATOM 12970 N N . MET B 1 648 ? -17.516 -6.875 11.648 1 85.69 648 MET B N 1
ATOM 12971 C CA . MET B 1 648 ? -17.766 -7.496 12.945 1 85.69 648 MET B CA 1
ATOM 12972 C C . MET B 1 648 ? -16.453 -7.707 13.703 1 85.69 648 MET B C 1
ATOM 12974 O O . MET B 1 648 ? -16.359 -7.387 14.891 1 85.69 648 MET B O 1
ATOM 12978 N N . GLU B 1 649 ? -15.492 -8.219 13.008 1 86.31 649 GLU B N 1
ATOM 12979 C CA . GLU B 1 649 ? -14.203 -8.484 13.633 1 86.31 649 GLU B CA 1
ATOM 12980 C C . GLU B 1 649 ? -13.523 -7.195 14.078 1 86.31 649 GLU B C 1
ATOM 12982 O O . GLU B 1 649 ? -12.883 -7.156 15.133 1 86.31 649 GLU B O 1
ATOM 12987 N N . LEU B 1 650 ? -13.688 -6.145 13.352 1 88 650 LEU B N 1
ATOM 12988 C CA . LEU B 1 650 ? -13.125 -4.855 13.719 1 88 650 LEU B CA 1
ATOM 12989 C C . LEU B 1 650 ? -13.797 -4.301 14.969 1 88 650 LEU B C 1
ATOM 12991 O O . LEU B 1 650 ? -13.133 -3.727 15.836 1 88 650 LEU B O 1
ATOM 12995 N N . SER B 1 651 ? -15.109 -4.488 15.016 1 88.75 651 SER B N 1
ATOM 12996 C CA . SER B 1 651 ? -15.836 -4.035 16.203 1 88.75 651 SER B CA 1
ATOM 12997 C C . SER B 1 651 ? -15.352 -4.758 17.453 1 88.75 651 SER B C 1
ATOM 12999 O O . SER B 1 651 ? -15.227 -4.148 18.516 1 88.75 651 SER B O 1
ATOM 13001 N N . ARG B 1 652 ? -15.039 -5.973 17.297 1 86.12 652 ARG B N 1
ATOM 13002 C CA . ARG B 1 652 ? -14.555 -6.75 18.422 1 86.12 652 ARG B CA 1
ATOM 13003 C C . ARG B 1 652 ? -13.156 -6.305 18.844 1 86.12 652 ARG B C 1
ATOM 13005 O O . ARG B 1 652 ? -12.836 -6.262 20.031 1 86.12 652 ARG B O 1
ATOM 13012 N N . HIS B 1 653 ? -12.375 -6.012 17.859 1 85.75 653 HIS B N 1
ATOM 13013 C CA . HIS B 1 653 ? -11.031 -5.531 18.141 1 85.75 653 HIS B CA 1
ATOM 13014 C C . HIS B 1 653 ? -11.07 -4.184 18.859 1 85.75 653 HIS B C 1
ATOM 13016 O O . HIS B 1 653 ? -10.266 -3.928 19.766 1 85.75 653 HIS B O 1
ATOM 13022 N N . GLU B 1 654 ? -11.938 -3.344 18.406 1 84.94 654 GLU B N 1
ATOM 13023 C CA . GLU B 1 654 ? -12.109 -2.049 19.062 1 84.94 654 GLU B CA 1
ATOM 13024 C C . GLU B 1 654 ? -12.508 -2.219 20.516 1 84.94 654 GLU B C 1
ATOM 13026 O O . GLU B 1 654 ? -12 -1.51 21.391 1 84.94 654 GLU B O 1
ATOM 13031 N N . ARG B 1 655 ? -13.312 -3.172 20.844 1 85.62 655 ARG B N 1
ATOM 13032 C CA . ARG B 1 655 ? -13.742 -3.428 22.203 1 85.62 655 ARG B CA 1
ATOM 13033 C C . ARG B 1 655 ? -12.594 -3.969 23.047 1 85.62 655 ARG B C 1
ATOM 13035 O O . ARG B 1 655 ? -12.445 -3.602 24.219 1 85.62 655 ARG B O 1
ATOM 13042 N N . LYS B 1 656 ? -11.867 -4.848 22.453 1 84.75 656 LYS B N 1
ATOM 13043 C CA . LYS B 1 656 ? -10.719 -5.406 23.156 1 84.75 656 LYS B CA 1
ATOM 13044 C C . LYS B 1 656 ? -9.781 -4.305 23.625 1 84.75 656 LYS B C 1
ATOM 13046 O O . LYS B 1 656 ? -9.375 -4.285 24.797 1 84.75 656 LYS B O 1
ATOM 13051 N N . ARG B 1 657 ? -9.508 -3.408 22.797 1 81.88 657 ARG B N 1
ATOM 13052 C CA . ARG B 1 657 ? -8.57 -2.334 23.109 1 81.88 657 ARG B CA 1
ATOM 13053 C C . ARG B 1 657 ? -9.133 -1.412 24.188 1 81.88 657 ARG B C 1
ATOM 13055 O O . ARG B 1 657 ? -8.422 -1.027 25.109 1 81.88 657 ARG B O 1
ATOM 13062 N N . LYS B 1 658 ? -10.352 -1.056 24.016 1 82.88 658 LYS B N 1
ATOM 13063 C CA . LYS B 1 658 ? -10.969 -0.137 24.969 1 82.88 658 LYS B CA 1
ATOM 13064 C C . LYS B 1 658 ? -11.047 -0.751 26.359 1 82.88 658 LYS B C 1
ATOM 13066 O O . LYS B 1 658 ? -10.789 -0.072 27.359 1 82.88 658 LYS B O 1
ATOM 13071 N N . ARG B 1 659 ? -11.422 -1.987 26.438 1 84.25 659 ARG B N 1
ATOM 13072 C CA . ARG B 1 659 ? -11.539 -2.658 27.734 1 84.25 659 ARG B CA 1
ATOM 13073 C C . ARG B 1 659 ? -10.164 -2.832 28.375 1 84.25 659 ARG B C 1
ATOM 13075 O O . ARG B 1 659 ? -10.031 -2.711 29.594 1 84.25 659 ARG B O 1
ATOM 13082 N N . LEU B 1 660 ? -9.195 -3.15 27.578 1 85 660 LEU B N 1
ATOM 13083 C CA . LEU B 1 660 ? -7.836 -3.262 28.094 1 85 660 LEU B CA 1
ATOM 13084 C C . LEU B 1 660 ? -7.379 -1.942 28.703 1 85 660 LEU B C 1
ATOM 13086 O O . LEU B 1 660 ? -6.738 -1.934 29.766 1 85 660 LEU B O 1
ATOM 13090 N N . ARG B 1 661 ? -7.625 -0.904 28.078 1 79.88 661 ARG B N 1
ATOM 13091 C CA . ARG B 1 661 ? -7.246 0.407 28.594 1 79.88 661 ARG B CA 1
ATOM 13092 C C . ARG B 1 661 ? -7.969 0.709 29.906 1 79.88 661 ARG B C 1
ATOM 13094 O O . ARG B 1 661 ? -7.391 1.311 30.812 1 79.88 661 ARG B O 1
ATOM 13101 N N . ARG B 1 662 ? -9.188 0.329 29.984 1 79.44 662 ARG B N 1
ATOM 13102 C CA . ARG B 1 662 ? -9.953 0.564 31.203 1 79.44 662 ARG B CA 1
ATOM 13103 C C . ARG B 1 662 ? -9.375 -0.224 32.375 1 79.44 662 ARG B C 1
ATOM 13105 O O . ARG B 1 662 ? -9.32 0.276 33.5 1 79.44 662 ARG B O 1
ATOM 13112 N N . ILE B 1 663 ? -9.039 -1.432 32.062 1 82.44 663 ILE B N 1
ATOM 13113 C CA . ILE B 1 663 ? -8.422 -2.254 33.094 1 82.44 663 ILE B CA 1
ATOM 13114 C C . ILE B 1 663 ? -7.109 -1.622 33.531 1 82.44 663 ILE B C 1
ATOM 13116 O O . ILE B 1 663 ? -6.809 -1.577 34.75 1 82.44 663 ILE B O 1
ATOM 13120 N N . LYS B 1 664 ? -6.355 -1.166 32.594 1 80.5 664 LYS B N 1
ATOM 13121 C CA . LYS B 1 664 ? -5.086 -0.514 32.906 1 80.5 664 LYS B CA 1
ATOM 13122 C C . LYS B 1 664 ? -5.301 0.721 33.781 1 80.5 664 LYS B C 1
ATOM 13124 O O . LYS B 1 664 ? -4.559 0.951 34.75 1 80.5 664 LYS B O 1
ATOM 13129 N N . ASP B 1 665 ? -6.309 1.48 33.469 1 75.62 665 ASP B N 1
ATOM 13130 C CA . ASP B 1 665 ? -6.621 2.697 34.219 1 75.62 665 ASP B CA 1
ATOM 13131 C C . ASP B 1 665 ? -7.055 2.373 35.625 1 75.62 665 ASP B C 1
ATOM 13133 O O . ASP B 1 665 ? -6.707 3.098 36.562 1 75.62 665 ASP B O 1
ATOM 13137 N N . ARG B 1 666 ? -7.781 1.278 35.75 1 74.69 666 ARG B N 1
ATOM 13138 C CA . ARG B 1 666 ? -8.219 0.847 37.094 1 74.69 666 ARG B CA 1
ATOM 13139 C C . ARG B 1 666 ? -7.027 0.439 37.938 1 74.69 666 ARG B C 1
ATOM 13141 O O . ARG B 1 666 ? -7.008 0.708 39.156 1 74.69 666 ARG B O 1
ATOM 13148 N N . ILE B 1 667 ? -6.113 -0.215 37.281 1 75.44 667 ILE B N 1
ATOM 13149 C CA . ILE B 1 667 ? -4.93 -0.689 38 1 75.44 667 ILE B CA 1
ATOM 13150 C C . ILE B 1 667 ? -4.039 0.496 38.344 1 75.44 667 ILE B C 1
ATOM 13152 O O . ILE B 1 667 ? -3.498 0.552 39.469 1 75.44 667 ILE B O 1
ATOM 13156 N N . LEU B 1 668 ? -3.846 1.388 37.406 1 67.62 668 LEU B N 1
ATOM 13157 C CA . LEU B 1 668 ? -2.98 2.539 37.625 1 67.62 668 LEU B CA 1
ATOM 13158 C C . LEU B 1 668 ? -3.592 3.479 38.656 1 67.62 668 LEU B C 1
ATOM 13160 O O . LEU B 1 668 ? -2.867 4.168 39.375 1 67.62 668 LEU B O 1
ATOM 13164 N N . SER B 1 669 ? -4.914 3.691 38.562 1 60.72 669 SER B N 1
ATOM 13165 C CA . SER B 1 669 ? -5.559 4.551 39.562 1 60.72 669 SER B CA 1
ATOM 13166 C C . SER B 1 669 ? -5.316 4.039 40.969 1 60.72 669 SER B C 1
ATOM 13168 O O . SER B 1 669 ? -5.277 4.824 41.938 1 60.72 669 SER B O 1
ATOM 13170 N N . GLY B 1 670 ? -5.191 2.754 41.156 1 53.09 670 GLY B N 1
ATOM 13171 C CA . GLY B 1 670 ? -4.875 2.234 42.469 1 53.09 670 GLY B CA 1
ATOM 13172 C C . GLY B 1 670 ? -3.412 2.385 42.844 1 53.09 670 GLY B C 1
ATOM 13173 O O . GLY B 1 670 ? -3.021 2.119 43.969 1 53.09 670 GLY B O 1
ATOM 13174 N N . VAL B 1 671 ? -2.496 2.275 41.906 1 47.06 671 VAL B N 1
ATOM 13175 C CA . VAL B 1 671 ? -1.065 2.373 42.156 1 47.06 671 VAL B CA 1
ATOM 13176 C C . VAL B 1 671 ? -0.689 3.826 42.438 1 47.06 671 VAL B C 1
ATOM 13178 O O . VAL B 1 671 ? -1.007 4.719 41.656 1 47.06 671 VAL B O 1
ATOM 13181 N N . THR B 1 672 ? -0.308 4.176 43.625 1 43.59 672 THR B N 1
ATOM 13182 C CA . THR B 1 672 ? 0.06 5.43 44.281 1 43.59 672 THR B CA 1
ATOM 13183 C C . THR B 1 672 ? 0.918 6.289 43.375 1 43.59 672 THR B C 1
ATOM 13185 O O . THR B 1 672 ? 1.426 5.805 42.344 1 43.59 672 THR B O 1
ATOM 13188 N N . ALA B 1 673 ? 1.931 7.297 44.062 1 42.38 673 ALA B N 1
ATOM 13189 C CA . ALA B 1 673 ? 2.82 8.461 44.094 1 42.38 673 ALA B CA 1
ATOM 13190 C C . ALA B 1 673 ? 4.012 8.242 43.156 1 42.38 673 ALA B C 1
ATOM 13192 O O . ALA B 1 673 ? 4.578 9.203 42.625 1 42.38 673 ALA B O 1
ATOM 13193 N N . LYS B 1 674 ? 4.598 7.09 43.094 1 38.81 674 LYS B N 1
ATOM 13194 C CA . LYS B 1 674 ? 5.961 6.938 42.594 1 38.81 674 LYS B CA 1
ATOM 13195 C C . LYS B 1 674 ? 6.008 7.027 41.062 1 38.81 674 LYS B C 1
ATOM 13197 O O . LYS B 1 674 ? 7 7.484 40.5 1 38.81 674 LYS B O 1
ATOM 13202 N N . SER B 1 675 ? 5.16 6.359 40.344 1 41.19 675 SER B N 1
ATOM 13203 C CA . SER B 1 675 ? 5.234 6.418 38.875 1 41.19 675 SER B CA 1
ATOM 13204 C C . SER B 1 675 ? 5.043 7.844 38.375 1 41.19 675 SER B C 1
ATOM 13206 O O . SER B 1 675 ? 5.527 8.195 37.312 1 41.19 675 SER B O 1
ATOM 13208 N N . GLN B 1 676 ? 4.258 8.664 39.156 1 42.28 676 GLN B N 1
ATOM 13209 C CA . GLN B 1 676 ? 4.152 10.078 38.844 1 42.28 676 GLN B CA 1
ATOM 13210 C C . GLN B 1 676 ? 5.508 10.773 38.938 1 42.28 676 GLN B C 1
ATOM 13212 O O . GLN B 1 676 ? 5.836 11.641 38.156 1 42.28 676 GLN B O 1
ATOM 13217 N N . GLU B 1 677 ? 6.324 10.367 39.969 1 39.09 677 GLU B N 1
ATOM 13218 C CA . GLU B 1 677 ? 7.652 10.945 40.156 1 39.09 677 GLU B CA 1
ATOM 13219 C C . GLU B 1 677 ? 8.57 10.625 39 1 39.09 677 GLU B C 1
ATOM 13221 O O . GLU B 1 677 ? 9.352 11.477 38.562 1 39.09 677 GLU B O 1
ATOM 13226 N N . LEU B 1 678 ? 8.609 9.336 38.562 1 40.56 678 LEU B N 1
ATOM 13227 C CA . LEU B 1 678 ? 9.516 9 37.469 1 40.56 678 LEU B CA 1
ATOM 13228 C C . LEU B 1 678 ? 9.164 9.781 36.219 1 40.56 678 LEU B C 1
ATOM 13230 O O . LEU B 1 678 ? 10.055 10.234 35.5 1 40.56 678 LEU B O 1
ATOM 13234 N N . ARG B 1 679 ? 7.941 10.125 35.906 1 43.28 679 ARG B N 1
ATOM 13235 C CA . ARG B 1 679 ? 7.543 11.016 34.812 1 43.28 679 ARG B CA 1
ATOM 13236 C C . ARG B 1 679 ? 8.008 12.445 35.094 1 43.28 679 ARG B C 1
ATOM 13238 O O . ARG B 1 679 ? 8.414 13.148 34.156 1 43.28 679 ARG B O 1
ATOM 13245 N N . GLU B 1 680 ? 8.023 12.797 36.344 1 43.75 680 GLU B N 1
ATOM 13246 C CA . GLU B 1 680 ? 8.523 14.125 36.688 1 43.75 680 GLU B CA 1
ATOM 13247 C C . GLU B 1 680 ? 10.016 14.242 36.406 1 43.75 680 GLU B C 1
ATOM 13249 O O . GLU B 1 680 ? 10.492 15.266 35.938 1 43.75 680 GLU B O 1
ATOM 13254 N N . GLN B 1 681 ? 10.812 13.227 36.844 1 41.03 681 GLN B N 1
ATOM 13255 C CA . GLN B 1 681 ? 12.258 13.242 36.625 1 41.03 681 GLN B CA 1
ATOM 13256 C C . GLN B 1 681 ? 12.602 13.266 35.156 1 41.03 681 GLN B C 1
ATOM 13258 O O . GLN B 1 681 ? 13.539 13.953 34.719 1 41.03 681 GLN B O 1
ATOM 13263 N N . GLN B 1 682 ? 12.094 12.375 34.312 1 44.06 682 GLN B N 1
ATOM 13264 C CA . GLN B 1 682 ? 12.305 12.484 32.875 1 44.06 682 GLN B CA 1
ATOM 13265 C C . GLN B 1 682 ? 11.883 13.852 32.344 1 44.06 682 GLN B C 1
ATOM 13267 O O . GLN B 1 682 ? 12.43 14.344 31.359 1 44.06 682 GLN B O 1
ATOM 13272 N N . LYS B 1 683 ? 11.102 14.742 32.938 1 44.97 683 LYS B N 1
ATOM 13273 C CA . LYS B 1 683 ? 10.57 16.078 32.719 1 44.97 683 LYS B CA 1
ATOM 13274 C C . LYS B 1 683 ? 11.633 17.141 33 1 44.97 683 LYS B C 1
ATOM 13276 O O . LYS B 1 683 ? 11.57 18.25 32.438 1 44.97 683 LYS B O 1
ATOM 13281 N N . ALA B 1 684 ? 12.492 17.031 33.938 1 45.03 684 ALA B N 1
ATOM 13282 C CA . ALA B 1 684 ? 13.445 18.109 34.219 1 45.03 684 ALA B CA 1
ATOM 13283 C C . ALA B 1 684 ? 14.234 18.469 32.969 1 45.03 684 ALA B C 1
ATOM 13285 O O . ALA B 1 684 ? 14.477 19.641 32.688 1 45.03 684 ALA B O 1
ATOM 13286 N N . SER B 1 685 ? 15.156 17.625 32.344 1 46.69 685 SER B N 1
ATOM 13287 C CA . SER B 1 685 ? 15.836 17.984 31.109 1 46.69 685 SER B CA 1
ATOM 13288 C C . SER B 1 685 ? 14.852 18.531 30.078 1 46.69 685 SER B C 1
ATOM 13290 O O . SER B 1 685 ? 15.25 19.234 29.156 1 46.69 685 SER B O 1
ATOM 13292 N N . ARG B 1 686 ? 13.562 18.25 30.359 1 55.72 686 ARG B N 1
ATOM 13293 C CA . ARG B 1 686 ? 12.414 18.625 29.531 1 55.72 686 ARG B CA 1
ATOM 13294 C C . ARG B 1 686 ? 11.617 19.75 30.156 1 55.72 686 ARG B C 1
ATOM 13296 O O . ARG B 1 686 ? 10.477 20 29.766 1 55.72 686 ARG B O 1
ATOM 13303 N N . ASP B 1 687 ? 12.469 20.375 31.078 1 70.5 687 ASP B N 1
ATOM 13304 C CA . ASP B 1 687 ? 11.758 21.453 31.766 1 70.5 687 ASP B CA 1
ATOM 13305 C C . ASP B 1 687 ? 11.328 22.547 30.781 1 70.5 687 ASP B C 1
ATOM 13307 O O . ASP B 1 687 ? 12.164 23.203 30.172 1 70.5 687 ASP B O 1
ATOM 13311 N N . PRO B 1 688 ? 10.148 22.812 30.719 1 75.31 688 PRO B N 1
ATOM 13312 C CA . PRO B 1 688 ? 9.633 23.797 29.766 1 75.31 688 PRO B CA 1
ATOM 13313 C C . PRO B 1 688 ? 9.984 25.234 30.141 1 75.31 688 PRO B C 1
ATOM 13315 O O . PRO B 1 688 ? 9.945 26.125 29.297 1 75.31 688 PRO B O 1
ATOM 13318 N N . ASN B 1 689 ? 10.555 25.453 31.422 1 81.62 689 ASN B N 1
ATOM 13319 C CA . ASN B 1 689 ? 10.805 26.812 31.859 1 81.62 689 ASN B CA 1
ATOM 13320 C C . ASN B 1 689 ? 12.242 27.234 31.562 1 81.62 689 ASN B C 1
ATOM 13322 O O . ASN B 1 689 ? 12.57 28.422 31.641 1 81.62 689 ASN B O 1
ATOM 13326 N N . THR B 1 690 ? 13 26.281 31.25 1 86.75 690 THR B N 1
ATOM 13327 C CA . THR B 1 690 ? 14.367 26.609 30.844 1 86.75 690 THR B CA 1
ATOM 13328 C C . THR B 1 690 ? 14.398 27.156 29.422 1 86.75 690 THR B C 1
ATOM 13330 O O . THR B 1 690 ? 13.828 26.562 28.516 1 86.75 690 THR B O 1
ATOM 13333 N N . HIS B 1 691 ? 15.055 28.375 29.312 1 90.81 691 HIS B N 1
ATOM 13334 C CA . HIS B 1 691 ? 15.055 29.047 28.016 1 90.81 691 HIS B CA 1
ATOM 13335 C C . HIS B 1 691 ? 15.875 28.266 27 1 90.81 691 HIS B C 1
ATOM 13337 O O . HIS B 1 691 ? 15.453 28.094 25.844 1 90.81 691 HIS B O 1
ATOM 13343 N N . HIS B 1 692 ? 17.141 27.906 27.375 1 93 692 HIS B N 1
ATOM 13344 C CA . HIS B 1 692 ? 17.984 27.203 26.438 1 93 692 HIS B CA 1
ATOM 13345 C C . HIS B 1 692 ? 18.844 26.141 27.141 1 93 692 HIS B C 1
ATOM 13347 O O . HIS B 1 692 ? 18.969 26.156 28.359 1 93 692 HIS B O 1
ATOM 13353 N N . PHE B 1 693 ? 19.266 25.203 26.359 1 91.44 693 PHE B N 1
ATOM 13354 C CA . PHE B 1 693 ? 20.141 24.156 26.875 1 91.44 693 PHE B CA 1
ATOM 13355 C C . PHE B 1 693 ? 21.344 23.953 25.969 1 91.44 693 PHE B C 1
ATOM 13357 O O . PHE B 1 693 ? 21.203 23.766 24.75 1 91.44 693 PHE B O 1
ATOM 13364 N N . ILE B 1 694 ? 22.531 24.125 26.516 1 92.19 694 ILE B N 1
ATOM 13365 C CA . ILE B 1 694 ? 23.812 23.812 25.875 1 92.19 694 ILE B CA 1
ATOM 13366 C C . ILE B 1 694 ? 24.578 22.797 26.703 1 92.19 694 ILE B C 1
ATOM 13368 O O . ILE B 1 694 ? 24.625 22.906 27.938 1 92.19 694 ILE B O 1
ATOM 13372 N N . GLY B 1 695 ? 25.141 21.797 26.094 1 85.62 695 GLY B N 1
ATOM 13373 C CA . GLY B 1 695 ? 25.875 20.766 26.797 1 85.62 695 GLY B CA 1
ATOM 13374 C C . GLY B 1 695 ? 27 21.328 27.656 1 85.62 695 GLY B C 1
ATOM 13375 O O . GLY B 1 695 ? 27.5 22.422 27.391 1 85.62 695 GLY B O 1
ATOM 13376 N N . ILE B 1 696 ? 27.469 20.516 28.703 1 83.06 696 ILE B N 1
ATOM 13377 C CA . ILE B 1 696 ? 28.516 20.953 29.609 1 83.06 696 ILE B CA 1
ATOM 13378 C C . ILE B 1 696 ? 29.797 20.172 29.344 1 83.06 696 ILE B C 1
ATOM 13380 O O . ILE B 1 696 ? 30.781 20.312 30.062 1 83.06 696 ILE B O 1
ATOM 13384 N N . SER B 1 697 ? 29.766 19.594 28.203 1 85.94 697 SER B N 1
ATOM 13385 C CA . SER B 1 697 ? 30.922 18.75 27.891 1 85.94 697 SER B CA 1
ATOM 13386 C C . SER B 1 697 ? 32.156 19.594 27.609 1 85.94 697 SER B C 1
ATOM 13388 O O . SER B 1 697 ? 32.062 20.641 26.953 1 85.94 697 SER B O 1
ATOM 13390 N N . LYS B 1 698 ? 33.406 19.188 28.141 1 87.12 698 LYS B N 1
ATOM 13391 C CA . LYS B 1 698 ? 34.656 19.875 27.922 1 87.12 698 LYS B CA 1
ATOM 13392 C C . LYS B 1 698 ? 35.594 19.047 27.031 1 87.12 698 LYS B C 1
ATOM 13394 O O . LYS B 1 698 ? 36.812 19.234 27.031 1 87.12 698 LYS B O 1
ATOM 13399 N N . ARG B 1 699 ? 34.906 18.188 26.219 1 84.44 699 ARG B N 1
ATOM 13400 C CA . ARG B 1 699 ? 35.688 17.266 25.391 1 84.44 699 ARG B CA 1
ATOM 13401 C C . ARG B 1 699 ? 36.375 18 24.234 1 84.44 699 ARG B C 1
ATOM 13403 O O . ARG B 1 699 ? 37.5 17.703 23.891 1 84.44 699 ARG B O 1
ATOM 13410 N N . VAL B 1 700 ? 35.656 19.016 23.656 1 91.12 700 VAL B N 1
ATOM 13411 C CA . VAL B 1 700 ? 36.188 19.766 22.516 1 91.12 700 VAL B CA 1
ATOM 13412 C C . VAL B 1 700 ? 36.625 21.156 22.984 1 91.12 700 VAL B C 1
ATOM 13414 O O . VAL B 1 700 ? 35.844 22.094 23 1 91.12 700 VAL B O 1
ATOM 13417 N N . SER B 1 701 ? 37.938 21.297 23.297 1 92.5 701 SER B N 1
ATOM 13418 C CA . SER B 1 701 ? 38.469 22.578 23.766 1 92.5 701 SER B CA 1
ATOM 13419 C C . SER B 1 701 ? 39.219 23.297 22.656 1 92.5 701 SER B C 1
ATOM 13421 O O . SER B 1 701 ? 39.875 22.672 21.828 1 92.5 701 SER B O 1
ATOM 13423 N N . VAL B 1 702 ? 39.031 24.578 22.531 1 93.38 702 VAL B N 1
ATOM 13424 C CA . VAL B 1 702 ? 39.719 25.453 21.578 1 93.38 702 VAL B CA 1
ATOM 13425 C C . VAL B 1 702 ? 40.562 26.484 22.328 1 93.38 702 VAL B C 1
ATOM 13427 O O . VAL B 1 702 ? 40 27.359 23 1 93.38 702 VAL B O 1
ATOM 13430 N N . PRO B 1 703 ? 41.844 26.391 22.234 1 93.31 703 PRO B N 1
ATOM 13431 C CA . PRO B 1 703 ? 42.688 27.391 22.906 1 93.31 703 PRO B CA 1
ATOM 13432 C C . PRO B 1 703 ? 42.5 28.797 22.312 1 93.31 703 PRO B C 1
ATOM 13434 O O . PRO B 1 703 ? 42.375 28.953 21.094 1 93.31 703 PRO B O 1
ATOM 13437 N N . LEU B 1 704 ? 42.562 29.828 23.141 1 93.31 704 LEU B N 1
ATOM 13438 C CA . LEU B 1 704 ? 42.438 31.203 22.672 1 93.31 704 LEU B CA 1
ATOM 13439 C C . LEU B 1 704 ? 43.594 31.594 21.766 1 93.31 704 LEU B C 1
ATOM 13441 O O . LEU B 1 704 ? 43.469 32.5 20.938 1 93.31 704 LEU B O 1
ATOM 13445 N N . ALA B 1 705 ? 44.688 30.906 21.922 1 89.81 705 ALA B N 1
ATOM 13446 C CA . ALA B 1 705 ? 45.906 31.156 21.141 1 89.81 705 ALA B CA 1
ATOM 13447 C C . ALA B 1 705 ? 45.688 30.859 19.656 1 89.81 705 ALA B C 1
ATOM 13449 O O . ALA B 1 705 ? 46.375 31.391 18.797 1 89.81 705 ALA B O 1
ATOM 13450 N N . ASP B 1 706 ? 44.656 30.062 19.406 1 92.31 706 ASP B N 1
ATOM 13451 C CA . ASP B 1 706 ? 44.375 29.688 18.016 1 92.31 706 ASP B CA 1
ATOM 13452 C C . ASP B 1 706 ? 43.844 30.891 17.219 1 92.31 706 ASP B C 1
ATOM 13454 O O . ASP B 1 706 ? 43.969 30.922 16 1 92.31 706 ASP B O 1
ATOM 13458 N N . PHE B 1 707 ? 43.281 31.875 17.938 1 92.12 707 PHE B N 1
ATOM 13459 C CA . PHE B 1 707 ? 42.688 33.031 17.281 1 92.12 707 PHE B CA 1
ATOM 13460 C C . PHE B 1 707 ? 43.688 34.219 17.266 1 92.12 707 PHE B C 1
ATOM 13462 O O . PHE B 1 707 ? 43.375 35.25 16.688 1 92.12 707 PHE B O 1
ATOM 13469 N N . SER B 1 708 ? 44.875 34.125 17.922 1 87.31 708 SER B N 1
ATOM 13470 C CA . SER B 1 708 ? 45.875 35.188 17.984 1 87.31 708 SER B CA 1
ATOM 13471 C C . SER B 1 708 ? 46.812 35.125 16.781 1 87.31 708 SER B C 1
ATOM 13473 O O . SER B 1 708 ? 46.719 34.219 15.961 1 87.31 708 SER B O 1
ATOM 13475 N N . GLN B 1 709 ? 47.625 36.219 16.75 1 81.88 709 GLN B N 1
ATOM 13476 C CA . GLN B 1 709 ? 48.594 36.281 15.656 1 81.88 709 GLN B CA 1
ATOM 13477 C C . GLN B 1 709 ? 49.5 35.062 15.672 1 81.88 709 GLN B C 1
ATOM 13479 O O . GLN B 1 709 ? 50.094 34.75 16.703 1 81.88 709 GLN B O 1
ATOM 13484 N N . GLY B 1 710 ? 49.5 34.312 14.594 1 79.19 710 GLY B N 1
ATOM 13485 C CA . GLY B 1 710 ? 50.344 33.156 14.484 1 79.19 710 GLY B CA 1
ATOM 13486 C C . GLY B 1 710 ? 49.625 31.859 14.812 1 79.19 710 GLY B C 1
ATOM 13487 O O . GLY B 1 710 ? 50.188 30.766 14.672 1 79.19 710 GLY B O 1
ATOM 13488 N N . GLY B 1 711 ? 48.344 32 15.211 1 86.88 711 GLY B N 1
ATOM 13489 C CA . GLY B 1 711 ? 47.562 30.828 15.586 1 86.88 711 GLY B CA 1
ATOM 13490 C C . GLY B 1 711 ? 46.969 30.109 14.406 1 86.88 711 GLY B C 1
ATOM 13491 O O . GLY B 1 711 ? 47.188 30.516 13.258 1 86.88 711 GLY B O 1
ATOM 13492 N N . ARG B 1 712 ? 46.25 28.969 14.602 1 87.75 712 ARG B N 1
ATOM 13493 C CA . ARG B 1 712 ? 45.656 28.078 13.602 1 87.75 712 ARG B CA 1
ATOM 13494 C C . ARG B 1 712 ? 44.688 28.828 12.703 1 87.75 712 ARG B C 1
ATOM 13496 O O . ARG B 1 712 ? 44.594 28.531 11.508 1 87.75 712 ARG B O 1
ATOM 13503 N N . PHE B 1 713 ? 43.938 29.875 13.375 1 90.38 713 PHE B N 1
ATOM 13504 C CA . PHE B 1 713 ? 42.875 30.547 12.633 1 90.38 713 PHE B CA 1
ATOM 13505 C C . PHE B 1 713 ? 43.281 31.953 12.258 1 90.38 713 PHE B C 1
ATOM 13507 O O . PHE B 1 713 ? 42.469 32.781 11.906 1 90.38 713 PHE B O 1
ATOM 13514 N N . SER B 1 714 ? 44.594 32.312 12.336 1 86.81 714 SER B N 1
ATOM 13515 C CA . SER B 1 714 ? 45.094 33.656 12.156 1 86.81 714 SER B CA 1
ATOM 13516 C C . SER B 1 714 ? 44.812 34.188 10.742 1 86.81 714 SER B C 1
ATOM 13518 O O . SER B 1 714 ? 44.656 35.375 10.539 1 86.81 714 SER B O 1
ATOM 13520 N N . SER B 1 715 ? 44.625 33.281 9.82 1 83.94 715 SER B N 1
ATOM 13521 C CA . SER B 1 715 ? 44.438 33.688 8.438 1 83.94 715 SER B CA 1
ATOM 13522 C C . SER B 1 715 ? 42.969 33.938 8.125 1 83.94 715 SER B C 1
ATOM 13524 O O . SER B 1 715 ? 42.656 34.5 7.078 1 83.94 715 SER B O 1
ATOM 13526 N N . ASP B 1 716 ? 42.094 33.594 9.008 1 89.69 716 ASP B N 1
ATOM 13527 C CA . ASP B 1 716 ? 40.656 33.781 8.789 1 89.69 716 ASP B CA 1
ATOM 13528 C C . ASP B 1 716 ? 40.25 35.219 9.094 1 89.69 716 ASP B C 1
ATOM 13530 O O . ASP B 1 716 ? 40.656 35.781 10.125 1 89.69 716 ASP B O 1
ATOM 13534 N N . PRO B 1 717 ? 39.531 35.781 8.273 1 87.19 717 PRO B N 1
ATOM 13535 C CA . PRO B 1 717 ? 39.125 37.188 8.445 1 87.19 717 PRO B CA 1
ATOM 13536 C C . PRO B 1 717 ? 38.312 37.406 9.711 1 87.19 717 PRO B C 1
ATOM 13538 O O . PRO B 1 717 ? 38.281 38.531 10.242 1 87.19 717 PRO B O 1
ATOM 13541 N N . LEU B 1 718 ? 37.656 36.438 10.305 1 89.25 718 LEU B N 1
ATOM 13542 C CA . LEU B 1 718 ? 36.812 36.625 11.477 1 89.25 718 LEU B CA 1
ATOM 13543 C C . LEU B 1 718 ? 37.625 36.531 12.758 1 89.25 718 LEU B C 1
ATOM 13545 O O . LEU B 1 718 ? 37.156 36.906 13.836 1 89.25 718 LEU B O 1
ATOM 13549 N N . SER B 1 719 ? 38.844 36.094 12.641 1 87.94 719 SER B N 1
ATOM 13550 C CA . SER B 1 719 ? 39.656 35.875 13.82 1 87.94 719 SER B CA 1
ATOM 13551 C C . SER B 1 719 ? 40.25 37.156 14.352 1 87.94 719 SER B C 1
ATOM 13553 O O . SER B 1 719 ? 40.656 37.25 15.508 1 87.94 719 SER B O 1
ATOM 13555 N N . SER B 1 720 ? 40.25 38.188 13.438 1 82.88 720 SER B N 1
ATOM 13556 C CA . SER B 1 720 ? 40.781 39.469 13.867 1 82.88 720 SER B CA 1
ATOM 13557 C C . SER B 1 720 ? 39.969 40.094 15.008 1 82.88 720 SER B C 1
ATOM 13559 O O . SER B 1 720 ? 38.781 40.281 14.875 1 82.88 720 SER B O 1
ATOM 13561 N N . GLY B 1 721 ? 40.562 40.219 16.203 1 83.88 721 GLY B N 1
ATOM 13562 C CA . GLY B 1 721 ? 39.906 40.875 17.344 1 83.88 721 GLY B CA 1
ATOM 13563 C C . GLY B 1 721 ? 39.031 39.938 18.125 1 83.88 721 GLY B C 1
ATOM 13564 O O . GLY B 1 721 ? 38.219 40.375 18.938 1 83.88 721 GLY B O 1
ATOM 13565 N N . PHE B 1 722 ? 39.094 38.562 17.797 1 91.56 722 PHE B N 1
ATOM 13566 C CA . PHE B 1 722 ? 38.25 37.594 18.438 1 91.56 722 PHE B CA 1
ATOM 13567 C C . PHE B 1 722 ? 38.344 37.656 19.953 1 91.56 722 PHE B C 1
ATOM 13569 O O . PHE B 1 722 ? 37.344 37.812 20.641 1 91.56 722 PHE B O 1
ATOM 13576 N N . THR B 1 723 ? 39.594 37.656 20.5 1 91.44 723 THR B N 1
ATOM 13577 C CA . THR B 1 723 ? 39.812 37.594 21.938 1 91.44 723 THR B CA 1
ATOM 13578 C C . THR B 1 723 ? 39.375 38.906 22.594 1 91.44 723 THR B C 1
ATOM 13580 O O . THR B 1 723 ? 38.719 38.875 23.656 1 91.44 723 THR B O 1
ATOM 13583 N N . ARG B 1 724 ? 39.688 40 21.969 1 89.75 724 ARG B N 1
ATOM 13584 C CA . ARG B 1 724 ? 39.281 41.281 22.5 1 89.75 724 ARG B CA 1
ATOM 13585 C C . ARG B 1 724 ? 37.75 41.406 22.562 1 89.75 724 ARG B C 1
ATOM 13587 O O . ARG B 1 724 ? 37.188 41.781 23.594 1 89.75 724 ARG B O 1
ATOM 13594 N N . SER B 1 725 ? 37.156 41.094 21.453 1 92.25 725 SER B N 1
ATOM 13595 C CA . SER B 1 725 ? 35.688 41.188 21.359 1 92.25 725 SER B CA 1
ATOM 13596 C C . SER B 1 725 ? 35.031 40.219 22.344 1 92.25 725 SER B C 1
ATOM 13598 O O . SER B 1 725 ? 34 40.562 22.922 1 92.25 725 SER B O 1
ATOM 13600 N N . LEU B 1 726 ? 35.531 39.062 22.516 1 94.75 726 LEU B N 1
ATOM 13601 C CA . LEU B 1 726 ? 35 38.062 23.438 1 94.75 726 LEU B CA 1
ATOM 13602 C C . LEU B 1 726 ? 35.094 38.562 24.891 1 94.75 726 LEU B C 1
ATOM 13604 O O . LEU B 1 726 ? 34.094 38.5 25.625 1 94.75 726 LEU B O 1
ATOM 13608 N N . LYS B 1 727 ? 36.281 39.062 25.25 1 93 727 LYS B N 1
ATOM 13609 C CA . LYS B 1 727 ? 36.469 39.531 26.625 1 93 727 LYS B CA 1
ATOM 13610 C C . LYS B 1 727 ? 35.562 40.719 26.938 1 93 727 LYS B C 1
ATOM 13612 O O . LYS B 1 727 ? 35.031 40.812 28.047 1 93 727 LYS B O 1
ATOM 13617 N N . GLN B 1 728 ? 35.406 41.531 25.938 1 92.12 728 GLN B N 1
ATOM 13618 C CA . GLN B 1 728 ? 34.5 42.688 26.125 1 92.12 728 GLN B CA 1
ATOM 13619 C C . GLN B 1 728 ? 33.062 42.188 26.359 1 92.12 728 GLN B C 1
ATOM 13621 O O . GLN B 1 728 ? 32.375 42.719 27.203 1 92.12 728 GLN B O 1
ATOM 13626 N N . HIS B 1 729 ? 32.656 41.219 25.594 1 93.31 729 HIS B N 1
ATOM 13627 C CA . HIS B 1 729 ? 31.312 40.625 25.734 1 93.31 729 HIS B CA 1
ATOM 13628 C C . HIS B 1 729 ? 31.141 39.969 27.094 1 93.31 729 HIS B C 1
ATOM 13630 O O . HIS B 1 729 ? 30.109 40.125 27.75 1 93.31 729 HIS B O 1
ATOM 13636 N N . LEU B 1 730 ? 32.125 39.312 27.531 1 93.38 730 LEU B N 1
ATOM 13637 C CA . LEU B 1 730 ? 32.062 38.531 28.766 1 93.38 730 LEU B CA 1
ATOM 13638 C C . LEU B 1 730 ? 32.094 39.438 29.984 1 93.38 730 LEU B C 1
ATOM 13640 O O . LEU B 1 730 ? 31.516 39.125 31.031 1 93.38 730 LEU B O 1
ATOM 13644 N N . LEU B 1 731 ? 32.844 40.562 29.828 1 90.75 731 LEU B N 1
ATOM 13645 C CA . LEU B 1 731 ? 32.969 41.469 30.953 1 90.75 731 LEU B CA 1
ATOM 13646 C C . LEU B 1 731 ? 31.578 41.969 31.391 1 90.75 731 LEU B C 1
ATOM 13648 O O . LEU B 1 731 ? 31.25 41.938 32.594 1 90.75 731 LEU B O 1
ATOM 13652 N N . LEU B 1 732 ? 30.859 42.344 30.406 1 87.5 732 LEU B N 1
ATOM 13653 C CA . LEU B 1 732 ? 29.516 42.844 30.703 1 87.5 732 LEU B CA 1
ATOM 13654 C C . LEU B 1 732 ? 28.672 41.781 31.375 1 87.5 732 LEU B C 1
ATOM 13656 O O . LEU B 1 732 ? 27.969 42.062 32.344 1 87.5 732 LEU B O 1
ATOM 13660 N N . ARG B 1 733 ? 28.719 40.625 30.953 1 90.31 733 ARG B N 1
ATOM 13661 C CA . ARG B 1 733 ? 27.891 39.531 31.453 1 90.31 733 ARG B CA 1
ATOM 13662 C C . ARG B 1 733 ? 28.391 39.031 32.812 1 90.31 733 ARG B C 1
ATOM 13664 O O . ARG B 1 733 ? 27.578 38.625 33.656 1 90.31 733 ARG B O 1
ATOM 13671 N N . PHE B 1 734 ? 29.656 39.062 32.906 1 88.5 734 PHE B N 1
ATOM 13672 C CA . PHE B 1 734 ? 30.25 38.656 34.188 1 88.5 734 PHE B CA 1
ATOM 13673 C C . PHE B 1 734 ? 29.812 39.594 35.312 1 88.5 734 PHE B C 1
ATOM 13675 O O . PHE B 1 734 ? 29.406 39.125 36.375 1 88.5 734 PHE B O 1
ATOM 13682 N N . ILE B 1 735 ? 29.875 40.812 35.062 1 84.69 735 ILE B N 1
ATOM 13683 C CA . ILE B 1 735 ? 29.484 41.812 36.031 1 84.69 735 ILE B CA 1
ATOM 13684 C C . ILE B 1 735 ? 27.984 41.656 36.344 1 84.69 735 ILE B C 1
ATOM 13686 O O . ILE B 1 735 ? 27.578 41.75 37.5 1 84.69 735 ILE B O 1
ATOM 13690 N N . ALA B 1 736 ? 27.234 41.438 35.312 1 84.5 736 ALA B N 1
ATOM 13691 C CA . ALA B 1 736 ? 25.797 41.281 35.5 1 84.5 736 ALA B CA 1
A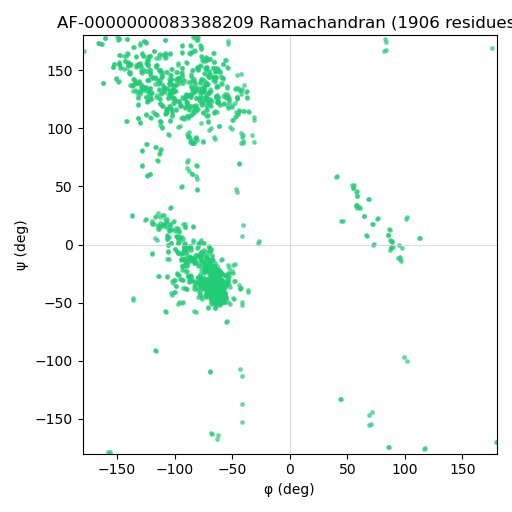TOM 13692 C C . ALA B 1 736 ? 25.484 40.094 36.375 1 84.5 736 ALA B C 1
ATOM 13694 O O . ALA B 1 736 ? 24.516 40.125 37.156 1 84.5 736 ALA B O 1
ATOM 13695 N N . LYS B 1 737 ? 26.203 39.094 36.281 1 83.38 737 LYS B N 1
ATOM 13696 C CA . LYS B 1 737 ? 25.969 37.875 37.062 1 83.38 737 LYS B CA 1
ATOM 13697 C C . LYS B 1 737 ? 26.406 38.062 38.5 1 83.38 737 LYS B C 1
ATOM 13699 O O . LYS B 1 737 ? 25.844 37.469 39.406 1 83.38 737 LYS B O 1
ATOM 13704 N N . LEU B 1 738 ? 27.469 38.812 38.75 1 78.38 738 LEU B N 1
ATOM 13705 C CA . LEU B 1 738 ? 28.031 39 40.094 1 78.38 738 LEU B CA 1
ATOM 13706 C C . LEU B 1 738 ? 27.203 40 40.906 1 78.38 738 LEU B C 1
ATOM 13708 O O . LEU B 1 738 ? 27.047 39.844 42.125 1 78.38 738 LEU B O 1
ATOM 13712 N N . VAL B 1 739 ? 26.812 41.062 40.094 1 76.38 739 VAL B N 1
ATOM 13713 C CA . VAL B 1 739 ? 26.031 42.094 40.75 1 76.38 739 VAL B CA 1
ATOM 13714 C C . VAL B 1 739 ? 24.609 42.094 40.188 1 76.38 739 VAL B C 1
ATOM 13716 O O . VAL B 1 739 ? 24.266 42.906 39.312 1 76.38 739 VAL B O 1
ATOM 13719 N N . PRO B 1 740 ? 23.828 41.219 40.688 1 71.25 740 PRO B N 1
ATOM 13720 C CA . PRO B 1 740 ? 22.484 41.062 40.125 1 71.25 740 PRO B CA 1
ATOM 13721 C C . PRO B 1 740 ? 21.688 42.344 40.125 1 71.25 740 PRO B C 1
ATOM 13723 O O . PRO B 1 740 ? 20.844 42.562 39.219 1 71.25 740 PRO B O 1
ATOM 13726 N N . ASP B 1 741 ? 22 43.219 41.031 1 66.5 741 ASP B N 1
ATOM 13727 C CA . ASP B 1 741 ? 21.266 44.469 41.125 1 66.5 741 ASP B CA 1
ATOM 13728 C C . ASP B 1 741 ? 21.516 45.344 39.875 1 66.5 741 ASP B C 1
ATOM 13730 O O . ASP B 1 741 ? 20.656 46.125 39.469 1 66.5 741 ASP B O 1
ATOM 13734 N N . LEU B 1 742 ? 22.656 45.156 39.281 1 67.75 742 LEU B N 1
ATOM 13735 C CA . LEU B 1 742 ? 23 45.906 38.062 1 67.75 742 LEU B CA 1
ATOM 13736 C C . LEU B 1 742 ? 22.469 45.188 36.812 1 67.75 742 LEU B C 1
ATOM 13738 O O . LEU B 1 742 ? 22.438 45.781 35.75 1 67.75 742 LEU B O 1
ATOM 13742 N N . ALA B 1 743 ? 22.031 44 37 1 65.06 743 ALA B N 1
ATOM 13743 C CA . ALA B 1 743 ? 21.625 43.188 35.875 1 65.06 743 ALA B CA 1
ATOM 13744 C C . ALA B 1 743 ? 20.172 43.438 35.5 1 65.06 743 ALA B C 1
ATOM 13746 O O . ALA B 1 743 ? 19.688 42.938 34.469 1 65.06 743 ALA B O 1
ATOM 13747 N N . ARG B 1 744 ? 19.531 44.312 36.25 1 61.25 744 ARG B N 1
ATOM 13748 C CA . ARG B 1 744 ? 18.125 44.594 35.969 1 61.25 744 ARG B CA 1
ATOM 13749 C C . ARG B 1 744 ? 17.984 45.438 34.688 1 61.25 744 ARG B C 1
ATOM 13751 O O . ARG B 1 744 ? 18.891 46.188 34.344 1 61.25 744 ARG B O 1
ATOM 13758 N N . GLU B 1 745 ? 17.062 45.156 33.875 1 59.25 745 GLU B N 1
ATOM 13759 C CA . GLU B 1 745 ? 16.797 45.75 32.562 1 59.25 745 GLU B CA 1
ATOM 13760 C C . GLU B 1 745 ? 16.828 47.281 32.625 1 59.25 745 GLU B C 1
ATOM 13762 O O . GLU B 1 745 ? 17.312 47.938 31.703 1 59.25 745 GLU B O 1
ATOM 13767 N N . ASP B 1 746 ? 16.422 47.969 33.812 1 57.53 746 ASP B N 1
ATOM 13768 C CA . ASP B 1 746 ? 16.312 49.406 33.969 1 57.53 746 ASP B CA 1
ATOM 13769 C C . ASP B 1 746 ? 17.688 50.031 34.219 1 57.53 746 ASP B C 1
ATOM 13771 O O . ASP B 1 746 ? 17.859 51.25 34.094 1 57.53 746 ASP B O 1
ATOM 13775 N N . LYS B 1 747 ? 18.656 49.312 34.438 1 65.69 747 LYS B N 1
ATOM 13776 C CA . LYS B 1 747 ? 19.969 49.844 34.75 1 65.69 747 LYS B CA 1
ATOM 13777 C C . LYS B 1 747 ? 21.016 49.438 33.75 1 65.69 747 LYS B C 1
ATOM 13779 O O . LYS B 1 747 ? 22.188 49.281 34.062 1 65.69 747 LYS B O 1
ATOM 13784 N N . SER B 1 748 ? 20.578 48.969 32.531 1 67.5 748 SER B N 1
ATOM 13785 C CA . SER B 1 748 ? 21.453 48.5 31.469 1 67.5 748 SER B CA 1
ATOM 13786 C C . SER B 1 748 ? 22.516 49.531 31.141 1 67.5 748 SER B C 1
ATOM 13788 O O . SER B 1 748 ? 23.672 49.156 30.875 1 67.5 748 SER B O 1
ATOM 13790 N N . LYS B 1 749 ? 22.141 50.781 31.25 1 73.88 749 LYS B N 1
ATOM 13791 C CA . LYS B 1 749 ? 23.094 51.844 30.953 1 73.88 749 LYS B CA 1
ATOM 13792 C C . LYS B 1 749 ? 24.141 51.969 32.062 1 73.88 749 LYS B C 1
ATOM 13794 O O . LYS B 1 749 ? 25.312 52.219 31.781 1 73.88 749 LYS B O 1
ATOM 13799 N N . GLU B 1 750 ? 23.656 51.719 33.188 1 74.12 750 GLU B N 1
ATOM 13800 C CA . GLU B 1 750 ? 24.578 51.812 34.312 1 74.12 750 GLU B CA 1
ATOM 13801 C C . GLU B 1 750 ? 25.578 50.656 34.281 1 74.12 750 GLU B C 1
ATOM 13803 O O . GLU B 1 750 ? 26.766 50.844 34.562 1 74.12 750 GLU B O 1
ATOM 13808 N N . LEU B 1 751 ? 25 49.531 33.938 1 77.75 751 LEU B N 1
ATOM 13809 C CA . LEU B 1 751 ? 25.859 48.375 33.781 1 77.75 751 LEU B CA 1
ATOM 13810 C C . LEU B 1 751 ? 26.922 48.625 32.719 1 77.75 751 LEU B C 1
ATOM 13812 O O . LEU B 1 751 ? 28.094 48.281 32.938 1 77.75 751 LEU B O 1
ATOM 13816 N N . ALA B 1 752 ? 26.484 49.219 31.688 1 77 752 ALA B N 1
ATOM 13817 C CA . ALA B 1 752 ? 27.406 49.469 30.578 1 77 752 ALA B CA 1
ATOM 13818 C C . ALA B 1 752 ? 28.469 50.5 30.984 1 77 752 ALA B C 1
ATOM 13820 O O . ALA B 1 752 ? 29.641 50.344 30.641 1 77 752 ALA B O 1
ATOM 13821 N N . ARG B 1 753 ? 28.062 51.438 31.75 1 77.56 753 ARG B N 1
ATOM 13822 C CA . ARG B 1 753 ? 28.969 52.438 32.25 1 77.56 753 ARG B CA 1
ATOM 13823 C C . ARG B 1 753 ? 29.984 51.844 33.219 1 77.56 753 ARG B C 1
ATOM 13825 O O . ARG B 1 753 ? 31.172 52.156 33.156 1 77.56 753 ARG B O 1
ATOM 13832 N N . PHE B 1 754 ? 29.391 51.094 34.031 1 78.31 754 PHE B N 1
ATOM 13833 C CA . PHE B 1 754 ? 30.266 50.438 35 1 78.31 754 PHE B CA 1
ATOM 13834 C C . PHE B 1 754 ? 31.266 49.531 34.312 1 78.31 754 PHE B C 1
ATOM 13836 O O . PHE B 1 754 ? 32.438 49.5 34.688 1 78.31 754 PHE B O 1
ATOM 13843 N N . ALA B 1 755 ? 30.797 48.844 33.375 1 76.06 755 ALA B N 1
ATOM 13844 C CA . ALA B 1 755 ? 31.656 47.906 32.656 1 76.06 755 ALA B CA 1
ATOM 13845 C C . ALA B 1 755 ? 32.719 48.656 31.844 1 76.06 755 ALA B C 1
ATOM 13847 O O . ALA B 1 755 ? 33.844 48.219 31.734 1 76.06 755 ALA B O 1
ATOM 13848 N N . ALA B 1 756 ? 32.312 49.75 31.297 1 78.12 756 ALA B N 1
ATOM 13849 C CA . ALA B 1 756 ? 33.219 50.562 30.5 1 78.12 756 ALA B CA 1
ATOM 13850 C C . ALA B 1 756 ? 34.375 51.094 31.359 1 78.12 756 ALA B C 1
ATOM 13852 O O . ALA B 1 756 ? 35.469 51.375 30.844 1 78.12 756 ALA B O 1
ATOM 13853 N N . ALA B 1 757 ? 34.094 51.125 32.562 1 77.25 757 ALA B N 1
ATOM 13854 C CA . ALA B 1 757 ? 35.094 51.625 33.5 1 77.25 757 ALA B CA 1
ATOM 13855 C C . ALA B 1 757 ? 36.094 50.562 33.906 1 77.25 757 ALA B C 1
ATOM 13857 O O . ALA B 1 757 ? 37.156 50.844 34.469 1 77.25 757 ALA B O 1
ATOM 13858 N N . GLN B 1 758 ? 35.656 49.438 33.531 1 79.19 758 GLN B N 1
ATOM 13859 C CA . GLN B 1 758 ? 36.531 48.344 33.906 1 79.19 758 GLN B CA 1
ATOM 13860 C C . GLN B 1 758 ? 37.469 47.938 32.75 1 79.19 758 GLN B C 1
ATOM 13862 O O . GLN B 1 758 ? 37.156 48.219 31.578 1 79.19 758 GLN B O 1
ATOM 13867 N N . ASP B 1 759 ? 38.562 47.344 33.062 1 81.75 759 ASP B N 1
ATOM 13868 C CA . ASP B 1 759 ? 39.531 46.906 32.094 1 81.75 759 ASP B CA 1
ATOM 13869 C C . ASP B 1 759 ? 39.219 45.5 31.594 1 81.75 759 ASP B C 1
ATOM 13871 O O . ASP B 1 759 ? 39.312 44.531 32.375 1 81.75 759 ASP B O 1
ATOM 13875 N N . TRP B 1 760 ? 38.781 45.344 30.375 1 86.69 760 TRP B N 1
ATOM 13876 C CA . TRP B 1 760 ? 38.375 44.062 29.812 1 86.69 760 TRP B CA 1
ATOM 13877 C C . TRP B 1 760 ? 39.562 43.094 29.812 1 86.69 760 TRP B C 1
ATOM 13879 O O . TRP B 1 760 ? 39.344 41.875 29.766 1 86.69 760 TRP B O 1
ATOM 13889 N N . SER B 1 761 ? 40.781 43.594 29.859 1 86.25 761 SER B N 1
ATOM 13890 C CA . SER B 1 761 ? 41.969 42.75 29.812 1 86.25 761 SER B CA 1
ATOM 13891 C C . SER B 1 761 ? 42.094 41.906 31.078 1 86.25 761 SER B C 1
ATOM 13893 O O . SER B 1 761 ? 42.844 40.906 31.094 1 86.25 761 SER B O 1
ATOM 13895 N N . ARG B 1 762 ? 41.312 42.188 32.062 1 88.12 762 ARG B N 1
ATOM 13896 C CA . ARG B 1 762 ? 41.406 41.469 33.344 1 88.12 762 ARG B CA 1
ATOM 13897 C C . ARG B 1 762 ? 40.469 40.281 33.375 1 88.12 762 ARG B C 1
ATOM 13899 O O . ARG B 1 762 ? 40.5 39.5 34.312 1 88.12 762 ARG B O 1
ATOM 13906 N N . ILE B 1 763 ? 39.688 40.188 32.344 1 91.25 763 ILE B N 1
ATOM 13907 C CA . ILE B 1 763 ? 38.906 38.969 32.188 1 91.25 763 ILE B CA 1
ATOM 13908 C C . ILE B 1 763 ? 39.812 37.781 31.859 1 91.25 763 ILE B C 1
ATOM 13910 O O . ILE B 1 763 ? 40.625 37.875 30.938 1 91.25 763 ILE B O 1
ATOM 13914 N N . VAL B 1 764 ? 39.719 36.75 32.688 1 90.44 764 VAL B N 1
ATOM 13915 C CA . VAL B 1 764 ? 40.531 35.562 32.469 1 90.44 764 VAL B CA 1
ATOM 13916 C C . VAL B 1 764 ? 39.656 34.344 32.25 1 90.44 764 VAL B C 1
ATOM 13918 O O . VAL B 1 764 ? 38.625 34.188 32.938 1 90.44 764 VAL B O 1
ATOM 13921 N N . LEU B 1 765 ? 39.938 33.594 31.188 1 93.31 765 LEU B N 1
ATOM 13922 C CA . LEU B 1 765 ? 39.281 32.312 30.953 1 93.31 765 LEU B CA 1
ATOM 13923 C C . LEU B 1 765 ? 40.125 31.172 31.547 1 93.31 765 LEU B C 1
ATOM 13925 O O . LEU B 1 765 ? 41.312 31.094 31.312 1 93.31 765 LEU B O 1
ATOM 13929 N N . LYS B 1 766 ? 39.531 30.406 32.312 1 90.62 766 LYS B N 1
ATOM 13930 C CA . LYS B 1 766 ? 40.25 29.281 32.938 1 90.62 766 LYS B CA 1
ATOM 13931 C C . LYS B 1 766 ? 40.938 28.422 31.891 1 90.62 766 LYS B C 1
ATOM 13933 O O . LYS B 1 766 ? 40.344 28.031 30.891 1 90.62 766 LYS B O 1
ATOM 13938 N N . ASN B 1 767 ? 42.188 28.172 32.031 1 90.06 767 ASN B N 1
ATOM 13939 C CA . ASN B 1 767 ? 43.062 27.359 31.172 1 90.06 767 ASN B CA 1
ATOM 13940 C C . ASN B 1 767 ? 43.25 28 29.797 1 90.06 767 ASN B C 1
ATOM 13942 O O . ASN B 1 767 ? 43.656 27.344 28.844 1 90.06 767 ASN B O 1
ATOM 13946 N N . ASP B 1 768 ? 42.781 29.266 29.562 1 91.75 768 ASP B N 1
ATOM 13947 C CA . ASP B 1 768 ? 42.906 30.031 28.328 1 91.75 768 ASP B CA 1
ATOM 13948 C C . ASP B 1 768 ? 42.281 29.297 27.156 1 91.75 768 ASP B C 1
ATOM 13950 O O . ASP B 1 768 ? 42.906 29.141 26.094 1 91.75 768 ASP B O 1
ATOM 13954 N N . ARG B 1 769 ? 41.094 28.719 27.484 1 93.5 769 ARG B N 1
ATOM 13955 C CA . ARG B 1 769 ? 40.406 27.938 26.453 1 93.5 769 ARG B CA 1
ATOM 13956 C C . ARG B 1 769 ? 38.906 28.156 26.484 1 93.5 769 ARG B C 1
ATOM 13958 O O . ARG B 1 769 ? 38.375 28.578 27.516 1 93.5 769 ARG B O 1
ATOM 13965 N N . VAL B 1 770 ? 38.25 27.938 25.344 1 94.69 770 VAL B N 1
ATOM 13966 C CA . VAL B 1 770 ? 36.812 27.859 25.234 1 94.69 770 VAL B CA 1
ATOM 13967 C C . VAL B 1 770 ? 36.375 26.469 24.797 1 94.69 770 VAL B C 1
ATOM 13969 O O . VAL B 1 770 ? 37.188 25.719 24.234 1 94.69 770 VAL B O 1
ATOM 13972 N N . TYR B 1 771 ? 35.219 26.125 25.141 1 95.69 771 TYR B N 1
ATOM 13973 C CA . TYR B 1 771 ? 34.688 24.812 24.781 1 95.69 771 TYR B CA 1
ATOM 13974 C C . TYR B 1 771 ? 33.594 24.922 23.734 1 95.69 771 TYR B C 1
ATOM 13976 O O . TYR B 1 771 ? 32.688 25.766 23.875 1 95.69 771 TYR B O 1
ATOM 13984 N N . SER B 1 772 ? 33.688 24.125 22.75 1 94.81 772 SER B N 1
ATOM 13985 C CA . SER B 1 772 ? 32.75 24.203 21.609 1 94.81 772 SER B CA 1
ATOM 13986 C C . SER B 1 772 ? 31.703 23.094 21.688 1 94.81 772 SER B C 1
ATOM 13988 O O . SER B 1 772 ? 31.984 21.984 22.109 1 94.81 772 SER B O 1
ATOM 13990 N N . HIS B 1 773 ? 30.453 23.406 21.297 1 94.81 773 HIS B N 1
ATOM 13991 C CA . HIS B 1 773 ? 29.312 22.5 21.219 1 94.81 773 HIS B CA 1
ATOM 13992 C C . HIS B 1 773 ? 28.703 22.5 19.828 1 94.81 773 HIS B C 1
ATOM 13994 O O . HIS B 1 773 ? 28.828 23.484 19.094 1 94.81 773 HIS B O 1
ATOM 14000 N N . GLN B 1 774 ? 28 21.375 19.469 1 92.5 774 GLN B N 1
ATOM 14001 C CA . GLN B 1 774 ? 27.438 21.266 18.125 1 92.5 774 GLN B CA 1
ATOM 14002 C C . GLN B 1 774 ? 25.953 21.656 18.109 1 92.5 774 GLN B C 1
ATOM 14004 O O . GLN B 1 774 ? 25.422 22.047 17.078 1 92.5 774 GLN B O 1
ATOM 14009 N N . ILE B 1 775 ? 25.344 21.5 19.312 1 94 775 ILE B N 1
ATOM 14010 C CA . ILE B 1 775 ? 23.891 21.641 19.328 1 94 775 ILE B CA 1
ATOM 14011 C C . ILE B 1 775 ? 23.469 22.562 20.484 1 94 775 ILE B C 1
ATOM 14013 O O . ILE B 1 775 ? 24.109 22.562 21.547 1 94 775 ILE B O 1
ATOM 14017 N N . MET B 1 776 ? 22.547 23.406 20.25 1 94.44 776 MET B N 1
ATOM 14018 C CA . MET B 1 776 ? 21.844 24.188 21.266 1 94.44 776 MET B CA 1
ATOM 14019 C C . MET B 1 776 ? 20.344 24.062 21.094 1 94.44 776 MET B C 1
ATOM 14021 O O . MET B 1 776 ? 19.828 24.062 19.969 1 94.44 776 MET B O 1
ATOM 14025 N N . ARG B 1 777 ? 19.625 23.828 22.156 1 93.81 777 ARG B N 1
ATOM 14026 C CA . ARG B 1 777 ? 18.172 23.781 22.141 1 93.81 777 ARG B CA 1
ATOM 14027 C C . ARG B 1 777 ? 17.578 25.062 22.734 1 93.81 777 ARG B C 1
ATOM 14029 O O . ARG B 1 777 ? 18.078 25.578 23.734 1 93.81 777 ARG B O 1
ATOM 14036 N N . ILE B 1 778 ? 16.656 25.609 22.062 1 93.94 778 ILE B N 1
ATOM 14037 C CA . ILE B 1 778 ? 16 26.828 22.531 1 93.94 778 ILE B CA 1
ATOM 14038 C C . ILE B 1 778 ? 14.508 26.578 22.703 1 93.94 778 ILE B C 1
ATOM 14040 O O . ILE B 1 778 ? 13.852 26.047 21.797 1 93.94 778 ILE B O 1
ATOM 14044 N N . LYS B 1 779 ? 14.008 26.969 23.844 1 93.44 779 LYS B N 1
ATOM 14045 C CA . LYS B 1 779 ? 12.57 26.875 24.109 1 93.44 779 LYS B CA 1
ATOM 14046 C C . LYS B 1 779 ? 11.898 28.234 24.016 1 93.44 779 LYS B C 1
ATOM 14048 O O . LYS B 1 779 ? 12.492 29.25 24.375 1 93.44 779 LYS B O 1
ATOM 14053 N N . TYR B 1 780 ? 10.812 28.281 23.438 1 92 780 TYR B N 1
ATOM 14054 C CA . TYR B 1 780 ? 10.086 29.547 23.297 1 92 780 TYR B CA 1
ATOM 14055 C C . TYR B 1 780 ? 8.586 29.328 23.453 1 92 780 TYR B C 1
ATOM 14057 O O . TYR B 1 780 ? 8.109 28.188 23.406 1 92 780 TYR B O 1
ATOM 14065 N N . THR B 1 781 ? 7.902 30.391 23.703 1 92.62 781 THR B N 1
ATOM 14066 C CA . THR B 1 781 ? 6.445 30.359 23.766 1 92.62 781 THR B CA 1
ATOM 14067 C C . THR B 1 781 ? 5.836 30.656 22.406 1 92.62 781 THR B C 1
ATOM 14069 O O . THR B 1 781 ? 6.145 31.672 21.781 1 92.62 781 THR B O 1
ATOM 14072 N N . THR B 1 782 ? 5.035 29.844 21.953 1 93.75 782 THR B N 1
ATOM 14073 C CA . THR B 1 782 ? 4.402 30 20.656 1 93.75 782 THR B CA 1
ATOM 14074 C C . THR B 1 782 ? 3.289 31.031 20.719 1 93.75 782 THR B C 1
ATOM 14076 O O . THR B 1 782 ? 2.891 31.469 21.797 1 93.75 782 THR B O 1
ATOM 14079 N N . TYR B 1 783 ? 2.84 31.406 19.547 1 95.12 783 TYR B N 1
ATOM 14080 C CA . TYR B 1 783 ? 1.82 32.438 19.453 1 95.12 783 TYR B CA 1
ATOM 14081 C C . TYR B 1 783 ? 0.561 32.031 20.203 1 95.12 783 TYR B C 1
ATOM 14083 O O . TYR B 1 783 ? -0.191 32.906 20.672 1 95.12 783 TYR B O 1
ATOM 14091 N N . ASP B 1 784 ? 0.29 30.766 20.391 1 92.81 784 ASP B N 1
ATOM 14092 C CA . ASP B 1 784 ? -0.896 30.25 21.078 1 92.81 784 ASP B CA 1
ATOM 14093 C C . ASP B 1 784 ? -0.578 29.844 22.516 1 92.81 784 ASP B C 1
ATOM 14095 O O . ASP B 1 784 ? -1.228 28.969 23.078 1 92.81 784 ASP B O 1
ATOM 14099 N N . ALA B 1 785 ? 0.467 30.344 23.062 1 90.5 785 ALA B N 1
ATOM 14100 C CA . ALA B 1 785 ? 0.828 30.266 24.469 1 90.5 785 ALA B CA 1
ATOM 14101 C C . ALA B 1 785 ? 1.196 28.828 24.859 1 90.5 785 ALA B C 1
ATOM 14103 O O . ALA B 1 785 ? 0.775 28.328 25.906 1 90.5 785 ALA B O 1
ATOM 14104 N N . ARG B 1 786 ? 1.862 28.234 23.953 1 90.88 786 ARG B N 1
ATOM 14105 C CA . ARG B 1 786 ? 2.418 26.922 24.234 1 90.88 786 ARG B CA 1
ATOM 14106 C C . ARG B 1 786 ? 3.941 26.938 24.156 1 90.88 786 ARG B C 1
ATOM 14108 O O . ARG B 1 786 ? 4.531 27.922 23.719 1 90.88 786 ARG B O 1
ATOM 14115 N N . ARG B 1 787 ? 4.477 25.875 24.672 1 90.62 787 ARG B N 1
ATOM 14116 C CA . ARG B 1 787 ? 5.934 25.797 24.641 1 90.62 787 ARG B CA 1
ATOM 14117 C C . ARG B 1 787 ? 6.406 24.891 23.516 1 90.62 787 ARG B C 1
ATOM 14119 O O . ARG B 1 787 ? 5.809 23.844 23.266 1 90.62 787 ARG B O 1
ATOM 14126 N N . ASP B 1 788 ? 7.312 25.328 22.812 1 91.69 788 ASP B N 1
ATOM 14127 C CA . ASP B 1 788 ? 7.941 24.547 21.75 1 91.69 788 ASP B CA 1
ATOM 14128 C C . ASP B 1 788 ? 9.461 24.703 21.781 1 91.69 788 ASP B C 1
ATOM 14130 O O . ASP B 1 788 ? 9.992 25.5 22.562 1 91.69 788 ASP B O 1
ATOM 14134 N N . GLU B 1 789 ? 10.133 23.906 21.016 1 92.5 789 GLU B N 1
ATOM 14135 C CA . GLU B 1 789 ? 11.594 23.891 21.047 1 92.5 789 GLU B CA 1
ATOM 14136 C C . GLU B 1 789 ? 12.188 23.828 19.656 1 92.5 789 GLU B C 1
ATOM 14138 O O . GLU B 1 789 ? 11.625 23.203 18.75 1 92.5 789 GLU B O 1
ATOM 14143 N N . ASP B 1 790 ? 13.203 24.578 19.422 1 94.31 790 ASP B N 1
ATOM 14144 C CA . ASP B 1 790 ? 14.008 24.5 18.188 1 94.31 790 ASP B CA 1
ATOM 14145 C C . ASP B 1 790 ? 15.414 23.984 18.484 1 94.31 790 ASP B C 1
ATOM 14147 O O . ASP B 1 790 ? 15.93 24.172 19.594 1 94.31 790 ASP B O 1
ATOM 14151 N N . ILE B 1 791 ? 15.969 23.344 17.547 1 93.69 791 ILE B N 1
ATOM 14152 C CA . ILE B 1 791 ? 17.328 22.844 17.672 1 93.69 791 ILE B CA 1
ATOM 14153 C C . ILE B 1 791 ? 18.234 23.594 16.688 1 93.69 791 ILE B C 1
ATOM 14155 O O . ILE B 1 791 ? 17.953 23.656 15.492 1 93.69 791 ILE B O 1
ATOM 14159 N N . ILE B 1 792 ? 19.234 24.219 17.219 1 94.75 792 ILE B N 1
ATOM 14160 C CA . ILE B 1 792 ? 20.266 24.844 16.406 1 94.75 792 ILE B CA 1
ATOM 14161 C C . ILE B 1 792 ? 21.438 23.891 16.234 1 94.75 792 ILE B C 1
ATOM 14163 O O . ILE B 1 792 ? 22.031 23.438 17.219 1 94.75 792 ILE B O 1
ATOM 14167 N N . HIS B 1 793 ? 21.734 23.531 15.047 1 93.81 793 HIS B N 1
ATOM 14168 C CA . HIS B 1 793 ? 22.812 22.609 14.734 1 93.81 793 HIS B CA 1
ATOM 14169 C C . HIS B 1 793 ? 23.812 23.234 13.773 1 93.81 793 HIS B C 1
ATOM 14171 O O . HIS B 1 793 ? 23.469 23.594 12.641 1 93.81 793 HIS B O 1
ATOM 14177 N N . LEU B 1 794 ? 25.047 23.281 14.148 1 91.75 794 LEU B N 1
ATOM 14178 C CA . LEU B 1 794 ? 26.062 24.031 13.438 1 91.75 794 LEU B CA 1
ATOM 14179 C C . LEU B 1 794 ? 26.375 23.406 12.086 1 91.75 794 LEU B C 1
ATOM 14181 O O . LEU B 1 794 ? 26.719 24.109 11.133 1 91.75 794 LEU B O 1
ATOM 14185 N N . ASP B 1 795 ? 26.203 22.062 11.953 1 85.5 795 ASP B N 1
ATOM 14186 C CA . ASP B 1 795 ? 26.594 21.375 10.727 1 85.5 795 ASP B CA 1
ATOM 14187 C C . ASP B 1 795 ? 25.406 21.266 9.758 1 85.5 795 ASP B C 1
ATOM 14189 O O . ASP B 1 795 ? 25.531 20.656 8.695 1 85.5 795 ASP B O 1
ATOM 14193 N N . THR B 1 796 ? 24.359 21.891 10.141 1 86.62 796 THR B N 1
ATOM 14194 C CA . THR B 1 796 ? 23.188 21.828 9.289 1 86.62 796 THR B CA 1
ATOM 14195 C C . THR B 1 796 ? 22.688 23.219 8.922 1 86.62 796 THR B C 1
ATOM 14197 O O . THR B 1 796 ? 23.25 24.219 9.383 1 86.62 796 THR B O 1
ATOM 14200 N N . ALA B 1 797 ? 21.734 23.219 8.07 1 85.12 797 ALA B N 1
ATOM 14201 C CA . ALA B 1 797 ? 21.156 24.484 7.645 1 85.12 797 ALA B CA 1
ATOM 14202 C C . ALA B 1 797 ? 20.344 25.125 8.766 1 85.12 797 ALA B C 1
ATOM 14204 O O . ALA B 1 797 ? 19.938 26.281 8.672 1 85.12 797 ALA B O 1
ATOM 14205 N N . GLN B 1 798 ? 20.25 24.469 9.875 1 90.75 798 GLN B N 1
ATOM 14206 C CA . GLN B 1 798 ? 19.484 24.984 11.016 1 90.75 798 GLN B CA 1
ATOM 14207 C C . GLN B 1 798 ? 20.391 25.766 11.969 1 90.75 798 GLN B C 1
ATOM 14209 O O . GLN B 1 798 ? 20.406 25.484 13.172 1 90.75 798 GLN B O 1
ATOM 14214 N N . CYS B 1 799 ? 21.125 26.672 11.43 1 94.88 799 CYS B N 1
ATOM 14215 C CA . CYS B 1 799 ? 22.062 27.438 12.242 1 94.88 799 CYS B CA 1
ATOM 14216 C C . CYS B 1 799 ? 21.688 28.922 12.25 1 94.88 799 CYS B C 1
ATOM 14218 O O . CYS B 1 799 ? 22.391 29.734 12.828 1 94.88 799 CYS B O 1
ATOM 14220 N N . ASN B 1 800 ? 20.562 29.25 11.648 1 96.5 800 ASN B N 1
ATOM 14221 C CA . ASN B 1 800 ? 20.109 30.625 11.617 1 96.5 800 ASN B CA 1
ATOM 14222 C C . ASN B 1 800 ? 19.141 30.922 12.766 1 96.5 800 ASN B C 1
ATOM 14224 O O . ASN B 1 800 ? 18.281 30.094 13.086 1 96.5 800 ASN B O 1
ATOM 14228 N N . ILE B 1 801 ? 19.312 32.094 13.352 1 97.38 801 ILE B N 1
ATOM 14229 C CA . ILE B 1 801 ? 18.469 32.469 14.492 1 97.38 801 ILE B CA 1
ATOM 14230 C C . ILE B 1 801 ? 17.953 33.875 14.32 1 97.38 801 ILE B C 1
ATOM 14232 O O . ILE B 1 801 ? 18.453 34.625 13.484 1 97.38 801 ILE B O 1
ATOM 14236 N N . MET B 1 802 ? 16.922 34.25 15.023 1 96.69 802 MET B N 1
ATOM 14237 C CA . MET B 1 802 ? 16.359 35.594 15.039 1 96.69 802 MET B CA 1
ATOM 14238 C C . MET B 1 802 ? 16.328 36.156 16.453 1 96.69 802 MET B C 1
ATOM 14240 O O . MET B 1 802 ? 16.094 35.406 17.422 1 96.69 802 MET B O 1
ATOM 14244 N N . LEU B 1 803 ? 16.609 37.406 16.609 1 94.94 803 LEU B N 1
ATOM 14245 C CA . LEU B 1 803 ? 16.578 38.156 17.859 1 94.94 803 LEU B CA 1
ATOM 14246 C C . LEU B 1 803 ? 15.664 39.375 17.719 1 94.94 803 LEU B C 1
ATOM 14248 O O . LEU B 1 803 ? 15.375 39.844 16.609 1 94.94 803 LEU B O 1
ATOM 14252 N N . GLN B 1 804 ? 15.234 39.844 18.797 1 91.06 804 GLN B N 1
ATOM 14253 C CA . GLN B 1 804 ? 14.477 41.062 18.781 1 91.06 804 GLN B CA 1
ATOM 14254 C C . GLN B 1 804 ? 15.398 42.281 18.578 1 91.06 804 GLN B C 1
ATOM 14256 O O . GLN B 1 804 ? 16.484 42.312 19.156 1 91.06 804 GLN B O 1
ATOM 14261 N N . ASP B 1 805 ? 15.031 43.125 17.766 1 88.25 805 ASP B N 1
ATOM 14262 C CA . ASP B 1 805 ? 15.797 44.375 17.594 1 88.25 805 ASP B CA 1
ATOM 14263 C C . ASP B 1 805 ? 15.461 45.375 18.703 1 88.25 805 ASP B C 1
ATOM 14265 O O . ASP B 1 805 ? 14.336 45.875 18.781 1 88.25 805 ASP B O 1
ATOM 14269 N N . PRO B 1 806 ? 16.406 45.719 19.5 1 78.88 806 PRO B N 1
ATOM 14270 C CA . PRO B 1 806 ? 16.125 46.625 20.625 1 78.88 806 PRO B CA 1
ATOM 14271 C C . PRO B 1 806 ? 15.773 48.031 20.156 1 78.88 806 PRO B C 1
ATOM 14273 O O . PRO B 1 806 ? 15.148 48.812 20.906 1 78.88 806 PRO B O 1
ATOM 14276 N N . THR B 1 807 ? 16.188 48.344 18.938 1 78.56 807 THR B N 1
ATOM 14277 C CA . THR B 1 807 ? 15.961 49.688 18.453 1 78.56 807 THR B CA 1
ATOM 14278 C C . THR B 1 807 ? 14.594 49.812 17.766 1 78.56 807 THR B C 1
ATOM 14280 O O . THR B 1 807 ? 14.195 50.906 17.344 1 78.56 807 THR B O 1
ATOM 14283 N N . TYR B 1 808 ? 13.977 48.656 17.75 1 81.62 808 TYR B N 1
ATOM 14284 C CA . TYR B 1 808 ? 12.68 48.656 17.094 1 81.62 808 TYR B CA 1
ATOM 14285 C C . TYR B 1 808 ? 11.609 49.25 18 1 81.62 808 TYR B C 1
ATOM 14287 O O . TYR B 1 808 ? 11.586 48.969 19.203 1 81.62 808 TYR B O 1
ATOM 14295 N N . SER B 1 809 ? 10.953 50.25 17.547 1 69.12 809 SER B N 1
ATOM 14296 C CA . SER B 1 809 ? 9.805 50.781 18.266 1 69.12 809 SER B CA 1
ATOM 14297 C C . SER B 1 809 ? 8.523 50.656 17.453 1 69.12 809 SER B C 1
ATOM 14299 O O . SER B 1 809 ? 8.461 51.094 16.297 1 69.12 809 SER B O 1
ATOM 14301 N N . TYR B 1 810 ? 7.645 49.844 17.891 1 62.09 810 TYR B N 1
ATOM 14302 C CA . TYR B 1 810 ? 6.379 49.656 17.203 1 62.09 810 TYR B CA 1
ATOM 14303 C C . TYR B 1 810 ? 5.633 50.969 17.031 1 62.09 810 TYR B C 1
ATOM 14305 O O . TYR B 1 810 ? 4.945 51.188 16.031 1 62.09 810 TYR B O 1
ATOM 14313 N N . ARG B 1 811 ? 5.555 51.969 18.062 1 62.03 811 ARG B N 1
ATOM 14314 C CA . ARG B 1 811 ? 4.988 53.312 18.031 1 62.03 811 ARG B CA 1
ATOM 14315 C C . ARG B 1 811 ? 6.078 54.375 18.156 1 62.03 811 ARG B C 1
ATOM 14317 O O . ARG B 1 811 ? 6.434 54.781 19.266 1 62.03 811 ARG B O 1
ATOM 14324 N N . PRO B 1 812 ? 6.719 54.562 16.953 1 59.81 812 PRO B N 1
ATOM 14325 C CA . PRO B 1 812 ? 7.82 55.5 17.062 1 59.81 812 PRO B CA 1
ATOM 14326 C C . PRO B 1 812 ? 7.391 56.844 17.688 1 59.81 812 PRO B C 1
ATOM 14328 O O . PRO B 1 812 ? 6.312 57.344 17.375 1 59.81 812 PRO B O 1
ATOM 14331 N N . LYS B 1 813 ? 7.898 57.25 18.828 1 58.72 813 LYS B N 1
ATOM 14332 C CA . LYS B 1 813 ? 7.656 58.562 19.406 1 58.72 813 LYS B CA 1
ATOM 14333 C C . LYS B 1 813 ? 8.203 59.656 18.5 1 58.72 813 LYS B C 1
ATOM 14335 O O . LYS B 1 813 ? 9.227 59.469 17.828 1 58.72 813 LYS B O 1
ATOM 14340 N N . PRO B 1 814 ? 7.316 60.625 18.203 1 55.62 814 PRO B N 1
ATOM 14341 C CA . PRO B 1 814 ? 7.695 61.719 17.312 1 55.62 814 PRO B CA 1
ATOM 14342 C C . PRO B 1 814 ? 9.141 62.156 17.5 1 55.62 814 PRO B C 1
ATOM 14344 O O . PRO B 1 814 ? 9.805 62.562 16.547 1 55.62 814 PRO B O 1
ATOM 14347 N N . ASN B 1 815 ? 9.656 62.25 18.719 1 55.12 815 ASN B N 1
ATOM 14348 C CA . ASN B 1 815 ? 10.93 62.906 18.969 1 55.12 815 ASN B CA 1
ATOM 14349 C C . ASN B 1 815 ? 12.086 61.906 19 1 55.12 815 ASN B C 1
ATOM 14351 O O . ASN B 1 815 ? 13.188 62.25 19.438 1 55.12 815 ASN B O 1
ATOM 14355 N N . GLU B 1 816 ? 11.852 60.656 18.75 1 53.78 816 GLU B N 1
ATOM 14356 C CA . GLU B 1 816 ? 12.945 59.688 18.766 1 53.78 816 GLU B CA 1
ATOM 14357 C C . GLU B 1 816 ? 13.406 59.344 17.359 1 53.78 816 GLU B C 1
ATOM 14359 O O . GLU B 1 816 ? 12.609 59.375 16.422 1 53.78 816 GLU B O 1
ATOM 14364 N N . PRO B 1 817 ? 14.672 59.344 17.109 1 58.28 817 PRO B N 1
ATOM 14365 C CA . PRO B 1 817 ? 15.156 58.938 15.797 1 58.28 817 PRO B CA 1
ATOM 14366 C C . PRO B 1 817 ? 14.477 57.688 15.289 1 58.28 817 PRO B C 1
ATOM 14368 O O . PRO B 1 817 ? 14.102 56.812 16.094 1 58.28 817 PRO B O 1
ATOM 14371 N N . PRO B 1 818 ? 14.078 57.688 14.062 1 56.12 818 PRO B N 1
ATOM 14372 C CA . PRO B 1 818 ? 13.289 56.594 13.523 1 56.12 818 PRO B CA 1
ATOM 14373 C C . PRO B 1 818 ? 13.938 55.219 13.781 1 56.12 818 PRO B C 1
ATOM 14375 O O . PRO B 1 818 ? 15.109 55.031 13.469 1 56.12 818 PRO B O 1
ATOM 14378 N N . GLY B 1 819 ? 13.539 54.469 14.711 1 56.56 819 GLY B N 1
ATOM 14379 C CA . GLY B 1 819 ? 14.023 53.125 15.016 1 56.56 819 GLY B CA 1
ATOM 14380 C C . GLY B 1 819 ? 13.977 52.188 13.828 1 56.56 819 GLY B C 1
ATOM 14381 O O . GLY B 1 819 ? 13.641 52.594 12.711 1 56.56 819 GLY B O 1
ATOM 14382 N N . SER B 1 820 ? 14.555 50.938 13.984 1 68.81 820 SER B N 1
ATOM 14383 C CA . SER B 1 820 ? 14.586 49.906 12.938 1 68.81 820 SER B CA 1
ATOM 14384 C C . SER B 1 820 ? 13.18 49.625 12.43 1 68.81 820 SER B C 1
ATOM 14386 O O . SER B 1 820 ? 12.227 49.562 13.211 1 68.81 820 SER B O 1
ATOM 14388 N N . PRO B 1 821 ? 13.062 49.656 11.125 1 73 821 PRO B N 1
ATOM 14389 C CA . PRO B 1 821 ? 11.75 49.406 10.531 1 73 821 PRO B CA 1
ATOM 14390 C C . PRO B 1 821 ? 11.328 47.938 10.688 1 73 821 PRO B C 1
ATOM 14392 O O . PRO B 1 821 ? 10.188 47.594 10.375 1 73 821 PRO B O 1
ATOM 14395 N N . HIS B 1 822 ? 12.18 47.125 11.219 1 87.5 822 HIS B N 1
ATOM 14396 C CA . HIS B 1 822 ? 11.898 45.688 11.328 1 87.5 822 HIS B CA 1
ATOM 14397 C C . HIS B 1 822 ? 12.164 45.188 12.742 1 87.5 822 HIS B C 1
ATOM 14399 O O . HIS B 1 822 ? 13.195 45.5 13.336 1 87.5 822 HIS B O 1
ATOM 14405 N N . PRO B 1 823 ? 11.297 44.5 13.289 1 88.62 823 PRO B N 1
ATOM 14406 C CA . PRO B 1 823 ? 11.359 44.156 14.703 1 88.62 823 PRO B CA 1
ATOM 14407 C C . PRO B 1 823 ? 12.445 43.125 15.008 1 88.62 823 PRO B C 1
ATOM 14409 O O . PRO B 1 823 ? 12.812 42.938 16.172 1 88.62 823 PRO B O 1
ATOM 14412 N N . PHE B 1 824 ? 13 42.531 14.016 1 93.31 824 PHE B N 1
ATOM 14413 C CA . PHE B 1 824 ? 13.906 41.406 14.312 1 93.31 824 PHE B CA 1
ATOM 14414 C C . PHE B 1 824 ? 15.242 41.625 13.617 1 93.31 824 PHE B C 1
ATOM 14416 O O . PHE B 1 824 ? 15.336 42.344 12.617 1 93.31 824 PHE B O 1
ATOM 14423 N N . ARG B 1 825 ? 16.234 41.062 14.258 1 95.06 825 ARG B N 1
ATOM 14424 C CA . ARG B 1 825 ? 17.547 40.906 13.648 1 95.06 825 ARG B CA 1
ATOM 14425 C C . ARG B 1 825 ? 17.859 39.406 13.414 1 95.06 825 ARG B C 1
ATOM 14427 O O . ARG B 1 825 ? 17.328 38.562 14.117 1 95.06 825 ARG B O 1
ATOM 14434 N N . TYR B 1 826 ? 18.609 39.188 12.359 1 96.88 826 TYR B N 1
ATOM 14435 C CA . TYR B 1 826 ? 18.906 37.812 11.977 1 96.88 826 TYR B CA 1
ATOM 14436 C C . TYR B 1 826 ? 20.406 37.562 11.938 1 96.88 826 TYR B C 1
ATOM 14438 O O . TYR B 1 826 ? 21.172 38.438 11.562 1 96.88 826 TYR B O 1
ATOM 14446 N N . CYS B 1 827 ? 20.828 36.406 12.367 1 96.81 827 CYS B N 1
ATOM 14447 C CA . CYS B 1 827 ? 22.25 36.062 12.289 1 96.81 827 CYS B CA 1
ATOM 14448 C C . CYS B 1 827 ? 22.453 34.562 12.086 1 96.81 827 CYS B C 1
ATOM 14450 O O . CYS B 1 827 ? 21.547 33.781 12.352 1 96.81 827 CYS B O 1
ATOM 14452 N N . LYS B 1 828 ? 23.5 34.156 11.547 1 96 828 LYS B N 1
ATOM 14453 C CA . LYS B 1 828 ? 23.969 32.781 11.391 1 96 828 LYS B CA 1
ATOM 14454 C C . LYS B 1 828 ? 24.938 32.406 12.508 1 96 828 LYS B C 1
ATOM 14456 O O . LYS B 1 828 ? 25.938 33.062 12.727 1 96 828 LYS B O 1
ATOM 14461 N N . VAL B 1 829 ? 24.641 31.375 13.234 1 96.88 829 VAL B N 1
ATOM 14462 C CA . VAL B 1 829 ? 25.5 30.922 14.32 1 96.88 829 VAL B CA 1
ATOM 14463 C C . VAL B 1 829 ? 26.688 30.141 13.742 1 96.88 829 VAL B C 1
ATOM 14465 O O . VAL B 1 829 ? 26.5 29.156 13.031 1 96.88 829 VAL B O 1
ATOM 14468 N N . ILE B 1 830 ? 27.828 30.547 14.102 1 94.25 830 ILE B N 1
ATOM 14469 C CA . ILE B 1 830 ? 29.031 29.906 13.57 1 94.25 830 ILE B CA 1
ATOM 14470 C C . ILE B 1 830 ? 29.609 28.969 14.617 1 94.25 830 ILE B C 1
ATOM 14472 O O . ILE B 1 830 ? 30.312 28 14.281 1 94.25 830 ILE B O 1
ATOM 14476 N N . ALA B 1 831 ? 29.406 29.344 15.906 1 95.56 831 ALA B N 1
ATOM 14477 C CA . ALA B 1 831 ? 29.906 28.484 16.969 1 95.56 831 ALA B CA 1
ATOM 14478 C C . ALA B 1 831 ? 29.062 28.609 18.234 1 95.56 831 ALA B C 1
ATOM 14480 O O . ALA B 1 831 ? 28.578 29.703 18.547 1 95.56 831 ALA B O 1
ATOM 14481 N N . ILE B 1 832 ? 28.859 27.562 18.891 1 96.56 832 ILE B N 1
ATOM 14482 C CA . ILE B 1 832 ? 28.266 27.484 20.219 1 96.56 832 ILE B CA 1
ATOM 14483 C C . ILE B 1 832 ? 29.328 27.156 21.266 1 96.56 832 ILE B C 1
ATOM 14485 O O . ILE B 1 832 ? 29.953 26.094 21.203 1 96.56 832 ILE B O 1
ATOM 14489 N N . LEU B 1 833 ? 29.516 28.109 22.172 1 96.25 833 LEU B N 1
ATOM 14490 C CA . LEU B 1 833 ? 30.672 27.984 23.047 1 96.25 833 LEU B CA 1
ATOM 14491 C C . LEU B 1 833 ? 30.297 28.203 24.5 1 96.25 833 LEU B C 1
ATOM 14493 O O . LEU B 1 833 ? 29.266 28.812 24.797 1 96.25 833 LEU B O 1
ATOM 14497 N N . HIS B 1 834 ? 31.016 27.688 25.438 1 95.31 834 HIS B N 1
ATOM 14498 C CA . HIS B 1 834 ? 30.984 28.047 26.844 1 95.31 834 HIS B CA 1
ATOM 14499 C C . HIS B 1 834 ? 32.406 28.109 27.422 1 95.31 834 HIS B C 1
ATOM 14501 O O . HIS B 1 834 ? 33.344 27.625 26.812 1 95.31 834 HIS B O 1
ATOM 14507 N N . ALA B 1 835 ? 32.594 28.922 28.5 1 94.44 835 ALA B N 1
ATOM 14508 C CA . ALA B 1 835 ? 33.875 29.047 29.172 1 94.44 835 ALA B CA 1
ATOM 14509 C C . ALA B 1 835 ? 33.688 29.328 30.672 1 94.44 835 ALA B C 1
ATOM 14511 O O . ALA B 1 835 ? 32.594 29.719 31.094 1 94.44 835 ALA B O 1
ATOM 14512 N N . GLU B 1 836 ? 34.719 28.938 31.391 1 93.31 836 GLU B N 1
ATOM 14513 C CA . GLU B 1 836 ? 34.781 29.359 32.781 1 93.31 836 GLU B CA 1
ATOM 14514 C C . GLU B 1 836 ? 35.5 30.688 32.938 1 93.31 836 GLU B C 1
ATOM 14516 O O . GLU B 1 836 ? 36.688 30.797 32.656 1 93.31 836 GLU B O 1
ATOM 14521 N N . VAL B 1 837 ? 34.781 31.719 33.281 1 93.5 837 VAL B N 1
ATOM 14522 C CA . VAL B 1 837 ? 35.25 33.094 33.219 1 93.5 837 VAL B CA 1
ATOM 14523 C C . VAL B 1 837 ? 35.469 33.625 34.625 1 93.5 837 VAL B C 1
ATOM 14525 O O . VAL B 1 837 ? 34.625 33.438 35.531 1 93.5 837 VAL B O 1
ATOM 14528 N N . GLY B 1 838 ? 36.625 34.25 34.844 1 89.5 838 GLY B N 1
ATOM 14529 C CA . GLY B 1 838 ? 36.969 34.938 36.062 1 89.5 838 GLY B CA 1
ATOM 14530 C C . GLY B 1 838 ? 37.438 36.375 35.812 1 89.5 838 GLY B C 1
ATOM 14531 O O . GLY B 1 838 ? 37.625 36.781 34.688 1 89.5 838 GLY B O 1
ATOM 14532 N N . TYR B 1 839 ? 37.438 37.188 36.812 1 88.19 839 TYR B N 1
ATOM 14533 C CA . TYR B 1 839 ? 37.906 38.562 36.75 1 88.19 839 TYR B CA 1
ATOM 14534 C C . TYR B 1 839 ? 39 38.844 37.781 1 88.19 839 TYR B C 1
ATOM 14536 O O . TYR B 1 839 ? 38.781 38.656 38.969 1 88.19 839 TYR B O 1
ATOM 14544 N N . MET B 1 840 ? 40.156 39.312 37.281 1 82.81 840 MET B N 1
ATOM 14545 C CA . MET B 1 840 ? 41.281 39.594 38.156 1 82.81 840 MET B CA 1
ATOM 14546 C C . MET B 1 840 ? 41.219 41.031 38.656 1 82.81 840 MET B C 1
ATOM 14548 O O . MET B 1 840 ? 42 41.875 38.25 1 82.81 840 MET B O 1
ATOM 14552 N N . GLY B 1 841 ? 40.344 41.406 39.375 1 76.06 841 GLY B N 1
ATOM 14553 C CA . GLY B 1 841 ? 40.156 42.719 40 1 76.06 841 GLY B CA 1
ATOM 14554 C C . GLY B 1 841 ? 39.281 42.688 41.219 1 76.06 841 GLY B C 1
ATOM 14555 O O . GLY B 1 841 ? 38.844 41.625 41.656 1 76.06 841 GLY B O 1
ATOM 14556 N N . GLU B 1 842 ? 39.094 43.812 41.75 1 71.44 842 GLU B N 1
ATOM 14557 C CA . GLU B 1 842 ? 38.375 43.938 43 1 71.44 842 GLU B CA 1
ATOM 14558 C C . GLU B 1 842 ? 36.969 43.375 42.906 1 71.44 842 GLU B C 1
ATOM 14560 O O . GLU B 1 842 ? 36.469 42.719 43.844 1 71.44 842 GLU B O 1
ATOM 14565 N N . ILE B 1 843 ? 36.406 43.438 41.719 1 72.38 843 ILE B N 1
ATOM 14566 C CA . ILE B 1 843 ? 35.031 43.031 41.562 1 72.38 843 ILE B CA 1
ATOM 14567 C C . ILE B 1 843 ? 34.938 41.5 41.531 1 72.38 843 ILE B C 1
ATOM 14569 O O . ILE B 1 843 ? 33.906 40.938 41.938 1 72.38 843 ILE B O 1
ATOM 14573 N N . GLY B 1 844 ? 35.969 40.844 41.156 1 66.31 844 GLY B N 1
ATOM 14574 C CA . GLY B 1 844 ? 35.969 39.375 41 1 66.31 844 GLY B CA 1
ATOM 14575 C C . GLY B 1 844 ? 36.406 38.656 42.25 1 66.31 844 GLY B C 1
ATOM 14576 O O . GLY B 1 844 ? 36.375 37.438 42.312 1 66.31 844 GLY B O 1
ATOM 14577 N N . ARG B 1 845 ? 36.812 39.406 43.25 1 65.25 845 ARG B N 1
ATOM 14578 C CA . ARG B 1 845 ? 37.344 38.781 44.438 1 65.25 845 ARG B CA 1
ATOM 14579 C C . ARG B 1 845 ? 36.25 38.406 45.438 1 65.25 845 ARG B C 1
ATOM 14581 O O . ARG B 1 845 ? 35.5 39.25 45.875 1 65.25 845 ARG B O 1
ATOM 14588 N N . ILE B 1 846 ? 35.719 37.219 45.281 1 60.66 846 ILE B N 1
ATOM 14589 C CA . ILE B 1 846 ? 34.844 36.688 46.344 1 60.66 846 ILE B CA 1
ATOM 14590 C C . ILE B 1 846 ? 35.688 35.906 47.375 1 60.66 846 ILE B C 1
ATOM 14592 O O . ILE B 1 846 ? 36.031 34.75 47.156 1 60.66 846 ILE B O 1
ATOM 14596 N N . GLY B 1 847 ? 36.156 36.438 48.5 1 55.16 847 GLY B N 1
ATOM 14597 C CA . GLY B 1 847 ? 37.062 35.875 49.469 1 55.16 847 GLY B CA 1
ATOM 14598 C C . GLY B 1 847 ? 38.5 35.781 48.969 1 55.16 847 GLY B C 1
ATOM 14599 O O . GLY B 1 847 ? 38.938 36.656 48.219 1 55.16 847 GLY B O 1
ATOM 14600 N N . PRO B 1 848 ? 39.281 34.719 49.344 1 56.38 848 PRO B N 1
ATOM 14601 C CA . PRO B 1 848 ? 40.688 34.562 48.969 1 56.38 848 PRO B CA 1
ATOM 14602 C C . PRO B 1 848 ? 40.844 34.094 47.531 1 56.38 848 PRO B C 1
ATOM 14604 O O . PRO B 1 848 ? 41.938 34.188 46.969 1 56.38 848 PRO B O 1
ATOM 14607 N N . GLN B 1 849 ? 39.75 33.438 46.906 1 61.69 849 GLN B N 1
ATOM 14608 C CA . GLN B 1 849 ? 39.906 32.844 45.594 1 61.69 849 GLN B CA 1
ATOM 14609 C C . GLN B 1 849 ? 39.062 33.594 44.562 1 61.69 849 GLN B C 1
ATOM 14611 O O . GLN B 1 849 ? 38.031 34.188 44.906 1 61.69 849 GLN B O 1
ATOM 14616 N N . PHE B 1 850 ? 39.594 33.781 43.375 1 67.69 850 PHE B N 1
ATOM 14617 C CA . PHE B 1 850 ? 38.812 34.406 42.312 1 67.69 850 PHE B CA 1
ATOM 14618 C C . PHE B 1 850 ? 37.75 33.469 41.781 1 67.69 850 PHE B C 1
ATOM 14620 O O . PHE B 1 850 ? 38 32.312 41.531 1 67.69 850 PHE B O 1
ATOM 14627 N N . ALA B 1 851 ? 36.531 33.844 41.875 1 76.62 851 ALA B N 1
ATOM 14628 C CA . ALA B 1 851 ? 35.375 33.062 41.469 1 76.62 851 ALA B CA 1
ATOM 14629 C C . ALA B 1 851 ? 35.344 32.906 39.938 1 76.62 851 ALA B C 1
ATOM 14631 O O . ALA B 1 851 ? 35.562 33.844 39.188 1 76.62 851 ALA B O 1
ATOM 14632 N N . CYS B 1 852 ? 35.406 31.609 39.406 1 86 852 CYS B N 1
ATOM 14633 C CA . CYS B 1 852 ? 35.188 31.344 37.969 1 86 852 CYS B CA 1
ATOM 14634 C C . CYS B 1 852 ? 33.75 30.891 37.719 1 86 852 CYS B C 1
ATOM 14636 O O . CYS B 1 852 ? 33.25 29.984 38.406 1 86 852 CYS B O 1
ATOM 14638 N N . LEU B 1 853 ? 33 31.562 36.875 1 89 853 LEU B N 1
ATOM 14639 C CA . LEU B 1 853 ? 31.641 31.234 36.531 1 89 853 LEU B CA 1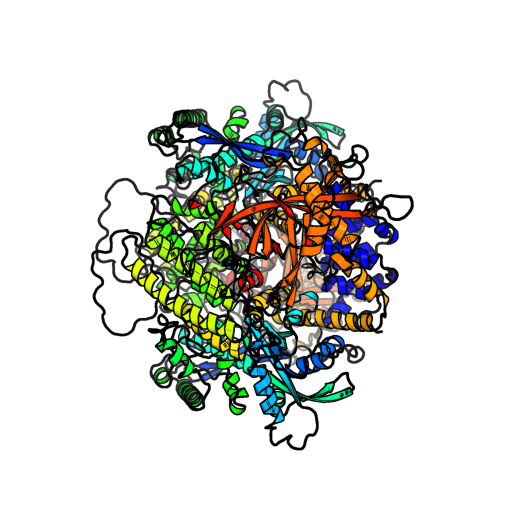
ATOM 14640 C C . LEU B 1 853 ? 31.531 30.703 35.125 1 89 853 LEU B C 1
ATOM 14642 O O . LEU B 1 853 ? 32.219 31.203 34.219 1 89 853 LEU B O 1
ATOM 14646 N N . PRO B 1 854 ? 30.766 29.625 34.969 1 91.44 854 PRO B N 1
ATOM 14647 C CA . PRO B 1 854 ? 30.547 29.156 33.594 1 91.44 854 PRO B CA 1
ATOM 14648 C C . PRO B 1 854 ? 29.594 30.062 32.812 1 91.44 854 PRO B C 1
ATOM 14650 O O . PRO B 1 854 ? 28.5 30.375 33.281 1 91.44 854 PRO B O 1
ATOM 14653 N N . LEU B 1 855 ? 30.047 30.547 31.688 1 94.25 855 LEU B N 1
ATOM 14654 C CA . LEU B 1 855 ? 29.203 31.375 30.812 1 94.25 855 LEU B CA 1
ATOM 14655 C C . LEU B 1 855 ? 29.125 30.766 29.406 1 94.25 855 LEU B C 1
ATOM 14657 O O . LEU B 1 855 ? 30.141 30.281 28.875 1 94.25 855 LEU B O 1
ATOM 14661 N N . GLU B 1 856 ? 27.922 30.703 28.859 1 95.56 856 GLU B N 1
ATOM 14662 C CA . GLU B 1 856 ? 27.688 30.266 27.484 1 95.56 856 GLU B CA 1
ATOM 14663 C C . GLU B 1 856 ? 27.562 31.469 26.547 1 95.56 856 GLU B C 1
ATOM 14665 O O . GLU B 1 856 ? 27.062 32.531 26.938 1 95.56 856 GLU B O 1
ATOM 14670 N N . PHE B 1 857 ? 28.047 31.391 25.344 1 95.75 857 PHE B N 1
ATOM 14671 C CA . PHE B 1 857 ? 27.906 32.469 24.375 1 95.75 857 PHE B CA 1
ATOM 14672 C C . PHE B 1 857 ? 27.922 31.906 22.953 1 95.75 857 PHE B C 1
ATOM 14674 O O . PHE B 1 857 ? 28.422 30.812 22.719 1 95.75 857 PHE B O 1
ATOM 14681 N N . LEU B 1 858 ? 27.328 32.625 22 1 97.56 858 LEU B N 1
ATOM 14682 C CA . LEU B 1 858 ? 27.266 32.25 20.578 1 97.56 858 LEU B CA 1
ATOM 14683 C C . LEU B 1 858 ? 28.125 33.219 19.75 1 97.56 858 LEU B C 1
ATOM 14685 O O . LEU B 1 858 ? 28.109 34.406 19.984 1 97.56 858 LEU B O 1
ATOM 14689 N N . TRP B 1 859 ? 28.922 32.656 18.969 1 96.69 859 TRP B N 1
ATOM 14690 C CA . TRP B 1 859 ? 29.609 33.438 17.938 1 96.69 859 TRP B CA 1
ATOM 14691 C C . TRP B 1 859 ? 28.797 33.5 16.656 1 96.69 859 TRP B C 1
ATOM 14693 O O . TRP B 1 859 ? 28.469 32.469 16.078 1 96.69 859 TRP B O 1
ATOM 14703 N N . VAL B 1 860 ? 28.438 34.719 16.203 1 96.75 860 VAL B N 1
ATOM 14704 C CA . VAL B 1 860 ? 27.438 34.812 15.141 1 96.75 860 VAL B CA 1
ATOM 14705 C C . VAL B 1 860 ? 27.938 35.75 14.039 1 96.75 860 VAL B C 1
ATOM 14707 O O . VAL B 1 860 ? 28.812 36.594 14.273 1 96.75 860 VAL B O 1
ATOM 14710 N N . ARG B 1 861 ? 27.422 35.5 12.797 1 95.38 861 ARG B N 1
ATOM 14711 C CA . ARG B 1 861 ? 27.531 36.406 11.656 1 95.38 861 ARG B CA 1
ATOM 14712 C C . ARG B 1 861 ? 26.188 37.062 11.383 1 95.38 861 ARG B C 1
ATOM 14714 O O . ARG B 1 861 ? 25.156 36.406 11.312 1 95.38 861 ARG B O 1
ATOM 14721 N N . TRP B 1 862 ? 26.203 38.312 11.172 1 95.5 862 TRP B N 1
ATOM 14722 C CA . TRP B 1 862 ? 24.969 39.094 11.102 1 95.5 862 TRP B CA 1
ATOM 14723 C C . TRP B 1 862 ? 24.484 39.219 9.656 1 95.5 862 TRP B C 1
ATOM 14725 O O . TRP B 1 862 ? 25.297 39.344 8.734 1 95.5 862 TRP B O 1
ATOM 14735 N N . TYR B 1 863 ? 23.219 39.219 9.484 1 95.88 863 TYR B N 1
ATOM 14736 C CA . TYR B 1 863 ? 22.578 39.531 8.211 1 95.88 863 TYR B CA 1
ATOM 14737 C C . TYR B 1 863 ? 22.156 40.969 8.133 1 95.88 863 TYR B C 1
ATOM 14739 O O . TYR B 1 863 ? 21.703 41.562 9.125 1 95.88 863 TYR B O 1
ATOM 14747 N N . ARG B 1 864 ? 22.312 41.562 6.945 1 94.38 864 ARG B N 1
ATOM 14748 C CA . ARG B 1 864 ? 21.703 42.875 6.648 1 94.38 864 ARG B CA 1
ATOM 14749 C C . ARG B 1 864 ? 20.266 42.688 6.145 1 94.38 864 ARG B C 1
ATOM 14751 O O . ARG B 1 864 ? 20.016 41.906 5.227 1 94.38 864 ARG B O 1
ATOM 14758 N N . PHE B 1 865 ? 19.344 43.344 6.738 1 94.19 865 PHE B N 1
ATOM 14759 C CA . PHE B 1 865 ? 17.922 43.219 6.449 1 94.19 865 PHE B CA 1
ATOM 14760 C C . PHE B 1 865 ? 17.516 44.094 5.277 1 94.19 865 PHE B C 1
ATOM 14762 O O . PHE B 1 865 ? 17.938 45.25 5.188 1 94.19 865 PHE B O 1
ATOM 14769 N N . HIS B 1 866 ? 16.766 43.562 4.305 1 93.25 866 HIS B N 1
ATOM 14770 C CA . HIS B 1 866 ? 16.156 44.25 3.191 1 93.25 866 HIS B CA 1
ATOM 14771 C C . HIS B 1 866 ? 14.656 44 3.131 1 93.25 866 HIS B C 1
ATOM 14773 O O . HIS B 1 866 ? 14.227 42.875 2.828 1 93.25 866 HIS B O 1
ATOM 14779 N N . PRO B 1 867 ? 13.883 45.031 3.383 1 90.56 867 PRO B N 1
ATOM 14780 C CA . PRO B 1 867 ? 12.438 44.781 3.32 1 90.56 867 PRO B CA 1
ATOM 14781 C C . PRO B 1 867 ? 11.961 44.406 1.922 1 90.56 867 PRO B C 1
ATOM 14783 O O . PRO B 1 867 ? 12.578 44.812 0.926 1 90.56 867 PRO B O 1
ATOM 14786 N N . GLY B 1 868 ? 10.906 43.656 1.878 1 87.69 868 GLY B N 1
ATOM 14787 C CA . GLY B 1 868 ? 10.312 43.312 0.597 1 87.69 868 GLY B CA 1
ATOM 14788 C C . GLY B 1 868 ? 9.906 44.531 -0.22 1 87.69 868 GLY B C 1
ATOM 14789 O O . GLY B 1 868 ? 9.602 45.562 0.337 1 87.69 868 GLY B O 1
ATOM 14790 N N . THR B 1 869 ? 9.836 44.375 -1.5 1 80.69 869 THR B N 1
ATOM 14791 C CA . THR B 1 869 ? 9.555 45.469 -2.422 1 80.69 869 THR B CA 1
ATOM 14792 C C . THR B 1 869 ? 8.07 45.844 -2.391 1 80.69 869 THR B C 1
ATOM 14794 O O . THR B 1 869 ? 7.699 47 -2.635 1 80.69 869 THR B O 1
ATOM 14797 N N . THR B 1 870 ? 7.285 44.812 -2.193 1 84.88 870 THR B N 1
ATOM 14798 C CA . THR B 1 870 ? 5.844 45.031 -2.109 1 84.88 870 THR B CA 1
ATOM 14799 C C . THR B 1 870 ? 5.273 44.344 -0.87 1 84.88 870 THR B C 1
ATOM 14801 O O . THR B 1 870 ? 5.98 43.594 -0.186 1 84.88 870 THR B O 1
ATOM 14804 N N . ASN B 1 871 ? 4.078 44.594 -0.666 1 85 871 ASN B N 1
ATOM 14805 C CA . ASN B 1 871 ? 3.402 43.969 0.455 1 85 871 ASN B CA 1
ATOM 14806 C C . ASN B 1 871 ? 3.199 42.469 0.203 1 85 871 ASN B C 1
ATOM 14808 O O . ASN B 1 871 ? 2.852 41.719 1.119 1 85 871 ASN B O 1
ATOM 14812 N N . PHE B 1 872 ? 3.533 42.094 -0.992 1 91.19 872 PHE B N 1
ATOM 14813 C CA . PHE B 1 872 ? 3.336 40.719 -1.365 1 91.19 872 PHE B CA 1
ATOM 14814 C C . PHE B 1 872 ? 4.672 40.031 -1.666 1 91.19 872 PHE B C 1
ATOM 14816 O O . PHE B 1 872 ? 4.73 39.094 -2.451 1 91.19 872 PHE B O 1
ATOM 14823 N N . SER B 1 873 ? 5.699 40.594 -1.075 1 93.62 873 SER B N 1
ATOM 14824 C CA . SER B 1 873 ? 7.023 40.031 -1.265 1 93.62 873 SER B CA 1
ATOM 14825 C C . SER B 1 873 ? 7.652 39.625 0.069 1 93.62 873 SER B C 1
ATOM 14827 O O . SER B 1 873 ? 7.398 40.25 1.092 1 93.62 873 SER B O 1
ATOM 14829 N N . LEU B 1 874 ? 8.414 38.625 0.048 1 95.69 874 LEU B N 1
ATOM 14830 C CA . LEU B 1 874 ? 9.133 38.188 1.243 1 95.69 874 LEU B CA 1
ATOM 14831 C C . LEU B 1 874 ? 10.289 39.156 1.548 1 95.69 874 LEU B C 1
ATOM 14833 O O . LEU B 1 874 ? 10.883 39.719 0.632 1 95.69 874 LEU B O 1
ATOM 14837 N N . ASP B 1 875 ? 10.516 39.281 2.828 1 95.19 875 ASP B N 1
ATOM 14838 C CA . ASP B 1 875 ? 11.703 40.031 3.248 1 95.19 875 ASP B CA 1
ATOM 14839 C C . ASP B 1 875 ? 12.977 39.281 2.836 1 95.19 875 ASP B C 1
ATOM 14841 O O . ASP B 1 875 ? 12.984 38.062 2.688 1 95.19 875 ASP B O 1
ATOM 14845 N N . GLN B 1 876 ? 14 40.031 2.631 1 95.81 876 GLN B N 1
ATOM 14846 C CA . GLN B 1 876 ? 15.273 39.469 2.186 1 95.81 876 GLN B CA 1
ATOM 14847 C C . GLN B 1 876 ? 16.391 39.844 3.148 1 95.81 876 GLN B C 1
ATOM 14849 O O . GLN B 1 876 ? 16.25 40.781 3.949 1 95.81 876 GLN B O 1
ATOM 14854 N N . VAL B 1 877 ? 17.406 39.031 3.119 1 96.12 877 VAL B N 1
ATOM 14855 C CA . VAL B 1 877 ? 18.578 39.312 3.92 1 96.12 877 VAL B CA 1
ATOM 14856 C C . VAL B 1 877 ? 19.844 38.969 3.125 1 96.12 877 VAL B C 1
ATOM 14858 O O . VAL B 1 877 ? 19.766 38.25 2.135 1 96.12 877 VAL B O 1
ATOM 14861 N N . GLU B 1 878 ? 20.922 39.594 3.488 1 95.12 878 GLU B N 1
ATOM 14862 C CA . GLU B 1 878 ? 22.234 39.312 2.918 1 95.12 878 GLU B CA 1
ATOM 14863 C C . GLU B 1 878 ? 23.297 39.25 4.004 1 95.12 878 GLU B C 1
ATOM 14865 O O . GLU B 1 878 ? 23.281 40.062 4.953 1 95.12 878 GLU B O 1
ATOM 14870 N N . LEU B 1 879 ? 24.141 38.312 3.92 1 93.38 879 LEU B N 1
ATOM 14871 C CA . LEU B 1 879 ? 25.219 38.188 4.902 1 93.38 879 LEU B CA 1
ATOM 14872 C C . LEU B 1 879 ? 26.219 39.344 4.754 1 93.38 879 LEU B C 1
ATOM 14874 O O . LEU B 1 879 ? 26.656 39.656 3.645 1 93.38 879 LEU B O 1
ATOM 14878 N N . LEU B 1 880 ? 26.516 39.906 5.922 1 92.06 880 LEU B N 1
ATOM 14879 C CA . LEU B 1 880 ? 27.531 40.969 5.898 1 92.06 880 LEU B CA 1
ATOM 14880 C C . LEU B 1 880 ? 28.891 40.406 5.512 1 92.06 880 LEU B C 1
ATOM 14882 O O . LEU B 1 880 ? 29.234 39.281 5.906 1 92.06 880 LEU B O 1
ATOM 14886 N N . ARG B 1 881 ? 29.703 41.125 4.777 1 84.5 881 ARG B N 1
ATOM 14887 C CA . ARG B 1 881 ? 31.047 40.719 4.41 1 84.5 881 ARG B CA 1
ATOM 14888 C C . ARG B 1 881 ? 31.953 40.625 5.641 1 84.5 881 ARG B C 1
ATOM 14890 O O . ARG B 1 881 ? 31.828 41.438 6.559 1 84.5 881 ARG B O 1
ATOM 14897 N N . PRO B 1 882 ? 32.719 39.75 5.609 1 85.94 882 PRO B N 1
ATOM 14898 C CA . PRO B 1 882 ? 33.562 39.562 6.777 1 85.94 882 PRO B CA 1
ATOM 14899 C C . PRO B 1 882 ? 34.406 40.781 7.098 1 85.94 882 PRO B C 1
ATOM 14901 O O . PRO B 1 882 ? 34.781 41 8.25 1 85.94 882 PRO B O 1
ATOM 14904 N N . ASP B 1 883 ? 34.688 41.656 6.074 1 80.56 883 ASP B N 1
ATOM 14905 C CA . ASP B 1 883 ? 35.562 42.812 6.25 1 80.56 883 ASP B CA 1
ATOM 14906 C C . ASP B 1 883 ? 34.781 44 6.773 1 80.56 883 ASP B C 1
ATOM 14908 O O . ASP B 1 883 ? 35.375 45 7.199 1 80.56 883 ASP B O 1
ATOM 14912 N N . GLU B 1 884 ? 33.5 43.875 6.902 1 86.56 884 GLU B N 1
ATOM 14913 C CA . GLU B 1 884 ? 32.656 44.969 7.398 1 86.56 884 GLU B CA 1
ATOM 14914 C C . GLU B 1 884 ? 32.656 45 8.922 1 86.56 884 GLU B C 1
ATOM 14916 O O . GLU B 1 884 ? 32.625 43.938 9.578 1 86.56 884 GLU B O 1
ATOM 14921 N N . ARG B 1 885 ? 32.688 46.219 9.344 1 83.94 885 ARG B N 1
ATOM 14922 C CA . ARG B 1 885 ? 32.656 46.406 10.789 1 83.94 885 ARG B CA 1
ATOM 14923 C C . ARG B 1 885 ? 31.328 45.844 11.352 1 83.94 885 ARG B C 1
ATOM 14925 O O . ARG B 1 885 ? 30.25 46.156 10.844 1 83.94 885 ARG B O 1
ATOM 14932 N N . GLY B 1 886 ? 31.406 45 12.312 1 87 886 GLY B N 1
ATOM 14933 C CA . GLY B 1 886 ? 30.234 44.469 12.969 1 87 886 GLY B CA 1
ATOM 14934 C C . GLY B 1 886 ? 29.656 43.25 12.273 1 87 886 GLY B C 1
ATOM 14935 O O . GLY B 1 886 ? 28.516 42.844 12.531 1 87 886 GLY B O 1
ATOM 14936 N N . SER B 1 887 ? 30.438 42.688 11.344 1 91.44 887 SER B N 1
ATOM 14937 C CA . SER B 1 887 ? 29.953 41.531 10.586 1 91.44 887 SER B CA 1
ATOM 14938 C C . SER B 1 887 ? 29.766 40.344 11.5 1 91.44 887 SER B C 1
ATOM 14940 O O . SER B 1 887 ? 29 39.438 11.172 1 91.44 887 SER B O 1
ATOM 14942 N N . HIS B 1 888 ? 30.469 40.281 12.555 1 92.75 888 HIS B N 1
ATOM 14943 C CA . HIS B 1 888 ? 30.344 39.188 13.508 1 92.75 888 HIS B CA 1
ATOM 14944 C C . HIS B 1 888 ? 30.469 39.688 14.945 1 92.75 888 HIS B C 1
ATOM 14946 O O . HIS B 1 888 ? 31.016 40.75 15.18 1 92.75 888 HIS B O 1
ATOM 14952 N N . SER B 1 889 ? 29.891 39.062 15.836 1 94.44 889 SER B N 1
ATOM 14953 C CA . SER B 1 889 ? 29.953 39.375 17.25 1 94.44 889 SER B CA 1
ATOM 14954 C C . SER B 1 889 ? 29.547 38.188 18.109 1 94.44 889 SER B C 1
ATOM 14956 O O . SER B 1 889 ? 29.328 37.094 17.594 1 94.44 889 SER B O 1
ATOM 14958 N N . PHE B 1 890 ? 29.609 38.344 19.375 1 96.12 890 PHE B N 1
ATOM 14959 C CA . PHE B 1 890 ? 29.141 37.344 20.328 1 96.12 890 PHE B CA 1
ATOM 14960 C C . PHE B 1 890 ? 27.797 37.75 20.922 1 96.12 890 PHE B C 1
ATOM 14962 O O . PHE B 1 890 ? 27.531 38.938 21.125 1 96.12 890 PHE B O 1
ATOM 14969 N N . ILE B 1 891 ? 26.984 36.781 21.109 1 95.56 891 ILE B N 1
ATOM 14970 C CA . ILE B 1 891 ? 25.688 37.062 21.719 1 95.56 891 ILE B CA 1
ATOM 14971 C C . ILE B 1 891 ? 25.438 36.125 22.891 1 95.56 891 ILE B C 1
ATOM 14973 O O . ILE B 1 891 ? 25.984 35.031 22.938 1 95.56 891 ILE B O 1
ATOM 14977 N N . ASP B 1 892 ? 24.641 36.625 23.781 1 94.69 892 ASP B N 1
ATOM 14978 C CA . ASP B 1 892 ? 24.109 35.812 24.859 1 94.69 892 ASP B CA 1
ATOM 14979 C C . ASP B 1 892 ? 23 34.875 24.359 1 94.69 892 ASP B C 1
ATOM 14981 O O . ASP B 1 892 ? 22.016 35.344 23.797 1 94.69 892 ASP B O 1
ATOM 14985 N N . PRO B 1 893 ? 23.172 33.594 24.562 1 95.5 893 PRO B N 1
ATOM 14986 C CA . PRO B 1 893 ? 22.125 32.656 24.094 1 95.5 893 PRO B CA 1
ATOM 14987 C C . PRO B 1 893 ? 20.734 33.031 24.625 1 95.5 893 PRO B C 1
ATOM 14989 O O . PRO B 1 893 ? 19.734 32.688 24 1 95.5 893 PRO B O 1
ATOM 14992 N N . SER B 1 894 ? 20.609 33.719 25.719 1 92.5 894 SER B N 1
ATOM 14993 C CA . SER B 1 894 ? 19.328 34.094 26.312 1 92.5 894 SER B CA 1
ATOM 14994 C C . SER B 1 894 ? 18.594 35.125 25.453 1 92.5 894 SER B C 1
ATOM 14996 O O . SER B 1 894 ? 17.391 35.312 25.609 1 92.5 894 SER B O 1
ATOM 14998 N N . GLU B 1 895 ? 19.328 35.75 24.531 1 93.25 895 GLU B N 1
ATOM 14999 C CA . GLU B 1 895 ? 18.75 36.75 23.672 1 93.25 895 GLU B CA 1
ATOM 15000 C C . GLU B 1 895 ? 18.094 36.125 22.438 1 93.25 895 GLU B C 1
ATOM 15002 O O . GLU B 1 895 ? 17.328 36.812 21.734 1 93.25 895 GLU B O 1
ATOM 15007 N N . VAL B 1 896 ? 18.375 34.906 22.234 1 95.81 896 VAL B N 1
ATOM 15008 C CA . VAL B 1 896 ? 17.844 34.25 21.062 1 95.81 896 VAL B CA 1
ATOM 15009 C C . VAL B 1 896 ? 16.344 34 21.234 1 95.81 896 VAL B C 1
ATOM 15011 O O . VAL B 1 896 ? 15.922 33.438 22.234 1 95.81 896 VAL B O 1
ATOM 15014 N N . LEU B 1 897 ? 15.617 34.438 20.281 1 93.94 897 LEU B N 1
ATOM 15015 C CA . LEU B 1 897 ? 14.172 34.188 20.312 1 93.94 897 LEU B CA 1
ATOM 15016 C C . LEU B 1 897 ? 13.836 32.812 19.812 1 93.94 897 LEU B C 1
ATOM 15018 O O . LEU B 1 897 ? 13.18 32.031 20.516 1 93.94 897 LEU B O 1
ATOM 15022 N N . ARG B 1 898 ? 14.227 32.469 18.562 1 94.31 898 ARG B N 1
ATOM 15023 C CA . ARG B 1 898 ? 14.062 31.125 17.969 1 94.31 898 ARG B CA 1
ATOM 15024 C C . ARG B 1 898 ? 14.906 30.984 16.703 1 94.31 898 ARG B C 1
ATOM 15026 O O . ARG B 1 898 ? 15.578 31.938 16.281 1 94.31 898 ARG B O 1
ATOM 15033 N N . ALA B 1 899 ? 14.93 29.828 16.203 1 96.06 899 ALA B N 1
ATOM 15034 C CA . ALA B 1 899 ? 15.57 29.609 14.906 1 96.06 899 ALA B CA 1
ATOM 15035 C C . ALA B 1 899 ? 14.727 30.172 13.773 1 96.06 899 ALA B C 1
ATOM 15037 O O . ALA B 1 899 ? 13.531 30.438 13.945 1 96.06 899 ALA B O 1
ATOM 15038 N N . CYS B 1 900 ? 15.312 30.531 12.742 1 96.19 900 CYS B N 1
ATOM 15039 C CA . CYS B 1 900 ? 14.57 31.031 11.594 1 96.19 900 CYS B CA 1
ATOM 15040 C C . CYS B 1 900 ? 14.984 30.297 10.32 1 96.19 900 CYS B C 1
ATOM 15042 O O . CYS B 1 900 ? 16.109 29.812 10.219 1 96.19 900 CYS B O 1
ATOM 15044 N N . HIS B 1 901 ? 14.055 30.141 9.414 1 96.94 901 HIS B N 1
ATOM 15045 C CA . HIS B 1 901 ? 14.281 29.453 8.141 1 96.94 901 HIS B CA 1
ATOM 15046 C C . HIS B 1 901 ? 14.672 30.438 7.047 1 96.94 901 HIS B C 1
ATOM 15048 O O . HIS B 1 901 ? 13.859 31.281 6.652 1 96.94 901 HIS B O 1
ATOM 15054 N N . ILE B 1 902 ? 15.82 30.406 6.648 1 96.56 902 ILE B N 1
ATOM 15055 C CA . ILE B 1 902 ? 16.375 31.281 5.621 1 96.56 902 ILE B CA 1
ATOM 15056 C C . ILE B 1 902 ? 16.672 30.469 4.359 1 96.56 902 ILE B C 1
ATOM 15058 O O . ILE B 1 902 ? 17.406 29.484 4.406 1 96.56 902 ILE B O 1
ATOM 15062 N N . ILE B 1 903 ? 16.016 30.859 3.254 1 97.12 903 ILE B N 1
ATOM 15063 C CA . ILE B 1 903 ? 16.156 30.141 1.989 1 97.12 903 ILE B CA 1
ATOM 15064 C C . ILE B 1 903 ? 16.922 31.016 0.988 1 97.12 903 ILE B C 1
ATOM 15066 O O . ILE B 1 903 ? 16.625 32.188 0.838 1 97.12 903 ILE B O 1
ATOM 15070 N N . PRO B 1 904 ? 17.812 30.453 0.265 1 96.31 904 PRO B N 1
ATOM 15071 C CA . PRO B 1 904 ? 18.547 31.234 -0.745 1 96.31 904 PRO B CA 1
ATOM 15072 C C . PRO B 1 904 ? 17.625 31.781 -1.833 1 96.31 904 PRO B C 1
ATOM 15074 O O . PRO B 1 904 ? 16.672 31.109 -2.246 1 96.31 904 PRO B O 1
ATOM 15077 N N . ARG B 1 905 ? 17.859 33 -2.162 1 96.94 905 ARG B N 1
ATOM 15078 C CA . ARG B 1 905 ? 17.281 33.531 -3.4 1 96.94 905 ARG B CA 1
ATOM 15079 C C . ARG B 1 905 ? 18.047 33 -4.613 1 96.94 905 ARG B C 1
ATOM 15081 O O . ARG B 1 905 ? 18.891 33.719 -5.164 1 96.94 905 ARG B O 1
ATOM 15088 N N . TYR B 1 906 ? 17.672 31.938 -5.105 1 95.5 906 TYR B N 1
ATOM 15089 C CA . TYR B 1 906 ? 18.453 31.141 -6.059 1 95.5 906 TYR B CA 1
ATOM 15090 C C . TYR B 1 906 ? 18.719 31.938 -7.332 1 95.5 906 TYR B C 1
ATOM 15092 O O . TYR B 1 906 ? 19.766 31.75 -7.969 1 95.5 906 TYR B O 1
ATOM 15100 N N . CYS B 1 907 ? 17.844 32.812 -7.707 1 93.44 907 CYS B N 1
ATOM 15101 C CA . CYS B 1 907 ? 17.969 33.562 -8.969 1 93.44 907 CYS B CA 1
ATOM 15102 C C . CYS B 1 907 ? 19.156 34.5 -8.93 1 93.44 907 CYS B C 1
ATOM 15104 O O . CYS B 1 907 ? 19.672 34.906 -9.969 1 93.44 907 CYS B O 1
ATOM 15106 N N . LYS B 1 908 ? 19.641 34.812 -7.75 1 93.31 908 LYS B N 1
ATOM 15107 C CA . LYS B 1 908 ? 20.719 35.781 -7.621 1 93.31 908 LYS B CA 1
ATOM 15108 C C . LYS B 1 908 ? 22.078 35.094 -7.602 1 93.31 908 LYS B C 1
ATOM 15110 O O . LYS B 1 908 ? 23.125 35.719 -7.68 1 93.31 908 LYS B O 1
ATOM 15115 N N . GLY B 1 909 ? 22.109 33.719 -7.434 1 90.62 909 GLY B N 1
ATOM 15116 C CA . GLY B 1 909 ? 23.328 32.969 -7.523 1 90.62 909 GLY B CA 1
ATOM 15117 C C . GLY B 1 909 ? 24.094 32.906 -6.215 1 90.62 909 GLY B C 1
ATOM 15118 O O . GLY B 1 909 ? 23.641 33.438 -5.195 1 90.62 909 GLY B O 1
ATOM 15119 N N . MET B 1 910 ? 25.297 32.312 -6.27 1 89.62 910 MET B N 1
ATOM 15120 C CA . MET B 1 910 ? 26.125 32.094 -5.094 1 89.62 910 MET B CA 1
ATOM 15121 C C . MET B 1 910 ? 27.125 33.219 -4.914 1 89.62 910 MET B C 1
ATOM 15123 O O . MET B 1 910 ? 27.453 33.938 -5.879 1 89.62 910 MET B O 1
ATOM 15127 N N . GLU B 1 911 ? 27.406 33.469 -3.658 1 81.75 911 GLU B N 1
ATOM 15128 C CA . GLU B 1 911 ? 28.391 34.469 -3.354 1 81.75 911 GLU B CA 1
ATOM 15129 C C . GLU B 1 911 ? 29.781 34.062 -3.838 1 81.75 911 GLU B C 1
ATOM 15131 O O . GLU B 1 911 ? 30.219 32.938 -3.602 1 81.75 911 GLU B O 1
ATOM 15136 N N . GLN B 1 912 ? 30.297 34.906 -4.898 1 73.62 912 GLN B N 1
ATOM 15137 C CA . GLN B 1 912 ? 31.656 34.656 -5.387 1 73.62 912 GLN B CA 1
ATOM 15138 C C . GLN B 1 912 ? 32.594 35.781 -4.969 1 73.62 912 GLN B C 1
ATOM 15140 O O . GLN B 1 912 ? 32.188 36.938 -4.863 1 73.62 912 GLN B O 1
ATOM 15145 N N . GLY B 1 913 ? 33.688 35.625 -4.18 1 67 913 GLY B N 1
ATOM 15146 C CA . GLY B 1 913 ? 34.625 36.719 -3.953 1 67 913 GLY B CA 1
ATOM 15147 C C . GLY B 1 913 ? 35.719 36.406 -2.977 1 67 913 GLY B C 1
ATOM 15148 O O . GLY B 1 913 ? 35.688 35.344 -2.34 1 67 913 GLY B O 1
ATOM 15149 N N . GLU B 1 914 ? 36.656 37.219 -2.904 1 65.19 914 GLU B N 1
ATOM 15150 C CA . GLU B 1 914 ? 37.844 37.188 -2.035 1 65.19 914 GLU B CA 1
ATOM 15151 C C . GLU B 1 914 ? 37.469 37.562 -0.599 1 65.19 914 GLU B C 1
ATOM 15153 O O . GLU B 1 914 ? 36.531 38.312 -0.366 1 65.19 914 GLU B O 1
ATOM 15158 N N . GLY B 1 915 ? 37.969 36.875 0.534 1 66.94 915 GLY B N 1
ATOM 15159 C CA . GLY B 1 915 ? 37.812 37.188 1.944 1 66.94 915 GLY B CA 1
ATOM 15160 C C . GLY B 1 915 ? 36.75 36.312 2.625 1 66.94 915 GLY B C 1
ATOM 15161 O O . GLY B 1 915 ? 36.156 36.719 3.613 1 66.94 915 GLY B O 1
ATOM 15162 N N . GLN B 1 916 ? 36.5 35.156 2.043 1 80.19 916 GLN B N 1
ATOM 15163 C CA . GLN B 1 916 ? 35.531 34.219 2.619 1 80.19 916 GLN B CA 1
ATOM 15164 C C . GLN B 1 916 ? 36.125 33.5 3.832 1 80.19 916 GLN B C 1
ATOM 15166 O O . GLN B 1 916 ? 37.312 33.188 3.859 1 80.19 916 GLN B O 1
ATOM 15171 N N . SER B 1 917 ? 35.344 33.5 4.871 1 87 917 SER B N 1
ATOM 15172 C CA . SER B 1 917 ? 35.75 32.812 6.094 1 87 917 SER B CA 1
ATOM 15173 C C . SER B 1 917 ? 35.562 31.297 5.992 1 87 917 SER B C 1
ATOM 15175 O O . SER B 1 917 ? 34.469 30.844 5.617 1 87 917 SER B O 1
ATOM 15177 N N . PHE B 1 918 ? 36.562 30.594 6.312 1 84.06 918 PHE B N 1
ATOM 15178 C CA . PHE B 1 918 ? 36.469 29.141 6.371 1 84.06 918 PHE B CA 1
ATOM 15179 C C . PHE B 1 918 ? 35.688 28.703 7.621 1 84.06 918 PHE B C 1
ATOM 15181 O O . PHE B 1 918 ? 34.938 27.734 7.578 1 84.06 918 PHE B O 1
ATOM 15188 N N . LEU B 1 919 ? 35.906 29.453 8.703 1 85.5 919 LEU B N 1
ATOM 15189 C CA . LEU B 1 919 ? 35.25 29.125 9.969 1 85.5 919 LEU B CA 1
ATOM 15190 C C . LEU B 1 919 ? 33.75 29.266 9.859 1 85.5 919 LEU B C 1
ATOM 15192 O O . LEU B 1 919 ? 33 28.484 10.461 1 85.5 919 LEU B O 1
ATOM 15196 N N . ALA B 1 920 ? 33.344 30.234 9.078 1 87.38 920 ALA B N 1
ATOM 15197 C CA . ALA B 1 920 ? 31.922 30.484 8.922 1 87.38 920 ALA B CA 1
ATOM 15198 C C . ALA B 1 920 ? 31.359 29.703 7.727 1 87.38 920 ALA B C 1
ATOM 15200 O O . ALA B 1 920 ? 30.156 29.797 7.426 1 87.38 920 ALA B O 1
ATOM 15201 N N . GLN B 1 921 ? 32.156 28.953 6.969 1 83.81 921 GLN B N 1
ATOM 15202 C CA . GLN B 1 921 ? 31.766 28.188 5.789 1 83.81 921 GLN B CA 1
ATOM 15203 C C . GLN B 1 921 ? 31.078 29.062 4.754 1 83.81 921 GLN B C 1
ATOM 15205 O O . GLN B 1 921 ? 30.016 28.719 4.23 1 83.81 921 GLN B O 1
ATOM 15210 N N . ASP B 1 922 ? 31.688 30.188 4.469 1 83.56 922 ASP B N 1
ATOM 15211 C CA . ASP B 1 922 ? 31.109 31.188 3.578 1 83.56 922 ASP B CA 1
ATOM 15212 C C . ASP B 1 922 ? 31.109 30.703 2.133 1 83.56 922 ASP B C 1
ATOM 15214 O O . ASP B 1 922 ? 30.391 31.234 1.291 1 83.56 922 ASP B O 1
ATOM 15218 N N . LYS B 1 923 ? 31.844 29.625 1.822 1 79.19 923 LYS B N 1
ATOM 15219 C CA . LYS B 1 923 ? 31.953 29.125 0.458 1 79.19 923 LYS B CA 1
ATOM 15220 C C . LYS B 1 923 ? 30.609 28.625 -0.063 1 79.19 923 LYS B C 1
ATOM 15222 O O . LYS B 1 923 ? 30.359 28.641 -1.27 1 79.19 923 LYS B O 1
ATOM 15227 N N . SER B 1 924 ? 29.781 28.266 0.773 1 84.19 924 SER B N 1
ATOM 15228 C CA . SER B 1 924 ? 28.5 27.688 0.378 1 84.19 924 SER B CA 1
ATOM 15229 C C . SER B 1 924 ? 27.375 28.703 0.498 1 84.19 924 SER B C 1
ATOM 15231 O O . SER B 1 924 ? 26.203 28.359 0.294 1 84.19 924 SER B O 1
ATOM 15233 N N . ASP B 1 925 ? 27.781 30 0.659 1 89.12 925 ASP B N 1
ATOM 15234 C CA . ASP B 1 925 ? 26.75 31 0.906 1 89.12 925 ASP B CA 1
ATOM 15235 C C . ASP B 1 925 ? 26.234 31.594 -0.404 1 89.12 925 ASP B C 1
ATOM 15237 O O . ASP B 1 925 ? 26.922 31.531 -1.427 1 89.12 925 ASP B O 1
ATOM 15241 N N . TRP B 1 926 ? 25.047 32.125 -0.369 1 93.5 926 TRP B N 1
ATOM 15242 C CA . TRP B 1 926 ? 24.375 32.75 -1.496 1 93.5 926 TRP B CA 1
ATOM 15243 C C . TRP B 1 926 ? 24.406 34.281 -1.354 1 93.5 926 TRP B C 1
ATOM 15245 O O . TRP B 1 926 ? 24.672 34.781 -0.269 1 93.5 926 TRP B O 1
ATOM 15255 N N . LYS B 1 927 ? 24.125 35 -2.422 1 93.5 927 LYS B N 1
ATOM 15256 C CA . LYS B 1 927 ? 24.203 36.438 -2.424 1 93.5 927 LYS B CA 1
ATOM 15257 C C . LYS B 1 927 ? 23.094 37.062 -1.564 1 93.5 927 LYS B C 1
ATOM 15259 O O . LYS B 1 927 ? 23.312 38.062 -0.888 1 93.5 927 LYS B O 1
ATOM 15264 N N . LYS B 1 928 ? 21.938 36.469 -1.754 1 95.88 928 LYS B N 1
ATOM 15265 C CA . LYS B 1 928 ? 20.781 36.938 -1.01 1 95.88 928 LYS B CA 1
ATOM 15266 C C . LYS B 1 928 ? 19.922 35.781 -0.548 1 95.88 928 LYS B C 1
ATOM 15268 O O . LYS B 1 928 ? 20.016 34.688 -1.09 1 95.88 928 LYS B O 1
ATOM 15273 N N . TYR B 1 929 ? 19.188 36.062 0.474 1 96.88 929 TYR B N 1
ATOM 15274 C CA . TYR B 1 929 ? 18.312 35.031 1.048 1 96.88 929 TYR B CA 1
ATOM 15275 C C . TYR B 1 929 ? 16.922 35.594 1.312 1 96.88 929 TYR B C 1
ATOM 15277 O O . TYR B 1 929 ? 16.75 36.812 1.434 1 96.88 929 TYR B O 1
ATOM 15285 N N . TYR B 1 930 ? 15.953 34.719 1.287 1 97.5 930 TYR B N 1
ATOM 15286 C CA . TYR B 1 930 ? 14.609 35.062 1.741 1 97.5 930 TYR B CA 1
ATOM 15287 C C . TYR B 1 930 ? 14.391 34.594 3.18 1 97.5 930 TYR B C 1
ATOM 15289 O O . TYR B 1 930 ? 14.852 33.531 3.574 1 97.5 930 TYR B O 1
ATOM 15297 N N . ILE B 1 931 ? 13.75 35.438 3.953 1 96.88 931 ILE B N 1
ATOM 15298 C CA . ILE B 1 931 ? 13.234 34.969 5.242 1 96.88 931 ILE B CA 1
ATOM 15299 C C . ILE B 1 931 ? 11.891 34.281 5.043 1 96.88 931 ILE B C 1
ATOM 15301 O O . ILE B 1 931 ? 10.914 34.906 4.625 1 96.88 931 ILE B O 1
ATOM 15305 N N . ASN B 1 932 ? 11.797 33 5.332 1 97.25 932 ASN B N 1
ATOM 15306 C CA . ASN B 1 932 ? 10.555 32.25 5.148 1 97.25 932 ASN B CA 1
ATOM 15307 C C . ASN B 1 932 ? 9.625 32.406 6.352 1 97.25 932 ASN B C 1
ATOM 15309 O O . ASN B 1 932 ? 9.57 31.547 7.219 1 97.25 932 ASN B O 1
ATOM 15313 N N . ARG B 1 933 ? 8.844 33.438 6.305 1 96.38 933 ARG B N 1
ATOM 15314 C CA . ARG B 1 933 ? 7.938 33.719 7.414 1 96.38 933 ARG B CA 1
ATOM 15315 C C . ARG B 1 933 ? 6.785 32.719 7.449 1 96.38 933 ARG B C 1
ATOM 15317 O O . ARG B 1 933 ? 6.051 32.656 8.438 1 96.38 933 ARG B O 1
ATOM 15324 N N . PHE B 1 934 ? 6.59 31.891 6.398 1 97.31 934 PHE B N 1
ATOM 15325 C CA . PHE B 1 934 ? 5.453 30.984 6.301 1 97.31 934 PHE B CA 1
ATOM 15326 C C . PHE B 1 934 ? 5.844 29.578 6.734 1 97.31 934 PHE B C 1
ATOM 15328 O O . PHE B 1 934 ? 5.094 28.625 6.52 1 97.31 934 PHE B O 1
ATOM 15335 N N . VAL B 1 935 ? 7.023 29.375 7.363 1 96 935 VAL B N 1
ATOM 15336 C CA . VAL B 1 935 ? 7.566 28.062 7.668 1 96 935 VAL B CA 1
ATOM 15337 C C . VAL B 1 935 ? 6.652 27.328 8.648 1 96 935 VAL B C 1
ATOM 15339 O O . VAL B 1 935 ? 6.48 26.109 8.562 1 96 935 VAL B O 1
ATOM 15342 N N . ASP B 1 936 ? 6.164 28.016 9.648 1 94.88 936 ASP B N 1
ATOM 15343 C CA . ASP B 1 936 ? 5.172 27.484 10.578 1 94.88 936 ASP B CA 1
ATOM 15344 C C . ASP B 1 936 ? 4.254 28.578 11.102 1 94.88 936 ASP B C 1
ATOM 15346 O O . ASP B 1 936 ? 4.426 29.75 10.758 1 94.88 936 ASP B O 1
ATOM 15350 N N . ARG B 1 937 ? 3.312 28.266 11.852 1 95.31 937 ARG B N 1
ATOM 15351 C CA . ARG B 1 937 ? 2.277 29.188 12.297 1 95.31 937 ARG B CA 1
ATOM 15352 C C . ARG B 1 937 ? 2.848 30.234 13.25 1 95.31 937 ARG B C 1
ATOM 15354 O O . ARG B 1 937 ? 2.453 31.391 13.219 1 95.31 937 ARG B O 1
ATOM 15361 N N . ASP B 1 938 ? 3.697 29.797 14.094 1 95.94 938 ASP B N 1
ATOM 15362 C CA . ASP B 1 938 ? 4.281 30.719 15.055 1 95.94 938 ASP B CA 1
ATOM 15363 C C . ASP B 1 938 ? 5.145 31.766 14.352 1 95.94 938 ASP B C 1
ATOM 15365 O O . ASP B 1 938 ? 5.078 32.969 14.68 1 95.94 938 ASP B O 1
ATOM 15369 N N . MET B 1 939 ? 5.969 31.281 13.469 1 96.19 939 MET B N 1
ATOM 15370 C CA . MET B 1 939 ? 6.816 32.219 12.719 1 96.19 939 MET B CA 1
ATOM 15371 C C . MET B 1 939 ? 5.973 33.219 11.969 1 96.19 939 MET B C 1
ATOM 15373 O O . MET B 1 939 ? 6.293 34.406 11.969 1 96.19 939 MET B O 1
ATOM 15377 N N . PHE B 1 940 ? 4.938 32.875 11.391 1 96.62 940 PHE B N 1
ATOM 15378 C CA . PHE B 1 940 ? 4.059 33.781 10.656 1 96.62 940 PHE B CA 1
ATOM 15379 C C . PHE B 1 940 ? 3.5 34.875 11.578 1 96.62 940 PHE B C 1
ATOM 15381 O O . PHE B 1 940 ? 3.502 36.062 11.227 1 96.62 940 PHE B O 1
ATOM 15388 N N . MET B 1 941 ? 3.076 34.438 12.719 1 96.56 941 MET B N 1
ATOM 15389 C CA . MET B 1 941 ? 2.408 35.344 13.641 1 96.56 941 MET B CA 1
ATOM 15390 C C . MET B 1 941 ? 3.408 36.312 14.266 1 96.56 941 MET B C 1
ATOM 15392 O O . MET B 1 941 ? 3.023 37.375 14.758 1 96.56 941 MET B O 1
ATOM 15396 N N . ARG B 1 942 ? 4.637 36 14.25 1 94.12 942 ARG B N 1
ATOM 15397 C CA . ARG B 1 942 ? 5.637 36.938 14.758 1 94.12 942 ARG B CA 1
ATOM 15398 C C . ARG B 1 942 ? 5.73 38.188 13.875 1 94.12 942 ARG B C 1
ATOM 15400 O O . ARG B 1 942 ? 6.105 39.25 14.336 1 94.12 942 ARG B O 1
ATOM 15407 N N . TYR B 1 943 ? 5.379 37.969 12.617 1 92.75 943 TYR B N 1
ATOM 15408 C CA . TYR B 1 943 ? 5.426 39.094 11.688 1 92.75 943 TYR B CA 1
ATOM 15409 C C . TYR B 1 943 ? 4.098 39.812 11.672 1 92.75 943 TYR B C 1
ATOM 15411 O O . TYR B 1 943 ? 3.99 40.906 11.062 1 92.75 943 TYR B O 1
ATOM 15419 N N . GLU B 1 944 ? 3.066 39.219 12.203 1 90.62 944 GLU B N 1
ATOM 15420 C CA . GLU B 1 944 ? 1.818 39.906 12.469 1 90.62 944 GLU B CA 1
ATOM 15421 C C . GLU B 1 944 ? 1.829 40.531 13.859 1 90.62 944 GLU B C 1
ATOM 15423 O O . GLU B 1 944 ? 1.07 40.125 14.742 1 90.62 944 GLU B O 1
ATOM 15428 N N . TRP B 1 945 ? 2.574 41.5 13.945 1 82.81 945 TRP B N 1
ATOM 15429 C CA . TRP B 1 945 ? 2.969 42.094 15.219 1 82.81 945 TRP B CA 1
ATOM 15430 C C . TRP B 1 945 ? 1.747 42.5 16.031 1 82.81 945 TRP B C 1
ATOM 15432 O O . TRP B 1 945 ? 0.857 43.188 15.523 1 82.81 945 TRP B O 1
ATOM 15442 N N . GLY B 1 946 ? 1.716 42.031 17.234 1 78.69 946 GLY B N 1
ATOM 15443 C CA . GLY B 1 946 ? 0.7 42.469 18.188 1 78.69 946 GLY B CA 1
ATOM 15444 C C . GLY B 1 946 ? -0.559 41.625 18.141 1 78.69 946 GLY B C 1
ATOM 15445 O O . GLY B 1 946 ? -1.468 41.812 18.953 1 78.69 946 GLY B O 1
ATOM 15446 N N . LEU B 1 947 ? -0.622 40.656 17.266 1 86.94 947 LEU B N 1
ATOM 15447 C CA . LEU B 1 947 ? -1.856 39.906 17.109 1 86.94 947 LEU B CA 1
ATOM 15448 C C . LEU B 1 947 ? -1.733 38.531 17.734 1 86.94 947 LEU B C 1
ATOM 15450 O O . LEU B 1 947 ? -2.701 37.75 17.766 1 86.94 947 LEU B O 1
ATOM 15454 N N . ALA B 1 948 ? -0.556 38.188 18.312 1 90.69 948 ALA B N 1
ATOM 15455 C CA . ALA B 1 948 ? -0.32 36.844 18.891 1 90.69 948 ALA B CA 1
ATOM 15456 C C . ALA B 1 948 ? -0.417 36.906 20.406 1 90.69 948 ALA B C 1
ATOM 15458 O O . ALA B 1 948 ? 0.202 37.75 21.047 1 90.69 948 ALA B O 1
ATOM 15459 N N . VAL B 1 949 ? -1.122 36 20.953 1 88.5 949 VAL B N 1
ATOM 15460 C CA . VAL B 1 949 ? -1.364 35.969 22.391 1 88.5 949 VAL B CA 1
ATOM 15461 C C . VAL B 1 949 ? -0.067 35.625 23.125 1 88.5 949 VAL B C 1
ATOM 15463 O O . VAL B 1 949 ? 0.224 36.219 24.172 1 88.5 949 VAL B O 1
ATOM 15466 N N . GLY B 1 950 ? 0.619 34.75 22.562 1 89.5 950 GLY B N 1
ATOM 15467 C CA . GLY B 1 950 ? 1.804 34.281 23.25 1 89.5 950 GLY B CA 1
ATOM 15468 C C . GLY B 1 950 ? 3.012 35.188 23.062 1 89.5 950 GLY B C 1
ATOM 15469 O O . GLY B 1 950 ? 4.039 35 23.719 1 89.5 950 GLY B O 1
ATOM 15470 N N . HIS B 1 951 ? 2.895 36.156 22.172 1 87.56 951 HIS B N 1
ATOM 15471 C CA . HIS B 1 951 ? 4.031 37.031 21.891 1 87.56 951 HIS B CA 1
ATOM 15472 C C . HIS B 1 951 ? 3.943 38.312 22.719 1 87.56 951 HIS B C 1
ATOM 15474 O O . HIS B 1 951 ? 2.947 39.031 22.641 1 87.56 951 HIS B O 1
ATOM 15480 N N . THR B 1 952 ? 4.746 38.438 23.875 1 72.38 952 THR B N 1
ATOM 15481 C CA . THR B 1 952 ? 4.777 39.656 24.688 1 72.38 952 THR B CA 1
ATOM 15482 C C . THR B 1 952 ? 5.824 40.625 24.156 1 72.38 952 THR B C 1
ATOM 15484 O O . THR B 1 952 ? 6.996 40.281 24.031 1 72.38 952 THR B O 1
ATOM 15487 N N . TYR B 1 953 ? 5.316 41.531 23.266 1 58 953 TYR B N 1
ATOM 15488 C CA . TYR B 1 953 ? 6.297 42.5 22.781 1 58 953 TYR B CA 1
ATOM 15489 C C . TYR B 1 953 ? 6.387 43.688 23.734 1 58 953 TYR B C 1
ATOM 15491 O O . TYR B 1 953 ? 5.379 44.125 24.297 1 58 953 TYR B O 1
ATOM 15499 N N . THR B 1 954 ? 7.23 43.75 24.719 1 45.78 954 THR B N 1
ATOM 15500 C CA . THR B 1 954 ? 7.371 44.906 25.609 1 45.78 954 THR B CA 1
ATOM 15501 C C . THR B 1 954 ? 7.09 46.188 24.875 1 45.78 954 THR B C 1
ATOM 15503 O O . THR B 1 954 ? 7.664 46.438 23.812 1 45.78 954 THR B O 1
ATOM 15506 N N . ARG B 1 955 ? 5.906 46.688 24.906 1 39.72 955 ARG B N 1
ATOM 15507 C CA . ARG B 1 955 ? 5.723 48.094 24.547 1 39.72 955 ARG B CA 1
ATOM 15508 C C . ARG B 1 955 ? 6.637 49 25.359 1 39.72 955 ARG B C 1
ATOM 15510 O O . ARG B 1 955 ? 6.77 48.812 26.578 1 39.72 955 ARG B O 1
#

Solvent-accessible surface area (backbone atoms only — not comparable to full-atom values): 104933 Å² total; per-residue (Å²): 116,87,46,56,78,33,93,41,66,39,43,40,55,54,52,45,48,62,73,72,46,67,60,56,69,49,69,70,44,51,51,52,50,50,51,53,60,62,32,90,80,41,46,65,68,56,48,68,71,53,63,62,72,59,42,57,49,58,45,32,49,39,59,86,76,38,58,78,91,71,33,81,75,58,86,60,84,52,74,43,80,43,80,39,65,40,75,45,72,33,28,49,89,31,90,65,29,75,8,61,46,78,43,78,56,47,57,36,39,32,36,58,63,60,58,52,52,52,51,46,49,62,32,68,81,55,36,73,63,44,45,62,67,60,52,80,43,72,43,58,88,43,87,86,49,85,62,70,41,54,43,26,56,40,42,35,33,11,48,56,45,42,52,51,44,48,41,56,71,74,57,50,48,82,90,49,65,86,57,86,55,54,77,28,57,44,35,34,33,37,34,49,56,74,41,67,56,45,89,66,44,88,52,66,50,26,46,30,38,37,39,56,39,37,40,54,66,82,52,56,72,34,80,89,66,64,56,66,38,80,39,31,39,57,64,69,86,41,68,70,50,50,48,58,50,18,68,47,42,79,39,37,69,59,65,59,54,52,54,50,50,52,45,44,50,55,26,51,53,45,41,64,63,60,32,69,68,46,51,44,22,45,64,75,32,38,81,46,67,37,82,87,70,47,63,32,30,37,27,48,45,79,57,38,39,28,49,54,69,73,57,43,30,54,71,66,40,37,37,80,80,31,56,20,49,46,71,54,24,67,52,42,48,89,55,24,56,44,30,37,36,70,66,44,58,50,43,48,70,74,36,50,50,71,78,44,69,67,59,52,48,31,31,53,51,23,40,52,46,28,50,70,19,42,48,77,81,31,67,73,36,53,70,49,44,61,78,25,49,41,70,54,80,44,32,61,52,74,68,33,38,91,76,70,53,46,70,43,74,18,54,55,77,40,60,58,64,28,37,40,62,28,48,48,43,54,49,54,54,48,50,53,17,39,35,42,47,71,31,80,71,43,27,50,49,50,49,39,30,53,41,47,48,64,44,62,46,36,87,93,63,31,70,74,40,82,60,59,64,82,53,65,64,57,66,54,59,68,54,42,49,45,48,49,49,50,37,53,48,47,53,47,71,74,48,61,83,67,57,30,57,53,51,41,35,50,44,38,45,51,40,50,41,50,49,54,56,61,29,61,55,40,34,62,67,56,39,51,51,40,46,50,40,38,28,50,44,29,51,50,52,55,48,48,48,56,53,49,71,74,35,95,48,58,20,31,62,62,77,81,70,54,76,76,66,66,79,73,77,75,79,76,83,80,79,79,81,80,66,77,73,76,72,81,77,70,72,62,90,62,68,58,69,57,76,82,80,54,65,33,68,45,49,32,50,58,60,48,48,49,60,47,34,64,36,53,16,30,46,77,78,48,35,54,68,56,54,61,58,57,45,52,54,61,40,48,49,49,75,70,44,88,64,81,54,46,69,61,50,47,53,23,51,53,39,30,53,54,52,50,50,50,42,50,49,57,52,48,72,68,51,76,73,61,68,62,45,57,56,48,59,70,32,56,95,58,37,80,83,51,52,66,51,65,79,86,65,73,82,47,67,44,52,55,60,32,42,32,94,85,24,86,39,44,83,32,58,70,23,71,59,42,68,60,54,48,31,50,55,45,44,51,51,49,50,30,68,76,39,55,81,44,49,38,82,92,31,48,65,54,40,50,51,56,43,67,72,46,68,46,84,36,52,39,45,58,90,50,34,38,24,54,52,61,56,38,39,40,37,38,62,33,36,76,64,39,81,47,74,43,69,37,28,59,92,45,73,36,22,28,34,30,29,72,31,86,56,32,48,95,74,70,52,89,88,48,78,85,44,49,96,47,61,58,42,44,32,39,46,56,43,39,37,35,34,38,40,28,35,75,47,81,86,26,48,61,77,99,48,67,50,66,45,81,44,64,38,30,36,33,35,34,43,46,81,38,78,37,91,46,98,54,42,64,36,33,32,27,69,48,53,58,89,41,88,74,19,54,52,74,43,56,65,87,57,53,55,48,67,44,53,68,37,56,33,59,69,68,39,63,50,80,72,88,70,63,29,70,81,65,52,41,79,78,36,49,50,32,27,31,50,46,46,60,64,44,61,46,54,37,40,63,72,42,74,85,73,29,80,30,55,81,69,85,124,118,87,47,56,79,35,94,41,67,38,41,39,55,53,51,46,48,62,73,72,45,69,61,56,68,48,70,70,47,51,51,51,49,50,52,53,60,61,32,91,81,43,46,65,69,54,48,66,72,52,64,61,71,57,43,57,50,56,46,32,48,39,59,87,77,40,59,78,90,71,35,80,76,59,85,61,84,51,74,45,79,43,79,38,65,39,75,46,73,33,30,47,87,32,92,64,29,76,9,61,46,78,44,78,54,47,58,36,40,33,36,58,62,59,57,51,52,50,50,46,49,60,31,69,80,54,36,75,63,45,47,61,65,61,51,80,43,74,42,57,87,43,86,84,48,86,61,69,39,54,41,25,54,40,44,36,33,11,49,57,45,42,52,50,45,49,41,57,69,74,58,51,47,82,90,49,64,87,55,84,55,53,78,29,57,45,36,35,32,37,33,49,58,73,42,68,55,46,88,66,42,87,51,66,48,27,46,30,38,39,39,54,38,37,39,54,65,82,52,56,73,34,78,89,64,66,56,67,39,79,40,30,38,57,63,70,86,41,68,69,48,53,47,58,49,17,68,46,43,80,39,38,70,58,65,59,53,52,55,49,48,53,44,43,50,55,26,51,53,44,41,63,61,58,33,67,68,47,50,43,22,45,64,74,30,38,82,45,66,37,82,88,70,46,62,32,29,36,28,50,43,78,57,40,38,28,49,53,68,75,56,45,29,54,73,64,40,38,39,80,80,31,56,18,48,45,71,55,24,66,52,43,49,90,55,23,56,43,30,36,36,71,66,44,57,50,43,49,70,73,38,50,49,70,80,45,68,68,60,53,48,31,30,53,52,22,39,51,46,29,51,71,19,41,49,76,81,32,67,73,34,53,70,47,42,63,76,25,48,44,72,54,81,44,33,61,53,73,70,33,38,91,77,69,53,46,70,43,75,18,54,53,79,39,60,58,65,26,37,40,63,28,48,48,42,53,47,52,54,48,49,52,16,38,35,41,48,70,31,81,71,43,28,50,48,49,49,39,30,53,41,47,47,63,45,62,46,38,86,94,64,32,69,72,39,82,61,59,64,81,51,66,66,59,68,56,59,68,54,42,50,44,47,49,49,50,37,52,47,46,52,46,71,75,49,62,82,67,57,31,58,52,50,40,37,52,46,39,46,52,41,51,41,51,48,54,57,62,28,58,56,40,34,64,67,56,40,51,51,39,47,52,41,39,28,51,44,30,52,50,52,54,49,47,48,56,53,48,73,72,35,95,49,60,19,30,60,60,76,78,75,53,73,75,69,65,81,72,75,74,79,74,84,81,78,82,81,80,67,77,74,77,71,81,77,71,74,63,90,61,71,58,68,57,77,83,79,54,67,34,67,45,48,30,48,60,61,48,47,50,60,45,32,64,36,52,16,29,48,76,76,46,34,54,67,54,54,62,56,57,44,52,54,60,40,49,48,51,77,69,46,89,64,81,54,46,68,62,50,48,52,22,51,54,37,31,53,54,51,51,50,49,43,49,49,57,53,49,71,67,50,75,73,60,68,61,46,56,58,48,59,72,32,54,96,58,37,80,80,50,54,64,48,66,80,86,65,72,84,47,66,44,53,56,60,33,42,32,91,86,25,87,39,44,85,33,59,70,22,67,58,43,68,60,53,48,30,49,56,46,44,51,52,50,49,29,67,75,38,56,83,43,49,40,81,92,32,49,65,54,38,50,52,54,42,67,71,46,68,46,83,36,51,40,45,58,91,50,34,36,22,53,51,61,54,37,38,40,38,38,61,32,36,76,65,40,79,48,73,43,70,37,29,60,93,45,74,35,23,29,34,32,27,73,33,86,57,31,48,96,74,69,52,92,89,48,77,85,45,49,94,46,62,58,40,45,32,39,46,56,43,39,35,35,35,39,40,29,38,74,47,82,86,25,49,61,76,96,48,67,51,65,45,81,46,64,37,31,37,32,36,33,42,46,81,39,78,38,90,46,96,53,42,64,36,32,32,28,69,48,51,57,87,42,90,76,18,53,52,74,43,56,64,86,58,53,55,47,67,47,55,69,37,54,32,59,68,69,38,64,49,81,74,90,69,64,29,71,80,66,51,41,79,79,35,49,50,32,27,32,48,45,47,59,65,44,61,46,54,37,39,64,74,42,71,85,72,29,80,31,54,81,70,83,125

InterPro domains:
  IPR041078 Plavaka transposase [PF18759] (76-426)

Secondary structure (DSSP, 8-state):
-TTTTSSSHHHHHHHHHHHHSSS---HHHHHHHHHHHTSTT--HHHHHT--HHHHHHHHHS-GGGS-GGG-TT--S---EEEEEEEEEEE-TTSTT--EEEEEEEEEEEE--HHHHHHHHHH-HHHHTT---S---EEE-SSTT----EEEE-SGGGSHHHHHHHHHHHHS--GGGTT--SPEEEEEEEEEE--EESSTT---EEEEEEEEETTS-HHHHT-TTT--PEEEEEE----HHHHHHHHHHTTT---HHHHHHHHHHHHHHHHHHHS-HHHHHHHHT-EEEE-TTS-EEEEEEEEEEEE--HHHHHHHHTB-TTSSS--SSB---GGGGGGTTSHHHHHHHHHSB----HHHHHHHHHHHHHHHTT--TT-HHHHHH--TTB-SS--HHHHHHGGGT--HHHH----HIIIIIIIIIHHHHHHHHHHHHHHSGGGHHHHHHHHHHHHSPPBTTTB----S-GGG-TT--HHHHHHHHHHHHHHHTTTS-TTHHHHHHHHHHHHHHHHHHHT-SSEEHHHHHHHHHHHHHHHHHHHHHHHHHHSSS---B---TT-S------------S-------GGGGSS---B------SHHHHHGGGHHHHHHHH--GGGS-THHHHHHTHHHHHHHTTS-SSSHHHHHHHHHHHHHHHHHHHHHHHHHS-THHHHHHHHHHHTT-TT--EEE----SSEEEGGGGSTTSTTTTSGGGTTHHHHHHHHHHHHHHHHH-GGGGSGGGHHHHHHHHHTS-GGGEEEGGGEEEEESEEEEEEE-TTS-EEEEEEETTSSTTEEEEE-TT--SS--TTS----SSSEEEEEEEEEEEEEEEE-SGGGEETTEEPPEEEEEEEEEEEEEE--SSTTS--EEEEPPTTSTTSEEEE-GGGEEEE--EEE-GGG-B---S---TTTTGGG-BS-EEE-TTSSHHHHHHHSTT--TT-----/-TTTTSSSHHHHHHHHHHHHSSS---HHHHHHHHHHHTSTT--HHHHHT--HHHHHHHHHS-GGGS-GGG-TT--S---EEEEEEEEEEE-TTSTT--EEEEEEEEEEEE--HHHHHHHHHH-HHHHTT---S---EEE-SSTT----EEEE-SGGGSHHHHHHHHHHHHS--GGGTT--SPEEEEEEEEEE--EESSTT---EEEEEEEEETTS-HHHHT-TTT--PEEEEEE----HHHHHHHHHHTTT---HHHHHHHHHHHHHHHHHHHS-HHHHHHHHT-EEEE-TTS-EEEEEEEEEEEE--HHHHHHHHTB-TTSSS--SSB---GGGGGGTTSHHHHHHHHHSB----HHHHHHHHHHHHHHHTT--TT-HHHHHH--TTB-SS--HHHHHHGGGT--HHHH----HIIIIIIIIIHHHHHHHHHHHHHHSGGGHHHHHHHHHHHHSPPBTTTB----S-GGG-TT--HHHHHHHHHHHHHHHTTTS-TTHHHHHHHHHHHHHHHHHHHT-SSEEHHHHHHHHHHHHHHHHHHHHHHHHHHSSS---B---TT--------------S-------GGGGSS---B------SHHHHHGGGHHHHHHHH--GGGS-THHHHHHTHHHHHHHTTS-SSSHHHHHHHHHHHHHHHHHHHHHHHHHS-THHHHHHHHHHHTT-TT--EEE----SSEEEGGGGSTTSTTTTSGGGTTHHHHHHHHHHHHHHHHH-GGGGSGGGHHHHHHHHHTS-GGGEEEGGGEEEEESEEEEEEE-TTS-EEEEEEETTSSTTEEEEE-TT--SS--TTS----SSSEEEEEEEEEEEEEEEE-SGGGEETTEEPPEEEEEEEEEEEEEE--SSTTS--EEEEPPTTSTTSEEEE-GGGEEEE--EEE-GGG-B---S---TTTTGGG-BS-EEE-TTSSHHHHHHHSTT--TT-----

Radius of gyration: 40.36 Å; Cα contacts (8 Å, |Δi|>4): 3248; chains: 2; bounding box: 96×131×96 Å

Nearest PDB structures (foldseek):
  6dbu-assembly1_A  TM=5.345E-01  e=2.783E-09  Escherichia coli K-12
  6dbu-assembly1_A  TM=5.198E-01  e=1.475E-09  Escherichia coli K-12

Foldseek 3Di:
DVQPPDPDDVRSVLVCCQVPDDDDDDPVVSVVVVCQCPDPPDDPVVVVPDPVVVVLLVLLDALVPDDVVPSPLPPARFKDKDFFKFWAFAFPVFPQHQFTDIDGQGMKIFGAPVRVVQVQQAAPVNVVQFAQAADWDWDDQDPPDPDIWTKFFAQSNFQQNNVVQCCCVVPADPVCPVPPFAEGEWEKAKEWDKDDLDDPDPDIKIWIKIATSRHHLVQPLDPVNPRIDTGIIADFGDPVNVVVNCVRRVNDDDPLSNVQVRLRRVQSNVLVNLDPVLLCCQRNFDWHQGPVRGIHGYHYDYAAYEDDLVVLCSLLQFDPLPQQNALFFLDGLVCLLVWLDPVLLVRSVVGTDWLDPLQQVLLVVLSVVSSVRDDQPDPVSVVSHDSRHGNHDRNCCVSPVVVVDTSSNRYADACQVLQQVHPLVLVVLLVQLLLPQQDDPSVLQVQLQVQQQVFFAFDPQADHSPDRPNLVEPDGSSVSLNCLLCVLLSQQPSDDPPLNVLVSLLSLLSLVLSLLQQDSMDIPVSLVVNSVSRNVNSVSVVVNLVDQVPDPRQRFPDDPPRPDPDPPDDPDPDDDDPPDDPDPPPPPPDRDRDGRDCSDNSNSSSNCRSVSCNRRNGNSNRYCVSVVVVVVLLSVQQVVDPSPPSRSSSSSVSSSVVSVVSVVCVVVVPVDDPVVVVVVVVCPVVPLPDFKDFDPDQPAKAALQLLDCPHVQVPALLSVCVLVQVLLVVLLVVLCVLPVVCVDPVNSVVSVVVSVPDDSVQKDFVVRIKGWGFKMKGWAQFLAGDIDIGIAGQPGLQQKFKFFDPQDDPDDDPPDPHGDPDGIWMWGFLTKIKTFIWGDDPSQDPDPDRHTDIAIKTKIFTWDWAQAPDPSGFTKTFQDQSPDPPRIHMDHPSRTRHTWRKRASPSQPADDDPNDGPSNPNRRHRGMIGTSQSSHNRSVVVRVPSRGSRDSDPD/DVQPPDPDDVVSVLVCCQVPDDDDDDPVVSVVVVCQCPDPPDDPVVVVPDPVVVVLLVLLDALVPDDVVPSPLPPARFKDKDFFKFWAFAFPVFPQHQFTDIDGQGMKIFGAPVRVVQVQQAAPVNVVQFAQAADWDWDDQDPPDPDIWTKFFAQSNFQQNNVVQCCCVVPADPVCPVPPFAEGEWEKAKEWDKDDLDDPDPDIKIWIKIATSRHHLVQPLDPVNPRIDTGIIADFGDPVNVVVNCVRRVNDDDPLSNVQVRLRRVQSNVLVNLDPVLLCCQRNFDWHQGPVRGIHGYHYDYAAYEDDLVVLCSLLQFDPLPQQNALFFLDGLVCLLVWLDPVLLVRSVVGTDWLDPLQQVLLVVLSVVSSVRDDQPDPVSVVSHPSRHGNHDRNCCVSPVVVRDTSSNRYADACQVLQQVHPLVLVVLLVQLLLPLQDDPSVLQVQLQVQQQVFFAFDPQADHSPDRPNLVPPDGSSVSLNCLLCVLLSQQPSDDPPLNVLVSLLSLLSLVLSLLQQDSMDIPVSLVVNSVSRNVNSVSVVVNLVDQVPDPRQRFNDDPSRPPPDPPDDPDPDPDDPPDDPDPPPPPPDRDRDGRDCSDNSNSSSSCRSVSCNRRNGNSNRHCVSVVVVVVLLSVQQVVDPSPPSRSSSSSVSSSVVSVVSVVCVVVVVVDDVVVVVVVVVCPVVPLPDFKDFDPDQPAKDALQLLDVPHVQVPALLSVCVVVQVLLVVLLVVLCVLPVVCVDPVNSVVSVVVSVPDDSVQKDFVVRIKGWGFKMKGWAAFLAGDIDIGIAGQPGLQQKFKFFDPQDDPPDDPPDDHGDPDGIWMWGFLTKIKTFIWGDDPSQDPDPDRHTDIAIKTKIFTWDWAQAPDPSGFTKTFQDQSNDPPRIHIDHPSRTRHTWRKRASPSQPADDDPNDGVSNPNRRHRGMIGTSQSSHNRSVVVRVPSRGSRDSDPD